Protein AF-0000000082712241 (afdb_homodimer)

pLDDT: mean 88.78, std 13.61, range [24.83, 98.75]

Sequence (1876 aa):
MKLATVAFYGFALGLLAIGLRELLTGFEENRCSMTYMFEYPEYRRVALPRRVARLYPAYGLYLYGEGLYAQETRALKLTGAPVLFLPGNAGSYKQARSLGSVALRKAENMEGGLHFNVFTVDFNEELVALYGGSLLRQTHFLHESIKAILRLYKHLKTPPQSVVLVGHSMGGVVARALFTLPRFNPNLVSLIITQASPHLAPVLAMDPYLLDFYSTVRQKWVNQANKLRNVTVLSVGGGYRDYQVRSGLTSLPCPPGDPNKLSLVATAVPKTWVSTDHLSIVWCKELVLATVRAFFDLIDPETRQFTGNPEKKMTVLNHHFIRHPVRMLGETQDTSISILDFPEAWSEVNTLRLAYSTPKEGQVKYFLFALSSRRKAYSHFYCRSNNMEMSSWVYGCVHKNGTSCVHAVDLSMGTELLPPYKVLILSLSDLSSITHLVVSASNLNGKQFTVECEWQRQESQTLSVPVPHVLSFGLTASDVTLNSSGLLHTIELQHFHQVYQAFRFNVASQCKVHKDRLPSVYRLKVPWFREDSLTTATVPSVTELSGMLHTSRPDNTSGVLLQLHTAPNCQYKVSVRTSLPRVLGQILRFCGPTVPVYTAVTLLLACGGQLSSILNSRSAADMSQVVAKGLQPHKVSISVCVLHSLLSCSWFQEVWSVLCLPPMDVLPPTSPDMTFHEGVTPAEEWPHLLSPLLYVLGAAVAYWGCTLLSLIIRLISLMLALFHRPSISRDCGTLQPRTQLLLTLCLTVLGGTCCGALSIIASFLFHLYRVLRLQMTERSLSHMLNLAPRKHTEVKNGTILSESHNSSKEYSGAPLLSECALQEVRDDLQLHLTLSALFMLPVMLGAPSFLHWIRNLRYSTQLDPDPCWPHIVPLIIVYMLLINCNTLKLSHSKLLSMTTCLPLPLAITMAVFSPLHLYRITYFLLAGLVPLALCCLLMKLATVAFYGFALGLLAIGLRELLTGFEENRCSMTYMFEYPEYRRVALPRRVARLYPAYGLYLYGEGLYAQETRALKLTGAPVLFLPGNAGSYKQARSLGSVALRKAENMEGGLHFNVFTVDFNEELVALYGGSLLRQTHFLHESIKAILRLYKHLKTPPQSVVLVGHSMGGVVARALFTLPRFNPNLVSLIITQASPHLAPVLAMDPYLLDFYSTVRQKWVNQANKLRNVTVLSVGGGYRDYQVRSGLTSLPCPPGDPNKLSLVATAVPKTWVSTDHLSIVWCKELVLATVRAFFDLIDPETRQFTGNPEKKMTVLNHHFIRHPVRMLGETQDTSISILDFPEAWSEVNTLRLAYSTPKEGQVKYFLFALSSRRKAYSHFYCRSNNMEMSSWVYGCVHKNGTSCVHAVDLSMGTELLPPYKVLILSLSDLSSITHLVVSASNLNGKQFTVECEWQRQESQTLSVPVPHVLSFGLTASDVTLNSSGLLHTIELQHFHQVYQAFRFNVASQCKVHKDRLPSVYRLKVPWFREDSLTTATVPSVTELSGMLHTSRPDNTSGVLLQLHTAPNCQYKVSVRTSLPRVLGQILRFCGPTVPVYTAVTLLLACGGQLSSILNSRSAADMSQVVAKGLQPHKVSISVCVLHSLLSCSWFQEVWSVLCLPPMDVLPPTSPDMTFHEGVTPAEEWPHLLSPLLYVLGAAVAYWGCTLLSLIIRLISLMLALFHRPSISRDCGTLQPRTQLLLTLCLTVLGGTCCGALSIIASFLFHLYRVLRLQMTERSLSHMLNLAPRKHTEVKNGTILSESHNSSKEYSGAPLLSECALQEVRDDLQLHLTLSALFMLPVMLGAPSFLHWIRNLRYSTQLDPDPCWPHIVPLIIVYMLLINCNTLKLSHSKLLSMTTCLPLPLAITMAVFSPLHLYRITYFLLAGLVPLALCCLL

Nearest PDB structures (foldseek):
  8k9q-assembly1_A  TM=7.864E-01  e=1.522E-45  Thermochaetoides thermophila DSM 1495
  8k9t-assembly1_A  TM=7.689E-01  e=1.508E-44  Thermochaetoides thermophila DSM 1495
  8k9r-assembly1_A  TM=7.755E-01  e=8.518E-44  Thermochaetoides thermophila DSM 1495
  8a28-assembly1_A  TM=3.914E-01  e=2.820E-01  Limulus polyphemus
  7sg7-assembly1_U  TM=4.592E-01  e=2.427E+00  Lederbergvirus Sf6

Foldseek 3Di:
DVVVLVVLLVVLVVLVVLLVCCLQPVDDDFPFDFADAPADKDWAWQDADPVLCVVQVLKTKTWIDGDPRCVVCVVVQDDEAEAEEEEAALGAQCLCRQLQRLQVVVQVVDPPNYGYTYMYMGPNNFGCLAPPQCLVVVLVSVQRNLVSNQVSQPPDPQGDQAYEYEYAAVRQVSVLLNQLDPPHDLSRHQEYEYELYQLQARQAHLFPNRVVSSVSSLCCCAVVVVVNLRHAYEFEYQDSQASSRFLLRSFHNYAPPSLRYYRAYQLLFPQRNGHDYRSCRSGRNSNSNLVSQLLVQQADPVSSYGDSDSVSSSQSCCLGGHFVFFDRVPDDPPPFDWCPPDVVQEAEDPDQKDKDKDDLAFDWHKYKYFCVVPVVPFFKKKKKKQPPHRHFFKWFAQDDPDDISRGIHTPRRQWGDDDRIIMHMDTSVVQPRGGMMMGIPTDRVSDIMMMMMGGHHQVLQEAEWEADDQVCQFVDKTKDKDPDQDQKHKYFYPPAFDQLFKKKKKKAKDAPDDDDWDWKKKWWDDPQHNHIHIDTGHPGDIDIDMDGDSFGDPDPPDTIMIMMRDTGRMMMMMMMTTHNSVSSNSCCSQQVLLLQLLLLLLLLQLLLQQLVCCQPVVFGDFSLVSSSVSLDCVQQLVLLVVVVVQCVDPVSVVVCVVVVHDAWDAGRHRHSNPSVPVDDRPGDCVVSVCVSSSSSSSSSCNNVVLVVVVVVLLVVLVVCLVVDDADQALQPLADDPVVLVVLLVVLLVCCQQFNLLVSLVVLLVSLSSLLSNLSRNLVVLVVVVVVPPDPPPPDDDDDPPVPDCPVPVPCPVPPPPSVVSNSQSVRQSSSSSSVSSSSVLLNVSCVSVVVSRVSCCVPGRHDPPHSCVVCSSLSSSLSSLCSRAGSNLLNPFPCSVVLSPLSSVLSSVSSGHCSNPVNCSSVSSSVSSVSVSVSRVD/DVVVLCVLLVVLVVLVVLLVCCLQPVDDDFPFDFADAPADKDWAWQDAPPVLCVVCVLKTKTWIDGDPRCVVCVVLQDDEAEAEEEEAALGAQCLCRQLQRLQVVVQVVDPPNYGYTYMYMGPNSFGCLAPQQCLVVVLVSVQRNLVSNQVSQPPDPQGDQAYEYEYAAVRLCSVLLNQLDPPHDLSNHAEYEYELYQLQARQAHLFPNRVVSSVSSLCCCAVVVVVNLRHAYEFEYQDSQASNRQLLRSFHNYAPPSLRYYRAYQLLFPQRNGHDYRSCRSGRNSNSVLVSQLLVQQADPVSSYGDSDSVSSSQSCCLGGHFVFADRVPDPPPPFPWCPPDVVQEDEDPDQKDKDKDDQAFDWHKYKYFCVVPVVVFFKKKKKKQPPHRHFFKWFAQDDPDDISRGIHTPRRQWGDDDRIIMHMDTSVVPPRGGMMMGIPTDRVSDIMMMMMGGHHQVLQEAEWEADDQVCQFVDKTKDKDPDQDQKHKYFYPPAFDQLFKKKKKKAKDADDDDDWDWKKKWWDDPQHNHIHIDTGHPGDIDIDMDGDSFGDPDPPDTIMIMMRDTGRMMMMMMMTTHNSVSSNSCCSQQVLLLQLLLLLLLLQLLLQQLVCCQPVVFGDFSLVSSSVSLDCVQQLVVLVVVVVQCVDPVSVVVCVVVVHDAWDAGRHRHSNPSVPVDDRPGDCVVSVCVSSSSSSSSSCNNVVLVVVVVVLLVVLVVCLVVDDADLALQPLADDPVVLVVLLVVLLVCCQQFNLLVSLVVLLVSLSSLLSNLSRNLVVLVVVCVVPPDPPPPDDDDDPPVPDCPVPVPCPPPPDPSVVSNSQSVRQSSSSSSVSSSSVLSNVSCVSQVVSRVSCCVPGRHDPPHSCVVCSSLSSSLSSLCSRAGSNLLNPFPLSVVLSPLSSVLSSVSSGHCSNPVNCSSVSSSVSSVSVSVSRVD

Structure (mmCIF, N/CA/C/O backbone):
data_AF-0000000082712241-model_v1
#
loop_
_entity.id
_entity.type
_entity.pdbx_description
1 polymer 'GPI inositol-deacylase'
#
loop_
_atom_site.group_PDB
_atom_site.id
_atom_site.type_symbol
_atom_site.label_atom_id
_atom_site.label_alt_id
_atom_site.label_comp_id
_atom_site.label_asym_id
_atom_site.label_entity_id
_atom_site.label_seq_id
_atom_site.pdbx_PDB_ins_code
_atom_site.Cartn_x
_atom_site.Cartn_y
_atom_site.Cartn_z
_atom_site.occupancy
_atom_site.B_iso_or_equiv
_atom_site.auth_seq_id
_atom_site.auth_comp_id
_atom_site.auth_asym_id
_atom_site.auth_atom_id
_atom_site.pdbx_PDB_model_num
ATOM 1 N N . MET A 1 1 ? 27 0.497 12.609 1 63 1 MET A N 1
ATOM 2 C CA . MET A 1 1 ? 26.438 -0.801 12.977 1 63 1 MET A CA 1
ATOM 3 C C . MET A 1 1 ? 25.062 -0.994 12.344 1 63 1 MET A C 1
ATOM 5 O O . MET A 1 1 ? 24.781 -2.049 11.773 1 63 1 MET A O 1
ATOM 9 N N . LYS A 1 2 ? 24.406 0.1 12.211 1 79.25 2 LYS A N 1
ATOM 10 C CA . LYS A 1 2 ? 23.078 0.006 11.609 1 79.25 2 LYS A CA 1
ATOM 11 C C . LYS A 1 2 ? 23.156 -0.117 10.094 1 79.25 2 LYS A C 1
ATOM 13 O O . LYS A 1 2 ? 22.5 -0.965 9.492 1 79.25 2 LYS A O 1
ATOM 18 N N . LEU A 1 3 ? 24.172 0.545 9.531 1 87.5 3 LEU A N 1
ATOM 19 C CA . LEU A 1 3 ? 24.281 0.502 8.078 1 87.5 3 LEU A CA 1
ATOM 20 C C . LEU A 1 3 ? 24.797 -0.854 7.613 1 87.5 3 LEU A C 1
ATOM 22 O O . LEU A 1 3 ? 24.359 -1.366 6.578 1 87.5 3 LEU A O 1
ATOM 26 N N . ALA A 1 4 ? 25.672 -1.508 8.43 1 91.62 4 ALA A N 1
ATOM 27 C CA . ALA A 1 4 ? 26.219 -2.824 8.094 1 91.62 4 ALA A CA 1
ATOM 28 C C . ALA A 1 4 ? 25.141 -3.896 8.172 1 91.62 4 ALA A C 1
ATOM 30 O O . ALA A 1 4 ? 25.078 -4.801 7.336 1 91.62 4 ALA A O 1
ATOM 31 N N . THR A 1 5 ? 24.266 -3.824 9.164 1 93.56 5 THR A N 1
ATOM 32 C CA . THR A 1 5 ? 23.172 -4.773 9.32 1 93.56 5 THR A CA 1
ATOM 33 C C . THR A 1 5 ? 22.188 -4.652 8.164 1 93.56 5 THR A C 1
ATOM 35 O O . THR A 1 5 ? 21.75 -5.664 7.609 1 93.56 5 THR A O 1
ATOM 38 N N . VAL A 1 6 ? 21.922 -3.434 7.734 1 94.19 6 VAL A N 1
ATOM 39 C CA . VAL A 1 6 ? 21 -3.209 6.629 1 94.19 6 VAL A CA 1
ATOM 40 C C . VAL A 1 6 ? 21.609 -3.73 5.328 1 94.19 6 VAL A C 1
ATOM 42 O O . VAL A 1 6 ? 20.922 -4.348 4.516 1 94.19 6 VAL A O 1
ATOM 45 N N . ALA A 1 7 ? 22.922 -3.514 5.207 1 94.94 7 ALA A N 1
ATOM 46 C CA . ALA A 1 7 ? 23.609 -3.99 4.008 1 94.94 7 ALA A CA 1
ATOM 47 C C . ALA A 1 7 ? 23.656 -5.516 3.971 1 94.94 7 ALA A C 1
ATOM 49 O O . ALA A 1 7 ? 23.438 -6.121 2.918 1 94.94 7 ALA A O 1
ATOM 50 N N . PHE A 1 8 ? 23.906 -6.168 5.102 1 96.44 8 PHE A N 1
ATOM 51 C CA . PHE A 1 8 ? 23.984 -7.621 5.191 1 96.44 8 PHE A CA 1
ATOM 52 C C . PHE A 1 8 ? 22.641 -8.25 4.828 1 96.44 8 PHE A C 1
ATOM 54 O O . PHE A 1 8 ? 22.578 -9.141 3.982 1 96.44 8 PHE A O 1
ATOM 61 N N . TYR A 1 9 ? 21.594 -7.828 5.453 1 96.69 9 TYR A N 1
ATOM 62 C CA . TYR A 1 9 ? 20.281 -8.406 5.191 1 96.69 9 TYR A CA 1
ATOM 63 C C . TYR A 1 9 ? 19.766 -7.977 3.82 1 96.69 9 TYR A C 1
ATOM 65 O O . TYR A 1 9 ? 18.938 -8.664 3.225 1 96.69 9 TYR A O 1
ATOM 73 N N . GLY A 1 10 ? 20.219 -6.789 3.301 1 95.69 10 GLY A N 1
ATOM 74 C CA . GLY A 1 10 ? 19.922 -6.426 1.925 1 95.69 10 GLY A CA 1
ATOM 75 C C . GLY A 1 10 ? 20.547 -7.359 0.911 1 95.69 10 GLY A C 1
ATOM 76 O O . GLY A 1 10 ? 19.906 -7.758 -0.061 1 95.69 10 GLY A O 1
ATOM 77 N N . PHE A 1 11 ? 21.797 -7.715 1.229 1 96.69 11 PHE A N 1
ATOM 78 C CA . PHE A 1 11 ? 22.5 -8.664 0.369 1 96.69 11 PHE A CA 1
ATOM 79 C C . PHE A 1 11 ? 21.828 -10.031 0.413 1 96.69 11 PHE A C 1
ATOM 81 O O . PHE A 1 11 ? 21.641 -10.672 -0.624 1 96.69 11 PHE A O 1
ATOM 88 N N . ALA A 1 12 ? 21.484 -10.5 1.603 1 97.31 12 ALA A N 1
ATOM 89 C CA . ALA A 1 12 ? 20.797 -11.781 1.749 1 97.31 12 ALA A CA 1
ATOM 90 C C . ALA A 1 12 ? 19.453 -11.781 1.014 1 97.31 12 ALA A C 1
ATOM 92 O O . ALA A 1 12 ? 19.078 -12.781 0.397 1 97.31 12 ALA A O 1
ATOM 93 N N . LEU A 1 13 ? 18.75 -10.695 1.09 1 96.25 13 LEU A N 1
ATOM 94 C CA . LEU A 1 13 ? 17.5 -10.57 0.352 1 96.25 13 LEU A CA 1
ATOM 95 C C . LEU A 1 13 ? 17.75 -10.617 -1.152 1 96.25 13 LEU A C 1
ATOM 97 O O . LEU A 1 13 ? 16.953 -11.18 -1.902 1 96.25 13 LEU A O 1
ATOM 101 N N . GLY A 1 14 ? 18.828 -9.977 -1.593 1 96.5 14 GLY A N 1
ATOM 102 C CA . GLY A 1 14 ? 19.219 -10.055 -2.992 1 96.5 14 GLY A CA 1
ATOM 103 C C . GLY A 1 14 ? 19.469 -11.469 -3.465 1 96.5 14 GLY A C 1
ATOM 104 O O . GLY A 1 14 ? 19.031 -11.859 -4.547 1 96.5 14 GLY A O 1
ATOM 105 N N . LEU A 1 15 ? 20.125 -12.273 -2.645 1 96.25 15 LEU A N 1
ATOM 106 C CA . LEU A 1 15 ? 20.375 -13.672 -2.969 1 96.25 15 LEU A CA 1
ATOM 107 C C . LEU A 1 15 ? 19.078 -14.461 -3.055 1 96.25 15 LEU A C 1
ATOM 109 O O . LEU A 1 15 ? 18.891 -15.273 -3.963 1 96.25 15 LEU A O 1
ATOM 113 N N . LEU A 1 16 ? 18.219 -14.227 -2.09 1 97.06 16 LEU A N 1
ATOM 114 C CA . LEU A 1 16 ? 16.922 -14.891 -2.105 1 97.06 16 LEU A CA 1
ATOM 115 C C . LEU A 1 16 ? 16.141 -14.508 -3.354 1 97.06 16 LEU A C 1
ATOM 117 O O . LEU A 1 16 ? 15.516 -15.359 -3.986 1 97.06 16 LEU A O 1
ATOM 121 N N . ALA A 1 17 ? 16.203 -13.281 -3.762 1 96.5 17 ALA A N 1
ATOM 122 C CA . ALA A 1 17 ? 15.492 -12.812 -4.941 1 96.5 17 ALA A CA 1
ATOM 123 C C . ALA A 1 17 ? 16.047 -13.445 -6.211 1 96.5 17 ALA A C 1
ATOM 125 O O . ALA A 1 17 ? 15.281 -13.836 -7.102 1 96.5 17 ALA A O 1
ATOM 126 N N . ILE A 1 18 ? 17.312 -13.594 -6.277 1 96.06 18 ILE A N 1
ATOM 127 C CA . ILE A 1 18 ? 17.953 -14.227 -7.43 1 96.06 18 ILE A CA 1
ATOM 128 C C . ILE A 1 18 ? 17.531 -15.695 -7.5 1 96.06 18 ILE A C 1
ATOM 130 O O . ILE A 1 18 ? 17.172 -16.188 -8.57 1 96.06 18 ILE A O 1
ATOM 134 N N . GLY A 1 19 ? 17.594 -16.359 -6.387 1 96.06 19 GLY A N 1
ATOM 135 C CA . GLY A 1 19 ? 17.156 -17.75 -6.344 1 96.06 19 GLY A CA 1
ATOM 136 C C . GLY A 1 19 ? 15.695 -17.922 -6.719 1 96.06 19 GLY A C 1
ATOM 137 O O . GLY A 1 19 ? 15.344 -18.828 -7.477 1 96.06 19 GLY A O 1
ATOM 138 N N . LEU A 1 20 ? 14.891 -17.016 -6.227 1 95.69 20 LEU A N 1
ATOM 139 C CA . LEU A 1 20 ? 13.469 -17.094 -6.52 1 95.69 20 LEU A CA 1
ATOM 140 C C . LEU A 1 20 ? 13.188 -16.781 -7.984 1 95.69 20 LEU A C 1
ATOM 142 O O . LEU A 1 20 ? 12.336 -17.422 -8.609 1 95.69 20 LEU A O 1
ATOM 146 N N . ARG A 1 21 ? 13.859 -15.836 -8.516 1 94.94 21 ARG A N 1
ATOM 147 C CA . ARG A 1 21 ? 13.695 -15.508 -9.93 1 94.94 21 ARG A CA 1
ATOM 148 C C . ARG A 1 21 ? 14.062 -16.703 -10.812 1 94.94 21 ARG A C 1
ATOM 150 O O . ARG A 1 21 ? 13.344 -17.031 -11.758 1 94.94 21 ARG A O 1
ATOM 157 N N . GLU A 1 22 ? 15.117 -17.406 -10.453 1 94 22 GLU A N 1
ATOM 158 C CA . GLU A 1 22 ? 15.539 -18.578 -11.219 1 94 22 GLU A CA 1
ATOM 159 C C . GLU A 1 22 ? 14.539 -19.734 -11.07 1 94 22 GLU A C 1
ATOM 161 O O . GLU A 1 22 ? 14.281 -20.469 -12.023 1 94 22 GLU A O 1
ATOM 166 N N . LEU A 1 23 ? 14.023 -19.828 -9.914 1 94.56 23 LEU A N 1
ATOM 167 C CA . LEU A 1 23 ? 13.047 -20.891 -9.648 1 94.56 23 LEU A CA 1
ATOM 168 C C . LEU A 1 23 ? 11.758 -20.641 -10.422 1 94.56 23 LEU A C 1
ATOM 170 O O . LEU A 1 23 ? 11.18 -21.562 -10.992 1 94.56 23 LEU A O 1
ATOM 174 N N . LEU A 1 24 ? 11.398 -19.375 -10.57 1 91.31 24 LEU A N 1
ATOM 175 C CA . LEU A 1 24 ? 10.086 -19.062 -11.125 1 91.31 24 LEU A CA 1
ATOM 176 C C . LEU A 1 24 ? 10.188 -18.766 -12.617 1 91.31 24 LEU A C 1
ATOM 178 O O . LEU A 1 24 ? 9.219 -18.984 -13.359 1 91.31 24 LEU A O 1
ATOM 182 N N . THR A 1 25 ? 11.391 -18.312 -13.102 1 88.38 25 THR A N 1
ATOM 183 C CA . THR A 1 25 ? 11.453 -17.922 -14.5 1 88.38 25 THR A CA 1
ATOM 184 C C . THR A 1 25 ? 12.672 -18.531 -15.188 1 88.38 25 THR A C 1
ATOM 186 O O . THR A 1 25 ? 12.852 -18.375 -16.391 1 88.38 25 THR A O 1
ATOM 189 N N . GLY A 1 26 ? 13.508 -19.266 -14.531 1 82.94 26 GLY A N 1
ATOM 190 C CA . GLY A 1 26 ? 14.758 -19.766 -15.086 1 82.94 26 GLY A CA 1
ATOM 191 C C . GLY A 1 26 ? 14.586 -21 -15.93 1 82.94 26 GLY A C 1
ATOM 192 O O . GLY A 1 26 ? 15.367 -21.953 -15.812 1 82.94 26 GLY A O 1
ATOM 193 N N . PHE A 1 27 ? 13.516 -21.078 -16.688 1 83.19 27 PHE A N 1
ATOM 194 C CA . PHE A 1 27 ? 13.289 -22.234 -17.547 1 83.19 27 PHE A CA 1
ATOM 195 C C . PHE A 1 27 ? 12.992 -21.797 -18.969 1 83.19 27 PHE A C 1
ATOM 197 O O . PHE A 1 27 ? 12.938 -20.609 -19.266 1 83.19 27 PHE A O 1
ATOM 204 N N . GLU A 1 28 ? 12.992 -22.781 -19.797 1 81.44 28 GLU A N 1
ATOM 205 C CA . GLU A 1 28 ? 12.812 -22.531 -21.219 1 81.44 28 GLU A CA 1
ATOM 206 C C . GLU A 1 28 ? 11.383 -22.109 -21.531 1 81.44 28 GLU A C 1
ATOM 208 O O . GLU A 1 28 ? 10.5 -22.203 -20.672 1 81.44 28 GLU A O 1
ATOM 213 N N . GLU A 1 29 ? 11.109 -21.594 -22.609 1 82.38 29 GLU A N 1
ATOM 214 C CA . GLU A 1 29 ? 9.773 -21.188 -23.047 1 82.38 29 GLU A CA 1
ATOM 215 C C . GLU A 1 29 ? 8.875 -22.391 -23.266 1 82.38 29 GLU A C 1
ATOM 217 O O . GLU A 1 29 ? 9.359 -23.5 -23.469 1 82.38 29 GLU A O 1
ATOM 222 N N . ASN A 1 30 ? 7.672 -22.297 -23.094 1 81 30 ASN A N 1
ATOM 223 C CA . ASN A 1 30 ? 6.711 -23.391 -23.281 1 81 30 ASN A CA 1
ATOM 224 C C . ASN A 1 30 ? 6.605 -23.797 -24.734 1 81 30 ASN A C 1
ATOM 226 O O . ASN A 1 30 ? 6.152 -23.031 -25.578 1 81 30 ASN A O 1
ATOM 230 N N . ARG A 1 31 ? 7.008 -24.969 -25.078 1 85.12 31 ARG A N 1
ATOM 231 C CA . ARG A 1 31 ? 7.02 -25.438 -26.453 1 85.12 31 ARG A CA 1
ATOM 232 C C . ARG A 1 31 ? 5.895 -26.453 -26.688 1 85.12 31 ARG A C 1
ATOM 234 O O . ARG A 1 31 ? 5.859 -27.109 -27.734 1 85.12 31 ARG A O 1
ATOM 241 N N . CYS A 1 32 ? 4.922 -26.578 -25.719 1 87.25 32 CYS A N 1
ATOM 242 C CA . CYS A 1 32 ? 3.77 -27.453 -25.906 1 87.25 32 CYS A CA 1
ATOM 243 C C . CYS A 1 32 ? 2.82 -26.875 -26.953 1 87.25 32 CYS A C 1
ATOM 245 O O . CYS A 1 32 ? 2.543 -25.672 -26.938 1 87.25 32 CYS A O 1
ATOM 247 N N . SER A 1 33 ? 2.432 -27.734 -27.891 1 85.38 33 SER A N 1
ATOM 248 C CA . SER A 1 33 ? 1.336 -27.328 -28.766 1 85.38 33 SER A CA 1
ATOM 249 C C . SER A 1 33 ? -0.008 -27.438 -28.047 1 85.38 33 SER A C 1
ATOM 251 O O . SER A 1 33 ? -0.216 -28.344 -27.234 1 85.38 33 SER A O 1
ATOM 253 N N . MET A 1 34 ? -0.843 -26.625 -28.281 1 80.75 34 MET A N 1
ATOM 254 C CA . MET A 1 34 ? -2.137 -26.609 -27.609 1 80.75 34 MET A CA 1
ATOM 255 C C . MET A 1 34 ? -3.109 -27.562 -28.281 1 80.75 34 MET A C 1
ATOM 257 O O . MET A 1 34 ? -3.086 -27.719 -29.5 1 80.75 34 MET A O 1
ATOM 261 N N . THR A 1 35 ? -3.867 -28.203 -27.469 1 79.5 35 THR A N 1
ATOM 262 C CA . THR A 1 35 ? -4.953 -29.031 -27.969 1 79.5 35 THR A CA 1
ATOM 263 C C . THR A 1 35 ? -6.203 -28.188 -28.219 1 79.5 35 THR A C 1
ATOM 265 O O . THR A 1 35 ? -6.555 -27.328 -27.406 1 79.5 35 THR A O 1
ATOM 268 N N . TYR A 1 36 ? -6.852 -28.312 -29.422 1 75.31 36 TYR A N 1
ATOM 269 C CA . TYR A 1 36 ? -8.086 -27.594 -29.734 1 75.31 36 TYR A CA 1
ATOM 270 C C . TYR A 1 36 ? -9.266 -28.547 -29.844 1 75.31 36 TYR A C 1
ATOM 272 O O . TYR A 1 36 ? -9.094 -29.719 -30.219 1 75.31 36 TYR A O 1
ATOM 280 N N . MET A 1 37 ? -10.391 -28.047 -29.391 1 80.56 37 MET A N 1
ATOM 281 C CA . MET A 1 37 ? -11.609 -28.844 -29.531 1 80.56 37 MET A CA 1
ATOM 282 C C . MET A 1 37 ? -12.172 -28.719 -30.953 1 80.56 37 MET A C 1
ATOM 284 O O . MET A 1 37 ? -12.195 -27.641 -31.531 1 80.56 37 MET A O 1
ATOM 288 N N . PHE A 1 38 ? -12.5 -29.75 -31.516 1 76.31 38 PHE A N 1
ATOM 289 C CA . PHE A 1 38 ? -12.961 -29.781 -32.906 1 76.31 38 PHE A CA 1
ATOM 290 C C . PHE A 1 38 ? -14.414 -29.328 -33 1 76.31 38 PHE A C 1
ATOM 292 O O . PHE A 1 38 ? -14.797 -28.688 -33.969 1 76.31 38 PHE A O 1
ATOM 299 N N . GLU A 1 39 ? -15.203 -29.734 -31.969 1 82 39 GLU A N 1
ATOM 300 C CA . GLU A 1 39 ? -16.578 -29.266 -31.828 1 82 39 GLU A CA 1
ATOM 301 C C . GLU A 1 39 ? -16.844 -28.766 -30.406 1 82 39 GLU A C 1
ATOM 303 O O . GLU A 1 39 ? -15.953 -28.812 -29.547 1 82 39 GLU A O 1
ATOM 308 N N . TYR A 1 40 ? -17.984 -28.188 -30.297 1 79.19 40 TYR A N 1
ATOM 309 C CA . TYR A 1 40 ? -18.297 -27.625 -29 1 79.19 40 TYR A CA 1
ATOM 310 C C . TYR A 1 40 ? -18.375 -28.703 -27.938 1 79.19 40 TYR A C 1
ATOM 312 O O . TYR A 1 40 ? -19.125 -29.688 -28.078 1 79.19 40 TYR A O 1
ATOM 320 N N . PRO A 1 41 ? -17.516 -28.5 -26.891 1 89.44 41 PRO A N 1
ATOM 321 C CA . PRO A 1 41 ? -17.516 -29.5 -25.828 1 89.44 41 PRO A CA 1
ATOM 322 C C . PRO A 1 41 ? -18.812 -29.516 -25.016 1 89.44 41 PRO A C 1
ATOM 324 O O . PRO A 1 41 ? -19.375 -28.469 -24.734 1 89.44 41 PRO A O 1
ATOM 327 N N . GLU A 1 42 ? -19.297 -30.609 -24.75 1 93.19 42 GLU A N 1
ATOM 328 C CA . GLU A 1 42 ? -20.469 -30.812 -23.891 1 93.19 42 GLU A CA 1
ATOM 329 C C . GLU A 1 42 ? -20.156 -31.75 -22.734 1 93.19 42 GLU A C 1
ATOM 331 O O . GLU A 1 42 ? -19.422 -32.719 -22.922 1 93.19 42 GLU A O 1
ATOM 336 N N . TYR A 1 43 ? -20.641 -31.406 -21.625 1 94.62 43 TYR A N 1
ATOM 337 C CA . TYR A 1 43 ? -20.484 -32.219 -20.422 1 94.62 43 TYR A CA 1
ATOM 338 C C . TYR A 1 43 ? -21.828 -32.688 -19.906 1 94.62 43 TYR A C 1
ATOM 340 O O . TYR A 1 43 ? -22.594 -31.906 -19.344 1 94.62 43 TYR A O 1
ATOM 348 N N . ARG A 1 44 ? -22.062 -33.906 -20.047 1 95.56 44 ARG A N 1
ATOM 349 C CA . ARG A 1 44 ? -23.328 -34.469 -19.609 1 95.56 44 ARG A CA 1
ATOM 350 C C . ARG A 1 44 ? -23.219 -35.031 -18.203 1 95.56 44 ARG A C 1
ATOM 352 O O . ARG A 1 44 ? -22.375 -35.875 -17.938 1 95.56 44 ARG A O 1
ATOM 359 N N . ARG A 1 45 ? -24.062 -34.562 -17.391 1 95.44 45 ARG A N 1
ATOM 360 C CA . ARG A 1 45 ? -24.062 -35.031 -16 1 95.44 45 ARG A CA 1
ATOM 361 C C . ARG A 1 45 ? -24.594 -36.469 -15.883 1 95.44 45 ARG A C 1
ATOM 363 O O . ARG A 1 45 ? -25.625 -36.781 -16.469 1 95.44 45 ARG A O 1
ATOM 370 N N . VAL A 1 46 ? -23.844 -37.281 -15.281 1 96.38 46 VAL A N 1
ATOM 371 C CA . VAL A 1 46 ? -24.25 -38.656 -15.031 1 96.38 46 VAL A CA 1
ATOM 372 C C . VAL A 1 46 ? -25.078 -38.75 -13.742 1 96.38 46 VAL A C 1
ATOM 374 O O . VAL A 1 46 ? -24.656 -38.219 -12.703 1 96.38 46 VAL A O 1
ATOM 377 N N . ALA A 1 47 ? -26.203 -39.312 -13.812 1 92.69 47 ALA A N 1
ATOM 378 C CA . ALA A 1 47 ? -27.078 -39.406 -12.641 1 92.69 47 ALA A CA 1
ATOM 379 C C . ALA A 1 47 ? -26.484 -40.375 -11.625 1 92.69 47 ALA A C 1
ATOM 381 O O . ALA A 1 47 ? -26.188 -41.531 -11.961 1 92.69 47 ALA A O 1
ATOM 382 N N . LEU A 1 48 ? -26.25 -39.938 -10.477 1 95.75 48 LEU A N 1
ATOM 383 C CA . LEU A 1 48 ? -25.75 -40.75 -9.375 1 95.75 48 LEU A CA 1
ATOM 384 C C . LEU A 1 48 ? -26.891 -41.188 -8.469 1 95.75 48 LEU A C 1
ATOM 386 O O . LEU A 1 48 ? -27.938 -40.562 -8.445 1 95.75 48 LEU A O 1
ATOM 390 N N . PRO A 1 49 ? -26.75 -42.25 -7.785 1 94.5 49 PRO A N 1
ATOM 391 C CA . PRO A 1 49 ? -27.766 -42.625 -6.809 1 94.5 49 PRO A CA 1
ATOM 392 C C . PRO A 1 49 ? -28.078 -41.531 -5.801 1 94.5 49 PRO A C 1
ATOM 394 O O . PRO A 1 49 ? -27.188 -40.75 -5.43 1 94.5 49 PRO A O 1
ATOM 397 N N . ARG A 1 50 ? -29.281 -41.469 -5.34 1 95.06 50 ARG A N 1
ATOM 398 C CA . ARG A 1 50 ? -29.766 -40.406 -4.457 1 95.06 50 ARG A CA 1
ATOM 399 C C . ARG A 1 50 ? -28.906 -40.312 -3.193 1 95.06 50 ARG A C 1
ATOM 401 O O . ARG A 1 50 ? -28.609 -39.219 -2.713 1 95.06 50 ARG A O 1
ATOM 408 N N . ARG A 1 51 ? -28.516 -41.438 -2.758 1 95.38 51 ARG A N 1
ATOM 409 C CA . ARG A 1 51 ? -27.688 -41.5 -1.551 1 95.38 51 ARG A CA 1
ATOM 410 C C . ARG A 1 51 ? -26.359 -40.781 -1.766 1 95.38 51 ARG A C 1
ATOM 412 O O . ARG A 1 51 ? -25.938 -40 -0.92 1 95.38 51 ARG A O 1
ATOM 419 N N . VAL A 1 52 ? -25.766 -40.969 -2.902 1 96 52 VAL A N 1
ATOM 420 C CA . VAL A 1 52 ? -24.469 -40.375 -3.211 1 96 52 VAL A CA 1
ATOM 421 C C . VAL A 1 52 ? -24.609 -38.875 -3.451 1 96 52 VAL A C 1
ATOM 423 O O . VAL A 1 52 ? -23.797 -38.094 -2.986 1 96 52 VAL A O 1
ATOM 426 N N . ALA A 1 53 ? -25.672 -38.5 -4.117 1 94.56 53 ALA A N 1
ATOM 427 C CA . ALA A 1 53 ? -25.906 -37.094 -4.418 1 94.56 53 ALA A CA 1
ATOM 428 C C . ALA A 1 53 ? -26.141 -36.281 -3.145 1 94.56 53 ALA A C 1
ATOM 430 O O . ALA A 1 53 ? -25.766 -35.125 -3.062 1 94.56 53 ALA A O 1
ATOM 431 N N . ARG A 1 54 ? -26.75 -36.906 -2.16 1 94.38 54 ARG A N 1
ATOM 432 C CA . ARG A 1 54 ? -27.016 -36.219 -0.891 1 94.38 54 ARG A CA 1
ATOM 433 C C . ARG A 1 54 ? -25.766 -36.156 -0.037 1 94.38 54 ARG A C 1
ATOM 435 O O . ARG A 1 54 ? -25.531 -35.156 0.652 1 94.38 54 ARG A O 1
ATOM 442 N N . LEU A 1 55 ? -24.969 -37.188 -0.115 1 94.25 55 LEU A N 1
ATOM 443 C CA . LEU A 1 55 ? -23.75 -37.25 0.694 1 94.25 55 LEU A CA 1
ATOM 444 C C . LEU A 1 55 ? -22.703 -36.281 0.156 1 94.25 55 LEU A C 1
ATOM 446 O O . LEU A 1 55 ? -21.922 -35.719 0.927 1 94.25 55 LEU A O 1
ATOM 450 N N . TYR A 1 56 ? -22.672 -36.156 -1.16 1 95.94 56 TYR A N 1
ATOM 451 C CA . TYR A 1 56 ? -21.672 -35.312 -1.791 1 95.94 56 TYR A CA 1
ATOM 452 C C . TYR A 1 56 ? -22.344 -34.281 -2.689 1 95.94 56 TYR A C 1
ATOM 454 O O . TYR A 1 56 ? -22.125 -34.281 -3.906 1 95.94 56 TYR A O 1
ATOM 462 N N . PRO A 1 57 ? -22.953 -33.312 -2.096 1 94 57 PRO A N 1
ATOM 463 C CA . PRO A 1 57 ? -23.703 -32.344 -2.893 1 94 57 PRO A CA 1
ATOM 464 C C . PRO A 1 57 ? -22.812 -31.422 -3.729 1 94 57 PRO A C 1
ATOM 466 O O . PRO A 1 57 ? -23.25 -30.906 -4.758 1 94 57 PRO A O 1
ATOM 469 N N . ALA A 1 58 ? -21.547 -31.266 -3.27 1 94.25 58 ALA A N 1
ATOM 470 C CA . ALA A 1 58 ? -20.656 -30.328 -3.957 1 94.25 58 ALA A CA 1
ATOM 471 C C . ALA A 1 58 ? -19.984 -31 -5.156 1 94.25 58 ALA A C 1
ATOM 473 O O . ALA A 1 58 ? -19.406 -30.312 -6.012 1 94.25 58 ALA A O 1
ATOM 474 N N . TYR A 1 59 ? -20.031 -32.312 -5.281 1 97.06 59 TYR A N 1
ATOM 475 C CA . TYR A 1 59 ? -19.297 -33.062 -6.305 1 97.06 59 TYR A CA 1
ATOM 476 C C . TYR A 1 59 ? -20.234 -33.531 -7.414 1 97.06 59 TYR A C 1
ATOM 478 O O . TYR A 1 59 ? -21.453 -33.438 -7.273 1 97.06 59 TYR A O 1
ATOM 486 N N . GLY A 1 60 ? -19.609 -33.875 -8.57 1 97.62 60 GLY A N 1
ATOM 487 C CA . GLY A 1 60 ? -20.359 -34.375 -9.711 1 97.62 60 GLY A CA 1
ATOM 488 C C . GLY A 1 60 ? -19.547 -35.219 -10.648 1 97.62 60 GLY A C 1
ATOM 489 O O . GLY A 1 60 ? -18.328 -35.312 -10.523 1 97.62 60 GLY A O 1
ATOM 490 N N . LEU A 1 61 ? -20.297 -36.031 -11.469 1 98.06 61 LEU A N 1
ATOM 491 C CA . LEU A 1 61 ? -19.719 -36.875 -12.5 1 98.06 61 LEU A CA 1
ATOM 492 C C . LEU A 1 61 ? -20.266 -36.5 -13.875 1 98.06 61 LEU A C 1
ATOM 494 O O . LEU A 1 61 ? -21.484 -36.344 -14.031 1 98.06 61 LEU A O 1
ATOM 498 N N . TYR A 1 62 ? -19.359 -36.406 -14.805 1 98 62 TYR A N 1
ATOM 499 C CA . TYR A 1 62 ? -19.781 -35.938 -16.125 1 98 62 TYR A CA 1
ATOM 500 C C . TYR A 1 62 ? -19.156 -36.781 -17.219 1 98 62 TYR A C 1
ATOM 502 O O . TYR A 1 62 ? -18.078 -37.344 -17.047 1 98 62 TYR A O 1
ATOM 510 N N . LEU A 1 63 ? -19.844 -36.969 -18.328 1 97.75 63 LEU A N 1
ATOM 511 C CA . LEU A 1 63 ? -19.344 -37.562 -19.562 1 97.75 63 LEU A CA 1
ATOM 512 C C . LEU A 1 63 ? -19.016 -36.5 -20.594 1 97.75 63 LEU A C 1
ATOM 514 O O . LEU A 1 63 ? -19.844 -35.625 -20.891 1 97.75 63 LEU A O 1
ATOM 518 N N . TYR A 1 64 ? -17.812 -36.594 -21.062 1 96.62 64 TYR A N 1
ATOM 519 C CA . TYR A 1 64 ? -17.391 -35.625 -22.078 1 96.62 64 TYR A CA 1
ATOM 520 C C . TYR A 1 64 ? -17.875 -36.062 -23.469 1 96.62 64 TYR A C 1
ATOM 522 O O . TYR A 1 64 ? -17.844 -37.25 -23.797 1 96.62 64 TYR A O 1
ATOM 530 N N . GLY A 1 65 ? -18.281 -35.031 -24.281 1 94 65 GLY A N 1
ATOM 531 C CA . GLY A 1 65 ? -18.688 -35.281 -25.656 1 94 65 GLY A CA 1
ATOM 532 C C . GLY A 1 65 ? -18.656 -34.062 -26.547 1 94 65 GLY A C 1
ATOM 533 O O . GLY A 1 65 ? -18.656 -32.938 -26.047 1 94 65 GLY A O 1
ATOM 534 N N . GLU A 1 66 ? -18.531 -34.438 -27.844 1 91.56 66 GLU A N 1
ATOM 535 C CA . GLU A 1 66 ? -18.562 -33.375 -28.859 1 91.56 66 GLU A CA 1
ATOM 536 C C . GLU A 1 66 ? -19.5 -33.75 -30.016 1 91.56 66 GLU A C 1
ATOM 538 O O . GLU A 1 66 ? -19.594 -34.906 -30.391 1 91.56 66 GLU A O 1
ATOM 543 N N . GLY A 1 67 ? -20.266 -32.844 -30.562 1 89.25 67 GLY A N 1
ATOM 544 C CA . GLY A 1 67 ? -21.031 -32.969 -31.797 1 89.25 67 GLY A CA 1
ATOM 545 C C . GLY A 1 67 ? -21.938 -34.188 -31.797 1 89.25 67 GLY A C 1
ATOM 546 O O . GLY A 1 67 ? -22.734 -34.375 -30.875 1 89.25 67 GLY A O 1
ATOM 547 N N . LEU A 1 68 ? -21.719 -35 -32.812 1 86.12 68 LEU A N 1
ATOM 548 C CA . LEU A 1 68 ? -22.578 -36.156 -33.062 1 86.12 68 LEU A CA 1
ATOM 549 C C . LEU A 1 68 ? -22.438 -37.156 -31.922 1 86.12 68 LEU A C 1
ATOM 551 O O . LEU A 1 68 ? -23.422 -37.781 -31.516 1 86.12 68 LEU A O 1
ATOM 555 N N . TYR A 1 69 ? -21.219 -37.344 -31.516 1 89.38 69 TYR A N 1
ATOM 556 C CA . TYR A 1 69 ? -20.984 -38.25 -30.406 1 89.38 69 TYR A CA 1
ATOM 557 C C . TYR A 1 69 ? -21.812 -37.844 -29.188 1 89.38 69 TYR A C 1
ATOM 559 O O . TYR A 1 69 ? -22.375 -38.688 -28.5 1 89.38 69 TYR A O 1
ATOM 567 N N . ALA A 1 70 ? -21.844 -36.594 -28.844 1 90.31 70 ALA A N 1
ATOM 568 C CA . ALA A 1 70 ? -22.594 -36.094 -27.703 1 90.31 70 ALA A CA 1
ATOM 569 C C . ALA A 1 70 ? -24.094 -36.344 -27.859 1 90.31 70 ALA A C 1
ATOM 571 O O . ALA A 1 70 ? -24.781 -36.625 -26.891 1 90.31 70 ALA A O 1
ATOM 572 N N . GLN A 1 71 ? -24.547 -36.25 -29.062 1 89.25 71 GLN A N 1
ATOM 573 C CA . GLN A 1 71 ? -25.969 -36.5 -29.344 1 89.25 71 GLN A CA 1
ATOM 574 C C . GLN A 1 71 ? -26.297 -38 -29.219 1 89.25 71 GLN A C 1
ATOM 576 O O . GLN A 1 71 ? -27.344 -38.344 -28.672 1 89.25 71 GLN A O 1
ATOM 581 N N . GLU A 1 72 ? -25.406 -38.781 -29.656 1 88.44 72 GLU A N 1
ATOM 582 C CA . GLU A 1 72 ? -25.625 -40.219 -29.656 1 88.44 72 GLU A CA 1
ATOM 583 C C . GLU A 1 72 ? -25.547 -40.781 -28.234 1 88.44 72 GLU A C 1
ATOM 585 O O . GLU A 1 72 ? -26.172 -41.812 -27.938 1 88.44 72 GLU A O 1
ATOM 590 N N . THR A 1 73 ? -24.797 -40.156 -27.438 1 88.56 73 THR A N 1
ATOM 591 C CA . THR A 1 73 ? -24.594 -40.688 -26.094 1 88.56 73 THR A CA 1
ATOM 592 C C . THR A 1 73 ? -25.516 -39.969 -25.094 1 88.56 73 THR A C 1
ATOM 594 O O . THR A 1 73 ? -25.281 -40.031 -23.891 1 88.56 73 THR A O 1
ATOM 597 N N . ARG A 1 74 ? -26.5 -39.344 -25.547 1 88.5 74 ARG A N 1
ATOM 598 C CA . ARG A 1 74 ? -27.422 -38.594 -24.703 1 88.5 74 ARG A CA 1
ATOM 599 C C . ARG A 1 74 ? -28.172 -39.5 -23.75 1 88.5 74 ARG A C 1
ATOM 601 O O . ARG A 1 74 ? -28.453 -39.125 -22.609 1 88.5 74 ARG A O 1
ATOM 608 N N . ALA A 1 75 ? -28.453 -40.719 -24.188 1 86.62 75 ALA A N 1
ATOM 609 C CA . ALA A 1 75 ? -29.203 -41.688 -23.375 1 86.62 75 ALA A CA 1
ATOM 610 C C . ALA A 1 75 ? -28.25 -42.5 -22.484 1 86.62 75 ALA A C 1
ATOM 612 O O . ALA A 1 75 ? -28.703 -43.281 -21.656 1 86.62 75 ALA A O 1
ATOM 613 N N . LEU A 1 76 ? -26.953 -42.312 -22.562 1 90.12 76 LEU A N 1
ATOM 614 C CA . LEU A 1 76 ? -25.906 -42.906 -21.766 1 90.12 76 LEU A CA 1
ATOM 615 C C . LEU A 1 76 ? -25.844 -44.438 -22.016 1 90.12 76 LEU A C 1
ATOM 617 O O . LEU A 1 76 ? -25.625 -45.219 -21.094 1 90.12 76 LEU A O 1
ATOM 621 N N . LYS A 1 77 ? -26.266 -44.844 -23.141 1 89.75 77 LYS A N 1
ATOM 622 C CA . LYS A 1 77 ? -25.984 -46.188 -23.625 1 89.75 77 LYS A CA 1
ATOM 623 C C . LYS A 1 77 ? -24.625 -46.25 -24.328 1 89.75 77 LYS A C 1
ATOM 625 O O . LYS A 1 77 ? -24.547 -45.969 -25.531 1 89.75 77 LYS A O 1
ATOM 630 N N . LEU A 1 78 ? -23.688 -46.688 -23.625 1 94.12 78 LEU A N 1
ATOM 631 C CA . LEU A 1 78 ? -22.312 -46.5 -24.062 1 94.12 78 LEU A CA 1
ATOM 632 C C . LEU A 1 78 ? -21.719 -47.812 -24.547 1 94.12 78 LEU A C 1
ATOM 634 O O . LEU A 1 78 ? -22.094 -48.906 -24.078 1 94.12 78 LEU A O 1
ATOM 638 N N . THR A 1 79 ? -20.812 -47.75 -25.453 1 91.5 79 THR A N 1
ATOM 639 C CA . THR A 1 79 ? -20.172 -48.906 -26.031 1 91.5 79 THR A CA 1
ATOM 640 C C . THR A 1 79 ? -18.656 -48.781 -26.016 1 91.5 79 THR A C 1
ATOM 642 O O . THR A 1 79 ? -17.938 -49.75 -26.297 1 91.5 79 THR A O 1
ATOM 645 N N . GLY A 1 80 ? -18.172 -47.625 -25.766 1 94.12 80 GLY A N 1
ATOM 646 C CA . GLY A 1 80 ? -16.734 -47.406 -25.766 1 94.12 80 GLY A CA 1
ATOM 647 C C . GLY A 1 80 ? -16.062 -47.844 -24.469 1 94.12 80 GLY A C 1
ATOM 648 O O . GLY A 1 80 ? -16.734 -48.25 -23.516 1 94.12 80 GLY A O 1
ATOM 649 N N . ALA A 1 81 ? -14.742 -47.875 -24.422 1 96 81 ALA A N 1
ATOM 650 C CA . ALA A 1 81 ? -13.992 -48.219 -23.219 1 96 81 ALA A CA 1
ATOM 651 C C . ALA A 1 81 ? -13.961 -47.031 -22.25 1 96 81 ALA A C 1
ATOM 653 O O . ALA A 1 81 ? -13.695 -45.906 -22.656 1 96 81 ALA A O 1
ATOM 654 N N . PRO A 1 82 ? -14.234 -47.219 -21.016 1 97.56 82 PRO A N 1
ATOM 655 C CA . PRO A 1 82 ? -14.359 -46.125 -20.078 1 97.56 82 PRO A CA 1
ATOM 656 C C . PRO A 1 82 ? -13 -45.625 -19.594 1 97.56 82 PRO A C 1
ATOM 658 O O . PRO A 1 82 ? -12.141 -46.406 -19.203 1 97.56 82 PRO A O 1
ATOM 661 N N . VAL A 1 83 ? -12.797 -44.344 -19.641 1 98.5 83 VAL A N 1
ATOM 662 C CA . VAL A 1 83 ? -11.656 -43.594 -19.094 1 98.5 83 VAL A CA 1
ATOM 663 C C . VAL A 1 83 ? -12.148 -42.5 -18.172 1 98.5 83 VAL A C 1
ATOM 665 O O . VAL A 1 83 ? -13.07 -41.75 -18.531 1 98.5 83 VAL A O 1
ATOM 668 N N . LEU A 1 84 ? -11.609 -42.438 -16.984 1 98.75 84 LEU A N 1
ATOM 669 C CA . LEU A 1 84 ? -12.055 -41.438 -16.016 1 98.75 84 LEU A CA 1
ATOM 670 C C . LEU A 1 84 ? -10.93 -40.438 -15.695 1 98.75 84 LEU A C 1
ATOM 672 O O . LEU A 1 84 ? -9.852 -40.844 -15.25 1 98.75 84 LEU A O 1
ATOM 676 N N . PHE A 1 85 ? -11.172 -39.156 -15.93 1 98.69 85 PHE A N 1
ATOM 677 C CA . PHE A 1 85 ? -10.219 -38.094 -15.641 1 98.69 85 PHE A CA 1
ATOM 678 C C . PHE A 1 85 ? -10.469 -37.5 -14.258 1 98.69 85 PHE A C 1
ATOM 680 O O . PHE A 1 85 ? -11.609 -37.219 -13.898 1 98.69 85 PHE A O 1
ATOM 687 N N . LEU A 1 86 ? -9.422 -37.344 -13.469 1 98.62 86 LEU A N 1
ATOM 688 C CA . LEU A 1 86 ? -9.477 -36.781 -12.125 1 98.62 86 LEU A CA 1
ATOM 689 C C . LEU A 1 86 ? -8.703 -35.469 -12.055 1 98.62 86 LEU A C 1
ATOM 691 O O . LEU A 1 86 ? -7.469 -35.469 -12.062 1 98.62 86 LEU A O 1
ATOM 695 N N . PRO A 1 87 ? -9.406 -34.344 -11.867 1 97.19 87 PRO A N 1
ATOM 696 C CA . PRO A 1 87 ? -8.711 -33.062 -11.719 1 97.19 87 PRO A CA 1
ATOM 697 C C . PRO A 1 87 ? -7.984 -32.938 -10.375 1 97.19 87 PRO A C 1
ATOM 699 O O . PRO A 1 87 ? -8.289 -33.656 -9.438 1 97.19 87 PRO A O 1
ATOM 702 N N . GLY A 1 88 ? -7 -32 -10.328 1 96 88 GLY A N 1
ATOM 703 C CA . GLY A 1 88 ? -6.203 -31.812 -9.133 1 96 88 GLY A CA 1
ATOM 704 C C . GLY A 1 88 ? -6.668 -30.625 -8.289 1 96 88 GLY A C 1
ATOM 705 O O . GLY A 1 88 ? -7.871 -30.375 -8.18 1 96 88 GLY A O 1
ATOM 706 N N . ASN A 1 89 ? -5.695 -29.984 -7.621 1 94.31 89 ASN A N 1
ATOM 707 C CA . ASN A 1 89 ? -5.938 -28.812 -6.77 1 94.31 89 ASN A CA 1
ATOM 708 C C . ASN A 1 89 ? -6.582 -27.672 -7.551 1 94.31 89 ASN A C 1
ATOM 710 O O . ASN A 1 89 ? -6.027 -27.203 -8.539 1 94.31 89 ASN A O 1
ATOM 714 N N . ALA A 1 90 ? -7.746 -27.25 -7.082 1 90.75 90 ALA A N 1
ATOM 715 C CA . ALA A 1 90 ? -8.477 -26.141 -7.699 1 90.75 90 ALA A CA 1
ATOM 716 C C . ALA A 1 90 ? -8.734 -26.422 -9.18 1 90.75 90 ALA A C 1
ATOM 718 O O . ALA A 1 90 ? -8.859 -25.484 -9.977 1 90.75 90 ALA A O 1
ATOM 719 N N . GLY A 1 91 ? -8.742 -27.719 -9.578 1 91.81 91 GLY A N 1
ATOM 720 C CA . GLY A 1 91 ? -8.906 -28.078 -10.977 1 91.81 91 GLY A CA 1
ATOM 721 C C . GLY A 1 91 ? -10.359 -28.172 -11.398 1 91.81 91 GLY A C 1
ATOM 722 O O . GLY A 1 91 ? -11.203 -28.656 -10.625 1 91.81 91 GLY A O 1
ATOM 723 N N . SER A 1 92 ? -10.672 -27.766 -12.602 1 90.25 92 SER A N 1
ATOM 724 C CA . SER A 1 92 ? -12.008 -27.875 -13.188 1 90.25 92 SER A CA 1
ATOM 725 C C . SER A 1 92 ? -12.188 -29.219 -13.891 1 90.25 92 SER A C 1
ATOM 727 O O . SER A 1 92 ? -11.242 -29.75 -14.477 1 90.25 92 SER A O 1
ATOM 729 N N . TYR A 1 93 ? -13.438 -29.781 -13.797 1 94.06 93 TYR A N 1
ATOM 730 C CA . TYR A 1 93 ? -13.734 -31.016 -14.516 1 94.06 93 TYR A CA 1
ATOM 731 C C . TYR A 1 93 ? -13.648 -30.797 -16.016 1 94.06 93 TYR A C 1
ATOM 733 O O . TYR A 1 93 ? -13.492 -31.766 -16.781 1 94.06 93 TYR A O 1
ATOM 741 N N . LYS A 1 94 ? -13.578 -29.609 -16.453 1 90.75 94 LYS A N 1
ATOM 742 C CA . LYS A 1 94 ? -13.531 -29.281 -17.875 1 90.75 94 LYS A CA 1
ATOM 743 C C . LYS A 1 94 ? -12.141 -29.516 -18.438 1 90.75 94 LYS A C 1
ATOM 745 O O . LYS A 1 94 ? -11.961 -29.547 -19.656 1 90.75 94 LYS A O 1
ATOM 750 N N . GLN A 1 95 ? -11.172 -29.781 -17.594 1 91.56 95 GLN A N 1
ATOM 751 C CA . GLN A 1 95 ? -9.812 -30.047 -18.031 1 91.56 95 GLN A CA 1
ATOM 752 C C . GLN A 1 95 ? -9.734 -31.344 -18.828 1 91.56 95 GLN A C 1
ATOM 754 O O . GLN A 1 95 ? -8.758 -31.594 -19.531 1 91.56 95 GLN A O 1
ATOM 759 N N . ALA A 1 96 ? -10.766 -32.156 -18.797 1 95.56 96 ALA A N 1
ATOM 760 C CA . ALA A 1 96 ? -10.805 -33.438 -19.5 1 95.56 96 ALA A CA 1
ATOM 761 C C . ALA A 1 96 ? -10.953 -33.25 -21 1 95.56 96 ALA A C 1
ATOM 763 O O . ALA A 1 96 ? -10.781 -34.188 -21.797 1 95.56 96 ALA A O 1
ATOM 764 N N . ARG A 1 97 ? -11.211 -32.062 -21.422 1 92.56 97 ARG A N 1
ATOM 765 C CA . ARG A 1 97 ? -11.547 -31.766 -22.797 1 92.56 97 ARG A CA 1
ATOM 766 C C . ARG A 1 97 ? -10.406 -32.156 -23.734 1 92.56 97 ARG A C 1
ATOM 768 O O . ARG A 1 97 ? -10.641 -32.625 -24.844 1 92.56 97 ARG A O 1
ATOM 775 N N . SER A 1 98 ? -9.133 -31.922 -23.312 1 92.5 98 SER A N 1
ATOM 776 C CA . SER A 1 98 ? -7.992 -32.219 -24.172 1 92.5 98 SER A CA 1
ATOM 777 C C . SER A 1 98 ? -7.895 -33.719 -24.453 1 92.5 98 SER A C 1
ATOM 779 O O . SER A 1 98 ? -7.742 -34.125 -25.609 1 92.5 98 SER A O 1
ATOM 781 N N . LEU A 1 99 ? -8.008 -34.5 -23.453 1 95.88 99 LEU A N 1
ATOM 782 C CA . LEU A 1 99 ? -7.965 -35.938 -23.594 1 95.88 99 LEU A CA 1
ATOM 783 C C . LEU A 1 99 ? -9.164 -36.469 -24.391 1 95.88 99 LEU A C 1
ATOM 785 O O . LEU A 1 99 ? -9.008 -37.281 -25.297 1 95.88 99 LEU A O 1
ATOM 789 N N . GLY A 1 100 ? -10.359 -35.938 -24.062 1 95.44 100 GLY A N 1
ATOM 790 C CA . GLY A 1 100 ? -11.586 -36.375 -24.719 1 95.44 100 GLY A CA 1
ATOM 791 C C . GLY A 1 100 ? -11.617 -36.031 -26.203 1 95.44 100 GLY A C 1
ATOM 792 O O . GLY A 1 100 ? -11.977 -36.875 -27.031 1 95.44 100 GLY A O 1
ATOM 793 N N . SER A 1 101 ? -11.203 -34.875 -26.547 1 93.56 101 SER A N 1
ATOM 794 C CA . SER A 1 101 ? -11.258 -34.406 -27.922 1 93.56 101 SER A CA 1
ATOM 795 C C . SER A 1 101 ? -10.297 -35.188 -28.812 1 93.56 101 SER A C 1
ATOM 797 O O . SER A 1 101 ? -10.68 -35.656 -29.891 1 93.56 101 SER A O 1
ATOM 799 N N . VAL A 1 102 ? -9.07 -35.375 -28.344 1 94.31 102 VAL A N 1
ATOM 800 C CA . VAL A 1 102 ? -8.07 -36.094 -29.125 1 94.31 102 VAL A CA 1
ATOM 801 C C . VAL A 1 102 ? -8.469 -37.562 -29.25 1 94.31 102 VAL A C 1
ATOM 803 O O . VAL A 1 102 ? -8.289 -38.188 -30.312 1 94.31 102 VAL A O 1
ATOM 806 N N . ALA A 1 103 ? -9.016 -38.125 -28.203 1 95.75 103 ALA A N 1
ATOM 807 C CA . ALA A 1 103 ? -9.469 -39.531 -28.25 1 95.75 103 ALA A CA 1
ATOM 808 C C . ALA A 1 103 ? -10.609 -39.688 -29.25 1 95.75 103 ALA A C 1
ATOM 810 O O . ALA A 1 103 ? -10.641 -40.688 -30 1 95.75 103 ALA A O 1
ATOM 811 N N . LEU A 1 104 ? -11.539 -38.781 -29.297 1 93.62 104 LEU A N 1
ATOM 812 C CA . LEU A 1 104 ? -12.664 -38.844 -30.234 1 93.62 104 LEU A CA 1
ATOM 813 C C . LEU A 1 104 ? -12.188 -38.719 -31.672 1 93.62 104 LEU A C 1
ATOM 815 O O . LEU A 1 104 ? -12.664 -39.438 -32.562 1 93.62 104 LEU A O 1
ATOM 819 N N . ARG A 1 105 ? -11.25 -37.906 -31.938 1 91.44 105 ARG A N 1
ATOM 820 C CA . ARG A 1 105 ? -10.734 -37.688 -33.281 1 91.44 105 ARG A CA 1
ATOM 821 C C . ARG A 1 105 ? -9.969 -38.906 -33.781 1 91.44 105 ARG A C 1
ATOM 823 O O . ARG A 1 105 ? -10.094 -39.312 -34.938 1 91.44 105 ARG A O 1
ATOM 830 N N . LYS A 1 106 ? -9.164 -39.406 -32.875 1 92.69 106 LYS A N 1
ATOM 831 C CA . LYS A 1 106 ? -8.422 -40.594 -33.281 1 92.69 106 LYS A CA 1
ATOM 832 C C . LYS A 1 106 ? -9.359 -41.75 -33.531 1 92.69 106 LYS A C 1
ATOM 834 O O . LYS A 1 106 ? -9.102 -42.594 -34.406 1 92.69 106 LYS A O 1
ATOM 839 N N . ALA A 1 107 ? -10.406 -41.906 -32.812 1 92.62 107 ALA A N 1
ATOM 840 C CA . ALA A 1 107 ? -11.383 -42.969 -32.969 1 92.62 107 ALA A CA 1
ATOM 841 C C . ALA A 1 107 ? -12.055 -42.906 -34.344 1 92.62 107 ALA A C 1
ATOM 843 O O . ALA A 1 107 ? -12.43 -43.938 -34.906 1 92.62 107 ALA A O 1
ATOM 844 N N . GLU A 1 108 ? -12.281 -41.75 -34.875 1 87.44 108 GLU A N 1
ATOM 845 C CA . GLU A 1 108 ? -12.906 -41.594 -36.188 1 87.44 108 GLU A CA 1
ATOM 846 C C . GLU A 1 108 ? -12.094 -42.281 -37.281 1 87.44 108 GLU A C 1
ATOM 848 O O . GLU A 1 108 ? -12.648 -42.75 -38.281 1 87.44 108 GLU A O 1
ATOM 853 N N . ASN A 1 109 ? -10.836 -42.344 -37.062 1 83.88 109 ASN A N 1
ATOM 854 C CA . ASN A 1 109 ? -9.953 -42.906 -38.062 1 83.88 109 ASN A CA 1
ATOM 855 C C . ASN A 1 109 ? -9.695 -44.375 -37.812 1 83.88 109 ASN A C 1
ATOM 857 O O . ASN A 1 109 ? -8.984 -45.031 -38.594 1 83.88 109 ASN A O 1
ATOM 861 N N . MET A 1 110 ? -10.266 -44.812 -36.781 1 83.19 110 MET A N 1
ATOM 862 C CA . MET A 1 110 ? -10.023 -46.219 -36.438 1 83.19 110 MET A CA 1
ATOM 863 C C . MET A 1 110 ? -11.109 -47.125 -37.031 1 83.19 110 MET A C 1
ATOM 865 O O . MET A 1 110 ? -12.266 -46.719 -37.125 1 83.19 110 MET A O 1
ATOM 869 N N . GLU A 1 111 ? -10.688 -48.25 -37.469 1 78.25 111 GLU A N 1
ATOM 870 C CA . GLU A 1 111 ? -11.609 -49.219 -38.062 1 78.25 111 GLU A CA 1
ATOM 871 C C . GLU A 1 111 ? -12.359 -50 -36.969 1 78.25 111 GLU A C 1
ATOM 873 O O . GLU A 1 111 ? -11.844 -50.188 -35.875 1 78.25 111 GLU A O 1
ATOM 878 N N . GLY A 1 112 ? -13.562 -50.406 -37.094 1 77.06 112 GLY A N 1
ATOM 879 C CA . GLY A 1 112 ? -14.305 -51.312 -36.25 1 77.06 112 GLY A CA 1
ATOM 880 C C . GLY A 1 112 ? -15.102 -50.594 -35.156 1 77.06 112 GLY A C 1
ATOM 881 O O . GLY A 1 112 ? -15.641 -51.25 -34.25 1 77.06 112 GLY A O 1
ATOM 882 N N . GLY A 1 113 ? -15.055 -49.219 -35.219 1 83.25 113 GLY A N 1
ATOM 883 C CA . GLY A 1 113 ? -15.906 -48.5 -34.312 1 83.25 113 GLY A CA 1
ATOM 884 C C . GLY A 1 113 ? -15.32 -48.406 -32.906 1 83.25 113 GLY A C 1
ATOM 885 O O . GLY A 1 113 ? -16.047 -48.219 -31.938 1 83.25 113 GLY A O 1
ATOM 886 N N . LEU A 1 114 ? -14.047 -48.625 -32.688 1 89.81 114 LEU A N 1
ATOM 887 C CA . LEU A 1 114 ? -13.383 -48.5 -31.406 1 89.81 114 LEU A CA 1
ATOM 888 C C . LEU A 1 114 ? -13.328 -47.062 -30.938 1 89.81 114 LEU A C 1
ATOM 890 O O . LEU A 1 114 ? -13.008 -46.156 -31.719 1 89.81 114 LEU A O 1
ATOM 894 N N . HIS A 1 115 ? -13.812 -46.75 -29.734 1 92.94 115 HIS A N 1
ATOM 895 C CA . HIS A 1 115 ? -13.742 -45.438 -29.172 1 92.94 115 HIS A CA 1
ATOM 896 C C . HIS A 1 115 ? -13.75 -45.469 -27.641 1 92.94 115 HIS A C 1
ATOM 898 O O . HIS A 1 115 ? -13.867 -46.562 -27.062 1 92.94 115 HIS A O 1
ATOM 904 N N . PHE A 1 116 ? -13.508 -44.344 -27.094 1 96.31 116 PHE A N 1
ATOM 905 C CA . PHE A 1 116 ? -13.445 -44.25 -25.641 1 96.31 116 PHE A CA 1
ATOM 906 C C . PHE A 1 116 ? -14.555 -43.375 -25.109 1 96.31 116 PHE A C 1
ATOM 908 O O . PHE A 1 116 ? -14.961 -42.406 -25.766 1 96.31 116 PHE A O 1
ATOM 915 N N . ASN A 1 117 ? -15.125 -43.719 -24.016 1 97.44 117 ASN A N 1
ATOM 916 C CA . ASN A 1 117 ? -15.977 -42.844 -23.234 1 97.44 117 ASN A CA 1
ATOM 917 C C . ASN A 1 117 ? -15.203 -42.156 -22.109 1 97.44 117 ASN A C 1
ATOM 919 O O . ASN A 1 117 ? -14.961 -42.781 -21.062 1 97.44 117 ASN A O 1
ATOM 923 N N . VAL A 1 118 ? -14.906 -40.875 -22.328 1 97.88 118 VAL A N 1
ATOM 924 C CA . VAL A 1 118 ? -14.102 -40.125 -21.359 1 97.88 118 VAL A CA 1
ATOM 925 C C . VAL A 1 118 ? -15.008 -39.469 -20.344 1 97.88 118 VAL A C 1
ATOM 927 O O . VAL A 1 118 ? -15.812 -38.594 -20.688 1 97.88 118 VAL A O 1
ATOM 930 N N . PHE A 1 119 ? -14.898 -39.906 -19.094 1 98.44 119 PHE A N 1
ATOM 931 C CA . PHE A 1 119 ? -15.617 -39.312 -17.969 1 98.44 119 PHE A CA 1
ATOM 932 C C . PHE A 1 119 ? -14.727 -38.375 -17.188 1 98.44 119 PHE A C 1
ATOM 934 O O . PHE A 1 119 ? -13.5 -38.406 -17.328 1 98.44 119 PHE A O 1
ATOM 941 N N . THR A 1 120 ? -15.266 -37.438 -16.406 1 98.31 120 THR A N 1
ATOM 942 C CA . THR A 1 120 ? -14.531 -36.531 -15.531 1 98.31 120 THR A CA 1
ATOM 943 C C . THR A 1 120 ? -15.297 -36.281 -14.242 1 98.31 120 THR A C 1
ATOM 945 O O . THR A 1 120 ? -16.531 -36.188 -14.25 1 98.31 120 THR A O 1
ATOM 948 N N . VAL A 1 121 ? -14.57 -36.188 -13.172 1 98.12 121 VAL A N 1
ATOM 949 C CA . VAL A 1 121 ? -15.156 -35.906 -11.867 1 98.12 121 VAL A CA 1
ATOM 950 C C . VAL A 1 121 ? -15.023 -34.406 -11.547 1 98.12 121 VAL A C 1
ATOM 952 O O . VAL A 1 121 ? -14 -33.812 -11.867 1 98.12 121 VAL A O 1
ATOM 955 N N . ASP A 1 122 ? -16.047 -33.812 -10.977 1 97 122 ASP A N 1
ATOM 956 C CA . ASP A 1 122 ? -16.016 -32.438 -10.453 1 97 122 ASP A CA 1
ATOM 957 C C . ASP A 1 122 ? -15.867 -32.438 -8.938 1 97 122 ASP A C 1
ATOM 959 O O . ASP A 1 122 ? -16.812 -32.781 -8.211 1 97 122 ASP A O 1
ATOM 963 N N . PHE A 1 123 ? -14.734 -32.031 -8.445 1 96.69 123 PHE A N 1
ATOM 964 C CA . PHE A 1 123 ? -14.484 -31.922 -7.016 1 96.69 123 PHE A CA 1
ATOM 965 C C . PHE A 1 123 ? -14.734 -30.5 -6.516 1 96.69 123 PHE A C 1
ATOM 967 O O . PHE A 1 123 ? -14.141 -30.078 -5.527 1 96.69 123 PHE A O 1
ATOM 974 N N . ASN A 1 124 ? -15.414 -29.766 -7.164 1 93.62 124 ASN A N 1
ATOM 975 C CA . ASN A 1 124 ? -15.797 -28.422 -6.777 1 93.62 124 ASN A CA 1
ATOM 976 C C . ASN A 1 124 ? -14.586 -27.484 -6.719 1 93.62 124 ASN A C 1
ATOM 978 O O . ASN A 1 124 ? -14.531 -26.578 -5.879 1 93.62 124 ASN A O 1
ATOM 982 N N . GLU A 1 125 ? -13.547 -27.781 -7.5 1 91.88 125 GLU A N 1
ATOM 983 C CA . GLU A 1 125 ? -12.328 -26.984 -7.543 1 91.88 125 GLU A CA 1
ATOM 984 C C . GLU A 1 125 ? -11.805 -26.688 -6.137 1 91.88 125 GLU A C 1
ATOM 986 O O . GLU A 1 125 ? -11.383 -25.562 -5.844 1 91.88 125 GLU A O 1
ATOM 991 N N . GLU A 1 126 ? -11.852 -27.609 -5.309 1 93 126 GLU A N 1
ATOM 992 C CA . GLU A 1 126 ? -11.406 -27.469 -3.928 1 93 126 GLU A CA 1
ATOM 993 C C . GLU A 1 126 ? -9.883 -27.312 -3.855 1 93 126 GLU A C 1
ATOM 995 O O . GLU A 1 126 ? -9.156 -27.859 -4.695 1 93 126 GLU A O 1
ATOM 1000 N N . LEU A 1 127 ? -9.422 -26.562 -2.869 1 92.31 127 LEU A N 1
ATOM 1001 C CA . LEU A 1 127 ? -7.992 -26.406 -2.613 1 92.31 127 LEU A CA 1
ATOM 1002 C C . LEU A 1 127 ? -7.477 -27.547 -1.723 1 92.31 127 LEU A C 1
ATOM 1004 O O . LEU A 1 127 ? -7.645 -27.5 -0.502 1 92.31 127 LEU A O 1
ATOM 1008 N N . VAL A 1 128 ? -6.777 -28.484 -2.326 1 94.94 128 VAL A N 1
ATOM 1009 C CA . VAL A 1 128 ? -6.422 -29.688 -1.573 1 94.94 128 VAL A CA 1
ATOM 1010 C C . VAL A 1 128 ? -4.91 -29.891 -1.604 1 94.94 128 VAL A C 1
ATOM 1012 O O . VAL A 1 128 ? -4.402 -30.891 -1.098 1 94.94 128 VAL A O 1
ATOM 1015 N N . ALA A 1 129 ? -4.18 -28.906 -2.148 1 93.56 129 ALA A N 1
ATOM 1016 C CA . ALA A 1 129 ? -2.727 -29.031 -2.199 1 93.56 129 ALA A CA 1
ATOM 1017 C C . ALA A 1 129 ? -2.105 -28.797 -0.827 1 93.56 129 ALA A C 1
ATOM 1019 O O . ALA A 1 129 ? -1.109 -29.422 -0.47 1 93.56 129 ALA A O 1
ATOM 1020 N N . LEU A 1 130 ? -2.77 -27.812 -0.058 1 93.12 130 LEU A N 1
ATOM 1021 C CA . LEU A 1 130 ? -2.184 -27.422 1.219 1 93.12 130 LEU A CA 1
ATOM 1022 C C . LEU A 1 130 ? -3.133 -27.734 2.371 1 93.12 130 LEU A C 1
ATOM 1024 O O . LEU A 1 130 ? -2.844 -27.406 3.525 1 93.12 130 LEU A O 1
ATOM 1028 N N . TYR A 1 131 ? -4.277 -28.312 2.061 1 95.38 131 TYR A N 1
ATOM 1029 C CA . TYR A 1 131 ? -5.262 -28.766 3.037 1 95.38 131 TYR A CA 1
ATOM 1030 C C . TYR A 1 131 ? -5.711 -30.203 2.74 1 95.38 131 TYR A C 1
ATOM 1032 O O . TYR A 1 131 ? -6.219 -30.484 1.653 1 95.38 131 TYR A O 1
ATOM 1040 N N . GLY A 1 132 ? -5.535 -31.141 3.723 1 96.31 132 GLY A N 1
ATOM 1041 C CA . GLY A 1 132 ? -5.762 -32.562 3.469 1 96.31 132 GLY A CA 1
ATOM 1042 C C . GLY A 1 132 ? -7.129 -33.031 3.922 1 96.31 132 GLY A C 1
ATOM 1043 O O . GLY A 1 132 ? -7.508 -34.188 3.68 1 96.31 132 GLY A O 1
ATOM 1044 N N . GLY A 1 133 ? -7.961 -32.094 4.457 1 94.94 133 GLY A N 1
ATOM 1045 C CA . GLY A 1 133 ? -9.203 -32.531 5.094 1 94.94 133 GLY A CA 1
ATOM 1046 C C . GLY A 1 133 ? -10.234 -33.031 4.105 1 94.94 133 GLY A C 1
ATOM 1047 O O . GLY A 1 133 ? -11.133 -33.781 4.473 1 94.94 133 GLY A O 1
ATOM 1048 N N . SER A 1 134 ? -10.133 -32.688 2.844 1 95.62 134 SER A N 1
ATOM 1049 C CA . SER A 1 134 ? -11.156 -33.062 1.873 1 95.62 134 SER A CA 1
ATOM 1050 C C . SER A 1 134 ? -10.695 -34.219 1.004 1 95.62 134 SER A C 1
ATOM 1052 O O . SER A 1 134 ? -11.461 -34.719 0.175 1 95.62 134 SER A O 1
ATOM 1054 N N . LEU A 1 135 ? -9.469 -34.781 1.199 1 97.56 135 LEU A N 1
ATOM 1055 C CA . LEU A 1 135 ? -8.898 -35.781 0.321 1 97.56 135 LEU A CA 1
ATOM 1056 C C . LEU A 1 135 ? -9.602 -37.125 0.512 1 97.56 135 LEU A C 1
ATOM 1058 O O . LEU A 1 135 ? -9.867 -37.844 -0.459 1 97.56 135 LEU A O 1
ATOM 1062 N N . LEU A 1 136 ? -9.969 -37.438 1.738 1 96.88 136 LEU A N 1
ATOM 1063 C CA . LEU A 1 136 ? -10.664 -38.719 1.995 1 96.88 136 LEU A CA 1
ATOM 1064 C C . LEU A 1 136 ? -12.062 -38.688 1.377 1 96.88 136 LEU A C 1
ATOM 1066 O O . LEU A 1 136 ? -12.508 -39.688 0.813 1 96.88 136 LEU A O 1
ATOM 1070 N N . ARG A 1 137 ? -12.719 -37.562 1.479 1 96.25 137 ARG A N 1
ATOM 1071 C CA . ARG A 1 137 ? -14.039 -37.406 0.882 1 96.25 137 ARG A CA 1
ATOM 1072 C C . ARG A 1 137 ? -13.977 -37.562 -0.635 1 96.25 137 ARG A C 1
ATOM 1074 O O . ARG A 1 137 ? -14.836 -38.188 -1.243 1 96.25 137 ARG A O 1
ATOM 1081 N N . GLN A 1 138 ? -12.992 -36.938 -1.232 1 97.94 138 GLN A N 1
ATOM 1082 C CA . GLN A 1 138 ? -12.797 -37.062 -2.674 1 97.94 138 GLN A CA 1
ATOM 1083 C C . GLN A 1 138 ? -12.578 -38.531 -3.078 1 97.94 138 GLN A C 1
ATOM 1085 O O . GLN A 1 138 ? -13.094 -38.969 -4.105 1 97.94 138 GLN A O 1
ATOM 1090 N N . THR A 1 139 ? -11.812 -39.281 -2.25 1 98.56 139 THR A N 1
ATOM 1091 C CA . THR A 1 139 ? -11.5 -40.656 -2.535 1 98.56 139 THR A CA 1
ATOM 1092 C C . THR A 1 139 ? -12.758 -41.531 -2.486 1 98.56 139 THR A C 1
ATOM 1094 O O . THR A 1 139 ? -12.977 -42.375 -3.355 1 98.56 139 THR A O 1
ATOM 1097 N N . HIS A 1 140 ? -13.641 -41.312 -1.53 1 97.88 140 HIS A N 1
ATOM 1098 C CA . HIS A 1 140 ? -14.891 -42.031 -1.418 1 97.88 140 HIS A CA 1
ATOM 1099 C C . HIS A 1 140 ? -15.812 -41.75 -2.598 1 97.88 140 HIS A C 1
ATOM 1101 O O . HIS A 1 140 ? -16.453 -42.656 -3.135 1 97.88 140 HIS A O 1
ATOM 1107 N N . PHE A 1 141 ? -15.898 -40.5 -2.932 1 98.12 141 PHE A N 1
ATOM 1108 C CA . PHE A 1 141 ? -16.734 -40.125 -4.066 1 98.12 141 PHE A CA 1
ATOM 1109 C C . PHE A 1 141 ? -16.234 -40.781 -5.348 1 98.12 141 PHE A C 1
ATOM 1111 O O . PHE A 1 141 ? -17.031 -41.188 -6.195 1 98.12 141 PHE A O 1
ATOM 1118 N N . LEU A 1 142 ? -14.883 -40.812 -5.508 1 98.44 142 LEU A N 1
ATOM 1119 C CA . LEU A 1 142 ? -14.289 -41.469 -6.664 1 98.44 142 LEU A CA 1
ATOM 1120 C C . LEU A 1 142 ? -14.711 -42.938 -6.73 1 98.44 142 LEU A C 1
ATOM 1122 O O . LEU A 1 142 ? -15.031 -43.438 -7.805 1 98.44 142 LEU A O 1
ATOM 1126 N N . HIS A 1 143 ? -14.703 -43.625 -5.652 1 98.19 143 HIS A N 1
ATOM 1127 C CA . HIS A 1 143 ? -15.141 -45 -5.578 1 98.19 143 HIS A CA 1
ATOM 1128 C C . HIS A 1 143 ? -16.562 -45.156 -6.074 1 98.19 143 HIS A C 1
ATOM 1130 O O . HIS A 1 143 ? -16.859 -46.031 -6.891 1 98.19 143 HIS A O 1
ATOM 1136 N N . GLU A 1 144 ? -17.438 -44.281 -5.617 1 97.56 144 GLU A N 1
ATOM 1137 C CA . GLU A 1 144 ? -18.828 -44.312 -6.023 1 97.56 144 GLU A CA 1
ATOM 1138 C C . GLU A 1 144 ? -18.984 -43.969 -7.508 1 97.56 144 GLU A C 1
ATOM 1140 O O . GLU A 1 144 ? -19.859 -44.531 -8.18 1 97.56 144 GLU A O 1
ATOM 1145 N N . SER A 1 145 ? -18.156 -43.125 -7.977 1 98.25 145 SER A N 1
ATOM 1146 C CA . SER A 1 145 ? -18.203 -42.75 -9.383 1 98.25 145 SER A CA 1
ATOM 1147 C C . SER A 1 145 ? -17.828 -43.906 -10.289 1 98.25 145 SER A C 1
ATOM 1149 O O . SER A 1 145 ? -18.438 -44.125 -11.344 1 98.25 145 SER A O 1
ATOM 1151 N N . ILE A 1 146 ? -16.797 -44.688 -9.93 1 98.06 146 ILE A N 1
ATOM 1152 C CA . ILE A 1 146 ? -16.344 -45.844 -10.703 1 98.06 146 ILE A CA 1
ATOM 1153 C C . ILE A 1 146 ? -17.469 -46.875 -10.797 1 98.06 146 ILE A C 1
ATOM 1155 O O . ILE A 1 146 ? -17.75 -47.406 -11.875 1 98.06 146 ILE A O 1
ATOM 1159 N N . LYS A 1 147 ? -18.172 -47.125 -9.719 1 96.5 147 LYS A N 1
ATOM 1160 C CA . LYS A 1 147 ? -19.312 -48.031 -9.719 1 96.5 147 LYS A CA 1
ATOM 1161 C C . LYS A 1 147 ? -20.422 -47.562 -10.648 1 96.5 147 LYS A C 1
ATOM 1163 O O . LYS A 1 147 ? -20.984 -48.344 -11.398 1 96.5 147 LYS A O 1
ATOM 1168 N N . ALA A 1 148 ? -20.641 -46.281 -10.531 1 96.81 148 ALA A N 1
ATOM 1169 C CA . ALA A 1 148 ? -21.703 -45.719 -11.359 1 96.81 148 ALA A CA 1
ATOM 1170 C C . ALA A 1 148 ? -21.359 -45.812 -12.844 1 96.81 148 ALA A C 1
ATOM 1172 O O . ALA A 1 148 ? -22.234 -46.094 -13.664 1 96.81 148 ALA A O 1
ATOM 1173 N N . ILE A 1 149 ? -20.109 -45.656 -13.219 1 97.75 149 ILE A N 1
ATOM 1174 C CA . ILE A 1 149 ? -19.688 -45.719 -14.609 1 97.75 149 ILE A CA 1
ATOM 1175 C C . ILE A 1 149 ? -19.859 -47.156 -15.125 1 97.75 149 ILE A C 1
ATOM 1177 O O . ILE A 1 149 ? -20.422 -47.375 -16.203 1 97.75 149 ILE A O 1
ATOM 1181 N N . LEU A 1 150 ? -19.406 -48.156 -14.375 1 96.56 150 LEU A N 1
ATOM 1182 C CA . LEU A 1 150 ? -19.469 -49.531 -14.812 1 96.56 150 LEU A CA 1
ATOM 1183 C C . LEU A 1 150 ? -20.906 -50 -14.945 1 96.56 150 LEU A C 1
ATOM 1185 O O . LEU A 1 150 ? -21.203 -50.875 -15.781 1 96.56 150 LEU A O 1
ATOM 1189 N N . ARG A 1 151 ? -21.828 -49.406 -14.211 1 94.69 151 ARG A N 1
ATOM 1190 C CA . ARG A 1 151 ? -23.234 -49.75 -14.289 1 94.69 151 ARG A CA 1
ATOM 1191 C C . ARG A 1 151 ? -23.844 -49.312 -15.617 1 94.69 151 ARG A C 1
ATOM 1193 O O . ARG A 1 151 ? -24.828 -49.906 -16.078 1 94.69 151 ARG A O 1
ATOM 1200 N N . LEU A 1 152 ? -23.234 -48.344 -16.203 1 95.69 152 LEU A N 1
ATOM 1201 C CA . LEU A 1 152 ? -23.75 -47.812 -17.453 1 95.69 152 LEU A CA 1
ATOM 1202 C C . LEU A 1 152 ? -23.5 -48.812 -18.609 1 95.69 152 LEU A C 1
ATOM 1204 O O . LEU A 1 152 ? -24.078 -48.656 -19.672 1 95.69 152 LEU A O 1
ATOM 1208 N N . TYR A 1 153 ? -22.656 -49.844 -18.359 1 95.62 153 TYR A N 1
ATOM 1209 C CA . TYR A 1 153 ? -22.266 -50.781 -19.422 1 95.62 153 TYR A CA 1
ATOM 1210 C C . TYR A 1 153 ? -22.906 -52.156 -19.234 1 95.62 153 TYR A C 1
ATOM 1212 O O . TYR A 1 153 ? -22.594 -53.094 -19.953 1 95.62 153 TYR A O 1
ATOM 1220 N N . LYS A 1 154 ? -23.781 -52.344 -18.359 1 91.44 154 LYS A N 1
ATOM 1221 C CA . LYS A 1 154 ? -24.391 -53.625 -18.031 1 91.44 154 LYS A CA 1
ATOM 1222 C C . LYS A 1 154 ? -25.172 -54.188 -19.203 1 91.44 154 LYS A C 1
ATOM 1224 O O . LYS A 1 154 ? -25.359 -55.406 -19.312 1 91.44 154 LYS A O 1
ATOM 1229 N N . HIS A 1 155 ? -25.562 -53.375 -20.188 1 90.69 155 HIS A N 1
ATOM 1230 C CA . HIS A 1 155 ? -26.359 -53.812 -21.328 1 90.69 155 HIS A CA 1
ATOM 1231 C C . HIS A 1 155 ? -25.5 -54.469 -22.391 1 90.69 155 HIS A C 1
ATOM 1233 O O . HIS A 1 155 ? -26.016 -55.188 -23.266 1 90.69 155 HIS A O 1
ATOM 1239 N N . LEU A 1 156 ? -24.219 -54.438 -22.266 1 91.38 156 LEU A N 1
ATOM 1240 C CA . LEU A 1 156 ? -23.312 -55 -23.266 1 91.38 156 LEU A CA 1
ATOM 1241 C C . LEU A 1 156 ? -23.094 -56.469 -23.016 1 91.38 156 LEU A C 1
ATOM 1243 O O . LEU A 1 156 ? -23.219 -56.938 -21.891 1 91.38 156 LEU A O 1
ATOM 1247 N N . LYS A 1 157 ? -22.766 -57.188 -24.031 1 88.56 157 LYS A N 1
ATOM 1248 C CA . LYS A 1 157 ? -22.453 -58.625 -23.953 1 88.56 157 LYS A CA 1
ATOM 1249 C C . LYS A 1 157 ? -21.203 -58.875 -23.109 1 88.56 157 LYS A C 1
ATOM 1251 O O . LYS A 1 157 ? -21.188 -59.781 -22.266 1 88.56 157 LYS A O 1
ATOM 1256 N N . THR A 1 158 ? -20.219 -58.031 -23.297 1 89.31 158 THR A N 1
ATOM 1257 C CA . THR A 1 158 ? -18.984 -58.062 -22.531 1 89.31 158 THR A CA 1
ATOM 1258 C C . THR A 1 158 ? -18.703 -56.719 -21.875 1 89.31 158 THR A C 1
ATOM 1260 O O . THR A 1 158 ? -17.906 -55.938 -22.391 1 89.31 158 THR A O 1
ATOM 1263 N N . PRO A 1 159 ? -19.281 -56.562 -20.828 1 92.69 159 PRO A N 1
ATOM 1264 C CA . PRO A 1 159 ? -19.109 -55.25 -20.172 1 92.69 159 PRO A CA 1
ATOM 1265 C C . PRO A 1 159 ? -17.703 -55.062 -19.594 1 92.69 159 PRO A C 1
ATOM 1267 O O . PRO A 1 159 ? -17.062 -56.031 -19.172 1 92.69 159 PRO A O 1
ATOM 1270 N N . PRO A 1 160 ? -17.25 -53.875 -19.688 1 94.38 160 PRO A N 1
ATOM 1271 C CA . PRO A 1 160 ? -15.953 -53.594 -19.047 1 94.38 160 PRO A CA 1
ATOM 1272 C C . PRO A 1 160 ? -15.969 -53.875 -17.547 1 94.38 160 PRO A C 1
ATOM 1274 O O . PRO A 1 160 ? -16.969 -53.625 -16.875 1 94.38 160 PRO A O 1
ATOM 1277 N N . GLN A 1 161 ? -14.891 -54.438 -17.062 1 92.62 161 GLN A N 1
ATOM 1278 C CA . GLN A 1 161 ? -14.773 -54.781 -15.648 1 92.62 161 GLN A CA 1
ATOM 1279 C C . GLN A 1 161 ? -13.914 -53.75 -14.898 1 92.62 161 GLN A C 1
ATOM 1281 O O . GLN A 1 161 ? -13.922 -53.719 -13.672 1 92.62 161 GLN A O 1
ATOM 1286 N N . SER A 1 162 ? -13.188 -52.969 -15.656 1 95.06 162 SER A N 1
ATOM 1287 C CA . SER A 1 162 ? -12.297 -52 -15.039 1 95.06 162 SER A CA 1
ATOM 1288 C C . SER A 1 162 ? -12.367 -50.656 -15.766 1 95.06 162 SER A C 1
ATOM 1290 O O . SER A 1 162 ? -12.836 -50.594 -16.906 1 95.06 162 SER A O 1
ATOM 1292 N N . VAL A 1 163 ? -12.023 -49.594 -15.047 1 97.25 163 VAL A N 1
ATOM 1293 C CA . VAL A 1 163 ? -11.961 -48.25 -15.586 1 97.25 163 VAL A CA 1
ATOM 1294 C C . VAL A 1 163 ? -10.523 -47.719 -15.539 1 97.25 163 VAL A C 1
ATOM 1296 O O . VAL A 1 163 ? -9.805 -47.969 -14.562 1 97.25 163 VAL A O 1
ATOM 1299 N N . VAL A 1 164 ? -10.047 -47.125 -16.578 1 98 164 VAL A N 1
ATOM 1300 C CA . VAL A 1 164 ? -8.727 -46.5 -16.594 1 98 164 VAL A CA 1
ATOM 1301 C C . VAL A 1 164 ? -8.805 -45.094 -15.977 1 98 164 VAL A C 1
ATOM 1303 O O . VAL A 1 164 ? -9.695 -44.312 -16.297 1 98 164 VAL A O 1
ATOM 1306 N N . LEU A 1 165 ? -7.887 -44.844 -15.117 1 98.62 165 LEU A N 1
ATOM 1307 C CA . LEU A 1 165 ? -7.879 -43.531 -14.453 1 98.62 165 LEU A CA 1
ATOM 1308 C C . LEU A 1 165 ? -6.742 -42.656 -14.977 1 98.62 165 LEU A C 1
ATOM 1310 O O . LEU A 1 165 ? -5.621 -43.156 -15.156 1 98.62 165 LEU A O 1
ATOM 1314 N N . VAL A 1 166 ? -7.02 -41.438 -15.266 1 98.69 166 VAL A N 1
ATOM 1315 C CA . VAL A 1 166 ? -6.035 -40.406 -15.586 1 98.69 166 VAL A CA 1
ATOM 1316 C C . VAL A 1 166 ? -6.125 -39.281 -14.57 1 98.69 166 VAL A C 1
ATOM 1318 O O . VAL A 1 166 ? -7.129 -38.562 -14.516 1 98.69 166 VAL A O 1
ATOM 1321 N N . GLY A 1 167 ? -5.129 -39.125 -13.742 1 98.44 167 GLY A N 1
ATOM 1322 C CA . GLY A 1 167 ? -5.168 -38.125 -12.688 1 98.44 167 GLY A CA 1
ATOM 1323 C C . GLY A 1 167 ? -4.133 -37.031 -12.859 1 98.44 167 GLY A C 1
ATOM 1324 O O . GLY A 1 167 ? -2.982 -37.312 -13.211 1 98.44 167 GLY A O 1
ATOM 1325 N N . HIS A 1 168 ? -4.562 -35.812 -12.664 1 97.88 168 HIS A N 1
ATOM 1326 C CA . HIS A 1 168 ? -3.67 -34.656 -12.688 1 97.88 168 HIS A CA 1
ATOM 1327 C C . HIS A 1 168 ? -3.375 -34.156 -11.273 1 97.88 168 HIS A C 1
ATOM 1329 O O . HIS A 1 168 ? -4.289 -34 -10.453 1 97.88 168 HIS A O 1
ATOM 1335 N N . SER A 1 169 ? -2.104 -33.875 -10.961 1 97.31 169 SER A N 1
ATOM 1336 C CA . SER A 1 169 ? -1.705 -33.281 -9.688 1 97.31 169 SER A CA 1
ATOM 1337 C C . SER A 1 169 ? -2.264 -34.062 -8.508 1 97.31 169 SER A C 1
ATOM 1339 O O . SER A 1 169 ? -2.062 -35.281 -8.414 1 97.31 169 SER A O 1
ATOM 1341 N N . MET A 1 170 ? -3.117 -33.531 -7.668 1 97.88 170 MET A N 1
ATOM 1342 C CA . MET A 1 170 ? -3.65 -34.25 -6.504 1 97.88 170 MET A CA 1
ATOM 1343 C C . MET A 1 170 ? -4.656 -35.312 -6.926 1 97.88 170 MET A C 1
ATOM 1345 O O . MET A 1 170 ? -4.941 -36.25 -6.168 1 97.88 170 MET A O 1
ATOM 1349 N N . GLY A 1 171 ? -5.227 -35.156 -8.141 1 98.25 171 GLY A N 1
ATOM 1350 C CA . GLY A 1 171 ? -6.113 -36.188 -8.648 1 98.25 171 GLY A CA 1
ATOM 1351 C C . GLY A 1 171 ? -5.434 -37.562 -8.797 1 98.25 171 GLY A C 1
ATOM 1352 O O . GLY A 1 171 ? -6.074 -38.594 -8.648 1 98.25 171 GLY A O 1
ATOM 1353 N N . GLY A 1 172 ? -4.117 -37.531 -9.164 1 98.25 172 GLY A N 1
ATOM 1354 C CA . GLY A 1 172 ? -3.35 -38.75 -9.227 1 98.25 172 GLY A CA 1
ATOM 1355 C C . GLY A 1 172 ? -3.139 -39.406 -7.871 1 98.25 172 GLY A C 1
ATOM 1356 O O . GLY A 1 172 ? -3.184 -40.625 -7.742 1 98.25 172 GLY A O 1
ATOM 1357 N N . VAL A 1 173 ? -2.947 -38.594 -6.863 1 98 173 VAL A N 1
ATOM 1358 C CA . VAL A 1 173 ? -2.77 -39.094 -5.504 1 98 173 VAL A CA 1
ATOM 1359 C C . VAL A 1 173 ? -4.07 -39.719 -5.012 1 98 173 VAL A C 1
ATOM 1361 O O . VAL A 1 173 ? -4.059 -40.781 -4.383 1 98 173 VAL A O 1
ATOM 1364 N N . VAL A 1 174 ? -5.152 -39.125 -5.363 1 98.5 174 VAL A N 1
ATOM 1365 C CA . VAL A 1 174 ? -6.469 -39.625 -4.98 1 98.5 174 VAL A CA 1
ATOM 1366 C C . VAL A 1 174 ? -6.727 -40.969 -5.668 1 98.5 174 VAL A C 1
ATOM 1368 O O . VAL A 1 174 ? -7.328 -41.844 -5.078 1 98.5 174 VAL A O 1
ATOM 1371 N N . ALA A 1 175 ? -6.305 -41.125 -6.895 1 98.56 175 ALA A N 1
ATOM 1372 C CA . ALA A 1 175 ? -6.449 -42.375 -7.625 1 98.56 175 ALA A CA 1
ATOM 1373 C C . ALA A 1 175 ? -5.758 -43.5 -6.891 1 98.56 175 ALA A C 1
ATOM 1375 O O . ALA A 1 175 ? -6.32 -44.594 -6.758 1 98.56 175 ALA A O 1
ATOM 1376 N N . ARG A 1 176 ? -4.582 -43.25 -6.426 1 97.12 176 ARG A N 1
ATOM 1377 C CA . ARG A 1 176 ? -3.852 -44.281 -5.68 1 97.12 176 ARG A CA 1
ATOM 1378 C C . ARG A 1 176 ? -4.496 -44.531 -4.32 1 97.12 176 ARG A C 1
ATOM 1380 O O . ARG A 1 176 ? -4.438 -45.625 -3.793 1 97.12 176 ARG A O 1
ATOM 1387 N N . ALA A 1 177 ? -5.07 -43.5 -3.727 1 98.12 177 ALA A N 1
ATOM 1388 C CA . ALA A 1 177 ? -5.68 -43.594 -2.402 1 98.12 177 ALA A CA 1
ATOM 1389 C C . ALA A 1 177 ? -6.902 -44.531 -2.434 1 98.12 177 ALA A C 1
ATOM 1391 O O . ALA A 1 177 ? -7.344 -45 -1.391 1 98.12 177 ALA A O 1
ATOM 1392 N N . LEU A 1 178 ? -7.457 -44.688 -3.598 1 97.56 178 LEU A N 1
ATOM 1393 C CA . LEU A 1 178 ? -8.609 -45.562 -3.773 1 97.56 178 LEU A CA 1
ATOM 1394 C C . LEU A 1 178 ? -8.352 -46.938 -3.178 1 97.56 178 LEU A C 1
ATOM 1396 O O . LEU A 1 178 ? -9.242 -47.562 -2.594 1 97.56 178 LEU A O 1
ATOM 1400 N N . PHE A 1 179 ? -7.184 -47.406 -3.273 1 96.81 179 PHE A N 1
ATOM 1401 C CA . PHE A 1 179 ? -6.816 -48.75 -2.902 1 96.81 179 PHE A CA 1
ATOM 1402 C C . PHE A 1 179 ? -6.68 -48.875 -1.391 1 96.81 179 PHE A C 1
ATOM 1404 O O . PHE A 1 179 ? -6.57 -50 -0.866 1 96.81 179 PHE A O 1
ATOM 1411 N N . THR A 1 180 ? -6.645 -47.75 -0.688 1 96.75 180 THR A N 1
ATOM 1412 C CA . THR A 1 180 ? -6.57 -47.75 0.769 1 96.75 180 THR A CA 1
ATOM 1413 C C . THR A 1 180 ? -7.953 -48 1.377 1 96.75 180 THR A C 1
ATOM 1415 O O . THR A 1 180 ? -8.07 -48.312 2.561 1 96.75 180 THR A O 1
ATOM 1418 N N . LEU A 1 181 ? -8.992 -47.844 0.552 1 96.88 181 LEU A N 1
ATOM 1419 C CA . LEU A 1 181 ? -10.344 -48.031 1.055 1 96.88 181 LEU A CA 1
ATOM 1420 C C . LEU A 1 181 ? -10.609 -49.531 1.315 1 96.88 181 LEU A C 1
ATOM 1422 O O . LEU A 1 181 ? -10.312 -50.375 0.472 1 96.88 181 LEU A O 1
ATOM 1426 N N . PRO A 1 182 ? -11.164 -49.875 2.42 1 93.44 182 PRO A N 1
ATOM 1427 C CA . PRO A 1 182 ? -11.359 -51.281 2.791 1 93.44 182 PRO A CA 1
ATOM 1428 C C . PRO A 1 182 ? -12.336 -52 1.872 1 93.44 182 PRO A C 1
ATOM 1430 O O . PRO A 1 182 ? -12.156 -53.188 1.572 1 93.44 182 PRO A O 1
ATOM 1433 N N . ARG A 1 183 ? -13.32 -51.344 1.347 1 92.81 183 ARG A N 1
ATOM 1434 C CA . ARG A 1 183 ? -14.344 -52.031 0.551 1 92.81 183 ARG A CA 1
ATOM 1435 C C . ARG A 1 183 ? -14.07 -51.875 -0.94 1 92.81 183 ARG A C 1
ATOM 1437 O O . ARG A 1 183 ? -14.922 -52.188 -1.771 1 92.81 183 ARG A O 1
ATOM 1444 N N . PHE A 1 184 ? -12.891 -51.469 -1.227 1 95.62 184 PHE A N 1
ATOM 1445 C CA . PHE A 1 184 ? -12.594 -51.25 -2.637 1 95.62 184 PHE A CA 1
ATOM 1446 C C . PHE A 1 184 ? -12.031 -52.5 -3.275 1 95.62 184 PHE A C 1
ATOM 1448 O O . PHE A 1 184 ? -11.117 -53.125 -2.727 1 95.62 184 PHE A O 1
ATOM 1455 N N . ASN A 1 185 ? -12.578 -52.906 -4.422 1 94.31 185 ASN A N 1
ATOM 1456 C CA . ASN A 1 185 ? -12.055 -54 -5.223 1 94.31 185 ASN A CA 1
ATOM 1457 C C . ASN A 1 185 ? -10.977 -53.531 -6.188 1 94.31 185 ASN A C 1
ATOM 1459 O O . ASN A 1 185 ? -11.258 -52.781 -7.133 1 94.31 185 ASN A O 1
ATOM 1463 N N . PRO A 1 186 ? -9.734 -53.969 -6.035 1 92.81 186 PRO A N 1
ATOM 1464 C CA . PRO A 1 186 ? -8.625 -53.531 -6.863 1 92.81 186 PRO A CA 1
ATOM 1465 C C . PRO A 1 186 ? -8.805 -53.875 -8.336 1 92.81 186 PRO A C 1
ATOM 1467 O O . PRO A 1 186 ? -8.141 -53.281 -9.203 1 92.81 186 PRO A O 1
ATOM 1470 N N . ASN A 1 187 ? -9.68 -54.719 -8.664 1 92.69 187 ASN A N 1
ATOM 1471 C CA . ASN A 1 187 ? -9.875 -55.156 -10.047 1 92.69 187 ASN A CA 1
ATOM 1472 C C . ASN A 1 187 ? -10.664 -54.125 -10.844 1 92.69 187 ASN A C 1
ATOM 1474 O O . ASN A 1 187 ? -10.703 -54.188 -12.07 1 92.69 187 ASN A O 1
ATOM 1478 N N . LEU A 1 188 ? -11.242 -53.25 -10.109 1 95.69 188 LEU A N 1
ATOM 1479 C CA . LEU A 1 188 ? -12.047 -52.219 -10.773 1 95.69 188 LEU A CA 1
ATOM 1480 C C . LEU A 1 188 ? -11.156 -51.25 -11.531 1 95.69 188 LEU A C 1
ATOM 1482 O O . LEU A 1 188 ? -11.633 -50.5 -12.398 1 95.69 188 LEU A O 1
ATOM 1486 N N . VAL A 1 189 ? -9.898 -51.156 -11.109 1 96.31 189 VAL A N 1
ATOM 1487 C CA . VAL A 1 189 ? -8.938 -50.25 -11.758 1 96.31 189 VAL A CA 1
ATOM 1488 C C . VAL A 1 189 ? -7.641 -51.031 -12.039 1 96.31 189 VAL A C 1
ATOM 1490 O O . VAL A 1 189 ? -6.977 -51.5 -11.109 1 96.31 189 VAL A O 1
ATOM 1493 N N . SER A 1 190 ? -7.258 -51.094 -13.25 1 94.06 190 SER A N 1
ATOM 1494 C CA . SER A 1 190 ? -6.066 -51.875 -13.586 1 94.06 190 SER A CA 1
ATOM 1495 C C . SER A 1 190 ? -4.973 -50.969 -14.164 1 94.06 190 SER A C 1
ATOM 1497 O O . SER A 1 190 ? -3.811 -51.375 -14.242 1 94.06 190 SER A O 1
ATOM 1499 N N . LEU A 1 191 ? -5.309 -49.844 -14.586 1 97.06 191 LEU A N 1
ATOM 1500 C CA . LEU A 1 191 ? -4.344 -48.906 -15.156 1 97.06 191 LEU A CA 1
ATOM 1501 C C . LEU A 1 191 ? -4.586 -47.5 -14.641 1 97.06 191 LEU A C 1
ATOM 1503 O O . LEU A 1 191 ? -5.715 -47 -14.688 1 97.06 191 LEU A O 1
ATOM 1507 N N . ILE A 1 192 ? -3.527 -46.906 -14.117 1 97.94 192 ILE A N 1
ATOM 1508 C CA . ILE A 1 192 ? -3.578 -45.531 -13.656 1 97.94 192 ILE A CA 1
ATOM 1509 C C . ILE A 1 192 ? -2.48 -44.688 -14.336 1 97.94 192 ILE A C 1
ATOM 1511 O O . ILE A 1 192 ? -1.305 -45.062 -14.289 1 97.94 192 ILE A O 1
ATOM 1515 N N . ILE A 1 193 ? -2.801 -43.656 -14.977 1 98.31 193 ILE A N 1
ATOM 1516 C CA . ILE A 1 193 ? -1.845 -42.719 -15.531 1 98.31 193 ILE A CA 1
ATOM 1517 C C . ILE A 1 193 ? -1.944 -41.375 -14.789 1 98.31 193 ILE A C 1
ATOM 1519 O O . ILE A 1 193 ? -3.027 -40.781 -14.688 1 98.31 193 ILE A O 1
ATOM 1523 N N . THR A 1 194 ? -0.903 -40.938 -14.219 1 98.38 194 THR A N 1
ATOM 1524 C CA . THR A 1 194 ? -0.913 -39.688 -13.469 1 98.38 194 THR A CA 1
ATOM 1525 C C . THR A 1 194 ? 0.002 -38.656 -14.133 1 98.38 194 THR A C 1
ATOM 1527 O O . THR A 1 194 ? 1.035 -39.031 -14.703 1 98.38 194 THR A O 1
ATOM 1530 N N . GLN A 1 195 ? -0.404 -37.438 -14.086 1 98.25 195 GLN A N 1
ATOM 1531 C CA . GLN A 1 195 ? 0.339 -36.312 -14.648 1 98.25 195 GLN A CA 1
ATOM 1532 C C . GLN A 1 195 ? 0.666 -35.281 -13.57 1 98.25 195 GLN A C 1
ATOM 1534 O O . GLN A 1 195 ? -0.238 -34.688 -12.977 1 98.25 195 GLN A O 1
ATOM 1539 N N . ALA A 1 196 ? 1.932 -35.031 -13.32 1 98 196 ALA A N 1
ATOM 1540 C CA . ALA A 1 196 ? 2.426 -34.031 -12.383 1 98 196 ALA A CA 1
ATOM 1541 C C . ALA A 1 196 ? 1.854 -34.25 -10.984 1 98 196 ALA A C 1
ATOM 1543 O O . ALA A 1 196 ? 1.453 -33.312 -10.312 1 98 196 ALA A O 1
ATOM 1544 N N . SER A 1 197 ? 1.697 -35.469 -10.516 1 98.25 197 SER A N 1
ATOM 1545 C CA . SER A 1 197 ? 1.146 -35.812 -9.203 1 98.25 197 SER A CA 1
ATOM 1546 C C . SER A 1 197 ? 2.254 -36.031 -8.18 1 98.25 197 SER A C 1
ATOM 1548 O O . SER A 1 197 ? 3.168 -36.812 -8.398 1 98.25 197 SER A O 1
ATOM 1550 N N . PRO A 1 198 ? 2.244 -35.312 -7.102 1 96.75 198 PRO A N 1
ATOM 1551 C CA . PRO A 1 198 ? 3.248 -35.531 -6.055 1 96.75 198 PRO A CA 1
ATOM 1552 C C . PRO A 1 198 ? 2.982 -36.781 -5.219 1 96.75 198 PRO A C 1
ATOM 1554 O O . PRO A 1 198 ? 2.418 -36.688 -4.125 1 96.75 198 PRO A O 1
ATOM 1557 N N . HIS A 1 199 ? 3.467 -37.875 -5.641 1 95.62 199 HIS A N 1
ATOM 1558 C CA . HIS A 1 199 ? 3.197 -39.156 -5.004 1 95.62 199 HIS A CA 1
ATOM 1559 C C . HIS A 1 199 ? 4.086 -39.375 -3.781 1 95.62 199 HIS A C 1
ATOM 1561 O O . HIS A 1 199 ? 3.676 -40 -2.811 1 95.62 199 HIS A O 1
ATOM 1567 N N . LEU A 1 200 ? 5.262 -38.781 -3.846 1 92.25 200 LEU A N 1
ATOM 1568 C CA . LEU A 1 200 ? 6.25 -39.062 -2.803 1 92.25 200 LEU A CA 1
ATOM 1569 C C . LEU A 1 200 ? 5.887 -38.312 -1.517 1 92.25 200 LEU A C 1
ATOM 1571 O O . LEU A 1 200 ? 6.008 -38.875 -0.423 1 92.25 200 LEU A O 1
ATOM 1575 N N . ALA A 1 201 ? 5.57 -37.094 -1.648 1 93.56 201 ALA A N 1
ATOM 1576 C CA . ALA A 1 201 ? 5.242 -36.219 -0.525 1 93.56 201 ALA A CA 1
ATOM 1577 C C . ALA A 1 201 ? 4.496 -35 -0.997 1 93.56 201 ALA A C 1
ATOM 1579 O O . ALA A 1 201 ? 4.551 -34.625 -2.178 1 93.56 201 ALA A O 1
ATOM 1580 N N . PRO A 1 202 ? 3.695 -34.438 -0.074 1 94.69 202 PRO A N 1
ATOM 1581 C CA . PRO A 1 202 ? 3.094 -33.156 -0.457 1 94.69 202 PRO A CA 1
ATOM 1582 C C . PRO A 1 202 ? 4.129 -32.062 -0.665 1 94.69 202 PRO A C 1
ATOM 1584 O O . PRO A 1 202 ? 5.254 -32.156 -0.167 1 94.69 202 PRO A O 1
ATOM 1587 N N . VAL A 1 203 ? 3.783 -31 -1.445 1 94.12 203 VAL A N 1
ATOM 1588 C CA . VAL A 1 203 ? 4.691 -29.906 -1.732 1 94.12 203 VAL A CA 1
ATOM 1589 C C . VAL A 1 203 ? 5.031 -29.156 -0.44 1 94.12 203 VAL A C 1
ATOM 1591 O O . VAL A 1 203 ? 6.191 -28.828 -0.19 1 94.12 203 VAL A O 1
ATOM 1594 N N . LEU A 1 204 ? 4.07 -28.844 0.388 1 93.81 204 LEU A N 1
ATOM 1595 C CA . LEU A 1 204 ? 4.211 -28.25 1.716 1 93.81 204 LEU A CA 1
ATOM 1596 C C . LEU A 1 204 ? 3.264 -28.906 2.709 1 93.81 204 LEU A C 1
ATOM 1598 O O . LEU A 1 204 ? 2.078 -29.094 2.42 1 93.81 204 LEU A O 1
ATOM 1602 N N . ALA A 1 205 ? 3.77 -29.312 3.795 1 93.12 205 ALA A N 1
ATOM 1603 C CA . ALA A 1 205 ? 2.951 -29.984 4.801 1 93.12 205 ALA A CA 1
ATOM 1604 C C . ALA A 1 205 ? 2.449 -29 5.852 1 93.12 205 ALA A C 1
ATOM 1606 O O . ALA A 1 205 ? 3.004 -28.906 6.949 1 93.12 205 ALA A O 1
ATOM 1607 N N . MET A 1 206 ? 1.309 -28.359 5.574 1 92.5 206 MET A N 1
ATOM 1608 C CA . MET A 1 206 ? 0.809 -27.297 6.438 1 92.5 206 MET A CA 1
ATOM 1609 C C . MET A 1 206 ? -0.268 -27.828 7.383 1 92.5 206 MET A C 1
ATOM 1611 O O . MET A 1 206 ? -0.769 -27.094 8.234 1 92.5 206 MET A O 1
ATOM 1615 N N . ASP A 1 207 ? -0.729 -29.094 7.242 1 92.06 207 ASP A N 1
ATOM 1616 C CA . ASP A 1 207 ? -1.691 -29.672 8.18 1 92.06 207 ASP A CA 1
ATOM 1617 C C . ASP A 1 207 ? -1.447 -31.156 8.383 1 92.06 207 ASP A C 1
ATOM 1619 O O . ASP A 1 207 ? -0.884 -31.828 7.516 1 92.06 207 ASP A O 1
ATOM 1623 N N . PRO A 1 208 ? -1.823 -31.688 9.516 1 94.31 208 PRO A N 1
ATOM 1624 C CA . PRO A 1 208 ? -1.572 -33.094 9.859 1 94.31 208 PRO A CA 1
ATOM 1625 C C . PRO A 1 208 ? -2.42 -34.062 9.031 1 94.31 208 PRO A C 1
ATOM 1627 O O . PRO A 1 208 ? -2 -35.188 8.773 1 94.31 208 PRO A O 1
ATOM 1630 N N . TYR A 1 209 ? -3.557 -33.594 8.602 1 96.31 209 TYR A N 1
ATOM 1631 C CA . TYR A 1 209 ? -4.426 -34.469 7.82 1 96.31 209 TYR A CA 1
ATOM 1632 C C . TYR A 1 209 ? -3.797 -34.781 6.469 1 96.31 209 TYR A C 1
ATOM 1634 O O . TYR A 1 209 ? -3.932 -35.906 5.969 1 96.31 209 TYR A O 1
ATOM 1642 N N . LEU A 1 210 ? -3.135 -33.812 5.938 1 96.31 210 LEU A N 1
ATOM 1643 C CA . LEU A 1 210 ? -2.459 -34.031 4.664 1 96.31 210 LEU A CA 1
ATOM 1644 C C . LEU A 1 210 ? -1.351 -35.062 4.789 1 96.31 210 LEU A C 1
ATOM 1646 O O . LEU A 1 210 ? -1.261 -35.969 3.975 1 96.31 210 LEU A O 1
ATOM 1650 N N . LEU A 1 211 ? -0.542 -34.969 5.805 1 95.06 211 LEU A N 1
ATOM 1651 C CA . LEU A 1 211 ? 0.562 -35.906 6.012 1 95.06 211 LEU A CA 1
ATOM 1652 C C . LEU A 1 211 ? 0.041 -37.312 6.336 1 95.06 211 LEU A C 1
ATOM 1654 O O . LEU A 1 211 ? 0.607 -38.312 5.887 1 95.06 211 LEU A O 1
ATOM 1658 N N . ASP A 1 212 ? -0.975 -37.344 7.113 1 95.69 212 ASP A N 1
ATOM 1659 C CA . ASP A 1 212 ? -1.583 -38.625 7.434 1 95.69 212 ASP A CA 1
ATOM 1660 C C . ASP A 1 212 ? -2.127 -39.312 6.18 1 95.69 212 ASP A C 1
ATOM 1662 O O . ASP A 1 212 ? -2.016 -40.531 6.031 1 95.69 212 ASP A O 1
ATOM 1666 N N . PHE A 1 213 ? -2.75 -38.531 5.371 1 97 213 PHE A N 1
ATOM 1667 C CA . PHE A 1 213 ? -3.268 -39.031 4.109 1 97 213 PHE A CA 1
ATOM 1668 C C . PHE A 1 213 ? -2.146 -39.656 3.277 1 97 213 PHE A C 1
ATOM 1670 O O . PHE A 1 213 ? -2.27 -40.781 2.799 1 97 213 PHE A O 1
ATOM 1677 N N . TYR A 1 214 ? -1.031 -39 3.139 1 95.56 214 TYR A N 1
ATOM 1678 C CA . TYR A 1 214 ? 0.11 -39.5 2.365 1 95.56 214 TYR A CA 1
ATOM 1679 C C . TYR A 1 214 ? 0.718 -40.719 3 1 95.56 214 TYR A C 1
ATOM 1681 O O . TYR A 1 214 ? 1.102 -41.656 2.299 1 95.56 214 TYR A O 1
ATOM 1689 N N . SER A 1 215 ? 0.786 -40.719 4.281 1 93.94 215 SER A N 1
ATOM 1690 C CA . SER A 1 215 ? 1.34 -41.875 4.984 1 93.94 215 SER A CA 1
ATOM 1691 C C . SER A 1 215 ? 0.483 -43.125 4.773 1 93.94 215 SER A C 1
ATOM 1693 O O . SER A 1 215 ? 1.01 -44.219 4.574 1 93.94 215 SER A O 1
ATOM 1695 N N . THR A 1 216 ? -0.795 -42.906 4.762 1 96 216 THR A N 1
ATOM 1696 C CA . THR A 1 216 ? -1.715 -44.031 4.551 1 96 216 THR A CA 1
ATOM 1697 C C . THR A 1 216 ? -1.555 -44.594 3.148 1 96 216 THR A C 1
ATOM 1699 O O . THR A 1 216 ? -1.513 -45.844 2.973 1 96 216 THR A O 1
ATOM 1702 N N . VAL A 1 217 ? -1.491 -43.75 2.217 1 95.75 217 VAL A N 1
ATOM 1703 C CA . VAL A 1 217 ? -1.337 -44.188 0.833 1 95.75 217 VAL A CA 1
ATOM 1704 C C . VAL A 1 217 ? 0.008 -44.875 0.658 1 95.75 217 VAL A C 1
ATOM 1706 O O . VAL A 1 217 ? 0.082 -45.938 0.058 1 95.75 217 VAL A O 1
ATOM 1709 N N . ARG A 1 218 ? 1.062 -44.312 1.188 1 91.75 218 ARG A N 1
ATOM 1710 C CA . ARG A 1 218 ? 2.398 -44.906 1.08 1 91.75 218 ARG A CA 1
ATOM 1711 C C . ARG A 1 218 ? 2.455 -46.281 1.739 1 91.75 218 ARG A C 1
ATOM 1713 O O . ARG A 1 218 ? 3.002 -47.219 1.169 1 91.75 218 ARG A O 1
ATOM 1720 N N . GLN A 1 219 ? 1.892 -46.438 2.885 1 91.56 219 GLN A N 1
ATOM 1721 C CA . GLN A 1 219 ? 1.911 -47.688 3.621 1 91.56 219 GLN A CA 1
ATOM 1722 C C . GLN A 1 219 ? 1.198 -48.781 2.844 1 91.56 219 GLN A C 1
ATOM 1724 O O . GLN A 1 219 ? 1.669 -49.938 2.799 1 91.56 219 GLN A O 1
ATOM 1729 N N . LYS A 1 220 ? 0.118 -48.438 2.252 1 92.38 220 LYS A N 1
ATOM 1730 C CA . LYS A 1 220 ? -0.625 -49.438 1.477 1 92.38 220 LYS A CA 1
ATOM 1731 C C . LYS A 1 220 ? 0.182 -49.906 0.269 1 92.38 220 LYS A C 1
ATOM 1733 O O . LYS A 1 220 ? 0.306 -51.094 0.029 1 92.38 220 LYS A O 1
ATOM 1738 N N . TRP A 1 221 ? 0.765 -49.094 -0.488 1 91.38 221 TRP A N 1
ATOM 1739 C CA . TRP A 1 221 ? 1.419 -49.406 -1.755 1 91.38 221 TRP A CA 1
ATOM 1740 C C . TRP A 1 221 ? 2.801 -50 -1.521 1 91.38 221 TRP A C 1
ATOM 1742 O O . TRP A 1 221 ? 3.326 -50.719 -2.377 1 91.38 221 TRP A O 1
ATOM 1752 N N . VAL A 1 222 ? 3.41 -49.719 -0.371 1 86.88 222 VAL A N 1
ATOM 1753 C CA . VAL A 1 222 ? 4.727 -50.281 -0.062 1 86.88 222 VAL A CA 1
ATOM 1754 C C . VAL A 1 222 ? 4.57 -51.625 0.667 1 86.88 222 VAL A C 1
ATOM 1756 O O . VAL A 1 222 ? 5.23 -52.594 0.323 1 86.88 222 VAL A O 1
ATOM 1759 N N . ASN A 1 223 ? 3.674 -51.719 1.624 1 86.19 223 ASN A N 1
ATOM 1760 C CA . ASN A 1 223 ? 3.533 -52.906 2.455 1 86.19 223 ASN A CA 1
ATOM 1761 C C . ASN A 1 223 ? 2.709 -53.969 1.755 1 86.19 223 ASN A C 1
ATOM 1763 O O . ASN A 1 223 ? 2.918 -55.188 1.982 1 86.19 223 ASN A O 1
ATOM 1767 N N . GLN A 1 224 ? 1.765 -53.594 0.913 1 88.38 224 GLN A N 1
ATOM 1768 C CA . GLN A 1 224 ? 0.938 -54.562 0.213 1 88.38 224 GLN A CA 1
ATOM 1769 C C . GLN A 1 224 ? 1.195 -54.531 -1.291 1 88.38 224 GLN A C 1
ATOM 1771 O O . GLN A 1 224 ? 0.256 -54.562 -2.088 1 88.38 224 GLN A O 1
ATOM 1776 N N . ALA A 1 225 ? 2.414 -54.469 -1.565 1 86.31 225 ALA A N 1
ATOM 1777 C CA . ALA A 1 225 ? 2.809 -54.344 -2.967 1 86.31 225 ALA A CA 1
ATOM 1778 C C . ALA A 1 225 ? 2.426 -55.594 -3.742 1 86.31 225 ALA A C 1
ATOM 1780 O O . ALA A 1 225 ? 2.084 -55.531 -4.926 1 86.31 225 ALA A O 1
ATOM 1781 N N . ASN A 1 226 ? 2.412 -56.719 -3.131 1 85.56 226 ASN A N 1
ATOM 1782 C CA . ASN A 1 226 ? 2.129 -57.969 -3.789 1 85.56 226 ASN A CA 1
ATOM 1783 C C . ASN A 1 226 ? 0.668 -58.094 -4.219 1 85.56 226 ASN A C 1
ATOM 1785 O O . ASN A 1 226 ? 0.36 -58.656 -5.258 1 85.56 226 ASN A O 1
ATOM 1789 N N . LYS A 1 227 ? -0.108 -57.438 -3.488 1 87.44 227 LYS A N 1
ATOM 1790 C CA . LYS A 1 227 ? -1.533 -57.469 -3.807 1 87.44 227 LYS A CA 1
ATOM 1791 C C . LYS A 1 227 ? -1.865 -56.469 -4.922 1 87.44 227 LYS A C 1
ATOM 1793 O O . LYS A 1 227 ? -2.92 -56.562 -5.555 1 87.44 227 LYS A O 1
ATOM 1798 N N . LEU A 1 228 ? -0.962 -55.625 -5.152 1 89.94 228 LEU A N 1
ATOM 1799 C CA . LEU A 1 228 ? -1.23 -54.562 -6.133 1 89.94 228 LEU A CA 1
ATOM 1800 C C . LEU A 1 228 ? -0.35 -54.719 -7.367 1 89.94 228 LEU A C 1
ATOM 1802 O O . LEU A 1 228 ? -0.162 -53.781 -8.133 1 89.94 228 LEU A O 1
ATOM 1806 N N . ARG A 1 229 ? 0.155 -55.812 -7.574 1 85.12 229 ARG A N 1
ATOM 1807 C CA . ARG A 1 229 ? 1.04 -56.094 -8.703 1 85.12 229 ARG A CA 1
ATOM 1808 C C . ARG A 1 229 ? 0.277 -56.062 -10.023 1 85.12 229 ARG A C 1
ATOM 1810 O O . ARG A 1 229 ? 0.86 -55.781 -11.07 1 85.12 229 ARG A O 1
ATOM 1817 N N . ASN A 1 230 ? -0.988 -56.219 -9.953 1 86.31 230 ASN A N 1
ATOM 1818 C CA . ASN A 1 230 ? -1.797 -56.25 -11.164 1 86.31 230 ASN A CA 1
ATOM 1819 C C . ASN A 1 230 ? -2.182 -54.844 -11.617 1 86.31 230 ASN A C 1
ATOM 1821 O O . ASN A 1 230 ? -2.713 -54.656 -12.711 1 86.31 230 ASN A O 1
ATOM 1825 N N . VAL A 1 231 ? -1.881 -53.938 -10.773 1 92.94 231 VAL A N 1
ATOM 1826 C CA . VAL A 1 231 ? -2.238 -52.562 -11.109 1 92.94 231 VAL A CA 1
ATOM 1827 C C . VAL A 1 231 ? -1.041 -51.875 -11.75 1 92.94 231 VAL A C 1
ATOM 1829 O O . VAL A 1 231 ? 0.031 -51.781 -11.141 1 92.94 231 VAL A O 1
ATOM 1832 N N . THR A 1 232 ? -1.157 -51.438 -12.984 1 95.56 232 THR A N 1
ATOM 1833 C CA . THR A 1 232 ? -0.11 -50.688 -13.688 1 95.56 232 THR A CA 1
ATOM 1834 C C . THR A 1 232 ? -0.272 -49.188 -13.477 1 95.56 232 THR A C 1
ATOM 1836 O O . THR A 1 232 ? -1.37 -48.656 -13.633 1 95.56 232 THR A O 1
ATOM 1839 N N . VAL A 1 233 ? 0.802 -48.562 -13 1 96.31 233 VAL A N 1
ATOM 1840 C CA . VAL A 1 233 ? 0.758 -47.125 -12.766 1 96.31 233 VAL A CA 1
ATOM 1841 C C . VAL A 1 233 ? 1.857 -46.438 -13.57 1 96.31 233 VAL A C 1
ATOM 1843 O O . VAL A 1 233 ? 3.02 -46.875 -13.523 1 96.31 233 VAL A O 1
ATOM 1846 N N . LEU A 1 234 ? 1.518 -45.5 -14.375 1 97.12 234 LEU A N 1
ATOM 1847 C CA . LEU A 1 234 ? 2.461 -44.656 -15.086 1 97.12 234 LEU A CA 1
ATOM 1848 C C . LEU A 1 234 ? 2.402 -43.219 -14.562 1 97.12 234 LEU A C 1
ATOM 1850 O O . LEU A 1 234 ? 1.338 -42.594 -14.562 1 97.12 234 LEU A O 1
ATOM 1854 N N . SER A 1 235 ? 3.479 -42.719 -14 1 97.38 235 SER A N 1
ATOM 1855 C CA . SER A 1 235 ? 3.557 -41.344 -13.492 1 97.38 235 SER A CA 1
ATOM 1856 C C . SER A 1 235 ? 4.457 -40.5 -14.375 1 97.38 235 SER A C 1
ATOM 1858 O O . SER A 1 235 ? 5.617 -40.844 -14.609 1 97.38 235 SER A O 1
ATOM 1860 N N . VAL A 1 236 ? 3.947 -39.344 -14.859 1 98 236 VAL A N 1
ATOM 1861 C CA . VAL A 1 236 ? 4.711 -38.438 -15.727 1 98 236 VAL A CA 1
ATOM 1862 C C . VAL A 1 236 ? 4.902 -37.094 -15.039 1 98 236 VAL A C 1
ATOM 1864 O O . VAL A 1 236 ? 3.932 -36.438 -14.648 1 98 236 VAL A O 1
ATOM 1867 N N . GLY A 1 237 ? 6.137 -36.688 -14.852 1 97.5 237 GLY A N 1
ATOM 1868 C CA . GLY A 1 237 ? 6.453 -35.375 -14.344 1 97.5 237 GLY A CA 1
ATOM 1869 C C . GLY A 1 237 ? 6.586 -34.312 -15.43 1 97.5 237 GLY A C 1
ATOM 1870 O O . GLY A 1 237 ? 6.824 -34.656 -16.594 1 97.5 237 GLY A O 1
ATOM 1871 N N . GLY A 1 238 ? 6.43 -33.062 -15.117 1 95.94 238 GLY A N 1
ATOM 1872 C CA . GLY A 1 238 ? 6.375 -31.984 -16.109 1 95.94 238 GLY A CA 1
ATOM 1873 C C . GLY A 1 238 ? 7.734 -31.391 -16.422 1 95.94 238 GLY A C 1
ATOM 1874 O O . GLY A 1 238 ? 7.895 -30.688 -17.406 1 95.94 238 GLY A O 1
ATOM 1875 N N . GLY A 1 239 ? 8.703 -31.547 -15.555 1 95.19 239 GLY A N 1
ATOM 1876 C CA . GLY A 1 239 ? 10.016 -30.953 -15.766 1 95.19 239 GLY A CA 1
ATOM 1877 C C . GLY A 1 239 ? 10.219 -29.672 -14.977 1 95.19 239 GLY A C 1
ATOM 1878 O O . GLY A 1 239 ? 9.602 -29.484 -13.922 1 95.19 239 GLY A O 1
ATOM 1879 N N . TYR A 1 240 ? 11.086 -28.734 -15.453 1 94.31 240 TYR A N 1
ATOM 1880 C CA . TYR A 1 240 ? 11.484 -27.562 -14.688 1 94.31 240 TYR A CA 1
ATOM 1881 C C . TYR A 1 240 ? 10.445 -26.453 -14.812 1 94.31 240 TYR A C 1
ATOM 1883 O O . TYR A 1 240 ? 10.391 -25.547 -13.969 1 94.31 240 TYR A O 1
ATOM 1891 N N . ARG A 1 241 ? 9.648 -26.516 -15.812 1 93.62 241 ARG A N 1
ATOM 1892 C CA . ARG A 1 241 ? 8.617 -25.5 -15.953 1 93.62 241 ARG A CA 1
ATOM 1893 C C . ARG A 1 241 ? 7.551 -25.641 -14.875 1 93.62 241 ARG A C 1
ATOM 1895 O O . ARG A 1 241 ? 6.801 -24.703 -14.609 1 93.62 241 ARG A O 1
ATOM 1902 N N . ASP A 1 242 ? 7.461 -26.859 -14.43 1 94.75 242 ASP A N 1
ATOM 1903 C CA . ASP A 1 242 ? 6.551 -27.062 -13.312 1 94.75 242 ASP A CA 1
ATOM 1904 C C . ASP A 1 242 ? 7.223 -26.719 -11.984 1 94.75 242 ASP A C 1
ATOM 1906 O O . ASP A 1 242 ? 7.84 -27.562 -11.344 1 94.75 242 ASP A O 1
ATOM 1910 N N . TYR A 1 243 ? 7.121 -25.5 -11.609 1 93.12 243 TYR A N 1
ATOM 1911 C CA . TYR A 1 243 ? 7.766 -25.078 -10.367 1 93.12 243 TYR A CA 1
ATOM 1912 C C . TYR A 1 243 ? 6.875 -25.375 -9.164 1 93.12 243 TYR A C 1
ATOM 1914 O O . TYR A 1 243 ? 7.332 -25.328 -8.023 1 93.12 243 TYR A O 1
ATOM 1922 N N . GLN A 1 244 ? 5.617 -25.781 -9.383 1 93.31 244 GLN A N 1
ATOM 1923 C CA . GLN A 1 244 ? 4.719 -26.094 -8.281 1 93.31 244 GLN A CA 1
ATOM 1924 C C . GLN A 1 244 ? 5 -27.5 -7.73 1 93.31 244 GLN A C 1
ATOM 1926 O O . GLN A 1 244 ? 5.09 -27.672 -6.512 1 93.31 244 GLN A O 1
ATOM 1931 N N . VAL A 1 245 ? 5.105 -28.422 -8.633 1 96.5 245 VAL A N 1
ATOM 1932 C CA . VAL A 1 245 ? 5.445 -29.797 -8.266 1 96.5 245 VAL A CA 1
ATOM 1933 C C . VAL A 1 245 ? 6.73 -30.219 -8.977 1 96.5 245 VAL A C 1
ATOM 1935 O O . VAL A 1 245 ? 6.715 -30.562 -10.156 1 96.5 245 VAL A O 1
ATOM 1938 N N . ARG A 1 246 ? 7.781 -30.234 -8.188 1 95.25 246 ARG A N 1
ATOM 1939 C CA . ARG A 1 246 ? 9.031 -30.688 -8.797 1 95.25 246 ARG A CA 1
ATOM 1940 C C . ARG A 1 246 ? 8.938 -32.125 -9.242 1 95.25 246 ARG A C 1
ATOM 1942 O O . ARG A 1 246 ? 8.297 -32.969 -8.586 1 95.25 246 ARG A O 1
ATOM 1949 N N . SER A 1 247 ? 9.547 -32.531 -10.305 1 96.19 247 SER A N 1
ATOM 1950 C CA . SER A 1 247 ? 9.406 -33.844 -10.93 1 96.19 247 SER A CA 1
ATOM 1951 C C . SER A 1 247 ? 9.906 -34.969 -10.016 1 96.19 247 SER A C 1
ATOM 1953 O O . SER A 1 247 ? 9.453 -36.094 -10.102 1 96.19 247 SER A O 1
ATOM 1955 N N . GLY A 1 248 ? 10.82 -34.625 -9.117 1 93.5 248 GLY A N 1
ATOM 1956 C CA . GLY A 1 248 ? 11.273 -35.625 -8.164 1 93.5 248 GLY A CA 1
ATOM 1957 C C . GLY A 1 248 ? 10.156 -36.156 -7.273 1 93.5 248 GLY A C 1
ATOM 1958 O O . GLY A 1 248 ? 10.203 -37.312 -6.824 1 93.5 248 GLY A O 1
ATOM 1959 N N . LEU A 1 249 ? 9.164 -35.406 -7.074 1 95.06 249 LEU A N 1
ATOM 1960 C CA . LEU A 1 249 ? 8.055 -35.75 -6.203 1 95.06 249 LEU A CA 1
ATOM 1961 C C . LEU A 1 249 ? 7.066 -36.688 -6.93 1 95.06 249 LEU A C 1
ATOM 1963 O O . LEU A 1 249 ? 6.207 -37.281 -6.301 1 95.06 249 LEU A O 1
ATOM 1967 N N . THR A 1 250 ? 7.145 -36.781 -8.234 1 96.12 250 THR A N 1
ATOM 1968 C CA . THR A 1 250 ? 6.219 -37.594 -9.016 1 96.12 250 THR A CA 1
ATOM 1969 C C . THR A 1 250 ? 6.688 -39.031 -9.07 1 96.12 250 THR A C 1
ATOM 1971 O O . THR A 1 250 ? 6.016 -39.875 -9.656 1 96.12 250 THR A O 1
ATOM 1974 N N . SER A 1 251 ? 7.809 -39.344 -8.422 1 92.94 251 SER A N 1
ATOM 1975 C CA . SER A 1 251 ? 8.297 -40.688 -8.352 1 92.94 251 SER A CA 1
ATOM 1976 C C . SER A 1 251 ? 7.375 -41.562 -7.504 1 92.94 251 SER A C 1
ATOM 1978 O O . SER A 1 251 ? 6.852 -41.125 -6.484 1 92.94 251 SER A O 1
ATOM 1980 N N . LEU A 1 252 ? 7.105 -42.812 -7.957 1 92.38 252 LEU A N 1
ATOM 1981 C CA . LEU A 1 252 ? 6.207 -43.719 -7.266 1 92.38 252 LEU A CA 1
ATOM 1982 C C . LEU A 1 252 ? 6.945 -44.5 -6.176 1 92.38 252 LEU A C 1
ATOM 1984 O O . LEU A 1 252 ? 7.965 -45.125 -6.445 1 92.38 252 LEU A O 1
ATOM 1988 N N . PRO A 1 253 ? 6.402 -44.375 -4.949 1 85.75 253 PRO A N 1
ATOM 1989 C CA . PRO A 1 253 ? 7.008 -45.156 -3.869 1 85.75 253 PRO A CA 1
ATOM 1990 C C . PRO A 1 253 ? 6.656 -46.625 -3.943 1 85.75 253 PRO A C 1
ATOM 1992 O O . PRO A 1 253 ? 5.613 -47.031 -3.438 1 85.75 253 PRO A O 1
ATOM 1995 N N . CYS A 1 254 ? 7.293 -47.375 -4.699 1 81.25 254 CYS A N 1
ATOM 1996 C CA . CYS A 1 254 ? 7.082 -48.812 -4.852 1 81.25 254 CYS A CA 1
ATOM 1997 C C . CYS A 1 254 ? 8.391 -49.594 -4.672 1 81.25 254 CYS A C 1
ATOM 1999 O O . CYS A 1 254 ? 9.469 -49 -4.777 1 81.25 254 CYS A O 1
ATOM 2001 N N . PRO A 1 255 ? 8.164 -50.812 -4.266 1 77.56 255 PRO A N 1
ATOM 2002 C CA . PRO A 1 255 ? 9.383 -51.594 -4.109 1 77.56 255 PRO A CA 1
ATOM 2003 C C . PRO A 1 255 ? 10.211 -51.688 -5.391 1 77.56 255 PRO A C 1
ATOM 2005 O O . PRO A 1 255 ? 9.656 -51.625 -6.492 1 77.56 255 PRO A O 1
ATOM 2008 N N . PRO A 1 256 ? 11.492 -51.719 -5.113 1 70.69 256 PRO A N 1
ATOM 2009 C CA . PRO A 1 256 ? 12.359 -51.781 -6.289 1 70.69 256 PRO A CA 1
ATOM 2010 C C . PRO A 1 256 ? 12.109 -53.031 -7.156 1 70.69 256 PRO A C 1
ATOM 2012 O O . PRO A 1 256 ? 11.875 -54.094 -6.629 1 70.69 256 PRO A O 1
ATOM 2015 N N . GLY A 1 257 ? 11.891 -52.844 -8.32 1 71.12 257 GLY A N 1
ATOM 2016 C CA . GLY A 1 257 ? 11.781 -53.969 -9.234 1 71.12 257 GLY A CA 1
ATOM 2017 C C . GLY A 1 257 ? 10.352 -54.219 -9.68 1 71.12 257 GLY A C 1
ATOM 2018 O O . GLY A 1 257 ? 10.086 -55.188 -10.391 1 71.12 257 GLY A O 1
ATOM 2019 N N . ASP A 1 258 ? 9.453 -53.531 -9.062 1 81.5 258 ASP A N 1
ATOM 2020 C CA . ASP A 1 258 ? 8.094 -53.688 -9.57 1 81.5 258 ASP A CA 1
ATOM 2021 C C . ASP A 1 258 ? 7.988 -53.25 -11.023 1 81.5 258 ASP A C 1
ATOM 2023 O O . ASP A 1 258 ? 8.148 -52.062 -11.32 1 81.5 258 ASP A O 1
ATOM 2027 N N . PRO A 1 259 ? 7.852 -54.125 -11.891 1 81.69 259 PRO A N 1
ATOM 2028 C CA . PRO A 1 259 ? 7.887 -53.781 -13.312 1 81.69 259 PRO A CA 1
ATOM 2029 C C . PRO A 1 259 ? 6.629 -53.031 -13.781 1 81.69 259 PRO A C 1
ATOM 2031 O O . PRO A 1 259 ? 6.625 -52.438 -14.859 1 81.69 259 PRO A O 1
ATOM 2034 N N . ASN A 1 260 ? 5.586 -53.062 -12.984 1 89.75 260 ASN A N 1
ATOM 2035 C CA . ASN A 1 260 ? 4.32 -52.469 -13.43 1 89.75 260 ASN A CA 1
ATOM 2036 C C . ASN A 1 260 ? 4.203 -51 -13.039 1 89.75 260 ASN A C 1
ATOM 2038 O O . ASN A 1 260 ? 3.178 -50.375 -13.289 1 89.75 260 ASN A O 1
ATOM 2042 N N . LYS A 1 261 ? 5.215 -50.562 -12.406 1 91.94 261 LYS A N 1
ATOM 2043 C CA . LYS A 1 261 ? 5.223 -49.156 -12.023 1 91.94 261 LYS A CA 1
ATOM 2044 C C . LYS A 1 261 ? 6.297 -48.375 -12.781 1 91.94 261 LYS A C 1
ATOM 2046 O O . LYS A 1 261 ? 7.473 -48.75 -12.75 1 91.94 261 LYS A O 1
ATOM 2051 N N . LEU A 1 262 ? 5.891 -47.312 -13.484 1 92.75 262 LEU A N 1
ATOM 2052 C CA . LEU A 1 262 ? 6.805 -46.531 -14.297 1 92.75 262 LEU A CA 1
ATOM 2053 C C . LEU A 1 262 ? 6.703 -45.031 -13.945 1 92.75 262 LEU A C 1
ATOM 2055 O O . LEU A 1 262 ? 5.602 -44.5 -13.82 1 92.75 262 LEU A O 1
ATOM 2059 N N . SER A 1 263 ? 7.82 -44.438 -13.625 1 93.62 263 SER A N 1
ATOM 2060 C CA . SER A 1 263 ? 7.902 -43 -13.422 1 93.62 263 SER A CA 1
ATOM 2061 C C . SER A 1 263 ? 8.844 -42.344 -14.43 1 93.62 263 SER A C 1
ATOM 2063 O O . SER A 1 263 ? 9.938 -42.875 -14.688 1 93.62 263 SER A O 1
ATOM 2065 N N . LEU A 1 264 ? 8.43 -41.281 -15.094 1 95.44 264 LEU A N 1
ATOM 2066 C CA . LEU A 1 264 ? 9.281 -40.594 -16.047 1 95.44 264 LEU A CA 1
ATOM 2067 C C . LEU A 1 264 ? 8.898 -39.094 -16.125 1 95.44 264 LEU A C 1
ATOM 2069 O O . LEU A 1 264 ? 7.941 -38.656 -15.484 1 95.44 264 LEU A O 1
ATOM 2073 N N . VAL A 1 265 ? 9.727 -38.375 -16.797 1 96.94 265 VAL A N 1
ATOM 2074 C CA . VAL A 1 265 ? 9.508 -36.938 -17 1 96.94 265 VAL A CA 1
ATOM 2075 C C . VAL A 1 265 ? 9.125 -36.688 -18.453 1 96.94 265 VAL A C 1
ATOM 2077 O O . VAL A 1 265 ? 9.609 -37.375 -19.359 1 96.94 265 VAL A O 1
ATOM 2080 N N . ALA A 1 266 ? 8.258 -35.719 -18.672 1 96.81 266 ALA A N 1
ATOM 2081 C CA . ALA A 1 266 ? 7.715 -35.406 -20 1 96.81 266 ALA A CA 1
ATOM 2082 C C . ALA A 1 266 ? 8.836 -35.125 -21 1 96.81 266 ALA A C 1
ATOM 2084 O O . ALA A 1 266 ? 8.68 -35.406 -22.188 1 96.81 266 ALA A O 1
ATOM 2085 N N . THR A 1 267 ? 9.961 -34.688 -20.531 1 95.62 267 THR A N 1
ATOM 2086 C CA . THR A 1 267 ? 11.078 -34.375 -21.422 1 95.62 267 THR A CA 1
ATOM 2087 C C . THR A 1 267 ? 11.68 -35.656 -22 1 95.62 267 THR A C 1
ATOM 2089 O O . THR A 1 267 ? 12.383 -35.625 -23.016 1 95.62 267 THR A O 1
ATOM 2092 N N . ALA A 1 268 ? 11.414 -36.781 -21.391 1 95.94 268 ALA A N 1
ATOM 2093 C CA . ALA A 1 268 ? 12 -38.062 -21.797 1 95.94 268 ALA A CA 1
ATOM 2094 C C . ALA A 1 268 ? 11.008 -38.875 -22.625 1 95.94 268 ALA A C 1
ATOM 2096 O O . ALA A 1 268 ? 11.336 -39.969 -23.094 1 95.94 268 ALA A O 1
ATOM 2097 N N . VAL A 1 269 ? 9.805 -38.406 -22.844 1 96.06 269 VAL A N 1
ATOM 2098 C CA . VAL A 1 269 ? 8.781 -39.125 -23.578 1 96.06 269 VAL A CA 1
ATOM 2099 C C . VAL A 1 269 ? 8.977 -38.906 -25.078 1 96.06 269 VAL A C 1
ATOM 2101 O O . VAL A 1 269 ? 9.008 -37.781 -25.547 1 96.06 269 VAL A O 1
ATOM 2104 N N . PRO A 1 270 ? 9.07 -40.031 -25.797 1 93.88 270 PRO A N 1
ATOM 2105 C CA . PRO A 1 270 ? 9.25 -39.875 -27.234 1 93.88 270 PRO A CA 1
ATOM 2106 C C . PRO A 1 270 ? 8.109 -39.094 -27.906 1 93.88 270 PRO A C 1
ATOM 2108 O O . PRO A 1 270 ? 6.945 -39.281 -27.531 1 93.88 270 PRO A O 1
ATOM 2111 N N . LYS A 1 271 ? 8.453 -38.281 -28.891 1 92.81 271 LYS A N 1
ATOM 2112 C CA . LYS A 1 271 ? 7.539 -37.406 -29.641 1 92.81 271 LYS A CA 1
ATOM 2113 C C . LYS A 1 271 ? 7.051 -36.25 -28.797 1 92.81 271 LYS A C 1
ATOM 2115 O O . LYS A 1 271 ? 6.355 -35.344 -29.297 1 92.81 271 LYS A O 1
ATOM 2120 N N . THR A 1 272 ? 7.348 -36.188 -27.484 1 94.19 272 THR A N 1
ATOM 2121 C CA . THR A 1 272 ? 7.043 -35.062 -26.594 1 94.19 272 THR A CA 1
ATOM 2122 C C . THR A 1 272 ? 8.297 -34.25 -26.312 1 94.19 272 THR A C 1
ATOM 2124 O O . THR A 1 272 ? 8.531 -33.219 -26.953 1 94.19 272 THR A O 1
ATOM 2127 N N . TRP A 1 273 ? 9.211 -34.594 -25.656 1 93.94 273 TRP A N 1
ATOM 2128 C CA . TRP A 1 273 ? 10.539 -34.062 -25.406 1 93.94 273 TRP A CA 1
ATOM 2129 C C . TRP A 1 273 ? 10.445 -32.594 -24.953 1 93.94 273 TRP A C 1
ATOM 2131 O O . TRP A 1 273 ? 11.242 -31.75 -25.375 1 93.94 273 TRP A O 1
ATOM 2141 N N . VAL A 1 274 ? 9.391 -32.219 -24.203 1 92.62 274 VAL A N 1
ATOM 2142 C CA . VAL A 1 274 ? 9.234 -30.844 -23.766 1 92.62 274 VAL A CA 1
ATOM 2143 C C . VAL A 1 274 ? 8.906 -30.812 -22.281 1 92.62 274 VAL A C 1
ATOM 2145 O O . VAL A 1 274 ? 8.328 -31.75 -21.734 1 92.62 274 VAL A O 1
ATOM 2148 N N . SER A 1 275 ? 9.375 -29.719 -21.672 1 93.31 275 SER A N 1
ATOM 2149 C CA . SER A 1 275 ? 8.977 -29.453 -20.297 1 93.31 275 SER A CA 1
ATOM 2150 C C . SER A 1 275 ? 7.645 -28.703 -20.234 1 93.31 275 SER A C 1
ATOM 2152 O O . SER A 1 275 ? 7.355 -27.875 -21.094 1 93.31 275 SER A O 1
ATOM 2154 N N . THR A 1 276 ? 6.797 -29.078 -19.281 1 92.81 276 THR A N 1
ATOM 2155 C CA . THR A 1 276 ? 5.465 -28.5 -19.172 1 92.81 276 THR A CA 1
ATOM 2156 C C . THR A 1 276 ? 5.289 -27.797 -17.812 1 92.81 276 THR A C 1
ATOM 2158 O O . THR A 1 276 ? 5.926 -28.188 -16.828 1 92.81 276 THR A O 1
ATOM 2161 N N . ASP A 1 277 ? 4.473 -26.797 -17.859 1 91.69 277 ASP A N 1
ATOM 2162 C CA . ASP A 1 277 ? 4.07 -26.234 -16.578 1 91.69 277 ASP A CA 1
ATOM 2163 C C . ASP A 1 277 ? 3.016 -27.094 -15.891 1 91.69 277 ASP A C 1
ATOM 2165 O O . ASP A 1 277 ? 2.559 -28.094 -16.469 1 91.69 277 ASP A O 1
ATOM 2169 N N . HIS A 1 278 ? 2.66 -26.719 -14.719 1 92.19 278 HIS A N 1
ATOM 2170 C CA . HIS A 1 278 ? 1.787 -27.578 -13.914 1 92.19 278 HIS A CA 1
ATOM 2171 C C . HIS A 1 278 ? 0.415 -27.719 -14.562 1 92.19 278 HIS A C 1
ATOM 2173 O O . HIS A 1 278 ? -0.195 -28.797 -14.5 1 92.19 278 HIS A O 1
ATOM 2179 N N . LEU A 1 279 ? -0.082 -26.734 -15.242 1 88.62 279 LEU A N 1
ATOM 2180 C CA . LEU A 1 279 ? -1.396 -26.781 -15.875 1 88.62 279 LEU A CA 1
ATOM 2181 C C . LEU A 1 279 ? -1.287 -27.25 -17.328 1 88.62 279 LEU A C 1
ATOM 2183 O O . LEU A 1 279 ? -2.152 -27.984 -17.812 1 88.62 279 LEU A O 1
ATOM 2187 N N . SER A 1 280 ? -0.237 -26.953 -17.969 1 90.38 280 SER A N 1
ATOM 2188 C CA . SER A 1 280 ? -0.11 -27.234 -19.391 1 90.38 280 SER A CA 1
ATOM 2189 C C . SER A 1 280 ? 0.11 -28.719 -19.625 1 90.38 280 SER A C 1
ATOM 2191 O O . SER A 1 280 ? -0.113 -29.219 -20.734 1 90.38 280 SER A O 1
ATOM 2193 N N . ILE A 1 281 ? 0.47 -29.438 -18.672 1 94.69 281 ILE A N 1
ATOM 2194 C CA . ILE A 1 281 ? 0.748 -30.859 -18.844 1 94.69 281 ILE A CA 1
ATOM 2195 C C . ILE A 1 281 ? -0.531 -31.578 -19.25 1 94.69 281 ILE A C 1
ATOM 2197 O O . ILE A 1 281 ? -0.478 -32.625 -19.922 1 94.69 281 ILE A O 1
ATOM 2201 N N . VAL A 1 282 ? -1.717 -30.984 -18.938 1 93.06 282 VAL A N 1
ATOM 2202 C CA . VAL A 1 282 ? -3.002 -31.625 -19.203 1 93.06 282 VAL A CA 1
ATOM 2203 C C . VAL A 1 282 ? -3.402 -31.391 -20.656 1 93.06 282 VAL A C 1
ATOM 2205 O O . VAL A 1 282 ? -4.094 -32.219 -21.266 1 93.06 282 VAL A O 1
ATOM 2208 N N . TRP A 1 283 ? -2.916 -30.359 -21.266 1 90.69 283 TRP A N 1
ATOM 2209 C CA . TRP A 1 283 ? -3.379 -30.047 -22.625 1 90.69 283 TRP A CA 1
ATOM 2210 C C . TRP A 1 283 ? -2.215 -30.031 -23.609 1 90.69 283 TRP A C 1
ATOM 2212 O O . TRP A 1 283 ? -2.371 -29.625 -24.75 1 90.69 283 TRP A O 1
ATOM 2222 N N . CYS A 1 284 ? -1.009 -30.391 -23.078 1 92.81 284 CYS A N 1
ATOM 2223 C CA . CYS A 1 284 ? 0.105 -30.531 -24.016 1 92.81 284 CYS A CA 1
ATOM 2224 C C . CYS A 1 284 ? -0.203 -31.562 -25.094 1 92.81 284 CYS A C 1
ATOM 2226 O O . CYS A 1 284 ? -0.264 -32.75 -24.812 1 92.81 284 CYS A O 1
ATOM 2228 N N . LYS A 1 285 ? -0.359 -31.156 -26.312 1 93.06 285 LYS A N 1
ATOM 2229 C CA . LYS A 1 285 ? -0.82 -32 -27.406 1 93.06 285 LYS A CA 1
ATOM 2230 C C . LYS A 1 285 ? 0.091 -33.219 -27.594 1 93.06 285 LYS A C 1
ATOM 2232 O O . LYS A 1 285 ? -0.386 -34.312 -27.812 1 93.06 285 LYS A O 1
ATOM 2237 N N . GLU A 1 286 ? 1.374 -33.031 -27.5 1 94.69 286 GLU A N 1
ATOM 2238 C CA . GLU A 1 286 ? 2.346 -34.094 -27.703 1 94.69 286 GLU A CA 1
ATOM 2239 C C . GLU A 1 286 ? 2.139 -35.219 -26.688 1 94.69 286 GLU A C 1
ATOM 2241 O O . GLU A 1 286 ? 2.129 -36.406 -27.047 1 94.69 286 GLU A O 1
ATOM 2246 N N . LEU A 1 287 ? 1.979 -34.844 -25.469 1 96.38 287 LEU A N 1
ATOM 2247 C CA . LEU A 1 287 ? 1.807 -35.812 -24.406 1 96.38 287 LEU A CA 1
ATOM 2248 C C . LEU A 1 287 ? 0.427 -36.469 -24.484 1 96.38 287 LEU A C 1
ATOM 2250 O O . LEU A 1 287 ? 0.283 -37.656 -24.25 1 96.38 287 LEU A O 1
ATOM 2254 N N . VAL A 1 288 ? -0.606 -35.719 -24.828 1 96.62 288 VAL A N 1
ATOM 2255 C CA . VAL A 1 288 ? -1.964 -36.219 -24.969 1 96.62 288 VAL A CA 1
ATOM 2256 C C . VAL A 1 288 ? -2.012 -37.281 -26.078 1 96.62 288 VAL A C 1
ATOM 2258 O O . VAL A 1 288 ? -2.633 -38.312 -25.922 1 96.62 288 VAL A O 1
ATOM 2261 N N . LEU A 1 289 ? -1.328 -36.969 -27.172 1 95.88 289 LEU A N 1
ATOM 2262 C CA . LEU A 1 289 ? -1.292 -37.906 -28.297 1 95.88 289 LEU A CA 1
ATOM 2263 C C . LEU A 1 289 ? -0.612 -39.219 -27.891 1 95.88 289 LEU A C 1
ATOM 2265 O O . LEU A 1 289 ? -1.071 -40.312 -28.25 1 95.88 289 LEU A O 1
ATOM 2269 N N . ALA A 1 290 ? 0.478 -39.094 -27.141 1 95.88 290 ALA A N 1
ATOM 2270 C CA . ALA A 1 290 ? 1.156 -40.281 -26.672 1 95.88 290 ALA A CA 1
ATOM 2271 C C . ALA A 1 290 ? 0.231 -41.125 -25.781 1 95.88 290 ALA A C 1
ATOM 2273 O O . ALA A 1 290 ? 0.195 -42.344 -25.906 1 95.88 290 ALA A O 1
ATOM 2274 N N . THR A 1 291 ? -0.511 -40.531 -24.969 1 97.56 291 THR A N 1
ATOM 2275 C CA . THR A 1 291 ? -1.427 -41.219 -24.047 1 97.56 291 THR A CA 1
ATOM 2276 C C . THR A 1 291 ? -2.561 -41.875 -24.828 1 97.56 291 THR A C 1
ATOM 2278 O O . THR A 1 291 ? -2.881 -43.031 -24.594 1 97.56 291 THR A O 1
ATOM 2281 N N . VAL A 1 292 ? -3.133 -41.219 -25.766 1 96.69 292 VAL A N 1
ATOM 2282 C CA . VAL A 1 292 ? -4.27 -41.719 -26.531 1 96.69 292 VAL A CA 1
ATOM 2283 C C . VAL A 1 292 ? -3.814 -42.875 -27.422 1 96.69 292 VAL A C 1
ATOM 2285 O O . VAL A 1 292 ? -4.523 -43.875 -27.562 1 96.69 292 VAL A O 1
ATOM 2288 N N . ARG A 1 293 ? -2.641 -42.75 -28.016 1 94.19 293 ARG A N 1
ATOM 2289 C CA . ARG A 1 293 ? -2.096 -43.844 -28.812 1 94.19 293 ARG A CA 1
ATOM 2290 C C . ARG A 1 293 ? -1.9 -45.094 -27.953 1 94.19 293 ARG A C 1
ATOM 2292 O O . ARG A 1 293 ? -2.197 -46.219 -28.391 1 94.19 293 ARG A O 1
ATOM 2299 N N . ALA A 1 294 ? -1.415 -44.844 -26.781 1 95.94 294 ALA A N 1
ATOM 2300 C CA . ALA A 1 294 ? -1.249 -45.969 -25.859 1 95.94 294 ALA A CA 1
ATOM 2301 C C . ALA A 1 294 ? -2.594 -46.625 -25.516 1 95.94 294 ALA A C 1
ATOM 2303 O O . ALA A 1 294 ? -2.709 -47.844 -25.469 1 95.94 294 ALA A O 1
ATOM 2304 N N . PHE A 1 295 ? -3.627 -45.844 -25.375 1 96.88 295 PHE A N 1
ATOM 2305 C CA . PHE A 1 295 ? -4.957 -46.375 -25.078 1 96.88 295 PHE A CA 1
ATOM 2306 C C . PHE A 1 295 ? -5.457 -47.281 -26.188 1 96.88 295 PHE A C 1
ATOM 2308 O O . PHE A 1 295 ? -5.945 -48.375 -25.922 1 96.88 295 PHE A O 1
ATOM 2315 N N . PHE A 1 296 ? -5.352 -46.844 -27.359 1 94.62 296 PHE A N 1
ATOM 2316 C CA . PHE A 1 296 ? -5.852 -47.625 -28.484 1 94.62 296 PHE A CA 1
ATOM 2317 C C . PHE A 1 296 ? -5.094 -48.938 -28.609 1 94.62 296 PHE A C 1
ATOM 2319 O O . PHE A 1 296 ? -5.688 -49.969 -28.906 1 94.62 296 PHE A O 1
ATOM 2326 N N . ASP A 1 297 ? -3.775 -48.844 -28.312 1 92.62 297 ASP A N 1
ATOM 2327 C CA . ASP A 1 297 ? -2.961 -50.062 -28.422 1 92.62 297 ASP A CA 1
ATOM 2328 C C . ASP A 1 297 ? -3.242 -51 -27.266 1 92.62 297 ASP A C 1
ATOM 2330 O O . ASP A 1 297 ? -2.902 -52.188 -27.344 1 92.62 297 ASP A O 1
ATOM 2334 N N . LEU A 1 298 ? -3.877 -50.562 -26.266 1 95.38 298 LEU A N 1
ATOM 2335 C CA . LEU A 1 298 ? -4.164 -51.375 -25.094 1 95.38 298 LEU A CA 1
ATOM 2336 C C . LEU A 1 298 ? -5.535 -52.031 -25.219 1 95.38 298 LEU A C 1
ATOM 2338 O O . LEU A 1 298 ? -5.922 -52.844 -24.375 1 95.38 298 LEU A O 1
ATOM 2342 N N . ILE A 1 299 ? -6.254 -51.75 -26.234 1 93.38 299 ILE A N 1
ATOM 2343 C CA . ILE A 1 299 ? -7.586 -52.344 -26.422 1 93.38 299 ILE A CA 1
ATOM 2344 C C . ILE A 1 299 ? -7.473 -53.75 -27 1 93.38 299 ILE A C 1
ATOM 2346 O O . ILE A 1 299 ? -6.703 -53.969 -27.938 1 93.38 299 ILE A O 1
ATOM 2350 N N . ASP A 1 300 ? -8.125 -54.594 -26.375 1 90.25 300 ASP A N 1
ATOM 2351 C CA . ASP A 1 300 ? -8.266 -55.938 -26.922 1 90.25 300 ASP A CA 1
ATOM 2352 C C . ASP A 1 300 ? -9.273 -55.969 -28.078 1 90.25 300 ASP A C 1
ATOM 2354 O O . ASP A 1 300 ? -10.438 -55.594 -27.891 1 90.25 300 ASP A O 1
ATOM 2358 N N . PRO A 1 301 ? -8.875 -56.469 -29.188 1 85.12 301 PRO A N 1
ATOM 2359 C CA . PRO A 1 301 ? -9.758 -56.438 -30.359 1 85.12 301 PRO A CA 1
ATOM 2360 C C . PRO A 1 301 ? -10.992 -57.312 -30.203 1 85.12 301 PRO A C 1
ATOM 2362 O O . PRO A 1 301 ? -12.031 -57.031 -30.797 1 85.12 301 PRO A O 1
ATOM 2365 N N . GLU A 1 302 ? -10.922 -58.344 -29.422 1 87.12 302 GLU A N 1
ATOM 2366 C CA . GLU A 1 302 ? -12.047 -59.25 -29.25 1 87.12 302 GLU A CA 1
ATOM 2367 C C . GLU A 1 302 ? -13.102 -58.656 -28.312 1 87.12 302 GLU A C 1
ATOM 2369 O O . GLU A 1 302 ? -14.297 -58.656 -28.641 1 87.12 302 GLU A O 1
ATOM 2374 N N . THR A 1 303 ? -12.68 -58.094 -27.25 1 88.44 303 THR A N 1
ATOM 2375 C CA . THR A 1 303 ? -13.625 -57.594 -26.266 1 88.44 303 THR A CA 1
ATOM 2376 C C . THR A 1 303 ? -13.898 -56.125 -26.484 1 88.44 303 THR A C 1
ATOM 2378 O O . THR A 1 303 ? -14.875 -55.562 -25.969 1 88.44 303 THR A O 1
ATOM 2381 N N . ARG A 1 304 ? -13.016 -55.438 -27.203 1 90 304 ARG A N 1
ATOM 2382 C CA . ARG A 1 304 ? -13.086 -54 -27.469 1 90 304 ARG A CA 1
ATOM 2383 C C . ARG A 1 304 ? -12.938 -53.188 -26.172 1 90 304 ARG A C 1
ATOM 2385 O O . ARG A 1 304 ? -13.477 -52.094 -26.062 1 90 304 ARG A O 1
ATOM 2392 N N . GLN A 1 305 ? -12.422 -53.906 -25.203 1 92.69 305 GLN A N 1
ATOM 2393 C CA . GLN A 1 305 ? -12.133 -53.281 -23.922 1 92.69 305 GLN A CA 1
ATOM 2394 C C . GLN A 1 305 ? -10.641 -53.344 -23.609 1 92.69 305 GLN A C 1
ATOM 2396 O O . GLN A 1 305 ? -9.883 -54 -24.312 1 92.69 305 GLN A O 1
ATOM 2401 N N . PHE A 1 306 ? -10.219 -52.594 -22.594 1 94.75 306 PHE A N 1
ATOM 2402 C CA . PHE A 1 306 ? -8.805 -52.594 -22.203 1 94.75 306 PHE A CA 1
ATOM 2403 C C . PHE A 1 306 ? -8.336 -54 -21.844 1 94.75 306 PHE A C 1
ATOM 2405 O O . PHE A 1 306 ? -9.062 -54.75 -21.188 1 94.75 306 PHE A O 1
ATOM 2412 N N . THR A 1 307 ? -7.125 -54.25 -22.234 1 92.56 307 THR A N 1
ATOM 2413 C CA . THR A 1 307 ? -6.574 -55.594 -21.969 1 92.56 307 THR A CA 1
ATOM 2414 C C . THR A 1 307 ? -6.32 -55.781 -20.469 1 92.56 307 THR A C 1
ATOM 2416 O O . THR A 1 307 ? -5.977 -54.812 -19.766 1 92.56 307 THR A O 1
ATOM 2419 N N . GLY A 1 308 ? -6.559 -56.969 -19.984 1 88.19 308 GLY A N 1
ATOM 2420 C CA . GLY A 1 308 ? -6.273 -57.312 -18.594 1 88.19 308 GLY A CA 1
ATOM 2421 C C . GLY A 1 308 ? -4.883 -57.875 -18.391 1 88.19 308 GLY A C 1
ATOM 2422 O O . GLY A 1 308 ? -4.449 -58.062 -17.25 1 88.19 308 GLY A O 1
ATOM 2423 N N . ASN A 1 309 ? -4.102 -57.969 -19.438 1 89.12 309 ASN A N 1
ATOM 2424 C CA . ASN A 1 309 ? -2.768 -58.562 -19.375 1 89.12 309 ASN A CA 1
ATOM 2425 C C . ASN A 1 309 ? -1.713 -57.531 -19 1 89.12 309 ASN A C 1
ATOM 2427 O O . ASN A 1 309 ? -1.447 -56.594 -19.75 1 89.12 309 ASN A O 1
ATOM 2431 N N . PRO A 1 310 ? -1.074 -57.719 -17.891 1 89.88 310 PRO A N 1
ATOM 2432 C CA . PRO A 1 310 ? -0.09 -56.75 -17.438 1 89.88 310 PRO A CA 1
ATOM 2433 C C . PRO A 1 310 ? 1.135 -56.656 -18.344 1 89.88 310 PRO A C 1
ATOM 2435 O O . PRO A 1 310 ? 1.722 -55.594 -18.5 1 89.88 310 PRO A O 1
ATOM 2438 N N . GLU A 1 311 ? 1.513 -57.719 -18.922 1 89.5 311 GLU A N 1
ATOM 2439 C CA . GLU A 1 311 ? 2.676 -57.719 -19.797 1 89.5 311 GLU A CA 1
ATOM 2440 C C . GLU A 1 311 ? 2.412 -56.906 -21.062 1 89.5 311 GLU A C 1
ATOM 2442 O O . GLU A 1 311 ? 3.283 -56.156 -21.516 1 89.5 311 GLU A O 1
ATOM 2447 N N . LYS A 1 312 ? 1.22 -57.094 -21.547 1 91.44 312 LYS A N 1
ATOM 2448 C CA . LYS A 1 312 ? 0.858 -56.281 -22.719 1 91.44 312 LYS A CA 1
ATOM 2449 C C . LYS A 1 312 ? 0.812 -54.781 -22.375 1 91.44 312 LYS A C 1
ATOM 2451 O O . LYS A 1 312 ? 1.245 -53.969 -23.156 1 91.44 312 LYS A O 1
ATOM 2456 N N . LYS A 1 313 ? 0.289 -54.562 -21.219 1 93.62 313 LYS A N 1
ATOM 2457 C CA . LYS A 1 313 ? 0.219 -53.188 -20.781 1 93.62 313 LYS A CA 1
ATOM 2458 C C . LYS A 1 313 ? 1.609 -52.562 -20.719 1 93.62 313 LYS A C 1
ATOM 2460 O O . LYS A 1 313 ? 1.834 -51.469 -21.25 1 93.62 313 LYS A O 1
ATOM 2465 N N . MET A 1 314 ? 2.539 -53.219 -20.156 1 92.12 314 MET A N 1
ATOM 2466 C CA . MET A 1 314 ? 3.889 -52.719 -19.984 1 92.12 314 MET A CA 1
ATOM 2467 C C . MET A 1 314 ? 4.594 -52.562 -21.328 1 92.12 314 MET A C 1
ATOM 2469 O O . MET A 1 314 ? 5.352 -51.625 -21.547 1 92.12 314 MET A O 1
ATOM 2473 N N . THR A 1 315 ? 4.336 -53.469 -22.172 1 90.44 315 THR A N 1
ATOM 2474 C CA . THR A 1 315 ? 4.949 -53.406 -23.484 1 90.44 315 THR A CA 1
ATOM 2475 C C . THR A 1 315 ? 4.469 -52.188 -24.25 1 90.44 315 THR A C 1
ATOM 2477 O O . THR A 1 315 ? 5.273 -51.5 -24.875 1 90.44 315 THR A O 1
ATOM 2480 N N . VAL A 1 316 ? 3.184 -51.969 -24.156 1 93.44 316 VAL A N 1
ATOM 2481 C CA . VAL A 1 316 ? 2.607 -50.844 -24.859 1 93.44 316 VAL A CA 1
ATOM 2482 C C . VAL A 1 316 ? 3.111 -49.531 -24.234 1 93.44 316 VAL A C 1
ATOM 2484 O O . VAL A 1 316 ? 3.475 -48.594 -24.953 1 93.44 316 VAL A O 1
ATOM 2487 N N . LEU A 1 317 ? 3.131 -49.5 -22.906 1 94.88 317 LEU A N 1
ATOM 2488 C CA . LEU A 1 317 ? 3.588 -48.312 -22.234 1 94.88 317 LEU A CA 1
ATOM 2489 C C . LEU A 1 317 ? 5.062 -48.031 -22.516 1 94.88 317 LEU A C 1
ATOM 2491 O O . LEU A 1 317 ? 5.469 -46.906 -22.719 1 94.88 317 LEU A O 1
ATOM 2495 N N . ASN A 1 318 ? 5.82 -49.031 -22.547 1 91.38 318 ASN A N 1
ATOM 2496 C CA . ASN A 1 318 ? 7.234 -48.875 -22.875 1 91.38 318 ASN A CA 1
ATOM 2497 C C . ASN A 1 318 ? 7.426 -48.375 -24.297 1 91.38 318 ASN A C 1
ATOM 2499 O O . ASN A 1 318 ? 8.328 -47.562 -24.562 1 91.38 318 ASN A O 1
ATOM 2503 N N . HIS A 1 319 ? 6.562 -48.844 -25.125 1 91.19 319 HIS A N 1
ATOM 2504 C CA . HIS A 1 319 ? 6.652 -48.438 -26.516 1 91.19 319 HIS A CA 1
ATOM 2505 C C . HIS A 1 319 ? 6.371 -46.938 -26.672 1 91.19 319 HIS A C 1
ATOM 2507 O O . HIS A 1 319 ? 7.129 -46.219 -27.328 1 91.19 319 HIS A O 1
ATOM 2513 N N . HIS A 1 320 ? 5.406 -46.469 -26.062 1 93.31 320 HIS A N 1
ATOM 2514 C CA . HIS A 1 320 ? 4.961 -45.125 -26.312 1 93.31 320 HIS A CA 1
ATOM 2515 C C . HIS A 1 320 ? 5.672 -44.125 -25.406 1 93.31 320 HIS A C 1
ATOM 2517 O O . HIS A 1 320 ? 5.867 -42.969 -25.781 1 93.31 320 HIS A O 1
ATOM 2523 N N . PHE A 1 321 ? 6.164 -44.594 -24.234 1 95.06 321 PHE A N 1
ATOM 2524 C CA . PHE A 1 321 ? 6.625 -43.625 -23.266 1 95.06 321 PHE A CA 1
ATOM 2525 C C . PHE A 1 321 ? 8.117 -43.781 -23.016 1 95.06 321 PHE A C 1
ATOM 2527 O O . PHE A 1 321 ? 8.734 -42.906 -22.391 1 95.06 321 PHE A O 1
ATOM 2534 N N . ILE A 1 322 ? 8.805 -44.719 -23.484 1 89.5 322 ILE A N 1
ATOM 2535 C CA . ILE A 1 322 ? 10.211 -44.906 -23.172 1 89.5 322 ILE A CA 1
ATOM 2536 C C . ILE A 1 322 ? 11.039 -44.844 -24.453 1 89.5 322 ILE A C 1
ATOM 2538 O O . ILE A 1 322 ? 11.922 -43.969 -24.578 1 89.5 322 ILE A O 1
ATOM 2542 N N . ARG A 1 323 ? 10.891 -45.656 -25.453 1 83.12 323 ARG A N 1
ATOM 2543 C CA . ARG A 1 323 ? 11.773 -45.688 -26.609 1 83.12 323 ARG A CA 1
ATOM 2544 C C . ARG A 1 323 ? 10.984 -45.562 -27.922 1 83.12 323 ARG A C 1
ATOM 2546 O O . ARG A 1 323 ? 11.5 -45.062 -28.922 1 83.12 323 ARG A O 1
ATOM 2553 N N . HIS A 1 324 ? 9.828 -45.906 -28.062 1 78.81 324 HIS A N 1
ATOM 2554 C CA . HIS A 1 324 ? 8.984 -45.875 -29.25 1 78.81 324 HIS A CA 1
ATOM 2555 C C . HIS A 1 324 ? 9.672 -46.594 -30.422 1 78.81 324 HIS A C 1
ATOM 2557 O O . HIS A 1 324 ? 9.961 -45.938 -31.438 1 78.81 324 HIS A O 1
ATOM 2563 N N . PRO A 1 325 ? 10.047 -47.812 -30.344 1 80 325 PRO A N 1
ATOM 2564 C CA . PRO A 1 325 ? 10.719 -48.562 -31.406 1 80 325 PRO A CA 1
ATOM 2565 C C . PRO A 1 325 ? 9.812 -48.812 -32.625 1 80 325 PRO A C 1
ATOM 2567 O O . PRO A 1 325 ? 8.648 -48.406 -32.594 1 80 325 PRO A O 1
ATOM 2570 N N . VAL A 1 326 ? 10.555 -49.438 -33.625 1 76.75 326 VAL A N 1
ATOM 2571 C CA . VAL A 1 326 ? 9.867 -49.812 -34.875 1 76.75 326 VAL A CA 1
ATOM 2572 C C . VAL A 1 326 ? 8.945 -51 -34.625 1 76.75 326 VAL A C 1
ATOM 2574 O O . VAL A 1 326 ? 9.289 -51.906 -33.875 1 76.75 326 VAL A O 1
ATOM 2577 N N . ARG A 1 327 ? 7.758 -50.906 -35.031 1 68.94 327 ARG A N 1
ATOM 2578 C CA . ARG A 1 327 ? 6.699 -51.906 -35.125 1 68.94 327 ARG A CA 1
ATOM 2579 C C . ARG A 1 327 ? 6.277 -52.375 -33.719 1 68.94 327 ARG A C 1
ATOM 2581 O O . ARG A 1 327 ? 7.094 -52.406 -32.812 1 68.94 327 ARG A O 1
ATOM 2588 N N . MET A 1 328 ? 5.109 -52.531 -33.5 1 62.69 328 MET A N 1
ATOM 2589 C CA . MET A 1 328 ? 4.562 -53.094 -32.25 1 62.69 328 MET A CA 1
ATOM 2590 C C . MET A 1 328 ? 4.711 -54.594 -32.219 1 62.69 328 MET A C 1
ATOM 2592 O O . MET A 1 328 ? 4.746 -55.25 -33.281 1 62.69 328 MET A O 1
ATOM 2596 N N . LEU A 1 329 ? 5.117 -55.312 -31.141 1 56.12 329 LEU A N 1
ATOM 2597 C CA . LEU A 1 329 ? 5.402 -56.75 -30.922 1 56.12 329 LEU A CA 1
ATOM 2598 C C . LEU A 1 329 ? 4.383 -57.625 -31.641 1 56.12 329 LEU A C 1
ATOM 2600 O O . LEU A 1 329 ? 4.719 -58.688 -32.156 1 56.12 329 LEU A O 1
ATOM 2604 N N . GLY A 1 330 ? 3.107 -57.281 -31.719 1 52.66 330 GLY A N 1
ATOM 2605 C CA . GLY A 1 330 ? 2.16 -58.25 -32.25 1 52.66 330 GLY A CA 1
ATOM 2606 C C . GLY A 1 330 ? 2.232 -58.375 -33.781 1 52.66 330 GLY A C 1
ATOM 2607 O O . GLY A 1 330 ? 1.542 -59.188 -34.375 1 52.66 330 GLY A O 1
ATOM 2608 N N . GLU A 1 331 ? 2.756 -57.469 -34.406 1 55.16 331 GLU A N 1
ATOM 2609 C CA . GLU A 1 331 ? 2.703 -57.562 -35.875 1 55.16 331 GLU A CA 1
ATOM 2610 C C . GLU A 1 331 ? 3.709 -58.594 -36.406 1 55.16 331 GLU A C 1
ATOM 2612 O O . GLU A 1 331 ? 4.848 -58.656 -35.938 1 55.16 331 GLU A O 1
ATOM 2617 N N . THR A 1 332 ? 3.174 -59.781 -36.781 1 51.12 332 THR A N 1
ATOM 2618 C CA . THR A 1 332 ? 3.893 -60.938 -37.344 1 51.12 332 THR A CA 1
ATOM 2619 C C . THR A 1 332 ? 4.969 -60.438 -38.312 1 51.12 332 THR A C 1
ATOM 2621 O O . THR A 1 332 ? 4.734 -59.531 -39.125 1 51.12 332 THR A O 1
ATOM 2624 N N . GLN A 1 333 ? 6.195 -60.812 -38.094 1 52.16 333 GLN A N 1
ATOM 2625 C CA . GLN A 1 333 ? 7.492 -60.656 -38.75 1 52.16 333 GLN A CA 1
ATOM 2626 C C . GLN A 1 333 ? 7.438 -61.125 -40.188 1 52.16 333 GLN A C 1
ATOM 2628 O O . GLN A 1 333 ? 7.898 -62.25 -40.5 1 52.16 333 GLN A O 1
ATOM 2633 N N . ASP A 1 334 ? 6.414 -61 -40.875 1 48.56 334 ASP A N 1
ATOM 2634 C CA . ASP A 1 334 ? 6.523 -61.719 -42.156 1 48.56 334 ASP A CA 1
ATOM 2635 C C . ASP A 1 334 ? 7.641 -61.156 -43.031 1 48.56 334 ASP A C 1
ATOM 2637 O O . ASP A 1 334 ? 7.641 -61.344 -44.25 1 48.56 334 ASP A O 1
ATOM 2641 N N . THR A 1 335 ? 8.492 -60.219 -42.688 1 53.28 335 THR A N 1
ATOM 2642 C CA . THR A 1 335 ? 9.102 -59.625 -43.875 1 53.28 335 THR A CA 1
ATOM 2643 C C . THR A 1 335 ? 10.328 -60.406 -44.312 1 53.28 335 THR A C 1
ATOM 2645 O O . THR A 1 335 ? 11.383 -60.344 -43.688 1 53.28 335 THR A O 1
ATOM 2648 N N . SER A 1 336 ? 10.219 -61.625 -44.812 1 55.31 336 SER A N 1
ATOM 2649 C CA . SER A 1 336 ? 11.336 -62.25 -45.5 1 55.31 336 SER A CA 1
ATOM 2650 C C . SER A 1 336 ? 11.781 -61.406 -46.719 1 55.31 336 SER A C 1
ATOM 2652 O O . SER A 1 336 ? 10.953 -60.969 -47.5 1 55.31 336 SER A O 1
ATOM 2654 N N . ILE A 1 337 ? 12.844 -60.688 -46.562 1 56.84 337 ILE A N 1
ATOM 2655 C CA . ILE A 1 337 ? 13.43 -60 -47.719 1 56.84 337 ILE A CA 1
ATOM 2656 C C . ILE A 1 337 ? 14.195 -61 -48.562 1 56.84 337 ILE A C 1
ATOM 2658 O O . ILE A 1 337 ? 15.094 -61.688 -48.094 1 56.84 337 ILE A O 1
ATOM 2662 N N . SER A 1 338 ? 13.641 -61.531 -49.656 1 56.28 338 SER A N 1
ATOM 2663 C CA . SER A 1 338 ? 14.406 -62.375 -50.562 1 56.28 338 SER A CA 1
ATOM 2664 C C . SER A 1 338 ? 15.336 -61.531 -51.438 1 56.28 338 SER A C 1
ATOM 2666 O O . SER A 1 338 ? 14.891 -60.656 -52.156 1 56.28 338 SER A O 1
ATOM 2668 N N . ILE A 1 339 ? 16.641 -61.5 -51.188 1 54.84 339 ILE A N 1
ATOM 2669 C CA . ILE A 1 339 ? 17.703 -60.812 -51.906 1 54.84 339 ILE A CA 1
ATOM 2670 C C . ILE A 1 339 ? 17.656 -61.156 -53.375 1 54.84 339 ILE A C 1
ATOM 2672 O O . ILE A 1 339 ? 18.156 -60.406 -54.219 1 54.84 339 ILE A O 1
ATOM 2676 N N . LEU A 1 340 ? 17.125 -62.344 -53.75 1 51.56 340 LEU A N 1
ATOM 2677 C CA . LEU A 1 340 ? 17.234 -62.906 -55.094 1 51.56 340 LEU A CA 1
ATOM 2678 C C . LEU A 1 340 ? 16.438 -62.062 -56.094 1 51.56 340 LEU A C 1
ATOM 2680 O O . LEU A 1 340 ? 16.625 -62.188 -57.312 1 51.56 340 LEU A O 1
ATOM 2684 N N . ASP A 1 341 ? 15.578 -61.219 -55.719 1 56.03 341 ASP A N 1
ATOM 2685 C CA . ASP A 1 341 ? 14.633 -60.719 -56.719 1 56.03 341 ASP A CA 1
ATOM 2686 C C . ASP A 1 341 ? 15.188 -59.531 -57.469 1 56.03 341 ASP A C 1
ATOM 2688 O O . ASP A 1 341 ? 14.867 -59.312 -58.625 1 56.03 341 ASP A O 1
ATOM 2692 N N . PHE A 1 342 ? 16.203 -58.656 -56.875 1 65.62 342 PHE A N 1
ATOM 2693 C CA . PHE A 1 342 ? 16.719 -57.531 -57.594 1 65.62 342 PHE A CA 1
ATOM 2694 C C . PHE A 1 342 ? 18.203 -57.344 -57.344 1 65.62 342 PHE A C 1
ATOM 2696 O O . PHE A 1 342 ? 18.609 -56.469 -56.562 1 65.62 342 PHE A O 1
ATOM 2703 N N . PRO A 1 343 ? 19.062 -58 -58.062 1 69.06 343 PRO A N 1
ATOM 2704 C CA . PRO A 1 343 ? 20.516 -57.938 -57.812 1 69.06 343 PRO A CA 1
ATOM 2705 C C . PRO A 1 343 ? 21.047 -56.5 -57.969 1 69.06 343 PRO A C 1
ATOM 2707 O O . PRO A 1 343 ? 22 -56.125 -57.25 1 69.06 343 PRO A O 1
ATOM 2710 N N . GLU A 1 344 ? 20.531 -55.594 -58.875 1 74.56 344 GLU A N 1
ATOM 2711 C CA . GLU A 1 344 ? 21.047 -54.25 -59.125 1 74.56 344 GLU A CA 1
ATOM 2712 C C . GLU A 1 344 ? 20.766 -53.344 -57.906 1 74.56 344 GLU A C 1
ATOM 2714 O O . GLU A 1 344 ? 21.422 -52.312 -57.75 1 74.56 344 GLU A O 1
ATOM 2719 N N . ALA A 1 345 ? 20.016 -53.781 -57.031 1 84.62 345 ALA A N 1
ATOM 2720 C CA . ALA A 1 345 ? 19.594 -52.938 -55.906 1 84.62 345 ALA A CA 1
ATOM 2721 C C . ALA A 1 345 ? 20.516 -53.125 -54.719 1 84.62 345 ALA A C 1
ATOM 2723 O O . ALA A 1 345 ? 20.469 -52.344 -53.781 1 84.62 345 ALA A O 1
ATOM 2724 N N . TRP A 1 346 ? 21.484 -53.969 -54.875 1 85.44 346 TRP A N 1
ATOM 2725 C CA . TRP A 1 346 ? 22.328 -54.25 -53.75 1 85.44 346 TRP A CA 1
ATOM 2726 C C . TRP A 1 346 ? 23.719 -53.656 -53.906 1 85.44 346 TRP A C 1
ATOM 2728 O O . TRP A 1 346 ? 24.297 -53.719 -55 1 85.44 346 TRP A O 1
ATOM 2738 N N . SER A 1 347 ? 24.172 -52.906 -52.938 1 89 347 SER A N 1
ATOM 2739 C CA . SER A 1 347 ? 25.516 -52.312 -52.938 1 89 347 SER A CA 1
ATOM 2740 C C . SER A 1 347 ? 26.281 -52.719 -51.656 1 89 347 SER A C 1
ATOM 2742 O O . SER A 1 347 ? 25.766 -52.562 -50.562 1 89 347 SER A O 1
ATOM 2744 N N . GLU A 1 348 ? 27.406 -53.219 -51.781 1 88.12 348 GLU A N 1
ATOM 2745 C CA . GLU A 1 348 ? 28.25 -53.562 -50.656 1 88.12 348 GLU A CA 1
ATOM 2746 C C . GLU A 1 348 ? 29.078 -52.375 -50.188 1 88.12 348 GLU A C 1
ATOM 2748 O O . GLU A 1 348 ? 29.656 -51.656 -51.031 1 88.12 348 GLU A O 1
ATOM 2753 N N . VAL A 1 349 ? 28.969 -52.156 -48.938 1 91.94 349 VAL A N 1
ATOM 2754 C CA . VAL A 1 349 ? 29.688 -51 -48.375 1 91.94 349 VAL A CA 1
ATOM 2755 C C . VAL A 1 349 ? 30.953 -51.5 -47.688 1 91.94 349 VAL A C 1
ATOM 2757 O O . VAL A 1 349 ? 30.875 -52.281 -46.719 1 91.94 349 VAL A O 1
ATOM 2760 N N . ASN A 1 350 ? 32.062 -51 -48.125 1 88.06 350 ASN A N 1
ATOM 2761 C CA . ASN A 1 350 ? 33.344 -51.406 -47.531 1 88.06 350 ASN A CA 1
ATOM 2762 C C . ASN A 1 350 ? 34.031 -50.25 -46.844 1 88.06 350 ASN A C 1
ATOM 2764 O O . ASN A 1 350 ? 35.125 -50.406 -46.281 1 88.06 350 ASN A O 1
ATOM 2768 N N . THR A 1 351 ? 33.312 -49.188 -46.812 1 89.19 351 THR A N 1
ATOM 2769 C CA . THR A 1 351 ? 33.875 -48 -46.125 1 89.19 351 THR A CA 1
ATOM 2770 C C . THR A 1 351 ? 33.438 -47.969 -44.656 1 89.19 351 THR A C 1
ATOM 2772 O O . THR A 1 351 ? 32.531 -48.688 -44.281 1 89.19 351 THR A O 1
ATOM 2775 N N . LEU A 1 352 ? 34.125 -47.188 -43.938 1 88.44 352 LEU A N 1
ATOM 2776 C CA . LEU A 1 352 ? 33.812 -47.031 -42.5 1 88.44 352 LEU A CA 1
ATOM 2777 C C . LEU A 1 352 ? 32.469 -46.344 -42.312 1 88.44 352 LEU A C 1
ATOM 2779 O O . LEU A 1 352 ? 31.734 -46.688 -41.406 1 88.44 352 LEU A O 1
ATOM 2783 N N . ARG A 1 353 ? 32.188 -45.438 -43.219 1 92 353 ARG A N 1
ATOM 2784 C CA . ARG A 1 353 ? 30.953 -44.656 -43.125 1 92 353 ARG A CA 1
ATOM 2785 C C . ARG A 1 353 ? 30.172 -44.688 -44.438 1 92 353 ARG A C 1
ATOM 2787 O O . ARG A 1 353 ? 30.766 -44.688 -45.5 1 92 353 ARG A O 1
ATOM 2794 N N . LEU A 1 354 ? 28.922 -44.781 -44.188 1 93.75 354 LEU A N 1
ATOM 2795 C CA . LEU A 1 354 ? 28.016 -44.656 -45.312 1 93.75 354 LEU A CA 1
ATOM 2796 C C . LEU A 1 354 ? 27.141 -43.438 -45.188 1 93.75 354 LEU A C 1
ATOM 2798 O O . LEU A 1 354 ? 26.578 -43.156 -44.125 1 93.75 354 LEU A O 1
ATOM 2802 N N . ALA A 1 355 ? 27.172 -42.625 -46.094 1 92.06 355 ALA A N 1
ATOM 2803 C CA . ALA A 1 355 ? 26.25 -41.5 -46.219 1 92.06 355 ALA A CA 1
ATOM 2804 C C . ALA A 1 355 ? 25.5 -41.531 -47.562 1 92.06 355 ALA A C 1
ATOM 2806 O O . ALA A 1 355 ? 26.109 -41.375 -48.625 1 92.06 355 ALA A O 1
ATOM 2807 N N . TYR A 1 356 ? 24.297 -41.812 -47.406 1 93.31 356 TYR A N 1
ATOM 2808 C CA . TYR A 1 356 ? 23.5 -41.969 -48.625 1 93.31 356 TYR A CA 1
ATOM 2809 C C . TYR A 1 356 ? 22.266 -41.062 -48.594 1 93.31 356 TYR A C 1
ATOM 2811 O O . TYR A 1 356 ? 21.531 -41.094 -47.594 1 93.31 356 TYR A O 1
ATOM 2819 N N . SER A 1 357 ? 22.047 -40.25 -49.562 1 92.25 357 SER A N 1
ATOM 2820 C CA . SER A 1 357 ? 20.828 -39.469 -49.719 1 92.25 357 SER A CA 1
ATOM 2821 C C . SER A 1 357 ? 20 -40 -50.906 1 92.25 357 SER A C 1
ATOM 2823 O O . SER A 1 357 ? 20.5 -40.156 -52 1 92.25 357 SER A O 1
ATOM 2825 N N . THR A 1 358 ? 18.812 -40.281 -50.625 1 92.06 358 THR A N 1
ATOM 2826 C CA . THR A 1 358 ? 17.953 -40.875 -51.625 1 92.06 358 THR A CA 1
ATOM 2827 C C . THR A 1 358 ? 17.672 -39.875 -52.75 1 92.06 358 THR A C 1
ATOM 2829 O O . THR A 1 358 ? 17.531 -38.688 -52.5 1 92.06 358 THR A O 1
ATOM 2832 N N . PRO A 1 359 ? 17.641 -40.375 -53.906 1 88.62 359 PRO A N 1
ATOM 2833 C CA . PRO A 1 359 ? 17.312 -39.469 -55.031 1 88.62 359 PRO A CA 1
ATOM 2834 C C . PRO A 1 359 ? 15.836 -39.125 -55.062 1 88.62 359 PRO A C 1
ATOM 2836 O O . PRO A 1 359 ? 15.031 -39.688 -54.344 1 88.62 359 PRO A O 1
ATOM 2839 N N . LYS A 1 360 ? 15.445 -38.219 -55.875 1 89.62 360 LYS A N 1
ATOM 2840 C CA . LYS A 1 360 ? 14.07 -37.75 -56.031 1 89.62 360 LYS A CA 1
ATOM 2841 C C . LYS A 1 360 ? 13.188 -38.844 -56.656 1 89.62 360 LYS A C 1
ATOM 2843 O O . LYS A 1 360 ? 12.016 -38.969 -56.281 1 89.62 360 LYS A O 1
ATOM 2848 N N . GLU A 1 361 ? 13.867 -39.625 -57.562 1 85.94 361 GLU A N 1
ATOM 2849 C CA . GLU A 1 361 ? 13.117 -40.719 -58.188 1 85.94 361 GLU A CA 1
ATOM 2850 C C . GLU A 1 361 ? 13.094 -41.969 -57.312 1 85.94 361 GLU A C 1
ATOM 2852 O O . GLU A 1 361 ? 14.117 -42.344 -56.75 1 85.94 361 GLU A O 1
ATOM 2857 N N . GLY A 1 362 ? 11.961 -42.562 -57 1 86.81 362 GLY A N 1
ATOM 2858 C CA . GLY A 1 362 ? 11.836 -43.75 -56.188 1 86.81 362 GLY A CA 1
ATOM 2859 C C . GLY A 1 362 ? 12.664 -44.938 -56.688 1 86.81 362 GLY A C 1
ATOM 2860 O O . GLY A 1 362 ? 12.633 -45.25 -57.875 1 86.81 362 GLY A O 1
ATOM 2861 N N . GLN A 1 363 ? 13.555 -45.469 -55.844 1 86.69 363 GLN A N 1
ATOM 2862 C CA . GLN A 1 363 ? 14.383 -46.594 -56.188 1 86.69 363 GLN A CA 1
ATOM 2863 C C . GLN A 1 363 ? 14.523 -47.562 -55 1 86.69 363 GLN A C 1
ATOM 2865 O O . GLN A 1 363 ? 14.375 -47.156 -53.844 1 86.69 363 GLN A O 1
ATOM 2870 N N . VAL A 1 364 ? 14.641 -48.781 -55.312 1 87.94 364 VAL A N 1
ATOM 2871 C CA . VAL A 1 364 ? 14.93 -49.781 -54.281 1 87.94 364 VAL A CA 1
ATOM 2872 C C . VAL A 1 364 ? 16.438 -49.875 -54.094 1 87.94 364 VAL A C 1
ATOM 2874 O O . VAL A 1 364 ? 17.188 -50.062 -55.062 1 87.94 364 VAL A O 1
ATOM 2877 N N . LYS A 1 365 ? 16.859 -49.625 -52.938 1 89.31 365 LYS A N 1
ATOM 2878 C CA . LYS A 1 365 ? 18.297 -49.688 -52.625 1 89.31 365 LYS A CA 1
ATOM 2879 C C . LYS A 1 365 ? 18.547 -50.375 -51.281 1 89.31 365 LYS A C 1
ATOM 2881 O O . LYS A 1 365 ? 17.891 -50.094 -50.281 1 89.31 365 LYS A O 1
ATOM 2886 N N . TYR A 1 366 ? 19.438 -51.375 -51.281 1 90.06 366 TYR A N 1
ATOM 2887 C CA . TYR A 1 366 ? 19.875 -52.062 -50.094 1 90.06 366 TYR A CA 1
ATOM 2888 C C . TYR A 1 366 ? 21.391 -52.031 -49.938 1 90.06 366 TYR A C 1
ATOM 2890 O O . TYR A 1 366 ? 22.109 -52.219 -50.906 1 90.06 366 TYR A O 1
ATOM 2898 N N . PHE A 1 367 ? 21.859 -51.75 -48.781 1 92.12 367 PHE A N 1
ATOM 2899 C CA . PHE A 1 367 ? 23.297 -51.719 -48.531 1 92.12 367 PHE A CA 1
ATOM 2900 C C . PHE A 1 367 ? 23.703 -52.875 -47.656 1 92.12 367 PHE A C 1
ATOM 2902 O O . PHE A 1 367 ? 23.078 -53.156 -46.625 1 92.12 367 PHE A O 1
ATOM 2909 N N . LEU A 1 368 ? 24.734 -53.5 -48.094 1 88.38 368 LEU A N 1
ATOM 2910 C CA . LEU A 1 368 ? 25.203 -54.688 -47.406 1 88.38 368 LEU A CA 1
ATOM 2911 C C . LEU A 1 368 ? 26.516 -54.406 -46.656 1 88.38 368 LEU A C 1
ATOM 2913 O O . LEU A 1 368 ? 27.453 -53.875 -47.25 1 88.38 368 LEU A O 1
ATOM 2917 N N . PHE A 1 369 ? 26.516 -54.75 -45.406 1 91.19 369 PHE A N 1
ATOM 2918 C CA . PHE A 1 369 ? 27.703 -54.594 -44.562 1 91.19 369 PHE A CA 1
ATOM 2919 C C . PHE A 1 369 ? 28.203 -55.938 -44.094 1 91.19 369 PHE A C 1
ATOM 2921 O O . PHE A 1 369 ? 27.5 -56.656 -43.344 1 91.19 369 PHE A O 1
ATOM 2928 N N . ALA A 1 370 ? 29.406 -56.281 -44.375 1 88.06 370 ALA A N 1
ATOM 2929 C CA . ALA A 1 370 ? 29.969 -57.562 -43.938 1 88.06 370 ALA A CA 1
ATOM 2930 C C . ALA A 1 370 ? 30.516 -57.469 -42.531 1 88.06 370 ALA A C 1
ATOM 2932 O O . ALA A 1 370 ? 31.188 -56.5 -42.156 1 88.06 370 ALA A O 1
ATOM 2933 N N . LEU A 1 371 ? 30.234 -58.469 -41.656 1 88.81 371 LEU A N 1
ATOM 2934 C CA . LEU A 1 371 ? 30.594 -58.406 -40.25 1 88.81 371 LEU A CA 1
ATOM 2935 C C . LEU A 1 371 ? 31.891 -59.156 -39.969 1 88.81 371 LEU A C 1
ATOM 2937 O O . LEU A 1 371 ? 32.531 -58.938 -38.969 1 88.81 371 LEU A O 1
ATOM 2941 N N . SER A 1 372 ? 32.344 -60.156 -40.781 1 78.38 372 SER A N 1
ATOM 2942 C CA . SER A 1 372 ? 33.438 -61.094 -40.469 1 78.38 372 SER A CA 1
ATOM 2943 C C . SER A 1 372 ? 34.719 -60.312 -40.125 1 78.38 372 SER A C 1
ATOM 2945 O O . SER A 1 372 ? 35.344 -60.594 -39.125 1 78.38 372 SER A O 1
ATOM 2947 N N . SER A 1 373 ? 35.125 -59.406 -40.969 1 79.06 373 SER A N 1
ATOM 2948 C CA . SER A 1 373 ? 36.406 -58.719 -40.688 1 79.06 373 SER A CA 1
ATOM 2949 C C . SER A 1 373 ? 36.188 -57.531 -39.75 1 79.06 373 SER A C 1
ATOM 2951 O O . SER A 1 373 ? 37.125 -57.062 -39.125 1 79.06 373 SER A O 1
ATOM 2953 N N . ARG A 1 374 ? 35 -57.188 -39.469 1 85.19 374 ARG A N 1
ATOM 2954 C CA . ARG A 1 374 ? 34.719 -55.938 -38.75 1 85.19 374 ARG A CA 1
ATOM 2955 C C . ARG A 1 374 ? 34.438 -56.25 -37.281 1 85.19 374 ARG A C 1
ATOM 2957 O O . ARG A 1 374 ? 34.625 -55.375 -36.406 1 85.19 374 ARG A O 1
ATOM 2964 N N . ARG A 1 375 ? 34.031 -57.375 -36.844 1 85.25 375 ARG A N 1
ATOM 2965 C CA . ARG A 1 375 ? 33.656 -57.75 -35.469 1 85.25 375 ARG A CA 1
ATOM 2966 C C . ARG A 1 375 ? 34.844 -57.594 -34.531 1 85.25 375 ARG A C 1
ATOM 2968 O O . ARG A 1 375 ? 34.656 -57.344 -33.312 1 85.25 375 ARG A O 1
ATOM 2975 N N . LYS A 1 376 ? 35.969 -57.75 -35.062 1 83.38 376 LYS A N 1
ATOM 2976 C CA . LYS A 1 376 ? 37.156 -57.656 -34.219 1 83.38 376 LYS A CA 1
ATOM 2977 C C . LYS A 1 376 ? 37.625 -56.219 -34.094 1 83.38 376 LYS A C 1
ATOM 2979 O O . LYS A 1 376 ? 38.156 -55.812 -33.062 1 83.38 376 LYS A O 1
ATOM 2984 N N . ALA A 1 377 ? 37.344 -55.438 -35.094 1 87.5 377 ALA A N 1
ATOM 2985 C CA . ALA A 1 377 ? 37.875 -54.094 -35.156 1 87.5 377 ALA A CA 1
ATOM 2986 C C . ALA A 1 377 ? 36.906 -53.094 -34.469 1 87.5 377 ALA A C 1
ATOM 2988 O O . ALA A 1 377 ? 37.344 -52.062 -33.938 1 87.5 377 ALA A O 1
ATOM 2989 N N . TYR A 1 378 ? 35.688 -53.312 -34.562 1 92.06 378 TYR A N 1
ATOM 2990 C CA . TYR A 1 378 ? 34.719 -52.375 -34.094 1 92.06 378 TYR A CA 1
ATOM 2991 C C . TYR A 1 378 ? 33.781 -53.031 -33.062 1 92.06 378 TYR A C 1
ATOM 2993 O O . TYR A 1 378 ? 33.656 -54.25 -33.031 1 92.06 378 TYR A O 1
ATOM 3001 N N . SER A 1 379 ? 33.156 -52.188 -32.188 1 92.12 379 SER A N 1
ATOM 3002 C CA . SER A 1 379 ? 32.312 -52.719 -31.125 1 92.12 379 SER A CA 1
ATOM 3003 C C . SER A 1 379 ? 30.828 -52.531 -31.453 1 92.12 379 SER A C 1
ATOM 3005 O O . SER A 1 379 ? 30.016 -53.375 -31.094 1 92.12 379 SER A O 1
ATOM 3007 N N . HIS A 1 380 ? 30.5 -51.469 -32.062 1 94 380 HIS A N 1
ATOM 3008 C CA . HIS A 1 380 ? 29.094 -51.188 -32.344 1 94 380 HIS A CA 1
ATOM 3009 C C . HIS A 1 380 ? 28.891 -50.719 -33.781 1 94 380 HIS A C 1
ATOM 3011 O O . HIS A 1 380 ? 29.844 -50.344 -34.469 1 94 380 HIS A O 1
ATOM 3017 N N . PHE A 1 381 ? 27.688 -50.875 -34.219 1 94.31 381 PHE A N 1
ATOM 3018 C CA . PHE A 1 381 ? 27.219 -50.375 -35.5 1 94.31 381 PHE A CA 1
ATOM 3019 C C . PHE A 1 381 ? 26.141 -49.312 -35.312 1 94.31 381 PHE A C 1
ATOM 3021 O O . PHE A 1 381 ? 25.109 -49.594 -34.688 1 94.31 381 PHE A O 1
ATOM 3028 N N . TYR A 1 382 ? 26.422 -48.125 -35.656 1 95.81 382 TYR A N 1
ATOM 3029 C CA . TYR A 1 382 ? 25.516 -46.969 -35.531 1 95.81 382 TYR A CA 1
ATOM 3030 C C . TYR A 1 382 ? 24.891 -46.594 -36.844 1 95.81 382 TYR A C 1
ATOM 3032 O O . TYR A 1 382 ? 25.594 -46.406 -37.844 1 95.81 382 TYR A O 1
ATOM 3040 N N . CYS A 1 383 ? 23.547 -46.5 -36.938 1 96.12 383 CYS A N 1
ATOM 3041 C CA . CYS A 1 383 ? 22.828 -46.062 -38.125 1 96.12 383 CYS A CA 1
ATOM 3042 C C . CYS A 1 383 ? 21.703 -45.094 -37.781 1 96.12 383 CYS A C 1
ATOM 3044 O O . CYS A 1 383 ? 21 -45.312 -36.781 1 96.12 383 CYS A O 1
ATOM 3046 N N . ARG A 1 384 ? 21.531 -44.062 -38.531 1 95.88 384 ARG A N 1
ATOM 3047 C CA . ARG A 1 384 ? 20.438 -43.094 -38.344 1 95.88 384 ARG A CA 1
ATOM 3048 C C . ARG A 1 384 ? 19.781 -42.75 -39.688 1 95.88 384 ARG A C 1
ATOM 3050 O O . ARG A 1 384 ? 20.422 -42.812 -40.75 1 95.88 384 ARG A O 1
ATOM 3057 N N . SER A 1 385 ? 18.484 -42.469 -39.656 1 94.88 385 SER A N 1
ATOM 3058 C CA . SER A 1 385 ? 17.688 -42.125 -40.844 1 94.88 385 SER A CA 1
ATOM 3059 C C . SER A 1 385 ? 16.656 -41.062 -40.531 1 94.88 385 SER A C 1
ATOM 3061 O O . SER A 1 385 ? 16 -41.094 -39.469 1 94.88 385 SER A O 1
ATOM 3063 N N . ASN A 1 386 ? 16.531 -40.062 -41.344 1 93.81 386 ASN A N 1
ATOM 3064 C CA . ASN A 1 386 ? 15.555 -39 -41.125 1 93.81 386 ASN A CA 1
ATOM 3065 C C . ASN A 1 386 ? 14.195 -39.375 -41.719 1 93.81 386 ASN A C 1
ATOM 3067 O O . ASN A 1 386 ? 13.312 -38.5 -41.812 1 93.81 386 ASN A O 1
ATOM 3071 N N . ASN A 1 387 ? 14.086 -40.594 -42.188 1 90.56 387 ASN A N 1
ATOM 3072 C CA . ASN A 1 387 ? 12.766 -41.125 -42.5 1 90.56 387 ASN A CA 1
ATOM 3073 C C . ASN A 1 387 ? 11.992 -41.5 -41.25 1 90.56 387 ASN A C 1
ATOM 3075 O O . ASN A 1 387 ? 12.234 -42.562 -40.656 1 90.56 387 ASN A O 1
ATOM 3079 N N . MET A 1 388 ? 11.008 -40.781 -40.906 1 87.38 388 MET A N 1
ATOM 3080 C CA . MET A 1 388 ? 10.344 -40.906 -39.625 1 87.38 388 MET A CA 1
ATOM 3081 C C . MET A 1 388 ? 9.281 -42 -39.656 1 87.38 388 MET A C 1
ATOM 3083 O O . MET A 1 388 ? 8.594 -42.25 -38.656 1 87.38 388 MET A O 1
ATOM 3087 N N . GLU A 1 389 ? 9.219 -42.688 -40.781 1 84.19 389 GLU A N 1
ATOM 3088 C CA . GLU A 1 389 ? 8.312 -43.812 -40.812 1 84.19 389 GLU A CA 1
ATOM 3089 C C . GLU A 1 389 ? 8.852 -45 -40 1 84.19 389 GLU A C 1
ATOM 3091 O O . GLU A 1 389 ? 9.984 -45.438 -40.219 1 84.19 389 GLU A O 1
ATOM 3096 N N . MET A 1 390 ? 8.18 -45.469 -39.031 1 83.38 390 MET A N 1
ATOM 3097 C CA . MET A 1 390 ? 8.648 -46.469 -38.094 1 83.38 390 MET A CA 1
ATOM 3098 C C . MET A 1 390 ? 8.359 -47.875 -38.625 1 83.38 390 MET A C 1
ATOM 3100 O O . MET A 1 390 ? 7.645 -48.656 -37.969 1 83.38 390 MET A O 1
ATOM 3104 N N . SER A 1 391 ? 8.977 -48.125 -39.781 1 83.38 391 SER A N 1
ATOM 3105 C CA . SER A 1 391 ? 8.969 -49.469 -40.375 1 83.38 391 SER A CA 1
ATOM 3106 C C . SER A 1 391 ? 10.344 -50.125 -40.281 1 83.38 391 SER A C 1
ATOM 3108 O O . SER A 1 391 ? 11.336 -49.469 -39.969 1 83.38 391 SER A O 1
ATOM 3110 N N . SER A 1 392 ? 10.367 -51.406 -40.469 1 87.25 392 SER A N 1
ATOM 3111 C CA . SER A 1 392 ? 11.633 -52.156 -40.438 1 87.25 392 SER A CA 1
ATOM 3112 C C . SER A 1 392 ? 12.609 -51.656 -41.5 1 87.25 392 SER A C 1
ATOM 3114 O O . SER A 1 392 ? 12.211 -51.375 -42.625 1 87.25 392 SER A O 1
ATOM 3116 N N . TRP A 1 393 ? 13.938 -51.531 -41.094 1 89.38 393 TRP A N 1
ATOM 3117 C CA . TRP A 1 393 ? 14.859 -50.938 -42.062 1 89.38 393 TRP A CA 1
ATOM 3118 C C . TRP A 1 393 ? 16.25 -51.562 -41.938 1 89.38 393 TRP A C 1
ATOM 3120 O O . TRP A 1 393 ? 17.109 -51.344 -42.781 1 89.38 393 TRP A O 1
ATOM 3130 N N . VAL A 1 394 ? 16.531 -52.281 -40.875 1 91.56 394 VAL A N 1
ATOM 3131 C CA . VAL A 1 394 ? 17.812 -52.969 -40.719 1 91.56 394 VAL A CA 1
ATOM 3132 C C . VAL A 1 394 ? 17.578 -54.438 -40.5 1 91.56 394 VAL A C 1
ATOM 3134 O O . VAL A 1 394 ? 16.781 -54.844 -39.625 1 91.56 394 VAL A O 1
ATOM 3137 N N . TYR A 1 395 ? 18.359 -55.281 -41.25 1 88.19 395 TYR A N 1
ATOM 3138 C CA . TYR A 1 395 ? 18.188 -56.719 -41.188 1 88.19 395 TYR A CA 1
ATOM 3139 C C . TYR A 1 395 ? 19.531 -57.438 -41.031 1 88.19 395 TYR A C 1
ATOM 3141 O O . TYR A 1 395 ? 20.578 -56.875 -41.375 1 88.19 395 TYR A O 1
ATOM 3149 N N . GLY A 1 396 ? 19.453 -58.562 -40.281 1 88.62 396 GLY A N 1
ATOM 3150 C CA . GLY A 1 396 ? 20.609 -59.438 -40.219 1 88.62 396 GLY A CA 1
ATOM 3151 C C . GLY A 1 396 ? 20.484 -60.656 -41.094 1 88.62 396 GLY A C 1
ATOM 3152 O O . GLY A 1 396 ? 19.422 -61.281 -41.125 1 88.62 396 GLY A O 1
ATOM 3153 N N . CYS A 1 397 ? 21.531 -60.969 -41.875 1 82.12 397 CYS A N 1
ATOM 3154 C CA . CYS A 1 397 ? 21.516 -62.094 -42.781 1 82.12 397 CYS A CA 1
ATOM 3155 C C . CYS A 1 397 ? 22.609 -63.125 -42.438 1 82.12 397 CYS A C 1
ATOM 3157 O O . CYS A 1 397 ? 23.703 -62.719 -42 1 82.12 397 CYS A O 1
ATOM 3159 N N . VAL A 1 398 ? 22.25 -64.438 -42.312 1 75.94 398 VAL A N 1
ATOM 3160 C CA . VAL A 1 398 ? 23.234 -65.5 -42.094 1 75.94 398 VAL A CA 1
ATOM 3161 C C . VAL A 1 398 ? 23.625 -66.062 -43.469 1 75.94 398 VAL A C 1
ATOM 3163 O O . VAL A 1 398 ? 22.766 -66.5 -44.25 1 75.94 398 VAL A O 1
ATOM 3166 N N . HIS A 1 399 ? 24.812 -65.688 -43.969 1 65.69 399 HIS A N 1
ATOM 3167 C CA . HIS A 1 399 ? 25.281 -66.188 -45.25 1 65.69 399 HIS A CA 1
ATOM 3168 C C . HIS A 1 399 ? 26 -67.5 -45.031 1 65.69 399 HIS A C 1
ATOM 3170 O O . HIS A 1 399 ? 26.938 -67.625 -44.25 1 65.69 399 HIS A O 1
ATOM 3176 N N . LYS A 1 400 ? 25.5 -68.75 -45.156 1 55.66 400 LYS A N 1
ATOM 3177 C CA . LYS A 1 400 ? 26.391 -69.938 -45.312 1 55.66 400 LYS A CA 1
ATOM 3178 C C . LYS A 1 400 ? 27.234 -69.812 -46.562 1 55.66 400 LYS A C 1
ATOM 3180 O O . LYS A 1 400 ? 27.156 -68.75 -47.281 1 55.66 400 LYS A O 1
ATOM 3185 N N . ASN A 1 401 ? 27.594 -71.062 -47.281 1 49.69 401 ASN A N 1
ATOM 3186 C CA . ASN A 1 401 ? 28.531 -71.125 -48.406 1 49.69 401 ASN A CA 1
ATOM 3187 C C . ASN A 1 401 ? 28.234 -70.062 -49.469 1 49.69 401 ASN A C 1
ATOM 3189 O O . ASN A 1 401 ? 29.094 -69.75 -50.281 1 49.69 401 ASN A O 1
ATOM 3193 N N . GLY A 1 402 ? 27 -70 -50.281 1 45.41 402 GLY A N 1
ATOM 3194 C CA . GLY A 1 402 ? 26.641 -69.312 -51.5 1 45.41 402 GLY A CA 1
ATOM 3195 C C . GLY A 1 402 ? 26.141 -67.938 -51.281 1 45.41 402 GLY A C 1
ATOM 3196 O O . GLY A 1 402 ? 26.031 -67.5 -50.156 1 45.41 402 GLY A O 1
ATOM 3197 N N . THR A 1 403 ? 25.953 -66.938 -52.312 1 49.09 403 THR A N 1
ATOM 3198 C CA . THR A 1 403 ? 25.656 -65.5 -52.562 1 49.09 403 THR A CA 1
ATOM 3199 C C . THR A 1 403 ? 24.391 -65.062 -51.812 1 49.09 403 THR A C 1
ATOM 3201 O O . THR A 1 403 ? 24.016 -63.906 -51.844 1 49.09 403 THR A O 1
ATOM 3204 N N . SER A 1 404 ? 23.328 -65.812 -51.625 1 55.5 404 SER A N 1
ATOM 3205 C CA . SER A 1 404 ? 21.984 -65.312 -51.344 1 55.5 404 SER A CA 1
ATOM 3206 C C . SER A 1 404 ? 21.688 -65.375 -49.844 1 55.5 404 SER A C 1
ATOM 3208 O O . SER A 1 404 ? 22.156 -66.312 -49.156 1 55.5 404 SER A O 1
ATOM 3210 N N . CYS A 1 405 ? 21.344 -64.188 -49.125 1 61.03 405 CYS A N 1
ATOM 3211 C CA . CYS A 1 405 ? 20.781 -64.125 -47.781 1 61.03 405 CYS A CA 1
ATOM 3212 C C . CYS A 1 405 ? 19.422 -64.812 -47.75 1 61.03 405 CYS A C 1
ATOM 3214 O O . CYS A 1 405 ? 18.438 -64.312 -48.281 1 61.03 405 CYS A O 1
ATOM 3216 N N . VAL A 1 406 ? 19.297 -66.188 -47.625 1 61.25 406 VAL A N 1
ATOM 3217 C CA . VAL A 1 406 ? 18.016 -66.938 -47.688 1 61.25 406 VAL A CA 1
ATOM 3218 C C . VAL A 1 406 ? 17.141 -66.5 -46.5 1 61.25 406 VAL A C 1
ATOM 3220 O O . VAL A 1 406 ? 15.938 -66.312 -46.656 1 61.25 406 VAL A O 1
ATOM 3223 N N . HIS A 1 407 ? 17.75 -66.25 -45.281 1 69.62 407 HIS A N 1
ATOM 3224 C CA . HIS A 1 407 ? 16.922 -65.938 -44.125 1 69.62 407 HIS A CA 1
ATOM 3225 C C . HIS A 1 407 ? 17.422 -64.688 -43.438 1 69.62 407 HIS A C 1
ATOM 3227 O O . HIS A 1 407 ? 18.594 -64.625 -43.062 1 69.62 407 HIS A O 1
ATOM 3233 N N . ALA A 1 408 ? 16.562 -63.562 -43.5 1 78.19 408 ALA A N 1
ATOM 3234 C CA . ALA A 1 408 ? 16.922 -62.281 -42.844 1 78.19 408 ALA A CA 1
ATOM 3235 C C . ALA A 1 408 ? 16.141 -62.094 -41.531 1 78.19 408 ALA A C 1
ATOM 3237 O O . ALA A 1 408 ? 14.961 -62.438 -41.469 1 78.19 408 ALA A O 1
ATOM 3238 N N . VAL A 1 409 ? 16.844 -61.812 -40.5 1 82.81 409 VAL A N 1
ATOM 3239 C CA . VAL A 1 409 ? 16.234 -61.5 -39.188 1 82.81 409 VAL A CA 1
ATOM 3240 C C . VAL A 1 409 ? 16.094 -59.969 -39.062 1 82.81 409 VAL A C 1
ATOM 3242 O O . VAL A 1 409 ? 17.031 -59.219 -39.375 1 82.81 409 VAL A O 1
ATOM 3245 N N . ASP A 1 410 ? 14.977 -59.469 -38.656 1 85.62 410 ASP A N 1
ATOM 3246 C CA . ASP A 1 410 ? 14.727 -58.031 -38.469 1 85.62 410 ASP A CA 1
ATOM 3247 C C . ASP A 1 410 ? 15.359 -57.531 -37.188 1 85.62 410 ASP A C 1
ATOM 3249 O O . ASP A 1 410 ? 15 -57.969 -36.094 1 85.62 410 ASP A O 1
ATOM 3253 N N . LEU A 1 411 ? 16.25 -56.625 -37.25 1 88.38 411 LEU A N 1
ATOM 3254 C CA . LEU A 1 411 ? 16.938 -56.062 -36.094 1 88.38 411 LEU A CA 1
ATOM 3255 C C . LEU A 1 411 ? 16.438 -54.656 -35.781 1 88.38 411 LEU A C 1
ATOM 3257 O O . LEU A 1 411 ? 17 -53.969 -34.938 1 88.38 411 LEU A O 1
ATOM 3261 N N . SER A 1 412 ? 15.391 -54.25 -36.375 1 89 412 SER A N 1
ATOM 3262 C CA . SER A 1 412 ? 14.93 -52.875 -36.25 1 89 412 SER A CA 1
ATOM 3263 C C . SER A 1 412 ? 14.234 -52.625 -34.938 1 89 412 SER A C 1
ATOM 3265 O O . SER A 1 412 ? 13.891 -51.469 -34.594 1 89 412 SER A O 1
ATOM 3267 N N . MET A 1 413 ? 14.062 -53.562 -34.062 1 85.38 413 MET A N 1
ATOM 3268 C CA . MET A 1 413 ? 13.328 -53.406 -32.812 1 85.38 413 MET A CA 1
ATOM 3269 C C . MET A 1 413 ? 14.109 -52.562 -31.812 1 85.38 413 MET A C 1
ATOM 3271 O O . MET A 1 413 ? 13.531 -52 -30.891 1 85.38 413 MET A O 1
ATOM 3275 N N . GLY A 1 414 ? 15.305 -52.406 -32.062 1 87.69 414 GLY A N 1
ATOM 3276 C CA . GLY A 1 414 ? 16.125 -51.594 -31.156 1 87.69 414 GLY A CA 1
ATOM 3277 C C . GLY A 1 414 ? 16.203 -50.125 -31.578 1 87.69 414 GLY A C 1
ATOM 3278 O O . GLY A 1 414 ? 16.922 -49.344 -30.969 1 87.69 414 GLY A O 1
ATOM 3279 N N . THR A 1 415 ? 15.391 -49.75 -32.5 1 92.25 415 THR A N 1
ATOM 3280 C CA . THR A 1 415 ? 15.414 -48.375 -33.031 1 92.25 415 THR A CA 1
ATOM 3281 C C . THR A 1 415 ? 14.836 -47.406 -31.984 1 92.25 415 THR A C 1
ATOM 3283 O O . THR A 1 415 ? 13.852 -47.719 -31.312 1 92.25 415 THR A O 1
ATOM 3286 N N . GLU A 1 416 ? 15.5 -46.312 -31.812 1 92.31 416 GLU A N 1
ATOM 3287 C CA . GLU A 1 416 ? 15.039 -45.25 -30.938 1 92.31 416 GLU A CA 1
ATOM 3288 C C . GLU A 1 416 ? 14.695 -44 -31.75 1 92.31 416 GLU A C 1
ATOM 3290 O O . GLU A 1 416 ? 15.422 -43.625 -32.656 1 92.31 416 GLU A O 1
ATOM 3295 N N . LEU A 1 417 ? 13.617 -43.406 -31.359 1 92.5 417 LEU A N 1
ATOM 3296 C CA . LEU A 1 417 ? 13.188 -42.219 -32.062 1 92.5 417 LEU A CA 1
ATOM 3297 C C . LEU A 1 417 ? 13.742 -40.969 -31.391 1 92.5 417 LEU A C 1
ATOM 3299 O O . LEU A 1 417 ? 13.633 -40.781 -30.188 1 92.5 417 LEU A O 1
ATOM 3303 N N . LEU A 1 418 ? 14.414 -40.156 -32.125 1 93.62 418 LEU A N 1
ATOM 3304 C CA . LEU A 1 418 ? 14.844 -38.844 -31.719 1 93.62 418 LEU A CA 1
ATOM 3305 C C . LEU A 1 418 ? 14.055 -37.75 -32.438 1 93.62 418 LEU A C 1
ATOM 3307 O O . LEU A 1 418 ? 13.305 -38.062 -33.375 1 93.62 418 LEU A O 1
ATOM 3311 N N . PRO A 1 419 ? 14.18 -36.5 -32.094 1 91.75 419 PRO A N 1
ATOM 3312 C CA . PRO A 1 419 ? 13.32 -35.469 -32.656 1 91.75 419 PRO A CA 1
ATOM 3313 C C . PRO A 1 419 ? 13.523 -35.312 -34.156 1 91.75 419 PRO A C 1
ATOM 3315 O O . PRO A 1 419 ? 12.555 -35.344 -34.938 1 91.75 419 PRO A O 1
ATOM 3318 N N . PRO A 1 420 ? 14.742 -35.281 -34.719 1 94 420 PRO A N 1
ATOM 3319 C CA . PRO A 1 420 ? 14.891 -35.062 -36.156 1 94 420 PRO A CA 1
ATOM 3320 C C . PRO A 1 420 ? 15.031 -36.375 -36.938 1 94 420 PRO A C 1
ATOM 3322 O O . PRO A 1 420 ? 14.883 -36.375 -38.156 1 94 420 PRO A O 1
ATOM 3325 N N . TYR A 1 421 ? 15.43 -37.5 -36.281 1 93.94 421 TYR A N 1
ATOM 3326 C CA . TYR A 1 421 ? 15.672 -38.75 -37 1 93.94 421 TYR A CA 1
ATOM 3327 C C . TYR A 1 421 ? 15.586 -39.938 -36.062 1 93.94 421 TYR A C 1
ATOM 3329 O O . TYR A 1 421 ? 15.484 -39.781 -34.844 1 93.94 421 TYR A O 1
ATOM 3337 N N . LYS A 1 422 ? 15.523 -41.156 -36.625 1 94 422 LYS A N 1
ATOM 3338 C CA . LYS A 1 422 ? 15.57 -42.375 -35.844 1 94 422 LYS A CA 1
ATOM 3339 C C . LYS A 1 422 ? 16.984 -42.969 -35.844 1 94 422 LYS A C 1
ATOM 3341 O O . LYS A 1 422 ? 17.734 -42.812 -36.812 1 94 422 LYS A O 1
ATOM 3346 N N . VAL A 1 423 ? 17.281 -43.625 -34.781 1 95.12 423 VAL A N 1
ATOM 3347 C CA . VAL A 1 423 ? 18.641 -44.125 -34.594 1 95.12 423 VAL A CA 1
ATOM 3348 C C . VAL A 1 423 ? 18.594 -45.594 -34.156 1 95.12 423 VAL A C 1
ATOM 3350 O O . VAL A 1 423 ? 17.703 -45.969 -33.375 1 95.12 423 VAL A O 1
ATOM 3353 N N . LEU A 1 424 ? 19.516 -46.344 -34.656 1 94.81 424 LEU A N 1
ATOM 3354 C CA . LEU A 1 424 ? 19.688 -47.75 -34.219 1 94.81 424 LEU A CA 1
ATOM 3355 C C . LEU A 1 424 ? 21.156 -48.031 -33.875 1 94.81 424 LEU A C 1
ATOM 3357 O O . LEU A 1 424 ? 22.047 -47.719 -34.688 1 94.81 424 LEU A O 1
ATOM 3361 N N . ILE A 1 425 ? 21.391 -48.5 -32.75 1 94.62 425 ILE A N 1
ATOM 3362 C CA . ILE A 1 425 ? 22.719 -48.875 -32.281 1 94.62 425 ILE A CA 1
ATOM 3363 C C . ILE A 1 425 ? 22.75 -50.375 -32 1 94.62 425 ILE A C 1
ATOM 3365 O O . ILE A 1 425 ? 22.031 -50.875 -31.125 1 94.62 425 ILE A O 1
ATOM 3369 N N . LEU A 1 426 ? 23.578 -51.062 -32.594 1 93.62 426 LEU A N 1
ATOM 3370 C CA . LEU A 1 426 ? 23.688 -52.531 -32.438 1 93.62 426 LEU A CA 1
ATOM 3371 C C . LEU A 1 426 ? 25.047 -52.906 -31.844 1 93.62 426 LEU A C 1
ATOM 3373 O O . LEU A 1 426 ? 26.078 -52.375 -32.312 1 93.62 426 LEU A O 1
ATOM 3377 N N . SER A 1 427 ? 24.969 -53.688 -30.891 1 92.88 427 SER A N 1
ATOM 3378 C CA . SER A 1 427 ? 26.219 -54.281 -30.375 1 92.88 427 SER A CA 1
ATOM 3379 C C . SER A 1 427 ? 26.656 -55.469 -31.188 1 92.88 427 SER A C 1
ATOM 3381 O O . SER A 1 427 ? 25.891 -56.438 -31.375 1 92.88 427 SER A O 1
ATOM 3383 N N . LEU A 1 428 ? 27.828 -55.531 -31.625 1 91.88 428 LEU A N 1
ATOM 3384 C CA . LEU A 1 428 ? 28.328 -56.594 -32.5 1 91.88 428 LEU A CA 1
ATOM 3385 C C . LEU A 1 428 ? 28.578 -57.875 -31.734 1 91.88 428 LEU A C 1
ATOM 3387 O O . LEU A 1 428 ? 28.562 -58.969 -32.312 1 91.88 428 LEU A O 1
ATOM 3391 N N . SER A 1 429 ? 28.734 -57.688 -30.469 1 88.94 429 SER A N 1
ATOM 3392 C CA . SER A 1 429 ? 28.938 -58.875 -29.641 1 88.94 429 SER A CA 1
ATOM 3393 C C . SER A 1 429 ? 27.672 -59.719 -29.562 1 88.94 429 SER A C 1
ATOM 3395 O O . SER A 1 429 ? 27.734 -60.938 -29.391 1 88.94 429 SER A O 1
ATOM 3397 N N . ASP A 1 430 ? 26.547 -59.125 -29.797 1 88.06 430 ASP A N 1
ATOM 3398 C CA . ASP A 1 430 ? 25.281 -59.812 -29.688 1 88.06 430 ASP A CA 1
ATOM 3399 C C . ASP A 1 430 ? 24.875 -60.438 -31.031 1 88.06 430 ASP A C 1
ATOM 3401 O O . ASP A 1 430 ? 23.891 -61.188 -31.109 1 88.06 430 ASP A O 1
ATOM 3405 N N . LEU A 1 431 ? 25.625 -60.188 -32.062 1 87.62 431 LEU A N 1
ATOM 3406 C CA . LEU A 1 431 ? 25.266 -60.625 -33.406 1 87.62 431 LEU A CA 1
ATOM 3407 C C . LEU A 1 431 ? 26.188 -61.75 -33.875 1 87.62 431 LEU A C 1
ATOM 3409 O O . LEU A 1 431 ? 26.625 -61.75 -35.031 1 87.62 431 LEU A O 1
ATOM 3413 N N . SER A 1 432 ? 26.422 -62.75 -33.062 1 83.56 432 SER A N 1
ATOM 3414 C CA . SER A 1 432 ? 27.359 -63.812 -33.406 1 83.56 432 SER A CA 1
ATOM 3415 C C . SER A 1 432 ? 26.797 -64.688 -34.5 1 83.56 432 SER A C 1
ATOM 3417 O O . SER A 1 432 ? 27.562 -65.25 -35.312 1 83.56 432 SER A O 1
ATOM 3419 N N . SER A 1 433 ? 25.484 -64.688 -34.656 1 82.44 433 SER A N 1
ATOM 3420 C CA . SER A 1 433 ? 24.875 -65.625 -35.625 1 82.44 433 SER A CA 1
ATOM 3421 C C . SER A 1 433 ? 24.688 -64.938 -36.969 1 82.44 433 SER A C 1
ATOM 3423 O O . SER A 1 433 ? 24.328 -65.562 -37.938 1 82.44 433 SER A O 1
ATOM 3425 N N . ILE A 1 434 ? 25 -63.625 -37 1 87.25 434 ILE A N 1
ATOM 3426 C CA . ILE A 1 434 ? 24.75 -62.844 -38.219 1 87.25 434 ILE A CA 1
ATOM 3427 C C . ILE A 1 434 ? 26.062 -62.594 -38.938 1 87.25 434 ILE A C 1
ATOM 3429 O O . ILE A 1 434 ? 27.078 -62.281 -38.312 1 87.25 434 ILE A O 1
ATOM 3433 N N . THR A 1 435 ? 26.062 -62.812 -40.281 1 85.69 435 THR A N 1
ATOM 3434 C CA . THR A 1 435 ? 27.281 -62.594 -41.062 1 85.69 435 THR A CA 1
ATOM 3435 C C . THR A 1 435 ? 27.234 -61.25 -41.75 1 85.69 435 THR A C 1
ATOM 3437 O O . THR A 1 435 ? 28.281 -60.594 -41.938 1 85.69 435 THR A O 1
ATOM 3440 N N . HIS A 1 436 ? 26.078 -60.844 -42.219 1 87 436 HIS A N 1
ATOM 3441 C CA . HIS A 1 436 ? 25.938 -59.562 -42.938 1 87 436 HIS A CA 1
ATOM 3442 C C . HIS A 1 436 ? 24.781 -58.75 -42.375 1 87 436 HIS A C 1
ATOM 3444 O O . HIS A 1 436 ? 23.75 -59.312 -41.969 1 87 436 HIS A O 1
ATOM 3450 N N . LEU A 1 437 ? 25 -57.438 -42.281 1 91.25 437 LEU A N 1
ATOM 3451 C CA . LEU A 1 437 ? 23.906 -56.5 -41.969 1 91.25 437 LEU A CA 1
ATOM 3452 C C . LEU A 1 437 ? 23.375 -55.844 -43.25 1 91.25 437 LEU A C 1
ATOM 3454 O O . LEU A 1 437 ? 24.156 -55.5 -44.125 1 91.25 437 LEU A O 1
ATOM 3458 N N . VAL A 1 438 ? 22.109 -55.75 -43.406 1 89.69 438 VAL A N 1
ATOM 3459 C CA . VAL A 1 438 ? 21.484 -55.125 -44.562 1 89.69 438 VAL A CA 1
ATOM 3460 C C . VAL A 1 438 ? 20.672 -53.906 -44.125 1 89.69 438 VAL A C 1
ATOM 3462 O O . VAL A 1 438 ? 19.797 -54 -43.25 1 89.69 438 VAL A O 1
ATOM 3465 N N . VAL A 1 439 ? 20.953 -52.812 -44.625 1 93.12 439 VAL A N 1
ATOM 3466 C CA . VAL A 1 439 ? 20.219 -51.594 -44.344 1 93.12 439 VAL A CA 1
ATOM 3467 C C . VAL A 1 439 ? 19.375 -51.219 -45.562 1 93.12 439 VAL A C 1
ATOM 3469 O O . VAL A 1 439 ? 19.906 -51.094 -46.688 1 93.12 439 VAL A O 1
ATOM 3472 N N . SER A 1 440 ? 18.109 -51.031 -45.344 1 90.19 440 SER A N 1
ATOM 3473 C CA . SER A 1 440 ? 17.188 -50.656 -46.406 1 90.19 440 SER A CA 1
ATOM 3474 C C . SER A 1 440 ? 17.125 -49.156 -46.594 1 90.19 440 SER A C 1
ATOM 3476 O O . SER A 1 440 ? 16.828 -48.438 -45.625 1 90.19 440 SER A O 1
ATOM 3478 N N . ALA A 1 441 ? 17.422 -48.625 -47.688 1 91.88 441 ALA A N 1
ATOM 3479 C CA . ALA A 1 441 ? 17.328 -47.219 -48 1 91.88 441 ALA A CA 1
ATOM 3480 C C . ALA A 1 441 ? 16.438 -47 -49.219 1 91.88 441 ALA A C 1
ATOM 3482 O O . ALA A 1 441 ? 16.734 -46.188 -50.094 1 91.88 441 ALA A O 1
ATOM 3483 N N . SER A 1 442 ? 15.383 -47.75 -49.281 1 88.69 442 SER A N 1
ATOM 3484 C CA . SER A 1 442 ? 14.461 -47.656 -50.406 1 88.69 442 SER A CA 1
ATOM 3485 C C . SER A 1 442 ? 13.469 -46.5 -50.219 1 88.69 442 SER A C 1
ATOM 3487 O O . SER A 1 442 ? 12.961 -46.281 -49.125 1 88.69 442 SER A O 1
ATOM 3489 N N . ASN A 1 443 ? 13.273 -45.719 -51.156 1 88.5 443 ASN A N 1
ATOM 3490 C CA . ASN A 1 443 ? 12.289 -44.625 -51.125 1 88.5 443 ASN A CA 1
ATOM 3491 C C . ASN A 1 443 ? 11.227 -44.812 -52.219 1 88.5 443 ASN A C 1
ATOM 3493 O O . ASN A 1 443 ? 11.062 -43.938 -53.094 1 88.5 443 ASN A O 1
ATOM 3497 N N . LEU A 1 444 ? 10.445 -45.75 -52.156 1 83.56 444 LEU A N 1
ATOM 3498 C CA . LEU A 1 444 ? 9.422 -46.062 -53.125 1 83.56 444 LEU A CA 1
ATOM 3499 C C . LEU A 1 444 ? 8.352 -44.969 -53.188 1 83.56 444 LEU A C 1
ATOM 3501 O O . LEU A 1 444 ? 7.734 -44.781 -54.25 1 83.56 444 LEU A O 1
ATOM 3505 N N . ASN A 1 445 ? 8.086 -44.281 -52.156 1 81.88 445 ASN A N 1
ATOM 3506 C CA . ASN A 1 445 ? 7.051 -43.281 -52.094 1 81.88 445 ASN A CA 1
ATOM 3507 C C . ASN A 1 445 ? 7.566 -41.906 -52.594 1 81.88 445 ASN A C 1
ATOM 3509 O O . ASN A 1 445 ? 6.812 -40.938 -52.688 1 81.88 445 ASN A O 1
ATOM 3513 N N . GLY A 1 446 ? 8.836 -41.75 -52.906 1 82.25 446 GLY A N 1
ATOM 3514 C CA . GLY A 1 446 ? 9.391 -40.531 -53.469 1 82.25 446 GLY A CA 1
ATOM 3515 C C . GLY A 1 446 ? 9.914 -39.562 -52.406 1 82.25 446 GLY A C 1
ATOM 3516 O O . GLY A 1 446 ? 10.5 -38.531 -52.719 1 82.25 446 GLY A O 1
ATOM 3517 N N . LYS A 1 447 ? 9.641 -39.906 -51.188 1 88.5 447 LYS A N 1
ATOM 3518 C CA . LYS A 1 447 ? 10.133 -39 -50.156 1 88.5 447 LYS A CA 1
ATOM 3519 C C . LYS A 1 447 ? 11.641 -39.125 -49.969 1 88.5 447 LYS A C 1
ATOM 3521 O O . LYS A 1 447 ? 12.172 -40.25 -49.875 1 88.5 447 LYS A O 1
ATOM 3526 N N . GLN A 1 448 ? 12.305 -37.938 -49.938 1 90.88 448 GLN A N 1
ATOM 3527 C CA . GLN A 1 448 ? 13.758 -37.938 -49.812 1 90.88 448 GLN A CA 1
ATOM 3528 C C . GLN A 1 448 ? 14.188 -38 -48.344 1 90.88 448 GLN A C 1
ATOM 3530 O O . GLN A 1 448 ? 13.594 -37.344 -47.5 1 90.88 448 GLN A O 1
ATOM 3535 N N . PHE A 1 449 ? 15.039 -38.844 -48.031 1 93.12 449 PHE A N 1
ATOM 3536 C CA . PHE A 1 449 ? 15.633 -38.906 -46.719 1 93.12 449 PHE A CA 1
ATOM 3537 C C . PHE A 1 449 ? 17.094 -39.312 -46.812 1 93.12 449 PHE A C 1
ATOM 3539 O O . PHE A 1 449 ? 17.594 -39.656 -47.875 1 93.12 449 PHE A O 1
ATOM 3546 N N . THR A 1 450 ? 17.797 -39.125 -45.781 1 94 450 THR A N 1
ATOM 3547 C CA . THR A 1 450 ? 19.219 -39.438 -45.688 1 94 450 THR A CA 1
ATOM 3548 C C . THR A 1 450 ? 19.469 -40.562 -44.688 1 94 450 THR A C 1
ATOM 3550 O O . THR A 1 450 ? 18.812 -40.625 -43.625 1 94 450 THR A O 1
ATOM 3553 N N . VAL A 1 451 ? 20.359 -41.5 -45.094 1 95.19 451 VAL A N 1
ATOM 3554 C CA . VAL A 1 451 ? 20.781 -42.594 -44.188 1 95.19 451 VAL A CA 1
ATOM 3555 C C . VAL A 1 451 ? 22.281 -42.5 -43.969 1 95.19 451 VAL A C 1
ATOM 3557 O O . VAL A 1 451 ? 23.062 -42.375 -44.906 1 95.19 451 VAL A O 1
ATOM 3560 N N . GLU A 1 452 ? 22.656 -42.469 -42.719 1 95.38 452 GLU A N 1
ATOM 3561 C CA . GLU A 1 452 ? 24.062 -42.469 -42.344 1 95.38 452 GLU A CA 1
ATOM 3562 C C . GLU A 1 452 ? 24.375 -43.594 -41.375 1 95.38 452 GLU A C 1
ATOM 3564 O O . GLU A 1 452 ? 23.75 -43.719 -40.344 1 95.38 452 GLU A O 1
ATOM 3569 N N . CYS A 1 453 ? 25.328 -44.406 -41.719 1 95.81 453 CYS A N 1
ATOM 3570 C CA . CYS A 1 453 ? 25.75 -45.5 -40.875 1 95.81 453 CYS A CA 1
ATOM 3571 C C . CYS A 1 453 ? 27.266 -45.5 -40.688 1 95.81 453 CYS A C 1
ATOM 3573 O O . CYS A 1 453 ? 28 -44.969 -41.5 1 95.81 453 CYS A O 1
ATOM 3575 N N . GLU A 1 454 ? 27.656 -46 -39.531 1 94.44 454 GLU A N 1
ATOM 3576 C CA . GLU A 1 454 ? 29.078 -45.969 -39.188 1 94.44 454 GLU A CA 1
ATOM 3577 C C . GLU A 1 454 ? 29.453 -47.125 -38.25 1 94.44 454 GLU A C 1
ATOM 3579 O O . GLU A 1 454 ? 28.672 -47.469 -37.375 1 94.44 454 GLU A O 1
ATOM 3584 N N . TRP A 1 455 ? 30.625 -47.688 -38.562 1 93.5 455 TRP A N 1
ATOM 3585 C CA . TRP A 1 455 ? 31.234 -48.562 -37.562 1 93.5 455 TRP A CA 1
ATOM 3586 C C . TRP A 1 455 ? 31.891 -47.781 -36.438 1 93.5 455 TRP A C 1
ATOM 3588 O O . TRP A 1 455 ? 32.594 -46.812 -36.688 1 93.5 455 TRP A O 1
ATOM 3598 N N . GLN A 1 456 ? 31.562 -48.219 -35.219 1 92.5 456 GLN A N 1
ATOM 3599 C CA . GLN A 1 456 ? 32.031 -47.438 -34.094 1 92.5 456 GLN A CA 1
ATOM 3600 C C . GLN A 1 456 ? 32.781 -48.281 -33.094 1 92.5 456 GLN A C 1
ATOM 3602 O O . GLN A 1 456 ? 32.5 -49.5 -32.969 1 92.5 456 GLN A O 1
ATOM 3607 N N . ARG A 1 457 ? 33.656 -47.594 -32.406 1 91 457 ARG A N 1
ATOM 3608 C CA . ARG A 1 457 ? 34.281 -48.125 -31.203 1 91 457 ARG A CA 1
ATOM 3609 C C . ARG A 1 457 ? 33.844 -47.344 -29.969 1 91 457 ARG A C 1
ATOM 3611 O O . ARG A 1 457 ? 34.25 -46.219 -29.766 1 91 457 ARG A O 1
ATOM 3618 N N . GLN A 1 458 ? 33.094 -47.938 -29.188 1 88.62 458 GLN A N 1
ATOM 3619 C CA . GLN A 1 458 ? 32.469 -47.25 -28.047 1 88.62 458 GLN A CA 1
ATOM 3620 C C . GLN A 1 458 ? 33.531 -46.719 -27.078 1 88.62 458 GLN A C 1
ATOM 3622 O O . GLN A 1 458 ? 33.375 -45.656 -26.516 1 88.62 458 GLN A O 1
ATOM 3627 N N . GLU A 1 459 ? 34.594 -47.406 -26.875 1 86.88 459 GLU A N 1
ATOM 3628 C CA . GLU A 1 459 ? 35.625 -47 -25.953 1 86.88 459 GLU A CA 1
ATOM 3629 C C . GLU A 1 459 ? 36.344 -45.719 -26.422 1 86.88 459 GLU A C 1
ATOM 3631 O O . GLU A 1 459 ? 36.656 -44.844 -25.625 1 86.88 459 GLU A O 1
ATOM 3636 N N . SER A 1 460 ? 36.5 -45.594 -27.703 1 85.25 460 SER A N 1
ATOM 3637 C CA . SER A 1 460 ? 37.188 -44.438 -28.25 1 85.25 460 SER A CA 1
ATOM 3638 C C . SER A 1 460 ? 36.25 -43.219 -28.312 1 85.25 460 SER A C 1
ATOM 3640 O O . SER A 1 460 ? 36.719 -42.094 -28.344 1 85.25 460 SER A O 1
ATOM 3642 N N . GLN A 1 461 ? 35.031 -43.531 -28.266 1 89.5 461 GLN A N 1
ATOM 3643 C CA . GLN A 1 461 ? 34.094 -42.438 -28.391 1 89.5 461 GLN A CA 1
ATOM 3644 C C . GLN A 1 461 ? 33.5 -42.062 -27.031 1 89.5 461 GLN A C 1
ATOM 3646 O O . GLN A 1 461 ? 32.531 -41.281 -26.969 1 89.5 461 GLN A O 1
ATOM 3651 N N . THR A 1 462 ? 33.938 -42.562 -26.016 1 91.5 462 THR A N 1
ATOM 3652 C CA . THR A 1 462 ? 33.531 -42.219 -24.656 1 91.5 462 THR A CA 1
ATOM 3653 C C . THR A 1 462 ? 34.656 -41.469 -23.922 1 91.5 462 THR A C 1
ATOM 3655 O O . THR A 1 462 ? 35.781 -41.969 -23.828 1 91.5 462 THR A O 1
ATOM 3658 N N . LEU A 1 463 ? 34.344 -40.188 -23.562 1 92.44 463 LEU A N 1
ATOM 3659 C CA . LEU A 1 463 ? 35.281 -39.375 -22.797 1 92.44 463 LEU A CA 1
ATOM 3660 C C . LEU A 1 463 ? 34.719 -39.094 -21.406 1 92.44 463 LEU A C 1
ATOM 3662 O O . LEU A 1 463 ? 33.5 -39.062 -21.203 1 92.44 463 LEU A O 1
ATOM 3666 N N . SER A 1 464 ? 35.562 -39.031 -20.453 1 92.44 464 SER A N 1
ATOM 3667 C CA . SER A 1 464 ? 35.156 -38.688 -19.078 1 92.44 464 SER A CA 1
ATOM 3668 C C . SER A 1 464 ? 35.688 -37.281 -18.703 1 92.44 464 SER A C 1
ATOM 3670 O O . SER A 1 464 ? 36.875 -37 -18.891 1 92.44 464 SER A O 1
ATOM 3672 N N . VAL A 1 465 ? 34.781 -36.469 -18.281 1 93.31 465 VAL A N 1
ATOM 3673 C CA . VAL A 1 465 ? 35.125 -35.125 -17.859 1 93.31 465 VAL A CA 1
ATOM 3674 C C . VAL A 1 465 ? 34.562 -34.844 -16.469 1 93.31 465 VAL A C 1
ATOM 3676 O O . VAL A 1 465 ? 33.375 -35.062 -16.219 1 93.31 465 VAL A O 1
ATOM 3679 N N . PRO A 1 466 ? 35.406 -34.438 -15.555 1 92.94 466 PRO A N 1
ATOM 3680 C CA . PRO A 1 466 ? 34.875 -34.031 -14.25 1 92.94 466 PRO A CA 1
ATOM 3681 C C . PRO A 1 466 ? 34.188 -32.656 -14.273 1 92.94 466 PRO A C 1
ATOM 3683 O O . PRO A 1 466 ? 34.75 -31.719 -14.867 1 92.94 466 PRO A O 1
ATOM 3686 N N . VAL A 1 467 ? 33.094 -32.562 -13.727 1 93.38 467 VAL A N 1
ATOM 3687 C CA . VAL A 1 467 ? 32.375 -31.281 -13.648 1 93.38 467 VAL A CA 1
ATOM 3688 C C . VAL A 1 467 ? 33.031 -30.406 -12.562 1 93.38 467 VAL A C 1
ATOM 3690 O O . VAL A 1 467 ? 33.594 -30.922 -11.602 1 93.38 467 VAL A O 1
ATOM 3693 N N . PRO A 1 468 ? 32.938 -29.125 -12.727 1 94.25 468 PRO A N 1
ATOM 3694 C CA . PRO A 1 468 ? 33.5 -28.25 -11.695 1 94.25 468 PRO A CA 1
ATOM 3695 C C . PRO A 1 468 ? 32.75 -28.359 -10.367 1 94.25 468 PRO A C 1
ATOM 3697 O O . PRO A 1 468 ? 31.578 -28.766 -10.344 1 94.25 468 PRO A O 1
ATOM 3700 N N . HIS A 1 469 ? 33.469 -28.031 -9.305 1 91.38 469 HIS A N 1
ATOM 3701 C CA . HIS A 1 469 ? 32.844 -28.062 -7.984 1 91.38 469 HIS A CA 1
ATOM 3702 C C . HIS A 1 469 ? 31.797 -26.953 -7.848 1 91.38 469 HIS A C 1
ATOM 3704 O O . HIS A 1 469 ? 31.938 -25.891 -8.453 1 91.38 469 HIS A O 1
ATOM 3710 N N . VAL A 1 470 ? 30.859 -27.188 -7.023 1 88.69 470 VAL A N 1
ATOM 3711 C CA . VAL A 1 470 ? 29.75 -26.25 -6.855 1 88.69 470 VAL A CA 1
ATOM 3712 C C . VAL A 1 470 ? 30.25 -24.938 -6.266 1 88.69 470 VAL A C 1
ATOM 3714 O O . VAL A 1 470 ? 29.703 -23.875 -6.547 1 88.69 470 VAL A O 1
ATOM 3717 N N . LEU A 1 471 ? 31.391 -24.906 -5.488 1 88.19 471 LEU A N 1
ATOM 3718 C CA . LEU A 1 471 ? 31.938 -23.719 -4.82 1 88.19 471 LEU A CA 1
ATOM 3719 C C . LEU A 1 471 ? 32.875 -22.953 -5.746 1 88.19 471 LEU A C 1
ATOM 3721 O O . LEU A 1 471 ? 33.469 -21.969 -5.332 1 88.19 471 LEU A O 1
ATOM 3725 N N . SER A 1 472 ? 32.875 -23.312 -7.035 1 89.25 472 SER A N 1
ATOM 3726 C CA . SER A 1 472 ? 33.688 -22.562 -8 1 89.25 472 SER A CA 1
ATOM 3727 C C . SER A 1 472 ? 32.969 -21.281 -8.422 1 89.25 472 SER A C 1
ATOM 3729 O O . SER A 1 472 ? 33.594 -20.375 -8.977 1 89.25 472 SER A O 1
ATOM 3731 N N . PHE A 1 473 ? 31.766 -21.078 -8.195 1 86.12 473 PHE A N 1
ATOM 3732 C CA . PHE A 1 473 ? 30.938 -19.906 -8.453 1 86.12 473 PHE A CA 1
ATOM 3733 C C . PHE A 1 473 ? 31.031 -19.5 -9.922 1 86.12 473 PHE A C 1
ATOM 3735 O O . PHE A 1 473 ? 30.891 -18.328 -10.25 1 86.12 473 PHE A O 1
ATOM 3742 N N . GLY A 1 474 ? 31.391 -20.484 -10.805 1 85.56 474 GLY A N 1
ATOM 3743 C CA . GLY A 1 474 ? 31.438 -20.219 -12.234 1 85.56 474 GLY A CA 1
ATOM 3744 C C . GLY A 1 474 ? 32.75 -19.672 -12.695 1 85.56 474 GLY A C 1
ATOM 3745 O O . GLY A 1 474 ? 32.906 -19.281 -13.859 1 85.56 474 GLY A O 1
ATOM 3746 N N . LEU A 1 475 ? 33.781 -19.688 -11.82 1 89.31 475 LEU A N 1
ATOM 3747 C CA . LEU A 1 475 ? 35.094 -19.125 -12.156 1 89.31 475 LEU A CA 1
ATOM 3748 C C . LEU A 1 475 ? 35.969 -20.156 -12.852 1 89.31 475 LEU A C 1
ATOM 3750 O O . LEU A 1 475 ? 36.875 -19.797 -13.609 1 89.31 475 LEU A O 1
ATOM 3754 N N . THR A 1 476 ? 35.656 -21.438 -12.617 1 90.25 476 THR A N 1
ATOM 3755 C CA . THR A 1 476 ? 36.406 -22.516 -13.273 1 90.25 476 THR A CA 1
ATOM 3756 C C . THR A 1 476 ? 35.531 -23.234 -14.289 1 90.25 476 THR A C 1
ATOM 3758 O O . THR A 1 476 ? 34.312 -23.359 -14.094 1 90.25 476 THR A O 1
ATOM 3761 N N . ALA A 1 477 ? 36.156 -23.547 -15.477 1 93 477 ALA A N 1
ATOM 3762 C CA . ALA A 1 477 ? 35.469 -24.281 -16.516 1 93 477 ALA A CA 1
ATOM 3763 C C . ALA A 1 477 ? 36.219 -25.547 -16.906 1 93 477 ALA A C 1
ATOM 3765 O O . ALA A 1 477 ? 37.438 -25.609 -16.797 1 93 477 ALA A O 1
ATOM 3766 N N . SER A 1 478 ? 35.469 -26.547 -17.094 1 93.88 478 SER A N 1
ATOM 3767 C CA . SER A 1 478 ? 36 -27.781 -17.672 1 93.88 478 SER A CA 1
ATOM 3768 C C . SER A 1 478 ? 35.688 -27.891 -19.156 1 93.88 478 SER A C 1
ATOM 3770 O O . SER A 1 478 ? 34.531 -27.922 -19.547 1 93.88 478 SER A O 1
ATOM 3772 N N . ASP A 1 479 ? 36.75 -28 -19.984 1 92.94 479 ASP A N 1
ATOM 3773 C CA . ASP A 1 479 ? 36.594 -28.047 -21.422 1 92.94 479 ASP A CA 1
ATOM 3774 C C . ASP A 1 479 ? 37.031 -29.391 -22 1 92.94 479 ASP A C 1
ATOM 3776 O O . ASP A 1 479 ? 38 -29.984 -21.5 1 92.94 479 ASP A O 1
ATOM 3780 N N . VAL A 1 480 ? 36.281 -29.875 -22.906 1 93.75 480 VAL A N 1
ATOM 3781 C CA . VAL A 1 480 ? 36.625 -31.094 -23.609 1 93.75 480 VAL A CA 1
ATOM 3782 C C . VAL A 1 480 ? 36.406 -30.906 -25.109 1 93.75 480 VAL A C 1
ATOM 3784 O O . VAL A 1 480 ? 35.375 -30.344 -25.516 1 93.75 480 VAL A O 1
ATOM 3787 N N . THR A 1 481 ? 37.375 -31.281 -25.906 1 92.75 481 THR A N 1
ATOM 3788 C CA . THR A 1 481 ? 37.25 -31.234 -27.359 1 92.75 481 THR A CA 1
ATOM 3789 C C . THR A 1 481 ? 37.125 -32.656 -27.922 1 92.75 481 THR A C 1
ATOM 3791 O O . THR A 1 481 ? 37.875 -33.531 -27.531 1 92.75 481 THR A O 1
ATOM 3794 N N . LEU A 1 482 ? 36.094 -32.812 -28.719 1 90.56 482 LEU A N 1
ATOM 3795 C CA . LEU A 1 482 ? 35.906 -34.094 -29.375 1 90.56 482 LEU A CA 1
ATOM 3796 C C . LEU A 1 482 ? 36.75 -34.188 -30.641 1 90.56 482 LEU A C 1
ATOM 3798 O O . LEU A 1 482 ? 36.5 -33.438 -31.609 1 90.56 482 LEU A O 1
ATOM 3802 N N . ASN A 1 483 ? 37.844 -35 -30.688 1 78.06 483 ASN A N 1
ATOM 3803 C CA . ASN A 1 483 ? 38.781 -35.125 -31.812 1 78.06 483 ASN A CA 1
ATOM 3804 C C . ASN A 1 483 ? 38.312 -36.156 -32.812 1 78.06 483 ASN A C 1
ATOM 3806 O O . ASN A 1 483 ? 38.938 -36.344 -33.875 1 78.06 483 ASN A O 1
ATOM 3810 N N . SER A 1 484 ? 37.188 -36.812 -32.594 1 77.06 484 SER A N 1
ATOM 3811 C CA . SER A 1 484 ? 36.781 -37.844 -33.5 1 77.06 484 SER A CA 1
ATOM 3812 C C . SER A 1 484 ? 35.625 -37.406 -34.406 1 77.06 484 SER A C 1
ATOM 3814 O O . SER A 1 484 ? 34.844 -36.562 -34 1 77.06 484 SER A O 1
ATOM 3816 N N . SER A 1 485 ? 35.688 -37.844 -35.594 1 80.06 485 SER A N 1
ATOM 3817 C CA . SER A 1 485 ? 34.656 -37.531 -36.562 1 80.06 485 SER A CA 1
ATOM 3818 C C . SER A 1 485 ? 33.469 -38.5 -36.5 1 80.06 485 SER A C 1
ATOM 3820 O O . SER A 1 485 ? 32.719 -38.656 -37.438 1 80.06 485 SER A O 1
ATOM 3822 N N . GLY A 1 486 ? 33.375 -39.156 -35.375 1 86.31 486 GLY A N 1
ATOM 3823 C CA . GLY A 1 486 ? 32.281 -40.125 -35.25 1 86.31 486 GLY A CA 1
ATOM 3824 C C . GLY A 1 486 ? 30.906 -39.469 -35.156 1 86.31 486 GLY A C 1
ATOM 3825 O O . GLY A 1 486 ? 30.797 -38.281 -34.906 1 86.31 486 GLY A O 1
ATOM 3826 N N . LEU A 1 487 ? 29.875 -40.312 -35.375 1 93.5 487 LEU A N 1
ATOM 3827 C CA . LEU A 1 487 ? 28.5 -39.812 -35.406 1 93.5 487 LEU A CA 1
ATOM 3828 C C . LEU A 1 487 ? 27.891 -39.812 -34 1 93.5 487 LEU A C 1
ATOM 3830 O O . LEU A 1 487 ? 26.875 -39.156 -33.75 1 93.5 487 LEU A O 1
ATOM 3834 N N . LEU A 1 488 ? 28.422 -40.531 -33.094 1 95.12 488 LEU A N 1
ATOM 3835 C CA . LEU A 1 488 ? 27.953 -40.562 -31.703 1 95.12 488 LEU A CA 1
ATOM 3836 C C . LEU A 1 488 ? 29.109 -40.469 -30.719 1 95.12 488 LEU A C 1
ATOM 3838 O O . LEU A 1 488 ? 30.094 -41.219 -30.844 1 95.12 488 LEU A O 1
ATOM 3842 N N . HIS A 1 489 ? 29.047 -39.531 -29.875 1 94.75 489 HIS A N 1
ATOM 3843 C CA . HIS A 1 489 ? 30.031 -39.375 -28.812 1 94.75 489 HIS A CA 1
ATOM 3844 C C . HIS A 1 489 ? 29.344 -39.344 -27.453 1 94.75 489 HIS A C 1
ATOM 3846 O O . HIS A 1 489 ? 28.234 -38.812 -27.312 1 94.75 489 HIS A O 1
ATOM 3852 N N . THR A 1 490 ? 29.891 -39.906 -26.484 1 94.94 490 THR A N 1
ATOM 3853 C CA . THR A 1 490 ? 29.359 -39.906 -25.125 1 94.94 490 THR A CA 1
ATOM 3854 C C . THR A 1 490 ? 30.375 -39.312 -24.141 1 94.94 490 THR A C 1
ATOM 3856 O O . THR A 1 490 ? 31.531 -39.719 -24.141 1 94.94 490 THR A O 1
ATOM 3859 N N . ILE A 1 491 ? 29.984 -38.281 -23.453 1 95 491 ILE A N 1
ATOM 3860 C CA . ILE A 1 491 ? 30.812 -37.688 -22.406 1 95 491 ILE A CA 1
ATOM 3861 C C . ILE A 1 491 ? 30.266 -38.094 -21.047 1 95 491 ILE A C 1
ATOM 3863 O O . ILE A 1 491 ? 29.125 -37.781 -20.703 1 95 491 ILE A O 1
ATOM 3867 N N . GLU A 1 492 ? 31.016 -38.781 -20.281 1 94.81 492 GLU A N 1
ATOM 3868 C CA . GLU A 1 492 ? 30.641 -39.094 -18.906 1 94.81 492 GLU A CA 1
ATOM 3869 C C . GLU A 1 492 ? 30.984 -37.938 -17.953 1 94.81 492 GLU A C 1
ATOM 3871 O O . GLU A 1 492 ? 32.156 -37.594 -17.797 1 94.81 492 GLU A O 1
ATOM 3876 N N . LEU A 1 493 ? 30.031 -37.375 -17.375 1 95 493 LEU A N 1
ATOM 3877 C CA . LEU A 1 493 ? 30.219 -36.281 -16.453 1 95 493 LEU A CA 1
ATOM 3878 C C . LEU A 1 493 ? 30.438 -36.781 -15.031 1 95 493 LEU A C 1
ATOM 3880 O O . LEU A 1 493 ? 29.484 -37.062 -14.297 1 95 493 LEU A O 1
ATOM 3884 N N . GLN A 1 494 ? 31.625 -36.719 -14.688 1 93.06 494 GLN A N 1
ATOM 3885 C CA . GLN A 1 494 ? 32 -37.219 -13.375 1 93.06 494 GLN A CA 1
ATOM 3886 C C . GLN A 1 494 ? 31.594 -36.281 -12.266 1 93.06 494 GLN A C 1
ATOM 3888 O O . GLN A 1 494 ? 31.672 -35.062 -12.438 1 93.06 494 GLN A O 1
ATOM 3893 N N . HIS A 1 495 ? 31.031 -36.75 -11.195 1 90.94 495 HIS A N 1
ATOM 3894 C CA . HIS A 1 495 ? 30.672 -36.031 -9.984 1 90.94 495 HIS A CA 1
ATOM 3895 C C . HIS A 1 495 ? 29.375 -35.25 -10.172 1 90.94 495 HIS A C 1
ATOM 3897 O O . HIS A 1 495 ? 29.047 -34.375 -9.375 1 90.94 495 HIS A O 1
ATOM 3903 N N . PHE A 1 496 ? 28.734 -35.438 -11.203 1 93.88 496 PHE A N 1
ATOM 3904 C CA . PHE A 1 496 ? 27.422 -34.875 -11.406 1 93.88 496 PHE A CA 1
ATOM 3905 C C . PHE A 1 496 ? 26.328 -35.875 -11.039 1 93.88 496 PHE A C 1
ATOM 3907 O O . PHE A 1 496 ? 25.906 -36.688 -11.867 1 93.88 496 PHE A O 1
ATOM 3914 N N . HIS A 1 497 ? 25.859 -35.781 -9.742 1 91.81 497 HIS A N 1
ATOM 3915 C CA . HIS A 1 497 ? 24.906 -36.781 -9.297 1 91.81 497 HIS A CA 1
ATOM 3916 C C . HIS A 1 497 ? 23.984 -36.219 -8.203 1 91.81 497 HIS A C 1
ATOM 3918 O O . HIS A 1 497 ? 23.203 -36.969 -7.621 1 91.81 497 HIS A O 1
ATOM 3924 N N . GLN A 1 498 ? 24.172 -34.938 -7.875 1 92 498 GLN A N 1
ATOM 3925 C CA . GLN A 1 498 ? 23.375 -34.375 -6.809 1 92 498 GLN A CA 1
ATOM 3926 C C . GLN A 1 498 ? 22.438 -33.281 -7.352 1 92 498 GLN A C 1
ATOM 3928 O O . GLN A 1 498 ? 22.812 -32.562 -8.273 1 92 498 GLN A O 1
ATOM 3933 N N . VAL A 1 499 ? 21.328 -33.125 -6.688 1 94.19 499 VAL A N 1
ATOM 3934 C CA . VAL A 1 499 ? 20.281 -32.25 -7.184 1 94.19 499 VAL A CA 1
ATOM 3935 C C . VAL A 1 499 ? 20.656 -30.797 -6.922 1 94.19 499 VAL A C 1
ATOM 3937 O O . VAL A 1 499 ? 20.156 -29.891 -7.586 1 94.19 499 VAL A O 1
ATOM 3940 N N . TYR A 1 500 ? 21.578 -30.469 -5.914 1 93.12 500 TYR A N 1
ATOM 3941 C CA . TYR A 1 500 ? 21.891 -29.078 -5.594 1 93.12 500 TYR A CA 1
ATOM 3942 C C . TYR A 1 500 ? 22.875 -28.5 -6.602 1 93.12 500 TYR A C 1
ATOM 3944 O O . TYR A 1 500 ? 23.125 -27.281 -6.609 1 93.12 500 TYR A O 1
ATOM 3952 N N . GLN A 1 501 ? 23.359 -29.359 -7.504 1 94.44 501 GLN A N 1
ATOM 3953 C CA . GLN A 1 501 ? 24.297 -28.922 -8.523 1 94.44 501 GLN A CA 1
ATOM 3954 C C . GLN A 1 501 ? 23.562 -28.375 -9.75 1 94.44 501 GLN A C 1
ATOM 3956 O O . GLN A 1 501 ? 22.453 -28.812 -10.07 1 94.44 501 GLN A O 1
ATOM 3961 N N . ALA A 1 502 ? 24.125 -27.391 -10.367 1 95.44 502 ALA A N 1
ATOM 3962 C CA . ALA A 1 502 ? 23.609 -26.812 -11.609 1 95.44 502 ALA A CA 1
ATOM 3963 C C . ALA A 1 502 ? 24.75 -26.281 -12.477 1 95.44 502 ALA A C 1
ATOM 3965 O O . ALA A 1 502 ? 25.625 -25.547 -12 1 95.44 502 ALA A O 1
ATOM 3966 N N . PHE A 1 503 ? 24.719 -26.672 -13.703 1 95.69 503 PHE A N 1
ATOM 3967 C CA . PHE A 1 503 ? 25.812 -26.312 -14.609 1 95.69 503 PHE A CA 1
ATOM 3968 C C . PHE A 1 503 ? 25.25 -25.719 -15.906 1 95.69 503 PHE A C 1
ATOM 3970 O O . PHE A 1 503 ? 24.094 -25.953 -16.266 1 95.69 503 PHE A O 1
ATOM 3977 N N . ARG A 1 504 ? 26.047 -24.953 -16.531 1 94.75 504 ARG A N 1
ATOM 3978 C CA . ARG A 1 504 ? 25.812 -24.453 -17.875 1 94.75 504 ARG A CA 1
ATOM 3979 C C . ARG A 1 504 ? 26.75 -25.109 -18.875 1 94.75 504 ARG A C 1
ATOM 3981 O O . ARG A 1 504 ? 27.984 -25 -18.734 1 94.75 504 ARG A O 1
ATOM 3988 N N . PHE A 1 505 ? 26.172 -25.859 -19.828 1 95.44 505 PHE A N 1
ATOM 3989 C CA . PHE A 1 505 ? 26.953 -26.5 -20.875 1 95.44 505 PHE A CA 1
ATOM 3990 C C . PHE A 1 505 ? 26.922 -25.656 -22.156 1 95.44 505 PHE A C 1
ATOM 3992 O O . PHE A 1 505 ? 25.859 -25.25 -22.625 1 95.44 505 PHE A O 1
ATOM 3999 N N . ASN A 1 506 ? 28.078 -25.391 -22.625 1 95.44 506 ASN A N 1
ATOM 4000 C CA . ASN A 1 506 ? 28.203 -24.75 -23.922 1 95.44 506 ASN A CA 1
ATOM 4001 C C . ASN A 1 506 ? 28.844 -25.672 -24.953 1 95.44 506 ASN A C 1
ATOM 4003 O O . ASN A 1 506 ? 30 -26.078 -24.797 1 95.44 506 ASN A O 1
ATOM 4007 N N . VAL A 1 507 ? 28.031 -26.062 -25.969 1 96.19 507 VAL A N 1
ATOM 4008 C CA . VAL A 1 507 ? 28.516 -26.922 -27.031 1 96.19 507 VAL A CA 1
ATOM 4009 C C . VAL A 1 507 ? 28.719 -26.094 -28.312 1 96.19 507 VAL A C 1
ATOM 4011 O O . VAL A 1 507 ? 27.75 -25.625 -28.906 1 96.19 507 VAL A O 1
ATOM 4014 N N . ALA A 1 508 ? 29.953 -25.969 -28.656 1 94.94 508 ALA A N 1
ATOM 4015 C CA . ALA A 1 508 ? 30.297 -25.219 -29.875 1 94.94 508 ALA A CA 1
ATOM 4016 C C . ALA A 1 508 ? 30.719 -26.172 -31 1 94.94 508 ALA A C 1
ATOM 4018 O O . ALA A 1 508 ? 31.562 -27.047 -30.797 1 94.94 508 ALA A O 1
ATOM 4019 N N . SER A 1 509 ? 30 -26.109 -32.156 1 92.94 509 SER A N 1
ATOM 4020 C CA . SER A 1 509 ? 30.344 -26.906 -33.312 1 92.94 509 SER A CA 1
ATOM 4021 C C . SER A 1 509 ? 30.938 -26.047 -34.438 1 92.94 509 SER A C 1
ATOM 4023 O O . SER A 1 509 ? 30.453 -24.953 -34.719 1 92.94 509 SER A O 1
ATOM 4025 N N . GLN A 1 510 ? 32.125 -26.516 -34.938 1 89.62 510 GLN A N 1
ATOM 4026 C CA . GLN A 1 510 ? 32.781 -25.844 -36.062 1 89.62 510 GLN A CA 1
ATOM 4027 C C . GLN A 1 510 ? 33 -26.812 -37.219 1 89.62 510 GLN A C 1
ATOM 4029 O O . GLN A 1 510 ? 33.5 -27.938 -37.031 1 89.62 510 GLN A O 1
ATOM 4034 N N . CYS A 1 511 ? 32.375 -26.516 -38.375 1 87.75 511 CYS A N 1
ATOM 4035 C CA . CYS A 1 511 ? 32.5 -27.359 -39.562 1 87.75 511 CYS A CA 1
ATOM 4036 C C . CYS A 1 511 ? 33.312 -26.672 -40.656 1 87.75 511 CYS A C 1
ATOM 4038 O O . CYS A 1 511 ? 33.188 -25.453 -40.844 1 87.75 511 CYS A O 1
ATOM 4040 N N . LYS A 1 512 ? 34.219 -27.281 -41.344 1 78.38 512 LYS A N 1
ATOM 4041 C CA . LYS A 1 512 ? 35.062 -26.734 -42.406 1 78.38 512 LYS A CA 1
ATOM 4042 C C . LYS A 1 512 ? 34.281 -26.531 -43.688 1 78.38 512 LYS A C 1
ATOM 4044 O O . LYS A 1 512 ? 34.5 -25.531 -44.406 1 78.38 512 LYS A O 1
ATOM 4049 N N . VAL A 1 513 ? 33.438 -27.531 -44.062 1 76.94 513 VAL A N 1
ATOM 4050 C CA . VAL A 1 513 ? 32.719 -27.438 -45.344 1 76.94 513 VAL A CA 1
ATOM 4051 C C . VAL A 1 513 ? 31.234 -27.172 -45.094 1 76.94 513 VAL A C 1
ATOM 4053 O O . VAL A 1 513 ? 30.656 -27.672 -44.125 1 76.94 513 VAL A O 1
ATOM 4056 N N . HIS A 1 514 ? 30.703 -26.188 -45.906 1 71.88 514 HIS A N 1
ATOM 4057 C CA . HIS A 1 514 ? 29.281 -25.891 -45.812 1 71.88 514 HIS A CA 1
ATOM 4058 C C . HIS A 1 514 ? 28.469 -26.906 -46.625 1 71.88 514 HIS A C 1
ATOM 4060 O O . HIS A 1 514 ? 28.531 -26.906 -47.875 1 71.88 514 HIS A O 1
ATOM 4066 N N . LYS A 1 515 ? 28.047 -28.016 -46.062 1 75.12 515 LYS A N 1
ATOM 4067 C CA . LYS A 1 515 ? 27.156 -28.984 -46.688 1 75.12 515 LYS A CA 1
ATOM 4068 C C . LYS A 1 515 ? 25.875 -29.172 -45.875 1 75.12 515 LYS A C 1
ATOM 4070 O O . LYS A 1 515 ? 25.828 -28.797 -44.688 1 75.12 515 LYS A O 1
ATOM 4075 N N . ASP A 1 516 ? 24.906 -29.594 -46.625 1 78.12 516 ASP A N 1
ATOM 4076 C CA . ASP A 1 516 ? 23.656 -29.922 -45.938 1 78.12 516 ASP A CA 1
ATOM 4077 C C . ASP A 1 516 ? 23.844 -31.125 -45.031 1 78.12 516 ASP A C 1
ATOM 4079 O O . ASP A 1 516 ? 24.344 -32.156 -45.438 1 78.12 516 ASP A O 1
ATOM 4083 N N . ARG A 1 517 ? 23.75 -30.938 -43.75 1 85.31 517 ARG A N 1
ATOM 4084 C CA . ARG A 1 517 ? 23.922 -31.984 -42.75 1 85.31 517 ARG A CA 1
ATOM 4085 C C . ARG A 1 517 ? 22.672 -32.125 -41.875 1 85.31 517 ARG A C 1
ATOM 4087 O O . ARG A 1 517 ? 21.844 -31.219 -41.812 1 85.31 517 ARG A O 1
ATOM 4094 N N . LEU A 1 518 ? 22.531 -33.312 -41.312 1 90.38 518 LEU A N 1
ATOM 4095 C CA . LEU A 1 518 ? 21.5 -33.531 -40.312 1 90.38 518 LEU A CA 1
ATOM 4096 C C . LEU A 1 518 ? 21.812 -32.75 -39 1 90.38 518 LEU A C 1
ATOM 4098 O O . LEU A 1 518 ? 22.984 -32.625 -38.656 1 90.38 518 LEU A O 1
ATOM 4102 N N . PRO A 1 519 ? 20.797 -32.219 -38.406 1 93.62 519 PRO A N 1
ATOM 4103 C CA . PRO A 1 519 ? 21.047 -31.516 -37.156 1 93.62 519 PRO A CA 1
ATOM 4104 C C . PRO A 1 519 ? 21.609 -32.406 -36.062 1 93.62 519 PRO A C 1
ATOM 4106 O O . PRO A 1 519 ? 21.438 -33.625 -36.125 1 93.62 519 PRO A O 1
ATOM 4109 N N . SER A 1 520 ? 22.344 -31.844 -35.188 1 94.75 520 SER A N 1
ATOM 4110 C CA . SER A 1 520 ? 22.875 -32.562 -34.062 1 94.75 520 SER A CA 1
ATOM 4111 C C . SER A 1 520 ? 21.859 -32.656 -32.938 1 94.75 520 SER A C 1
ATOM 4113 O O . SER A 1 520 ? 20.984 -31.781 -32.812 1 94.75 520 SER A O 1
ATOM 4115 N N . VAL A 1 521 ? 21.875 -33.719 -32.188 1 96.5 521 VAL A N 1
ATOM 4116 C CA . VAL A 1 521 ? 21.016 -33.875 -31.031 1 96.5 521 VAL A CA 1
ATOM 4117 C C . VAL A 1 521 ? 21.875 -34.125 -29.797 1 96.5 521 VAL A C 1
ATOM 4119 O O . VAL A 1 521 ? 22.703 -35.031 -29.781 1 96.5 521 VAL A O 1
ATOM 4122 N N . TYR A 1 522 ? 21.734 -33.219 -28.844 1 96.75 522 TYR A N 1
ATOM 4123 C CA . TYR A 1 522 ? 22.406 -33.375 -27.562 1 96.75 522 TYR A CA 1
ATOM 4124 C C . TYR A 1 522 ? 21.453 -33.906 -26.5 1 96.75 522 TYR A C 1
ATOM 4126 O O . TYR A 1 522 ? 20.422 -33.312 -26.219 1 96.75 522 TYR A O 1
ATOM 4134 N N . ARG A 1 523 ? 21.797 -35 -25.922 1 96.31 523 ARG A N 1
ATOM 4135 C CA . ARG A 1 523 ? 20.953 -35.625 -24.906 1 96.31 523 ARG A CA 1
ATOM 4136 C C . ARG A 1 523 ? 21.688 -35.719 -23.578 1 96.31 523 ARG A C 1
ATOM 4138 O O . ARG A 1 523 ? 22.781 -36.25 -23.484 1 96.31 523 ARG A O 1
ATOM 4145 N N . LEU A 1 524 ? 21.094 -35.094 -22.578 1 96.19 524 LEU A N 1
ATOM 4146 C CA . LEU A 1 524 ? 21.531 -35.312 -21.203 1 96.19 524 LEU A CA 1
ATOM 4147 C C . LEU A 1 524 ? 20.812 -36.5 -20.578 1 96.19 524 LEU A C 1
ATOM 4149 O O . LEU A 1 524 ? 19.672 -36.406 -20.141 1 96.19 524 LEU A O 1
ATOM 4153 N N . LYS A 1 525 ? 21.453 -37.594 -20.469 1 94.81 525 LYS A N 1
ATOM 4154 C CA . LYS A 1 525 ? 20.859 -38.844 -20.016 1 94.81 525 LYS A CA 1
ATOM 4155 C C . LYS A 1 525 ? 21.188 -39.125 -18.547 1 94.81 525 LYS A C 1
ATOM 4157 O O . LYS A 1 525 ? 22.344 -39.094 -18.141 1 94.81 525 LYS A O 1
ATOM 4162 N N . VAL A 1 526 ? 20.188 -39.312 -17.75 1 93.62 526 VAL A N 1
ATOM 4163 C CA . VAL A 1 526 ? 20.312 -39.656 -16.344 1 93.62 526 VAL A CA 1
ATOM 4164 C C . VAL A 1 526 ? 19.922 -41.125 -16.156 1 93.62 526 VAL A C 1
ATOM 4166 O O . VAL A 1 526 ? 18.75 -41.469 -16.203 1 93.62 526 VAL A O 1
ATOM 4169 N N . PRO A 1 527 ? 20.781 -41.906 -15.906 1 89.62 527 PRO A N 1
ATOM 4170 C CA . PRO A 1 527 ? 20.562 -43.375 -15.969 1 89.62 527 PRO A CA 1
ATOM 4171 C C . PRO A 1 527 ? 19.641 -43.875 -14.859 1 89.62 527 PRO A C 1
ATOM 4173 O O . PRO A 1 527 ? 19.016 -44.906 -15 1 89.62 527 PRO A O 1
ATOM 4176 N N . TRP A 1 528 ? 19.562 -43.188 -13.75 1 88.25 528 TRP A N 1
ATOM 4177 C CA . TRP A 1 528 ? 18.844 -43.75 -12.609 1 88.25 528 TRP A CA 1
ATOM 4178 C C . TRP A 1 528 ? 17.391 -43.312 -12.617 1 88.25 528 TRP A C 1
ATOM 4180 O O . TRP A 1 528 ? 16.594 -43.75 -11.789 1 88.25 528 TRP A O 1
ATOM 4190 N N . PHE A 1 529 ? 17.141 -42.406 -13.5 1 88.94 529 PHE A N 1
ATOM 4191 C CA . PHE A 1 529 ? 15.773 -41.906 -13.586 1 88.94 529 PHE A CA 1
ATOM 4192 C C . PHE A 1 529 ? 15.445 -41.469 -15.016 1 88.94 529 PHE A C 1
ATOM 4194 O O . PHE A 1 529 ? 16.344 -41.156 -15.797 1 88.94 529 PHE A O 1
ATOM 4201 N N . ARG A 1 530 ? 14.336 -41.625 -15.609 1 91.25 530 ARG A N 1
ATOM 4202 C CA . ARG A 1 530 ? 13.906 -41.312 -16.969 1 91.25 530 ARG A CA 1
ATOM 4203 C C . ARG A 1 530 ? 13.57 -39.812 -17.078 1 91.25 530 ARG A C 1
ATOM 4205 O O . ARG A 1 530 ? 12.422 -39.469 -17.344 1 91.25 530 ARG A O 1
ATOM 4212 N N . GLU A 1 531 ? 14.648 -38.969 -16.828 1 93.88 531 GLU A N 1
ATOM 4213 C CA . GLU A 1 531 ? 14.492 -37.5 -16.891 1 93.88 531 GLU A CA 1
ATOM 4214 C C . GLU A 1 531 ? 15.414 -36.906 -17.953 1 93.88 531 GLU A C 1
ATOM 4216 O O . GLU A 1 531 ? 15.961 -35.812 -17.75 1 93.88 531 GLU A O 1
ATOM 4221 N N . ASP A 1 532 ? 15.562 -37.562 -19.031 1 94.62 532 ASP A N 1
ATOM 4222 C CA . ASP A 1 532 ? 16.453 -37.125 -20.094 1 94.62 532 ASP A CA 1
ATOM 4223 C C . ASP A 1 532 ? 15.922 -35.844 -20.75 1 94.62 532 ASP A C 1
ATOM 4225 O O . ASP A 1 532 ? 14.703 -35.625 -20.812 1 94.62 532 ASP A O 1
ATOM 4229 N N . SER A 1 533 ? 16.859 -35.062 -21.078 1 94.31 533 SER A N 1
ATOM 4230 C CA . SER A 1 533 ? 16.531 -33.844 -21.828 1 94.31 533 SER A CA 1
ATOM 4231 C C . SER A 1 533 ? 17.234 -33.812 -23.172 1 94.31 533 SER A C 1
ATOM 4233 O O . SER A 1 533 ? 18.422 -34.188 -23.281 1 94.31 533 SER A O 1
ATOM 4235 N N . LEU A 1 534 ? 16.516 -33.5 -24.219 1 95.31 534 LEU A N 1
ATOM 4236 C CA . LEU A 1 534 ? 17.047 -33.469 -25.578 1 95.31 534 LEU A CA 1
ATOM 4237 C C . LEU A 1 534 ? 17.016 -32.031 -26.141 1 95.31 534 LEU A C 1
ATOM 4239 O O . LEU A 1 534 ? 16.031 -31.312 -25.953 1 95.31 534 LEU A O 1
ATOM 4243 N N . THR A 1 535 ? 18.109 -31.609 -26.766 1 94.56 535 THR A N 1
ATOM 4244 C CA . THR A 1 535 ? 18.203 -30.328 -27.453 1 94.56 535 THR A CA 1
ATOM 4245 C C . THR A 1 535 ? 18.703 -30.516 -28.875 1 94.56 535 THR A C 1
ATOM 4247 O O . THR A 1 535 ? 19.703 -31.203 -29.109 1 94.56 535 THR A O 1
ATOM 4250 N N . THR A 1 536 ? 17.953 -30.031 -29.844 1 94.62 536 THR A N 1
ATOM 4251 C CA . THR A 1 536 ? 18.359 -30.078 -31.25 1 94.62 536 THR A CA 1
ATOM 4252 C C . THR A 1 536 ? 19.109 -28.812 -31.625 1 94.62 536 THR A C 1
ATOM 4254 O O . THR A 1 536 ? 18.719 -27.703 -31.25 1 94.62 536 THR A O 1
ATOM 4257 N N . ALA A 1 537 ? 20.281 -29 -32.281 1 93.88 537 ALA A N 1
ATOM 4258 C CA . ALA A 1 537 ? 21.109 -27.859 -32.656 1 93.88 537 ALA A CA 1
ATOM 4259 C C . ALA A 1 537 ? 21.484 -27.938 -34.125 1 93.88 537 ALA A C 1
ATOM 4261 O O . ALA A 1 537 ? 21.75 -29.016 -34.656 1 93.88 537 ALA A O 1
ATOM 4262 N N . THR A 1 538 ? 21.406 -26.797 -34.719 1 90.69 538 THR A N 1
ATOM 4263 C CA . THR A 1 538 ? 21.906 -26.703 -36.094 1 90.69 538 THR A CA 1
ATOM 4264 C C . THR A 1 538 ? 23.422 -26.578 -36.094 1 90.69 538 THR A C 1
ATOM 4266 O O . THR A 1 538 ? 24.031 -26.156 -35.125 1 90.69 538 THR A O 1
ATOM 4269 N N . VAL A 1 539 ? 24.078 -27.062 -37.156 1 87.69 539 VAL A N 1
ATOM 4270 C CA . VAL A 1 539 ? 25.531 -27.062 -37.25 1 87.69 539 VAL A CA 1
ATOM 4271 C C . VAL A 1 539 ? 25.984 -26.203 -38.438 1 87.69 539 VAL A C 1
ATOM 4273 O O . VAL A 1 539 ? 25.484 -26.375 -39.562 1 87.69 539 VAL A O 1
ATOM 4276 N N . PRO A 1 540 ? 26.766 -25.234 -38.219 1 89.06 540 PRO A N 1
ATOM 4277 C CA . PRO A 1 540 ? 27.5 -24.938 -37 1 89.06 540 PRO A CA 1
ATOM 4278 C C . PRO A 1 540 ? 26.75 -23.953 -36.094 1 89.06 540 PRO A C 1
ATOM 4280 O O . PRO A 1 540 ? 26.016 -23.094 -36.562 1 89.06 540 PRO A O 1
ATOM 4283 N N . SER A 1 541 ? 26.812 -24.141 -34.75 1 92.25 541 SER A N 1
ATOM 4284 C CA . SER A 1 541 ? 26.188 -23.234 -33.812 1 92.25 541 SER A CA 1
ATOM 4285 C C . SER A 1 541 ? 26.75 -23.422 -32.406 1 92.25 541 SER A C 1
ATOM 4287 O O . SER A 1 541 ? 27.516 -24.344 -32.156 1 92.25 541 SER A O 1
ATOM 4289 N N . VAL A 1 542 ? 26.562 -22.438 -31.625 1 93.94 542 VAL A N 1
ATOM 4290 C CA . VAL A 1 542 ? 26.844 -22.531 -30.203 1 93.94 542 VAL A CA 1
ATOM 4291 C C . VAL A 1 542 ? 25.547 -22.688 -29.422 1 93.94 542 VAL A C 1
ATOM 4293 O O . VAL A 1 542 ? 24.672 -21.812 -29.469 1 93.94 542 VAL A O 1
ATOM 4296 N N . THR A 1 543 ? 25.391 -23.797 -28.812 1 94.94 543 THR A N 1
ATOM 4297 C CA . THR A 1 543 ? 24.172 -24.109 -28.078 1 94.94 543 THR A CA 1
ATOM 4298 C C . THR A 1 543 ? 24.438 -24.234 -26.594 1 94.94 543 THR A C 1
ATOM 4300 O O . THR A 1 543 ? 25.422 -24.859 -26.188 1 94.94 543 THR A O 1
ATOM 4303 N N . GLU A 1 544 ? 23.625 -23.531 -25.828 1 93.5 544 GLU A N 1
ATOM 4304 C CA . GLU A 1 544 ? 23.734 -23.609 -24.375 1 93.5 544 GLU A CA 1
ATOM 4305 C C . GLU A 1 544 ? 22.719 -24.594 -23.797 1 93.5 544 GLU A C 1
ATOM 4307 O O . GLU A 1 544 ? 21.547 -24.562 -24.172 1 93.5 544 GLU A O 1
ATOM 4312 N N . LEU A 1 545 ? 23.203 -25.531 -22.984 1 93.25 545 LEU A N 1
ATOM 4313 C CA . LEU A 1 545 ? 22.359 -26.5 -22.281 1 93.25 545 LEU A CA 1
ATOM 4314 C C . LEU A 1 545 ? 22.438 -26.297 -20.766 1 93.25 545 LEU A C 1
ATOM 4316 O O . LEU A 1 545 ? 23.484 -25.922 -20.234 1 93.25 545 LEU A O 1
ATOM 4320 N N . SER A 1 546 ? 21.312 -26.422 -20.109 1 92.5 546 SER A N 1
ATOM 4321 C CA . SER A 1 546 ? 21.297 -26.375 -18.656 1 92.5 546 SER A CA 1
ATOM 4322 C C . SER A 1 546 ? 21.391 -27.781 -18.062 1 92.5 546 SER A C 1
ATOM 4324 O O . SER A 1 546 ? 20.656 -28.672 -18.453 1 92.5 546 SER A O 1
ATOM 4326 N N . GLY A 1 547 ? 22.328 -27.984 -17.266 1 94 547 GLY A N 1
ATOM 4327 C CA . GLY A 1 547 ? 22.484 -29.266 -16.578 1 94 547 GLY A CA 1
ATOM 4328 C C . GLY A 1 547 ? 22.016 -29.234 -15.141 1 94 547 GLY A C 1
ATOM 4329 O O . GLY A 1 547 ? 22.75 -28.781 -14.25 1 94 547 GLY A O 1
ATOM 4330 N N . MET A 1 548 ? 20.844 -29.703 -14.852 1 94.94 548 MET A N 1
ATOM 4331 C CA . MET A 1 548 ? 20.25 -29.859 -13.523 1 94.94 548 MET A CA 1
ATOM 4332 C C . MET A 1 548 ? 19.594 -31.219 -13.383 1 94.94 548 MET A C 1
ATOM 4334 O O . MET A 1 548 ? 19.297 -31.875 -14.375 1 94.94 548 MET A O 1
ATOM 4338 N N . LEU A 1 549 ? 19.406 -31.625 -12.203 1 95.25 549 LEU A N 1
ATOM 4339 C CA . LEU A 1 549 ? 18.828 -32.938 -11.953 1 95.25 549 LEU A CA 1
ATOM 4340 C C . LEU A 1 549 ? 17.531 -32.812 -11.164 1 95.25 549 LEU A C 1
ATOM 4342 O O . LEU A 1 549 ? 17.391 -31.922 -10.336 1 95.25 549 LEU A O 1
ATOM 4346 N N . HIS A 1 550 ? 16.609 -33.688 -11.484 1 95.25 550 HIS A N 1
ATOM 4347 C CA . HIS A 1 550 ? 15.367 -33.781 -10.711 1 95.25 550 HIS A CA 1
ATOM 4348 C C . HIS A 1 550 ? 15.516 -34.75 -9.539 1 95.25 550 HIS A C 1
ATOM 4350 O O . HIS A 1 550 ? 14.797 -34.656 -8.547 1 95.25 550 HIS A O 1
ATOM 4356 N N . THR A 1 551 ? 16.422 -35.75 -9.688 1 93.25 551 THR A N 1
ATOM 4357 C CA . THR A 1 551 ? 16.672 -36.75 -8.672 1 93.25 551 THR A CA 1
ATOM 4358 C C . THR A 1 551 ? 18.156 -37 -8.492 1 93.25 551 THR A C 1
ATOM 4360 O O . THR A 1 551 ? 18.953 -36.781 -9.414 1 93.25 551 THR A O 1
ATOM 4363 N N . SER A 1 552 ? 18.531 -37.406 -7.289 1 91.56 552 SER A N 1
ATOM 4364 C CA . SER A 1 552 ? 19.922 -37.719 -6.988 1 91.56 552 SER A CA 1
ATOM 4365 C C . SER A 1 552 ? 20.188 -39.219 -7.188 1 91.56 552 SER A C 1
ATOM 4367 O O . SER A 1 552 ? 19.266 -40.031 -7.18 1 91.56 552 SER A O 1
ATOM 4369 N N . ARG A 1 553 ? 21.469 -39.469 -7.359 1 84.56 553 ARG A N 1
ATOM 4370 C CA . ARG A 1 553 ? 21.922 -40.844 -7.598 1 84.56 553 ARG A CA 1
ATOM 4371 C C . ARG A 1 553 ? 21.688 -41.719 -6.363 1 84.56 553 ARG A C 1
ATOM 4373 O O . ARG A 1 553 ? 22.062 -41.344 -5.25 1 84.56 553 ARG A O 1
ATOM 4380 N N . PRO A 1 554 ? 21 -42.812 -6.605 1 75.25 554 PRO A N 1
ATOM 4381 C CA . PRO A 1 554 ? 20.812 -43.688 -5.457 1 75.25 554 PRO A CA 1
ATOM 4382 C C . PRO A 1 554 ? 22.078 -44.469 -5.082 1 75.25 554 PRO A C 1
ATOM 4384 O O . PRO A 1 554 ? 22.297 -44.75 -3.902 1 75.25 554 PRO A O 1
ATOM 4387 N N . ASP A 1 555 ? 22.859 -44.844 -6.25 1 73.56 555 ASP A N 1
ATOM 4388 C CA . ASP A 1 555 ? 24.031 -45.688 -6.027 1 73.56 555 ASP A CA 1
ATOM 4389 C C . ASP A 1 555 ? 25.297 -44.969 -6.469 1 73.56 555 ASP A C 1
ATOM 4391 O O . ASP A 1 555 ? 25.234 -43.875 -7.043 1 73.56 555 ASP A O 1
ATOM 4395 N N . ASN A 1 556 ? 26.484 -45.25 -5.938 1 67.62 556 ASN A N 1
ATOM 4396 C CA . ASN A 1 556 ? 27.766 -44.625 -6.246 1 67.62 556 ASN A CA 1
ATOM 4397 C C . ASN A 1 556 ? 28.312 -45.094 -7.59 1 67.62 556 ASN A C 1
ATOM 4399 O O . ASN A 1 556 ? 29.438 -44.719 -7.961 1 67.62 556 ASN A O 1
ATOM 4403 N N . THR A 1 557 ? 27.562 -45.625 -8.453 1 69.94 557 THR A N 1
ATOM 4404 C CA . THR A 1 557 ? 28.172 -46.25 -9.641 1 69.94 557 THR A CA 1
ATOM 4405 C C . THR A 1 557 ? 27.766 -45.469 -10.898 1 69.94 557 THR A C 1
ATOM 4407 O O . THR A 1 557 ? 28.531 -45.406 -11.859 1 69.94 557 THR A O 1
ATOM 4410 N N . SER A 1 558 ? 26.703 -44.781 -10.852 1 73.88 558 SER A N 1
ATOM 4411 C CA . SER A 1 558 ? 26.219 -44.25 -12.117 1 73.88 558 SER A CA 1
ATOM 4412 C C . SER A 1 558 ? 26.438 -42.719 -12.172 1 73.88 558 SER A C 1
ATOM 4414 O O . SER A 1 558 ? 26.484 -42.062 -11.133 1 73.88 558 SER A O 1
ATOM 4416 N N . GLY A 1 559 ? 26.922 -42.25 -13.391 1 83.31 559 GLY A N 1
ATOM 4417 C CA . GLY A 1 559 ? 27.031 -40.812 -13.609 1 83.31 559 GLY A CA 1
ATOM 4418 C C . GLY A 1 559 ? 26.172 -40.312 -14.758 1 83.31 559 GLY A C 1
ATOM 4419 O O . GLY A 1 559 ? 25.641 -41.125 -15.531 1 83.31 559 GLY A O 1
ATOM 4420 N N . VAL A 1 560 ? 25.938 -39.062 -14.758 1 94 560 VAL A N 1
ATOM 4421 C CA . VAL A 1 560 ? 25.188 -38.438 -15.844 1 94 560 VAL A CA 1
ATOM 4422 C C . VAL A 1 560 ? 25.984 -38.5 -17.141 1 94 560 VAL A C 1
ATOM 4424 O O . VAL A 1 560 ? 27.203 -38.312 -17.125 1 94 560 VAL A O 1
ATOM 4427 N N . LEU A 1 561 ? 25.328 -38.812 -18.219 1 95.69 561 LEU A N 1
ATOM 4428 C CA . LEU A 1 561 ? 25.984 -38.906 -19.516 1 95.69 561 LEU A CA 1
ATOM 4429 C C . LEU A 1 561 ? 25.469 -37.844 -20.469 1 95.69 561 LEU A C 1
ATOM 4431 O O . LEU A 1 561 ? 24.281 -37.562 -20.516 1 95.69 561 LEU A O 1
ATOM 4435 N N . LEU A 1 562 ? 26.406 -37.25 -21.078 1 96.38 562 LEU A N 1
ATOM 4436 C CA . LEU A 1 562 ? 26.078 -36.344 -22.172 1 96.38 562 LEU A CA 1
ATOM 4437 C C . LEU A 1 562 ? 26.344 -37 -23.516 1 96.38 562 LEU A C 1
ATOM 4439 O O . LEU A 1 562 ? 27.5 -37.219 -23.891 1 96.38 562 LEU A O 1
ATOM 4443 N N . GLN A 1 563 ? 25.234 -37.344 -24.188 1 96.06 563 GLN A N 1
ATOM 4444 C CA . GLN A 1 563 ? 25.328 -38 -25.484 1 96.06 563 GLN A CA 1
ATOM 4445 C C . GLN A 1 563 ? 25.156 -36.969 -26.609 1 96.06 563 GLN A C 1
ATOM 4447 O O . GLN A 1 563 ? 24.156 -36.25 -26.656 1 96.06 563 GLN A O 1
ATOM 4452 N N . LEU A 1 564 ? 26.172 -37 -27.516 1 95.88 564 LEU A N 1
ATOM 4453 C CA . LEU A 1 564 ? 26.141 -36.062 -28.625 1 95.88 564 LEU A CA 1
ATOM 4454 C C . LEU A 1 564 ? 26.031 -36.781 -29.953 1 95.88 564 LEU A C 1
ATOM 4456 O O . LEU A 1 564 ? 26.953 -37.5 -30.359 1 95.88 564 LEU A O 1
ATOM 4460 N N . HIS A 1 565 ? 24.859 -36.719 -30.516 1 95.56 565 HIS A N 1
ATOM 4461 C CA . HIS A 1 565 ? 24.734 -37.125 -31.922 1 95.56 565 HIS A CA 1
ATOM 4462 C C . HIS A 1 565 ? 25.219 -36.031 -32.844 1 95.56 565 HIS A C 1
ATOM 4464 O O . HIS A 1 565 ? 24.531 -35.031 -33.062 1 95.56 565 HIS A O 1
ATOM 4470 N N . THR A 1 566 ? 26.422 -36.219 -33.406 1 93.5 566 THR A N 1
ATOM 4471 C CA . THR A 1 566 ? 27.125 -35.156 -34.094 1 93.5 566 THR A CA 1
ATOM 4472 C C . THR A 1 566 ? 27.062 -35.312 -35.625 1 93.5 566 THR A C 1
ATOM 4474 O O . THR A 1 566 ? 26.672 -36.406 -36.094 1 93.5 566 THR A O 1
ATOM 4477 N N . ALA A 1 567 ? 27.406 -34.25 -36.281 1 91.19 567 ALA A N 1
ATOM 4478 C CA . ALA A 1 567 ? 27.516 -34.281 -37.75 1 91.19 567 ALA A CA 1
ATOM 4479 C C . ALA A 1 567 ? 28.906 -34.688 -38.188 1 91.19 567 ALA A C 1
ATOM 4481 O O . ALA A 1 567 ? 29.891 -34.469 -37.469 1 91.19 567 ALA A O 1
ATOM 4482 N N . PRO A 1 568 ? 28.938 -35.281 -39.375 1 87.62 568 PRO A N 1
ATOM 4483 C CA . PRO A 1 568 ? 30.234 -35.781 -39.844 1 87.62 568 PRO A CA 1
ATOM 4484 C C . PRO A 1 568 ? 31.203 -34.656 -40.219 1 87.62 568 PRO A C 1
ATOM 4486 O O . PRO A 1 568 ? 30.766 -33.625 -40.719 1 87.62 568 PRO A O 1
ATOM 4489 N N . ASN A 1 569 ? 32.5 -34.812 -39.938 1 84.81 569 ASN A N 1
ATOM 4490 C CA . ASN A 1 569 ? 33.594 -33.938 -40.281 1 84.81 569 ASN A CA 1
ATOM 4491 C C . ASN A 1 569 ? 33.469 -32.594 -39.594 1 84.81 569 ASN A C 1
ATOM 4493 O O . ASN A 1 569 ? 33.719 -31.547 -40.219 1 84.81 569 ASN A O 1
ATOM 4497 N N . CYS A 1 570 ? 32.906 -32.562 -38.5 1 89.62 570 CYS A N 1
ATOM 4498 C CA . CYS A 1 570 ? 32.812 -31.359 -37.688 1 89.62 570 CYS A CA 1
ATOM 4499 C C . CYS A 1 570 ? 33.531 -31.562 -36.344 1 89.62 570 CYS A C 1
ATOM 4501 O O . CYS A 1 570 ? 33.688 -32.688 -35.875 1 89.62 570 CYS A O 1
ATOM 4503 N N . GLN A 1 571 ? 34 -30.453 -35.844 1 90.62 571 GLN A N 1
ATOM 4504 C CA . GLN A 1 571 ? 34.656 -30.484 -34.531 1 90.62 571 GLN A CA 1
ATOM 4505 C C . GLN A 1 571 ? 33.719 -29.906 -33.469 1 90.62 571 GLN A C 1
ATOM 4507 O O . GLN A 1 571 ? 33.031 -28.906 -33.719 1 90.62 571 GLN A O 1
ATOM 4512 N N . TYR A 1 572 ? 33.656 -30.625 -32.344 1 94.25 572 TYR A N 1
ATOM 4513 C CA . TYR A 1 572 ? 32.812 -30.188 -31.234 1 94.25 572 TYR A CA 1
ATOM 4514 C C . TYR A 1 572 ? 33.625 -29.906 -29.984 1 94.25 572 TYR A C 1
ATOM 4516 O O . TYR A 1 572 ? 34.562 -30.656 -29.656 1 94.25 572 TYR A O 1
ATOM 4524 N N . LYS A 1 573 ? 33.312 -28.766 -29.375 1 94.69 573 LYS A N 1
ATOM 4525 C CA . LYS A 1 573 ? 33.906 -28.391 -28.094 1 94.69 573 LYS A CA 1
ATOM 4526 C C . LYS A 1 573 ? 32.844 -28.188 -27.031 1 94.69 573 LYS A C 1
ATOM 4528 O O . LYS A 1 573 ? 31.859 -27.453 -27.25 1 94.69 573 LYS A O 1
ATOM 4533 N N . VAL A 1 574 ? 32.969 -28.906 -25.875 1 95.94 574 VAL A N 1
ATOM 4534 C CA . VAL A 1 574 ? 32.031 -28.797 -24.781 1 95.94 574 VAL A CA 1
ATOM 4535 C C . VAL A 1 574 ? 32.656 -28.125 -23.578 1 95.94 574 VAL A C 1
ATOM 4537 O O . VAL A 1 574 ? 33.719 -28.531 -23.125 1 95.94 574 VAL A O 1
ATOM 4540 N N . SER A 1 575 ? 32.031 -27.031 -23.141 1 95.75 575 SER A N 1
ATOM 4541 C CA . SER A 1 575 ? 32.469 -26.297 -21.953 1 95.75 575 SER A CA 1
ATOM 4542 C C . SER A 1 575 ? 31.438 -26.375 -20.844 1 95.75 575 SER A C 1
ATOM 4544 O O . SER A 1 575 ? 30.25 -26.172 -21.078 1 95.75 575 SER A O 1
ATOM 4546 N N . VAL A 1 576 ? 31.922 -26.797 -19.641 1 95.88 576 VAL A N 1
ATOM 4547 C CA . VAL A 1 576 ? 31.031 -26.906 -18.484 1 95.88 576 VAL A CA 1
ATOM 4548 C C . VAL A 1 576 ? 31.406 -25.875 -17.438 1 95.88 576 VAL A C 1
ATOM 4550 O O . VAL A 1 576 ? 32.562 -25.797 -17.016 1 95.88 576 VAL A O 1
ATOM 4553 N N . ARG A 1 577 ? 30.406 -25.078 -17.016 1 95.69 577 ARG A N 1
ATOM 4554 C CA . ARG A 1 577 ? 30.594 -24.078 -15.969 1 95.69 577 ARG A CA 1
ATOM 4555 C C . ARG A 1 577 ? 29.469 -24.141 -1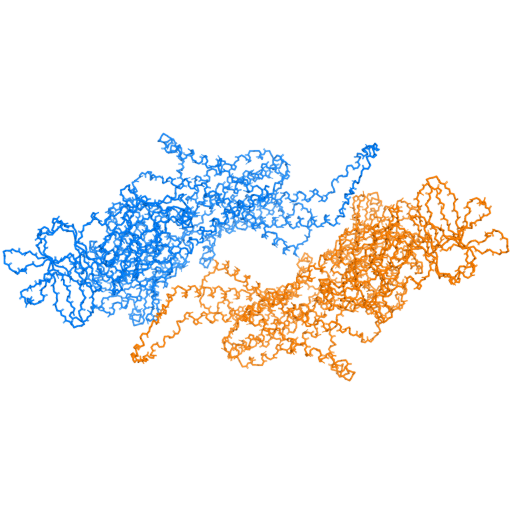4.945 1 95.69 577 ARG A C 1
ATOM 4557 O O . ARG A 1 577 ? 28.328 -24.469 -15.289 1 95.69 577 ARG A O 1
ATOM 4564 N N . THR A 1 578 ? 29.859 -23.859 -13.695 1 95.56 578 THR A N 1
ATOM 4565 C CA . THR A 1 578 ? 28.844 -23.812 -12.648 1 95.56 578 THR A CA 1
ATOM 4566 C C . THR A 1 578 ? 28.031 -22.516 -12.734 1 95.56 578 THR A C 1
ATOM 4568 O O . THR A 1 578 ? 28.594 -21.438 -12.984 1 95.56 578 THR A O 1
ATOM 4571 N N . SER A 1 579 ? 26.75 -22.594 -12.656 1 94.56 579 SER A N 1
ATOM 4572 C CA . SER A 1 579 ? 25.891 -21.438 -12.633 1 94.56 579 SER A CA 1
ATOM 4573 C C . SER A 1 579 ? 25.375 -21.156 -11.227 1 94.56 579 SER A C 1
ATOM 4575 O O . SER A 1 579 ? 24.516 -21.875 -10.719 1 94.56 579 SER A O 1
ATOM 4577 N N . LEU A 1 580 ? 25.766 -20.047 -10.625 1 94.38 580 LEU A N 1
ATOM 4578 C CA . LEU A 1 580 ? 25.422 -19.719 -9.25 1 94.38 580 LEU A CA 1
ATOM 4579 C C . LEU A 1 580 ? 23.922 -19.453 -9.117 1 94.38 580 LEU A C 1
ATOM 4581 O O . LEU A 1 580 ? 23.266 -20 -8.227 1 94.38 580 LEU A O 1
ATOM 4585 N N . PRO A 1 581 ? 23.234 -18.609 -10.016 1 94.94 581 PRO A N 1
ATOM 4586 C CA . PRO A 1 581 ? 21.797 -18.406 -9.875 1 94.94 581 PRO A CA 1
ATOM 4587 C C . PRO A 1 581 ? 21 -19.703 -9.969 1 94.94 581 PRO A C 1
ATOM 4589 O O . PRO A 1 581 ? 20.016 -19.875 -9.234 1 94.94 581 PRO A O 1
ATOM 4592 N N . ARG A 1 582 ? 21.406 -20.656 -10.805 1 95.88 582 ARG A N 1
ATOM 4593 C CA . ARG A 1 582 ? 20.688 -21.922 -10.953 1 95.88 582 ARG A CA 1
ATOM 4594 C C . ARG A 1 582 ? 20.906 -22.812 -9.734 1 95.88 582 ARG A C 1
ATOM 4596 O O . ARG A 1 582 ? 20.016 -23.562 -9.344 1 95.88 582 ARG A O 1
ATOM 4603 N N . VAL A 1 583 ? 22.094 -22.688 -9.148 1 96 583 VAL A N 1
ATOM 4604 C CA . VAL A 1 583 ? 22.359 -23.438 -7.926 1 96 583 VAL A CA 1
ATOM 4605 C C . VAL A 1 583 ? 21.438 -22.938 -6.812 1 96 583 VAL A C 1
ATOM 4607 O O . VAL A 1 583 ? 20.828 -23.75 -6.109 1 96 583 VAL A O 1
ATOM 4610 N N . LEU A 1 584 ? 21.328 -21.625 -6.691 1 95.75 584 LEU A N 1
ATOM 4611 C CA . LEU A 1 584 ? 20.438 -21.062 -5.684 1 95.75 584 LEU A CA 1
ATOM 4612 C C . LEU A 1 584 ? 19 -21.453 -5.953 1 95.75 584 LEU A C 1
ATOM 4614 O O . LEU A 1 584 ? 18.25 -21.75 -5.02 1 95.75 584 LEU A O 1
ATOM 4618 N N . GLY A 1 585 ? 18.609 -21.469 -7.238 1 96.19 585 GLY A N 1
ATOM 4619 C CA . GLY A 1 585 ? 17.281 -21.938 -7.598 1 96.19 585 GLY A CA 1
ATOM 4620 C C . GLY A 1 585 ? 17.031 -23.375 -7.211 1 96.19 585 GLY A C 1
ATOM 4621 O O . GLY A 1 585 ? 15.961 -23.703 -6.695 1 96.19 585 GLY A O 1
ATOM 4622 N N . GLN A 1 586 ? 18 -24.234 -7.379 1 95.88 586 GLN A N 1
ATOM 4623 C CA . GLN A 1 586 ? 17.906 -25.656 -7.023 1 95.88 586 GLN A CA 1
ATOM 4624 C C . GLN A 1 586 ? 17.797 -25.828 -5.512 1 95.88 586 GLN A C 1
ATOM 4626 O O . GLN A 1 586 ? 17.016 -26.656 -5.027 1 95.88 586 GLN A O 1
ATOM 4631 N N . ILE A 1 587 ? 18.547 -25.031 -4.84 1 95.12 587 ILE A N 1
ATOM 4632 C CA . ILE A 1 587 ? 18.5 -25.094 -3.383 1 95.12 587 ILE A CA 1
ATOM 4633 C C . ILE A 1 587 ? 17.109 -24.75 -2.887 1 95.12 587 ILE A C 1
ATOM 4635 O O . ILE A 1 587 ? 16.547 -25.453 -2.045 1 95.12 587 ILE A O 1
ATOM 4639 N N . LEU A 1 588 ? 16.547 -23.766 -3.43 1 95.5 588 LEU A N 1
ATOM 4640 C CA . LEU A 1 588 ? 15.211 -23.344 -3.002 1 95.5 588 LEU A CA 1
ATOM 4641 C C . LEU A 1 588 ? 14.141 -24.312 -3.48 1 95.5 588 LEU A C 1
ATOM 4643 O O . LEU A 1 588 ? 13.117 -24.5 -2.818 1 95.5 588 LEU A O 1
ATOM 4647 N N . ARG A 1 589 ? 14.336 -24.922 -4.594 1 95.44 589 ARG A N 1
ATOM 4648 C CA . ARG A 1 589 ? 13.391 -25.906 -5.129 1 95.44 589 ARG A CA 1
ATOM 4649 C C . ARG A 1 589 ? 13.266 -27.109 -4.199 1 95.44 589 ARG A C 1
ATOM 4651 O O . ARG A 1 589 ? 12.156 -27.609 -3.969 1 95.44 589 ARG A O 1
ATOM 4658 N N . PHE A 1 590 ? 14.375 -27.469 -3.562 1 95.12 590 PHE A N 1
ATOM 4659 C CA . PHE A 1 590 ? 14.375 -28.703 -2.768 1 95.12 590 PHE A CA 1
ATOM 4660 C C . PHE A 1 590 ? 14.312 -28.375 -1.278 1 95.12 590 PHE A C 1
ATOM 4662 O O . PHE A 1 590 ? 13.688 -29.109 -0.507 1 95.12 590 PHE A O 1
ATOM 4669 N N . CYS A 1 591 ? 14.891 -27.234 -0.828 1 94.56 591 CYS A N 1
ATOM 4670 C CA . CYS A 1 591 ? 14.961 -26.906 0.593 1 94.56 591 CYS A CA 1
ATOM 467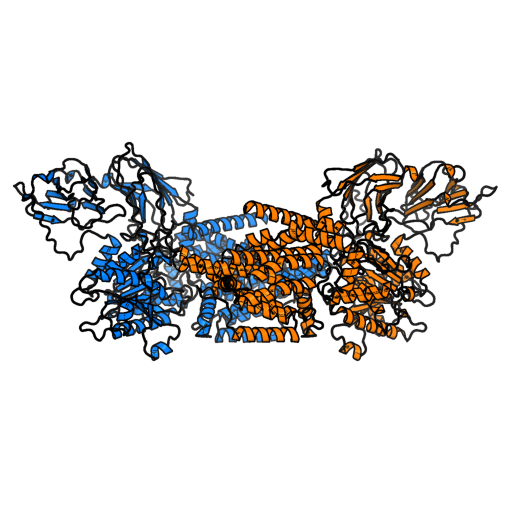1 C C . CYS A 1 591 ? 14.133 -25.672 0.914 1 94.56 591 CYS A C 1
ATOM 4673 O O . CYS A 1 591 ? 14.219 -25.141 2.02 1 94.56 591 CYS A O 1
ATOM 4675 N N . GLY A 1 592 ? 13.352 -25.188 0.012 1 92.75 592 GLY A N 1
ATOM 4676 C CA . GLY A 1 592 ? 12.562 -23.969 0.174 1 92.75 592 GLY A CA 1
ATOM 4677 C C . GLY A 1 592 ? 11.688 -24 1.414 1 92.75 592 GLY A C 1
ATOM 4678 O O . GLY A 1 592 ? 11.57 -22.984 2.115 1 92.75 592 GLY A O 1
ATOM 4679 N N . PRO A 1 593 ? 11.109 -25.109 1.827 1 91.75 593 PRO A N 1
ATOM 4680 C CA . PRO A 1 593 ? 10.219 -25.188 2.984 1 91.75 593 PRO A CA 1
ATOM 4681 C C . PRO A 1 593 ? 10.938 -24.922 4.305 1 91.75 593 PRO A C 1
ATOM 4683 O O . PRO A 1 593 ? 10.289 -24.688 5.328 1 91.75 593 PRO A O 1
ATOM 4686 N N . THR A 1 594 ? 12.227 -24.938 4.324 1 94.94 594 THR A N 1
ATOM 4687 C CA . THR A 1 594 ? 12.984 -24.703 5.547 1 94.94 594 THR A CA 1
ATOM 4688 C C . THR A 1 594 ? 13.094 -23.203 5.824 1 94.94 594 THR A C 1
ATOM 4690 O O . THR A 1 594 ? 13.359 -22.797 6.953 1 94.94 594 THR A O 1
ATOM 4693 N N . VAL A 1 595 ? 12.906 -22.406 4.801 1 96.06 595 VAL A N 1
ATOM 4694 C CA . VAL A 1 595 ? 13.055 -20.953 4.941 1 96.06 595 VAL A CA 1
ATOM 4695 C C . VAL A 1 595 ? 12.008 -20.422 5.914 1 96.06 595 VAL A C 1
ATOM 4697 O O . VAL A 1 595 ? 12.344 -19.688 6.852 1 96.06 595 VAL A O 1
ATOM 4700 N N . PRO A 1 596 ? 10.727 -20.781 5.812 1 96.12 596 PRO A N 1
ATOM 4701 C CA . PRO A 1 596 ? 9.742 -20.312 6.793 1 96.12 596 PRO A CA 1
ATOM 4702 C C . PRO A 1 596 ? 10.039 -20.797 8.211 1 96.12 596 PRO A C 1
ATOM 4704 O O . PRO A 1 596 ? 9.711 -20.125 9.18 1 96.12 596 PRO A O 1
ATOM 4707 N N . VAL A 1 597 ? 10.656 -21.953 8.375 1 97.31 597 VAL A N 1
ATOM 4708 C CA . VAL A 1 597 ? 11.023 -22.469 9.688 1 97.31 597 VAL A CA 1
ATOM 4709 C C . VAL A 1 597 ? 12.07 -21.562 10.328 1 97.31 597 VAL A C 1
ATOM 4711 O O . VAL A 1 597 ? 11.922 -21.125 11.469 1 97.31 597 VAL A O 1
ATOM 4714 N N . TYR A 1 598 ? 13.062 -21.25 9.547 1 97.62 598 TYR A N 1
ATOM 4715 C CA . TYR A 1 598 ? 14.117 -20.391 10.07 1 97.62 598 TYR A CA 1
ATOM 4716 C C . TYR A 1 598 ? 13.617 -18.969 10.281 1 97.62 598 TYR A C 1
ATOM 4718 O O . TYR A 1 598 ? 14.133 -18.234 11.133 1 97.62 598 TYR A O 1
ATOM 4726 N N . THR A 1 599 ? 12.625 -18.547 9.461 1 98 599 THR A N 1
ATOM 4727 C CA . THR A 1 599 ? 11.969 -17.266 9.727 1 98 599 THR A CA 1
ATOM 4728 C C . THR A 1 599 ? 11.297 -17.266 11.094 1 98 599 THR A C 1
ATOM 4730 O O . THR A 1 599 ? 11.469 -16.328 11.883 1 98 599 THR A O 1
ATOM 4733 N N . ALA A 1 600 ? 10.602 -18.359 11.43 1 98.25 600 ALA A N 1
ATOM 4734 C CA . ALA A 1 600 ? 9.938 -18.5 12.719 1 98.25 600 ALA A CA 1
ATOM 4735 C C . ALA A 1 600 ? 10.953 -18.562 13.852 1 98.25 600 ALA A C 1
ATOM 4737 O O . ALA A 1 600 ? 10.75 -17.953 14.906 1 98.25 600 ALA A O 1
ATOM 4738 N N . VAL A 1 601 ? 12.031 -19.219 13.602 1 98.12 601 VAL A N 1
ATOM 4739 C CA . VAL A 1 601 ? 13.102 -19.359 14.578 1 98.12 601 VAL A CA 1
ATOM 4740 C C . VAL A 1 601 ? 13.688 -17.984 14.898 1 98.12 601 VAL A C 1
ATOM 4742 O O . VAL A 1 601 ? 13.859 -17.641 16.062 1 98.12 601 VAL A O 1
ATOM 4745 N N . THR A 1 602 ? 13.922 -17.25 13.867 1 98.06 602 THR A N 1
ATOM 4746 C CA . THR A 1 602 ? 14.5 -15.914 14.039 1 98.06 602 THR A CA 1
ATOM 4747 C C . THR A 1 602 ? 13.547 -15 14.805 1 98.06 602 THR A C 1
ATOM 4749 O O . THR A 1 602 ? 13.961 -14.258 15.695 1 98.06 602 THR A O 1
ATOM 4752 N N . LEU A 1 603 ? 12.297 -15.086 14.5 1 98.06 603 LEU A N 1
ATOM 4753 C CA . LEU A 1 603 ? 11.305 -14.25 15.164 1 98.06 603 LEU A CA 1
ATOM 4754 C C . LEU A 1 603 ? 11.148 -14.641 16.625 1 98.06 603 LEU A C 1
ATOM 4756 O O . LEU A 1 603 ? 10.977 -13.781 17.5 1 98.06 603 LEU A O 1
ATOM 4760 N N . LEU A 1 604 ? 11.172 -15.914 16.906 1 98.06 604 LEU A N 1
ATOM 4761 C CA . LEU A 1 604 ? 11.086 -16.391 18.297 1 98.06 604 LEU A CA 1
ATOM 4762 C C . LEU A 1 604 ? 12.281 -15.914 19.109 1 98.06 604 LEU A C 1
ATOM 4764 O O . LEU A 1 604 ? 12.117 -15.453 20.234 1 98.06 604 LEU A O 1
ATOM 4768 N N . LEU A 1 605 ? 13.414 -15.961 18.516 1 97.94 605 LEU A N 1
ATOM 4769 C CA . LEU A 1 605 ? 14.617 -15.5 19.203 1 97.94 605 LEU A CA 1
ATOM 4770 C C . LEU A 1 605 ? 14.594 -13.984 19.359 1 97.94 605 LEU A C 1
ATOM 4772 O O . LEU A 1 605 ? 15.102 -13.453 20.359 1 97.94 605 LEU A O 1
ATOM 4776 N N . ALA A 1 606 ? 14.078 -13.312 18.344 1 97.56 606 ALA A N 1
ATOM 4777 C CA . ALA A 1 606 ? 13.906 -11.867 18.469 1 97.56 606 ALA A CA 1
ATOM 4778 C C . ALA A 1 606 ? 13.008 -11.523 19.656 1 97.56 606 ALA A C 1
ATOM 4780 O O . ALA A 1 606 ? 13.266 -10.562 20.391 1 97.56 606 ALA A O 1
ATOM 4781 N N . CYS A 1 607 ? 11.953 -12.281 19.844 1 96.94 607 CYS A N 1
ATOM 4782 C CA . CYS A 1 607 ? 11.078 -12.094 21 1 96.94 607 CYS A CA 1
ATOM 4783 C C . CYS A 1 607 ? 11.844 -12.312 22.297 1 96.94 607 CYS A C 1
ATOM 4785 O O . CYS A 1 607 ? 11.688 -11.547 23.25 1 96.94 607 CYS A O 1
ATOM 4787 N N . GLY A 1 608 ? 12.727 -13.336 22.281 1 96.69 608 GLY A N 1
ATOM 4788 C CA . GLY A 1 608 ? 13.586 -13.555 23.438 1 96.69 608 GLY A CA 1
ATOM 4789 C C . GLY A 1 608 ? 14.523 -12.391 23.719 1 96.69 608 GLY A C 1
ATOM 4790 O O . GLY A 1 608 ? 14.734 -12.023 24.875 1 96.69 608 GLY A O 1
ATOM 4791 N N . GLY A 1 609 ? 15.023 -11.812 22.625 1 95.94 609 GLY A N 1
ATOM 4792 C CA . GLY A 1 609 ? 15.875 -10.641 22.781 1 95.94 609 GLY A CA 1
ATOM 4793 C C . GLY A 1 609 ? 15.133 -9.438 23.328 1 95.94 609 GLY A C 1
ATOM 4794 O O . GLY A 1 609 ? 15.688 -8.68 24.125 1 95.94 609 GLY A O 1
ATOM 4795 N N . GLN A 1 610 ? 13.922 -9.273 22.953 1 96.31 610 GLN A N 1
ATOM 4796 C CA . GLN A 1 610 ? 13.094 -8.18 23.438 1 96.31 610 GLN A CA 1
ATOM 4797 C C . GLN A 1 610 ? 12.82 -8.328 24.938 1 96.31 610 GLN A C 1
ATOM 4799 O O . GLN A 1 610 ? 12.922 -7.355 25.688 1 96.31 610 GLN A O 1
ATOM 4804 N N . LEU A 1 611 ? 12.531 -9.578 25.391 1 96.62 611 LEU A N 1
ATOM 4805 C CA . LEU A 1 611 ? 12.266 -9.859 26.797 1 96.62 611 LEU A CA 1
ATOM 4806 C C . LEU A 1 611 ? 13.523 -9.672 27.625 1 96.62 611 LEU A C 1
ATOM 4808 O O . LEU A 1 611 ? 13.461 -9.164 28.75 1 96.62 611 LEU A O 1
ATOM 4812 N N . SER A 1 612 ? 14.609 -10.023 27.078 1 95.88 612 SER A N 1
ATOM 4813 C CA . SER A 1 612 ? 15.883 -9.844 27.766 1 95.88 612 SER A CA 1
ATOM 4814 C C . SER A 1 612 ? 16.219 -8.367 27.938 1 95.88 612 SER A C 1
ATOM 4816 O O . SER A 1 612 ? 16.719 -7.957 28.984 1 95.88 612 SER A O 1
ATOM 4818 N N . SER A 1 613 ? 15.93 -7.594 26.922 1 96.38 613 SER A N 1
ATOM 4819 C CA . SER A 1 613 ? 16.141 -6.152 27.016 1 96.38 613 SER A CA 1
ATOM 4820 C C . SER A 1 613 ? 15.273 -5.531 28.094 1 96.38 613 SER A C 1
ATOM 4822 O O . SER A 1 613 ? 15.734 -4.691 28.875 1 96.38 613 SER A O 1
ATOM 4824 N N . ILE A 1 614 ? 14.07 -5.953 28.203 1 96.31 614 ILE A N 1
ATOM 4825 C CA . ILE A 1 614 ? 13.133 -5.438 29.203 1 96.31 614 ILE A CA 1
ATOM 4826 C C . ILE A 1 614 ? 13.578 -5.867 30.594 1 96.31 614 ILE A C 1
ATOM 4828 O O . ILE A 1 614 ? 13.469 -5.094 31.547 1 96.31 614 ILE A O 1
ATOM 4832 N N . LEU A 1 615 ? 14.055 -7.07 30.703 1 95.06 615 LEU A N 1
ATOM 4833 C CA . LEU A 1 615 ? 14.539 -7.582 31.984 1 95.06 615 LEU A CA 1
ATOM 4834 C C . LEU A 1 615 ? 15.766 -6.809 32.438 1 95.06 615 LEU A C 1
ATOM 4836 O O . LEU A 1 615 ? 15.859 -6.434 33.625 1 95.06 615 LEU A O 1
ATOM 4840 N N . ASN A 1 616 ? 16.672 -6.477 31.562 1 94.19 616 ASN A N 1
ATOM 4841 C CA . ASN A 1 616 ? 17.953 -5.855 31.906 1 94.19 616 ASN A CA 1
ATOM 4842 C C . ASN A 1 616 ? 17.828 -4.34 32.031 1 94.19 616 ASN A C 1
ATOM 4844 O O . ASN A 1 616 ? 18.359 -3.732 32.938 1 94.19 616 ASN A O 1
ATOM 4848 N N . SER A 1 617 ? 17.094 -3.654 31.094 1 93.31 617 SER A N 1
ATOM 4849 C CA . SER A 1 617 ? 17.078 -2.195 31.047 1 93.31 617 SER A CA 1
ATOM 4850 C C . SER A 1 617 ? 15.695 -1.642 31.391 1 93.31 617 SER A C 1
ATOM 4852 O O . SER A 1 617 ? 15.508 -0.426 31.453 1 93.31 617 SER A O 1
ATOM 4854 N N . ARG A 1 618 ? 14.672 -2.451 31.594 1 91.38 618 ARG A N 1
ATOM 4855 C CA . ARG A 1 618 ? 13.297 -2.062 31.891 1 91.38 618 ARG A CA 1
ATOM 4856 C C . ARG A 1 618 ? 12.688 -1.291 30.719 1 91.38 618 ARG A C 1
ATOM 4858 O O . ARG A 1 618 ? 11.719 -0.546 30.891 1 91.38 618 ARG A O 1
ATOM 4865 N N . SER A 1 619 ? 13.422 -1.331 29.516 1 93.75 619 SER A N 1
ATOM 4866 C CA . SER A 1 619 ? 12.93 -0.707 28.297 1 93.75 619 SER A CA 1
ATOM 4867 C C . SER A 1 619 ? 13.016 -1.667 27.109 1 93.75 619 SER A C 1
ATOM 4869 O O . SER A 1 619 ? 13.797 -2.615 27.125 1 93.75 619 SER A O 1
ATOM 4871 N N . ALA A 1 620 ? 12.109 -1.507 26.203 1 95.88 620 ALA A N 1
ATOM 4872 C CA . ALA A 1 620 ? 12.109 -2.34 25 1 95.88 620 ALA A CA 1
ATOM 4873 C C . ALA A 1 620 ? 13.117 -1.822 23.969 1 95.88 620 ALA A C 1
ATOM 4875 O O . ALA A 1 620 ? 13.414 -0.626 23.938 1 95.88 620 ALA A O 1
ATOM 4876 N N . ALA A 1 621 ? 13.719 -2.684 23.297 1 95.38 621 ALA A N 1
ATOM 4877 C CA . ALA A 1 621 ? 14.648 -2.326 22.219 1 95.38 621 ALA A CA 1
ATOM 4878 C C . ALA A 1 621 ? 13.914 -2.141 20.891 1 95.38 621 ALA A C 1
ATOM 4880 O O . ALA A 1 621 ? 12.742 -2.514 20.766 1 95.38 621 ALA A O 1
ATOM 4881 N N . ASP A 1 622 ? 14.609 -1.521 19.922 1 94 622 ASP A N 1
ATOM 4882 C CA . ASP A 1 622 ? 14.031 -1.361 18.594 1 94 622 ASP A CA 1
ATOM 4883 C C . ASP A 1 622 ? 13.828 -2.717 17.922 1 94 622 ASP A C 1
ATOM 4885 O O . ASP A 1 622 ? 14.695 -3.59 18 1 94 622 ASP A O 1
ATOM 4889 N N . MET A 1 623 ? 12.688 -2.928 17.328 1 94.25 623 MET A N 1
ATOM 4890 C CA . MET A 1 623 ? 12.312 -4.195 16.703 1 94.25 623 MET A CA 1
ATOM 4891 C C . MET A 1 623 ? 13.344 -4.621 15.672 1 94.25 623 MET A C 1
ATOM 4893 O O . MET A 1 623 ? 13.711 -5.797 15.602 1 94.25 623 MET A O 1
ATOM 4897 N N . SER A 1 624 ? 13.875 -3.611 14.844 1 92.56 624 SER A N 1
ATOM 4898 C CA . SER A 1 624 ? 14.852 -3.93 13.805 1 92.56 624 SER A CA 1
ATOM 4899 C C . SER A 1 624 ? 16.156 -4.461 14.414 1 92.56 624 SER A C 1
ATOM 4901 O O . SER A 1 624 ? 16.781 -5.363 13.852 1 92.56 624 SER A O 1
ATOM 4903 N N . GLN A 1 625 ? 16.5 -4.008 15.609 1 94.31 625 GLN A N 1
ATOM 4904 C CA . GLN A 1 625 ? 17.734 -4.438 16.266 1 94.31 625 GLN A CA 1
ATOM 4905 C C . GLN A 1 625 ? 17.578 -5.836 16.859 1 94.31 625 GLN A C 1
ATOM 4907 O O . GLN A 1 625 ? 18.469 -6.672 16.719 1 94.31 625 GLN A O 1
ATOM 4912 N N . VAL A 1 626 ? 16.484 -6.102 17.422 1 95.81 626 VAL A N 1
ATOM 4913 C CA . VAL A 1 626 ? 16.281 -7.398 18.062 1 95.81 626 VAL A CA 1
ATOM 4914 C C . VAL A 1 626 ? 16.141 -8.484 16.984 1 95.81 626 VAL A C 1
ATOM 4916 O O . VAL A 1 626 ? 16.594 -9.609 17.172 1 95.81 626 VAL A O 1
ATOM 4919 N N . VAL A 1 627 ? 15.453 -8.25 15.883 1 96.62 627 VAL A N 1
ATOM 4920 C CA . VAL A 1 627 ? 15.297 -9.234 14.82 1 96.62 627 VAL A CA 1
ATOM 4921 C C . VAL A 1 627 ? 16.641 -9.492 14.148 1 96.62 627 VAL A C 1
ATOM 4923 O O . VAL A 1 627 ? 16.953 -10.625 13.797 1 96.62 627 VAL A O 1
ATOM 4926 N N . ALA A 1 628 ? 17.453 -8.398 14 1 95.81 628 ALA A N 1
ATOM 4927 C CA . ALA A 1 628 ? 18.781 -8.555 13.422 1 95.81 628 ALA A CA 1
ATOM 4928 C C . ALA A 1 628 ? 19.656 -9.461 14.281 1 95.81 628 ALA A C 1
ATOM 4930 O O . ALA A 1 628 ? 20.422 -10.281 13.758 1 95.81 628 ALA A O 1
ATOM 4931 N N . LYS A 1 629 ? 19.453 -9.383 15.539 1 94.69 629 LYS A N 1
ATOM 4932 C CA . LYS A 1 629 ? 20.25 -10.188 16.453 1 94.69 629 LYS A CA 1
ATOM 4933 C C . LYS A 1 629 ? 19.672 -11.594 16.594 1 94.69 629 LYS A C 1
ATOM 4935 O O . LYS A 1 629 ? 20.266 -12.453 17.25 1 94.69 629 LYS A O 1
ATOM 4940 N N . GLY A 1 630 ? 18.5 -11.789 16.016 1 93.94 630 GLY A N 1
ATOM 4941 C CA . GLY A 1 630 ? 17.859 -13.094 16.078 1 93.94 630 GLY A CA 1
ATOM 4942 C C . GLY A 1 630 ? 18.609 -14.164 15.32 1 93.94 630 GLY A C 1
ATOM 4943 O O . GLY A 1 630 ? 18.406 -15.359 15.547 1 93.94 630 GLY A O 1
ATOM 4944 N N . LEU A 1 631 ? 19.469 -13.773 14.391 1 95 631 LEU A N 1
ATOM 4945 C CA . LEU A 1 631 ? 20.312 -14.719 13.672 1 95 631 LEU A CA 1
ATOM 4946 C C . LEU A 1 631 ? 21.469 -15.188 14.539 1 95 631 LEU A C 1
ATOM 4948 O O . LEU A 1 631 ? 22.469 -14.469 14.711 1 95 631 LEU A O 1
ATOM 4952 N N . GLN A 1 632 ? 21.266 -16.391 15.109 1 95.38 632 GLN A N 1
ATOM 4953 C CA . GLN A 1 632 ? 22.266 -16.969 15.992 1 95.38 632 GLN A CA 1
ATOM 4954 C C . GLN A 1 632 ? 22.672 -18.375 15.531 1 95.38 632 GLN A C 1
ATOM 4956 O O . GLN A 1 632 ? 22.391 -19.359 16.219 1 95.38 632 GLN A O 1
ATOM 4961 N N . PRO A 1 633 ? 23.406 -18.438 14.492 1 92.44 633 PRO A N 1
ATOM 4962 C CA . PRO A 1 633 ? 23.781 -19.75 13.969 1 92.44 633 PRO A CA 1
ATOM 4963 C C . PRO A 1 633 ? 24.688 -20.531 14.914 1 92.44 633 PRO A C 1
ATOM 4965 O O . PRO A 1 633 ? 24.625 -21.75 14.969 1 92.44 633 PRO A O 1
ATOM 4968 N N . HIS A 1 634 ? 25.422 -19.828 15.758 1 92.38 634 HIS A N 1
ATOM 4969 C CA . HIS A 1 634 ? 26.359 -20.484 16.672 1 92.38 634 HIS A CA 1
ATOM 4970 C C . HIS A 1 634 ? 25.609 -21.219 17.781 1 92.38 634 HIS A C 1
ATOM 4972 O O . HIS A 1 634 ? 26.125 -22.172 18.359 1 92.38 634 HIS A O 1
ATOM 4978 N N . LYS A 1 635 ? 24.438 -20.844 18.031 1 93.81 635 LYS A N 1
ATOM 4979 C CA . LYS A 1 635 ? 23.672 -21.516 19.078 1 93.81 635 LYS A CA 1
ATOM 4980 C C . LYS A 1 635 ? 22.703 -22.516 18.484 1 93.81 635 LYS A C 1
ATOM 4982 O O . LYS A 1 635 ? 22.625 -23.656 18.938 1 93.81 635 LYS A O 1
ATOM 4987 N N . VAL A 1 636 ? 22.047 -22.125 17.438 1 94.56 636 VAL A N 1
ATOM 4988 C CA . VAL A 1 636 ? 20.984 -22.969 16.875 1 94.56 636 VAL A CA 1
ATOM 4989 C C . VAL A 1 636 ? 21.594 -24.031 15.977 1 94.56 636 VAL A C 1
ATOM 4991 O O . VAL A 1 636 ? 21.359 -25.234 16.188 1 94.56 636 VAL A O 1
ATOM 4994 N N . SER A 1 637 ? 22.453 -23.672 15.031 1 91.81 637 SER A N 1
ATOM 4995 C CA . SER A 1 637 ? 22.969 -24.594 14.039 1 91.81 637 SER A CA 1
ATOM 4996 C C . SER A 1 637 ? 23.891 -25.641 14.68 1 91.81 637 SER A C 1
ATOM 4998 O O . SER A 1 637 ? 23.875 -26.812 14.305 1 91.81 637 SER A O 1
ATOM 5000 N N . ILE A 1 638 ? 24.656 -25.188 15.664 1 91.56 638 ILE A N 1
ATOM 5001 C CA . ILE A 1 638 ? 25.562 -26.109 16.328 1 91.56 638 ILE A CA 1
ATOM 5002 C C . ILE A 1 638 ? 24.781 -27.125 17.141 1 91.56 638 ILE A C 1
ATOM 5004 O O . ILE A 1 638 ? 25.078 -28.312 17.125 1 91.56 638 ILE A O 1
ATOM 5008 N N . SER A 1 639 ? 23.766 -26.672 17.797 1 93.19 639 SER A N 1
ATOM 5009 C CA . SER A 1 639 ? 22.938 -27.578 18.594 1 93.19 639 SER A CA 1
ATOM 5010 C C . SER A 1 639 ? 22.219 -28.578 17.703 1 93.19 639 SER A C 1
ATOM 5012 O O . SER A 1 639 ? 22.094 -29.766 18.047 1 93.19 639 SER A O 1
ATOM 5014 N N . VAL A 1 640 ? 21.75 -28.141 16.609 1 91.38 640 VAL A N 1
ATOM 5015 C CA . VAL A 1 640 ? 21.062 -29.031 15.672 1 91.38 640 VAL A CA 1
ATOM 5016 C C . VAL A 1 640 ? 22.047 -30.062 15.125 1 91.38 640 VAL A C 1
ATOM 5018 O O . VAL A 1 640 ? 21.719 -31.25 15.023 1 91.38 640 VAL A O 1
ATOM 5021 N N . CYS A 1 641 ? 23.297 -29.641 14.836 1 88.69 641 CYS A N 1
ATOM 5022 C CA . CYS A 1 641 ? 24.312 -30.547 14.312 1 88.69 641 CYS A CA 1
ATOM 5023 C C . CYS A 1 641 ? 24.734 -31.562 15.367 1 88.69 641 CYS A C 1
ATOM 5025 O O . CYS A 1 641 ? 24.953 -32.75 15.039 1 88.69 641 CYS A O 1
ATOM 5027 N N . VAL A 1 642 ? 24.797 -31.125 16.562 1 90.19 642 VAL A N 1
ATOM 5028 C CA . VAL A 1 642 ? 25.156 -32.031 17.656 1 90.19 642 VAL A CA 1
ATOM 5029 C C . VAL A 1 642 ? 24.062 -33.062 17.859 1 90.19 642 VAL A C 1
ATOM 5031 O O . VAL A 1 642 ? 24.359 -34.25 18 1 90.19 642 VAL A O 1
ATOM 5034 N N . LEU A 1 643 ? 22.891 -32.594 17.875 1 88.31 643 LEU A N 1
ATOM 5035 C CA . LEU A 1 643 ? 21.781 -33.531 18.031 1 88.31 643 LEU A CA 1
ATOM 5036 C C . LEU A 1 643 ? 21.719 -34.531 16.891 1 88.31 643 LEU A C 1
ATOM 5038 O O . LEU A 1 643 ? 21.469 -35.719 17.094 1 88.31 643 LEU A O 1
ATOM 5042 N N . HIS A 1 644 ? 21.953 -34.062 15.703 1 85.19 644 HIS A N 1
ATOM 5043 C CA . HIS A 1 644 ? 21.984 -34.938 14.539 1 85.19 644 HIS A CA 1
ATOM 5044 C C . HIS A 1 644 ? 23.078 -36 14.68 1 85.19 644 HIS A C 1
ATOM 5046 O O . HIS A 1 644 ? 22.859 -37.188 14.359 1 85.19 644 HIS A O 1
ATOM 5052 N N . SER A 1 645 ? 24.234 -35.594 15.219 1 86.56 645 SER A N 1
ATOM 5053 C CA . SER A 1 645 ? 25.344 -36.5 15.406 1 86.56 645 SER A CA 1
ATOM 5054 C C . SER A 1 645 ? 25.062 -37.531 16.5 1 86.56 645 SER A C 1
ATOM 5056 O O . SER A 1 645 ? 25.406 -38.688 16.391 1 86.56 645 SER A O 1
ATOM 5058 N N . LEU A 1 646 ? 24.391 -37.094 17.453 1 88.81 646 LEU A N 1
ATOM 5059 C CA . LEU A 1 646 ? 24.031 -37.969 18.562 1 88.81 646 LEU A CA 1
ATOM 5060 C C . LEU A 1 646 ? 23 -39 18.109 1 88.81 646 LEU A C 1
ATOM 5062 O O . LEU A 1 646 ? 23.078 -40.188 18.469 1 88.81 646 LEU A O 1
ATOM 5066 N N . LEU A 1 647 ? 22.109 -38.594 17.375 1 85.94 647 LEU A N 1
ATOM 5067 C CA . LEU A 1 647 ? 21.047 -39.469 16.906 1 85.94 647 LEU A CA 1
ATOM 5068 C C . LEU A 1 647 ? 21.562 -40.438 15.859 1 85.94 647 LEU A C 1
ATOM 5070 O O . LEU A 1 647 ? 20.906 -41.438 15.562 1 85.94 647 LEU A O 1
ATOM 5074 N N . SER A 1 648 ? 22.766 -40.094 15.25 1 81.06 648 SER A N 1
ATOM 5075 C CA . SER A 1 648 ? 23.391 -41.031 14.305 1 81.06 648 SER A CA 1
ATOM 5076 C C . SER A 1 648 ? 24.078 -42.188 15.023 1 81.06 648 SER A C 1
ATOM 5078 O O . SER A 1 648 ? 24.391 -43.188 14.414 1 81.06 648 SER A O 1
ATOM 5080 N N . CYS A 1 649 ? 24.156 -42 16.344 1 86.19 649 CYS A N 1
ATOM 5081 C CA . CYS A 1 649 ? 24.75 -43.062 17.156 1 86.19 649 CYS A CA 1
ATOM 5082 C C . CYS A 1 649 ? 23.672 -44.062 17.578 1 86.19 649 CYS A C 1
ATOM 5084 O O . CYS A 1 649 ? 22.594 -43.688 18.031 1 86.19 649 CYS A O 1
ATOM 5086 N N . SER A 1 650 ? 24 -45.312 17.438 1 86.44 650 SER A N 1
ATOM 5087 C CA . SER A 1 650 ? 23.031 -46.375 17.672 1 86.44 650 SER A CA 1
ATOM 5088 C C . SER A 1 650 ? 22.562 -46.406 19.125 1 86.44 650 SER A C 1
ATOM 5090 O O . SER A 1 650 ? 21.375 -46.562 19.391 1 86.44 650 SER A O 1
ATOM 5092 N N . TRP A 1 651 ? 23.453 -46.156 20.031 1 88.44 651 TRP A N 1
ATOM 5093 C CA . TRP A 1 651 ? 23.078 -46.219 21.438 1 88.44 651 TRP A CA 1
ATOM 5094 C C . TRP A 1 651 ? 22.094 -45.062 21.766 1 88.44 651 TRP A C 1
ATOM 5096 O O . TRP A 1 651 ? 21.141 -45.281 22.516 1 88.44 651 TRP A O 1
ATOM 5106 N N . PHE A 1 652 ? 22.328 -43.938 21.266 1 89.56 652 PHE A N 1
ATOM 5107 C CA . PHE A 1 652 ? 21.469 -42.781 21.516 1 89.56 652 PHE A CA 1
ATOM 5108 C C . PHE A 1 652 ? 20.125 -42.938 20.828 1 89.56 652 PHE A C 1
ATOM 5110 O O . PHE A 1 652 ? 19.094 -42.531 21.359 1 89.56 652 PHE A O 1
ATOM 5117 N N . GLN A 1 653 ? 20.156 -43.5 19.766 1 87.75 653 GLN A N 1
ATOM 5118 C CA . GLN A 1 653 ? 18.906 -43.719 19.031 1 87.75 653 GLN A CA 1
ATOM 5119 C C . GLN A 1 653 ? 18 -44.688 19.797 1 87.75 653 GLN A C 1
ATOM 5121 O O . GLN A 1 653 ? 16.781 -44.531 19.781 1 87.75 653 GLN A O 1
ATOM 5126 N N . GLU A 1 654 ? 18.578 -45.656 20.484 1 89.31 654 GLU A N 1
ATOM 5127 C CA . GLU A 1 654 ? 17.797 -46.594 21.281 1 89.31 654 GLU A CA 1
ATOM 5128 C C . GLU A 1 654 ? 17.156 -45.875 22.484 1 89.31 654 GLU A C 1
ATOM 5130 O O . GLU A 1 654 ? 15.992 -46.094 22.797 1 89.31 654 GLU A O 1
ATOM 5135 N N . VAL A 1 655 ? 17.906 -45.062 23.062 1 91 655 VAL A N 1
ATOM 5136 C CA . VAL A 1 655 ? 17.375 -44.312 24.203 1 91 655 VAL A CA 1
ATOM 5137 C C . VAL A 1 655 ? 16.266 -43.375 23.719 1 91 655 VAL A C 1
ATOM 5139 O O . VAL A 1 655 ? 15.242 -43.219 24.391 1 91 655 VAL A O 1
ATOM 5142 N N . TRP A 1 656 ? 16.5 -42.75 22.547 1 89.56 656 TRP A N 1
ATOM 5143 C CA . TRP A 1 656 ? 15.547 -41.812 21.938 1 89.56 656 TRP A CA 1
ATOM 5144 C C . TRP A 1 656 ? 14.234 -42.531 21.641 1 89.56 656 TRP A C 1
ATOM 5146 O O . TRP A 1 656 ? 13.156 -42 21.891 1 89.56 656 TRP A O 1
ATOM 5156 N N . SER A 1 657 ? 14.32 -43.75 21.281 1 88.62 657 SER A N 1
ATOM 5157 C CA . SER A 1 657 ? 13.141 -44.531 20.922 1 88.62 657 SER A CA 1
ATOM 5158 C C . SER A 1 657 ? 12.422 -45.031 22.172 1 88.62 657 SER A C 1
ATOM 5160 O O . SER A 1 657 ? 11.188 -45.094 22.188 1 88.62 657 SER A O 1
ATOM 5162 N N . VAL A 1 658 ? 13.133 -45.281 23.25 1 89.56 658 VAL A N 1
ATOM 5163 C CA . VAL A 1 658 ? 12.539 -45.75 24.5 1 89.56 658 VAL A CA 1
ATOM 5164 C C . VAL A 1 658 ? 11.727 -44.625 25.141 1 89.56 658 VAL A C 1
ATOM 5166 O O . VAL A 1 658 ? 10.672 -44.875 25.734 1 89.56 658 VAL A O 1
ATOM 5169 N N . LEU A 1 659 ? 12.211 -43.469 24.859 1 91 659 LEU A N 1
ATOM 5170 C CA . LEU A 1 659 ? 11.516 -42.312 25.391 1 91 659 LEU A CA 1
ATOM 5171 C C . LEU A 1 659 ? 10.359 -41.906 24.484 1 91 659 LEU A C 1
ATOM 5173 O O . LEU A 1 659 ? 9.664 -40.906 24.766 1 91 659 LEU A O 1
ATOM 5177 N N . CYS A 1 660 ? 10.094 -42.438 23.453 1 89.62 660 CYS A N 1
ATOM 5178 C CA . CYS A 1 660 ? 9 -42.25 22.516 1 89.62 660 CYS A CA 1
ATOM 5179 C C . CYS A 1 660 ? 9.039 -40.844 21.953 1 89.62 660 CYS A C 1
ATOM 5181 O O . CYS A 1 660 ? 7.996 -40.188 21.812 1 89.62 660 CYS A O 1
ATOM 5183 N N . LEU A 1 661 ? 10.266 -40.375 21.672 1 87.94 661 LEU A N 1
ATOM 5184 C CA . LEU A 1 661 ? 10.422 -39.062 21.047 1 87.94 661 LEU A CA 1
ATOM 5185 C C . LEU A 1 661 ? 10.406 -39.188 19.531 1 87.94 661 LEU A C 1
ATOM 5187 O O . LEU A 1 661 ? 10.828 -40.219 18.969 1 87.94 661 LEU A O 1
ATOM 5191 N N . PRO A 1 662 ? 9.844 -38.188 18.969 1 86.69 662 PRO A N 1
ATOM 5192 C CA . PRO A 1 662 ? 9.766 -38.25 17.5 1 86.69 662 PRO A CA 1
ATOM 5193 C C . PRO A 1 662 ? 11.133 -38.156 16.844 1 86.69 662 PRO A C 1
ATOM 5195 O O . PRO A 1 662 ? 12.047 -37.531 17.375 1 86.69 662 PRO A O 1
ATOM 5198 N N . PRO A 1 663 ? 11.273 -38.812 15.781 1 86.19 663 PRO A N 1
ATOM 5199 C CA . PRO A 1 663 ? 12.523 -38.688 15.039 1 86.19 663 PRO A CA 1
ATOM 5200 C C . PRO A 1 663 ? 12.711 -37.312 14.438 1 86.19 663 PRO A C 1
ATOM 5202 O O . PRO A 1 663 ? 11.742 -36.562 14.289 1 86.19 663 PRO A O 1
ATOM 5205 N N . MET A 1 664 ? 13.938 -36.969 14.125 1 88.75 664 MET A N 1
ATOM 5206 C CA . MET A 1 664 ? 14.25 -35.719 13.492 1 88.75 664 MET A CA 1
ATOM 5207 C C . MET A 1 664 ? 13.586 -35.594 12.117 1 88.75 664 MET A C 1
ATOM 5209 O O . MET A 1 664 ? 13.555 -36.562 11.367 1 88.75 664 MET A O 1
ATOM 5213 N N . ASP A 1 665 ? 13.055 -34.469 11.852 1 89.5 665 ASP A N 1
ATOM 5214 C CA . ASP A 1 665 ? 12.398 -34.281 10.562 1 89.5 665 ASP A CA 1
ATOM 5215 C C . ASP A 1 665 ? 13.414 -34.25 9.43 1 89.5 665 ASP A C 1
ATOM 5217 O O . ASP A 1 665 ? 14.508 -33.688 9.562 1 89.5 665 ASP A O 1
ATOM 5221 N N . VAL A 1 666 ? 13.078 -34.969 8.414 1 86.06 666 VAL A N 1
ATOM 5222 C CA . VAL A 1 666 ? 13.898 -34.969 7.207 1 86.06 666 VAL A CA 1
ATOM 5223 C C . VAL A 1 666 ? 13.055 -34.594 6 1 86.06 666 VAL A C 1
ATOM 5225 O O . VAL A 1 666 ? 11.883 -34.969 5.902 1 86.06 666 VAL A O 1
ATOM 5228 N N . LEU A 1 667 ? 13.648 -33.844 5.113 1 89.56 667 LEU A N 1
ATOM 5229 C CA . LEU A 1 667 ? 12.977 -33.469 3.869 1 89.56 667 LEU A CA 1
ATOM 5230 C C . LEU A 1 667 ? 12.758 -34.719 2.988 1 89.56 667 LEU A C 1
ATOM 5232 O O . LEU A 1 667 ? 13.422 -35.719 3.17 1 89.56 667 LEU A O 1
ATOM 5236 N N . PRO A 1 668 ? 11.781 -34.625 2.105 1 88.5 668 PRO A N 1
ATOM 5237 C CA . PRO A 1 668 ? 11.57 -35.781 1.197 1 88.5 668 PRO A CA 1
ATOM 5238 C C . PRO A 1 668 ? 12.828 -36.156 0.434 1 88.5 668 PRO A C 1
ATOM 5240 O O . PRO A 1 668 ? 13.609 -35.281 0.033 1 88.5 668 PRO A O 1
ATOM 5243 N N . PRO A 1 669 ? 13.031 -37.375 0.338 1 85.69 669 PRO A N 1
ATOM 5244 C CA . PRO A 1 669 ? 14.25 -37.844 -0.323 1 85.69 669 PRO A CA 1
ATOM 5245 C C . PRO A 1 669 ? 14.328 -37.406 -1.788 1 85.69 669 PRO A C 1
ATOM 5247 O O . PRO A 1 669 ? 13.297 -37.25 -2.445 1 85.69 669 PRO A O 1
ATOM 5250 N N . THR A 1 670 ? 15.555 -37.281 -2.256 1 89.25 670 THR A N 1
ATOM 5251 C CA . THR A 1 670 ? 15.781 -36.844 -3.631 1 89.25 670 THR A CA 1
ATOM 5252 C C . THR A 1 670 ? 16.078 -38.062 -4.527 1 89.25 670 THR A C 1
ATOM 5254 O O . THR A 1 670 ? 16.047 -37.938 -5.758 1 89.25 670 THR A O 1
ATOM 5257 N N . SER A 1 671 ? 16.281 -39.188 -3.961 1 85.62 671 SER A N 1
ATOM 5258 C CA . SER A 1 671 ? 16.531 -40.406 -4.754 1 85.62 671 SER A CA 1
ATOM 5259 C C . SER A 1 671 ? 15.25 -41.156 -5.035 1 85.62 671 SER A C 1
ATOM 5261 O O . SER A 1 671 ? 14.367 -41.219 -4.18 1 85.62 671 SER A O 1
ATOM 5263 N N . PRO A 1 672 ? 14.977 -41.531 -6.27 1 75.5 672 PRO A N 1
ATOM 5264 C CA . PRO A 1 672 ? 13.734 -42.25 -6.602 1 75.5 672 PRO A CA 1
ATOM 5265 C C . PRO A 1 672 ? 13.586 -43.562 -5.852 1 75.5 672 PRO A C 1
ATOM 5267 O O . PRO A 1 672 ? 12.484 -43.906 -5.426 1 75.5 672 PRO A O 1
ATOM 5270 N N . ASP A 1 673 ? 14.508 -44.625 -6.004 1 62.19 673 ASP A N 1
ATOM 5271 C CA . ASP A 1 673 ? 14.367 -46 -5.551 1 62.19 673 ASP A CA 1
ATOM 5272 C C . ASP A 1 673 ? 14.938 -46.188 -4.145 1 62.19 673 ASP A C 1
ATOM 5274 O O . ASP A 1 673 ? 16.109 -46.531 -3.979 1 62.19 673 ASP A O 1
ATOM 5278 N N . MET A 1 674 ? 14.586 -45.25 -3.328 1 55.5 674 MET A N 1
ATOM 5279 C CA . MET A 1 674 ? 15.172 -45.625 -2.037 1 55.5 674 MET A CA 1
ATOM 5280 C C . MET A 1 674 ? 14.516 -46.844 -1.453 1 55.5 674 MET A C 1
ATOM 5282 O O . MET A 1 674 ? 13.289 -47 -1.511 1 55.5 674 MET A O 1
ATOM 5286 N N . THR A 1 675 ? 15.211 -48 -1.655 1 49.09 675 THR A N 1
ATOM 5287 C CA . THR A 1 675 ? 14.75 -49.188 -0.982 1 49.09 675 THR A CA 1
ATOM 5288 C C . THR A 1 675 ? 14.016 -48.844 0.31 1 49.09 675 THR A C 1
ATOM 5290 O O . THR A 1 675 ? 14.625 -48.344 1.256 1 49.09 675 THR A O 1
ATOM 5293 N N . PHE A 1 676 ? 12.852 -48.25 0.125 1 51.09 676 PHE A N 1
ATOM 5294 C CA . PHE A 1 676 ? 12.047 -48.062 1.322 1 51.09 676 PHE A CA 1
ATOM 5295 C C . PHE A 1 676 ? 12.164 -49.25 2.26 1 51.09 676 PHE A C 1
ATOM 5297 O O . PHE A 1 676 ? 11.398 -50.219 2.158 1 51.09 676 PHE A O 1
ATOM 5304 N N . HIS A 1 677 ? 13.312 -49.875 2.277 1 46.16 677 HIS A N 1
ATOM 5305 C CA . HIS A 1 677 ? 13.383 -50.875 3.316 1 46.16 677 HIS A CA 1
ATOM 5306 C C . HIS A 1 677 ? 12.844 -50.344 4.645 1 46.16 677 HIS A C 1
ATOM 5308 O O . HIS A 1 677 ? 12.875 -49.156 4.895 1 46.16 677 HIS A O 1
ATOM 5314 N N . GLU A 1 678 ? 11.93 -51.094 5.195 1 49.16 678 GLU A N 1
ATOM 5315 C CA . GLU A 1 678 ? 11.312 -50.875 6.504 1 49.16 678 GLU A CA 1
ATOM 5316 C C . GLU A 1 678 ? 12.195 -50 7.398 1 49.16 678 GLU A C 1
ATOM 5318 O O . GLU A 1 678 ? 11.734 -49.469 8.406 1 49.16 678 GLU A O 1
ATOM 5323 N N . GLY A 1 679 ? 13.531 -49.812 7.074 1 47.19 679 GLY A N 1
ATOM 5324 C CA . GLY A 1 679 ? 14.43 -49.156 8.023 1 47.19 679 GLY A CA 1
ATOM 5325 C C . GLY A 1 679 ? 14.656 -47.688 7.742 1 47.19 679 GLY A C 1
ATOM 5326 O O . GLY A 1 679 ? 14.023 -47.125 6.848 1 47.19 679 GLY A O 1
ATOM 5327 N N . VAL A 1 680 ? 15.531 -46.906 8.602 1 52.06 680 VAL A N 1
ATOM 5328 C CA . VAL A 1 680 ? 15.891 -45.5 8.688 1 52.06 680 VAL A CA 1
ATOM 5329 C C . VAL A 1 680 ? 16.5 -45.062 7.363 1 52.06 680 VAL A C 1
ATOM 5331 O O . VAL A 1 680 ? 17.516 -45.625 6.918 1 52.06 680 VAL A O 1
ATOM 5334 N N . THR A 1 681 ? 15.797 -44.594 6.418 1 54.34 681 THR A N 1
ATOM 5335 C CA . THR A 1 681 ? 16.375 -43.938 5.25 1 54.34 681 THR A CA 1
ATOM 5336 C C . THR A 1 681 ? 17.562 -43.094 5.648 1 54.34 681 THR A C 1
ATOM 5338 O O . THR A 1 681 ? 17.484 -42.312 6.594 1 54.34 681 THR A O 1
ATOM 5341 N N . PRO A 1 682 ? 18.828 -43.438 5.199 1 56.41 682 PRO A N 1
ATOM 5342 C CA . PRO A 1 682 ? 19.938 -42.531 5.547 1 56.41 682 PRO A CA 1
ATOM 5343 C C . PRO A 1 682 ? 19.688 -41.094 5.137 1 56.41 682 PRO A C 1
ATOM 5345 O O . PRO A 1 682 ? 19.25 -40.844 4.012 1 56.41 682 PRO A O 1
ATOM 5348 N N . ALA A 1 683 ? 19.484 -40.25 6.098 1 62.59 683 ALA A N 1
ATOM 5349 C CA . ALA A 1 683 ? 19.266 -38.812 5.898 1 62.59 683 ALA A CA 1
ATOM 5350 C C . ALA A 1 683 ? 20.391 -38.188 5.066 1 62.59 683 ALA A C 1
ATOM 5352 O O . ALA A 1 683 ? 21.578 -38.469 5.293 1 62.59 683 ALA A O 1
ATOM 5353 N N . GLU A 1 684 ? 20.031 -37.688 3.789 1 75.44 684 GLU A N 1
ATOM 5354 C CA . GLU A 1 684 ? 21.016 -36.938 3.008 1 75.44 684 GLU A CA 1
ATOM 5355 C C . GLU A 1 684 ? 21.688 -35.844 3.854 1 75.44 684 GLU A C 1
ATOM 5357 O O . GLU A 1 684 ? 21.031 -35.188 4.68 1 75.44 684 GLU A O 1
ATOM 5362 N N . GLU A 1 685 ? 22.953 -35.688 3.791 1 78.75 685 GLU A N 1
ATOM 5363 C CA . GLU A 1 685 ? 23.734 -34.812 4.648 1 78.75 685 GLU A CA 1
ATOM 5364 C C . GLU A 1 685 ? 23.828 -33.406 4.051 1 78.75 685 GLU A C 1
ATOM 5366 O O . GLU A 1 685 ? 24.016 -32.438 4.777 1 78.75 685 GLU A O 1
ATOM 5371 N N . TRP A 1 686 ? 23.562 -33.312 2.783 1 82.88 686 TRP A N 1
ATOM 5372 C CA . TRP A 1 686 ? 23.859 -32.031 2.139 1 82.88 686 TRP A CA 1
ATOM 5373 C C . TRP A 1 686 ? 22.906 -30.953 2.605 1 82.88 686 TRP A C 1
ATOM 5375 O O . TRP A 1 686 ? 23.281 -29.781 2.686 1 82.88 686 TRP A O 1
ATOM 5385 N N . PRO A 1 687 ? 21.719 -31.312 2.916 1 83.44 687 PRO A N 1
ATOM 5386 C CA . PRO A 1 687 ? 20.859 -30.234 3.41 1 83.44 687 PRO A CA 1
ATOM 5387 C C . PRO A 1 687 ? 21.359 -29.641 4.73 1 83.44 687 PRO A C 1
ATOM 5389 O O . PRO A 1 687 ? 21.141 -28.453 5.004 1 83.44 687 PRO A O 1
ATOM 5392 N N . HIS A 1 688 ? 21.984 -30.422 5.484 1 84.12 688 HIS A N 1
ATOM 5393 C CA . HIS A 1 688 ? 22.547 -29.922 6.742 1 84.12 688 HIS A CA 1
ATOM 5394 C C . HIS A 1 688 ? 23.719 -28.969 6.492 1 84.12 688 HIS A C 1
ATOM 5396 O O . HIS A 1 688 ? 23.922 -28.016 7.25 1 84.12 688 HIS A O 1
ATOM 5402 N N . LEU A 1 689 ? 24.344 -29.266 5.449 1 86.12 689 LEU A N 1
ATOM 5403 C CA . LEU A 1 689 ? 25.469 -28.391 5.102 1 86.12 689 LEU A CA 1
ATOM 5404 C C . LEU A 1 689 ? 24.969 -27.047 4.59 1 86.12 689 LEU A C 1
ATOM 5406 O O . LEU A 1 689 ? 25.672 -26.031 4.699 1 86.12 689 LEU A O 1
ATOM 5410 N N . LEU A 1 690 ? 23.828 -27.047 4.066 1 90.75 690 LEU A N 1
ATOM 5411 C CA . LEU A 1 690 ? 23.25 -25.828 3.516 1 90.75 690 LEU A CA 1
ATOM 5412 C C . LEU A 1 690 ? 22.422 -25.094 4.57 1 90.75 690 LEU A C 1
ATOM 5414 O O . LEU A 1 690 ? 21.938 -23.984 4.32 1 90.75 690 LEU A O 1
ATOM 5418 N N . SER A 1 691 ? 22.297 -25.594 5.738 1 91.38 691 SER A N 1
ATOM 5419 C CA . SER A 1 691 ? 21.438 -25.062 6.785 1 91.38 691 SER A CA 1
ATOM 5420 C C . SER A 1 691 ? 21.828 -23.641 7.172 1 91.38 691 SER A C 1
ATOM 5422 O O . SER A 1 691 ? 20.969 -22.781 7.367 1 91.38 691 SER A O 1
ATOM 5424 N N . PRO A 1 692 ? 23.156 -23.328 7.199 1 92.19 692 PRO A N 1
ATOM 5425 C CA . PRO A 1 692 ? 23.516 -21.953 7.539 1 92.19 692 PRO A CA 1
ATOM 5426 C C . PRO A 1 692 ? 23.047 -20.953 6.5 1 92.19 692 PRO A C 1
ATOM 5428 O O . PRO A 1 692 ? 22.594 -19.844 6.852 1 92.19 692 PRO A O 1
ATOM 5431 N N . LEU A 1 693 ? 23.156 -21.328 5.281 1 94 693 LEU A N 1
ATOM 5432 C CA . LEU A 1 693 ? 22.672 -20.438 4.227 1 94 693 LEU A CA 1
ATOM 5433 C C . LEU A 1 693 ? 21.156 -20.25 4.316 1 94 693 LEU A C 1
ATOM 5435 O O . LEU A 1 693 ? 20.672 -19.125 4.211 1 94 693 LEU A O 1
ATOM 5439 N N . LEU A 1 694 ? 20.453 -21.328 4.496 1 95.81 694 LEU A N 1
ATOM 5440 C CA . LEU A 1 694 ? 19 -21.266 4.602 1 95.81 694 LEU A CA 1
ATOM 5441 C C . LEU A 1 694 ? 18.578 -20.469 5.836 1 95.81 694 LEU A C 1
ATOM 5443 O O . LEU A 1 694 ? 17.578 -19.766 5.809 1 95.81 694 LEU A O 1
ATOM 5447 N N . TYR A 1 695 ? 19.344 -20.562 6.887 1 96.62 695 TYR A N 1
ATOM 5448 C CA . TYR A 1 695 ? 19.094 -19.797 8.102 1 96.62 695 TYR A CA 1
ATOM 5449 C C . TYR A 1 695 ? 19.25 -18.297 7.844 1 96.62 695 TYR A C 1
ATOM 5451 O O . TYR A 1 695 ? 18.422 -17.5 8.273 1 96.62 695 TYR A O 1
ATOM 5459 N N . VAL A 1 696 ? 20.281 -17.953 7.09 1 97.19 696 VAL A N 1
ATOM 5460 C CA . VAL A 1 696 ? 20.516 -16.562 6.75 1 97.19 696 VAL A CA 1
ATOM 5461 C C . VAL A 1 696 ? 19.375 -16.031 5.887 1 97.19 696 VAL A C 1
ATOM 5463 O O . VAL A 1 696 ? 18.891 -14.922 6.094 1 97.19 696 VAL A O 1
ATOM 5466 N N . LEU A 1 697 ? 18.922 -16.828 4.957 1 97.56 697 LEU A N 1
ATOM 5467 C CA . LEU A 1 697 ? 17.812 -16.422 4.102 1 97.56 697 LEU A CA 1
ATOM 5468 C C . LEU A 1 697 ? 16.531 -16.281 4.91 1 97.56 697 LEU A C 1
ATOM 5470 O O . LEU A 1 697 ? 15.766 -15.336 4.703 1 97.56 697 LEU A O 1
ATOM 5474 N N . GLY A 1 698 ? 16.312 -17.219 5.816 1 97.88 698 GLY A N 1
ATOM 5475 C CA . GLY A 1 698 ? 15.156 -17.109 6.684 1 97.88 698 GLY A CA 1
ATOM 5476 C C . GLY A 1 698 ? 15.195 -15.891 7.578 1 97.88 698 GLY A C 1
ATOM 5477 O O . GLY A 1 698 ? 14.164 -15.242 7.797 1 97.88 698 GLY A O 1
ATOM 5478 N N . ALA A 1 699 ? 16.328 -15.578 8.07 1 98 699 ALA A N 1
ATOM 5479 C CA . ALA A 1 699 ? 16.5 -14.398 8.914 1 98 699 ALA A CA 1
ATOM 5480 C C . ALA A 1 699 ? 16.281 -13.117 8.109 1 98 699 ALA A C 1
ATOM 5482 O O . ALA A 1 699 ? 15.75 -12.133 8.641 1 98 699 ALA A O 1
ATOM 5483 N N . ALA A 1 700 ? 16.719 -13.148 6.84 1 97.88 700 ALA A N 1
ATOM 5484 C CA . ALA A 1 700 ? 16.5 -12 5.973 1 97.88 700 ALA A CA 1
ATOM 5485 C C . ALA A 1 700 ? 15 -11.766 5.758 1 97.88 700 ALA A C 1
ATOM 5487 O O . ALA A 1 700 ? 14.539 -10.617 5.758 1 97.88 700 ALA A O 1
ATOM 5488 N N . VAL A 1 701 ? 14.234 -12.82 5.586 1 97.69 701 VAL A N 1
ATOM 5489 C CA . VAL A 1 701 ? 12.789 -12.711 5.426 1 97.69 701 VAL A CA 1
ATOM 5490 C C . VAL A 1 701 ? 12.172 -12.141 6.703 1 97.69 701 VAL A C 1
ATOM 5492 O O . VAL A 1 701 ? 11.266 -11.297 6.641 1 97.69 701 VAL A O 1
ATOM 5495 N N . ALA A 1 702 ? 12.664 -12.555 7.836 1 98 702 ALA A N 1
ATOM 5496 C CA . ALA A 1 702 ? 12.164 -12.039 9.109 1 98 702 ALA A CA 1
ATOM 5497 C C . ALA A 1 702 ? 12.477 -10.555 9.258 1 98 702 ALA A C 1
ATOM 5499 O O . ALA A 1 702 ? 11.602 -9.766 9.625 1 98 702 ALA A O 1
ATOM 5500 N N . TYR A 1 703 ? 13.695 -10.141 8.922 1 97.75 703 TYR A N 1
ATOM 5501 C CA . TYR A 1 703 ? 14.133 -8.758 9.07 1 97.75 703 TYR A CA 1
ATOM 5502 C C . TYR A 1 703 ? 13.328 -7.828 8.172 1 97.75 703 TYR A C 1
ATOM 5504 O O . TYR A 1 703 ? 12.758 -6.84 8.641 1 97.75 703 TYR A O 1
ATOM 5512 N N . TRP A 1 704 ? 13.273 -8.172 6.891 1 96.44 704 TRP A N 1
ATOM 5513 C CA . TRP A 1 704 ? 12.586 -7.305 5.941 1 96.44 704 TRP A CA 1
ATOM 5514 C C . TRP A 1 704 ? 11.078 -7.438 6.082 1 96.44 704 TRP A C 1
ATOM 5516 O O . TRP A 1 704 ? 10.336 -6.492 5.801 1 96.44 704 TRP A O 1
ATOM 5526 N N . GLY A 1 705 ? 10.547 -8.664 6.492 1 96.25 705 GLY A N 1
ATOM 5527 C CA . GLY A 1 705 ? 9.133 -8.82 6.793 1 96.25 705 GLY A CA 1
ATOM 5528 C C . GLY A 1 705 ? 8.672 -7.93 7.934 1 96.25 705 GLY A C 1
ATOM 5529 O O . GLY A 1 705 ? 7.602 -7.324 7.859 1 96.25 705 GLY A O 1
ATOM 5530 N N . CYS A 1 706 ? 9.453 -7.809 8.945 1 96.25 706 CYS A N 1
ATOM 5531 C CA . CYS A 1 706 ? 9.125 -6.961 10.086 1 96.25 706 CYS A CA 1
ATOM 5532 C C . CYS A 1 706 ? 9.188 -5.484 9.703 1 96.25 706 CYS A C 1
ATOM 5534 O O . CYS A 1 706 ? 8.367 -4.688 10.164 1 96.25 706 CYS A O 1
ATOM 5536 N N . THR A 1 707 ? 10.164 -5.125 8.867 1 95.12 707 THR A N 1
ATOM 5537 C CA . THR A 1 707 ? 10.266 -3.748 8.398 1 95.12 707 THR A CA 1
ATOM 5538 C C . THR A 1 707 ? 9.039 -3.369 7.57 1 95.12 707 THR A C 1
ATOM 5540 O O . THR A 1 707 ? 8.484 -2.279 7.738 1 95.12 707 THR A O 1
ATOM 5543 N N . LEU A 1 708 ? 8.641 -4.273 6.73 1 94.56 708 LEU A N 1
ATOM 5544 C CA . LEU A 1 708 ? 7.445 -4.043 5.922 1 94.56 708 LEU A CA 1
ATOM 5545 C C . LEU A 1 708 ? 6.203 -3.957 6.801 1 94.56 708 LEU A C 1
ATOM 5547 O O . LEU A 1 708 ? 5.336 -3.107 6.582 1 94.56 708 LEU A O 1
ATOM 5551 N N . LEU A 1 709 ? 6.117 -4.812 7.77 1 95.06 709 LEU A N 1
ATOM 5552 C CA . LEU A 1 709 ? 4.988 -4.789 8.695 1 95.06 709 LEU A CA 1
ATOM 5553 C C . LEU A 1 709 ? 4.918 -3.459 9.438 1 95.06 709 LEU A C 1
ATOM 5555 O O . LEU A 1 709 ? 3.842 -2.869 9.555 1 95.06 709 LEU A O 1
ATOM 5559 N N . SER A 1 710 ? 6.027 -2.986 9.883 1 95.88 710 SER A N 1
ATOM 5560 C CA . SER A 1 710 ? 6.074 -1.707 10.586 1 95.88 710 SER A CA 1
ATOM 5561 C C . SER A 1 710 ? 5.645 -0.562 9.672 1 95.88 710 SER A C 1
ATOM 5563 O O . SER A 1 710 ? 4.914 0.336 10.102 1 95.88 710 SER A O 1
ATOM 5565 N N . LEU A 1 711 ? 6.055 -0.629 8.398 1 93.75 711 LEU A N 1
ATOM 5566 C CA . LEU A 1 711 ? 5.676 0.397 7.43 1 93.75 711 LEU A CA 1
ATOM 5567 C C . LEU A 1 711 ? 4.176 0.363 7.164 1 93.75 711 LEU A C 1
ATOM 5569 O O . LEU A 1 711 ? 3.527 1.41 7.098 1 93.75 711 LEU A O 1
ATOM 5573 N N . ILE A 1 712 ? 3.648 -0.769 7.055 1 93.38 712 ILE A N 1
ATOM 5574 C CA . ILE A 1 712 ? 2.219 -0.928 6.805 1 93.38 712 ILE A CA 1
ATOM 5575 C C . ILE A 1 712 ? 1.429 -0.42 8.008 1 93.38 712 ILE A C 1
ATOM 5577 O O . ILE A 1 712 ? 0.416 0.265 7.852 1 93.38 712 ILE A O 1
ATOM 5581 N N . ILE A 1 713 ? 1.905 -0.704 9.203 1 95.25 713 ILE A N 1
ATOM 5582 C CA . ILE A 1 713 ? 1.237 -0.259 10.414 1 95.25 713 ILE A CA 1
ATOM 5583 C C . ILE A 1 713 ? 1.292 1.265 10.508 1 95.25 713 ILE A C 1
ATOM 5585 O O . ILE A 1 713 ? 0.305 1.906 10.875 1 95.25 713 ILE A O 1
ATOM 5589 N N . ARG A 1 714 ? 2.383 1.835 10.117 1 94.12 714 ARG A N 1
ATOM 5590 C CA . ARG A 1 714 ? 2.512 3.289 10.117 1 94.12 714 ARG A CA 1
ATOM 5591 C C . ARG A 1 714 ? 1.549 3.928 9.125 1 94.12 714 ARG A C 1
ATOM 5593 O O . ARG A 1 714 ? 0.88 4.91 9.445 1 94.12 714 ARG A O 1
ATOM 5600 N N . LEU A 1 715 ? 1.383 3.316 7.973 1 90.31 715 LEU A N 1
ATOM 5601 C CA . LEU A 1 715 ? 0.507 3.846 6.934 1 90.31 715 LEU A CA 1
ATOM 5602 C C . LEU A 1 715 ? -0.958 3.689 7.328 1 90.31 715 LEU A C 1
ATOM 5604 O O . LEU A 1 715 ? -1.741 4.637 7.207 1 90.31 715 LEU A O 1
ATOM 5608 N N . ILE A 1 716 ? -1.304 2.576 7.852 1 92.38 716 ILE A N 1
ATOM 5609 C CA . ILE A 1 716 ? -2.686 2.324 8.25 1 92.38 716 ILE A CA 1
ATOM 5610 C C . ILE A 1 716 ? -3.049 3.201 9.445 1 92.38 716 ILE A C 1
ATOM 5612 O O . ILE A 1 716 ? -4.18 3.682 9.547 1 92.38 716 ILE A O 1
ATOM 5616 N N . SER A 1 717 ? -2.105 3.387 10.336 1 94.19 717 SER A N 1
ATOM 5617 C CA . SER A 1 717 ? -2.361 4.234 11.5 1 94.19 717 SER A CA 1
ATOM 5618 C C . SER A 1 717 ? -2.629 5.676 11.078 1 94.19 717 SER A C 1
ATOM 5620 O O . SER A 1 717 ? -3.449 6.363 11.688 1 94.19 717 SER A O 1
ATOM 5622 N N . LEU A 1 718 ? -2.023 6.113 9.977 1 89.44 718 LEU A N 1
ATOM 5623 C CA . LEU A 1 718 ? -2.258 7.461 9.461 1 89.44 718 LEU A CA 1
ATOM 5624 C C . LEU A 1 718 ? -3.686 7.602 8.945 1 89.44 718 LEU A C 1
ATOM 5626 O O . LEU A 1 718 ? -4.344 8.609 9.195 1 89.44 718 LEU A O 1
ATOM 5630 N N . MET A 1 719 ? -4.152 6.637 8.352 1 86.81 719 MET A N 1
ATOM 5631 C CA . MET A 1 719 ? -5.512 6.641 7.812 1 86.81 719 MET A CA 1
ATOM 5632 C C . MET A 1 719 ? -6.539 6.504 8.93 1 86.81 719 MET A C 1
ATOM 5634 O O . MET A 1 719 ? -7.562 7.188 8.922 1 86.81 719 MET A O 1
ATOM 5638 N N . LEU A 1 720 ? -6.219 5.699 9.906 1 88.56 720 LEU A N 1
ATOM 5639 C CA . LEU A 1 720 ? -7.156 5.426 10.984 1 88.56 720 LEU A CA 1
ATOM 5640 C C . LEU A 1 720 ? -7.227 6.605 11.953 1 88.56 720 LEU A C 1
ATOM 5642 O O . LEU A 1 720 ? -8.234 6.797 12.633 1 88.56 720 LEU A O 1
ATOM 5646 N N . ALA A 1 721 ? -6.168 7.355 11.953 1 87.69 721 ALA A N 1
ATOM 5647 C CA . ALA A 1 721 ? -6.129 8.508 12.852 1 87.69 721 ALA A CA 1
ATOM 5648 C C . ALA A 1 721 ? -7.215 9.516 12.5 1 87.69 721 ALA A C 1
ATOM 5650 O O . ALA A 1 721 ? -7.695 10.25 13.367 1 87.69 721 ALA A O 1
ATOM 5651 N N . LEU A 1 722 ? -7.66 9.477 11.273 1 79.81 722 LEU A N 1
ATOM 5652 C CA . LEU A 1 722 ? -8.703 10.398 10.82 1 79.81 722 LEU A CA 1
ATOM 5653 C C . LEU A 1 722 ? -10.031 10.078 11.492 1 79.81 722 LEU A C 1
ATOM 5655 O O . LEU A 1 722 ? -10.891 10.953 11.633 1 79.81 722 LEU A O 1
ATOM 5659 N N . PHE A 1 723 ? -10.133 8.867 12.016 1 82.06 723 PHE A N 1
ATOM 5660 C CA . PHE A 1 723 ? -11.414 8.414 12.547 1 82.06 723 PHE A CA 1
ATOM 5661 C C . PHE A 1 723 ? -11.375 8.359 14.07 1 82.06 723 PHE A C 1
ATOM 5663 O O . PHE A 1 723 ? -12.391 8.086 14.711 1 82.06 723 PHE A O 1
ATOM 5670 N N . HIS A 1 724 ? -10.125 8.68 14.664 1 84.06 724 HIS A N 1
ATOM 5671 C CA . HIS A 1 724 ? -9.992 8.562 16.109 1 84.06 724 HIS A CA 1
ATOM 5672 C C . HIS A 1 724 ? -9.578 9.891 16.734 1 84.06 724 HIS A C 1
ATOM 5674 O O . HIS A 1 724 ? -8.93 10.719 16.078 1 84.06 724 HIS A O 1
ATOM 5680 N N . ARG A 1 725 ? -10.016 10.055 17.953 1 76.88 725 ARG A N 1
ATOM 5681 C CA . ARG A 1 725 ? -9.523 11.18 18.75 1 76.88 725 ARG A CA 1
ATOM 5682 C C . ARG A 1 725 ? -8.133 10.891 19.297 1 76.88 725 ARG A C 1
ATOM 5684 O O . ARG A 1 725 ? -7.812 9.75 19.625 1 76.88 725 ARG A O 1
ATOM 5691 N N . PRO A 1 726 ? -7.266 11.836 19.203 1 78.38 726 PRO A N 1
ATOM 5692 C CA . PRO A 1 726 ? -5.914 11.617 19.734 1 78.38 726 PRO A CA 1
ATOM 5693 C C . PRO A 1 726 ? -5.914 11.227 21.203 1 78.38 726 PRO A C 1
ATOM 5695 O O . PRO A 1 726 ? -6.738 11.711 21.984 1 78.38 726 PRO A O 1
ATOM 5698 N N . SER A 1 727 ? -5.207 10.172 21.5 1 80.94 727 SER A N 1
ATOM 5699 C CA . SER A 1 727 ? -5.051 9.695 22.875 1 80.94 727 SER A CA 1
ATOM 5700 C C . SER A 1 727 ? -3.617 9.883 23.359 1 80.94 727 SER A C 1
ATOM 5702 O O . SER A 1 727 ? -2.676 9.852 22.562 1 80.94 727 SER A O 1
ATOM 5704 N N . ILE A 1 728 ? -3.465 10.164 24.688 1 79.06 728 ILE A N 1
ATOM 5705 C CA . ILE A 1 728 ? -2.131 10.391 25.234 1 79.06 728 ILE A CA 1
ATOM 5706 C C . ILE A 1 728 ? -1.799 9.312 26.25 1 79.06 728 ILE A C 1
ATOM 5708 O O . ILE A 1 728 ? -0.69 9.281 26.797 1 79.06 728 ILE A O 1
ATOM 5712 N N . SER A 1 729 ? -2.697 8.328 26.297 1 84.94 729 SER A N 1
ATOM 5713 C CA . SER A 1 729 ? -2.477 7.32 27.328 1 84.94 729 SER A CA 1
ATOM 5714 C C . SER A 1 729 ? -1.795 6.086 26.734 1 84.94 729 SER A C 1
ATOM 5716 O O . SER A 1 729 ? -2.049 5.707 25.594 1 84.94 729 SER A O 1
ATOM 5718 N N . ARG A 1 730 ? -0.964 5.438 27.531 1 87.69 730 ARG A N 1
ATOM 5719 C CA . ARG A 1 730 ? -0.284 4.211 27.125 1 87.69 730 ARG A CA 1
ATOM 5720 C C . ARG A 1 730 ? -1.263 3.043 27.047 1 87.69 730 ARG A C 1
ATOM 5722 O O . ARG A 1 730 ? -0.996 2.049 26.359 1 87.69 730 ARG A O 1
ATOM 5729 N N . ASP A 1 731 ? -2.43 3.146 27.688 1 89.38 731 ASP A N 1
ATOM 5730 C CA . ASP A 1 731 ? -3.41 2.064 27.719 1 89.38 731 ASP A CA 1
ATOM 5731 C C . ASP A 1 731 ? -4.422 2.209 26.578 1 89.38 731 ASP A C 1
ATOM 5733 O O . ASP A 1 731 ? -5.504 1.616 26.625 1 89.38 731 ASP A O 1
ATOM 5737 N N . CYS A 1 732 ? -4.004 2.943 25.625 1 90.38 732 CYS A N 1
ATOM 5738 C CA . CYS A 1 732 ? -4.887 3.084 24.469 1 90.38 732 CYS A CA 1
ATOM 5739 C C . CYS A 1 732 ? -5.055 1.752 23.75 1 90.38 732 CYS A C 1
ATOM 5741 O O . CYS A 1 732 ? -4.094 0.998 23.594 1 90.38 732 CYS A O 1
ATOM 5743 N N . GLY A 1 733 ? -6.246 1.33 23.453 1 90.44 733 GLY A N 1
ATOM 5744 C CA . GLY A 1 733 ? -6.527 0.119 22.703 1 90.44 733 GLY A CA 1
ATOM 5745 C C . GLY A 1 733 ? -6.613 -1.119 23.562 1 90.44 733 GLY A C 1
ATOM 5746 O O . GLY A 1 733 ? -6.766 -2.232 23.062 1 90.44 733 GLY A O 1
ATOM 5747 N N . THR A 1 734 ? -6.352 -0.991 24.875 1 94.12 734 THR A N 1
ATOM 5748 C CA . THR A 1 734 ? -6.492 -2.139 25.766 1 94.12 734 THR A CA 1
ATOM 5749 C C . THR A 1 734 ? -7.961 -2.486 25.969 1 94.12 734 THR A C 1
ATOM 5751 O O . THR A 1 734 ? -8.844 -1.688 25.656 1 94.12 734 THR A O 1
ATOM 5754 N N . LEU A 1 735 ? -8.188 -3.701 26.344 1 94.56 735 LEU A N 1
ATOM 5755 C CA . LEU A 1 735 ? -9.547 -4.191 26.562 1 94.56 735 LEU A CA 1
ATOM 5756 C C . LEU A 1 735 ? -9.836 -4.379 28.047 1 94.56 735 LEU A C 1
ATOM 5758 O O . LEU A 1 735 ? -8.969 -4.84 28.797 1 94.56 735 LEU A O 1
ATOM 5762 N N . GLN A 1 736 ? -11.023 -4.004 28.438 1 94.62 736 GLN A N 1
ATOM 5763 C CA . GLN A 1 736 ? -11.445 -4.285 29.812 1 94.62 736 GLN A CA 1
ATOM 5764 C C . GLN A 1 736 ? -11.562 -5.789 30.047 1 94.62 736 GLN A C 1
ATOM 5766 O O . GLN A 1 736 ? -11.891 -6.547 29.141 1 94.62 736 GLN A O 1
ATOM 5771 N N . PRO A 1 737 ? -11.266 -6.301 31.203 1 93.19 737 PRO A N 1
ATOM 5772 C CA . PRO A 1 737 ? -11.258 -7.742 31.484 1 93.19 737 PRO A CA 1
ATOM 5773 C C . PRO A 1 737 ? -12.594 -8.406 31.156 1 93.19 737 PRO A C 1
ATOM 5775 O O . PRO A 1 737 ? -12.609 -9.539 30.656 1 93.19 737 PRO A O 1
ATOM 5778 N N . ARG A 1 738 ? -13.727 -7.727 31.312 1 94.69 738 ARG A N 1
ATOM 5779 C CA . ARG A 1 738 ? -15.016 -8.305 30.984 1 94.69 738 ARG A CA 1
ATOM 5780 C C . ARG A 1 738 ? -15.18 -8.445 29.469 1 94.69 738 ARG A C 1
ATOM 5782 O O . ARG A 1 738 ? -15.672 -9.461 28.984 1 94.69 738 ARG A O 1
ATOM 5789 N N . THR A 1 739 ? -14.773 -7.422 28.734 1 95.31 739 THR A N 1
ATOM 5790 C CA . THR A 1 739 ? -14.844 -7.465 27.281 1 95.31 739 THR A CA 1
ATOM 5791 C C . THR A 1 739 ? -13.883 -8.508 26.719 1 95.31 739 THR A C 1
ATOM 5793 O O . THR A 1 739 ? -14.188 -9.18 25.734 1 95.31 739 THR A O 1
ATOM 5796 N N . GLN A 1 740 ? -12.773 -8.656 27.406 1 95.62 740 GLN A N 1
ATOM 5797 C CA . GLN A 1 740 ? -11.797 -9.656 26.984 1 95.62 740 GLN A CA 1
ATOM 5798 C C . GLN A 1 740 ? -12.359 -11.07 27.125 1 95.62 740 GLN A C 1
ATOM 5800 O O . GLN A 1 740 ? -12.203 -11.898 26.234 1 95.62 740 GLN A O 1
ATOM 5805 N N . LEU A 1 741 ? -13.016 -11.32 28.219 1 96.06 741 LEU A N 1
ATOM 5806 C CA . LEU A 1 741 ? -13.609 -12.625 28.469 1 96.06 741 LEU A CA 1
ATOM 5807 C C . LEU A 1 741 ? -14.734 -12.898 27.469 1 96.06 741 LEU A C 1
ATOM 5809 O O . LEU A 1 741 ? -14.836 -14.008 26.938 1 96.06 741 LEU A O 1
ATOM 5813 N N . LEU A 1 742 ? -15.555 -11.906 27.172 1 97.19 742 LEU A N 1
ATOM 5814 C CA . LEU A 1 742 ? -16.656 -12.062 26.219 1 97.19 742 LEU A CA 1
ATOM 5815 C C . LEU A 1 742 ? -16.125 -12.312 24.812 1 97.19 742 LEU A C 1
ATOM 5817 O O . LEU A 1 742 ? -16.641 -13.18 24.094 1 97.19 742 LEU A O 1
ATOM 5821 N N . LEU A 1 743 ? -15.109 -11.547 24.453 1 96.88 743 LEU A N 1
ATOM 5822 C CA . LEU A 1 743 ? -14.539 -11.719 23.125 1 96.88 743 LEU A CA 1
ATOM 5823 C C . LEU A 1 743 ? -13.883 -13.086 22.984 1 96.88 743 LEU A C 1
ATOM 5825 O O . LEU A 1 743 ? -13.977 -13.727 21.938 1 96.88 743 LEU A O 1
ATOM 5829 N N . THR A 1 744 ? -13.188 -13.562 24.062 1 97.56 744 THR A N 1
ATOM 5830 C CA . THR A 1 744 ? -12.562 -14.875 24.031 1 97.56 744 THR A CA 1
ATOM 5831 C C . THR A 1 744 ? -13.602 -15.977 23.875 1 97.56 744 THR A C 1
ATOM 5833 O O . THR A 1 744 ? -13.422 -16.906 23.078 1 97.56 744 THR A O 1
ATOM 5836 N N . LEU A 1 745 ? -14.688 -15.805 24.547 1 97.38 745 LEU A N 1
ATOM 5837 C CA . LEU A 1 745 ? -15.758 -16.797 24.453 1 97.38 745 LEU A CA 1
ATOM 5838 C C . LEU A 1 745 ? -16.406 -16.766 23.062 1 97.38 745 LEU A C 1
ATOM 5840 O O . LEU A 1 745 ? -16.625 -17.828 22.469 1 97.38 745 LEU A O 1
ATOM 5844 N N . CYS A 1 746 ? -16.641 -15.609 22.562 1 97.62 746 CYS A N 1
ATOM 5845 C CA . CYS A 1 746 ? -17.25 -15.469 21.25 1 97.62 746 CYS A CA 1
ATOM 5846 C C . CYS A 1 746 ? -16.344 -16.047 20.172 1 97.62 746 CYS A C 1
ATOM 5848 O O . CYS A 1 746 ? -16.797 -16.75 19.266 1 97.62 746 CYS A O 1
ATOM 5850 N N . LEU A 1 747 ? -15.055 -15.773 20.281 1 97.88 747 LEU A N 1
ATOM 5851 C CA . LEU A 1 747 ? -14.102 -16.25 19.281 1 97.88 747 LEU A CA 1
ATOM 5852 C C . LEU A 1 747 ? -13.93 -17.766 19.359 1 97.88 747 LEU A C 1
ATOM 5854 O O . LEU A 1 747 ? -13.742 -18.422 18.344 1 97.88 747 LEU A O 1
ATOM 5858 N N . THR A 1 748 ? -13.992 -18.297 20.562 1 97.12 748 THR A N 1
ATOM 5859 C CA . THR A 1 748 ? -13.914 -19.75 20.734 1 97.12 748 THR A CA 1
ATOM 5860 C C . THR A 1 748 ? -15.117 -20.438 20.094 1 97.12 748 THR A C 1
ATOM 5862 O O . THR A 1 748 ? -14.984 -21.453 19.422 1 97.12 748 THR A O 1
ATOM 5865 N N . VAL A 1 749 ? -16.281 -19.828 20.234 1 96.75 749 VAL A N 1
ATOM 5866 C CA . VAL A 1 749 ? -17.5 -20.391 19.641 1 96.75 749 VAL A CA 1
ATOM 5867 C C . VAL A 1 749 ? -17.438 -20.266 18.125 1 96.75 749 VAL A C 1
ATOM 5869 O O . VAL A 1 749 ? -17.797 -21.203 17.406 1 96.75 749 VAL A O 1
ATOM 5872 N N . LEU A 1 750 ? -16.969 -19.188 17.703 1 95.81 750 LEU A N 1
ATOM 5873 C CA . LEU A 1 750 ? -16.828 -18.969 16.266 1 95.81 750 LEU A CA 1
ATOM 5874 C C . LEU A 1 750 ? -15.867 -19.984 15.648 1 95.81 750 LEU A C 1
ATOM 5876 O O . LEU A 1 750 ? -16.125 -20.5 14.562 1 95.81 750 LEU A O 1
ATOM 5880 N N . GLY A 1 751 ? -14.727 -20.297 16.359 1 95.19 751 GLY A N 1
ATOM 5881 C CA . GLY A 1 751 ? -13.766 -21.281 15.883 1 95.19 751 GLY A CA 1
ATOM 5882 C C . GLY A 1 751 ? -14.328 -22.688 15.859 1 95.19 751 GLY A C 1
ATOM 5883 O O . GLY A 1 751 ? -14.039 -23.453 14.938 1 95.19 751 GLY A O 1
ATOM 5884 N N . GLY A 1 752 ? -15.211 -23 16.766 1 93.94 752 GLY A N 1
ATOM 5885 C CA . GLY A 1 752 ? -15.781 -24.328 16.844 1 93.94 752 GLY A CA 1
ATOM 5886 C C . GLY A 1 752 ? -16.969 -24.531 15.914 1 93.94 752 GLY A C 1
ATOM 5887 O O . GLY A 1 752 ? -17.203 -25.656 15.438 1 93.94 752 GLY A O 1
ATOM 5888 N N . THR A 1 753 ? -17.625 -23.453 15.547 1 94.56 753 THR A N 1
ATOM 5889 C CA . THR A 1 753 ? -18.844 -23.578 14.75 1 94.56 753 THR A CA 1
ATOM 5890 C C . THR A 1 753 ? -18.562 -23.25 13.289 1 94.56 753 THR A C 1
ATOM 5892 O O . THR A 1 753 ? -19.297 -23.703 12.398 1 94.56 753 THR A O 1
ATOM 5895 N N . CYS A 1 754 ? -17.578 -22.5 12.969 1 95.81 754 CYS A N 1
ATOM 5896 C CA . CYS A 1 754 ? -17.266 -22.094 11.602 1 95.81 754 CYS A CA 1
ATOM 5897 C C . CYS A 1 754 ? -15.906 -22.625 11.172 1 95.81 754 CYS A C 1
ATOM 5899 O O . CYS A 1 754 ? -15.789 -23.766 10.727 1 95.81 754 CYS A O 1
ATOM 5901 N N . CYS A 1 755 ? -14.844 -21.891 11.453 1 96.25 755 CYS A N 1
ATOM 5902 C CA . CYS A 1 755 ? -13.477 -22.234 11.086 1 96.25 755 CYS A CA 1
ATOM 5903 C C . CYS A 1 755 ? -12.477 -21.719 12.109 1 96.25 755 CYS A C 1
ATOM 5905 O O . CYS A 1 755 ? -12.539 -20.547 12.508 1 96.25 755 CYS A O 1
ATOM 5907 N N . GLY A 1 756 ? -11.648 -22.562 12.617 1 96.88 756 GLY A N 1
ATOM 5908 C CA . GLY A 1 756 ? -10.648 -22.172 13.594 1 96.88 756 GLY A CA 1
ATOM 5909 C C . GLY A 1 756 ? -9.727 -21.078 13.094 1 96.88 756 GLY A C 1
ATOM 5910 O O . GLY A 1 756 ? -9.367 -20.172 13.852 1 96.88 756 GLY A O 1
ATOM 5911 N N . ALA A 1 757 ? -9.289 -21.141 11.844 1 96.75 757 ALA A N 1
ATOM 5912 C CA . ALA A 1 757 ? -8.398 -20.141 11.273 1 96.75 757 ALA A CA 1
ATOM 5913 C C . ALA A 1 757 ? -9.047 -18.766 11.281 1 96.75 757 ALA A C 1
ATOM 5915 O O . ALA A 1 757 ? -8.359 -17.75 11.445 1 96.75 757 ALA A O 1
ATOM 5916 N N . LEU A 1 758 ? -10.398 -18.688 11.117 1 96.81 758 LEU A N 1
ATOM 5917 C CA . LEU A 1 758 ? -11.125 -17.422 11.172 1 96.81 758 LEU A CA 1
ATOM 5918 C C . LEU A 1 758 ? -10.977 -16.766 12.547 1 96.81 758 LEU A C 1
ATOM 5920 O O . LEU A 1 758 ? -10.75 -15.562 12.656 1 96.81 758 LEU A O 1
ATOM 5924 N N . SER A 1 759 ? -11.109 -17.578 13.547 1 97.5 759 SER A N 1
ATOM 5925 C CA . SER A 1 759 ? -10.984 -17.078 14.914 1 97.5 759 SER A CA 1
ATOM 5926 C C . SER A 1 759 ? -9.562 -16.594 15.203 1 97.5 759 SER A C 1
ATOM 5928 O O . SER A 1 759 ? -9.367 -15.617 15.922 1 97.5 759 SER A O 1
ATOM 5930 N N . ILE A 1 760 ? -8.594 -17.297 14.695 1 97.5 760 ILE A N 1
ATOM 5931 C CA . ILE A 1 760 ? -7.207 -16.906 14.883 1 97.5 760 ILE A CA 1
ATOM 5932 C C . ILE A 1 760 ? -6.949 -15.57 14.188 1 97.5 760 ILE A C 1
ATOM 5934 O O . ILE A 1 760 ? -6.309 -14.68 14.742 1 97.5 760 ILE A O 1
ATOM 5938 N N . ILE A 1 761 ? -7.484 -15.367 12.961 1 97.25 761 ILE A N 1
ATOM 5939 C CA . ILE A 1 761 ? -7.332 -14.133 12.203 1 97.25 761 ILE A CA 1
ATOM 5940 C C . ILE A 1 761 ? -8 -12.984 12.953 1 97.25 761 ILE A C 1
ATOM 5942 O O . ILE A 1 761 ? -7.422 -11.898 13.094 1 97.25 761 ILE A O 1
ATOM 5946 N N . ALA A 1 762 ? -9.18 -13.25 13.484 1 97.62 762 ALA A N 1
ATOM 5947 C CA . ALA A 1 762 ? -9.914 -12.219 14.227 1 97.62 762 ALA A CA 1
ATOM 5948 C C . ALA A 1 762 ? -9.156 -11.805 15.484 1 97.62 762 ALA A C 1
ATOM 5950 O O . ALA A 1 762 ? -9.078 -10.617 15.805 1 97.62 762 ALA A O 1
ATOM 5951 N N . SER A 1 763 ? -8.648 -12.758 16.156 1 97.62 763 SER A N 1
ATOM 5952 C CA . SER A 1 763 ? -7.863 -12.453 17.344 1 97.62 763 SER A CA 1
ATOM 5953 C C . SER A 1 763 ? -6.633 -11.625 17 1 97.62 763 SER A C 1
ATOM 5955 O O . SER A 1 763 ? -6.266 -10.719 17.75 1 97.62 763 SER A O 1
ATOM 5957 N N . PHE A 1 764 ? -6.008 -11.891 15.898 1 97.81 764 PHE A N 1
ATOM 5958 C CA . PHE A 1 764 ? -4.852 -11.133 15.438 1 97.81 764 PHE A CA 1
ATOM 5959 C C . PHE A 1 764 ? -5.238 -9.695 15.125 1 97.81 764 PHE A C 1
ATOM 5961 O O . PHE A 1 764 ? -4.5 -8.758 15.453 1 97.81 764 PHE A O 1
ATOM 5968 N N . LEU A 1 765 ? -6.379 -9.57 14.539 1 97.19 765 LEU A N 1
ATOM 5969 C CA . LEU A 1 765 ? -6.836 -8.234 14.164 1 97.19 765 LEU A CA 1
ATOM 5970 C C . LEU A 1 765 ? -7.125 -7.391 15.398 1 97.19 765 LEU A C 1
ATOM 5972 O O . LEU A 1 765 ? -6.891 -6.18 15.398 1 97.19 765 LEU A O 1
ATOM 5976 N N . PHE A 1 766 ? -7.629 -8.023 16.438 1 97.44 766 PHE A N 1
ATOM 5977 C CA . PHE A 1 766 ? -7.836 -7.297 17.688 1 97.44 766 PHE A CA 1
ATOM 5978 C C . PHE A 1 766 ? -6.508 -6.816 18.266 1 97.44 766 PHE A C 1
ATOM 5980 O O . PHE A 1 766 ? -6.41 -5.691 18.766 1 97.44 766 PHE A O 1
ATOM 5987 N N . HIS A 1 767 ? -5.555 -7.688 18.188 1 97.5 767 HIS A N 1
ATOM 5988 C CA . HIS A 1 767 ? -4.23 -7.289 18.656 1 97.5 767 HIS A CA 1
ATOM 5989 C C . HIS A 1 767 ? -3.645 -6.191 17.766 1 97.5 767 HIS A C 1
ATOM 5991 O O . HIS A 1 767 ? -3.035 -5.246 18.281 1 97.5 767 HIS A O 1
ATOM 5997 N N . LEU A 1 768 ? -3.82 -6.387 16.469 1 97.19 768 LEU A N 1
ATOM 5998 C CA . LEU A 1 768 ? -3.293 -5.395 15.547 1 97.19 768 LEU A CA 1
ATOM 5999 C C . LEU A 1 768 ? -3.906 -4.023 15.812 1 97.19 768 LEU A C 1
ATOM 6001 O O . LEU A 1 768 ? -3.234 -3 15.664 1 97.19 768 LEU A O 1
ATOM 6005 N N . TYR A 1 769 ? -5.152 -3.99 16.219 1 96.75 769 TYR A N 1
ATOM 6006 C CA . TYR A 1 769 ? -5.809 -2.73 16.547 1 96.75 769 TYR A CA 1
ATOM 6007 C C . TYR A 1 769 ? -5.113 -2.043 17.719 1 96.75 769 TYR A C 1
ATOM 6009 O O . TYR A 1 769 ? -4.965 -0.818 17.734 1 96.75 769 TYR A O 1
ATOM 6017 N N . ARG A 1 770 ? -4.68 -2.803 18.672 1 96.94 770 ARG A N 1
ATOM 6018 C CA . ARG A 1 770 ? -3.902 -2.264 19.781 1 96.94 770 ARG A CA 1
ATOM 6019 C C . ARG A 1 770 ? -2.607 -1.628 19.297 1 96.94 770 ARG A C 1
ATOM 6021 O O . ARG A 1 770 ? -2.236 -0.538 19.734 1 96.94 770 ARG A O 1
ATOM 6028 N N . VAL A 1 771 ? -1.942 -2.295 18.359 1 97.38 771 VAL A N 1
ATOM 6029 C CA . VAL A 1 771 ? -0.674 -1.798 17.844 1 97.38 771 VAL A CA 1
ATOM 6030 C C . VAL A 1 771 ? -0.908 -0.508 17.062 1 97.38 771 VAL A C 1
ATOM 6032 O O . VAL A 1 771 ? -0.129 0.441 17.172 1 97.38 771 VAL A O 1
ATOM 6035 N N . LEU A 1 772 ? -1.976 -0.475 16.328 1 96.38 772 LEU A N 1
ATOM 6036 C CA . LEU A 1 772 ? -2.32 0.719 15.562 1 96.38 772 LEU A CA 1
ATOM 6037 C C . LEU A 1 772 ? -2.602 1.896 16.484 1 96.38 772 LEU A C 1
ATOM 6039 O O . LEU A 1 772 ? -2.166 3.02 16.219 1 96.38 772 LEU A O 1
ATOM 6043 N N . ARG A 1 773 ? -3.303 1.679 17.578 1 95.62 773 ARG A N 1
ATOM 6044 C CA . ARG A 1 773 ? -3.607 2.73 18.547 1 95.62 773 ARG A CA 1
ATOM 6045 C C . ARG A 1 773 ? -2.336 3.252 19.219 1 95.62 773 ARG A C 1
ATOM 6047 O O . ARG A 1 773 ? -2.199 4.457 19.438 1 95.62 773 ARG A O 1
ATOM 6054 N N . LEU A 1 774 ? -1.457 2.359 19.469 1 96.44 774 LEU A N 1
ATOM 6055 C CA . LEU A 1 774 ? -0.182 2.754 20.062 1 96.44 774 LEU A CA 1
ATOM 6056 C C . LEU A 1 774 ? 0.617 3.623 19.094 1 96.44 774 LEU A C 1
ATOM 6058 O O . LEU A 1 774 ? 1.217 4.621 19.5 1 96.44 774 LEU A O 1
ATOM 6062 N N . GLN A 1 775 ? 0.616 3.221 17.844 1 96.31 775 GLN A N 1
ATOM 6063 C CA . GLN A 1 775 ? 1.329 3.992 16.828 1 96.31 775 GLN A CA 1
ATOM 6064 C C . GLN A 1 775 ? 0.732 5.387 16.672 1 96.31 775 GLN A C 1
ATOM 6066 O O . GLN A 1 775 ? 1.463 6.367 16.516 1 96.31 775 GLN A O 1
ATOM 6071 N N . MET A 1 776 ? -0.548 5.488 16.734 1 93.81 776 MET A N 1
ATOM 6072 C CA . MET A 1 776 ? -1.219 6.785 16.656 1 93.81 776 MET A CA 1
ATOM 6073 C C . MET A 1 776 ? -0.853 7.652 17.859 1 93.81 776 MET A C 1
ATOM 6075 O O . MET A 1 776 ? -0.574 8.844 17.703 1 93.81 776 MET A O 1
ATOM 6079 N N . THR A 1 777 ? -0.876 7.066 19.047 1 92.56 777 THR A N 1
ATOM 6080 C CA . THR A 1 777 ? -0.551 7.785 20.281 1 92.56 777 THR A CA 1
ATOM 6081 C C . THR A 1 777 ? 0.897 8.266 20.25 1 92.56 777 THR A C 1
ATOM 6083 O O . THR A 1 777 ? 1.194 9.383 20.688 1 92.56 777 THR A O 1
ATOM 6086 N N . GLU A 1 778 ? 1.777 7.414 19.75 1 93.06 778 GLU A N 1
ATOM 6087 C CA . GLU A 1 778 ? 3.18 7.801 19.625 1 93.06 778 GLU A CA 1
ATOM 6088 C C . GLU A 1 778 ? 3.34 9.023 18.719 1 93.06 778 GLU A C 1
ATOM 6090 O O . GLU A 1 778 ? 4.109 9.93 19.031 1 93.06 778 GLU A O 1
ATOM 6095 N N . ARG A 1 779 ? 2.676 9.094 17.672 1 88.38 779 ARG A N 1
ATOM 6096 C CA . ARG A 1 779 ? 2.748 10.219 16.734 1 88.38 779 ARG A CA 1
ATOM 6097 C C . ARG A 1 779 ? 2.17 11.484 17.375 1 88.38 779 ARG A C 1
ATOM 6099 O O . ARG A 1 779 ? 2.74 12.57 17.234 1 88.38 779 ARG A O 1
ATOM 6106 N N . SER A 1 780 ? 1.03 11.344 18.047 1 83.62 780 SER A N 1
ATOM 6107 C CA . SER A 1 780 ? 0.397 12.492 18.688 1 83.62 780 SER A CA 1
ATOM 6108 C C . SER A 1 780 ? 1.295 13.086 19.766 1 83.62 780 SER A C 1
ATOM 6110 O O . SER A 1 780 ? 1.478 14.305 19.828 1 83.62 780 SER A O 1
ATOM 6112 N N . LEU A 1 781 ? 1.873 12.219 20.578 1 81.56 781 LEU A N 1
ATOM 6113 C CA . LEU A 1 781 ? 2.754 12.672 21.641 1 81.56 781 LEU A CA 1
ATOM 6114 C C . LEU A 1 781 ? 4.023 13.297 21.062 1 81.56 781 LEU A C 1
ATOM 6116 O O . LEU A 1 781 ? 4.52 14.297 21.594 1 81.56 781 LEU A O 1
ATOM 6120 N N . SER A 1 782 ? 4.547 12.68 19.969 1 83.44 782 SER A N 1
ATOM 6121 C CA . SER A 1 782 ? 5.738 13.219 19.328 1 83.44 782 SER A CA 1
ATOM 6122 C C . SER A 1 782 ? 5.469 14.602 18.734 1 83.44 782 SER A C 1
ATOM 6124 O O . SER A 1 782 ? 6.312 15.492 18.828 1 83.44 782 SER A O 1
ATOM 6126 N N . HIS A 1 783 ? 4.348 14.766 18.203 1 72.19 783 HIS A N 1
ATOM 6127 C CA . HIS A 1 783 ? 3.969 16.062 17.641 1 72.19 783 HIS A CA 1
ATOM 6128 C C . HIS A 1 783 ? 3.779 17.109 18.734 1 72.19 783 HIS A C 1
ATOM 6130 O O . HIS A 1 783 ? 4.16 18.266 18.562 1 72.19 783 HIS A O 1
ATOM 6136 N N . MET A 1 784 ? 3.225 16.719 19.875 1 66 784 MET A N 1
ATOM 6137 C CA . MET A 1 784 ? 3.02 17.625 21 1 66 784 MET A CA 1
ATOM 6138 C C . MET A 1 784 ? 4.355 18.094 21.562 1 66 784 MET A C 1
ATOM 6140 O O . MET A 1 784 ? 4.496 19.266 21.938 1 66 784 MET A O 1
ATOM 6144 N N . LEU A 1 785 ? 5.301 17.234 21.5 1 64 785 LEU A N 1
ATOM 6145 C CA . LEU A 1 785 ? 6.617 17.562 22.031 1 64 785 LEU A CA 1
ATOM 6146 C C . LEU A 1 785 ? 7.383 18.469 21.062 1 64 785 LEU A C 1
ATOM 6148 O O . LEU A 1 785 ? 8.164 19.312 21.5 1 64 785 LEU A O 1
ATOM 6152 N N . ASN A 1 786 ? 7.293 18.172 19.766 1 58.25 786 ASN A N 1
ATOM 6153 C CA . ASN A 1 786 ? 7.965 19.016 18.766 1 58.25 786 ASN A CA 1
ATOM 6154 C C . ASN A 1 786 ? 7.441 20.438 18.797 1 58.25 786 ASN A C 1
ATOM 6156 O O . ASN A 1 786 ? 8.133 21.375 18.375 1 58.25 786 ASN A O 1
ATOM 6160 N N . LEU A 1 787 ? 6.312 20.516 19.188 1 53.81 787 LEU A N 1
ATOM 6161 C CA . LEU A 1 787 ? 5.766 21.859 19.328 1 53.81 787 LEU A CA 1
ATOM 6162 C C . LEU A 1 787 ? 6.391 22.578 20.516 1 53.81 787 LEU A C 1
ATOM 6164 O O . LEU A 1 787 ? 6.371 23.812 20.578 1 53.81 787 LEU A O 1
ATOM 6168 N N . ALA A 1 788 ? 7.215 21.781 21.344 1 51.38 788 ALA A N 1
ATOM 6169 C CA . ALA A 1 788 ? 7.914 22.391 22.469 1 51.38 788 ALA A CA 1
ATOM 6170 C C . ALA A 1 788 ? 9.227 23.031 22.031 1 51.38 788 ALA A C 1
ATOM 6172 O O . ALA A 1 788 ? 9.969 22.438 21.234 1 51.38 788 ALA A O 1
ATOM 6173 N N . PRO A 1 789 ? 9.438 24.453 22.078 1 47.38 789 PRO A N 1
ATOM 6174 C CA . PRO A 1 789 ? 10.633 25.156 21.625 1 47.38 789 PRO A CA 1
ATOM 6175 C C . PRO A 1 789 ? 11.922 24.406 21.969 1 47.38 789 PRO A C 1
ATOM 6177 O O . PRO A 1 789 ? 12.008 23.781 23.031 1 47.38 789 PRO A O 1
ATOM 6180 N N . ARG A 1 790 ? 12.68 24.016 20.969 1 47.16 790 ARG A N 1
ATOM 6181 C CA . ARG A 1 790 ? 14.008 23.438 21.172 1 47.16 790 ARG A CA 1
ATOM 6182 C C . ARG A 1 790 ? 14.852 24.328 22.078 1 47.16 790 ARG A C 1
ATOM 6184 O O . ARG A 1 790 ? 14.945 25.547 21.859 1 47.16 790 ARG A O 1
ATOM 6191 N N . LYS A 1 791 ? 15.156 24.047 23.312 1 41.47 791 LYS A N 1
ATOM 6192 C CA . LYS A 1 791 ? 16.203 24.734 24.062 1 41.47 791 LYS A CA 1
ATOM 6193 C C . LYS A 1 791 ? 17.438 24.984 23.203 1 41.47 791 LYS A C 1
ATOM 6195 O O . LYS A 1 791 ? 17.938 24.078 22.531 1 41.47 791 LYS A O 1
ATOM 6200 N N . HIS A 1 792 ? 17.516 26.188 22.688 1 35.31 792 HIS A N 1
ATOM 6201 C CA . HIS A 1 792 ? 18.797 26.578 22.125 1 35.31 792 HIS A CA 1
ATOM 6202 C C . HIS A 1 792 ? 19.953 26.094 23.016 1 35.31 792 HIS A C 1
ATOM 6204 O O . HIS A 1 792 ? 20.047 26.453 24.188 1 35.31 792 HIS A O 1
ATOM 6210 N N . THR A 1 793 ? 20.391 24.922 22.953 1 34.91 793 THR A N 1
ATOM 6211 C CA . THR A 1 793 ? 21.703 24.719 23.562 1 34.91 793 THR A CA 1
ATOM 6212 C C . THR A 1 793 ? 22.656 25.844 23.156 1 34.91 793 THR A C 1
ATOM 6214 O O . THR A 1 793 ? 22.938 26.016 21.969 1 34.91 793 THR A O 1
ATOM 6217 N N . GLU A 1 794 ? 22.719 27 23.891 1 33.06 794 GLU A N 1
ATOM 6218 C CA . GLU A 1 794 ? 23.812 27.969 23.797 1 33.06 794 GLU A CA 1
ATOM 6219 C C . GLU A 1 794 ? 25.141 27.266 23.531 1 33.06 794 GLU A C 1
ATOM 6221 O O . GLU A 1 794 ? 25.547 26.375 24.281 1 33.06 794 GLU A O 1
ATOM 6226 N N . VAL A 1 795 ? 25.594 27.297 22.406 1 34.69 795 VAL A N 1
ATOM 6227 C CA . VAL A 1 795 ? 27.016 27.062 22.188 1 34.69 795 VAL A CA 1
ATOM 6228 C C . VAL A 1 795 ? 27.828 27.953 23.125 1 34.69 795 VAL A C 1
ATOM 6230 O O . VAL A 1 795 ? 27.719 29.172 23.078 1 34.69 795 VAL A O 1
ATOM 6233 N N . LYS A 1 796 ? 28.469 27.484 24.266 1 32.84 796 LYS A N 1
ATOM 6234 C CA . LYS A 1 796 ? 29.609 27.969 25.016 1 32.84 796 LYS A CA 1
ATOM 6235 C C . LYS A 1 796 ? 30.75 28.375 24.078 1 32.84 796 LYS A C 1
ATOM 6237 O O . LYS A 1 796 ? 31.344 27.531 23.422 1 32.84 796 LYS A O 1
ATOM 6242 N N . ASN A 1 797 ? 30.859 29.547 23.578 1 27.86 797 ASN A N 1
ATOM 6243 C CA . ASN A 1 797 ? 32.219 30.047 23.391 1 27.86 797 ASN A CA 1
ATOM 6244 C C . ASN A 1 797 ? 33.094 29.812 24.641 1 27.86 797 ASN A C 1
ATOM 6246 O O . ASN A 1 797 ? 32.562 29.547 25.719 1 27.86 797 ASN A O 1
ATOM 6250 N N . GLY A 1 798 ? 34.531 30.391 24.766 1 27.33 798 GLY A N 1
ATOM 6251 C CA . GLY A 1 798 ? 35.719 30.141 25.562 1 27.33 798 GLY A CA 1
ATOM 6252 C C . GLY A 1 798 ? 35.5 30.328 27.047 1 27.33 798 GLY A C 1
ATOM 6253 O O . GLY A 1 798 ? 35.969 29.531 27.859 1 27.33 798 GLY A O 1
ATOM 6254 N N . THR A 1 799 ? 35.531 31.703 27.516 1 26.5 799 THR A N 1
ATOM 6255 C CA . THR A 1 799 ? 36.062 31.938 28.859 1 26.5 799 THR A CA 1
ATOM 6256 C C . THR A 1 799 ? 35.219 31.188 29.891 1 26.5 799 THR A C 1
ATOM 6258 O O . THR A 1 799 ? 34 31.266 29.891 1 26.5 799 THR A O 1
ATOM 6261 N N . ILE A 1 800 ? 36 30.234 30.531 1 27.5 800 ILE A N 1
ATOM 6262 C CA . ILE A 1 800 ? 35.906 29.344 31.688 1 27.5 800 ILE A CA 1
ATOM 6263 C C . ILE A 1 800 ? 35.438 30.125 32.906 1 27.5 800 ILE A C 1
ATOM 6265 O O . ILE A 1 800 ? 35.719 29.734 34.031 1 27.5 800 ILE A O 1
ATOM 6269 N N . LEU A 1 801 ? 35.156 31.453 32.875 1 26.31 801 LEU A N 1
ATOM 6270 C CA . LEU A 1 801 ? 35.062 31.844 34.281 1 26.31 801 LEU A CA 1
ATOM 6271 C C . LEU A 1 801 ? 34.188 30.859 35.062 1 26.31 801 LEU A C 1
ATOM 6273 O O . LEU A 1 801 ? 33.125 30.484 34.625 1 26.31 801 LEU A O 1
ATOM 6277 N N . SER A 1 802 ? 35 30.109 35.938 1 26.41 802 SER A N 1
ATOM 6278 C CA . SER A 1 802 ? 34.75 29.141 37 1 26.41 802 SER A CA 1
ATOM 6279 C C . SER A 1 802 ? 33.562 29.547 37.875 1 26.41 802 SER A C 1
ATOM 6281 O O . SER A 1 802 ? 33.406 29.078 39 1 26.41 802 SER A O 1
ATOM 6283 N N . GLU A 1 803 ? 32.938 30.75 37.625 1 26.7 803 GLU A N 1
ATOM 6284 C CA . GLU A 1 803 ? 32.156 30.938 38.844 1 26.7 803 GLU A CA 1
ATOM 6285 C C . GLU A 1 803 ? 31.406 29.656 39.25 1 26.7 803 GLU A C 1
ATOM 6287 O O . GLU A 1 803 ? 31.094 28.828 38.375 1 26.7 803 GLU A O 1
ATOM 6292 N N . SER A 1 804 ? 31.516 29.453 40.594 1 26.66 804 SER A N 1
ATOM 6293 C CA . SER A 1 804 ? 31.062 28.391 41.5 1 26.66 804 SER A CA 1
ATOM 6294 C C . SER A 1 804 ? 29.734 27.812 41.031 1 26.66 804 SER A C 1
ATOM 6296 O O . SER A 1 804 ? 28.859 28.547 40.562 1 26.66 804 SER A O 1
ATOM 6298 N N . HIS A 1 805 ? 29.938 26.594 40.562 1 27.16 805 HIS A N 1
ATOM 6299 C CA . HIS A 1 805 ? 28.984 25.531 40.281 1 27.16 805 HIS A CA 1
ATOM 6300 C C . HIS A 1 805 ? 27.859 25.516 41.312 1 27.16 805 HIS A C 1
ATOM 6302 O O . HIS A 1 805 ? 27.75 24.578 42.125 1 27.16 805 HIS A O 1
ATOM 6308 N N . ASN A 1 806 ? 27.797 26.656 42.094 1 24.83 806 ASN A N 1
ATOM 6309 C CA . ASN A 1 806 ? 26.703 26.297 43 1 24.83 806 ASN A CA 1
ATOM 6310 C C . ASN A 1 806 ? 25.5 25.781 42.25 1 24.83 806 ASN A C 1
ATOM 6312 O O . ASN A 1 806 ? 24.953 26.453 41.375 1 24.83 806 ASN A O 1
ATOM 6316 N N . SER A 1 807 ? 25.641 24.422 42.062 1 28.22 807 SER A N 1
ATOM 6317 C CA . SER A 1 807 ? 24.672 23.422 41.656 1 28.22 807 SER A CA 1
ATOM 6318 C C . SER A 1 807 ? 23.266 23.797 42.094 1 28.22 807 SER A C 1
ATOM 6320 O O . SER A 1 807 ? 22.891 23.562 43.25 1 28.22 807 SER A O 1
ATOM 6322 N N . SER A 1 808 ? 22.984 25.094 42.156 1 28.06 808 SER A N 1
ATOM 6323 C CA . SER A 1 808 ? 21.594 25.031 42.594 1 28.06 808 SER A CA 1
ATOM 6324 C C . SER A 1 808 ? 20.812 23.969 41.844 1 28.06 808 SER A C 1
ATOM 6326 O O . SER A 1 808 ? 20.656 24.047 40.625 1 28.06 808 SER A O 1
ATOM 6328 N N . LYS A 1 809 ? 21 22.672 42.25 1 31.16 809 LYS A N 1
ATOM 6329 C CA . LYS A 1 809 ? 20.469 21.312 42.281 1 31.16 809 LYS A CA 1
ATOM 6330 C C . LYS A 1 809 ? 18.953 21.312 42.031 1 31.16 809 LYS A C 1
ATOM 6332 O O . LYS A 1 809 ? 18.375 20.266 41.75 1 31.16 809 LYS A O 1
ATOM 6337 N N . GLU A 1 810 ? 18.391 22.266 42.719 1 28.61 810 GLU A N 1
ATOM 6338 C CA . GLU A 1 810 ? 17.016 21.891 43 1 28.61 810 GLU A CA 1
ATOM 6339 C C . GLU A 1 810 ? 16.219 21.609 41.75 1 28.61 810 GLU A C 1
ATOM 6341 O O . GLU A 1 810 ? 15.422 20.672 41.688 1 28.61 810 GLU A O 1
ATOM 6346 N N . TYR A 1 811 ? 16.031 22.672 40.969 1 28.95 811 TYR A N 1
ATOM 6347 C CA . TYR A 1 811 ? 14.898 22.234 40.156 1 28.95 811 TYR A CA 1
ATOM 6348 C C . TYR A 1 811 ? 15.328 21.219 39.125 1 28.95 811 TYR A C 1
ATOM 6350 O O . TYR A 1 811 ? 15.938 21.578 38.094 1 28.95 811 TYR A O 1
ATOM 6358 N N . SER A 1 812 ? 16.156 20.141 39.5 1 32.84 812 SER A N 1
ATOM 6359 C CA . SER A 1 812 ? 16.125 18.891 38.719 1 32.84 812 SER A CA 1
ATOM 6360 C C . SER A 1 812 ? 14.891 18.828 37.844 1 32.84 812 SER A C 1
ATOM 6362 O O . SER A 1 812 ? 13.773 18.672 38.344 1 32.84 812 SER A O 1
ATOM 6364 N N . GLY A 1 813 ? 14.805 19.719 37.062 1 32.53 813 GLY A N 1
ATOM 6365 C CA . GLY A 1 813 ? 13.672 19.766 36.156 1 32.53 813 GLY A CA 1
ATOM 6366 C C . GLY A 1 813 ? 13.195 18.406 35.719 1 32.53 813 GLY A C 1
ATOM 6367 O O . GLY A 1 813 ? 13.984 17.594 35.219 1 32.53 813 GLY A O 1
ATOM 6368 N N . ALA A 1 814 ? 12.414 17.656 36.531 1 36.91 814 ALA A N 1
ATOM 6369 C CA . ALA A 1 814 ? 11.609 16.484 36.188 1 36.91 814 ALA A CA 1
ATOM 6370 C C . ALA A 1 814 ? 11.438 16.375 34.656 1 36.91 814 ALA A C 1
ATOM 6372 O O . ALA A 1 814 ? 11.078 17.344 34 1 36.91 814 ALA A O 1
ATOM 6373 N N . PRO A 1 815 ? 12.281 15.656 33.969 1 43.62 815 PRO A N 1
ATOM 6374 C CA . PRO A 1 815 ? 11.969 15.438 32.562 1 43.62 815 PRO A CA 1
ATOM 6375 C C . PRO A 1 815 ? 10.484 15.625 32.25 1 43.62 815 PRO A C 1
ATOM 6377 O O . PRO A 1 815 ? 9.625 15.219 33.031 1 43.62 815 PRO A O 1
ATOM 6380 N N . LEU A 1 816 ? 10.07 16.609 31.5 1 48.94 816 LEU A N 1
ATOM 6381 C CA . LEU A 1 816 ? 8.703 17.031 31.203 1 48.94 816 LEU A CA 1
ATOM 6382 C C . LEU A 1 816 ? 7.801 15.82 30.969 1 48.94 816 LEU A C 1
ATOM 6384 O O . LEU A 1 816 ? 8.219 14.836 30.359 1 48.94 816 LEU A O 1
ATOM 6388 N N . LEU A 1 817 ? 6.82 15.398 31.891 1 54.03 817 LEU A N 1
ATOM 6389 C CA . LEU A 1 817 ? 5.742 14.414 31.891 1 54.03 817 LEU A CA 1
ATOM 6390 C C . LEU A 1 817 ? 5.445 13.938 30.469 1 54.03 817 LEU A C 1
ATOM 6392 O O . LEU A 1 817 ? 5.246 12.742 30.25 1 54.03 817 LEU A O 1
ATOM 6396 N N . SER A 1 818 ? 5.738 14.805 29.453 1 66.81 818 SER A N 1
ATOM 6397 C CA . SER A 1 818 ? 5.352 14.43 28.094 1 66.81 818 SER A CA 1
ATOM 6398 C C . SER A 1 818 ? 6.43 13.578 27.438 1 66.81 818 SER A C 1
ATOM 6400 O O . SER A 1 818 ? 6.117 12.672 26.656 1 66.81 818 SER A O 1
ATOM 6402 N N . GLU A 1 819 ? 7.727 13.688 27.922 1 77.12 819 GLU A N 1
ATOM 6403 C CA . GLU A 1 819 ? 8.766 12.875 27.297 1 77.12 819 GLU A CA 1
ATOM 6404 C C . GLU A 1 819 ? 8.766 11.461 27.859 1 77.12 819 GLU A C 1
ATOM 6406 O O . GLU A 1 819 ? 9.008 10.492 27.125 1 77.12 819 GLU A O 1
ATOM 6411 N N . CYS A 1 820 ? 8.445 11.352 29.156 1 78.75 820 CYS A N 1
ATOM 6412 C CA . CYS A 1 820 ? 8.352 10.039 29.797 1 78.75 820 CYS A CA 1
ATOM 6413 C C . CYS A 1 820 ? 7.176 9.242 29.234 1 78.75 820 CYS A C 1
ATOM 6415 O O . CYS A 1 820 ? 7.297 8.047 28.969 1 78.75 820 CYS A O 1
ATOM 6417 N N . ALA A 1 821 ? 6.121 9.938 29.016 1 84.38 821 ALA A N 1
ATOM 6418 C CA . ALA A 1 821 ? 4.941 9.289 28.453 1 84.38 821 ALA A CA 1
ATOM 6419 C C . ALA A 1 821 ? 5.211 8.805 27.031 1 84.38 821 ALA A C 1
ATOM 6421 O O . ALA A 1 821 ? 4.762 7.723 26.641 1 84.38 821 ALA A O 1
ATOM 6422 N N . LEU A 1 822 ? 5.992 9.562 26.312 1 89.06 822 LEU A N 1
ATOM 6423 C CA . LEU A 1 822 ? 6.34 9.172 24.953 1 89.06 822 LEU A CA 1
ATOM 6424 C C . LEU A 1 822 ? 7.234 7.941 24.953 1 89.06 822 LEU A C 1
ATOM 6426 O O . LEU A 1 822 ? 7.047 7.035 24.125 1 89.06 822 LEU A O 1
ATOM 6430 N N . GLN A 1 823 ? 8.172 7.91 25.906 1 90.5 823 GLN A N 1
ATOM 6431 C CA . GLN A 1 823 ? 9.078 6.766 25.953 1 90.5 823 GLN A CA 1
ATOM 6432 C C . GLN A 1 823 ? 8.328 5.496 26.359 1 90.5 823 GLN A C 1
ATOM 6434 O O . GLN A 1 823 ? 8.609 4.414 25.844 1 90.5 823 GLN A O 1
ATOM 6439 N N . GLU A 1 824 ? 7.383 5.602 27.219 1 92.75 824 GLU A N 1
ATOM 6440 C CA . GLU A 1 824 ? 6.594 4.449 27.641 1 92.75 824 GLU A CA 1
ATOM 6441 C C . GLU A 1 824 ? 5.762 3.906 26.484 1 92.75 824 GLU A C 1
ATOM 6443 O O . GLU A 1 824 ? 5.68 2.691 26.281 1 92.75 824 GLU A O 1
ATOM 6448 N N . VAL A 1 825 ? 5.195 4.754 25.734 1 94.44 825 VAL A N 1
ATOM 6449 C CA . VAL A 1 825 ? 4.375 4.348 24.609 1 94.44 825 VAL A CA 1
ATOM 6450 C C . VAL A 1 825 ? 5.262 3.734 23.516 1 94.44 825 VAL A C 1
ATOM 6452 O O . VAL A 1 825 ? 4.887 2.744 22.891 1 94.44 825 VAL A O 1
ATOM 6455 N N . ARG A 1 826 ? 6.434 4.328 23.359 1 95.19 826 ARG A N 1
ATOM 6456 C CA . ARG A 1 826 ? 7.375 3.789 22.391 1 95.19 826 ARG A CA 1
ATOM 6457 C C . ARG A 1 826 ? 7.824 2.385 22.781 1 95.19 826 ARG A C 1
ATOM 6459 O O . ARG A 1 826 ? 7.938 1.505 21.922 1 95.19 826 ARG A O 1
ATOM 6466 N N . ASP A 1 827 ? 8.039 2.172 24.031 1 96 827 ASP A N 1
ATOM 6467 C CA . ASP A 1 827 ? 8.438 0.857 24.516 1 96 827 ASP A CA 1
ATOM 6468 C C . ASP A 1 827 ? 7.328 -0.172 24.297 1 96 827 ASP A C 1
ATOM 6470 O O . ASP A 1 827 ? 7.594 -1.279 23.812 1 96 827 ASP A O 1
ATOM 6474 N N . ASP A 1 828 ? 6.16 0.144 24.594 1 96.69 828 ASP A N 1
ATOM 6475 C CA . ASP A 1 828 ? 5.039 -0.766 24.375 1 96.69 828 ASP A CA 1
ATOM 6476 C C . ASP A 1 828 ? 4.84 -1.045 22.891 1 96.69 828 ASP A C 1
ATOM 6478 O O . ASP A 1 828 ? 4.512 -2.168 22.5 1 96.69 828 ASP A O 1
ATOM 6482 N N . LEU A 1 829 ? 5.023 0.003 22.109 1 97.06 829 LEU A N 1
ATOM 6483 C CA . LEU A 1 829 ? 4.875 -0.162 20.656 1 97.06 829 LEU A CA 1
ATOM 6484 C C . LEU A 1 829 ? 5.891 -1.162 20.125 1 97.06 829 LEU A C 1
ATOM 6486 O O . LEU A 1 829 ? 5.543 -2.047 19.344 1 97.06 829 LEU A O 1
ATOM 6490 N N . GLN A 1 830 ? 7.141 -1.048 20.578 1 97.12 830 GLN A N 1
ATOM 6491 C CA . GLN A 1 830 ? 8.18 -1.963 20.125 1 97.12 830 GLN A CA 1
ATOM 6492 C C . GLN A 1 830 ? 7.898 -3.391 20.578 1 97.12 830 GLN A C 1
ATOM 6494 O O . GLN A 1 830 ? 8.117 -4.344 19.828 1 97.12 830 GLN A O 1
ATOM 6499 N N . LEU A 1 831 ? 7.414 -3.527 21.766 1 96.94 831 LEU A N 1
ATOM 6500 C CA . LEU A 1 831 ? 7.043 -4.848 22.266 1 96.94 831 LEU A CA 1
ATOM 6501 C C . LEU A 1 831 ? 5.941 -5.465 21.422 1 96.94 831 LEU A C 1
ATOM 6503 O O . LEU A 1 831 ? 6.07 -6.602 20.953 1 96.94 831 LEU A O 1
ATOM 6507 N N . HIS A 1 832 ? 4.926 -4.742 21.141 1 97.44 832 HIS A N 1
ATOM 6508 C CA . HIS A 1 832 ? 3.768 -5.277 20.422 1 97.44 832 HIS A CA 1
ATOM 6509 C C . HIS A 1 832 ? 4.055 -5.434 18.938 1 97.44 832 HIS A C 1
ATOM 6511 O O . HIS A 1 832 ? 3.424 -6.25 18.266 1 97.44 832 HIS A O 1
ATOM 6517 N N . LEU A 1 833 ? 4.969 -4.648 18.406 1 97.38 833 LEU A N 1
ATOM 6518 C CA . LEU A 1 833 ? 5.391 -4.887 17.031 1 97.38 833 LEU A CA 1
ATOM 6519 C C . LEU A 1 833 ? 6.07 -6.242 16.906 1 97.38 833 LEU A C 1
ATOM 6521 O O . LEU A 1 833 ? 5.816 -6.98 15.945 1 97.38 833 LEU A O 1
ATOM 6525 N N . THR A 1 834 ? 6.883 -6.57 17.828 1 97.25 834 THR A N 1
ATOM 6526 C CA . THR A 1 834 ? 7.543 -7.875 17.828 1 97.25 834 THR A CA 1
ATOM 6527 C C . THR A 1 834 ? 6.52 -8.992 18 1 97.25 834 THR A C 1
ATOM 6529 O O . THR A 1 834 ? 6.594 -10.016 17.312 1 97.25 834 THR A O 1
ATOM 6532 N N . LEU A 1 835 ? 5.566 -8.766 18.859 1 97.38 835 LEU A N 1
ATOM 6533 C CA . LEU A 1 835 ? 4.523 -9.758 19.062 1 97.38 835 LEU A CA 1
ATOM 6534 C C . LEU A 1 835 ? 3.664 -9.922 17.828 1 97.38 835 LEU A C 1
ATOM 6536 O O . LEU A 1 835 ? 3.266 -11.039 17.484 1 97.38 835 LEU A O 1
ATOM 6540 N N . SER A 1 836 ? 3.357 -8.797 17.188 1 97.62 836 SER A N 1
ATOM 6541 C CA . SER A 1 836 ? 2.543 -8.852 15.984 1 97.62 836 SER A CA 1
ATOM 6542 C C . SER A 1 836 ? 3.211 -9.703 14.906 1 97.62 836 SER A C 1
ATOM 6544 O O . SER A 1 836 ? 2.537 -10.445 14.188 1 97.62 836 SER A O 1
ATOM 6546 N N . ALA A 1 837 ? 4.531 -9.617 14.789 1 97.19 837 ALA A N 1
ATOM 6547 C CA . ALA A 1 837 ? 5.262 -10.438 13.82 1 97.19 837 ALA A CA 1
ATOM 6548 C C . ALA A 1 837 ? 5.141 -11.922 14.164 1 97.19 837 ALA A C 1
ATOM 6550 O O . ALA A 1 837 ? 4.969 -12.758 13.273 1 97.19 837 ALA A O 1
ATOM 6551 N N . LEU A 1 838 ? 5.172 -12.242 15.398 1 97.12 838 LEU A N 1
ATOM 6552 C CA . LEU A 1 838 ? 5.031 -13.617 15.844 1 97.12 838 LEU A CA 1
ATOM 6553 C C . LEU A 1 838 ? 3.602 -14.117 15.641 1 97.12 838 LEU A C 1
ATOM 6555 O O . LEU A 1 838 ? 3.389 -15.258 15.227 1 97.12 838 LEU A O 1
ATOM 6559 N N . PHE A 1 839 ? 2.67 -13.227 15.898 1 97.56 839 PHE A N 1
ATOM 6560 C CA . PHE A 1 839 ? 1.262 -13.586 15.789 1 97.56 839 PHE A CA 1
ATOM 6561 C C . PHE A 1 839 ? 0.879 -13.82 14.328 1 97.56 839 PHE A C 1
ATOM 6563 O O . PHE A 1 839 ? -0.104 -14.508 14.047 1 97.56 839 PHE A O 1
ATOM 6570 N N . MET A 1 840 ? 1.616 -13.32 13.398 1 96.75 840 MET A N 1
ATOM 6571 C CA . MET A 1 840 ? 1.314 -13.453 11.977 1 96.75 840 MET A CA 1
ATOM 6572 C C . MET A 1 840 ? 1.615 -14.867 11.492 1 96.75 840 MET A C 1
ATOM 6574 O O . MET A 1 840 ? 1.051 -15.312 10.492 1 96.75 840 MET A O 1
ATOM 6578 N N . LEU A 1 841 ? 2.486 -15.594 12.188 1 97.06 841 LEU A N 1
ATOM 6579 C CA . LEU A 1 841 ? 2.93 -16.906 11.727 1 97.06 841 LEU A CA 1
ATOM 6580 C C . LEU A 1 841 ? 1.775 -17.906 11.742 1 97.06 841 LEU A C 1
ATOM 6582 O O . LEU A 1 841 ? 1.474 -18.516 10.719 1 97.06 841 LEU A O 1
ATOM 6586 N N . PRO A 1 842 ? 0.984 -18.016 12.867 1 96.88 842 PRO A N 1
ATOM 6587 C CA . PRO A 1 842 ? -0.151 -18.953 12.828 1 96.88 842 PRO A CA 1
ATOM 6588 C C . PRO A 1 842 ? -1.223 -18.531 11.828 1 96.88 842 PRO A C 1
ATOM 6590 O O . PRO A 1 842 ? -1.914 -19.375 11.266 1 96.88 842 PRO A O 1
ATOM 6593 N N . VAL A 1 843 ? -1.368 -17.234 11.594 1 96.19 843 VAL A N 1
ATOM 6594 C CA . VAL A 1 843 ? -2.316 -16.75 10.602 1 96.19 843 VAL A CA 1
ATOM 6595 C C . VAL A 1 843 ? -1.914 -17.234 9.211 1 96.19 843 VAL A C 1
ATOM 6597 O O . VAL A 1 843 ? -2.756 -17.703 8.445 1 96.19 843 VAL A O 1
ATOM 6600 N N . MET A 1 844 ? -0.601 -17.219 8.898 1 95.25 844 MET A N 1
ATOM 6601 C CA . MET A 1 844 ? -0.094 -17.656 7.602 1 95.25 844 MET A CA 1
ATOM 6602 C C . MET A 1 844 ? -0.24 -19.172 7.445 1 95.25 844 MET A C 1
ATOM 6604 O O . MET A 1 844 ? -0.589 -19.656 6.367 1 95.25 844 MET A O 1
ATOM 6608 N N . LEU A 1 845 ? -0.002 -19.875 8.531 1 95.81 845 LEU A N 1
ATOM 6609 C CA . LEU A 1 845 ? -0.08 -21.328 8.492 1 95.81 845 LEU A CA 1
ATOM 6610 C C . LEU A 1 845 ? -1.53 -21.781 8.398 1 95.81 845 LEU A C 1
ATOM 6612 O O . LEU A 1 845 ? -1.809 -22.875 7.891 1 95.81 845 LEU A O 1
ATOM 6616 N N . GLY A 1 846 ? -2.508 -20.922 8.836 1 95 846 GLY A N 1
ATOM 6617 C CA . GLY A 1 846 ? -3.922 -21.266 8.773 1 95 846 GLY A CA 1
ATOM 6618 C C . GLY A 1 846 ? -4.605 -20.75 7.523 1 95 846 GLY A C 1
ATOM 6619 O O . GLY A 1 846 ? -5.781 -21.016 7.293 1 95 846 GLY A O 1
ATOM 6620 N N . ALA A 1 847 ? -3.895 -20.094 6.633 1 94.12 847 ALA A N 1
ATOM 6621 C CA . ALA A 1 847 ? -4.461 -19.438 5.461 1 94.12 847 ALA A CA 1
ATOM 6622 C C . ALA A 1 847 ? -5.074 -20.453 4.5 1 94.12 847 ALA A C 1
ATOM 6624 O O . ALA A 1 847 ? -6.18 -20.25 3.992 1 94.12 847 ALA A O 1
ATOM 6625 N N . PRO A 1 848 ? -4.391 -21.641 4.273 1 94.25 848 PRO A N 1
ATOM 6626 C CA . PRO A 1 848 ? -4.977 -22.594 3.324 1 94.25 848 PRO A CA 1
ATOM 6627 C C . PRO A 1 848 ? -6.328 -23.125 3.791 1 94.25 848 PRO A C 1
ATOM 6629 O O . PRO A 1 848 ? -7.27 -23.219 3 1 94.25 848 PRO A O 1
ATOM 6632 N N . SER A 1 849 ? -6.453 -23.469 5.07 1 95.25 849 SER A N 1
ATOM 6633 C CA . SER A 1 849 ? -7.73 -23.953 5.586 1 95.25 849 SER A CA 1
ATOM 6634 C C . SER A 1 849 ? -8.781 -22.844 5.562 1 95.25 849 SER A C 1
ATOM 6636 O O . SER A 1 849 ? -9.961 -23.109 5.293 1 95.25 849 SER A O 1
ATOM 6638 N N . PHE A 1 850 ? -8.422 -21.641 5.832 1 95.62 850 PHE A N 1
ATOM 6639 C CA . PHE A 1 850 ? -9.328 -20.516 5.797 1 95.62 850 PHE A CA 1
ATOM 6640 C C . PHE A 1 850 ? -9.875 -20.297 4.391 1 95.62 850 PHE A C 1
ATOM 6642 O O . PHE A 1 850 ? -11.086 -20.125 4.207 1 95.62 850 PHE A O 1
ATOM 6649 N N . LEU A 1 851 ? -8.977 -20.312 3.4 1 93.25 851 LEU A N 1
ATOM 6650 C CA . LEU A 1 851 ? -9.367 -20.094 2.012 1 93.25 851 LEU A CA 1
ATOM 6651 C C . LEU A 1 851 ? -10.266 -21.219 1.519 1 93.25 851 LEU A C 1
ATOM 6653 O O . LEU A 1 851 ? -11.234 -20.984 0.792 1 93.25 851 LEU A O 1
ATOM 6657 N N . HIS A 1 852 ? -9.867 -22.469 1.878 1 94.12 852 HIS A N 1
ATOM 6658 C CA . HIS A 1 852 ? -10.727 -23.594 1.528 1 94.12 852 HIS A CA 1
ATOM 6659 C C . HIS A 1 852 ? -12.125 -23.422 2.104 1 94.12 852 HIS A C 1
ATOM 6661 O O . HIS A 1 852 ? -13.117 -23.656 1.41 1 94.12 852 HIS A O 1
ATOM 6667 N N . TRP A 1 853 ? -12.273 -22.984 3.344 1 94.5 853 TRP A N 1
ATOM 6668 C CA . TRP A 1 853 ? -13.547 -22.797 4.027 1 94.5 853 TRP A CA 1
ATOM 6669 C C . TRP A 1 853 ? -14.375 -21.719 3.346 1 94.5 853 TRP A C 1
ATOM 6671 O O . TRP A 1 853 ? -15.562 -21.891 3.098 1 94.5 853 TRP A O 1
ATOM 6681 N N . ILE A 1 854 ? -13.75 -20.594 2.986 1 92.62 854 ILE A N 1
ATOM 6682 C CA . ILE A 1 854 ? -14.461 -19.469 2.377 1 92.62 854 ILE A CA 1
ATOM 6683 C C . ILE A 1 854 ? -15.039 -19.906 1.031 1 92.62 854 ILE A C 1
ATOM 6685 O O . ILE A 1 854 ? -16.156 -19.531 0.68 1 92.62 854 ILE A O 1
ATOM 6689 N N . ARG A 1 855 ? -14.352 -20.734 0.265 1 88.38 855 ARG A N 1
ATOM 6690 C CA . ARG A 1 855 ? -14.781 -21.172 -1.059 1 88.38 855 ARG A CA 1
ATOM 6691 C C . ARG A 1 855 ? -15.898 -22.203 -0.955 1 88.38 855 ARG A C 1
ATOM 6693 O O . ARG A 1 855 ? -16.672 -22.375 -1.896 1 88.38 855 ARG A O 1
ATOM 6700 N N . ASN A 1 856 ? -16.016 -22.875 0.181 1 91 856 ASN A N 1
ATOM 6701 C CA . ASN A 1 856 ? -17 -23.922 0.342 1 91 856 ASN A CA 1
ATOM 6702 C C . ASN A 1 856 ? -18.156 -23.484 1.251 1 91 856 ASN A C 1
ATOM 6704 O O . ASN A 1 856 ? -18.953 -24.312 1.693 1 91 856 ASN A O 1
ATOM 6708 N N . LEU A 1 857 ? -18.25 -22.156 1.548 1 90.88 857 LEU A N 1
ATOM 6709 C CA . LEU A 1 857 ? -19.25 -21.609 2.469 1 90.88 857 LEU A CA 1
ATOM 6710 C C . LEU A 1 857 ? -20.656 -21.875 1.964 1 90.88 857 LEU A C 1
ATOM 6712 O O . LEU A 1 857 ? -21.594 -22.047 2.76 1 90.88 857 LEU A O 1
ATOM 6716 N N . ARG A 1 858 ? -20.906 -22.031 0.657 1 87.56 858 ARG A N 1
ATOM 6717 C CA . ARG A 1 858 ? -22.219 -22.266 0.056 1 87.56 858 ARG A CA 1
ATOM 6718 C C . ARG A 1 858 ? -22.75 -23.641 0.424 1 87.56 858 ARG A C 1
ATOM 6720 O O . ARG A 1 858 ? -23.953 -23.859 0.478 1 87.56 858 ARG A O 1
ATOM 6727 N N . TYR A 1 859 ? -21.891 -24.547 0.708 1 90.31 859 TYR A N 1
ATOM 6728 C CA . TYR A 1 859 ? -22.312 -25.922 0.94 1 90.31 859 TYR A CA 1
ATOM 6729 C C . TYR A 1 859 ? -22.25 -26.266 2.424 1 90.31 859 TYR A C 1
ATOM 6731 O O . TYR A 1 859 ? -23.109 -26.984 2.938 1 90.31 859 TYR A O 1
ATOM 6739 N N . SER A 1 860 ? -21.141 -25.734 3.041 1 90.44 860 SER A N 1
ATOM 6740 C CA . SER A 1 860 ? -20.984 -26.016 4.465 1 90.44 860 SER A CA 1
ATOM 6741 C C . SER A 1 860 ? -20.453 -24.797 5.207 1 90.44 860 SER A C 1
ATOM 6743 O O . SER A 1 860 ? -19.469 -24.188 4.789 1 90.44 860 SER A O 1
ATOM 6745 N N . THR A 1 861 ? -21.047 -24.5 6.316 1 93.31 861 THR A N 1
ATOM 6746 C CA . THR A 1 861 ? -20.625 -23.344 7.098 1 93.31 861 THR A CA 1
ATOM 6747 C C . THR A 1 861 ? -19.516 -23.719 8.07 1 93.31 861 THR A C 1
ATOM 6749 O O . THR A 1 861 ? -18.797 -22.859 8.586 1 93.31 861 THR A O 1
ATOM 6752 N N . GLN A 1 862 ? -19.438 -25.047 8.359 1 95.38 862 GLN A N 1
ATOM 6753 C CA . GLN A 1 862 ? -18.406 -25.516 9.281 1 95.38 862 GLN A CA 1
ATOM 6754 C C . GLN A 1 862 ? -17.312 -26.281 8.539 1 95.38 862 GLN A C 1
ATOM 6756 O O . GLN A 1 862 ? -17.609 -27.094 7.672 1 95.38 862 GLN A O 1
ATOM 6761 N N . LEU A 1 863 ? -16.078 -25.922 8.852 1 95.44 863 LEU A N 1
ATOM 6762 C CA . LEU A 1 863 ? -14.969 -26.672 8.289 1 95.44 863 LEU A CA 1
ATOM 6763 C C . LEU A 1 863 ? -14.734 -27.969 9.062 1 95.44 863 LEU A C 1
ATOM 6765 O O . LEU A 1 863 ? -14.445 -27.938 10.258 1 95.44 863 LEU A O 1
ATOM 6769 N N . ASP A 1 864 ? -14.867 -29.047 8.406 1 91.88 864 ASP A N 1
ATOM 6770 C CA . ASP A 1 864 ? -14.664 -30.359 9 1 91.88 864 ASP A CA 1
ATOM 6771 C C . ASP A 1 864 ? -13.883 -31.266 8.047 1 91.88 864 ASP A C 1
ATOM 6773 O O . ASP A 1 864 ? -14.359 -31.609 6.965 1 91.88 864 ASP A O 1
ATOM 6777 N N . PRO A 1 865 ? -12.781 -31.734 8.555 1 94.44 865 PRO A N 1
ATOM 6778 C CA . PRO A 1 865 ? -12.062 -31.516 9.812 1 94.44 865 PRO A CA 1
ATOM 6779 C C . PRO A 1 865 ? -11.273 -30.219 9.812 1 94.44 865 PRO A C 1
ATOM 6781 O O . PRO A 1 865 ? -10.852 -29.734 8.758 1 94.44 865 PRO A O 1
ATOM 6784 N N . ASP A 1 866 ? -11.148 -29.625 10.969 1 95.88 866 ASP A N 1
ATOM 6785 C CA . ASP A 1 866 ? -10.375 -28.406 11.141 1 95.88 866 ASP A CA 1
ATOM 6786 C C . ASP A 1 866 ? -9 -28.703 11.727 1 95.88 866 ASP A C 1
ATOM 6788 O O . ASP A 1 866 ? -8.898 -29.203 12.852 1 95.88 866 ASP A O 1
ATOM 6792 N N . PRO A 1 867 ? -7.953 -28.375 10.984 1 95.62 867 PRO A N 1
ATOM 6793 C CA . PRO A 1 867 ? -6.613 -28.688 11.484 1 95.62 867 PRO A CA 1
ATOM 6794 C C . PRO A 1 867 ? -6.207 -27.828 12.672 1 95.62 867 PRO A C 1
ATOM 6796 O O . PRO A 1 867 ? -5.277 -28.172 13.406 1 95.62 867 PRO A O 1
ATOM 6799 N N . CYS A 1 868 ? -6.832 -26.703 12.914 1 94.81 868 CYS A N 1
ATOM 6800 C CA . CYS A 1 868 ? -6.449 -25.781 13.977 1 94.81 868 CYS A CA 1
ATOM 6801 C C . CYS A 1 868 ? -7.148 -26.125 15.281 1 94.81 868 CYS A C 1
ATOM 6803 O O . CYS A 1 868 ? -6.887 -25.5 16.312 1 94.81 868 CYS A O 1
ATOM 6805 N N . TRP A 1 869 ? -7.969 -27.125 15.445 1 92.5 869 TRP A N 1
ATOM 6806 C CA . TRP A 1 869 ? -8.844 -27.406 16.578 1 92.5 869 TRP A CA 1
ATOM 6807 C C . TRP A 1 869 ? -8.039 -27.641 17.844 1 92.5 869 TRP A C 1
ATOM 6809 O O . TRP A 1 869 ? -8.438 -27.219 18.938 1 92.5 869 TRP A O 1
ATOM 6819 N N . PRO A 1 870 ? -6.855 -28.234 17.781 1 91.94 870 PRO A N 1
ATOM 6820 C CA . PRO A 1 870 ? -6.152 -28.516 19.031 1 91.94 870 PRO A CA 1
ATOM 6821 C C . PRO A 1 870 ? -5.559 -27.266 19.672 1 91.94 870 PRO A C 1
ATOM 6823 O O . PRO A 1 870 ? -5.348 -27.234 20.891 1 91.94 870 PRO A O 1
ATOM 6826 N N . HIS A 1 871 ? -5.273 -26.297 18.859 1 94.5 871 HIS A N 1
ATOM 6827 C CA . HIS A 1 871 ? -4.535 -25.172 19.438 1 94.5 871 HIS A CA 1
ATOM 6828 C C . HIS A 1 871 ? -5.316 -23.875 19.328 1 94.5 871 HIS A C 1
ATOM 6830 O O . HIS A 1 871 ? -4.809 -22.797 19.672 1 94.5 871 HIS A O 1
ATOM 6836 N N . ILE A 1 872 ? -6.574 -23.906 18.891 1 95.38 872 ILE A N 1
ATOM 6837 C CA . ILE A 1 872 ? -7.336 -22.688 18.656 1 95.38 872 ILE A CA 1
ATOM 6838 C C . ILE A 1 872 ? -7.656 -22 19.984 1 95.38 872 ILE A C 1
ATOM 6840 O O . ILE A 1 872 ? -7.465 -20.797 20.125 1 95.38 872 ILE A O 1
ATOM 6844 N N . VAL A 1 873 ? -8.078 -22.719 20.984 1 96.38 873 VAL A N 1
ATOM 6845 C CA . VAL A 1 873 ? -8.539 -22.141 22.25 1 96.38 873 VAL A CA 1
ATOM 6846 C C . VAL A 1 873 ? -7.355 -21.547 23 1 96.38 873 VAL A C 1
ATOM 6848 O O . VAL A 1 873 ? -7.371 -20.359 23.344 1 96.38 873 VAL A O 1
ATOM 6851 N N . PRO A 1 874 ? -6.285 -22.328 23.172 1 96.75 874 PRO A N 1
ATOM 6852 C CA . PRO A 1 874 ? -5.152 -21.719 23.859 1 96.75 874 PRO A CA 1
ATOM 6853 C C . PRO A 1 874 ? -4.574 -20.516 23.109 1 96.75 874 PRO A C 1
ATOM 6855 O O . PRO A 1 874 ? -4.133 -19.547 23.734 1 96.75 874 PRO A O 1
ATOM 6858 N N . LEU A 1 875 ? -4.543 -20.562 21.844 1 97.31 875 LEU A N 1
ATOM 6859 C CA . LEU A 1 875 ? -3.98 -19.469 21.047 1 97.31 875 LEU A CA 1
ATOM 6860 C C . LEU A 1 875 ? -4.824 -18.203 21.203 1 97.31 875 LEU A C 1
ATOM 6862 O O . LEU A 1 875 ? -4.285 -17.109 21.344 1 97.31 875 LEU A O 1
ATOM 6866 N N . ILE A 1 876 ? -6.156 -18.359 21.203 1 97.56 876 ILE A N 1
ATOM 6867 C CA . ILE A 1 876 ? -7.066 -17.234 21.344 1 97.56 876 ILE A CA 1
ATOM 6868 C C . ILE A 1 876 ? -6.887 -16.609 22.734 1 97.56 876 ILE A C 1
ATOM 6870 O O . ILE A 1 876 ? -6.797 -15.383 22.859 1 97.56 876 ILE A O 1
ATOM 6874 N N . ILE A 1 877 ? -6.77 -17.438 23.719 1 96.81 877 ILE A N 1
ATOM 6875 C CA . ILE A 1 877 ? -6.602 -16.969 25.094 1 96.81 877 ILE A CA 1
ATOM 6876 C C . ILE A 1 877 ? -5.305 -16.172 25.203 1 96.81 877 ILE A C 1
ATOM 6878 O O . ILE A 1 877 ? -5.293 -15.062 25.766 1 96.81 877 ILE A O 1
ATOM 6882 N N . VAL A 1 878 ? -4.27 -16.641 24.641 1 97.31 878 VAL A N 1
ATOM 6883 C CA . VAL A 1 878 ? -2.961 -16 24.734 1 97.31 878 VAL A CA 1
ATOM 6884 C C . VAL A 1 878 ? -2.986 -14.672 23.984 1 97.31 878 VAL A C 1
ATOM 6886 O O . VAL A 1 878 ? -2.502 -13.664 24.484 1 97.31 878 VAL A O 1
ATOM 6889 N N . TYR A 1 879 ? -3.545 -14.641 22.75 1 97.5 879 TYR A N 1
ATOM 6890 C CA . TYR A 1 879 ? -3.615 -13.406 21.969 1 97.5 879 TYR A CA 1
ATOM 6891 C C . TYR A 1 879 ? -4.387 -12.328 22.703 1 97.5 879 TYR A C 1
ATOM 6893 O O . TYR A 1 879 ? -3.955 -11.172 22.766 1 97.5 879 TYR A O 1
ATOM 6901 N N . MET A 1 880 ? -5.496 -12.711 23.375 1 96.88 880 MET A N 1
ATOM 6902 C CA . MET A 1 880 ? -6.352 -11.75 24.078 1 96.88 880 MET A CA 1
ATOM 6903 C C . MET A 1 880 ? -5.664 -11.219 25.328 1 96.88 880 MET A C 1
ATOM 6905 O O . MET A 1 880 ? -5.715 -10.023 25.609 1 96.88 880 MET A O 1
ATOM 6909 N N . LEU A 1 881 ? -4.969 -12.07 26 1 95.75 881 LEU A N 1
ATOM 6910 C CA . LEU A 1 881 ? -4.289 -11.664 27.219 1 95.75 881 LEU A CA 1
ATOM 6911 C C . LEU A 1 881 ? -3.121 -10.727 26.906 1 95.75 881 LEU A C 1
ATOM 6913 O O . LEU A 1 881 ? -2.875 -9.773 27.641 1 95.75 881 LEU A O 1
ATOM 6917 N N . LEU A 1 882 ? -2.459 -10.961 25.828 1 97.06 882 LEU A N 1
ATOM 6918 C CA . LEU A 1 882 ? -1.25 -10.211 25.5 1 97.06 882 LEU A CA 1
ATOM 6919 C C . LEU A 1 882 ? -1.595 -8.828 24.953 1 97.06 882 LEU A C 1
ATOM 6921 O O . LEU A 1 882 ? -0.729 -7.953 24.875 1 97.06 882 LEU A O 1
ATOM 6925 N N . ILE A 1 883 ? -2.838 -8.594 24.594 1 97.06 883 ILE A N 1
ATOM 6926 C CA . ILE A 1 883 ? -3.26 -7.27 24.156 1 97.06 883 ILE A CA 1
ATOM 6927 C C . ILE A 1 883 ? -3.039 -6.25 25.266 1 97.06 883 ILE A C 1
ATOM 6929 O O . ILE A 1 883 ? -2.6 -5.125 25.016 1 97.06 883 ILE A O 1
ATOM 6933 N N . ASN A 1 884 ? -3.258 -6.656 26.547 1 95.12 884 ASN A N 1
ATOM 6934 C CA . ASN A 1 884 ? -3.17 -5.746 27.688 1 95.12 884 ASN A CA 1
ATOM 6935 C C . ASN A 1 884 ? -1.771 -5.746 28.297 1 95.12 884 ASN A C 1
ATOM 6937 O O . ASN A 1 884 ? -1.534 -5.094 29.312 1 95.12 884 ASN A O 1
ATOM 6941 N N . CYS A 1 885 ? -0.888 -6.398 27.672 1 95.06 885 CYS A N 1
ATOM 6942 C CA . CYS A 1 885 ? 0.465 -6.488 28.203 1 95.06 885 CYS A CA 1
ATOM 6943 C C . CYS A 1 885 ? 1.248 -5.211 27.922 1 95.06 885 CYS A C 1
ATOM 6945 O O . CYS A 1 885 ? 1.09 -4.598 26.859 1 95.06 885 CYS A O 1
ATOM 6947 N N . ASN A 1 886 ? 1.986 -4.727 28.859 1 94.31 886 ASN A N 1
ATOM 6948 C CA . ASN A 1 886 ? 2.861 -3.568 28.719 1 94.31 886 ASN A CA 1
ATOM 6949 C C . ASN A 1 886 ? 4.238 -3.824 29.328 1 94.31 886 ASN A C 1
ATOM 6951 O O . ASN A 1 886 ? 4.461 -4.863 29.953 1 94.31 886 ASN A O 1
ATOM 6955 N N . THR A 1 887 ? 5.184 -3.023 29.047 1 94.94 887 THR A N 1
ATOM 6956 C CA . THR A 1 887 ? 6.566 -3.207 29.469 1 94.94 887 THR A CA 1
ATOM 6957 C C . THR A 1 887 ? 6.68 -3.066 30.984 1 94.94 887 THR A C 1
ATOM 6959 O O . THR A 1 887 ? 7.508 -3.729 31.625 1 94.94 887 THR A O 1
ATOM 6962 N N . LEU A 1 888 ? 5.844 -2.258 31.609 1 92.75 888 LEU A N 1
ATOM 6963 C CA . LEU A 1 888 ? 5.867 -2.072 33.062 1 92.75 888 LEU A CA 1
ATOM 6964 C C . LEU A 1 888 ? 5.449 -3.352 33.781 1 92.75 888 LEU A C 1
ATOM 6966 O O . LEU A 1 888 ? 6.102 -3.773 34.719 1 92.75 888 LEU A O 1
ATOM 6970 N N . LYS A 1 889 ? 4.398 -3.992 33.281 1 93.56 889 LYS A N 1
ATOM 6971 C CA . LYS A 1 889 ? 3.93 -5.242 33.875 1 93.56 889 LYS A CA 1
ATOM 6972 C C . LYS A 1 889 ? 4.973 -6.348 33.719 1 93.56 889 LYS A C 1
ATOM 6974 O O . LYS A 1 889 ? 5.188 -7.141 34.625 1 93.56 889 LYS A O 1
ATOM 6979 N N . LEU A 1 890 ? 5.629 -6.391 32.594 1 95.44 890 LEU A N 1
ATOM 6980 C CA . LEU A 1 890 ? 6.629 -7.418 32.344 1 95.44 890 LEU A CA 1
ATOM 6981 C C . LEU A 1 890 ? 7.867 -7.211 33.188 1 95.44 890 LEU A C 1
ATOM 6983 O O . LEU A 1 890 ? 8.445 -8.18 33.688 1 95.44 890 LEU A O 1
ATOM 6987 N N . SER A 1 891 ? 8.25 -5.992 33.375 1 93.44 891 SER A N 1
ATOM 6988 C CA . SER A 1 891 ? 9.453 -5.703 34.156 1 93.44 891 SER A CA 1
ATOM 6989 C C . SER A 1 891 ? 9.25 -6.055 35.625 1 93.44 891 SER A C 1
ATOM 6991 O O . SER A 1 891 ? 10.211 -6.379 36.344 1 93.44 891 SER A O 1
ATOM 6993 N N . HIS A 1 892 ? 8.023 -6.062 36.094 1 92.62 892 HIS A N 1
ATOM 6994 C CA . HIS A 1 892 ? 7.734 -6.332 37.5 1 92.62 892 HIS A CA 1
ATOM 6995 C C . HIS A 1 892 ? 7.398 -7.805 37.719 1 92.62 892 HIS A C 1
ATOM 6997 O O . HIS A 1 892 ? 7.258 -8.25 38.844 1 92.62 892 HIS A O 1
ATOM 7003 N N . SER A 1 893 ? 7.32 -8.547 36.656 1 94.06 893 SER A N 1
ATOM 7004 C CA . SER A 1 893 ? 6.945 -9.953 36.781 1 94.06 893 SER A CA 1
ATOM 7005 C C . SER A 1 893 ? 8.125 -10.805 37.25 1 94.06 893 SER A C 1
ATOM 7007 O O . SER A 1 893 ? 9.234 -10.664 36.75 1 94.06 893 SER A O 1
ATOM 7009 N N . LYS A 1 894 ? 7.859 -11.75 38.125 1 91.81 894 LYS A N 1
ATOM 7010 C CA . LYS A 1 894 ? 8.891 -12.633 38.656 1 91.81 894 LYS A CA 1
ATOM 7011 C C . LYS A 1 894 ? 9.188 -13.781 37.688 1 91.81 894 LYS A C 1
ATOM 7013 O O . LYS A 1 894 ? 10.234 -14.422 37.781 1 91.81 894 LYS A O 1
ATOM 7018 N N . LEU A 1 895 ? 8.305 -14.016 36.781 1 94.75 895 LEU A N 1
ATOM 7019 C CA . LEU A 1 895 ? 8.438 -15.141 35.875 1 94.75 895 LEU A CA 1
ATOM 7020 C C . LEU A 1 895 ? 9.234 -14.742 34.625 1 94.75 895 LEU A C 1
ATOM 7022 O O . LEU A 1 895 ? 9.555 -15.594 33.781 1 94.75 895 LEU A O 1
ATOM 7026 N N . LEU A 1 896 ? 9.57 -13.477 34.5 1 95.5 896 LEU A N 1
ATOM 7027 C CA . LEU A 1 896 ? 10.18 -12.969 33.281 1 95.5 896 LEU A CA 1
ATOM 7028 C C . LEU A 1 896 ? 11.57 -13.57 33.094 1 95.5 896 LEU A C 1
ATOM 7030 O O . LEU A 1 896 ? 11.945 -13.906 31.969 1 95.5 896 LEU A O 1
ATOM 7034 N N . SER A 1 897 ? 12.32 -13.781 34.156 1 94.38 897 SER A N 1
ATOM 7035 C CA . SER A 1 897 ? 13.664 -14.328 34.062 1 94.38 897 SER A CA 1
ATOM 7036 C C . SER A 1 897 ? 13.641 -15.75 33.5 1 94.38 897 SER A C 1
ATOM 7038 O O . SER A 1 897 ? 14.477 -16.109 32.656 1 94.38 897 SER A O 1
ATOM 7040 N N . MET A 1 898 ? 12.641 -16.5 33.875 1 94.81 898 MET A N 1
ATOM 7041 C CA . MET A 1 898 ? 12.508 -17.859 33.406 1 94.81 898 MET A CA 1
ATOM 7042 C C . MET A 1 898 ? 12.008 -17.875 31.953 1 94.81 898 MET A C 1
ATOM 7044 O O . MET A 1 898 ? 12.438 -18.719 31.156 1 94.81 898 MET A O 1
ATOM 7048 N N . THR A 1 899 ? 11.133 -17 31.625 1 95.88 899 THR A N 1
ATOM 7049 C CA . THR A 1 899 ? 10.539 -16.953 30.297 1 95.88 899 THR A CA 1
ATOM 7050 C C . THR A 1 899 ? 11.57 -16.531 29.25 1 95.88 899 THR A C 1
ATOM 7052 O O . THR A 1 899 ? 11.5 -16.953 28.094 1 95.88 899 THR A O 1
ATOM 7055 N N . THR A 1 900 ? 12.609 -15.734 29.609 1 95.56 900 THR A N 1
ATOM 7056 C CA . THR A 1 900 ? 13.641 -15.281 28.688 1 95.56 900 THR A CA 1
ATOM 7057 C C . THR A 1 900 ? 14.539 -16.438 28.266 1 95.56 900 THR A C 1
ATOM 7059 O O . THR A 1 900 ? 15.234 -16.359 27.25 1 95.56 900 THR A O 1
ATOM 7062 N N . CYS A 1 901 ? 14.516 -17.578 28.938 1 94.75 901 CYS A N 1
ATOM 7063 C CA . CYS A 1 901 ? 15.383 -18.719 28.656 1 94.75 901 CYS A CA 1
ATOM 7064 C C . CYS A 1 901 ? 14.672 -19.719 27.75 1 94.75 901 CYS A C 1
ATOM 7066 O O . CYS A 1 901 ? 15.305 -20.625 27.188 1 94.75 901 CYS A O 1
ATOM 7068 N N . LEU A 1 902 ? 13.469 -19.578 27.484 1 95.94 902 LEU A N 1
ATOM 7069 C CA . LEU A 1 902 ? 12.656 -20.578 26.797 1 95.94 902 LEU A CA 1
ATOM 7070 C C . LEU A 1 902 ? 12.82 -20.469 25.297 1 95.94 902 LEU A C 1
ATOM 7072 O O . LEU A 1 902 ? 12.859 -21.484 24.594 1 95.94 902 LEU A O 1
ATOM 7076 N N . PRO A 1 903 ? 13.008 -19.25 24.75 1 96.62 903 PRO A N 1
ATOM 7077 C CA . PRO A 1 903 ? 13.008 -19.125 23.281 1 96.62 903 PRO A CA 1
ATOM 7078 C C . PRO A 1 903 ? 14.141 -19.906 22.625 1 96.62 903 PRO A C 1
ATOM 7080 O O . PRO A 1 903 ? 13.953 -20.516 21.562 1 96.62 903 PRO A O 1
ATOM 7083 N N . LEU A 1 904 ? 15.312 -20.078 23.188 1 96.31 904 LEU A N 1
ATOM 7084 C CA . LEU A 1 904 ? 16.438 -20.734 22.547 1 96.31 904 LEU A CA 1
ATOM 7085 C C . LEU A 1 904 ? 16.188 -22.234 22.422 1 96.31 904 LEU A C 1
ATOM 7087 O O . LEU A 1 904 ? 16.25 -22.797 21.328 1 96.31 904 LEU A O 1
ATOM 7091 N N . PRO A 1 905 ? 15.836 -22.953 23.531 1 96.12 905 PRO A N 1
ATOM 7092 C CA . PRO A 1 905 ? 15.539 -24.375 23.359 1 96.12 905 PRO A CA 1
ATOM 7093 C C . PRO A 1 905 ? 14.352 -24.625 22.422 1 96.12 905 PRO A C 1
ATOM 7095 O O . PRO A 1 905 ? 14.352 -25.609 21.672 1 96.12 905 PRO A O 1
ATOM 7098 N N . LEU A 1 906 ? 13.359 -23.781 22.469 1 97.19 906 LEU A N 1
ATOM 7099 C CA . LEU A 1 906 ? 12.211 -23.938 21.578 1 97.19 906 LEU A CA 1
ATOM 7100 C C . LEU A 1 906 ? 12.617 -23.688 20.125 1 97.19 906 LEU A C 1
ATOM 7102 O O . LEU A 1 906 ? 12.109 -24.359 19.219 1 97.19 906 LEU A O 1
ATOM 7106 N N . ALA A 1 907 ? 13.5 -22.719 19.906 1 97.44 907 ALA A N 1
ATOM 7107 C CA . ALA A 1 907 ? 13.992 -22.453 18.562 1 97.44 907 ALA A CA 1
ATOM 7108 C C . ALA A 1 907 ? 14.773 -23.641 18.016 1 97.44 907 ALA A C 1
ATOM 7110 O O . ALA A 1 907 ? 14.609 -24.016 16.844 1 97.44 907 ALA A O 1
ATOM 7111 N N . ILE A 1 908 ? 15.57 -24.234 18.875 1 95.94 908 ILE A N 1
ATOM 7112 C CA . ILE A 1 908 ? 16.359 -25.406 18.469 1 95.94 908 ILE A CA 1
ATOM 7113 C C . ILE A 1 908 ? 15.422 -26.562 18.125 1 95.94 908 ILE A C 1
ATOM 7115 O O . ILE A 1 908 ? 15.562 -27.203 17.078 1 95.94 908 ILE A O 1
ATOM 7119 N N . THR A 1 909 ? 14.422 -26.797 18.938 1 95.12 909 THR A N 1
ATOM 7120 C CA . THR A 1 909 ? 13.484 -27.875 18.672 1 95.12 909 THR A CA 1
ATOM 7121 C C . THR A 1 909 ? 12.656 -27.594 17.422 1 95.12 909 THR A C 1
ATOM 7123 O O . THR A 1 909 ? 12.336 -28.516 16.672 1 95.12 909 THR A O 1
ATOM 7126 N N . MET A 1 910 ? 12.312 -26.391 17.219 1 96 910 MET A N 1
ATOM 7127 C CA . MET A 1 910 ? 11.562 -26.016 16.031 1 96 910 MET A CA 1
ATOM 7128 C C . MET A 1 910 ? 12.383 -26.281 14.766 1 96 910 MET A C 1
ATOM 7130 O O . MET A 1 910 ? 11.867 -26.797 13.781 1 96 910 MET A O 1
ATOM 7134 N N . ALA A 1 911 ? 13.695 -25.953 14.82 1 95.12 911 ALA A N 1
ATOM 7135 C CA . ALA A 1 911 ? 14.578 -26.172 13.68 1 95.12 911 ALA A CA 1
ATOM 7136 C C . ALA A 1 911 ? 14.75 -27.656 13.383 1 95.12 911 ALA A C 1
ATOM 7138 O O . ALA A 1 911 ? 14.977 -28.047 12.234 1 95.12 911 ALA A O 1
ATOM 7139 N N . VAL A 1 912 ? 14.57 -28.453 14.391 1 93.56 912 VAL A N 1
ATOM 7140 C CA . VAL A 1 912 ? 14.812 -29.891 14.25 1 93.56 912 VAL A CA 1
ATOM 7141 C C . VAL A 1 912 ? 13.523 -30.594 13.82 1 93.56 912 VAL A C 1
ATOM 7143 O O . VAL A 1 912 ? 13.555 -31.484 12.977 1 93.56 912 VAL A O 1
ATOM 7146 N N . PHE A 1 913 ? 12.359 -30.156 14.242 1 93.94 913 PHE A N 1
ATOM 7147 C CA . PHE A 1 913 ? 11.172 -30.984 14.109 1 93.94 913 PHE A CA 1
ATOM 7148 C C . PHE A 1 913 ? 10.133 -30.312 13.227 1 93.94 913 PHE A C 1
ATOM 7150 O O . PHE A 1 913 ? 8.992 -30.766 13.125 1 93.94 913 PHE A O 1
ATOM 7157 N N . SER A 1 914 ? 10.453 -29.219 12.531 1 94.69 914 SER A N 1
ATOM 7158 C CA . SER A 1 914 ? 9.398 -28.531 11.797 1 94.69 914 SER A CA 1
ATOM 7159 C C . SER A 1 914 ? 9.719 -28.438 10.312 1 94.69 914 SER A C 1
ATOM 7161 O O . SER A 1 914 ? 8.875 -28.016 9.516 1 94.69 914 SER A O 1
ATOM 7163 N N . PRO A 1 915 ? 10.898 -28.797 9.867 1 92.12 915 PRO A N 1
ATOM 7164 C CA . PRO A 1 915 ? 11.156 -28.656 8.43 1 92.12 915 PRO A CA 1
ATOM 7165 C C . PRO A 1 915 ? 10.172 -29.438 7.574 1 92.12 915 PRO A C 1
ATOM 7167 O O . PRO A 1 915 ? 9.703 -28.938 6.547 1 92.12 915 PRO A O 1
ATOM 7170 N N . LEU A 1 916 ? 9.781 -30.641 7.934 1 90.69 916 LEU A N 1
ATOM 7171 C CA . LEU A 1 916 ? 8.773 -31.406 7.211 1 90.69 916 LEU A CA 1
ATOM 7172 C C . LEU A 1 916 ? 7.371 -31.078 7.715 1 90.69 916 LEU A C 1
ATOM 7174 O O . LEU A 1 916 ? 6.453 -30.875 6.922 1 90.69 916 LEU A O 1
ATOM 7178 N N . HIS A 1 917 ? 7.242 -30.984 9.055 1 94.88 917 HIS A N 1
ATOM 7179 C CA . HIS A 1 917 ? 5.965 -30.719 9.711 1 94.88 917 HIS A CA 1
ATOM 7180 C C . HIS A 1 917 ? 5.801 -29.234 10.023 1 94.88 917 HIS A C 1
ATOM 7182 O O . HIS A 1 917 ? 5.84 -28.844 11.188 1 94.88 917 HIS A O 1
ATOM 7188 N N . LEU A 1 918 ? 5.488 -28.469 9.055 1 95.81 918 LEU A N 1
ATOM 7189 C CA . LEU A 1 918 ? 5.422 -27.016 9.195 1 95.81 918 LEU A CA 1
ATOM 7190 C C . LEU A 1 918 ? 4.344 -26.609 10.195 1 95.81 918 LEU A C 1
ATOM 7192 O O . LEU A 1 918 ? 4.477 -25.594 10.883 1 95.81 918 LEU A O 1
ATOM 7196 N N . TYR A 1 919 ? 3.25 -27.375 10.359 1 94.75 919 TYR A N 1
ATOM 7197 C CA . TYR A 1 919 ? 2.15 -27.031 11.25 1 94.75 919 TYR A CA 1
ATOM 7198 C C . TYR A 1 919 ? 2.596 -27.062 12.711 1 94.75 919 TYR A C 1
ATOM 7200 O O . TYR A 1 919 ? 1.936 -26.484 13.578 1 94.75 919 TYR A O 1
ATOM 7208 N N . ARG A 1 920 ? 3.74 -27.719 13.023 1 96.25 920 ARG A N 1
ATOM 7209 C CA . ARG A 1 920 ? 4.23 -27.828 14.398 1 96.25 920 ARG A CA 1
ATOM 7210 C C . ARG A 1 920 ? 4.77 -26.484 14.883 1 96.25 920 ARG A C 1
ATOM 7212 O O . ARG A 1 920 ? 4.961 -26.281 16.094 1 96.25 920 ARG A O 1
ATOM 7219 N N . ILE A 1 921 ? 5.059 -25.578 13.961 1 97 921 ILE A N 1
ATOM 7220 C CA . ILE A 1 921 ? 5.559 -24.266 14.328 1 97 921 ILE A CA 1
ATOM 7221 C C . ILE A 1 921 ? 4.598 -23.609 15.312 1 97 921 ILE A C 1
ATOM 7223 O O . ILE A 1 921 ? 5.031 -22.984 16.297 1 97 921 ILE A O 1
ATOM 7227 N N . THR A 1 922 ? 3.271 -23.781 15.109 1 96.81 922 THR A N 1
ATOM 7228 C CA . THR A 1 922 ? 2.256 -23.156 15.953 1 96.81 922 THR A CA 1
ATOM 7229 C C . THR A 1 922 ? 2.322 -23.703 17.375 1 96.81 922 THR A C 1
ATOM 7231 O O . THR A 1 922 ? 2.146 -22.969 18.344 1 96.81 922 THR A O 1
ATOM 7234 N N . TYR A 1 923 ? 2.676 -24.953 17.531 1 96.19 923 TYR A N 1
ATOM 7235 C CA . TYR A 1 923 ? 2.766 -25.562 18.859 1 96.19 923 TYR A CA 1
ATOM 7236 C C . TYR A 1 923 ? 3.98 -25.047 19.609 1 96.19 923 TYR A C 1
ATOM 7238 O O . TYR A 1 923 ? 3.898 -24.75 20.812 1 96.19 923 TYR A O 1
ATOM 7246 N N . PHE A 1 924 ? 5.066 -24.906 18.922 1 96.94 924 PHE A N 1
ATOM 7247 C CA . PHE A 1 924 ? 6.262 -24.359 19.578 1 96.94 924 PHE A CA 1
ATOM 7248 C C . PHE A 1 924 ? 6.066 -22.906 19.938 1 96.94 924 PHE A C 1
ATOM 7250 O O . PHE A 1 924 ? 6.551 -22.453 20.984 1 96.94 924 PHE A O 1
ATOM 7257 N N . LEU A 1 925 ? 5.414 -22.203 19.062 1 96.81 925 LEU A N 1
ATOM 7258 C CA . LEU A 1 925 ? 5.113 -20.797 19.375 1 96.81 925 LEU A CA 1
ATOM 7259 C C . LEU A 1 925 ? 4.215 -20.703 20.609 1 96.81 925 LEU A C 1
ATOM 7261 O O . LEU A 1 925 ? 4.438 -19.844 21.469 1 96.81 925 LEU A O 1
ATOM 7265 N N . LEU A 1 926 ? 3.24 -21.578 20.719 1 97 926 LEU A N 1
ATOM 7266 C CA . LEU A 1 926 ? 2.332 -21.594 21.859 1 97 926 LEU A CA 1
ATOM 7267 C C . LEU A 1 926 ? 3.088 -21.906 23.156 1 97 926 LEU A C 1
ATOM 7269 O O . LEU A 1 926 ? 2.809 -21.312 24.188 1 97 926 LEU A O 1
ATOM 7273 N N . ALA A 1 927 ? 4.043 -22.75 23.031 1 96.75 927 ALA A N 1
ATOM 7274 C CA . ALA A 1 927 ? 4.848 -23.109 24.203 1 96.75 927 ALA A CA 1
ATOM 7275 C C . ALA A 1 927 ? 5.641 -21.906 24.719 1 96.75 927 ALA A C 1
ATOM 7277 O O . ALA A 1 927 ? 5.914 -21.797 25.906 1 96.75 927 ALA A O 1
ATOM 7278 N N . GLY A 1 928 ? 5.996 -21.016 23.828 1 95.62 928 GLY A N 1
ATOM 7279 C CA . GLY A 1 928 ? 6.711 -19.812 24.219 1 95.62 928 GLY A CA 1
ATOM 7280 C C . GLY A 1 928 ? 5.793 -18.688 24.641 1 95.62 928 GLY A C 1
ATOM 7281 O O . GLY A 1 928 ? 6.125 -17.906 25.547 1 95.62 928 GLY A O 1
ATOM 7282 N N . LEU A 1 929 ? 4.617 -18.594 24.047 1 96.56 929 LEU A N 1
ATOM 7283 C CA . LEU A 1 929 ? 3.727 -17.453 24.266 1 96.56 929 LEU A CA 1
ATOM 7284 C C . LEU A 1 929 ? 2.902 -17.641 25.531 1 96.56 929 LEU A C 1
ATOM 7286 O O . LEU A 1 929 ? 2.516 -16.672 26.188 1 96.56 929 LEU A O 1
ATOM 7290 N N . VAL A 1 930 ? 2.627 -18.891 26 1 96.56 930 VAL A N 1
ATOM 7291 C CA . VAL A 1 930 ? 1.809 -19.156 27.188 1 96.56 930 VAL A CA 1
ATOM 7292 C C . VAL A 1 930 ? 2.521 -18.641 28.438 1 96.56 930 VAL A C 1
ATOM 7294 O O . VAL A 1 930 ? 1.957 -17.844 29.188 1 96.56 930 VAL A O 1
ATOM 7297 N N . PRO A 1 931 ? 3.812 -18.969 28.625 1 96.56 931 PRO A N 1
ATOM 7298 C CA . PRO A 1 931 ? 4.5 -18.375 29.781 1 96.56 931 PRO A CA 1
ATOM 7299 C C . PRO A 1 931 ? 4.594 -16.859 29.688 1 96.56 931 PRO A C 1
ATOM 7301 O O . PRO A 1 931 ? 4.555 -16.188 30.719 1 96.56 931 PRO A O 1
ATOM 7304 N N . LEU A 1 932 ? 4.75 -16.359 28.5 1 96.5 932 LEU A N 1
ATOM 7305 C CA . LEU A 1 932 ? 4.797 -14.914 28.328 1 96.5 932 LEU A CA 1
ATOM 7306 C C . LEU A 1 932 ? 3.484 -14.273 28.766 1 96.5 932 LEU A C 1
ATOM 7308 O O . LEU A 1 932 ? 3.486 -13.234 29.438 1 96.5 932 LEU A O 1
ATOM 7312 N N . ALA A 1 933 ? 2.35 -14.859 28.391 1 96.44 933 ALA A N 1
ATOM 7313 C CA . ALA A 1 933 ? 1.041 -14.359 28.797 1 96.44 933 ALA A CA 1
ATOM 7314 C C . ALA A 1 933 ? 0.874 -14.422 30.312 1 96.44 933 ALA A C 1
ATOM 7316 O O . ALA A 1 933 ? 0.27 -13.539 30.922 1 96.44 933 ALA A O 1
ATOM 7317 N N . LEU A 1 934 ? 1.482 -15.391 30.922 1 95.5 934 LEU A N 1
ATOM 7318 C CA . LEU A 1 934 ? 1.416 -15.531 32.375 1 95.5 934 LEU A CA 1
ATOM 7319 C C . LEU A 1 934 ? 2.25 -14.461 33.062 1 95.5 934 LEU A C 1
ATOM 7321 O O . LEU A 1 934 ? 1.891 -13.992 34.156 1 95.5 934 LEU A O 1
ATOM 7325 N N . CYS A 1 935 ? 3.322 -14.102 32.469 1 94.88 935 CYS A N 1
ATOM 7326 C CA . CYS A 1 935 ? 4.145 -13.023 33 1 94.88 935 CYS A CA 1
ATOM 7327 C C . CYS A 1 935 ? 3.363 -11.719 33.031 1 94.88 935 CYS A C 1
ATOM 7329 O O . CYS A 1 935 ? 3.564 -10.898 33.938 1 94.88 935 CYS A O 1
ATOM 7331 N N . CYS A 1 936 ? 2.488 -11.508 32.094 1 91.81 936 CYS A N 1
ATOM 7332 C CA . CYS A 1 936 ? 1.737 -10.258 32 1 91.81 936 CYS A CA 1
ATOM 7333 C C . CYS A 1 936 ? 0.571 -10.25 32.969 1 91.81 936 CYS A C 1
ATOM 7335 O O . CYS A 1 936 ? 0.051 -9.188 33.312 1 91.81 936 CYS A O 1
ATOM 7337 N N . LEU A 1 937 ? 0.147 -11.383 33.531 1 87.69 937 LEU A N 1
ATOM 7338 C CA . LEU A 1 937 ? -0.959 -11.484 34.469 1 87.69 937 LEU A CA 1
ATOM 7339 C C . LEU A 1 937 ? -0.456 -11.391 35.906 1 87.69 937 LEU A C 1
ATOM 7341 O O . LEU A 1 937 ? -1.15 -10.867 36.781 1 87.69 937 LEU A O 1
ATOM 7345 N N . LEU A 1 938 ? 0.752 -11.891 36.156 1 79.69 938 LEU A N 1
ATOM 7346 C CA . LEU A 1 938 ? 1.249 -11.992 37.5 1 79.69 938 LEU A CA 1
ATOM 7347 C C . LEU A 1 938 ? 2.285 -10.914 37.812 1 79.69 938 LEU A C 1
ATOM 7349 O O . LEU A 1 938 ? 3.189 -10.688 37 1 79.69 938 LEU A O 1
ATOM 7353 N N . MET B 1 1 ? 5.051 8.719 -28.391 1 62.81 1 MET B N 1
ATOM 7354 C CA . MET B 1 1 ? 3.912 9.516 -27.938 1 62.81 1 MET B CA 1
ATOM 7355 C C . MET B 1 1 ? 3.566 9.195 -26.484 1 62.81 1 MET B C 1
ATOM 7357 O O . MET B 1 1 ? 3.355 10.102 -25.672 1 62.81 1 MET B O 1
ATOM 7361 N N . LYS B 1 2 ? 3.811 7.984 -26.156 1 80.25 2 LYS B N 1
ATOM 7362 C CA . LYS B 1 2 ? 3.51 7.59 -24.781 1 80.25 2 LYS B CA 1
ATOM 7363 C C . LYS B 1 2 ? 4.602 8.055 -23.828 1 80.25 2 LYS B C 1
ATOM 7365 O O . LYS B 1 2 ? 4.305 8.617 -22.766 1 80.25 2 LYS B O 1
ATOM 7370 N N . LEU B 1 3 ? 5.832 8.047 -24.344 1 87.5 3 LEU B N 1
ATOM 7371 C CA . LEU B 1 3 ? 6.922 8.438 -23.453 1 87.5 3 LEU B CA 1
ATOM 7372 C C . LEU B 1 3 ? 6.922 9.945 -23.234 1 87.5 3 LEU B C 1
ATOM 7374 O O . LEU B 1 3 ? 7.215 10.414 -22.125 1 87.5 3 LEU B O 1
ATOM 7378 N N . ALA B 1 4 ? 6.5 10.742 -24.266 1 91.62 4 ALA B N 1
ATOM 7379 C CA . ALA B 1 4 ? 6.43 12.195 -24.156 1 91.62 4 ALA B CA 1
ATOM 7380 C C . ALA B 1 4 ? 5.328 12.617 -23.188 1 91.62 4 ALA B C 1
ATOM 7382 O O . ALA B 1 4 ? 5.504 13.562 -22.406 1 91.62 4 ALA B O 1
ATOM 7383 N N . THR B 1 5 ? 4.191 11.961 -23.219 1 93.5 5 THR B N 1
ATOM 7384 C CA . THR B 1 5 ? 3.078 12.25 -22.328 1 93.5 5 THR B CA 1
ATOM 7385 C C . THR B 1 5 ? 3.457 11.953 -20.875 1 93.5 5 THR B C 1
ATOM 7387 O O . THR B 1 5 ? 3.164 12.734 -19.969 1 93.5 5 THR B O 1
ATOM 7390 N N . VAL B 1 6 ? 4.184 10.859 -20.672 1 94.12 6 VAL B N 1
ATOM 7391 C CA . VAL B 1 6 ? 4.605 10.484 -19.312 1 94.12 6 VAL B CA 1
ATOM 7392 C C . VAL B 1 6 ? 5.633 11.492 -18.797 1 94.12 6 VAL B C 1
ATOM 7394 O O . VAL B 1 6 ? 5.586 11.891 -17.641 1 94.12 6 VAL B O 1
ATOM 7397 N N . ALA B 1 7 ? 6.496 11.93 -19.719 1 94.94 7 ALA B N 1
ATOM 7398 C CA . ALA B 1 7 ? 7.508 12.906 -19.328 1 94.94 7 ALA B CA 1
ATOM 7399 C C . ALA B 1 7 ? 6.867 14.258 -19 1 94.94 7 ALA B C 1
ATOM 7401 O O . ALA B 1 7 ? 7.254 14.914 -18.031 1 94.94 7 ALA B O 1
ATOM 7402 N N . PHE B 1 8 ? 5.883 14.688 -19.812 1 96.44 8 PHE B N 1
ATOM 7403 C CA . PHE B 1 8 ? 5.199 15.961 -19.594 1 96.44 8 PHE B CA 1
ATOM 7404 C C . PHE B 1 8 ? 4.484 15.969 -18.25 1 96.44 8 PHE B C 1
ATOM 7406 O O . PHE B 1 8 ? 4.652 16.891 -17.453 1 96.44 8 PHE B O 1
ATOM 7413 N N . TYR B 1 9 ? 3.68 15.008 -18 1 96.62 9 TYR B N 1
ATOM 7414 C CA . TYR B 1 9 ? 2.928 14.969 -16.75 1 96.62 9 TYR B CA 1
ATOM 7415 C C . TYR B 1 9 ? 3.844 14.656 -15.57 1 96.62 9 TYR B C 1
ATOM 7417 O O . TYR B 1 9 ? 3.533 15 -14.43 1 96.62 9 TYR B O 1
ATOM 7425 N N . GLY B 1 10 ? 4.996 13.938 -15.812 1 95.62 10 GLY B N 1
ATOM 7426 C CA . GLY B 1 10 ? 6.008 13.789 -14.781 1 95.62 10 GLY B CA 1
ATOM 7427 C C . GLY B 1 10 ? 6.645 15.102 -14.367 1 95.62 10 GLY B C 1
ATOM 7428 O O . GLY B 1 10 ? 6.84 15.352 -13.18 1 95.62 10 GLY B O 1
ATOM 7429 N N . PHE B 1 11 ? 6.922 15.898 -15.406 1 96.62 11 PHE B N 1
ATOM 7430 C CA . PHE B 1 11 ? 7.48 17.219 -15.148 1 96.62 11 PHE B CA 1
ATOM 7431 C C . PHE B 1 11 ? 6.48 18.094 -14.391 1 96.62 11 PHE B C 1
ATOM 7433 O O . PHE B 1 11 ? 6.848 18.797 -13.445 1 96.62 11 PHE B O 1
ATOM 7440 N N . ALA B 1 12 ? 5.207 18.094 -14.82 1 97.25 12 ALA B N 1
ATOM 7441 C CA . ALA B 1 12 ? 4.168 18.859 -14.141 1 97.25 12 ALA B CA 1
ATOM 7442 C C . ALA B 1 12 ? 4.004 18.406 -12.695 1 97.25 12 ALA B C 1
ATOM 7444 O O . ALA B 1 12 ? 3.803 19.234 -11.797 1 97.25 12 ALA B O 1
ATOM 7445 N N . LEU B 1 13 ? 4.074 17.141 -12.445 1 96.25 13 LEU B N 1
ATOM 7446 C CA . LEU B 1 13 ? 4.012 16.625 -11.078 1 96.25 13 LEU B CA 1
ATOM 7447 C C . LEU B 1 13 ? 5.215 17.094 -10.266 1 96.25 13 LEU B C 1
ATOM 7449 O O . LEU B 1 13 ? 5.086 17.391 -9.078 1 96.25 13 LEU B O 1
ATOM 7453 N N . GLY B 1 14 ? 6.375 17.125 -10.898 1 96.5 14 GLY B N 1
ATOM 7454 C CA . GLY B 1 14 ? 7.559 17.672 -10.242 1 96.5 14 GLY B CA 1
ATOM 7455 C C . GLY B 1 14 ? 7.398 19.109 -9.82 1 96.5 14 GLY B C 1
ATOM 7456 O O . GLY B 1 14 ? 7.777 19.484 -8.703 1 96.5 14 GLY B O 1
ATOM 7457 N N . LEU B 1 15 ? 6.777 19.922 -10.648 1 96.19 15 LEU B N 1
ATOM 7458 C CA . LEU B 1 15 ? 6.52 21.328 -10.328 1 96.19 15 LEU B CA 1
ATOM 7459 C C . LEU B 1 15 ? 5.547 21.438 -9.156 1 96.19 15 LEU B C 1
ATOM 7461 O O . LEU B 1 15 ? 5.746 22.266 -8.258 1 96.19 15 LEU B O 1
ATOM 7465 N N . LEU B 1 16 ? 4.508 20.656 -9.227 1 97 16 LEU B N 1
ATOM 7466 C CA . LEU B 1 16 ? 3.547 20.641 -8.133 1 97 16 LEU B CA 1
ATOM 7467 C C . LEU B 1 16 ? 4.215 20.219 -6.824 1 97 16 LEU B C 1
ATOM 7469 O O . LEU B 1 16 ? 3.955 20.812 -5.773 1 97 16 LEU B O 1
ATOM 7473 N N . ALA B 1 17 ? 5.098 19.281 -6.871 1 96.56 17 ALA B N 1
ATOM 7474 C CA . ALA B 1 17 ? 5.793 18.797 -5.684 1 96.56 17 ALA B CA 1
ATOM 7475 C C . ALA B 1 17 ? 6.715 19.875 -5.113 1 96.56 17 ALA B C 1
ATOM 7477 O O . ALA B 1 17 ? 6.805 20.031 -3.893 1 96.56 17 ALA B O 1
ATOM 7478 N N . ILE B 1 18 ? 7.359 20.578 -5.961 1 96.12 18 ILE B N 1
ATOM 7479 C CA . ILE B 1 18 ? 8.234 21.656 -5.527 1 96.12 18 ILE B CA 1
ATOM 7480 C C . ILE B 1 18 ? 7.41 22.75 -4.855 1 96.12 18 ILE B C 1
ATOM 7482 O O . ILE B 1 18 ? 7.773 23.25 -3.789 1 96.12 18 ILE B O 1
ATOM 7486 N N . GLY B 1 19 ? 6.328 23.125 -5.484 1 96.19 19 GLY B N 1
ATOM 7487 C CA . GLY B 1 19 ? 5.445 24.125 -4.898 1 96.19 19 GLY B CA 1
ATOM 7488 C C . GLY B 1 19 ? 4.875 23.688 -3.559 1 96.19 19 GLY B C 1
ATOM 7489 O O . GLY B 1 19 ? 4.832 24.484 -2.615 1 96.19 19 GLY B O 1
ATOM 7490 N N . LEU B 1 20 ? 4.516 22.438 -3.498 1 95.69 20 LEU B N 1
ATOM 7491 C CA . LEU B 1 20 ? 3.941 21.922 -2.258 1 95.69 20 LEU B CA 1
ATOM 7492 C C . LEU B 1 20 ? 5 21.844 -1.165 1 95.69 20 LEU B C 1
ATOM 7494 O O . LEU B 1 20 ? 4.719 22.125 0.002 1 95.69 20 LEU B O 1
ATOM 7498 N N . ARG B 1 21 ? 6.16 21.438 -1.494 1 95 21 ARG B N 1
ATOM 7499 C CA . ARG B 1 21 ? 7.246 21.391 -0.521 1 95 21 ARG B CA 1
ATOM 7500 C C . ARG B 1 21 ? 7.531 22.766 0.048 1 95 21 ARG B C 1
ATOM 7502 O O . ARG B 1 21 ? 7.703 22.922 1.259 1 95 21 ARG B O 1
ATOM 7509 N N . GLU B 1 22 ? 7.504 23.797 -0.806 1 94.06 22 GLU B N 1
ATOM 7510 C CA . GLU B 1 22 ? 7.746 25.156 -0.355 1 94.06 22 GLU B CA 1
ATOM 7511 C C . GLU B 1 22 ? 6.598 25.672 0.512 1 94.06 22 GLU B C 1
ATOM 7513 O O . GLU B 1 22 ? 6.82 26.406 1.469 1 94.06 22 GLU B O 1
ATOM 7518 N N . LEU B 1 23 ? 5.441 25.266 0.15 1 94.56 23 LEU B N 1
ATOM 7519 C CA . LEU B 1 23 ? 4.27 25.688 0.911 1 94.56 23 LEU B CA 1
ATOM 7520 C C . LEU B 1 23 ? 4.27 25.047 2.297 1 94.56 23 LEU B C 1
ATOM 7522 O O . LEU B 1 23 ? 3.949 25.703 3.287 1 94.56 23 LEU B O 1
ATOM 7526 N N . LEU B 1 24 ? 4.766 23.812 2.381 1 91.5 24 LEU B N 1
ATOM 7527 C CA . LEU B 1 24 ? 4.621 23.078 3.625 1 91.5 24 LEU B CA 1
ATOM 7528 C C . LEU B 1 24 ? 5.883 23.188 4.477 1 91.5 24 LEU B C 1
ATOM 7530 O O . LEU B 1 24 ? 5.82 23.078 5.703 1 91.5 24 LEU B O 1
ATOM 7534 N N . THR B 1 25 ? 7.059 23.453 3.826 1 88.38 25 THR B N 1
ATOM 7535 C CA . THR B 1 25 ? 8.289 23.438 4.613 1 88.38 25 THR B CA 1
ATOM 7536 C C . THR B 1 25 ? 9.133 24.672 4.316 1 88.38 25 THR B C 1
ATOM 7538 O O . THR B 1 25 ? 10.172 24.891 4.957 1 88.38 25 THR B O 1
ATOM 7541 N N . GLY B 1 26 ? 8.766 25.531 3.439 1 82.94 26 GLY B N 1
ATOM 7542 C CA . GLY B 1 26 ? 9.594 26.656 3.006 1 82.94 26 GLY B CA 1
ATOM 7543 C C . GLY B 1 26 ? 9.547 27.828 3.955 1 82.94 26 GLY B C 1
ATOM 7544 O O . GLY B 1 26 ? 9.383 28.984 3.523 1 82.94 26 GLY B O 1
ATOM 7545 N N . PHE B 1 27 ? 9.508 27.578 5.246 1 83.12 27 PHE B N 1
ATOM 7546 C CA . PHE B 1 27 ? 9.484 28.656 6.223 1 83.12 27 PHE B CA 1
ATOM 7547 C C . PHE B 1 27 ? 10.562 28.453 7.281 1 83.12 27 PHE B C 1
ATOM 7549 O O . PHE B 1 27 ? 11.289 27.453 7.258 1 83.12 27 PHE B O 1
ATOM 7556 N N . GLU B 1 28 ? 10.719 29.469 8.023 1 81.31 28 GLU B N 1
ATOM 7557 C CA . GLU B 1 28 ? 11.773 29.484 9.039 1 81.31 28 GLU B CA 1
ATOM 7558 C C . GLU B 1 28 ? 11.445 28.531 10.18 1 81.31 28 GLU B C 1
ATOM 7560 O O . GLU B 1 28 ? 10.312 28.047 10.289 1 81.31 28 GLU B O 1
ATOM 7565 N N . GLU B 1 29 ? 12.32 28.188 10.977 1 82.62 29 GLU B N 1
ATOM 7566 C CA . GLU B 1 29 ? 12.125 27.328 12.141 1 82.62 29 GLU B CA 1
ATOM 7567 C C . GLU B 1 29 ? 11.266 28.016 13.195 1 82.62 29 GLU B C 1
ATOM 7569 O O . GLU B 1 29 ? 11.172 29.25 13.227 1 82.62 29 GLU B O 1
ATOM 7574 N N . ASN B 1 30 ? 10.555 27.359 13.945 1 80.62 30 ASN B N 1
ATOM 7575 C CA . ASN B 1 30 ? 9.695 27.891 14.992 1 80.62 30 ASN B CA 1
ATOM 7576 C C . ASN B 1 30 ? 10.516 28.531 16.125 1 80.62 30 ASN B C 1
ATOM 7578 O O . ASN B 1 30 ? 11.242 27.828 16.828 1 80.62 30 ASN B O 1
ATOM 7582 N N . ARG B 1 31 ? 10.445 29.766 16.281 1 84.88 31 ARG B N 1
ATOM 7583 C CA . ARG B 1 31 ? 11.234 30.484 17.281 1 84.88 31 ARG B CA 1
ATOM 7584 C C . ARG B 1 31 ? 10.375 30.906 18.469 1 84.88 31 ARG B C 1
ATOM 7586 O O . ARG B 1 31 ? 10.812 31.688 19.328 1 84.88 31 ARG B O 1
ATOM 7593 N N . CYS B 1 32 ? 9.086 30.375 18.562 1 87.38 32 CYS B N 1
ATOM 7594 C CA . CYS B 1 32 ? 8.242 30.656 19.719 1 87.38 32 CYS B CA 1
ATOM 7595 C C . CYS B 1 32 ? 8.766 29.938 20.953 1 87.38 32 CYS B C 1
ATOM 7597 O O . CYS B 1 32 ? 9.164 28.781 20.891 1 87.38 32 CYS B O 1
ATOM 7599 N N . SER B 1 33 ? 8.844 30.703 22.031 1 85.5 33 SER B N 1
ATOM 7600 C CA . SER B 1 33 ? 9.086 30.047 23.312 1 85.5 33 SER B CA 1
ATOM 7601 C C . SER B 1 33 ? 7.82 29.375 23.844 1 85.5 33 SER B C 1
ATOM 7603 O O . SER B 1 33 ? 6.715 29.891 23.641 1 85.5 33 SER B O 1
ATOM 7605 N N . MET B 1 34 ? 7.926 28.328 24.422 1 81.12 34 MET B N 1
ATOM 7606 C CA . MET B 1 34 ? 6.762 27.594 24.906 1 81.12 34 MET B CA 1
ATOM 7607 C C . MET B 1 34 ? 6.312 28.141 26.266 1 81.12 34 MET B C 1
ATOM 7609 O O . MET B 1 34 ? 7.141 28.547 27.078 1 81.12 34 MET B O 1
ATOM 7613 N N . THR B 1 35 ? 5.035 28.172 26.406 1 79.44 35 THR B N 1
ATOM 7614 C CA . THR B 1 35 ? 4.461 28.516 27.703 1 79.44 35 THR B CA 1
ATOM 7615 C C . THR B 1 35 ? 4.363 27.266 28.594 1 79.44 35 THR B C 1
ATOM 7617 O O . THR B 1 35 ? 3.953 26.203 28.141 1 79.44 35 THR B O 1
ATOM 7620 N N . TYR B 1 36 ? 4.859 27.344 29.875 1 75.69 36 TYR B N 1
ATOM 7621 C CA . TYR B 1 36 ? 4.758 26.219 30.812 1 75.69 36 TYR B CA 1
ATOM 7622 C C . TYR B 1 36 ? 3.791 26.547 31.938 1 75.69 36 TYR B C 1
ATOM 7624 O O . TYR B 1 36 ? 3.625 27.719 32.312 1 75.69 36 TYR B O 1
ATOM 7632 N N . MET B 1 37 ? 3.111 25.5 32.375 1 80.62 37 MET B N 1
ATOM 7633 C CA . MET B 1 37 ? 2.219 25.672 33.5 1 80.62 37 MET B CA 1
ATOM 7634 C C . MET B 1 37 ? 2.996 25.625 34.812 1 80.62 37 MET B C 1
ATOM 7636 O O . MET B 1 37 ? 3.889 24.797 35 1 80.62 37 MET B O 1
ATOM 7640 N N . PHE B 1 38 ? 2.76 26.5 35.625 1 76.19 38 PHE B N 1
ATOM 7641 C CA . PHE B 1 38 ? 3.5 26.609 36.875 1 76.19 38 PHE B CA 1
ATOM 7642 C C . PHE B 1 38 ? 3.025 25.578 37.906 1 76.19 38 PHE B C 1
ATOM 7644 O O . PHE B 1 38 ? 3.818 25.062 38.688 1 76.19 38 PHE B O 1
ATOM 7651 N N . GLU B 1 39 ? 1.697 25.359 37.906 1 82.06 39 GLU B N 1
ATOM 7652 C CA . GLU B 1 39 ? 1.084 24.312 38.688 1 82.06 39 GLU B CA 1
ATOM 7653 C C . GLU B 1 39 ? 0.147 23.453 37.844 1 82.06 39 GLU B C 1
ATOM 7655 O O . GLU B 1 39 ? -0.034 23.703 36.656 1 82.06 39 GLU B O 1
ATOM 7660 N N . TYR B 1 40 ? -0.274 22.406 38.469 1 79.56 40 TYR B N 1
ATOM 7661 C CA . TYR B 1 40 ? -1.133 21.484 37.75 1 79.56 40 TYR B CA 1
ATOM 7662 C C . TYR B 1 40 ? -2.434 22.172 37.344 1 79.56 40 TYR B C 1
ATOM 7664 O O . TYR B 1 40 ? -3.154 22.703 38.188 1 79.56 40 TYR B O 1
ATOM 7672 N N . PRO B 1 41 ? -2.643 22.156 36 1 89.56 41 PRO B N 1
ATOM 7673 C CA . PRO B 1 41 ? -3.859 22.797 35.5 1 89.56 41 PRO B CA 1
ATOM 7674 C C . PRO B 1 41 ? -5.129 22.062 35.906 1 89.56 41 PRO B C 1
ATOM 7676 O O . PRO B 1 41 ? -5.156 20.828 35.938 1 89.56 41 PRO B O 1
ATOM 7679 N N . GLU B 1 42 ? -6.07 22.719 36.312 1 93.31 42 GLU B N 1
ATOM 7680 C CA . GLU B 1 42 ? -7.391 22.188 36.656 1 93.31 42 GLU B CA 1
ATOM 7681 C C . GLU B 1 42 ? -8.484 22.906 35.875 1 93.31 42 GLU B C 1
ATOM 7683 O O . GLU B 1 42 ? -8.414 24.109 35.656 1 93.31 42 GLU B O 1
ATOM 7688 N N . TYR B 1 43 ? -9.398 22.141 35.406 1 94.75 43 TYR B N 1
ATOM 7689 C CA . TYR B 1 43 ? -10.555 22.672 34.688 1 94.75 43 TYR B CA 1
ATOM 7690 C C . TYR B 1 43 ? -11.852 22.359 35.438 1 94.75 43 TYR B C 1
ATOM 7692 O O . TYR B 1 43 ? -12.305 21.203 35.438 1 94.75 43 TYR B O 1
ATOM 7700 N N . ARG B 1 44 ? -12.398 23.344 35.938 1 95.62 44 ARG B N 1
ATOM 7701 C CA . ARG B 1 44 ? -13.633 23.172 36.719 1 95.62 44 ARG B CA 1
ATOM 7702 C C . ARG B 1 44 ? -14.859 23.406 35.812 1 95.62 44 ARG B C 1
ATOM 7704 O O . ARG B 1 44 ? -14.992 24.469 35.219 1 95.62 44 ARG B O 1
ATOM 7711 N N . ARG B 1 45 ? -15.688 22.438 35.812 1 95.44 45 ARG B N 1
ATOM 7712 C CA . ARG B 1 45 ? -16.891 22.547 34.969 1 95.44 45 ARG B CA 1
ATOM 7713 C C . ARG B 1 45 ? -17.891 23.516 35.594 1 95.44 45 ARG B C 1
ATOM 7715 O O . ARG B 1 45 ? -18.156 23.453 36.812 1 95.44 45 ARG B O 1
ATOM 7722 N N . VAL B 1 46 ? -18.328 24.453 34.844 1 96.44 46 VAL B N 1
ATOM 7723 C CA . VAL B 1 46 ? -19.344 25.406 35.281 1 96.44 46 VAL B CA 1
ATOM 7724 C C . VAL B 1 46 ? -20.734 24.828 35.031 1 96.44 46 VAL B C 1
ATOM 7726 O O . VAL B 1 46 ? -21.031 24.328 33.938 1 96.44 46 VAL B O 1
ATOM 7729 N N . ALA B 1 47 ? -21.516 24.797 36.031 1 92.69 47 ALA B N 1
ATOM 7730 C CA . ALA B 1 47 ? -22.875 24.266 35.906 1 92.69 47 ALA B CA 1
ATOM 7731 C C . ALA B 1 47 ? -23.734 25.156 35.031 1 92.69 47 ALA B C 1
ATOM 7733 O O . ALA B 1 47 ? -23.844 26.359 35.25 1 92.69 47 ALA B O 1
ATOM 7734 N N . LEU B 1 48 ? -24.25 24.625 34 1 95.88 48 LEU B N 1
ATOM 7735 C CA . LEU B 1 48 ? -25.156 25.312 33.094 1 95.88 48 LEU B CA 1
ATOM 7736 C C . LEU B 1 48 ? -26.609 25 33.406 1 95.88 48 LEU B C 1
ATOM 7738 O O . LEU B 1 48 ? -26.906 23.969 34.031 1 95.88 48 LEU B O 1
ATOM 7742 N N . PRO B 1 49 ? -27.5 25.828 33.094 1 94.56 49 PRO B N 1
ATOM 7743 C CA . PRO B 1 49 ? -28.922 25.516 33.25 1 94.56 49 PRO B CA 1
ATOM 7744 C C . PRO B 1 49 ? -29.312 24.203 32.594 1 94.56 49 PRO B C 1
ATOM 7746 O O . PRO B 1 49 ? -28.766 23.844 31.531 1 94.56 49 PRO B O 1
ATOM 7749 N N . ARG B 1 50 ? -30.25 23.5 33.156 1 95.12 50 ARG B N 1
ATOM 7750 C CA . ARG B 1 50 ? -30.656 22.172 32.688 1 95.12 50 ARG B CA 1
ATOM 7751 C C . ARG B 1 50 ? -31.094 22.203 31.219 1 95.12 50 ARG B C 1
ATOM 7753 O O . ARG B 1 50 ? -30.797 21.297 30.469 1 95.12 50 ARG B O 1
ATOM 7760 N N . ARG B 1 51 ? -31.703 23.266 30.891 1 95.38 51 ARG B N 1
ATOM 7761 C CA . ARG B 1 51 ? -32.156 23.406 29.516 1 95.38 51 ARG B CA 1
ATOM 7762 C C . ARG B 1 51 ? -30.984 23.438 28.547 1 95.38 51 ARG B C 1
ATOM 7764 O O . ARG B 1 51 ? -31.016 22.766 27.5 1 95.38 51 ARG B O 1
ATOM 7771 N N . VAL B 1 52 ? -29.953 24.109 28.906 1 96 52 VAL B N 1
ATOM 7772 C CA . VAL B 1 52 ? -28.781 24.266 28.047 1 96 52 VAL B CA 1
ATOM 7773 C C . VAL B 1 52 ? -28.016 22.953 27.984 1 96 52 VAL B C 1
ATOM 7775 O O . VAL B 1 52 ? -27.547 22.531 26.922 1 96 52 VAL B O 1
ATOM 7778 N N . ALA B 1 53 ? -27.906 22.281 29.109 1 94.62 53 ALA B N 1
ATOM 7779 C CA . ALA B 1 53 ? -27.172 21.016 29.172 1 94.62 53 ALA B CA 1
ATOM 7780 C C . ALA B 1 53 ? -27.859 19.938 28.344 1 94.62 53 ALA B C 1
ATOM 7782 O O . ALA B 1 53 ? -27.188 19.078 27.75 1 94.62 53 ALA B O 1
ATOM 7783 N N . ARG B 1 54 ? -29.156 20 28.25 1 94.44 54 ARG B N 1
ATOM 7784 C CA . ARG B 1 54 ? -29.922 19.031 27.469 1 94.44 54 ARG B CA 1
ATOM 7785 C C . ARG B 1 54 ? -29.828 19.328 25.984 1 94.44 54 ARG B C 1
ATOM 7787 O O . ARG B 1 54 ? -29.766 18.422 25.156 1 94.44 54 ARG B O 1
ATOM 7794 N N . LEU B 1 55 ? -29.844 20.609 25.688 1 94.31 55 LEU B N 1
ATOM 7795 C CA . LEU B 1 55 ? -29.812 21.031 24.281 1 94.31 55 LEU B CA 1
ATOM 7796 C C . LEU B 1 55 ? -28.438 20.781 23.672 1 94.31 55 LEU B C 1
ATOM 7798 O O . LEU B 1 55 ? -28.344 20.469 22.484 1 94.31 55 LEU B O 1
ATOM 7802 N N . TYR B 1 56 ? -27.422 21 24.484 1 95.88 56 TYR B N 1
ATOM 7803 C CA . TYR B 1 56 ? -26.062 20.828 24 1 95.88 56 TYR B CA 1
ATOM 7804 C C . TYR B 1 56 ? -25.297 19.828 24.844 1 95.88 56 TYR B C 1
ATOM 7806 O O . TYR B 1 56 ? -24.297 20.172 25.484 1 95.88 56 TYR B O 1
ATOM 7814 N N . PRO B 1 57 ? -25.594 18.578 24.688 1 94.06 57 PRO B N 1
ATOM 7815 C CA . PRO B 1 57 ? -24.984 17.562 25.547 1 94.06 57 PRO B CA 1
ATOM 7816 C C . PRO B 1 57 ? -23.5 17.359 25.25 1 94.06 57 PRO B C 1
ATOM 7818 O O . PRO B 1 57 ? -22.75 16.938 26.125 1 94.06 57 PRO B O 1
ATOM 7821 N N . ALA B 1 58 ? -23.094 17.703 24 1 94.25 58 ALA B N 1
ATOM 7822 C CA . ALA B 1 58 ? -21.703 17.438 23.609 1 94.25 58 ALA B CA 1
ATOM 7823 C C . ALA B 1 58 ? -20.781 18.578 24.047 1 94.25 58 ALA B C 1
ATOM 7825 O O . ALA B 1 58 ? -19.562 18.438 24.047 1 94.25 58 ALA B O 1
ATOM 7826 N N . TYR B 1 59 ? -21.312 19.719 24.438 1 97.06 59 TYR B N 1
ATOM 7827 C CA . TYR B 1 59 ? -20.531 20.906 24.75 1 97.06 59 TYR B CA 1
ATOM 7828 C C . TYR B 1 59 ? -20.422 21.125 26.25 1 97.06 59 TYR B C 1
ATOM 7830 O O . TYR B 1 59 ? -21.141 20.484 27.031 1 97.06 59 TYR B O 1
ATOM 7838 N N . GLY B 1 60 ? -19.422 21.969 26.625 1 97.62 60 GLY B N 1
ATOM 7839 C CA . GLY B 1 60 ? -19.219 22.281 28.031 1 97.62 60 GLY B CA 1
ATOM 7840 C C . GLY B 1 60 ? -18.5 23.609 28.234 1 97.62 60 GLY B C 1
ATOM 7841 O O . GLY B 1 60 ? -17.969 24.188 27.297 1 97.62 60 GLY B O 1
ATOM 7842 N N . LEU B 1 61 ? -18.656 24.141 29.5 1 98.06 61 LEU B N 1
ATOM 7843 C CA . LEU B 1 61 ? -17.984 25.359 29.938 1 98.06 61 LEU B CA 1
ATOM 7844 C C . LEU B 1 61 ? -17.109 25.078 31.156 1 98.06 61 LEU B C 1
ATOM 7846 O O . LEU B 1 61 ? -17.562 24.422 32.094 1 98.06 61 LEU B O 1
ATOM 7850 N N . TYR B 1 62 ? -15.914 25.594 31.078 1 98 62 TYR B N 1
ATOM 7851 C CA . TYR B 1 62 ? -14.969 25.281 32.156 1 98 62 TYR B CA 1
ATOM 7852 C C . TYR B 1 62 ? -14.242 26.531 32.625 1 98 62 TYR B C 1
ATOM 7854 O O . TYR B 1 62 ? -14.055 27.469 31.828 1 98 62 TYR B O 1
ATOM 7862 N N . LEU B 1 63 ? -13.867 26.625 33.875 1 97.81 63 LEU B N 1
ATOM 7863 C CA . LEU B 1 63 ? -12.984 27.641 34.438 1 97.81 63 LEU B CA 1
ATOM 7864 C C . LEU B 1 63 ? -11.586 27.078 34.656 1 97.81 63 LEU B C 1
ATOM 7866 O O . LEU B 1 63 ? -11.422 26.016 35.25 1 97.81 63 LEU B O 1
ATOM 7870 N N . TYR B 1 64 ? -10.656 27.781 34.125 1 96.62 64 TYR B N 1
ATOM 7871 C CA . TYR B 1 64 ? -9.273 27.359 34.281 1 96.62 64 TYR B CA 1
ATOM 7872 C C . TYR B 1 64 ? -8.711 27.812 35.625 1 96.62 64 TYR B C 1
ATOM 7874 O O . TYR B 1 64 ? -9 28.922 36.062 1 96.62 64 TYR B O 1
ATOM 7882 N N . GLY B 1 65 ? -7.863 26.906 36.25 1 94.12 65 GLY B N 1
ATOM 7883 C CA . GLY B 1 65 ? -7.199 27.25 37.469 1 94.12 65 GLY B CA 1
ATOM 7884 C C . GLY B 1 65 ? -5.992 26.375 37.781 1 94.12 65 GLY B C 1
ATOM 7885 O O . GLY B 1 65 ? -5.848 25.297 37.219 1 94.12 65 GLY B O 1
ATOM 7886 N N . GLU B 1 66 ? -5.152 27.031 38.625 1 91.69 66 GLU B N 1
ATOM 7887 C CA . GLU B 1 66 ? -3.963 26.312 39.094 1 91.69 66 GLU B CA 1
ATOM 7888 C C . GLU B 1 66 ? -3.777 26.469 40.594 1 91.69 66 GLU B C 1
ATOM 7890 O O . GLU B 1 66 ? -4.086 27.516 41.156 1 91.69 66 GLU B O 1
ATOM 7895 N N . GLY B 1 67 ? -3.359 25.438 41.312 1 89.31 67 GLY B N 1
ATOM 7896 C CA . GLY B 1 67 ? -2.93 25.469 42.688 1 89.31 67 GLY B CA 1
ATOM 7897 C C . GLY B 1 67 ? -3.945 26.125 43.625 1 89.31 67 GLY B C 1
ATOM 7898 O O . GLY B 1 67 ? -5.117 25.734 43.625 1 89.31 67 GLY B O 1
ATOM 7899 N N . LEU B 1 68 ? -3.459 27.141 44.312 1 86.19 68 LEU B N 1
ATOM 7900 C CA . LEU B 1 68 ? -4.266 27.812 45.344 1 86.19 68 LEU B CA 1
ATOM 7901 C C . LEU B 1 68 ? -5.465 28.516 44.719 1 86.19 68 LEU B C 1
ATOM 7903 O O . LEU B 1 68 ? -6.555 28.531 45.281 1 86.19 68 LEU B O 1
ATOM 7907 N N . TYR B 1 69 ? -5.207 29.109 43.594 1 89.5 69 TYR B N 1
ATOM 7908 C CA . TYR B 1 69 ? -6.301 29.781 42.906 1 89.5 69 TYR B CA 1
ATOM 7909 C C . TYR B 1 69 ? -7.43 28.797 42.594 1 89.5 69 TYR B C 1
ATOM 7911 O O . TYR B 1 69 ? -8.609 29.141 42.75 1 89.5 69 TYR B O 1
ATOM 7919 N N . ALA B 1 70 ? -7.133 27.641 42.156 1 90.44 70 ALA B N 1
ATOM 7920 C CA . ALA B 1 70 ? -8.125 26.609 41.812 1 90.44 70 ALA B CA 1
ATOM 7921 C C . ALA B 1 70 ? -8.906 26.203 43.062 1 90.44 70 ALA B C 1
ATOM 7923 O O . ALA B 1 70 ? -10.102 25.922 43 1 90.44 70 ALA B O 1
ATOM 7924 N N . GLN B 1 71 ? -8.234 26.156 44.156 1 89.5 71 GLN B N 1
ATOM 7925 C CA . GLN B 1 71 ? -8.883 25.797 45.406 1 89.5 71 GLN B CA 1
ATOM 7926 C C . GLN B 1 71 ? -9.812 26.906 45.906 1 89.5 71 GLN B C 1
ATOM 7928 O O . GLN B 1 71 ? -10.922 26.625 46.375 1 89.5 71 GLN B O 1
ATOM 7933 N N . GLU B 1 72 ? -9.398 28.094 45.719 1 88.56 72 GLU B N 1
ATOM 7934 C CA . GLU B 1 72 ? -10.156 29.25 46.188 1 88.56 72 GLU B CA 1
ATOM 7935 C C . GLU B 1 72 ? -11.406 29.469 45.312 1 88.56 72 GLU B C 1
ATOM 7937 O O . GLU B 1 72 ? -12.406 30 45.781 1 88.56 72 GLU B O 1
ATOM 7942 N N . THR B 1 73 ? -11.305 29.094 44.125 1 88.56 73 THR B N 1
ATOM 7943 C CA . THR B 1 73 ? -12.414 29.344 43.219 1 88.56 73 THR B CA 1
ATOM 7944 C C . THR B 1 73 ? -13.297 28.109 43.062 1 88.56 73 THR B C 1
ATOM 7946 O O . THR B 1 73 ? -14.07 28 42.125 1 88.56 73 THR B O 1
ATOM 7949 N N . ARG B 1 74 ? -13.188 27.203 43.938 1 88.56 74 ARG B N 1
ATOM 7950 C CA . ARG B 1 74 ? -13.938 25.953 43.875 1 88.56 74 ARG B CA 1
ATOM 7951 C C . ARG B 1 74 ? -15.438 26.203 44 1 88.56 74 ARG B C 1
ATOM 7953 O O . ARG B 1 74 ? -16.234 25.5 43.375 1 88.56 74 ARG B O 1
ATOM 7960 N N . ALA B 1 75 ? -15.82 27.234 44.75 1 86.25 75 ALA B N 1
ATOM 7961 C CA . ALA B 1 75 ? -17.234 27.562 44.969 1 86.25 75 ALA B CA 1
ATOM 7962 C C . ALA B 1 75 ? -17.75 28.484 43.875 1 86.25 75 ALA B C 1
ATOM 7964 O O . ALA B 1 75 ? -18.938 28.812 43.812 1 86.25 75 ALA B O 1
ATOM 7965 N N . LEU B 1 76 ? -16.938 28.938 42.938 1 90.06 76 LEU B N 1
ATOM 7966 C CA . LEU B 1 76 ? -17.25 29.781 41.781 1 90.06 76 LEU B CA 1
ATOM 7967 C C . LEU B 1 76 ? -17.703 31.156 42.219 1 90.06 76 LEU B C 1
ATOM 7969 O O . LEU B 1 76 ? -18.609 31.734 41.625 1 90.06 76 LEU B O 1
ATOM 7973 N N . LYS B 1 77 ? -17.297 31.562 43.375 1 89.81 77 LYS B N 1
ATOM 7974 C CA . LYS B 1 77 ? -17.406 32.969 43.781 1 89.81 77 LYS B CA 1
ATOM 7975 C C . LYS B 1 77 ? -16.203 33.781 43.281 1 89.81 77 LYS B C 1
ATOM 7977 O O . LYS B 1 77 ? -15.188 33.875 43.969 1 89.81 77 LYS B O 1
ATOM 7982 N N . LEU B 1 78 ? -16.438 34.438 42.219 1 94.25 78 LEU B N 1
ATOM 7983 C CA . LEU B 1 78 ? -15.305 34.969 41.469 1 94.25 78 LEU B CA 1
ATOM 7984 C C . LEU B 1 78 ? -15.227 36.5 41.625 1 94.25 78 LEU B C 1
ATOM 7986 O O . LEU B 1 78 ? -16.25 37.156 41.844 1 94.25 78 LEU B O 1
ATOM 7990 N N . THR B 1 79 ? -14.078 37 41.562 1 91.56 79 THR B N 1
ATOM 7991 C CA . THR B 1 79 ? -13.852 38.438 41.719 1 91.56 79 THR B CA 1
ATOM 7992 C C . THR B 1 79 ? -13.008 39 40.594 1 91.56 79 THR B C 1
ATOM 7994 O O . THR B 1 79 ? -12.859 40.219 40.469 1 91.56 79 THR B O 1
ATOM 7997 N N . GLY B 1 80 ? -12.414 38.188 39.844 1 94.12 80 GLY B N 1
ATOM 7998 C CA . GLY B 1 80 ? -11.562 38.625 38.75 1 94.12 80 GLY B CA 1
ATOM 7999 C C . GLY B 1 80 ? -12.352 39.062 37.5 1 94.12 80 GLY B C 1
ATOM 8000 O O . GLY B 1 80 ? -13.57 38.906 37.469 1 94.12 80 GLY B O 1
ATOM 8001 N N . ALA B 1 81 ? -11.703 39.656 36.531 1 96.06 81 ALA B N 1
ATOM 8002 C CA . ALA B 1 81 ? -12.344 40.031 35.281 1 96.06 81 ALA B CA 1
ATOM 8003 C C . ALA B 1 81 ? -12.492 38.812 34.375 1 96.06 81 ALA B C 1
ATOM 8005 O O . ALA B 1 81 ? -11.555 38.031 34.188 1 96.06 81 ALA B O 1
ATOM 8006 N N . PRO B 1 82 ? -13.609 38.594 33.781 1 97.56 82 PRO B N 1
ATOM 8007 C CA . PRO B 1 82 ? -13.859 37.375 33.031 1 97.56 82 PRO B CA 1
ATOM 8008 C C . PRO B 1 82 ? -13.273 37.438 31.609 1 97.56 82 PRO B C 1
ATOM 8010 O O . PRO B 1 82 ? -13.461 38.438 30.906 1 97.56 82 PRO B O 1
ATOM 8013 N N . VAL B 1 83 ? -12.562 36.469 31.219 1 98.5 83 VAL B N 1
ATOM 8014 C CA . VAL B 1 83 ? -12.031 36.219 29.875 1 98.5 83 VAL B CA 1
ATOM 8015 C C . VAL B 1 83 ? -12.461 34.844 29.391 1 98.5 83 VAL B C 1
ATOM 8017 O O . VAL B 1 83 ? -12.359 33.844 30.141 1 98.5 83 VAL B O 1
ATOM 8020 N N . LEU B 1 84 ? -13.008 34.781 28.219 1 98.75 84 LEU B N 1
ATOM 8021 C CA . LEU B 1 84 ? -13.492 33.5 27.688 1 98.75 84 LEU B CA 1
ATOM 8022 C C . LEU B 1 84 ? -12.695 33.094 26.453 1 98.75 84 LEU B C 1
ATOM 8024 O O . LEU B 1 84 ? -12.641 33.844 25.469 1 98.75 84 LEU B O 1
ATOM 8028 N N . PHE B 1 85 ? -12.078 31.922 26.5 1 98.69 85 PHE B N 1
ATOM 8029 C CA . PHE B 1 85 ? -11.312 31.359 25.391 1 98.69 85 PHE B CA 1
ATOM 8030 C C . PHE B 1 85 ? -12.18 30.438 24.531 1 98.69 85 PHE B C 1
ATOM 8032 O O . PHE B 1 85 ? -12.898 29.594 25.062 1 98.69 85 PHE B O 1
ATOM 8039 N N . LEU B 1 86 ? -12.117 30.609 23.219 1 98.69 86 LEU B N 1
ATOM 8040 C CA . LEU B 1 86 ? -12.859 29.797 22.25 1 98.69 86 LEU B CA 1
ATOM 8041 C C . LEU B 1 86 ? -11.914 29 21.359 1 98.69 86 LEU B C 1
ATOM 8043 O O . LEU B 1 86 ? -11.273 29.547 20.469 1 98.69 86 LEU B O 1
ATOM 8047 N N . PRO B 1 87 ? -11.914 27.656 21.516 1 97.25 87 PRO B N 1
ATOM 8048 C CA . PRO B 1 87 ? -11.078 26.828 20.641 1 97.25 87 PRO B CA 1
ATOM 8049 C C . PRO B 1 87 ? -11.609 26.766 19.203 1 97.25 87 PRO B C 1
ATOM 8051 O O . PRO B 1 87 ? -12.789 27.062 18.969 1 97.25 87 PRO B O 1
ATOM 8054 N N . GLY B 1 88 ? -10.719 26.406 18.266 1 96.06 88 GLY B N 1
ATOM 8055 C CA . GLY B 1 88 ? -11.078 26.344 16.859 1 96.06 88 GLY B CA 1
ATOM 8056 C C . GLY B 1 88 ? -11.398 24.938 16.391 1 96.06 88 GLY B C 1
ATOM 8057 O O . GLY B 1 88 ? -11.992 24.156 17.125 1 96.06 88 GLY B O 1
ATOM 8058 N N . ASN B 1 89 ? -11.078 24.672 15.094 1 94.44 89 ASN B N 1
ATOM 8059 C CA . ASN B 1 89 ? -11.297 23.375 14.469 1 94.44 89 ASN B CA 1
ATOM 8060 C C . ASN B 1 89 ? -10.555 22.266 15.195 1 94.44 89 ASN B C 1
ATOM 8062 O O . ASN B 1 89 ? -9.336 22.312 15.344 1 94.44 89 ASN B O 1
ATOM 8066 N N . ALA B 1 90 ? -11.305 21.266 15.648 1 91 90 ALA B N 1
ATOM 8067 C CA . ALA B 1 90 ? -10.742 20.109 16.344 1 91 90 ALA B CA 1
ATOM 8068 C C . ALA B 1 90 ? -9.938 20.547 17.562 1 91 90 ALA B C 1
ATOM 8070 O O . ALA B 1 90 ? -9 19.859 17.969 1 91 90 ALA B O 1
ATOM 8071 N N . GLY B 1 91 ? -10.234 21.75 18.094 1 91.94 91 GLY B N 1
ATOM 8072 C CA . GLY B 1 91 ? -9.477 22.281 19.219 1 91.94 91 GLY B CA 1
ATOM 8073 C C . GLY B 1 91 ? -9.984 21.812 20.562 1 91.94 91 GLY B C 1
ATOM 8074 O O . GLY B 1 91 ? -11.188 21.672 20.766 1 91.94 91 GLY B O 1
ATOM 8075 N N . SER B 1 92 ? -9.086 21.562 21.5 1 90.5 92 SER B N 1
ATOM 8076 C CA . SER B 1 92 ? -9.414 21.188 22.875 1 90.5 92 SER B CA 1
ATOM 8077 C C . SER B 1 92 ? -9.602 22.406 23.75 1 90.5 92 SER B C 1
ATOM 8079 O O . SER B 1 92 ? -8.914 23.422 23.578 1 90.5 92 SER B O 1
ATOM 8081 N N . TYR B 1 93 ? -10.57 22.312 24.719 1 94.12 93 TYR B N 1
ATOM 8082 C CA . TYR B 1 93 ? -10.766 23.406 25.672 1 94.12 93 TYR B CA 1
ATOM 8083 C C . TYR B 1 93 ? -9.531 23.578 26.547 1 94.12 93 TYR B C 1
ATOM 8085 O O . TYR B 1 93 ? -9.32 24.656 27.125 1 94.12 93 TYR B O 1
ATOM 8093 N N . LYS B 1 94 ? -8.648 22.672 26.516 1 90.81 94 LYS B N 1
ATOM 8094 C CA . LYS B 1 94 ? -7.445 22.703 27.344 1 90.81 94 LYS B CA 1
ATOM 8095 C C . LYS B 1 94 ? -6.41 23.672 26.766 1 90.81 94 LYS B C 1
ATOM 8097 O O . LYS B 1 94 ? -5.457 24.047 27.453 1 90.81 94 LYS B O 1
ATOM 8102 N N . GLN B 1 95 ? -6.641 24.141 25.562 1 91.69 95 GLN B N 1
ATOM 8103 C CA . GLN B 1 95 ? -5.727 25.078 24.922 1 91.69 95 GLN B CA 1
ATOM 8104 C C . GLN B 1 95 ? -5.699 26.406 25.672 1 91.69 95 GLN B C 1
ATOM 8106 O O . GLN B 1 95 ? -4.773 27.203 25.5 1 91.69 95 GLN B O 1
ATOM 8111 N N . ALA B 1 96 ? -6.629 26.656 26.578 1 95.62 96 ALA B N 1
ATOM 8112 C CA . ALA B 1 96 ? -6.715 27.891 27.344 1 95.62 96 ALA B CA 1
ATOM 8113 C C . ALA B 1 96 ? -5.609 27.969 28.391 1 95.62 96 ALA B C 1
ATOM 8115 O O . ALA B 1 96 ? -5.371 29.031 28.984 1 95.62 96 ALA B O 1
ATOM 8116 N N . ARG B 1 97 ? -4.922 26.938 28.594 1 92.75 97 ARG B N 1
ATOM 8117 C CA . ARG B 1 97 ? -3.955 26.812 29.688 1 92.75 97 ARG B CA 1
ATOM 8118 C C . ARG B 1 97 ? -2.85 27.859 29.547 1 92.75 97 ARG B C 1
ATOM 8120 O O . ARG B 1 97 ? -2.389 28.422 30.547 1 92.75 97 ARG B O 1
ATOM 8127 N N . SER B 1 98 ? -2.391 28.141 28.297 1 92.56 98 SER B N 1
ATOM 8128 C CA . SER B 1 98 ? -1.311 29.094 28.094 1 92.56 98 SER B CA 1
ATOM 8129 C C . SER B 1 98 ? -1.728 30.5 28.531 1 92.56 98 SER B C 1
ATOM 8131 O O . SER B 1 98 ? -0.994 31.172 29.266 1 92.56 98 SER B O 1
ATOM 8133 N N . LEU B 1 99 ? -2.869 30.906 28.141 1 95.94 99 LEU B N 1
ATOM 8134 C CA . LEU B 1 99 ? -3.402 32.219 28.5 1 95.94 99 LEU B CA 1
ATOM 8135 C C . LEU B 1 99 ? -3.68 32.281 30 1 95.94 99 LEU B C 1
ATOM 8137 O O . LEU B 1 99 ? -3.316 33.25 30.656 1 95.94 99 LEU B O 1
ATOM 8141 N N . GLY B 1 100 ? -4.309 31.234 30.547 1 95.5 100 GLY B N 1
ATOM 8142 C CA . GLY B 1 100 ? -4.664 31.188 31.953 1 95.5 100 GLY B CA 1
ATOM 8143 C C . GLY B 1 100 ? -3.455 31.188 32.875 1 95.5 100 GLY B C 1
ATOM 8144 O O . GLY B 1 100 ? -3.428 31.922 33.875 1 95.5 100 GLY B O 1
ATOM 8145 N N . SER B 1 101 ? -2.471 30.438 32.562 1 93.69 101 SER B N 1
ATOM 8146 C CA . SER B 1 101 ? -1.291 30.312 33.406 1 93.69 101 SER B CA 1
ATOM 8147 C C . SER B 1 101 ? -0.504 31.609 33.469 1 93.69 101 SER B C 1
ATOM 8149 O O . SER B 1 101 ? -0.123 32.062 34.531 1 93.69 101 SER B O 1
ATOM 8151 N N . VAL B 1 102 ? -0.278 32.219 32.312 1 94.5 102 VAL B N 1
ATOM 8152 C CA . VAL B 1 102 ? 0.486 33.469 32.25 1 94.5 102 VAL B CA 1
ATOM 8153 C C . VAL B 1 102 ? -0.29 34.594 32.938 1 94.5 102 VAL B C 1
ATOM 8155 O O . VAL B 1 102 ? 0.298 35.438 33.625 1 94.5 102 VAL B O 1
ATOM 8158 N N . ALA B 1 103 ? -1.595 34.594 32.781 1 95.88 103 ALA B N 1
ATOM 8159 C CA . ALA B 1 103 ? -2.428 35.594 33.438 1 95.88 103 ALA B CA 1
ATOM 8160 C C . ALA B 1 103 ? -2.373 35.469 34.938 1 95.88 103 ALA B C 1
ATOM 8162 O O . ALA B 1 103 ? -2.303 36.469 35.656 1 95.88 103 ALA B O 1
ATOM 8163 N N . LEU B 1 104 ? -2.4 34.25 35.469 1 93.69 104 LEU B N 1
ATOM 8164 C CA . LEU B 1 104 ? -2.34 34 36.906 1 93.69 104 LEU B CA 1
ATOM 8165 C C . LEU B 1 104 ? -0.991 34.438 37.469 1 93.69 104 LEU B C 1
ATOM 8167 O O . LEU B 1 104 ? -0.928 35.031 38.531 1 93.69 104 LEU B O 1
ATOM 8171 N N . ARG B 1 105 ? 0.052 34.188 36.781 1 91.5 105 ARG B N 1
ATOM 8172 C CA . ARG B 1 105 ? 1.392 34.531 37.25 1 91.5 105 ARG B CA 1
ATOM 8173 C C . ARG B 1 105 ? 1.591 36.031 37.281 1 91.5 105 ARG B C 1
ATOM 8175 O O . ARG B 1 105 ? 2.219 36.562 38.188 1 91.5 105 ARG B O 1
ATOM 8182 N N . LYS B 1 106 ? 1.164 36.625 36.219 1 92.81 106 LYS B N 1
ATOM 8183 C CA . LYS B 1 106 ? 1.285 38.094 36.188 1 92.81 106 LYS B CA 1
ATOM 8184 C C . LYS B 1 106 ? 0.457 38.719 37.281 1 92.81 106 LYS B C 1
ATOM 8186 O O . LYS B 1 106 ? 0.854 39.75 37.875 1 92.81 106 LYS B O 1
ATOM 8191 N N . ALA B 1 107 ? -0.659 38.219 37.625 1 92.56 107 ALA B N 1
ATOM 8192 C CA . ALA B 1 107 ? -1.541 38.719 38.656 1 92.56 107 ALA B CA 1
ATOM 8193 C C . ALA B 1 107 ? -0.868 38.656 40.031 1 92.56 107 ALA B C 1
ATOM 8195 O O . ALA B 1 107 ? -1.116 39.531 40.906 1 92.56 107 ALA B O 1
ATOM 8196 N N . GLU B 1 108 ? -0.092 37.688 40.281 1 87.5 108 GLU B N 1
ATOM 8197 C CA . GLU B 1 108 ? 0.605 37.531 41.562 1 87.5 108 GLU B CA 1
ATOM 8198 C C . GLU B 1 108 ? 1.518 38.719 41.844 1 87.5 108 GLU B C 1
ATOM 8200 O O . GLU B 1 108 ? 1.727 39.094 43 1 87.5 108 GLU B O 1
ATOM 8205 N N . ASN B 1 109 ? 1.986 39.312 40.812 1 83.81 109 ASN B N 1
ATOM 8206 C CA . ASN B 1 109 ? 2.92 40.406 40.938 1 83.81 109 ASN B CA 1
ATOM 8207 C C . ASN B 1 109 ? 2.199 41.75 40.906 1 83.81 109 ASN B C 1
ATOM 8209 O O . ASN B 1 109 ? 2.83 42.812 41.031 1 83.81 109 ASN B O 1
ATOM 8213 N N . MET B 1 110 ? 0.943 41.656 40.75 1 83.19 110 MET B N 1
ATOM 8214 C CA . MET B 1 110 ? 0.186 42.906 40.625 1 83.19 110 MET B CA 1
ATOM 8215 C C . MET B 1 110 ? -0.36 43.312 42 1 83.19 110 MET B C 1
ATOM 8217 O O . MET B 1 110 ? -0.712 42.469 42.812 1 83.19 110 MET B O 1
ATOM 8221 N N . GLU B 1 111 ? -0.321 44.594 42.25 1 78.06 111 GLU B N 1
ATOM 8222 C CA . GLU B 1 111 ? -0.815 45.125 43.5 1 78.06 111 GLU B CA 1
ATOM 8223 C C . GLU B 1 111 ? -2.338 45.219 43.5 1 78.06 111 GLU B C 1
ATOM 8225 O O . GLU B 1 111 ? -2.953 45.406 42.438 1 78.06 111 GLU B O 1
ATOM 8230 N N . GLY B 1 112 ? -3.061 45.062 44.531 1 76.81 112 GLY B N 1
ATOM 8231 C CA . GLY B 1 112 ? -4.48 45.344 44.719 1 76.81 112 GLY B CA 1
ATOM 8232 C C . GLY B 1 112 ? -5.355 44.125 44.406 1 76.81 112 GLY B C 1
ATOM 8233 O O . GLY B 1 112 ? -6.582 44.25 44.375 1 76.81 112 GLY B O 1
ATOM 8234 N N . GLY B 1 113 ? -4.645 43 44.125 1 83.12 113 GLY B N 1
ATOM 8235 C CA . GLY B 1 113 ? -5.438 41.781 43.969 1 83.12 113 GLY B CA 1
ATOM 8236 C C . GLY B 1 113 ? -6.102 41.656 42.625 1 83.12 113 GLY B C 1
ATOM 8237 O O . GLY B 1 113 ? -7.098 40.938 42.469 1 83.12 113 GLY B O 1
ATOM 8238 N N . LEU B 1 114 ? -5.695 42.375 41.625 1 89.88 114 LEU B N 1
ATOM 8239 C CA . LEU B 1 114 ? -6.238 42.312 40.25 1 89.88 114 LEU B CA 1
ATOM 8240 C C . LEU B 1 114 ? -5.898 40.969 39.594 1 89.88 114 LEU B C 1
ATOM 8242 O O . LEU B 1 114 ? -4.758 40.5 39.688 1 89.88 114 LEU B O 1
ATOM 8246 N N . HIS B 1 115 ? -6.879 40.25 39.094 1 93.06 115 HIS B N 1
ATOM 8247 C CA . HIS B 1 115 ? -6.656 39 38.375 1 93.06 115 HIS B CA 1
ATOM 8248 C C . HIS B 1 115 ? -7.785 38.719 37.406 1 93.06 115 HIS B C 1
ATOM 8250 O O . HIS B 1 115 ? -8.758 39.469 37.344 1 93.06 115 HIS B O 1
ATOM 8256 N N . PHE B 1 116 ? -7.535 37.719 36.625 1 96.38 116 PHE B N 1
ATOM 8257 C CA . PHE B 1 116 ? -8.516 37.375 35.625 1 96.38 116 PHE B CA 1
ATOM 8258 C C . PHE B 1 116 ? -9.078 35.969 35.875 1 96.38 116 PHE B C 1
ATOM 8260 O O . PHE B 1 116 ? -8.375 35.094 36.375 1 96.38 116 PHE B O 1
ATOM 8267 N N . ASN B 1 117 ? -10.328 35.812 35.656 1 97.5 117 ASN B N 1
ATOM 8268 C CA . ASN B 1 117 ? -10.938 34.469 35.562 1 97.5 117 ASN B CA 1
ATOM 8269 C C . ASN B 1 117 ? -11.055 34 34.125 1 97.5 117 ASN B C 1
ATOM 8271 O O . ASN B 1 117 ? -11.953 34.438 33.375 1 97.5 117 ASN B O 1
ATOM 8275 N N . VAL B 1 118 ? -10.156 33.062 33.75 1 97.88 118 VAL B N 1
ATOM 8276 C CA . VAL B 1 118 ? -10.102 32.594 32.375 1 97.88 118 VAL B CA 1
ATOM 8277 C C . VAL B 1 118 ? -11.023 31.375 32.219 1 97.88 118 VAL B C 1
ATOM 8279 O O . VAL B 1 118 ? -10.797 30.344 32.844 1 97.88 118 VAL B O 1
ATOM 8282 N N . PHE B 1 119 ? -12.07 31.562 31.422 1 98.44 119 PHE B N 1
ATOM 8283 C CA . PHE B 1 119 ? -12.992 30.484 31.078 1 98.44 119 PHE B CA 1
ATOM 8284 C C . PHE B 1 119 ? -12.664 29.906 29.719 1 98.44 119 PHE B C 1
ATOM 8286 O O . PHE B 1 119 ? -11.93 30.516 28.938 1 98.44 119 PHE B O 1
ATOM 8293 N N . THR B 1 120 ? -13.102 28.688 29.406 1 98.31 120 THR B N 1
ATOM 8294 C CA . THR B 1 120 ? -12.938 28.047 28.094 1 98.31 120 THR B CA 1
ATOM 8295 C C . THR B 1 120 ? -14.156 27.203 27.75 1 98.31 120 THR B C 1
ATOM 8297 O O . THR B 1 120 ? -14.758 26.578 28.625 1 98.31 120 THR B O 1
ATOM 8300 N N . VAL B 1 121 ? -14.5 27.234 26.5 1 98.12 121 VAL B N 1
ATOM 8301 C CA . VAL B 1 121 ? -15.625 26.438 26.016 1 98.12 121 VAL B CA 1
ATOM 8302 C C . VAL B 1 121 ? -15.109 25.141 25.391 1 98.12 121 VAL B C 1
ATOM 8304 O O . VAL B 1 121 ? -14.07 25.125 24.719 1 98.12 121 VAL B O 1
ATOM 8307 N N . ASP B 1 122 ? -15.789 24.031 25.625 1 97.06 122 ASP B N 1
ATOM 8308 C CA . ASP B 1 122 ? -15.539 22.75 24.969 1 97.06 122 ASP B CA 1
ATOM 8309 C C . ASP B 1 122 ? -16.562 22.484 23.859 1 97.06 122 ASP B C 1
ATOM 8311 O O . ASP B 1 122 ? -17.719 22.203 24.125 1 97.06 122 ASP B O 1
ATOM 8315 N N . PHE B 1 123 ? -16.141 22.531 22.625 1 96.75 123 PHE B N 1
ATOM 8316 C CA . PHE B 1 123 ? -17 22.266 21.484 1 96.75 123 PHE B CA 1
ATOM 8317 C C . PHE B 1 123 ? -16.844 20.812 21.031 1 96.75 123 PHE B C 1
ATOM 8319 O O . PHE B 1 123 ? -17.062 20.5 19.859 1 96.75 123 PHE B O 1
ATOM 8326 N N . ASN B 1 124 ? -16.406 20 21.797 1 93.69 124 ASN B N 1
ATOM 8327 C CA . ASN B 1 124 ? -16.266 18.578 21.531 1 93.69 124 ASN B CA 1
ATOM 8328 C C . ASN B 1 124 ? -15.266 18.297 20.422 1 93.69 124 ASN B C 1
ATOM 8330 O O . ASN B 1 124 ? -15.438 17.359 19.641 1 93.69 124 ASN B O 1
ATOM 8334 N N . GLU B 1 125 ? -14.289 19.188 20.234 1 92 125 GLU B N 1
ATOM 8335 C CA . GLU B 1 125 ? -13.258 19.047 19.203 1 92 125 GLU B CA 1
ATOM 8336 C C . GLU B 1 125 ? -13.875 18.734 17.844 1 92 125 GLU B C 1
ATOM 8338 O O . GLU B 1 125 ? -13.359 17.891 17.109 1 92 125 GLU B O 1
ATOM 8343 N N . GLU B 1 126 ? -14.906 19.328 17.531 1 93.12 126 GLU B N 1
ATOM 8344 C CA . GLU B 1 126 ? -15.609 19.125 16.281 1 93.12 126 GLU B CA 1
ATOM 8345 C C . GLU B 1 126 ? -14.797 19.656 15.102 1 93.12 126 GLU B C 1
ATOM 8347 O O . GLU B 1 126 ? -14.047 20.625 15.242 1 93.12 126 GLU B O 1
ATOM 8352 N N . LEU B 1 127 ? -14.938 19.016 13.945 1 92.44 127 LEU B N 1
ATOM 8353 C CA . LEU B 1 127 ? -14.305 19.469 12.711 1 92.44 127 LEU B CA 1
ATOM 8354 C C . LEU B 1 127 ? -15.188 20.484 11.992 1 92.44 127 LEU B C 1
ATOM 8356 O O . LEU B 1 127 ? -16.125 20.109 11.281 1 92.44 127 LEU B O 1
ATOM 8360 N N . VAL B 1 128 ? -14.812 21.75 12.094 1 95 128 VAL B N 1
ATOM 8361 C CA . VAL B 1 128 ? -15.711 22.797 11.609 1 95 128 VAL B CA 1
ATOM 8362 C C . VAL B 1 128 ? -14.992 23.656 10.578 1 95 128 VAL B C 1
ATOM 8364 O O . VAL B 1 128 ? -15.547 24.656 10.086 1 95 128 VAL B O 1
ATOM 8367 N N . ALA B 1 129 ? -13.773 23.234 10.188 1 93.62 129 ALA B N 1
ATOM 8368 C CA . ALA B 1 129 ? -13.031 24.016 9.195 1 93.62 129 ALA B CA 1
ATOM 8369 C C . ALA B 1 129 ? -13.602 23.797 7.797 1 93.62 129 ALA B C 1
ATOM 8371 O O . ALA B 1 129 ? -13.625 24.719 6.98 1 93.62 129 ALA B O 1
ATOM 8372 N N . LEU B 1 130 ? -14.055 22.484 7.574 1 93.06 130 LEU B N 1
ATOM 8373 C CA . LEU B 1 130 ? -14.492 22.141 6.227 1 93.06 130 LEU B CA 1
ATOM 8374 C C . LEU B 1 130 ? -15.961 21.734 6.223 1 93.06 130 LEU B C 1
ATOM 8376 O O . LEU B 1 130 ? -16.5 21.344 5.184 1 93.06 130 LEU B O 1
ATOM 8380 N N . TYR B 1 131 ? -16.609 21.797 7.383 1 95.38 131 TYR B N 1
ATOM 8381 C CA . TYR B 1 131 ? -18.031 21.531 7.551 1 95.38 131 TYR B CA 1
ATOM 8382 C C . TYR B 1 131 ? -18.688 22.625 8.375 1 95.38 131 TYR B C 1
ATOM 8384 O O . TYR B 1 131 ? -18.297 22.875 9.516 1 95.38 131 TYR B O 1
ATOM 8392 N N . GLY B 1 132 ? -19.734 23.312 7.805 1 96.25 132 GLY B N 1
ATOM 8393 C CA . GLY B 1 132 ? -20.312 24.484 8.438 1 96.25 132 GLY B CA 1
ATOM 8394 C C . GLY B 1 132 ? -21.562 24.188 9.234 1 96.25 132 GLY B C 1
ATOM 8395 O O . GLY B 1 132 ? -22.109 25.062 9.906 1 96.25 132 GLY B O 1
ATOM 8396 N N . GLY B 1 133 ? -21.969 22.891 9.289 1 95 133 GLY B N 1
ATOM 8397 C CA . GLY B 1 133 ? -23.266 22.562 9.859 1 95 133 GLY B CA 1
ATOM 8398 C C . GLY B 1 133 ? -23.312 22.75 11.367 1 95 133 GLY B C 1
ATOM 8399 O O . GLY B 1 133 ? -24.391 22.938 11.938 1 95 133 GLY B O 1
ATOM 8400 N N . SER B 1 134 ? -22.188 22.766 12.047 1 95.69 134 SER B N 1
ATOM 8401 C CA . SER B 1 134 ? -22.188 22.828 13.5 1 95.69 134 SER B CA 1
ATOM 8402 C C . SER B 1 134 ? -21.844 24.234 13.984 1 95.69 134 SER B C 1
ATOM 8404 O O . SER B 1 134 ? -21.875 24.5 15.188 1 95.69 134 SER B O 1
ATOM 8406 N N . LEU B 1 135 ? -21.594 25.219 13.086 1 97.56 135 LEU B N 1
ATOM 8407 C CA . LEU B 1 135 ? -21.125 26.547 13.461 1 97.56 135 LEU B CA 1
ATOM 8408 C C . LEU B 1 135 ? -22.234 27.344 14.141 1 97.56 135 LEU B C 1
ATOM 8410 O O . LEU B 1 135 ? -21.984 28.062 15.109 1 97.56 135 LEU B O 1
ATOM 8414 N N . LEU B 1 136 ? -23.469 27.203 13.672 1 96.88 136 LEU B N 1
ATOM 8415 C CA . LEU B 1 136 ? -24.578 27.922 14.273 1 96.88 136 LEU B CA 1
ATOM 8416 C C . LEU B 1 136 ? -24.844 27.422 15.688 1 96.88 136 LEU B C 1
ATOM 8418 O O . LEU B 1 136 ? -25.125 28.203 16.594 1 96.88 136 LEU B O 1
ATOM 8422 N N . ARG B 1 137 ? -24.75 26.125 15.859 1 96.19 137 ARG B N 1
ATOM 8423 C CA . ARG B 1 137 ? -24.938 25.516 17.172 1 96.19 137 ARG B CA 1
ATOM 8424 C C . ARG B 1 137 ? -23.875 25.984 18.156 1 96.19 137 ARG B C 1
ATOM 8426 O O . ARG B 1 137 ? -24.172 26.281 19.312 1 96.19 137 ARG B O 1
ATOM 8433 N N . GLN B 1 138 ? -22.656 26.047 17.703 1 97.94 138 GLN B N 1
ATOM 8434 C CA . GLN B 1 138 ? -21.562 26.547 18.531 1 97.94 138 GLN B CA 1
ATOM 8435 C C . GLN B 1 138 ? -21.812 27.984 18.938 1 97.94 138 GLN B C 1
ATOM 8437 O O . GLN B 1 138 ? -21.531 28.375 20.078 1 97.94 138 GLN B O 1
ATOM 8442 N N . THR B 1 139 ? -22.359 28.812 18.016 1 98.56 139 THR B N 1
ATOM 8443 C CA . THR B 1 139 ? -22.609 30.219 18.281 1 98.56 139 THR B CA 1
ATOM 8444 C C . THR B 1 139 ? -23.688 30.391 19.344 1 98.56 139 THR B C 1
ATOM 8446 O O . THR B 1 139 ? -23.562 31.219 20.25 1 98.56 139 THR B O 1
ATOM 8449 N N . HIS B 1 140 ? -24.75 29.594 19.297 1 97.88 140 HIS B N 1
ATOM 8450 C CA . HIS B 1 140 ? -25.812 29.641 20.281 1 97.88 140 HIS B CA 1
ATOM 8451 C C . HIS B 1 140 ? -25.312 29.219 21.656 1 97.88 140 HIS B C 1
ATOM 8453 O O . HIS B 1 140 ? -25.656 29.828 22.672 1 97.88 140 HIS B O 1
ATOM 8459 N N . PHE B 1 141 ? -24.547 28.172 21.672 1 98.12 141 PHE B N 1
ATOM 8460 C CA . PHE B 1 141 ? -24 27.703 22.938 1 98.12 141 PHE B CA 1
ATOM 8461 C C . PHE B 1 141 ? -23.094 28.781 23.562 1 98.12 141 PHE B C 1
ATOM 8463 O O . PHE B 1 141 ? -23.094 28.953 24.781 1 98.12 141 PHE B O 1
ATOM 8470 N N . LEU B 1 142 ? -22.297 29.438 22.703 1 98.5 142 LEU B N 1
ATOM 8471 C CA . LEU B 1 142 ? -21.453 30.531 23.172 1 98.5 142 LEU B CA 1
ATOM 8472 C C . LEU B 1 142 ? -22.281 31.625 23.828 1 98.5 142 LEU B C 1
ATOM 8474 O O . LEU B 1 142 ? -21.891 32.156 24.875 1 98.5 142 LEU B O 1
ATOM 8478 N N . HIS B 1 143 ? -23.359 31.984 23.266 1 98.19 143 HIS B N 1
ATOM 8479 C CA . HIS B 1 143 ? -24.266 32.969 23.828 1 98.19 143 HIS B CA 1
ATOM 8480 C C . HIS B 1 143 ? -24.719 32.562 25.234 1 98.19 143 HIS B C 1
ATOM 8482 O O . HIS B 1 143 ? -24.672 33.375 26.156 1 98.19 143 HIS B O 1
ATOM 8488 N N . GLU B 1 144 ? -25.094 31.312 25.359 1 97.62 144 GLU B N 1
ATOM 8489 C CA . GLU B 1 144 ? -25.547 30.797 26.656 1 97.62 144 GLU B CA 1
ATOM 8490 C C . GLU B 1 144 ? -24.406 30.766 27.656 1 97.62 144 GLU B C 1
ATOM 8492 O O . GLU B 1 144 ? -24.625 30.984 28.859 1 97.62 144 GLU B O 1
ATOM 8497 N N . SER B 1 145 ? -23.25 30.5 27.188 1 98.25 145 SER B N 1
ATOM 8498 C CA . SER B 1 145 ? -22.078 30.438 28.062 1 98.25 145 SER B CA 1
ATOM 8499 C C . SER B 1 145 ? -21.75 31.828 28.625 1 98.25 145 SER B C 1
ATOM 8501 O O . SER B 1 145 ? -21.406 31.953 29.812 1 98.25 145 SER B O 1
ATOM 8503 N N . ILE B 1 146 ? -21.828 32.875 27.812 1 98.12 146 ILE B N 1
ATOM 8504 C CA . ILE B 1 146 ? -21.547 34.25 28.25 1 98.12 146 ILE B CA 1
ATOM 8505 C C . ILE B 1 146 ? -22.531 34.656 29.344 1 98.12 146 ILE B C 1
ATOM 8507 O O . ILE B 1 146 ? -22.141 35.219 30.359 1 98.12 146 ILE B O 1
ATOM 8511 N N . LYS B 1 147 ? -23.797 34.312 29.203 1 96.5 147 LYS B N 1
ATOM 8512 C CA . LYS B 1 147 ? -24.812 34.594 30.219 1 96.5 147 LYS B CA 1
ATOM 8513 C C . LYS B 1 147 ? -24.5 33.875 31.531 1 96.5 147 LYS B C 1
ATOM 8515 O O . LYS B 1 147 ? -24.609 34.469 32.594 1 96.5 147 LYS B O 1
ATOM 8520 N N . ALA B 1 148 ? -24.125 32.656 31.344 1 96.81 148 ALA B N 1
ATOM 8521 C CA . ALA B 1 148 ? -23.812 31.859 32.531 1 96.81 148 ALA B CA 1
ATOM 8522 C C . ALA B 1 148 ? -22.625 32.438 33.281 1 96.81 148 ALA B C 1
ATOM 8524 O O . ALA B 1 148 ? -22.594 32.406 34.5 1 96.81 148 ALA B O 1
ATOM 8525 N N . ILE B 1 149 ? -21.625 32.906 32.562 1 97.75 149 ILE B N 1
ATOM 8526 C CA . ILE B 1 149 ? -20.422 33.469 33.188 1 97.75 149 ILE B CA 1
ATOM 8527 C C . ILE B 1 149 ? -20.781 34.75 33.969 1 97.75 149 ILE B C 1
ATOM 8529 O O . ILE B 1 149 ? -20.391 34.906 35.125 1 97.75 149 ILE B O 1
ATOM 8533 N N . LEU B 1 150 ? -21.547 35.656 33.375 1 96.62 150 LEU B N 1
ATOM 8534 C CA . LEU B 1 150 ? -21.891 36.906 34 1 96.62 150 LEU B CA 1
ATOM 8535 C C . LEU B 1 150 ? -22.75 36.719 35.219 1 96.62 150 LEU B C 1
ATOM 8537 O O . LEU B 1 150 ? -22.703 37.5 36.188 1 96.62 150 LEU B O 1
ATOM 8541 N N . ARG B 1 151 ? -23.484 35.625 35.281 1 94.75 151 ARG B N 1
ATOM 8542 C CA . ARG B 1 151 ? -24.328 35.281 36.406 1 94.75 151 ARG B CA 1
ATOM 8543 C C . ARG B 1 151 ? -23.484 34.906 37.625 1 94.75 151 ARG B C 1
ATOM 8545 O O . ARG B 1 151 ? -23.922 35.094 38.781 1 94.75 151 ARG B O 1
ATOM 8552 N N . LEU B 1 152 ? -22.312 34.5 37.375 1 95.75 152 LEU B N 1
ATOM 8553 C CA . LEU B 1 152 ? -21.438 34.062 38.469 1 95.75 152 LEU B CA 1
ATOM 8554 C C . LEU B 1 152 ? -20.922 35.25 39.25 1 95.75 152 LEU B C 1
ATOM 8556 O O . LEU B 1 152 ? -20.375 35.125 40.344 1 95.75 152 LEU B O 1
ATOM 8560 N N . TYR B 1 153 ? -21.125 36.5 38.719 1 95.69 153 TYR B N 1
ATOM 8561 C CA . TYR B 1 153 ? -20.562 37.719 39.312 1 95.69 153 TYR B CA 1
ATOM 8562 C C . TYR B 1 153 ? -21.656 38.562 39.969 1 95.69 153 TYR B C 1
ATOM 8564 O O . TYR B 1 153 ? -21.391 39.656 40.438 1 95.69 153 TYR B O 1
ATOM 8572 N N . LYS B 1 154 ? -22.828 38.125 40.062 1 91.5 154 LYS B N 1
ATOM 8573 C CA . LYS B 1 154 ? -23.953 38.906 40.562 1 91.5 154 LYS B CA 1
ATOM 8574 C C . LYS B 1 154 ? -23.766 39.281 42.031 1 91.5 154 LYS B C 1
ATOM 8576 O O . LYS B 1 154 ? -24.344 40.25 42.5 1 91.5 154 LYS B O 1
ATOM 8581 N N . HIS B 1 155 ? -22.906 38.625 42.781 1 90.81 155 HIS B N 1
ATOM 8582 C CA . HIS B 1 155 ? -22.688 38.875 44.188 1 90.81 155 HIS B CA 1
ATOM 8583 C C . HIS B 1 155 ? -21.781 40.094 44.406 1 90.81 155 HIS B C 1
ATOM 8585 O O . HIS B 1 155 ? -21.719 40.625 45.5 1 90.81 155 HIS B O 1
ATOM 8591 N N . LEU B 1 156 ? -21.172 40.594 43.375 1 91.5 156 LEU B N 1
ATOM 8592 C CA . LEU B 1 156 ? -20.234 41.688 43.5 1 91.5 156 LEU B CA 1
ATOM 8593 C C . LEU B 1 156 ? -20.969 43.031 43.5 1 91.5 156 LEU B C 1
ATOM 8595 O O . LEU B 1 156 ? -22.062 43.125 42.969 1 91.5 156 LEU B O 1
ATOM 8599 N N . LYS B 1 157 ? -20.375 44.031 44.094 1 88.38 157 LYS B N 1
ATOM 8600 C CA . LYS B 1 157 ? -20.922 45.375 44.125 1 88.38 157 LYS B CA 1
ATOM 8601 C C . LYS B 1 157 ? -21 45.969 42.719 1 88.38 157 LYS B C 1
ATOM 8603 O O . LYS B 1 157 ? -22 46.594 42.344 1 88.38 157 LYS B O 1
ATOM 8608 N N . THR B 1 158 ? -19.969 45.75 41.938 1 89.19 158 THR B N 1
ATOM 8609 C CA . THR B 1 158 ? -19.906 46.188 40.562 1 89.19 158 THR B CA 1
ATOM 8610 C C . THR B 1 158 ? -19.625 45 39.625 1 89.19 158 THR B C 1
ATOM 8612 O O . THR B 1 158 ? -18.484 44.781 39.219 1 89.19 158 THR B O 1
ATOM 8615 N N . PRO B 1 159 ? -20.594 44.375 39.312 1 92.62 159 PRO B N 1
ATOM 8616 C CA . PRO B 1 159 ? -20.391 43.188 38.469 1 92.62 159 PRO B CA 1
ATOM 8617 C C . PRO B 1 159 ? -19.984 43.531 37.062 1 92.62 159 PRO B C 1
ATOM 8619 O O . PRO B 1 159 ? -20.406 44.562 36.5 1 92.62 159 PRO B O 1
ATOM 8622 N N . PRO B 1 160 ? -19.156 42.719 36.531 1 94.44 160 PRO B N 1
ATOM 8623 C CA . PRO B 1 160 ? -18.812 42.938 35.125 1 94.44 160 PRO B CA 1
ATOM 8624 C C . PRO B 1 160 ? -20.031 42.844 34.219 1 94.44 160 PRO B C 1
ATOM 8626 O O . PRO B 1 160 ? -20.922 42 34.438 1 94.44 160 PRO B O 1
ATOM 8629 N N . GLN B 1 161 ? -20.078 43.719 33.219 1 92.56 161 GLN B N 1
ATOM 8630 C CA . GLN B 1 161 ? -21.188 43.75 32.281 1 92.56 161 GLN B CA 1
ATOM 8631 C C . GLN B 1 161 ? -20.828 43.094 30.953 1 92.56 161 GLN B C 1
ATOM 8633 O O . GLN B 1 161 ? -21.703 42.781 30.141 1 92.56 161 GLN B O 1
ATOM 8638 N N . SER B 1 162 ? -19.547 42.906 30.75 1 95.12 162 SER B N 1
ATOM 8639 C CA . SER B 1 162 ? -19.094 42.344 29.5 1 95.12 162 SER B CA 1
ATOM 8640 C C . SER B 1 162 ? -18 41.281 29.734 1 95.12 162 SER B C 1
ATOM 8642 O O . SER B 1 162 ? -17.391 41.25 30.797 1 95.12 162 SER B O 1
ATOM 8644 N N . VAL B 1 163 ? -17.859 40.375 28.781 1 97.31 163 VAL B N 1
ATOM 8645 C CA . VAL B 1 163 ? -16.828 39.344 28.797 1 97.31 163 VAL B CA 1
ATOM 8646 C C . VAL B 1 163 ? -15.875 39.531 27.609 1 97.31 163 VAL B C 1
ATOM 8648 O O . VAL B 1 163 ? -16.312 39.844 26.5 1 97.31 163 VAL B O 1
ATOM 8651 N N . VAL B 1 164 ? -14.594 39.438 27.828 1 98 164 VAL B N 1
ATOM 8652 C CA . VAL B 1 164 ? -13.617 39.5 26.75 1 98 164 VAL B CA 1
ATOM 8653 C C . VAL B 1 164 ? -13.477 38.125 26.094 1 98 164 VAL B C 1
ATOM 8655 O O . VAL B 1 164 ? -13.359 37.125 26.781 1 98 164 VAL B O 1
ATOM 8658 N N . LEU B 1 165 ? -13.5 38.125 24.812 1 98.62 165 LEU B N 1
ATOM 8659 C CA . LEU B 1 165 ? -13.398 36.875 24.078 1 98.62 165 LEU B CA 1
ATOM 8660 C C . LEU B 1 165 ? -12.031 36.75 23.422 1 98.62 165 LEU B C 1
ATOM 8662 O O . LEU B 1 165 ? -11.523 37.688 22.844 1 98.62 165 LEU B O 1
ATOM 8666 N N . VAL B 1 166 ? -11.414 35.625 23.547 1 98.69 166 VAL B N 1
ATOM 8667 C CA . VAL B 1 166 ? -10.203 35.25 22.812 1 98.69 166 VAL B CA 1
ATOM 8668 C C . VAL B 1 166 ? -10.477 34 21.969 1 98.69 166 VAL B C 1
ATOM 8670 O O . VAL B 1 166 ? -10.719 32.906 22.516 1 98.69 166 VAL B O 1
ATOM 8673 N N . GLY B 1 167 ? -10.477 34.156 20.672 1 98.5 167 GLY B N 1
ATOM 8674 C CA . GLY B 1 167 ? -10.812 33.031 19.797 1 98.5 167 GLY B CA 1
ATOM 8675 C C . GLY B 1 167 ? -9.656 32.594 18.938 1 98.5 167 GLY B C 1
ATOM 8676 O O . GLY B 1 167 ? -8.922 33.406 18.391 1 98.5 167 GLY B O 1
ATOM 8677 N N . HIS B 1 168 ? -9.477 31.297 18.844 1 97.88 168 HIS B N 1
ATOM 8678 C CA . HIS B 1 168 ? -8.477 30.703 17.969 1 97.88 168 HIS B CA 1
ATOM 8679 C C . HIS B 1 168 ? -9.117 30.109 16.719 1 97.88 168 HIS B C 1
ATOM 8681 O O . HIS B 1 168 ? -10.125 29.406 16.812 1 97.88 168 HIS B O 1
ATOM 8687 N N . SER B 1 169 ? -8.539 30.359 15.539 1 97.31 169 SER B N 1
ATOM 8688 C CA . SER B 1 169 ? -8.984 29.75 14.289 1 97.31 169 SER B CA 1
ATOM 8689 C C . SER B 1 169 ? -10.484 29.922 14.086 1 97.31 169 SER B C 1
ATOM 8691 O O . SER B 1 169 ? -11 31.047 14.148 1 97.31 169 SER B O 1
ATOM 8693 N N . MET B 1 170 ? -11.312 28.906 14.039 1 97.88 170 MET B N 1
ATOM 8694 C CA . MET B 1 170 ? -12.75 29.031 13.812 1 97.88 170 MET B CA 1
ATOM 8695 C C . MET B 1 170 ? -13.453 29.594 15.047 1 97.88 170 MET B C 1
ATOM 8697 O O . MET B 1 170 ? -14.562 30.109 14.953 1 97.88 170 MET B O 1
ATOM 8701 N N . GLY B 1 171 ? -12.797 29.469 16.234 1 98.31 171 GLY B N 1
ATOM 8702 C CA . GLY B 1 171 ? -13.359 30.078 17.422 1 98.31 171 GLY B CA 1
ATOM 8703 C C . GLY B 1 171 ? -13.508 31.578 17.328 1 98.31 171 GLY B C 1
ATOM 8704 O O . GLY B 1 171 ? -14.422 32.156 17.906 1 98.31 171 GLY B O 1
ATOM 8705 N N . GLY B 1 172 ? -12.555 32.25 16.594 1 98.31 172 GLY B N 1
ATOM 8706 C CA . GLY B 1 172 ? -12.664 33.688 16.344 1 98.31 172 GLY B CA 1
ATOM 8707 C C . GLY B 1 172 ? -13.828 34.031 15.445 1 98.31 172 GLY B C 1
ATOM 8708 O O . GLY B 1 172 ? -14.484 35.062 15.648 1 98.31 172 GLY B O 1
ATOM 8709 N N . VAL B 1 173 ? -14.094 33.188 14.477 1 98.06 173 VAL B N 1
ATOM 8710 C CA . VAL B 1 173 ? -15.211 33.438 13.562 1 98.06 173 VAL B CA 1
ATOM 8711 C C . VAL B 1 173 ? -16.531 33.281 14.32 1 98.06 173 VAL B C 1
ATOM 8713 O O . VAL B 1 173 ? -17.453 34.062 14.117 1 98.06 173 VAL B O 1
ATOM 8716 N N . VAL B 1 174 ? -16.562 32.312 15.203 1 98.5 174 VAL B N 1
ATOM 8717 C CA . VAL B 1 174 ? -17.75 32.094 16.016 1 98.5 174 VAL B CA 1
ATOM 8718 C C . VAL B 1 174 ? -17.984 33.281 16.938 1 98.5 174 VAL B C 1
ATOM 8720 O O . VAL B 1 174 ? -19.141 33.656 17.188 1 98.5 174 VAL B O 1
ATOM 8723 N N . ALA B 1 175 ? -16.953 33.875 17.469 1 98.56 175 ALA B N 1
ATOM 8724 C CA . ALA B 1 175 ? -17.062 35.031 18.312 1 98.56 175 ALA B CA 1
ATOM 8725 C C . ALA B 1 175 ? -17.75 36.188 17.578 1 98.56 175 ALA B C 1
ATOM 8727 O O . ALA B 1 175 ? -18.625 36.844 18.125 1 98.56 175 ALA B O 1
ATOM 8728 N N . ARG B 1 176 ? -17.344 36.406 16.375 1 97.12 176 ARG B N 1
ATOM 8729 C CA . ARG B 1 176 ? -17.969 37.438 15.57 1 97.12 176 ARG B CA 1
ATOM 8730 C C . ARG B 1 176 ? -19.406 37.094 15.203 1 97.12 176 ARG B C 1
ATOM 8732 O O . ARG B 1 176 ? -20.25 37.969 15.055 1 97.12 176 ARG B O 1
ATOM 8739 N N . ALA B 1 177 ? -19.672 35.812 15.008 1 98.12 177 ALA B N 1
ATOM 8740 C CA . ALA B 1 177 ? -21 35.344 14.609 1 98.12 177 ALA B CA 1
ATOM 8741 C C . ALA B 1 177 ? -22.031 35.594 15.703 1 98.12 177 ALA B C 1
ATOM 8743 O O . ALA B 1 177 ? -23.234 35.625 15.445 1 98.12 177 ALA B O 1
ATOM 8744 N N . LEU B 1 178 ? -21.547 35.75 16.906 1 97.56 178 LEU B N 1
ATOM 8745 C CA . LEU B 1 178 ? -22.422 36.031 18.047 1 97.56 178 LEU B CA 1
ATOM 8746 C C . LEU B 1 178 ? -23.328 37.219 17.766 1 97.56 178 LEU B C 1
ATOM 8748 O O . LEU B 1 178 ? -24.5 37.219 18.156 1 97.56 178 LEU B O 1
ATOM 8752 N N . PHE B 1 179 ? -22.859 38.156 17.078 1 96.81 179 PHE B N 1
ATOM 8753 C CA . PHE B 1 179 ? -23.547 39.406 16.875 1 96.81 179 PHE B CA 1
ATOM 8754 C C . PHE B 1 179 ? -24.641 39.25 15.805 1 96.81 179 PHE B C 1
ATOM 8756 O O . PHE B 1 179 ? -25.469 40.156 15.633 1 96.81 179 PHE B O 1
ATOM 8763 N N . THR B 1 180 ? -24.609 38.125 15.07 1 96.69 180 THR B N 1
ATOM 8764 C CA . THR B 1 180 ? -25.641 37.875 14.07 1 96.69 180 THR B CA 1
ATOM 8765 C C . THR B 1 180 ? -26.906 37.312 14.719 1 96.69 180 THR B C 1
ATOM 8767 O O . THR B 1 180 ? -27.969 37.281 14.094 1 96.69 180 THR B O 1
ATOM 8770 N N . LEU B 1 181 ? -26.766 36.875 15.977 1 96.94 181 LEU B N 1
ATOM 8771 C CA . LEU B 1 181 ? -27.938 36.344 16.672 1 96.94 181 LEU B CA 1
ATOM 8772 C C . LEU B 1 181 ? -28.922 37.438 17 1 96.94 181 LEU B C 1
ATOM 8774 O O . LEU B 1 181 ? -28.531 38.5 17.531 1 96.94 181 LEU B O 1
ATOM 8778 N N . PRO B 1 182 ? -30.172 37.281 16.75 1 93.38 182 PRO B N 1
ATOM 8779 C CA . PRO B 1 182 ? -31.172 38.312 16.953 1 93.38 182 PRO B CA 1
ATOM 8780 C C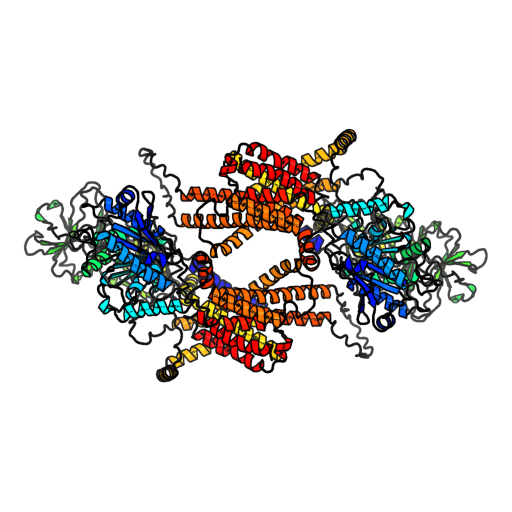 . PRO B 1 182 ? -31.344 38.688 18.422 1 93.38 182 PRO B C 1
ATOM 8782 O O . PRO B 1 182 ? -31.562 39.875 18.734 1 93.38 182 PRO B O 1
ATOM 8785 N N . ARG B 1 183 ? -31.188 37.812 19.344 1 92.62 183 ARG B N 1
ATOM 8786 C CA . ARG B 1 183 ? -31.453 38.094 20.75 1 92.62 183 ARG B CA 1
ATOM 8787 C C . ARG B 1 183 ? -30.156 38.406 21.5 1 92.62 183 ARG B C 1
ATOM 8789 O O . ARG B 1 183 ? -30.156 38.5 22.719 1 92.62 183 ARG B O 1
ATOM 8796 N N . PHE B 1 184 ? -29.141 38.656 20.734 1 95.56 184 PHE B N 1
ATOM 8797 C CA . PHE B 1 184 ? -27.875 38.906 21.406 1 95.56 184 PHE B CA 1
ATOM 8798 C C . PHE B 1 184 ? -27.688 40.375 21.688 1 95.56 184 PHE B C 1
ATOM 8800 O O . PHE B 1 184 ? -27.891 41.219 20.812 1 95.56 184 PHE B O 1
ATOM 8807 N N . ASN B 1 185 ? -27.328 40.719 22.906 1 94.25 185 ASN B N 1
ATOM 8808 C CA . ASN B 1 185 ? -26.969 42.094 23.297 1 94.25 185 ASN B CA 1
ATOM 8809 C C . ASN B 1 185 ? -25.5 42.375 23.047 1 94.25 185 ASN B C 1
ATOM 8811 O O . ASN B 1 185 ? -24.625 41.812 23.719 1 94.25 185 ASN B O 1
ATOM 8815 N N . PRO B 1 186 ? -25.156 43.281 22.156 1 92.88 186 PRO B N 1
ATOM 8816 C CA . PRO B 1 186 ? -23.766 43.562 21.797 1 92.88 186 PRO B CA 1
ATOM 8817 C C . PRO B 1 186 ? -22.953 44.094 22.969 1 92.88 186 PRO B C 1
ATOM 8819 O O . PRO B 1 186 ? -21.719 44.062 22.938 1 92.88 186 PRO B O 1
ATOM 8822 N N . ASN B 1 187 ? -23.562 44.531 24 1 92.69 187 ASN B N 1
ATOM 8823 C CA . ASN B 1 187 ? -22.859 45.094 25.141 1 92.69 187 ASN B CA 1
ATOM 8824 C C . ASN B 1 187 ? -22.234 44.031 26.016 1 92.69 187 ASN B C 1
ATOM 8826 O O . ASN B 1 187 ? -21.391 44.312 26.859 1 92.69 187 ASN B O 1
ATOM 8830 N N . LEU B 1 188 ? -22.656 42.844 25.766 1 95.62 188 LEU B N 1
ATOM 8831 C CA . LEU B 1 188 ? -22.141 41.719 26.562 1 95.62 188 LEU B CA 1
ATOM 8832 C C . LEU B 1 188 ? -20.688 41.438 26.203 1 95.62 188 LEU B C 1
ATOM 8834 O O . LEU B 1 188 ? -19.969 40.781 26.953 1 95.62 188 LEU B O 1
ATOM 8838 N N . VAL B 1 189 ? -20.281 41.844 25 1 96.25 189 VAL B N 1
ATOM 8839 C CA . VAL B 1 189 ? -18.906 41.656 24.531 1 96.25 189 VAL B CA 1
ATOM 8840 C C . VAL B 1 189 ? -18.375 42.938 23.953 1 96.25 189 VAL B C 1
ATOM 8842 O O . VAL B 1 189 ? -18.906 43.469 22.969 1 96.25 189 VAL B O 1
ATOM 8845 N N . SER B 1 190 ? -17.328 43.438 24.484 1 94.12 190 SER B N 1
ATOM 8846 C CA . SER B 1 190 ? -16.812 44.719 24.016 1 94.12 190 SER B CA 1
ATOM 8847 C C . SER B 1 190 ? -15.43 44.562 23.406 1 94.12 190 SER B C 1
ATOM 8849 O O . SER B 1 190 ? -14.945 45.469 22.703 1 94.12 190 SER B O 1
ATOM 8851 N N . LEU B 1 191 ? -14.781 43.531 23.688 1 97.19 191 LEU B N 1
ATOM 8852 C CA . LEU B 1 191 ? -13.445 43.25 23.156 1 97.19 191 LEU B CA 1
ATOM 8853 C C . LEU B 1 191 ? -13.305 41.812 22.688 1 97.19 191 LEU B C 1
ATOM 8855 O O . LEU B 1 191 ? -13.633 40.875 23.438 1 97.19 191 LEU B O 1
ATOM 8859 N N . ILE B 1 192 ? -12.875 41.688 21.453 1 97.94 192 ILE B N 1
ATOM 8860 C CA . ILE B 1 192 ? -12.617 40.344 20.875 1 97.94 192 ILE B CA 1
ATOM 8861 C C . ILE B 1 192 ? -11.188 40.281 20.359 1 97.94 192 ILE B C 1
ATOM 8863 O O . ILE B 1 192 ? -10.773 41.125 19.547 1 97.94 192 ILE B O 1
ATOM 8867 N N . ILE B 1 193 ? -10.414 39.375 20.781 1 98.31 193 ILE B N 1
ATOM 8868 C CA . ILE B 1 193 ? -9.086 39.094 20.25 1 98.31 193 ILE B CA 1
ATOM 8869 C C . ILE B 1 193 ? -9.086 37.75 19.547 1 98.31 193 ILE B C 1
ATOM 8871 O O . ILE B 1 193 ? -9.453 36.75 20.141 1 98.31 193 ILE B O 1
ATOM 8875 N N . THR B 1 194 ? -8.758 37.719 18.328 1 98.44 194 THR B N 1
ATOM 8876 C CA . THR B 1 194 ? -8.742 36.469 17.562 1 98.44 194 THR B CA 1
ATOM 8877 C C . THR B 1 194 ? -7.324 36.125 17.109 1 98.44 194 THR B C 1
ATOM 8879 O O . THR B 1 194 ? -6.527 37.031 16.828 1 98.44 194 THR B O 1
ATOM 8882 N N . GLN B 1 195 ? -7.012 34.875 17.125 1 98.31 195 GLN B N 1
ATOM 8883 C CA . GLN B 1 195 ? -5.711 34.375 16.703 1 98.31 195 GLN B CA 1
ATOM 8884 C C . GLN B 1 195 ? -5.855 33.406 15.539 1 98.31 195 GLN B C 1
ATOM 8886 O O . GLN B 1 195 ? -6.488 32.344 15.68 1 98.31 195 GLN B O 1
ATOM 8891 N N . ALA B 1 196 ? -5.266 33.688 14.406 1 98 196 ALA B N 1
ATOM 8892 C CA . ALA B 1 196 ? -5.23 32.844 13.219 1 98 196 ALA B CA 1
ATOM 8893 C C . ALA B 1 196 ? -6.641 32.5 12.758 1 98 196 ALA B C 1
ATOM 8895 O O . ALA B 1 196 ? -6.906 31.344 12.398 1 98 196 ALA B O 1
ATOM 8896 N N . SER B 1 197 ? -7.613 33.375 12.836 1 98.31 197 SER B N 1
ATOM 8897 C CA . SER B 1 197 ? -9 33.125 12.445 1 98.31 197 SER B CA 1
ATOM 8898 C C . SER B 1 197 ? -9.266 33.594 11.016 1 98.31 197 SER B C 1
ATOM 8900 O O . SER B 1 197 ? -8.992 34.75 10.672 1 98.31 197 SER B O 1
ATOM 8902 N N . PRO B 1 198 ? -9.727 32.75 10.164 1 96.88 198 PRO B N 1
ATOM 8903 C CA . PRO B 1 198 ? -10.055 33.156 8.797 1 96.88 198 PRO B CA 1
ATOM 8904 C C . PRO B 1 198 ? -11.359 33.938 8.711 1 96.88 198 PRO B C 1
ATOM 8906 O O . PRO B 1 198 ? -12.398 33.375 8.367 1 96.88 198 PRO B O 1
ATOM 8909 N N . HIS B 1 199 ? -11.297 35.219 8.875 1 95.69 199 HIS B N 1
ATOM 8910 C CA . HIS B 1 199 ? -12.477 36.062 8.93 1 95.69 199 HIS B CA 1
ATOM 8911 C C . HIS B 1 199 ? -12.992 36.375 7.527 1 95.69 199 HIS B C 1
ATOM 8913 O O . HIS B 1 199 ? -14.195 36.562 7.332 1 95.69 199 HIS B O 1
ATOM 8919 N N . LEU B 1 200 ? -12.078 36.438 6.598 1 92.38 200 LEU B N 1
ATOM 8920 C CA . LEU B 1 200 ? -12.43 36.875 5.254 1 92.38 200 LEU B CA 1
ATOM 8921 C C . LEU B 1 200 ? -13.219 35.812 4.516 1 92.38 200 LEU B C 1
ATOM 8923 O O . LEU B 1 200 ? -14.188 36.094 3.812 1 92.38 200 LEU B O 1
ATOM 8927 N N . ALA B 1 201 ? -12.727 34.625 4.57 1 93.62 201 ALA B N 1
ATOM 8928 C CA . ALA B 1 201 ? -13.32 33.5 3.885 1 93.62 201 ALA B CA 1
ATOM 8929 C C . ALA B 1 201 ? -12.805 32.188 4.465 1 93.62 201 ALA B C 1
ATOM 8931 O O . ALA B 1 201 ? -11.766 32.156 5.125 1 93.62 201 ALA B O 1
ATOM 8932 N N . PRO B 1 202 ? -13.648 31.141 4.32 1 94.75 202 PRO B N 1
ATOM 8933 C CA . PRO B 1 202 ? -13.109 29.844 4.73 1 94.75 202 PRO B CA 1
ATOM 8934 C C . PRO B 1 202 ? -11.922 29.406 3.877 1 94.75 202 PRO B C 1
ATOM 8936 O O . PRO B 1 202 ? -11.75 29.891 2.758 1 94.75 202 PRO B O 1
ATOM 8939 N N . VAL B 1 203 ? -11.062 28.5 4.414 1 94.19 203 VAL B N 1
ATOM 8940 C CA . VAL B 1 203 ? -9.883 28.016 3.705 1 94.19 203 VAL B CA 1
ATOM 8941 C C . VAL B 1 203 ? -10.312 27.25 2.455 1 94.19 203 VAL B C 1
ATOM 8943 O O . VAL B 1 203 ? -9.734 27.422 1.38 1 94.19 203 VAL B O 1
ATOM 8946 N N . LEU B 1 204 ? -11.258 26.359 2.539 1 93.75 204 LEU B N 1
ATOM 8947 C CA . LEU B 1 204 ? -11.883 25.625 1.441 1 93.75 204 LEU B CA 1
ATOM 8948 C C . LEU B 1 204 ? -13.398 25.562 1.622 1 93.75 204 LEU B C 1
ATOM 8950 O O . LEU B 1 204 ? -13.883 25.25 2.715 1 93.75 204 LEU B O 1
ATOM 8954 N N . ALA B 1 205 ? -14.102 25.891 0.624 1 93 205 ALA B N 1
ATOM 8955 C CA . ALA B 1 205 ? -15.555 25.891 0.703 1 93 205 ALA B CA 1
ATOM 8956 C C . ALA B 1 205 ? -16.141 24.594 0.166 1 93 205 ALA B C 1
ATOM 8958 O O . ALA B 1 205 ? -16.594 24.531 -0.977 1 93 205 ALA B O 1
ATOM 8959 N N . MET B 1 206 ? -16.25 23.578 1.042 1 92.56 206 MET B N 1
ATOM 8960 C CA . MET B 1 206 ? -16.656 22.25 0.605 1 92.56 206 MET B CA 1
ATOM 8961 C C . MET B 1 206 ? -18.141 22.016 0.877 1 92.56 206 MET B C 1
ATOM 8963 O O . MET B 1 206 ? -18.688 20.969 0.518 1 92.56 206 MET B O 1
ATOM 8967 N N . ASP B 1 207 ? -18.859 22.938 1.58 1 92.06 207 ASP B N 1
ATOM 8968 C CA . ASP B 1 207 ? -20.297 22.797 1.771 1 92.06 207 ASP B CA 1
ATOM 8969 C C . ASP B 1 207 ? -20.984 24.156 1.785 1 92.06 207 ASP B C 1
ATOM 8971 O O . ASP B 1 207 ? -20.359 25.188 2.082 1 92.06 207 ASP B O 1
ATOM 8975 N N . PRO B 1 208 ? -22.234 24.219 1.441 1 94.25 208 PRO B N 1
ATOM 8976 C CA . PRO B 1 208 ? -22.984 25.469 1.343 1 94.25 208 PRO B CA 1
ATOM 8977 C C . PRO B 1 208 ? -23.266 26.094 2.705 1 94.25 208 PRO B C 1
ATOM 8979 O O . PRO B 1 208 ? -23.359 27.328 2.812 1 94.25 208 PRO B O 1
ATOM 8982 N N . TYR B 1 209 ? -23.344 25.281 3.709 1 96.25 209 TYR B N 1
ATOM 8983 C CA . TYR B 1 209 ? -23.609 25.812 5.039 1 96.25 209 TYR B CA 1
ATOM 8984 C C . TYR B 1 209 ? -22.453 26.672 5.535 1 96.25 209 TYR B C 1
ATOM 8986 O O . TYR B 1 209 ? -22.656 27.688 6.207 1 96.25 209 TYR B O 1
ATOM 8994 N N . LEU B 1 210 ? -21.281 26.234 5.191 1 96.31 210 LEU B N 1
ATOM 8995 C CA . LEU B 1 210 ? -20.094 27 5.578 1 96.31 210 LEU B CA 1
ATOM 8996 C C . LEU B 1 210 ? -20.078 28.359 4.914 1 96.31 210 LEU B C 1
ATOM 8998 O O . LEU B 1 210 ? -19.844 29.375 5.578 1 96.31 210 LEU B O 1
ATOM 9002 N N . LEU B 1 211 ? -20.359 28.453 3.654 1 95.06 211 LEU B N 1
ATOM 9003 C CA . LEU B 1 211 ? -20.359 29.703 2.918 1 95.06 211 LEU B CA 1
ATOM 9004 C C . LEU B 1 211 ? -21.5 30.609 3.381 1 95.06 211 LEU B C 1
ATOM 9006 O O . LEU B 1 211 ? -21.328 31.828 3.469 1 95.06 211 LEU B O 1
ATOM 9010 N N . ASP B 1 212 ? -22.594 30.016 3.609 1 95.69 212 ASP B N 1
ATOM 9011 C CA . ASP B 1 212 ? -23.734 30.781 4.113 1 95.69 212 ASP B CA 1
ATOM 9012 C C . ASP B 1 212 ? -23.406 31.406 5.477 1 95.69 212 ASP B C 1
ATOM 9014 O O . ASP B 1 212 ? -23.812 32.531 5.762 1 95.69 212 ASP B O 1
ATOM 9018 N N . PHE B 1 213 ? -22.797 30.609 6.289 1 97 213 PHE B N 1
ATOM 9019 C CA . PHE B 1 213 ? -22.391 31.109 7.602 1 97 213 PHE B CA 1
ATOM 9020 C C . PHE B 1 213 ? -21.484 32.312 7.469 1 97 213 PHE B C 1
ATOM 9022 O O . PHE B 1 213 ? -21.703 33.344 8.117 1 97 213 PHE B O 1
ATOM 9029 N N . TYR B 1 214 ? -20.516 32.281 6.609 1 95.62 214 TYR B N 1
ATOM 9030 C CA . TYR B 1 214 ? -19.562 33.375 6.391 1 95.62 214 TYR B CA 1
ATOM 9031 C C . TYR B 1 214 ? -20.266 34.594 5.801 1 95.62 214 TYR B C 1
ATOM 9033 O O . TYR B 1 214 ? -19.969 35.719 6.18 1 95.62 214 TYR B O 1
ATOM 9041 N N . SER B 1 215 ? -21.156 34.344 4.918 1 94.12 215 SER B N 1
ATOM 9042 C CA . SER B 1 215 ? -21.891 35.438 4.305 1 94.12 215 SER B CA 1
ATOM 9043 C C . SER B 1 215 ? -22.75 36.156 5.332 1 94.12 215 SER B C 1
ATOM 9045 O O . SER B 1 215 ? -22.828 37.406 5.312 1 94.12 215 SER B O 1
ATOM 9047 N N . THR B 1 216 ? -23.328 35.438 6.223 1 96.12 216 THR B N 1
ATOM 9048 C CA . THR B 1 216 ? -24.156 36.031 7.266 1 96.12 216 THR B CA 1
ATOM 9049 C C . THR B 1 216 ? -23.312 36.906 8.195 1 96.12 216 THR B C 1
ATOM 9051 O O . THR B 1 216 ? -23.719 38 8.547 1 96.12 216 THR B O 1
ATOM 9054 N N . VAL B 1 217 ? -22.203 36.375 8.57 1 95.81 217 VAL B N 1
ATOM 9055 C CA . VAL B 1 217 ? -21.312 37.125 9.461 1 95.81 217 VAL B CA 1
ATOM 9056 C C . VAL B 1 217 ? -20.812 38.375 8.75 1 95.81 217 VAL B C 1
ATOM 9058 O O . VAL B 1 217 ? -20.812 39.469 9.328 1 95.81 217 VAL B O 1
ATOM 9061 N N . ARG B 1 218 ? -20.391 38.25 7.512 1 91.81 218 ARG B N 1
ATOM 9062 C CA . ARG B 1 218 ? -19.875 39.375 6.738 1 91.81 218 ARG B CA 1
ATOM 9063 C C . ARG B 1 218 ? -20.953 40.469 6.562 1 91.81 218 ARG B C 1
ATOM 9065 O O . ARG B 1 218 ? -20.672 41.656 6.734 1 91.81 218 ARG B O 1
ATOM 9072 N N . GLN B 1 219 ? -22.141 40.094 6.262 1 91.69 219 GLN B N 1
ATOM 9073 C CA . GLN B 1 219 ? -23.219 41.031 6.039 1 91.69 219 GLN B CA 1
ATOM 9074 C C . GLN B 1 219 ? -23.531 41.844 7.301 1 91.69 219 GLN B C 1
ATOM 9076 O O . GLN B 1 219 ? -23.766 43.031 7.238 1 91.69 219 GLN B O 1
ATOM 9081 N N . LYS B 1 220 ? -23.516 41.156 8.398 1 92.5 220 LYS B N 1
ATOM 9082 C CA . LYS B 1 220 ? -23.797 41.844 9.664 1 92.5 220 LYS B CA 1
ATOM 9083 C C . LYS B 1 220 ? -22.703 42.875 9.977 1 92.5 220 LYS B C 1
ATOM 9085 O O . LYS B 1 220 ? -23.016 44.031 10.32 1 92.5 220 LYS B O 1
ATOM 9090 N N . TRP B 1 221 ? -21.5 42.625 9.867 1 91.44 221 TRP B N 1
ATOM 9091 C CA . TRP B 1 221 ? -20.375 43.438 10.289 1 91.44 221 TRP B CA 1
ATOM 9092 C C . TRP B 1 221 ? -20.094 44.531 9.266 1 91.44 221 TRP B C 1
ATOM 9094 O O . TRP B 1 221 ? -19.516 45.594 9.602 1 91.44 221 TRP B O 1
ATOM 9104 N N . VAL B 1 222 ? -20.484 44.344 8.016 1 87 222 VAL B N 1
ATOM 9105 C CA . VAL B 1 222 ? -20.266 45.344 6.984 1 87 222 VAL B CA 1
ATOM 9106 C C . VAL B 1 222 ? -21.469 46.281 6.906 1 87 222 VAL B C 1
ATOM 9108 O O . VAL B 1 222 ? -21.328 47.5 6.852 1 87 222 VAL B O 1
ATOM 9111 N N . ASN B 1 223 ? -22.688 45.75 6.953 1 86.19 223 ASN B N 1
ATOM 9112 C CA . ASN B 1 223 ? -23.891 46.531 6.766 1 86.19 223 ASN B CA 1
ATOM 9113 C C . ASN B 1 223 ? -24.312 47.25 8.055 1 86.19 223 ASN B C 1
ATOM 9115 O O . ASN B 1 223 ? -24.906 48.312 8.008 1 86.19 223 ASN B O 1
ATOM 9119 N N . GLN B 1 224 ? -24.016 46.656 9.203 1 88.38 224 GLN B N 1
ATOM 9120 C CA . GLN B 1 224 ? -24.391 47.281 10.469 1 88.38 224 GLN B CA 1
ATOM 9121 C C . GLN B 1 224 ? -23.141 47.688 11.266 1 88.38 224 GLN B C 1
ATOM 9123 O O . GLN B 1 224 ? -23.078 47.469 12.477 1 88.38 224 GLN B O 1
ATOM 9128 N N . ALA B 1 225 ? -22.266 48.219 10.547 1 86.31 225 ALA B N 1
ATOM 9129 C CA . ALA B 1 225 ? -21 48.594 11.164 1 86.31 225 ALA B CA 1
ATOM 9130 C C . ALA B 1 225 ? -21.203 49.688 12.219 1 86.31 225 ALA B C 1
ATOM 9132 O O . ALA B 1 225 ? -20.5 49.719 13.227 1 86.31 225 ALA B O 1
ATOM 9133 N N . ASN B 1 226 ? -22.141 50.5 12.055 1 85.5 226 ASN B N 1
ATOM 9134 C CA . ASN B 1 226 ? -22.391 51.625 12.969 1 85.5 226 ASN B CA 1
ATOM 9135 C C . ASN B 1 226 ? -22.891 51.156 14.328 1 85.5 226 ASN B C 1
ATOM 9137 O O . ASN B 1 226 ? -22.562 51.75 15.359 1 85.5 226 ASN B O 1
ATOM 9141 N N . LYS B 1 227 ? -23.531 50.062 14.281 1 87.44 227 LYS B N 1
ATOM 9142 C CA . LYS B 1 227 ? -24.047 49.531 15.523 1 87.44 227 LYS B CA 1
ATOM 9143 C C . LYS B 1 227 ? -22.984 48.75 16.281 1 87.44 227 LYS B C 1
ATOM 9145 O O . LYS B 1 227 ? -23.125 48.5 17.484 1 87.44 227 LYS B O 1
ATOM 9150 N N . LEU B 1 228 ? -21.953 48.469 15.602 1 90 228 LEU B N 1
ATOM 9151 C CA . LEU B 1 228 ? -20.906 47.656 16.203 1 90 228 LEU B CA 1
ATOM 9152 C C . LEU B 1 228 ? -19.641 48.469 16.422 1 90 228 LEU B C 1
ATOM 9154 O O . LEU B 1 228 ? -18.562 47.875 16.594 1 90 228 LEU B O 1
ATOM 9158 N N . ARG B 1 229 ? -19.719 49.656 16.422 1 85.06 229 ARG B N 1
ATOM 9159 C CA . ARG B 1 229 ? -18.562 50.562 16.594 1 85.06 229 ARG B CA 1
ATOM 9160 C C . ARG B 1 229 ? -17.984 50.438 18 1 85.06 229 ARG B C 1
ATOM 9162 O O . ARG B 1 229 ? -16.797 50.719 18.203 1 85.06 229 ARG B O 1
ATOM 9169 N N . ASN B 1 230 ? -18.766 50 18.906 1 86.06 230 ASN B N 1
ATOM 9170 C CA . ASN B 1 230 ? -18.328 49.938 20.281 1 86.06 230 ASN B CA 1
ATOM 9171 C C . ASN B 1 230 ? -17.562 48.625 20.562 1 86.06 230 ASN B C 1
ATOM 9173 O O . ASN B 1 230 ? -16.953 48.469 21.625 1 86.06 230 ASN B O 1
ATOM 9177 N N . VAL B 1 231 ? -17.609 47.812 19.578 1 92.94 231 VAL B N 1
ATOM 9178 C CA . VAL B 1 231 ? -16.938 46.531 19.766 1 92.94 231 VAL B CA 1
ATOM 9179 C C . VAL B 1 231 ? -15.531 46.594 19.156 1 92.94 231 VAL B C 1
ATOM 9181 O O . VAL B 1 231 ? -15.367 46.875 17.969 1 92.94 231 VAL B O 1
ATOM 9184 N N . THR B 1 232 ? -14.508 46.438 19.953 1 95.69 232 THR B N 1
ATOM 9185 C CA . THR B 1 232 ? -13.117 46.406 19.5 1 95.69 232 THR B CA 1
ATOM 9186 C C . THR B 1 232 ? -12.68 45 19.156 1 95.69 232 THR B C 1
ATOM 9188 O O . THR B 1 232 ? -12.898 44.062 19.938 1 95.69 232 THR B O 1
ATOM 9191 N N . VAL B 1 233 ? -12.188 44.844 17.938 1 96.38 233 VAL B N 1
ATOM 9192 C CA . VAL B 1 233 ? -11.727 43.531 17.5 1 96.38 233 VAL B CA 1
ATOM 9193 C C . VAL B 1 233 ? -10.258 43.594 17.094 1 96.38 233 VAL B C 1
ATOM 9195 O O . VAL B 1 233 ? -9.875 44.469 16.312 1 96.38 233 VAL B O 1
ATOM 9198 N N . LEU B 1 234 ? -9.43 42.812 17.656 1 97.25 234 LEU B N 1
ATOM 9199 C CA . LEU B 1 234 ? -8.039 42.625 17.266 1 97.25 234 LEU B CA 1
ATOM 9200 C C . LEU B 1 234 ? -7.805 41.25 16.656 1 97.25 234 LEU B C 1
ATOM 9202 O O . LEU B 1 234 ? -8.078 40.25 17.297 1 97.25 234 LEU B O 1
ATOM 9206 N N . SER B 1 235 ? -7.422 41.188 15.398 1 97.44 235 SER B N 1
ATOM 9207 C CA . SER B 1 235 ? -7.129 39.938 14.719 1 97.44 235 SER B CA 1
ATOM 9208 C C . SER B 1 235 ? -5.633 39.781 14.453 1 97.44 235 SER B C 1
ATOM 9210 O O . SER B 1 235 ? -5.012 40.656 13.844 1 97.44 235 SER B O 1
ATOM 9212 N N . VAL B 1 236 ? -5.023 38.656 14.898 1 98 236 VAL B N 1
ATOM 9213 C CA . VAL B 1 236 ? -3.594 38.406 14.719 1 98 236 VAL B CA 1
ATOM 9214 C C . VAL B 1 236 ? -3.385 37.188 13.836 1 98 236 VAL B C 1
ATOM 9216 O O . VAL B 1 236 ? -3.871 36.094 14.148 1 98 236 VAL B O 1
ATOM 9219 N N . GLY B 1 237 ? -2.697 37.344 12.734 1 97.56 237 GLY B N 1
ATOM 9220 C CA . GLY B 1 237 ? -2.311 36.25 11.883 1 97.56 237 GLY B CA 1
ATOM 9221 C C . GLY B 1 237 ? -0.984 35.625 12.281 1 97.56 237 GLY B C 1
ATOM 9222 O O . GLY B 1 237 ? -0.167 36.281 12.945 1 97.56 237 GLY B O 1
ATOM 9223 N N . GLY B 1 238 ? -0.719 34.406 11.906 1 96.06 238 GLY B N 1
ATOM 9224 C CA . GLY B 1 238 ? 0.443 33.656 12.367 1 96.06 238 GLY B CA 1
ATOM 9225 C C . GLY B 1 238 ? 1.647 33.812 11.453 1 96.06 238 GLY B C 1
ATOM 9226 O O . GLY B 1 238 ? 2.77 33.469 11.844 1 96.06 238 GLY B O 1
ATOM 9227 N N . GLY B 1 239 ? 1.468 34.219 10.234 1 95.25 239 GLY B N 1
ATOM 9228 C CA . GLY B 1 239 ? 2.574 34.312 9.297 1 95.25 239 GLY B CA 1
ATOM 9229 C C . GLY B 1 239 ? 2.686 33.125 8.359 1 95.25 239 GLY B C 1
ATOM 9230 O O . GLY B 1 239 ? 1.69 32.469 8.07 1 95.25 239 GLY B O 1
ATOM 9231 N N . TYR B 1 240 ? 3.906 32.844 7.84 1 94.44 240 TYR B N 1
ATOM 9232 C CA . TYR B 1 240 ? 4.09 31.828 6.797 1 94.44 240 TYR B CA 1
ATOM 9233 C C . TYR B 1 240 ? 4.137 30.422 7.391 1 94.44 240 TYR B C 1
ATOM 9235 O O . TYR B 1 240 ? 3.895 29.438 6.688 1 94.44 240 TYR B O 1
ATOM 9243 N N . ARG B 1 241 ? 4.418 30.328 8.633 1 93.75 241 ARG B N 1
ATOM 9244 C CA . ARG B 1 241 ? 4.441 29.016 9.25 1 93.75 241 ARG B CA 1
ATOM 9245 C C . ARG B 1 241 ? 3.033 28.422 9.352 1 93.75 241 ARG B C 1
ATOM 9247 O O . ARG B 1 241 ? 2.867 27.219 9.5 1 93.75 241 ARG B O 1
ATOM 9254 N N . ASP B 1 242 ? 2.115 29.344 9.375 1 94.75 242 ASP B N 1
ATOM 9255 C CA . ASP B 1 242 ? 0.73 28.875 9.344 1 94.75 242 ASP B CA 1
ATOM 9256 C C . ASP B 1 242 ? 0.28 28.594 7.914 1 94.75 242 ASP B C 1
ATOM 9258 O O . ASP B 1 242 ? -0.287 29.453 7.25 1 94.75 242 ASP B O 1
ATOM 9262 N N . TYR B 1 243 ? 0.516 27.422 7.473 1 93.12 243 TYR B N 1
ATOM 9263 C CA . TYR B 1 243 ? 0.142 27.078 6.105 1 93.12 243 TYR B CA 1
ATOM 9264 C C . TYR B 1 243 ? -1.326 26.672 6.027 1 93.12 243 TYR B C 1
ATOM 9266 O O . TYR B 1 243 ? -1.896 26.609 4.934 1 93.12 243 TYR B O 1
ATOM 9274 N N . GLN B 1 244 ? -2.004 26.516 7.172 1 93.38 244 GLN B N 1
ATOM 9275 C CA . GLN B 1 244 ? -3.418 26.141 7.168 1 93.38 244 GLN B CA 1
ATOM 9276 C C . GLN B 1 244 ? -4.301 27.359 6.898 1 93.38 244 GLN B C 1
ATOM 9278 O O . GLN B 1 244 ? -5.223 27.297 6.086 1 93.38 244 GLN B O 1
ATOM 9283 N N . VAL B 1 245 ? -4.016 28.406 7.617 1 96.5 245 VAL B N 1
ATOM 9284 C CA . VAL B 1 245 ? -4.719 29.672 7.426 1 96.5 245 VAL B CA 1
ATOM 9285 C C . VAL B 1 245 ? -3.727 30.766 7.051 1 96.5 245 VAL B C 1
ATOM 9287 O O . VAL B 1 245 ? -3.059 31.328 7.918 1 96.5 245 VAL B O 1
ATOM 9290 N N . ARG B 1 246 ? -3.746 31.078 5.781 1 95.25 246 ARG B N 1
ATOM 9291 C CA . ARG B 1 246 ? -2.852 32.156 5.375 1 95.25 246 ARG B CA 1
ATOM 9292 C C . ARG B 1 246 ? -3.232 33.469 6.051 1 95.25 246 ARG B C 1
ATOM 9294 O O . ARG B 1 246 ? -4.418 33.75 6.254 1 95.25 246 ARG B O 1
ATOM 9301 N N . SER B 1 247 ? -2.34 34.344 6.387 1 96.19 247 SER B N 1
ATOM 9302 C CA . SER B 1 247 ? -2.557 35.531 7.184 1 96.19 247 SER B CA 1
ATOM 9303 C C . SER B 1 247 ? -3.459 36.531 6.453 1 96.19 247 SER B C 1
ATOM 9305 O O . SER B 1 247 ? -4.145 37.344 7.086 1 96.19 247 SER B O 1
ATOM 9307 N N . GLY B 1 248 ? -3.482 36.469 5.133 1 93.69 248 GLY B N 1
ATOM 9308 C CA . GLY B 1 248 ? -4.387 37.344 4.395 1 93.69 248 GLY B CA 1
ATOM 9309 C C . GLY B 1 248 ? -5.848 37.094 4.727 1 93.69 248 GLY B C 1
ATOM 9310 O O . GLY B 1 248 ? -6.668 38 4.652 1 93.69 248 GLY B O 1
ATOM 9311 N N . LEU B 1 249 ? -6.168 35.938 5.164 1 95.19 249 LEU B N 1
ATOM 9312 C CA . LEU B 1 249 ? -7.543 35.562 5.477 1 95.19 249 LEU B CA 1
ATOM 9313 C C . LEU B 1 249 ? -7.945 36.062 6.859 1 95.19 249 LEU B C 1
ATOM 9315 O O . LEU B 1 249 ? -9.125 36.062 7.203 1 95.19 249 LEU B O 1
ATOM 9319 N N . THR B 1 250 ? -7 36.469 7.676 1 96.19 250 THR B N 1
ATOM 9320 C CA . THR B 1 250 ? -7.289 36.938 9.031 1 96.19 250 THR B CA 1
ATOM 9321 C C . THR B 1 250 ? -7.656 38.406 9.047 1 96.19 250 THR B C 1
ATOM 9323 O O . THR B 1 250 ? -7.973 38.969 10.102 1 96.19 250 THR B O 1
ATOM 9326 N N . SER B 1 251 ? -7.68 39.031 7.879 1 93.06 251 SER B N 1
ATOM 9327 C CA . SER B 1 251 ? -8.094 40.438 7.781 1 93.06 251 SER B CA 1
ATOM 9328 C C . SER B 1 251 ? -9.586 40.594 8.078 1 93.06 251 SER B C 1
ATOM 9330 O O . SER B 1 251 ? -10.391 39.75 7.691 1 93.06 251 SER B O 1
ATOM 9332 N N . LEU B 1 252 ? -9.945 41.625 8.836 1 92.5 252 LEU B N 1
ATOM 9333 C CA . LEU B 1 252 ? -11.328 41.844 9.234 1 92.5 252 LEU B CA 1
ATOM 9334 C C . LEU B 1 252 ? -12.086 42.625 8.148 1 92.5 252 LEU B C 1
ATOM 9336 O O . LEU B 1 252 ? -11.641 43.688 7.703 1 92.5 252 LEU B O 1
ATOM 9340 N N . PRO B 1 253 ? -13.195 42 7.719 1 86 253 PRO B N 1
ATOM 9341 C CA . PRO B 1 253 ? -14.016 42.719 6.734 1 86 253 PRO B CA 1
ATOM 9342 C C . PRO B 1 253 ? -14.812 43.844 7.348 1 86 253 PRO B C 1
ATOM 9344 O O . PRO B 1 253 ? -15.922 43.656 7.832 1 86 253 PRO B O 1
ATOM 9347 N N . CYS B 1 254 ? -14.266 44.969 7.555 1 81.44 254 CYS B N 1
ATOM 9348 C CA . CYS B 1 254 ? -14.914 46.125 8.109 1 81.44 254 CYS B CA 1
ATOM 9349 C C . CYS B 1 254 ? -14.695 47.344 7.215 1 81.44 254 CYS B C 1
ATOM 9351 O O . CYS B 1 254 ? -13.781 47.344 6.383 1 81.44 254 CYS B O 1
ATOM 9353 N N . PRO B 1 255 ? -15.656 48.219 7.363 1 77.56 255 PRO B N 1
ATOM 9354 C CA . PRO B 1 255 ? -15.492 49.438 6.555 1 77.56 255 PRO B CA 1
ATOM 9355 C C . PRO B 1 255 ? -14.164 50.125 6.824 1 77.56 255 PRO B C 1
ATOM 9357 O O . PRO B 1 255 ? -13.648 50.094 7.941 1 77.56 255 PRO B O 1
ATOM 9360 N N . PRO B 1 256 ? -13.719 50.719 5.738 1 70.69 256 PRO B N 1
ATOM 9361 C CA . PRO B 1 256 ? -12.438 51.406 5.898 1 70.69 256 PRO B CA 1
ATOM 9362 C C . PRO B 1 256 ? -12.508 52.562 6.91 1 70.69 256 PRO B C 1
ATOM 9364 O O . PRO B 1 256 ? -13.5 53.281 6.965 1 70.69 256 PRO B O 1
ATOM 9367 N N . GLY B 1 257 ? -11.695 52.531 7.801 1 70.88 257 GLY B N 1
ATOM 9368 C CA . GLY B 1 257 ? -11.609 53.656 8.727 1 70.88 257 GLY B CA 1
ATOM 9369 C C . GLY B 1 257 ? -12.156 53.344 10.102 1 70.88 257 GLY B C 1
ATOM 9370 O O . GLY B 1 257 ? -12.203 54.219 10.969 1 70.88 257 GLY B O 1
ATOM 9371 N N . ASP B 1 258 ? -12.75 52.219 10.203 1 81.5 258 ASP B N 1
ATOM 9372 C CA . ASP B 1 258 ? -13.164 51.844 11.555 1 81.5 258 ASP B CA 1
ATOM 9373 C C . ASP B 1 258 ? -11.969 51.719 12.484 1 81.5 258 ASP B C 1
ATOM 9375 O O . ASP B 1 258 ? -11.141 50.812 12.32 1 81.5 258 ASP B O 1
ATOM 9379 N N . PRO B 1 259 ? -11.82 52.594 13.328 1 81.81 259 PRO B N 1
ATOM 9380 C CA . PRO B 1 259 ? -10.617 52.625 14.164 1 81.81 259 PRO B CA 1
ATOM 9381 C C . PRO B 1 259 ? -10.602 51.531 15.219 1 81.81 259 PRO B C 1
ATOM 9383 O O . PRO B 1 259 ? -9.555 51.25 15.805 1 81.81 259 PRO B O 1
ATOM 9386 N N . ASN B 1 260 ? -11.711 50.875 15.461 1 89.75 260 ASN B N 1
ATOM 9387 C CA . ASN B 1 260 ? -11.789 49.906 16.547 1 89.75 260 ASN B CA 1
ATOM 9388 C C . ASN B 1 260 ? -11.469 48.5 16.047 1 89.75 260 ASN B C 1
ATOM 9390 O O . ASN B 1 260 ? -11.539 47.531 16.828 1 89.75 260 ASN B O 1
ATOM 9394 N N . LYS B 1 261 ? -11.195 48.438 14.805 1 92.06 261 LYS B N 1
ATOM 9395 C CA . LYS B 1 261 ? -10.836 47.125 14.234 1 92.06 261 LYS B CA 1
ATOM 9396 C C . LYS B 1 261 ? -9.375 47.125 13.789 1 92.06 261 LYS B C 1
ATOM 9398 O O . LYS B 1 261 ? -8.953 47.969 13 1 92.06 261 LYS B O 1
ATOM 9403 N N . LEU B 1 262 ? -8.609 46.156 14.312 1 92.88 262 LEU B N 1
ATOM 9404 C CA . LEU B 1 262 ? -7.188 46.062 14.016 1 92.88 262 LEU B CA 1
ATOM 9405 C C . LEU B 1 262 ? -6.828 44.656 13.539 1 92.88 262 LEU B C 1
ATOM 9407 O O . LEU B 1 262 ? -7.246 43.656 14.133 1 92.88 262 LEU B O 1
ATOM 9411 N N . SER B 1 263 ? -6.203 44.562 12.391 1 93.69 263 SER B N 1
ATOM 9412 C CA . SER B 1 263 ? -5.66 43.312 11.883 1 93.69 263 SER B CA 1
ATOM 9413 C C . SER B 1 263 ? -4.145 43.375 11.719 1 93.69 263 SER B C 1
ATOM 9415 O O . SER B 1 263 ? -3.621 44.375 11.211 1 93.69 263 SER B O 1
ATOM 9417 N N . LEU B 1 264 ? -3.4 42.406 12.219 1 95.44 264 LEU B N 1
ATOM 9418 C CA . LEU B 1 264 ? -1.949 42.406 12.07 1 95.44 264 LEU B CA 1
ATOM 9419 C C . LEU B 1 264 ? -1.423 40.969 12.086 1 95.44 264 LEU B C 1
ATOM 9421 O O . LEU B 1 264 ? -2.191 40.031 12.258 1 95.44 264 LEU B O 1
ATOM 9425 N N . VAL B 1 265 ? -0.16 40.844 11.781 1 97 265 VAL B N 1
ATOM 9426 C CA . VAL B 1 265 ? 0.51 39.562 11.758 1 97 265 VAL B CA 1
ATOM 9427 C C . VAL B 1 265 ? 1.482 39.438 12.938 1 97 265 VAL B C 1
ATOM 9429 O O . VAL B 1 265 ? 2.072 40.469 13.344 1 97 265 VAL B O 1
ATOM 9432 N N . ALA B 1 266 ? 1.619 38.281 13.492 1 96.88 266 ALA B N 1
ATOM 9433 C CA . ALA B 1 266 ? 2.428 38.062 14.688 1 96.88 266 ALA B CA 1
ATOM 9434 C C . ALA B 1 266 ? 3.859 38.531 14.484 1 96.88 266 ALA B C 1
ATOM 9436 O O . ALA B 1 266 ? 4.52 38.969 15.438 1 96.88 266 ALA B O 1
ATOM 9437 N N . THR B 1 267 ? 4.316 38.562 13.266 1 95.69 267 THR B N 1
ATOM 9438 C CA . THR B 1 267 ? 5.68 39 12.977 1 95.69 267 THR B CA 1
ATOM 9439 C C . THR B 1 267 ? 5.828 40.5 13.195 1 95.69 267 THR B C 1
ATOM 9441 O O . THR B 1 267 ? 6.945 41 13.359 1 95.69 267 THR B O 1
ATOM 9444 N N . ALA B 1 268 ? 4.75 41.219 13.227 1 96 268 ALA B N 1
ATOM 9445 C CA . ALA B 1 268 ? 4.781 42.656 13.344 1 96 268 ALA B CA 1
ATOM 9446 C C . ALA B 1 268 ? 4.48 43.094 14.773 1 96 268 ALA B C 1
ATOM 9448 O O . ALA B 1 268 ? 4.512 44.312 15.086 1 96 268 ALA B O 1
ATOM 9449 N N . VAL B 1 269 ? 4.23 42.188 15.68 1 96.12 269 VAL B N 1
ATOM 9450 C CA . VAL B 1 269 ? 3.902 42.531 17.062 1 96.12 269 VAL B CA 1
ATOM 9451 C C . VAL B 1 269 ? 5.184 42.75 17.859 1 96.12 269 VAL B C 1
ATOM 9453 O O . VAL B 1 269 ? 6.055 41.875 17.906 1 96.12 269 VAL B O 1
ATOM 9456 N N . PRO B 1 270 ? 5.254 43.906 18.5 1 93.94 270 PRO B N 1
ATOM 9457 C CA . PRO B 1 270 ? 6.457 44.156 19.297 1 93.94 270 PRO B CA 1
ATOM 9458 C C . PRO B 1 270 ? 6.695 43.125 20.375 1 93.94 270 PRO B C 1
ATOM 9460 O O . PRO B 1 270 ? 5.746 42.656 21.016 1 93.94 270 PRO B O 1
ATOM 9463 N N . LYS B 1 271 ? 7.957 42.75 20.609 1 92.94 271 LYS B N 1
ATOM 9464 C CA . LYS B 1 271 ? 8.414 41.75 21.578 1 92.94 271 LYS B CA 1
ATOM 9465 C C . LYS B 1 271 ? 8.07 40.344 21.125 1 92.94 271 LYS B C 1
ATOM 9467 O O . LYS B 1 271 ? 8.484 39.375 21.75 1 92.94 271 LYS B O 1
ATOM 9472 N N . THR B 1 272 ? 7.305 40.125 20.031 1 94.25 272 THR B N 1
ATOM 9473 C CA . THR B 1 272 ? 7.008 38.844 19.422 1 94.25 272 THR B CA 1
ATOM 9474 C C . THR B 1 272 ? 7.824 38.625 18.156 1 94.25 272 THR B C 1
ATOM 9476 O O . THR B 1 272 ? 8.891 38 18.188 1 94.25 272 THR B O 1
ATOM 9479 N N . TRP B 1 273 ? 7.672 39.25 17.141 1 94.06 273 TRP B N 1
ATOM 9480 C CA . TRP B 1 273 ? 8.43 39.312 15.898 1 94.06 273 TRP B CA 1
ATOM 9481 C C . TRP B 1 273 ? 8.703 37.906 15.352 1 94.06 273 TRP B C 1
ATOM 9483 O O . TRP B 1 273 ? 9.797 37.625 14.867 1 94.06 273 TRP B O 1
ATOM 9493 N N . VAL B 1 274 ? 7.785 36.938 15.547 1 92.69 274 VAL B N 1
ATOM 9494 C CA . VAL B 1 274 ? 8.008 35.594 15.078 1 92.69 274 VAL B CA 1
ATOM 9495 C C . VAL B 1 274 ? 6.777 35.094 14.328 1 92.69 274 VAL B C 1
ATOM 9497 O O . VAL B 1 274 ? 5.66 35.531 14.602 1 92.69 274 VAL B O 1
ATOM 9500 N N . SER B 1 275 ? 7.07 34.219 13.359 1 93.44 275 SER B N 1
ATOM 9501 C CA . SER B 1 275 ? 5.984 33.531 12.688 1 93.44 275 SER B CA 1
ATOM 9502 C C . SER B 1 275 ? 5.578 32.281 13.461 1 93.44 275 SER B C 1
ATOM 9504 O O . SER B 1 275 ? 6.426 31.594 14.055 1 93.44 275 SER B O 1
ATOM 9506 N N . THR B 1 276 ? 4.281 32 13.516 1 92.88 276 THR B N 1
ATOM 9507 C CA . THR B 1 276 ? 3.766 30.875 14.281 1 92.88 276 THR B CA 1
ATOM 9508 C C . THR B 1 276 ? 3.004 29.906 13.375 1 92.88 276 THR B C 1
ATOM 9510 O O . THR B 1 276 ? 2.457 30.312 12.344 1 92.88 276 THR B O 1
ATOM 9513 N N . ASP B 1 277 ? 3.064 28.656 13.773 1 91.75 277 ASP B N 1
ATOM 9514 C CA . ASP B 1 277 ? 2.178 27.719 13.102 1 91.75 277 ASP B CA 1
ATOM 9515 C C . ASP B 1 277 ? 0.745 27.844 13.609 1 91.75 277 ASP B C 1
ATOM 9517 O O . ASP B 1 277 ? 0.48 28.609 14.547 1 91.75 277 ASP B O 1
ATOM 9521 N N . HIS B 1 278 ? -0.124 27.125 13.008 1 92.38 278 HIS B N 1
ATOM 9522 C CA . HIS B 1 278 ? -1.543 27.297 13.297 1 92.38 278 HIS B CA 1
ATOM 9523 C C . HIS B 1 278 ? -1.855 26.938 14.75 1 92.38 278 HIS B C 1
ATOM 9525 O O . HIS B 1 278 ? -2.707 27.578 15.375 1 92.38 278 HIS B O 1
ATOM 9531 N N . LEU B 1 279 ? -1.174 26.016 15.344 1 88.75 279 LEU B N 1
ATOM 9532 C CA . LEU B 1 279 ? -1.43 25.594 16.719 1 88.75 279 LEU B CA 1
ATOM 9533 C C . LEU B 1 279 ? -0.536 26.359 17.688 1 88.75 279 LEU B C 1
ATOM 9535 O O . LEU B 1 279 ? -0.963 26.703 18.797 1 88.75 279 LEU B O 1
ATOM 9539 N N . SER B 1 280 ? 0.613 26.703 17.297 1 90.5 280 SER B N 1
ATOM 9540 C CA . SER B 1 280 ? 1.58 27.312 18.188 1 90.5 280 SER B CA 1
ATOM 9541 C C . SER B 1 280 ? 1.201 28.75 18.516 1 90.5 280 SER B C 1
ATOM 9543 O O . SER B 1 280 ? 1.654 29.312 19.516 1 90.5 280 SER B O 1
ATOM 9545 N N . ILE B 1 281 ? 0.371 29.328 17.781 1 94.81 281 ILE B N 1
ATOM 9546 C CA . ILE B 1 281 ? 0.009 30.719 18 1 94.81 281 ILE B CA 1
ATOM 9547 C C . ILE B 1 281 ? -0.693 30.859 19.344 1 94.81 281 ILE B C 1
ATOM 9549 O O . ILE B 1 281 ? -0.65 31.922 19.969 1 94.81 281 ILE B O 1
ATOM 9553 N N . VAL B 1 282 ? -1.271 29.734 19.859 1 93.25 282 VAL B N 1
ATOM 9554 C CA . VAL B 1 282 ? -2.035 29.766 21.109 1 93.25 282 VAL B CA 1
ATOM 9555 C C . VAL B 1 282 ? -1.084 29.688 22.297 1 93.25 282 VAL B C 1
ATOM 9557 O O . VAL B 1 282 ? -1.383 30.219 23.375 1 93.25 282 VAL B O 1
ATOM 9560 N N . TRP B 1 283 ? 0.078 29.141 22.125 1 90.81 283 TRP B N 1
ATOM 9561 C CA . TRP B 1 283 ? 0.95 28.969 23.281 1 90.81 283 TRP B CA 1
ATOM 9562 C C . TRP B 1 283 ? 2.277 29.688 23.078 1 90.81 283 TRP B C 1
ATOM 9564 O O . TRP B 1 283 ? 3.217 29.5 23.859 1 90.81 283 TRP B O 1
ATOM 9574 N N . CYS B 1 284 ? 2.369 30.438 21.938 1 92.94 284 CYS B N 1
ATOM 9575 C CA . CYS B 1 284 ? 3.564 31.25 21.781 1 92.94 284 CYS B CA 1
ATOM 9576 C C . CYS B 1 284 ? 3.715 32.25 22.922 1 92.94 284 CYS B C 1
ATOM 9578 O O . CYS B 1 284 ? 2.936 33.188 23.047 1 92.94 284 CYS B O 1
ATOM 9580 N N . LYS B 1 285 ? 4.691 32.062 23.75 1 93.38 285 LYS B N 1
ATOM 9581 C CA . LYS B 1 285 ? 4.867 32.844 24.984 1 93.38 285 LYS B CA 1
ATOM 9582 C C . LYS B 1 285 ? 4.934 34.344 24.719 1 93.38 285 LYS B C 1
ATOM 9584 O O . LYS B 1 285 ? 4.348 35.125 25.453 1 93.38 285 LYS B O 1
ATOM 9589 N N . GLU B 1 286 ? 5.629 34.719 23.688 1 94.81 286 GLU B N 1
ATOM 9590 C CA . GLU B 1 286 ? 5.793 36.125 23.344 1 94.81 286 GLU B CA 1
ATOM 9591 C C . GLU B 1 286 ? 4.445 36.812 23.062 1 94.81 286 GLU B C 1
ATOM 9593 O O . GLU B 1 286 ? 4.172 37.906 23.562 1 94.81 286 GLU B O 1
ATOM 9598 N N . LEU B 1 287 ? 3.646 36.125 22.297 1 96.44 287 LEU B N 1
ATOM 9599 C CA . LEU B 1 287 ? 2.346 36.688 21.953 1 96.44 287 LEU B CA 1
ATOM 9600 C C . LEU B 1 287 ? 1.395 36.625 23.141 1 96.44 287 LEU B C 1
ATOM 9602 O O . LEU B 1 287 ? 0.595 37.562 23.344 1 96.44 287 LEU B O 1
ATOM 9606 N N . VAL B 1 288 ? 1.452 35.562 23.953 1 96.62 288 VAL B N 1
ATOM 9607 C CA . VAL B 1 288 ? 0.606 35.438 25.141 1 96.62 288 VAL B CA 1
ATOM 9608 C C . VAL B 1 288 ? 0.92 36.562 26.125 1 96.62 288 VAL B C 1
ATOM 9610 O O . VAL B 1 288 ? 0.011 37.156 26.719 1 96.62 288 VAL B O 1
ATOM 9613 N N . LEU B 1 289 ? 2.193 36.844 26.281 1 96 289 LEU B N 1
ATOM 9614 C CA . LEU B 1 289 ? 2.602 37.938 27.188 1 96 289 LEU B CA 1
ATOM 9615 C C . LEU B 1 289 ? 2.074 39.281 26.703 1 96 289 LEU B C 1
ATOM 9617 O O . LEU B 1 289 ? 1.623 40.094 27.516 1 96 289 LEU B O 1
ATOM 9621 N N . ALA B 1 290 ? 2.158 39.5 25.406 1 96 290 ALA B N 1
ATOM 9622 C CA . ALA B 1 290 ? 1.622 40.75 24.859 1 96 290 ALA B CA 1
ATOM 9623 C C . ALA B 1 290 ? 0.126 40.844 25.141 1 96 290 ALA B C 1
ATOM 9625 O O . ALA B 1 290 ? -0.362 41.938 25.484 1 96 290 ALA B O 1
ATOM 9626 N N . THR B 1 291 ? -0.584 39.812 25 1 97.69 291 THR B N 1
ATOM 9627 C CA . THR B 1 291 ? -2.027 39.812 25.219 1 97.69 291 THR B CA 1
ATOM 9628 C C . THR B 1 291 ? -2.357 40.031 26.688 1 97.69 291 THR B C 1
ATOM 9630 O O . THR B 1 291 ? -3.232 40.844 27.016 1 97.69 291 THR B O 1
ATOM 9633 N N . VAL B 1 292 ? -1.669 39.406 27.578 1 96.81 292 VAL B N 1
ATOM 9634 C CA . VAL B 1 292 ? -1.947 39.5 29 1 96.81 292 VAL B CA 1
ATOM 9635 C C . VAL B 1 292 ? -1.581 40.875 29.5 1 96.81 292 VAL B C 1
ATOM 9637 O O . VAL B 1 292 ? -2.289 41.469 30.344 1 96.81 292 VAL B O 1
ATOM 9640 N N . ARG B 1 293 ? -0.472 41.438 29.031 1 94.31 293 ARG B N 1
ATOM 9641 C CA . ARG B 1 293 ? -0.111 42.812 29.391 1 94.31 293 ARG B CA 1
ATOM 9642 C C . ARG B 1 293 ? -1.192 43.781 28.953 1 94.31 293 ARG B C 1
ATOM 9644 O O . ARG B 1 293 ? -1.532 44.719 29.703 1 94.31 293 ARG B O 1
ATOM 9651 N N . ALA B 1 294 ? -1.686 43.562 27.781 1 96.06 294 ALA B N 1
ATOM 9652 C CA . ALA B 1 294 ? -2.773 44.406 27.297 1 96.06 294 ALA B CA 1
ATOM 9653 C C . ALA B 1 294 ? -4.004 44.281 28.188 1 96.06 294 ALA B C 1
ATOM 9655 O O . ALA B 1 294 ? -4.664 45.281 28.5 1 96.06 294 ALA B O 1
ATOM 9656 N N . PHE B 1 295 ? -4.309 43.125 28.672 1 97 295 PHE B N 1
ATOM 9657 C CA . PHE B 1 295 ? -5.449 42.875 29.562 1 97 295 PHE B CA 1
ATOM 9658 C C . PHE B 1 295 ? -5.316 43.688 30.844 1 97 295 PHE B C 1
ATOM 9660 O O . PHE B 1 295 ? -6.258 44.375 31.266 1 97 295 PHE B O 1
ATOM 9667 N N . PHE B 1 296 ? -4.207 43.625 31.438 1 94.75 296 PHE B N 1
ATOM 9668 C CA . PHE B 1 296 ? -4.012 44.312 32.719 1 94.75 296 PHE B CA 1
ATOM 9669 C C . PHE B 1 296 ? -4.113 45.812 32.531 1 94.75 296 PHE B C 1
ATOM 9671 O O . PHE B 1 296 ? -4.668 46.5 33.375 1 94.75 296 PHE B O 1
ATOM 9678 N N . ASP B 1 297 ? -3.604 46.281 31.359 1 92.75 297 ASP B N 1
ATOM 9679 C CA . ASP B 1 297 ? -3.643 47.719 31.094 1 92.75 297 ASP B CA 1
ATOM 9680 C C . ASP B 1 297 ? -5.059 48.156 30.75 1 92.75 297 ASP B C 1
ATOM 9682 O O . ASP B 1 297 ? -5.363 49.375 30.812 1 92.75 297 ASP B O 1
ATOM 9686 N N . LEU B 1 298 ? -5.91 47.281 30.453 1 95.44 298 LEU B N 1
ATOM 9687 C CA . LEU B 1 298 ? -7.277 47.625 30.078 1 95.44 298 LEU B CA 1
ATOM 9688 C C . LEU B 1 298 ? -8.203 47.594 31.297 1 95.44 298 LEU B C 1
ATOM 9690 O O . LEU B 1 298 ? -9.383 47.938 31.188 1 95.44 298 LEU B O 1
ATOM 9694 N N . ILE B 1 299 ? -7.707 47.25 32.406 1 93.44 299 ILE B N 1
ATOM 9695 C CA . ILE B 1 299 ? -8.523 47.156 33.625 1 93.44 299 ILE B CA 1
ATOM 9696 C C . ILE B 1 299 ? -8.688 48.562 34.219 1 93.44 299 ILE B C 1
ATOM 9698 O O . ILE B 1 299 ? -7.715 49.312 34.312 1 93.44 299 ILE B O 1
ATOM 9702 N N . ASP B 1 300 ? -9.852 48.875 34.469 1 90.25 300 ASP B N 1
ATOM 9703 C CA . ASP B 1 300 ? -10.141 50.094 35.219 1 90.25 300 ASP B CA 1
ATOM 9704 C C . ASP B 1 300 ? -9.844 49.906 36.719 1 90.25 300 ASP B C 1
ATOM 9706 O O . ASP B 1 300 ? -10.422 49.031 37.344 1 90.25 300 ASP B O 1
ATOM 9710 N N . PRO B 1 301 ? -9.055 50.75 37.281 1 84.94 301 PRO B N 1
ATOM 9711 C CA . PRO B 1 301 ? -8.656 50.562 38.656 1 84.94 301 PRO B CA 1
ATOM 9712 C C . PRO B 1 301 ? -9.812 50.75 39.656 1 84.94 301 PRO B C 1
ATOM 9714 O O . PRO B 1 301 ? -9.812 50.188 40.719 1 84.94 301 PRO B O 1
ATOM 9717 N N . GLU B 1 302 ? -10.797 51.5 39.312 1 86.94 302 GLU B N 1
ATOM 9718 C CA . GLU B 1 302 ? -11.922 51.75 40.219 1 86.94 302 GLU B CA 1
ATOM 9719 C C . GLU B 1 302 ? -12.875 50.594 40.25 1 86.94 302 GLU B C 1
ATOM 9721 O O . GLU B 1 302 ? -13.266 50.125 41.312 1 86.94 302 GLU B O 1
ATOM 9726 N N . THR B 1 303 ? -13.188 50.062 39.094 1 88.31 303 THR B N 1
ATOM 9727 C CA . THR B 1 303 ? -14.172 49 39.031 1 88.31 303 THR B CA 1
ATOM 9728 C C . THR B 1 303 ? -13.477 47.625 39.062 1 88.31 303 THR B C 1
ATOM 9730 O O . THR B 1 303 ? -14.117 46.625 39.312 1 88.31 303 THR B O 1
ATOM 9733 N N . ARG B 1 304 ? -12.195 47.594 38.75 1 90 304 ARG B N 1
ATOM 9734 C CA . ARG B 1 304 ? -11.391 46.375 38.656 1 90 304 ARG B CA 1
ATOM 9735 C C . ARG B 1 304 ? -11.883 45.469 37.531 1 90 304 ARG B C 1
ATOM 9737 O O . ARG B 1 304 ? -11.742 44.25 37.594 1 90 304 ARG B O 1
ATOM 9744 N N . GLN B 1 305 ? -12.633 46.094 36.688 1 92.62 305 GLN B N 1
ATOM 9745 C CA . GLN B 1 305 ? -13.133 45.406 35.5 1 92.62 305 GLN B CA 1
ATOM 9746 C C . GLN B 1 305 ? -12.609 46.062 34.219 1 92.62 305 GLN B C 1
ATOM 9748 O O . GLN B 1 305 ? -12 47.125 34.281 1 92.62 305 GLN B O 1
ATOM 9753 N N . PHE B 1 306 ? -12.789 45.406 33.062 1 94.81 306 PHE B N 1
ATOM 9754 C CA . PHE B 1 306 ? -12.328 45.938 31.812 1 94.81 306 PHE B CA 1
ATOM 9755 C C . PHE B 1 306 ? -12.984 47.281 31.531 1 94.81 306 PHE B C 1
ATOM 9757 O O . PHE B 1 306 ? -14.172 47.469 31.812 1 94.81 306 PHE B O 1
ATOM 9764 N N . THR B 1 307 ? -12.188 48.156 30.969 1 92.62 307 THR B N 1
ATOM 9765 C CA . THR B 1 307 ? -12.695 49.5 30.672 1 92.62 307 THR B CA 1
ATOM 9766 C C . THR B 1 307 ? -13.727 49.438 29.562 1 92.62 307 THR B C 1
ATOM 9768 O O . THR B 1 307 ? -13.617 48.625 28.641 1 92.62 307 THR B O 1
ATOM 9771 N N . GLY B 1 308 ? -14.742 50.281 29.672 1 88.31 308 GLY B N 1
ATOM 9772 C CA . GLY B 1 308 ? -15.75 50.406 28.625 1 88.31 308 GLY B CA 1
ATOM 9773 C C . GLY B 1 308 ? -15.43 51.469 27.609 1 88.31 308 GLY B C 1
ATOM 9774 O O . GLY B 1 308 ? -16.125 51.594 26.594 1 88.31 308 GLY B O 1
ATOM 9775 N N . ASN B 1 309 ? -14.312 52.125 27.734 1 89.19 309 ASN B N 1
ATOM 9776 C CA . ASN B 1 309 ? -13.93 53.25 26.859 1 89.19 309 ASN B CA 1
ATOM 9777 C C . ASN B 1 309 ? -13.188 52.75 25.625 1 89.19 309 ASN B C 1
ATOM 9779 O O . ASN B 1 309 ? -12.086 52.219 25.734 1 89.19 309 ASN B O 1
ATOM 9783 N N . PRO B 1 310 ? -13.742 52.969 24.484 1 90 310 PRO B N 1
ATOM 9784 C CA . PRO B 1 310 ? -13.117 52.469 23.25 1 90 310 PRO B CA 1
ATOM 9785 C C . PRO B 1 310 ? -11.781 53.156 22.953 1 90 310 PRO B C 1
ATOM 9787 O O . PRO B 1 310 ? -10.875 52.5 22.406 1 90 310 PRO B O 1
ATOM 9790 N N . GLU B 1 311 ? -11.641 54.344 23.281 1 89.56 311 GLU B N 1
ATOM 9791 C CA . GLU B 1 311 ? -10.391 55.062 23.031 1 89.56 311 GLU B CA 1
ATOM 9792 C C . GLU B 1 311 ? -9.25 54.5 23.859 1 89.56 311 GLU B C 1
ATOM 9794 O O . GLU B 1 311 ? -8.125 54.344 23.375 1 89.56 311 GLU B O 1
ATOM 9799 N N . LYS B 1 312 ? -9.602 54.219 25.078 1 91.56 312 LYS B N 1
ATOM 9800 C CA . LYS B 1 312 ? -8.586 53.625 25.938 1 91.56 312 LYS B CA 1
ATOM 9801 C C . LYS B 1 312 ? -8.195 52.25 25.422 1 91.56 312 LYS B C 1
ATOM 9803 O O . LYS B 1 312 ? -7.02 51.875 25.453 1 91.56 312 LYS B O 1
ATOM 9808 N N . LYS B 1 313 ? -9.195 51.562 25 1 93.75 313 LYS B N 1
ATOM 9809 C CA . LYS B 1 313 ? -8.922 50.219 24.469 1 93.75 313 LYS B CA 1
ATOM 9810 C C . LYS B 1 313 ? -7.961 50.312 23.281 1 93.75 313 LYS B C 1
ATOM 9812 O O . LYS B 1 313 ? -6.973 49.562 23.234 1 93.75 313 LYS B O 1
ATOM 9817 N N . MET B 1 314 ? -8.188 51.188 22.391 1 92.31 314 MET B N 1
ATOM 9818 C CA . MET B 1 314 ? -7.371 51.312 21.188 1 92.31 314 MET B CA 1
ATOM 9819 C C . MET B 1 314 ? -5.965 51.781 21.531 1 92.31 314 MET B C 1
ATOM 9821 O O . MET B 1 314 ? -4.988 51.375 20.922 1 92.31 314 MET B O 1
ATOM 9825 N N . THR B 1 315 ? -5.902 52.656 22.453 1 90.56 315 THR B N 1
ATOM 9826 C CA . THR B 1 315 ? -4.598 53.156 22.875 1 90.56 315 THR B CA 1
ATOM 9827 C C . THR B 1 315 ? -3.738 52.031 23.453 1 90.56 315 THR B C 1
ATOM 9829 O O . THR B 1 315 ? -2.555 51.906 23.125 1 90.56 315 THR B O 1
ATOM 9832 N N . VAL B 1 316 ? -4.387 51.25 24.281 1 93.56 316 VAL B N 1
ATOM 9833 C CA . VAL B 1 316 ? -3.666 50.156 24.906 1 93.56 316 VAL B CA 1
ATOM 9834 C C . VAL B 1 316 ? -3.27 49.125 23.844 1 93.56 316 VAL B C 1
ATOM 9836 O O . VAL B 1 316 ? -2.146 48.625 23.859 1 93.56 316 VAL B O 1
ATOM 9839 N N . LEU B 1 317 ? -4.199 48.812 22.969 1 95.06 317 LEU B N 1
ATOM 9840 C CA . LEU B 1 317 ? -3.914 47.844 21.922 1 95.06 317 LEU B CA 1
ATOM 9841 C C . LEU B 1 317 ? -2.82 48.344 20.984 1 95.06 317 LEU B C 1
ATOM 9843 O O . LEU B 1 317 ? -1.952 47.562 20.562 1 95.06 317 LEU B O 1
ATOM 9847 N N . ASN B 1 318 ? -2.857 49.531 20.656 1 91.62 318 ASN B N 1
ATOM 9848 C CA . ASN B 1 318 ? -1.811 50.125 19.828 1 91.62 318 ASN B CA 1
ATOM 9849 C C . ASN B 1 318 ? -0.45 50.062 20.516 1 91.62 318 ASN B C 1
ATOM 9851 O O . ASN B 1 318 ? 0.574 49.875 19.859 1 91.62 318 ASN B O 1
ATOM 9855 N N . HIS B 1 319 ? -0.516 50.25 21.781 1 91.31 319 HIS B N 1
ATOM 9856 C CA . HIS B 1 319 ? 0.727 50.25 22.547 1 91.31 319 HIS B CA 1
ATOM 9857 C C . HIS B 1 319 ? 1.362 48.844 22.531 1 91.31 319 HIS B C 1
ATOM 9859 O O . HIS B 1 319 ? 2.561 48.719 22.266 1 91.31 319 HIS B O 1
ATOM 9865 N N . HIS B 1 320 ? 0.631 47.875 22.719 1 93.44 320 HIS B N 1
ATOM 9866 C CA . HIS B 1 320 ? 1.199 46.562 22.922 1 93.44 320 HIS B CA 1
ATOM 9867 C C . HIS B 1 320 ? 1.356 45.812 21.578 1 93.44 320 HIS B C 1
ATOM 9869 O O . HIS B 1 320 ? 2.246 45 21.438 1 93.44 320 HIS B O 1
ATOM 9875 N N . PHE B 1 321 ? 0.546 46.219 20.578 1 95.25 321 PHE B N 1
ATOM 9876 C CA . PHE B 1 321 ? 0.521 45.375 19.391 1 95.25 321 PHE B CA 1
ATOM 9877 C C . PHE B 1 321 ? 1.049 46.125 18.172 1 95.25 321 PHE B C 1
ATOM 9879 O O . PHE B 1 321 ? 1.316 45.5 17.125 1 95.25 321 PHE B O 1
ATOM 9886 N N . ILE B 1 322 ? 1.312 47.344 18.203 1 89.88 322 ILE B N 1
ATOM 9887 C CA . ILE B 1 322 ? 1.735 48.094 17.016 1 89.88 322 ILE B CA 1
ATOM 9888 C C . ILE B 1 322 ? 3.131 48.688 17.25 1 89.88 322 ILE B C 1
ATOM 9890 O O . ILE B 1 322 ? 4.059 48.375 16.484 1 89.88 322 ILE B O 1
ATOM 9894 N N . ARG B 1 323 ? 3.436 49.5 18.188 1 83.5 323 ARG B N 1
ATOM 9895 C CA . ARG B 1 323 ? 4.715 50.219 18.312 1 83.5 323 ARG B CA 1
ATOM 9896 C C . ARG B 1 323 ? 5.297 50.031 19.703 1 83.5 323 ARG B C 1
ATOM 9898 O O . ARG B 1 323 ? 6.516 50.062 19.891 1 83.5 323 ARG B O 1
ATOM 9905 N N . HIS B 1 324 ? 4.645 49.812 20.719 1 79.25 324 HIS B N 1
ATOM 9906 C CA . HIS B 1 324 ? 5.066 49.656 22.109 1 79.25 324 HIS B CA 1
ATOM 9907 C C . HIS B 1 324 ? 5.957 50.844 22.531 1 79.25 324 HIS B C 1
ATOM 9909 O O . HIS B 1 324 ? 7.125 50.625 22.891 1 79.25 324 HIS B O 1
ATOM 9915 N N . PRO B 1 325 ? 5.57 52.062 22.469 1 80.06 325 PRO B N 1
ATOM 9916 C CA . PRO B 1 325 ? 6.363 53.219 22.844 1 80.06 325 PRO B CA 1
ATOM 9917 C C . PRO B 1 325 ? 6.641 53.281 24.344 1 80.06 325 PRO B C 1
ATOM 9919 O O . PRO B 1 325 ? 6.195 52.438 25.094 1 80.06 325 PRO B O 1
ATOM 9922 N N . VAL B 1 326 ? 7.48 54.375 24.625 1 76.31 326 VAL B N 1
ATOM 9923 C CA . VAL B 1 326 ? 7.848 54.656 26 1 76.31 326 VAL B CA 1
ATOM 9924 C C . VAL B 1 326 ? 6.641 55.219 26.75 1 76.31 326 VAL B C 1
ATOM 9926 O O . VAL B 1 326 ? 5.867 56 26.203 1 76.31 326 VAL B O 1
ATOM 9929 N N . ARG B 1 327 ? 6.387 54.75 27.906 1 67.81 327 ARG B N 1
ATOM 9930 C CA . ARG B 1 327 ? 5.457 55.156 28.953 1 67.81 327 ARG B CA 1
ATOM 9931 C C . ARG B 1 327 ? 4.012 55.031 28.484 1 67.81 327 ARG B C 1
ATOM 9933 O O . ARG B 1 327 ? 3.725 55.219 27.297 1 67.81 327 ARG B O 1
ATOM 9940 N N . MET B 1 328 ? 3.234 54.531 29.219 1 61.53 328 MET B N 1
ATOM 9941 C CA . MET B 1 328 ? 1.799 54.469 28.953 1 61.53 328 MET B CA 1
ATOM 9942 C C . MET B 1 328 ? 1.132 55.812 29.172 1 61.53 328 MET B C 1
ATOM 9944 O O . MET B 1 328 ? 1.62 56.625 29.953 1 61.53 328 MET B O 1
ATOM 9948 N N . LEU B 1 329 ? 0.16 56.344 28.359 1 55.88 329 LEU B N 1
ATOM 9949 C CA . LEU B 1 329 ? -0.544 57.625 28.328 1 55.88 329 LEU B CA 1
ATOM 9950 C C . LEU B 1 329 ? -0.898 58.094 29.734 1 55.88 329 LEU B C 1
ATOM 9952 O O . LEU B 1 329 ? -0.896 59.281 30.016 1 55.88 329 LEU B O 1
ATOM 9956 N N . GLY B 1 330 ? -1.291 57.219 30.656 1 52 330 GLY B N 1
ATOM 9957 C CA . GLY B 1 330 ? -1.805 57.75 31.922 1 52 330 GLY B CA 1
ATOM 9958 C C . GLY B 1 330 ? -0.718 58.281 32.844 1 52 330 GLY B C 1
ATOM 9959 O O . GLY B 1 330 ? -1.008 58.812 33.906 1 52 330 GLY B O 1
ATOM 9960 N N . GLU B 1 331 ? 0.409 57.906 32.656 1 54.28 331 GLU B N 1
ATOM 9961 C CA . GLU B 1 331 ? 1.403 58.312 33.625 1 54.28 331 GLU B CA 1
ATOM 9962 C C . GLU B 1 331 ? 1.791 59.781 33.438 1 54.28 331 GLU B C 1
ATOM 9964 O O . GLU B 1 331 ? 1.972 60.25 32.312 1 54.28 331 GLU B O 1
ATOM 9969 N N . THR B 1 332 ? 1.259 60.625 34.344 1 50.38 332 THR B N 1
ATOM 9970 C CA . THR B 1 332 ? 1.525 62.062 34.438 1 50.38 332 THR B CA 1
ATOM 9971 C C . THR B 1 332 ? 2.992 62.375 34.156 1 50.38 332 THR B C 1
ATOM 9973 O O . THR B 1 332 ? 3.883 61.656 34.625 1 50.38 332 THR B O 1
ATOM 9976 N N . GLN B 1 333 ? 3.246 63.156 33.188 1 51.59 333 GLN B N 1
ATOM 9977 C CA . GLN B 1 333 ? 4.445 63.781 32.625 1 51.59 333 GLN B CA 1
ATOM 9978 C C . GLN B 1 333 ? 5.25 64.5 33.719 1 51.59 333 GLN B C 1
ATOM 9980 O O . GLN B 1 333 ? 5.062 65.688 33.969 1 51.59 333 GLN B O 1
ATOM 9985 N N . ASP B 1 334 ? 5.336 64 34.875 1 47.91 334 ASP B N 1
ATOM 9986 C CA . ASP B 1 334 ? 5.984 64.938 35.812 1 47.91 334 ASP B CA 1
ATOM 9987 C C . ASP B 1 334 ? 7.438 65.188 35.406 1 47.91 334 ASP B C 1
ATOM 9989 O O . ASP B 1 334 ? 8.25 65.562 36.25 1 47.91 334 ASP B O 1
ATOM 9993 N N . THR B 1 335 ? 8.055 64.688 34.344 1 52.94 335 THR B N 1
ATOM 9994 C CA . THR B 1 335 ? 9.5 64.75 34.531 1 52.94 335 THR B CA 1
ATOM 9995 C C . THR B 1 335 ? 10.078 66.062 34.125 1 52.94 335 THR B C 1
ATOM 9997 O O . THR B 1 335 ? 10.219 66.375 32.938 1 52.94 335 THR B O 1
ATOM 10000 N N . SER B 1 336 ? 9.812 67.188 34.812 1 54.56 336 SER B N 1
ATOM 10001 C CA . SER B 1 336 ? 10.609 68.375 34.625 1 54.56 336 SER B CA 1
ATOM 10002 C C . SER B 1 336 ? 12.086 68.125 34.906 1 54.56 336 SER B C 1
ATOM 10004 O O . SER B 1 336 ? 12.422 67.562 35.938 1 54.56 336 SER B O 1
ATOM 10006 N N . ILE B 1 337 ? 12.867 67.875 33.906 1 56.25 337 ILE B N 1
ATOM 10007 C CA . ILE B 1 337 ? 14.312 67.812 34.094 1 56.25 337 ILE B CA 1
ATOM 10008 C C . ILE B 1 337 ? 14.867 69.188 34.312 1 56.25 337 ILE B C 1
ATOM 10010 O O . ILE B 1 337 ? 14.68 70.125 33.5 1 56.25 337 ILE B O 1
ATOM 10014 N N . SER B 1 338 ? 15.07 69.688 35.531 1 55.31 338 SER B N 1
ATOM 10015 C CA . SER B 1 338 ? 15.75 70.938 35.75 1 55.31 338 SER B CA 1
ATOM 10016 C C . SER B 1 338 ? 17.25 70.812 35.469 1 55.31 338 SER B C 1
ATOM 10018 O O . SER B 1 338 ? 17.938 70 36.094 1 55.31 338 SER B O 1
ATOM 10020 N N . ILE B 1 339 ? 17.75 71.312 34.375 1 54.22 339 ILE B N 1
ATOM 10021 C CA . ILE B 1 339 ? 19.125 71.312 33.906 1 54.22 339 ILE B CA 1
ATOM 10022 C C . ILE B 1 339 ? 20.016 71.938 35 1 54.22 339 ILE B C 1
ATOM 10024 O O . ILE B 1 339 ? 21.234 71.75 34.969 1 54.22 339 ILE B O 1
ATOM 10028 N N . LEU B 1 340 ? 19.469 72.812 35.906 1 50.88 340 LEU B N 1
ATOM 10029 C CA . LEU B 1 340 ? 20.266 73.625 36.781 1 50.88 340 LEU B CA 1
ATOM 10030 C C . LEU B 1 340 ? 20.969 72.75 37.844 1 50.88 340 LEU B C 1
ATOM 10032 O O . LEU B 1 340 ? 21.891 73.188 38.531 1 50.88 340 LEU B O 1
ATOM 10036 N N . ASP B 1 341 ? 20.688 71.5 38 1 55.75 341 ASP B N 1
ATOM 10037 C CA . ASP B 1 341 ? 21.141 70.938 39.281 1 55.75 341 ASP B CA 1
ATOM 10038 C C . ASP B 1 341 ? 22.531 70.312 39.125 1 55.75 341 ASP B C 1
ATOM 10040 O O . ASP B 1 341 ? 23.297 70.25 40.094 1 55.75 341 ASP B O 1
ATOM 10044 N N . PHE B 1 342 ? 23 69.938 37.781 1 65.25 342 PHE B N 1
ATOM 10045 C CA . PHE B 1 342 ? 24.344 69.312 37.656 1 65.25 342 PHE B CA 1
ATOM 10046 C C . PHE B 1 342 ? 25.031 69.75 36.375 1 65.25 342 PHE B C 1
ATOM 10048 O O . PHE B 1 342 ? 25.078 69 35.406 1 65.25 342 PHE B O 1
ATOM 10055 N N . PRO B 1 343 ? 25.703 70.875 36.375 1 67.88 343 PRO B N 1
ATOM 10056 C CA . PRO B 1 343 ? 26.328 71.438 35.156 1 67.88 343 PRO B CA 1
ATOM 10057 C C . PRO B 1 343 ? 27.344 70.438 34.562 1 67.88 343 PRO B C 1
ATOM 10059 O O . PRO B 1 343 ? 27.516 70.438 33.344 1 67.88 343 PRO B O 1
ATOM 10062 N N . GLU B 1 344 ? 28.125 69.625 35.344 1 73.75 344 GLU B N 1
ATOM 10063 C CA . GLU B 1 344 ? 29.172 68.75 34.844 1 73.75 344 GLU B CA 1
ATOM 10064 C C . GLU B 1 344 ? 28.578 67.562 34.062 1 73.75 344 GLU B C 1
ATOM 10066 O O . GLU B 1 344 ? 29.266 66.938 33.281 1 73.75 344 GLU B O 1
ATOM 10071 N N . ALA B 1 345 ? 27.375 67.438 34.125 1 84.5 345 ALA B N 1
ATOM 10072 C CA . ALA B 1 345 ? 26.734 66.25 33.5 1 84.5 345 ALA B CA 1
ATOM 10073 C C . ALA B 1 345 ? 26.266 66.562 32.094 1 84.5 345 ALA B C 1
ATOM 10075 O O . ALA B 1 345 ? 25.906 65.688 31.328 1 84.5 345 ALA B O 1
ATOM 10076 N N . TRP B 1 346 ? 26.516 67.75 31.656 1 85.19 346 TRP B N 1
ATOM 10077 C CA . TRP B 1 346 ? 26 68.125 30.344 1 85.19 346 TRP B CA 1
ATOM 10078 C C . TRP B 1 346 ? 27.125 68.312 29.344 1 85.19 346 TRP B C 1
ATOM 10080 O O . TRP B 1 346 ? 28.188 68.812 29.656 1 85.19 346 TRP B O 1
ATOM 10090 N N . SER B 1 347 ? 26.969 67.625 28.203 1 89 347 SER B N 1
ATOM 10091 C CA . SER B 1 347 ? 27.922 67.75 27.109 1 89 347 SER B CA 1
ATOM 10092 C C . SER B 1 347 ? 27.234 68.188 25.812 1 89 347 SER B C 1
ATOM 10094 O O . SER B 1 347 ? 26.25 67.562 25.406 1 89 347 SER B O 1
ATOM 10096 N N . GLU B 1 348 ? 27.703 69.125 25.188 1 88.12 348 GLU B N 1
ATOM 10097 C CA . GLU B 1 348 ? 27.156 69.562 23.906 1 88.12 348 GLU B CA 1
ATOM 10098 C C . GLU B 1 348 ? 27.797 68.812 22.75 1 88.12 348 GLU B C 1
ATOM 10100 O O . GLU B 1 348 ? 29.016 68.625 22.719 1 88.12 348 GLU B O 1
ATOM 10105 N N . VAL B 1 349 ? 26.938 68.312 21.953 1 91.94 349 VAL B N 1
ATOM 10106 C CA . VAL B 1 349 ? 27.438 67.562 20.812 1 91.94 349 VAL B CA 1
ATOM 10107 C C . VAL B 1 349 ? 27.359 68.375 19.547 1 91.94 349 VAL B C 1
ATOM 10109 O O . VAL B 1 349 ? 26.281 68.812 19.156 1 91.94 349 VAL B O 1
ATOM 10112 N N . ASN B 1 350 ? 28.484 68.562 18.922 1 88.19 350 ASN B N 1
ATOM 10113 C CA . ASN B 1 350 ? 28.562 69.375 17.703 1 88.19 350 ASN B CA 1
ATOM 10114 C C . ASN B 1 350 ? 28.938 68.5 16.5 1 88.19 350 ASN B C 1
ATOM 10116 O O . ASN B 1 350 ? 29.016 69 15.383 1 88.19 350 ASN B O 1
ATOM 10120 N N . THR B 1 351 ? 29.016 67.25 16.75 1 89.25 351 THR B N 1
ATOM 10121 C CA . THR B 1 351 ? 29.344 66.375 15.648 1 89.25 351 THR B CA 1
ATOM 10122 C C . THR B 1 351 ? 28.062 65.812 15.008 1 89.25 351 THR B C 1
ATOM 10124 O O . THR B 1 351 ? 26.984 65.938 15.57 1 89.25 351 THR B O 1
ATOM 10127 N N . LEU B 1 352 ? 28.25 65.312 13.859 1 88.5 352 LEU B N 1
ATOM 10128 C CA . LEU B 1 352 ? 27.141 64.688 13.117 1 88.5 352 LEU B CA 1
ATOM 10129 C C . LEU B 1 352 ? 26.594 63.469 13.82 1 88.5 352 LEU B C 1
ATOM 10131 O O . LEU B 1 352 ? 25.391 63.219 13.805 1 88.5 352 LEU B O 1
ATOM 10135 N N . ARG B 1 353 ? 27.516 62.719 14.422 1 92 353 ARG B N 1
ATOM 10136 C CA . ARG B 1 353 ? 27.141 61.469 15.078 1 92 353 ARG B CA 1
ATOM 10137 C C . ARG B 1 353 ? 27.672 61.438 16.516 1 92 353 ARG B C 1
ATOM 10139 O O . ARG B 1 353 ? 28.766 61.906 16.781 1 92 353 ARG B O 1
ATOM 10146 N N . LEU B 1 354 ? 26.797 60.906 17.281 1 93.75 354 LEU B N 1
ATOM 10147 C CA . LEU B 1 354 ? 27.188 60.625 18.656 1 93.75 354 LEU B CA 1
ATOM 10148 C C . LEU B 1 354 ? 27.203 59.125 18.922 1 93.75 354 LEU B C 1
ATOM 10150 O O . LEU B 1 354 ? 26.266 58.406 18.578 1 93.75 354 LEU B O 1
ATOM 10154 N N . ALA B 1 355 ? 28.266 58.625 19.344 1 92.06 355 ALA B N 1
ATOM 10155 C CA . ALA B 1 355 ? 28.359 57.25 19.844 1 92.06 355 ALA B CA 1
ATOM 10156 C C . ALA B 1 355 ? 28.922 57.25 21.266 1 92.06 355 ALA B C 1
ATOM 10158 O O . ALA B 1 355 ? 30.078 57.625 21.5 1 92.06 355 ALA B O 1
ATOM 10159 N N . TYR B 1 356 ? 28.047 56.906 22.109 1 93.25 356 TYR B N 1
ATOM 10160 C CA . TYR B 1 356 ? 28.469 56.938 23.5 1 93.25 356 TYR B CA 1
ATOM 10161 C C . TYR B 1 356 ? 28.172 55.594 24.172 1 93.25 356 TYR B C 1
ATOM 10163 O O . TYR B 1 356 ? 27.062 55.062 24.062 1 93.25 356 TYR B O 1
ATOM 10171 N N . SER B 1 357 ? 29.125 55 24.797 1 92.25 357 SER B N 1
ATOM 10172 C CA . SER B 1 357 ? 28.984 53.812 25.625 1 92.25 357 SER B CA 1
ATOM 10173 C C . SER B 1 357 ? 29.156 54.156 27.094 1 92.25 357 SER B C 1
ATOM 10175 O O . SER B 1 357 ? 30.156 54.75 27.5 1 92.25 357 SER B O 1
ATOM 10177 N N . THR B 1 358 ? 28.203 53.781 27.828 1 92.06 358 THR B N 1
ATOM 10178 C CA . THR B 1 358 ? 28.219 54.125 29.25 1 92.06 358 THR B CA 1
ATOM 10179 C C . THR B 1 358 ? 29.344 53.375 29.969 1 92.06 358 THR B C 1
ATOM 10181 O O . THR B 1 358 ? 29.625 52.219 29.641 1 92.06 358 THR B O 1
ATOM 10184 N N . PRO B 1 359 ? 29.938 54.031 30.859 1 88.31 359 PRO B N 1
ATOM 10185 C CA . PRO B 1 359 ? 30.984 53.375 31.641 1 88.31 359 PRO B CA 1
ATOM 10186 C C . PRO B 1 359 ? 30.406 52.406 32.656 1 88.31 359 PRO B C 1
ATOM 10188 O O . PRO B 1 359 ? 29.203 52.375 32.875 1 88.31 359 PRO B O 1
ATOM 10191 N N . LYS B 1 360 ? 31.188 51.594 33.281 1 89.44 360 LYS B N 1
ATOM 10192 C CA . LYS B 1 360 ? 30.797 50.625 34.281 1 89.44 360 LYS B CA 1
ATOM 10193 C C . LYS B 1 360 ? 30.297 51.281 35.562 1 89.44 360 LYS B C 1
ATOM 10195 O O . LYS B 1 360 ? 29.375 50.781 36.219 1 89.44 360 LYS B O 1
ATOM 10200 N N . GLU B 1 361 ? 30.953 52.469 35.844 1 85 361 GLU B N 1
ATOM 10201 C CA . GLU B 1 361 ? 30.531 53.188 37.031 1 85 361 GLU B CA 1
ATOM 10202 C C . GLU B 1 361 ? 29.328 54.094 36.719 1 85 361 GLU B C 1
ATOM 10204 O O . GLU B 1 361 ? 29.266 54.75 35.688 1 85 361 GLU B O 1
ATOM 10209 N N . GLY B 1 362 ? 28.234 54.031 37.469 1 86.62 362 GLY B N 1
ATOM 10210 C CA . GLY B 1 362 ? 27.031 54.812 37.281 1 86.62 362 GLY B CA 1
ATOM 10211 C C . GLY B 1 362 ? 27.297 56.312 37.281 1 86.62 362 GLY B C 1
ATOM 10212 O O . GLY B 1 362 ? 28 56.844 38.125 1 86.62 362 GLY B O 1
ATOM 10213 N N . GLN B 1 363 ? 26.891 57 36.188 1 86.44 363 GLN B N 1
ATOM 10214 C CA . GLN B 1 363 ? 27.062 58.438 36.062 1 86.44 363 GLN B CA 1
ATOM 10215 C C . GLN B 1 363 ? 25.844 59.094 35.375 1 86.44 363 GLN B C 1
ATOM 10217 O O . GLN B 1 363 ? 25.109 58.438 34.656 1 86.44 363 GLN B O 1
ATOM 10222 N N . VAL B 1 364 ? 25.578 60.25 35.75 1 88 364 VAL B N 1
ATOM 10223 C CA . VAL B 1 364 ? 24.531 61.031 35.094 1 88 364 VAL B CA 1
ATOM 10224 C C . VAL B 1 364 ? 25.125 61.781 33.906 1 88 364 VAL B C 1
ATOM 10226 O O . VAL B 1 364 ? 26.156 62.469 34.031 1 88 364 VAL B O 1
ATOM 10229 N N . LYS B 1 365 ? 24.625 61.531 32.75 1 89.31 365 LYS B N 1
ATOM 10230 C CA . LYS B 1 365 ? 25.141 62.156 31.547 1 89.31 365 LYS B CA 1
ATOM 10231 C C . LYS B 1 365 ? 23.984 62.562 30.625 1 89.31 365 LYS B C 1
ATOM 10233 O O . LYS B 1 365 ? 23.062 61.812 30.391 1 89.31 365 LYS B O 1
ATOM 10238 N N . TYR B 1 366 ? 24 63.844 30.219 1 90.06 366 TYR B N 1
ATOM 10239 C CA . TYR B 1 366 ? 23.047 64.375 29.25 1 90.06 366 TYR B CA 1
ATOM 10240 C C . TYR B 1 366 ? 23.766 65 28.062 1 90.06 366 TYR B C 1
ATOM 10242 O O . TYR B 1 366 ? 24.766 65.688 28.219 1 90.06 366 TYR B O 1
ATOM 10250 N N . PHE B 1 367 ? 23.312 64.688 26.906 1 92.19 367 PHE B N 1
ATOM 10251 C CA . PHE B 1 367 ? 23.875 65.25 25.672 1 92.19 367 PHE B CA 1
ATOM 10252 C C . PHE B 1 367 ? 22.922 66.312 25.062 1 92.19 367 PHE B C 1
ATOM 10254 O O . PHE B 1 367 ? 21.734 66 24.906 1 92.19 367 PHE B O 1
ATOM 10261 N N . LEU B 1 368 ? 23.484 67.375 24.75 1 88.38 368 LEU B N 1
ATOM 10262 C CA . LEU B 1 368 ? 22.688 68.5 24.203 1 88.38 368 LEU B CA 1
ATOM 10263 C C . LEU B 1 368 ? 22.984 68.688 22.719 1 88.38 368 LEU B C 1
ATOM 10265 O O . LEU B 1 368 ? 24.141 68.75 22.312 1 88.38 368 LEU B O 1
ATOM 10269 N N . PHE B 1 369 ? 21.922 68.688 21.953 1 91.31 369 PHE B N 1
ATOM 10270 C CA . PHE B 1 369 ? 22.016 68.938 20.516 1 91.31 369 PHE B CA 1
ATOM 10271 C C . PHE B 1 369 ? 21.312 70.25 20.125 1 91.31 369 PHE B C 1
ATOM 10273 O O . PHE B 1 369 ? 20.109 70.375 20.312 1 91.31 369 PHE B O 1
ATOM 10280 N N . ALA B 1 370 ? 22 71.125 19.531 1 88.25 370 ALA B N 1
ATOM 10281 C CA . ALA B 1 370 ? 21.422 72.375 19.109 1 88.25 370 ALA B CA 1
ATOM 10282 C C . ALA B 1 370 ? 20.703 72.25 17.766 1 88.25 370 ALA B C 1
ATOM 10284 O O . ALA B 1 370 ? 21.234 71.625 16.844 1 88.25 370 ALA B O 1
ATOM 10285 N N . LEU B 1 371 ? 19.484 72.812 17.609 1 88.94 371 LEU B N 1
ATOM 10286 C CA . LEU B 1 371 ? 18.656 72.625 16.422 1 88.94 371 LEU B CA 1
ATOM 10287 C C . LEU B 1 371 ? 18.812 73.812 15.477 1 88.94 371 LEU B C 1
ATOM 10289 O O . LEU B 1 371 ? 18.516 73.688 14.281 1 88.94 371 LEU B O 1
ATOM 10293 N N . SER B 1 372 ? 19.156 75.062 15.891 1 78.31 372 SER B N 1
ATOM 10294 C CA . SER B 1 372 ? 19.109 76.25 15.109 1 78.31 372 SER B CA 1
ATOM 10295 C C . SER B 1 372 ? 19.859 76.125 13.797 1 78.31 372 SER B C 1
ATOM 10297 O O . SER B 1 372 ? 19.328 76.438 12.727 1 78.31 372 SER B O 1
ATOM 10299 N N . SER B 1 373 ? 21.094 75.688 13.836 1 78.94 373 SER B N 1
ATOM 10300 C CA . SER B 1 373 ? 21.844 75.625 12.594 1 78.94 373 SER B CA 1
ATOM 10301 C C . SER B 1 373 ? 21.594 74.312 11.875 1 78.94 373 SER B C 1
ATOM 10303 O O . SER B 1 373 ? 21.844 74.188 10.672 1 78.94 373 SER B O 1
ATOM 10305 N N . ARG B 1 374 ? 20.953 73.375 12.453 1 85.12 374 ARG B N 1
ATOM 10306 C CA . ARG B 1 374 ? 20.828 72.062 11.898 1 85.12 374 ARG B CA 1
ATOM 10307 C C . ARG B 1 374 ? 19.484 71.875 11.219 1 85.12 374 ARG B C 1
ATOM 10309 O O . ARG B 1 374 ? 19.328 71 10.367 1 85.12 374 ARG B O 1
ATOM 10316 N N . ARG B 1 375 ? 18.453 72.562 11.461 1 85.44 375 ARG B N 1
ATOM 10317 C CA . ARG B 1 375 ? 17.109 72.438 10.922 1 85.44 375 ARG B CA 1
ATOM 10318 C C . ARG B 1 375 ? 17.094 72.625 9.414 1 85.44 375 ARG B C 1
ATOM 10320 O O . ARG B 1 375 ? 16.219 72.125 8.719 1 85.44 375 ARG B O 1
ATOM 10327 N N . LYS B 1 376 ? 18.031 73.375 8.992 1 83.44 376 LYS B N 1
ATOM 10328 C CA . LYS B 1 376 ? 18.062 73.625 7.559 1 83.44 376 LYS B CA 1
ATOM 10329 C C . LYS B 1 376 ? 18.891 72.625 6.824 1 83.44 376 LYS B C 1
ATOM 10331 O O . LYS B 1 376 ? 18.609 72.312 5.66 1 83.44 376 LYS B O 1
ATOM 10336 N N . ALA B 1 377 ? 19.812 72 7.52 1 87.56 377 ALA B N 1
ATOM 10337 C CA . ALA B 1 377 ? 20.734 71.062 6.875 1 87.56 377 ALA B CA 1
ATOM 10338 C C . ALA B 1 377 ? 20.203 69.688 6.922 1 87.56 377 ALA B C 1
ATOM 10340 O O . ALA B 1 377 ? 20.469 68.875 6.023 1 87.56 377 ALA B O 1
ATOM 10341 N N . TYR B 1 378 ? 19.531 69.312 7.91 1 92.06 378 TYR B N 1
ATOM 10342 C CA . TYR B 1 378 ? 19.078 67.938 8.094 1 92.06 378 TYR B CA 1
ATOM 10343 C C . TYR B 1 378 ? 17.562 67.875 8.234 1 92.06 378 TYR B C 1
ATOM 10345 O O . TYR B 1 378 ? 16.922 68.875 8.555 1 92.06 378 TYR B O 1
ATOM 10353 N N . SER B 1 379 ? 17 66.688 7.945 1 92.19 379 SER B N 1
ATOM 10354 C CA . SER B 1 379 ? 15.547 66.562 7.969 1 92.19 379 SER B CA 1
ATOM 10355 C C . SER B 1 379 ? 15.086 65.812 9.211 1 92.19 379 SER B C 1
ATOM 10357 O O . SER B 1 379 ? 14.016 66.062 9.758 1 92.19 379 SER B O 1
ATOM 10359 N N . HIS B 1 380 ? 15.852 64.812 9.625 1 94.06 380 HIS B N 1
ATOM 10360 C CA . HIS B 1 380 ? 15.438 64 10.75 1 94.06 380 HIS B CA 1
ATOM 10361 C C . HIS B 1 380 ? 16.578 63.812 11.75 1 94.06 380 HIS B C 1
ATOM 10363 O O . HIS B 1 380 ? 17.734 64.062 11.43 1 94.06 380 HIS B O 1
ATOM 10369 N N . PHE B 1 381 ? 16.203 63.531 12.945 1 94.31 381 PHE B N 1
ATOM 10370 C CA . PHE B 1 381 ? 17.125 63.156 14.016 1 94.31 381 PHE B CA 1
ATOM 10371 C C . PHE B 1 381 ? 16.875 61.688 14.438 1 94.31 381 PHE B C 1
ATOM 10373 O O . PHE B 1 381 ? 15.773 61.344 14.844 1 94.31 381 PHE B O 1
ATOM 10380 N N . TYR B 1 382 ? 17.844 60.844 14.211 1 95.88 382 TYR B N 1
ATOM 10381 C CA . TYR B 1 382 ? 17.766 59.438 14.516 1 95.88 382 TYR B CA 1
ATOM 10382 C C . TYR B 1 382 ? 18.578 59.094 15.773 1 95.88 382 TYR B C 1
ATOM 10384 O O . TYR B 1 382 ? 19.75 59.438 15.867 1 95.88 382 TYR B O 1
ATOM 10392 N N . CYS B 1 383 ? 17.984 58.406 16.766 1 96.12 383 CYS B N 1
ATOM 10393 C CA . CYS B 1 383 ? 18.672 57.969 17.969 1 96.12 383 CYS B CA 1
ATOM 10394 C C . CYS B 1 383 ? 18.266 56.562 18.344 1 96.12 383 CYS B C 1
ATOM 10396 O O . CYS B 1 383 ? 17.094 56.188 18.25 1 96.12 383 CYS B O 1
ATOM 10398 N N . ARG B 1 384 ? 19.203 55.719 18.75 1 95.94 384 ARG B N 1
ATOM 10399 C CA . ARG B 1 384 ? 18.906 54.375 19.219 1 95.94 384 ARG B CA 1
ATOM 10400 C C . ARG B 1 384 ? 19.688 54.062 20.484 1 95.94 384 ARG B C 1
ATOM 10402 O O . ARG B 1 384 ? 20.766 54.625 20.734 1 95.94 384 ARG B O 1
ATOM 10409 N N . SER B 1 385 ? 19.141 53.219 21.344 1 94.81 385 SER B N 1
ATOM 10410 C CA . SER B 1 385 ? 19.734 52.781 22.609 1 94.81 385 SER B CA 1
ATOM 10411 C C . SER B 1 385 ? 19.438 51.344 22.922 1 94.81 385 SER B C 1
ATOM 10413 O O . SER B 1 385 ? 18.312 50.875 22.703 1 94.81 385 SER B O 1
ATOM 10415 N N . ASN B 1 386 ? 20.406 50.594 23.328 1 93.88 386 ASN B N 1
ATOM 10416 C CA . ASN B 1 386 ? 20.203 49.188 23.656 1 93.88 386 ASN B CA 1
ATOM 10417 C C . ASN B 1 386 ? 19.766 49 25.109 1 93.88 386 ASN B C 1
ATOM 10419 O O . ASN B 1 386 ? 19.766 47.875 25.625 1 93.88 386 ASN B O 1
ATOM 10423 N N . ASN B 1 387 ? 19.516 50.125 25.781 1 90.69 387 ASN B N 1
ATOM 10424 C CA . ASN B 1 387 ? 18.812 50.062 27.047 1 90.69 387 ASN B CA 1
ATOM 10425 C C . ASN B 1 387 ? 17.328 49.75 26.859 1 90.69 387 ASN B C 1
ATOM 10427 O O . ASN B 1 387 ? 16.547 50.656 26.516 1 90.69 387 ASN B O 1
ATOM 10431 N N . MET B 1 388 ? 16.906 48.625 27.203 1 87.62 388 MET B N 1
ATOM 10432 C CA . MET B 1 388 ? 15.562 48.156 26.859 1 87.62 388 MET B CA 1
ATOM 10433 C C . MET B 1 388 ? 14.539 48.625 27.875 1 87.62 388 MET B C 1
ATOM 10435 O O . MET B 1 388 ? 13.352 48.312 27.766 1 87.62 388 MET B O 1
ATOM 10439 N N . GLU B 1 389 ? 15 49.438 28.797 1 84.38 389 GLU B N 1
ATOM 10440 C CA . GLU B 1 389 ? 14.039 50 29.734 1 84.38 389 GLU B CA 1
ATOM 10441 C C . GLU B 1 389 ? 13.203 51.094 29.062 1 84.38 389 GLU B C 1
ATOM 10443 O O . GLU B 1 389 ? 13.75 52.062 28.516 1 84.38 389 GLU B O 1
ATOM 10448 N N . MET B 1 390 ? 11.93 50.969 29 1 83.94 390 MET B N 1
ATOM 10449 C CA . MET B 1 390 ? 11.039 51.875 28.266 1 83.94 390 MET B CA 1
ATOM 10450 C C . MET B 1 390 ? 10.633 53.062 29.125 1 83.94 390 MET B C 1
ATOM 10452 O O . MET B 1 390 ? 9.445 53.281 29.391 1 83.94 390 MET B O 1
ATOM 10456 N N . SER B 1 391 ? 11.672 53.812 29.484 1 83.5 391 SER B N 1
ATOM 10457 C CA . SER B 1 391 ? 11.5 55.094 30.188 1 83.5 391 SER B CA 1
ATOM 10458 C C . SER B 1 391 ? 11.867 56.281 29.281 1 83.5 391 SER B C 1
ATOM 10460 O O . SER B 1 391 ? 12.469 56.094 28.219 1 83.5 391 SER B O 1
ATOM 10462 N N . SER B 1 392 ? 11.445 57.438 29.672 1 87.31 392 SER B N 1
ATOM 10463 C CA . SER B 1 392 ? 11.734 58.625 28.891 1 87.31 392 SER B CA 1
ATOM 10464 C C . SER B 1 392 ? 13.234 58.875 28.766 1 87.31 392 SER B C 1
ATOM 10466 O O . SER B 1 392 ? 13.977 58.688 29.734 1 87.31 392 SER B O 1
ATOM 10468 N N . TRP B 1 393 ? 13.695 59.312 27.531 1 89.5 393 TRP B N 1
ATOM 10469 C CA . TRP B 1 393 ? 15.141 59.406 27.359 1 89.5 393 TRP B CA 1
ATOM 10470 C C . TRP B 1 393 ? 15.492 60.562 26.422 1 89.5 393 TRP B C 1
ATOM 10472 O O . TRP B 1 393 ? 16.656 60.938 26.312 1 89.5 393 TRP B O 1
ATOM 10482 N N . VAL B 1 394 ? 14.57 61.062 25.672 1 91.62 394 VAL B N 1
ATOM 10483 C CA . VAL B 1 394 ? 14.82 62.219 24.797 1 91.62 394 VAL B CA 1
ATOM 10484 C C . VAL B 1 394 ? 13.852 63.344 25.141 1 91.62 394 VAL B C 1
ATOM 10486 O O . VAL B 1 394 ? 12.641 63.156 25.219 1 91.62 394 VAL B O 1
ATOM 10489 N N . TYR B 1 395 ? 14.422 64.562 25.234 1 88.31 395 TYR B N 1
ATOM 10490 C CA . TYR B 1 395 ? 13.641 65.75 25.641 1 88.31 395 TYR B CA 1
ATOM 10491 C C . TYR B 1 395 ? 13.906 66.938 24.719 1 88.31 395 TYR B C 1
ATOM 10493 O O . TYR B 1 395 ? 14.961 67 24.078 1 88.31 395 TYR B O 1
ATOM 10501 N N . GLY B 1 396 ? 12.828 67.688 24.531 1 88.69 396 GLY B N 1
ATOM 10502 C CA . GLY B 1 396 ? 12.984 69 23.828 1 88.69 396 GLY B CA 1
ATOM 10503 C C . GLY B 1 396 ? 12.984 70.188 24.766 1 88.69 396 GLY B C 1
ATOM 10504 O O . GLY B 1 396 ? 12.195 70.25 25.703 1 88.69 396 GLY B O 1
ATOM 10505 N N . CYS B 1 397 ? 13.953 71.062 24.578 1 82.19 397 CYS B N 1
ATOM 10506 C CA . CYS B 1 397 ? 14.102 72.25 25.453 1 82.19 397 CYS B CA 1
ATOM 10507 C C . CYS B 1 397 ? 13.961 73.562 24.656 1 82.19 397 CYS B C 1
ATOM 10509 O O . CYS B 1 397 ? 14.406 73.625 23.5 1 82.19 397 CYS B O 1
ATOM 10511 N N . VAL B 1 398 ? 13.109 74.5 25.109 1 75.81 398 VAL B N 1
ATOM 10512 C CA . VAL B 1 398 ? 13.008 75.812 24.516 1 75.81 398 VAL B CA 1
ATOM 10513 C C . VAL B 1 398 ? 13.93 76.812 25.25 1 75.81 398 VAL B C 1
ATOM 10515 O O . VAL B 1 398 ? 13.852 76.938 26.469 1 75.81 398 VAL B O 1
ATOM 10518 N N . HIS B 1 399 ? 15.078 77.125 24.641 1 65.38 399 HIS B N 1
ATOM 10519 C CA . HIS B 1 399 ? 16.016 78.062 25.25 1 65.38 399 HIS B CA 1
ATOM 10520 C C . HIS B 1 399 ? 15.656 79.5 24.922 1 65.38 399 HIS B C 1
ATOM 10522 O O . HIS B 1 399 ? 15.523 79.812 23.75 1 65.38 399 HIS B O 1
ATOM 10528 N N . LYS B 1 400 ? 14.891 80.312 25.641 1 55.09 400 LYS B N 1
ATOM 10529 C CA . LYS B 1 400 ? 14.953 81.75 25.375 1 55.09 400 LYS B CA 1
ATOM 10530 C C . LYS B 1 400 ? 16.359 82.312 25.578 1 55.09 400 LYS B C 1
ATOM 10532 O O . LYS B 1 400 ? 17.281 81.562 25.922 1 55.09 400 LYS B O 1
ATOM 10537 N N . ASN B 1 401 ? 16.5 83.688 26.078 1 49.59 401 ASN B N 1
ATOM 10538 C CA . ASN B 1 401 ? 17.766 84.438 26.156 1 49.59 401 ASN B CA 1
ATOM 10539 C C . ASN B 1 401 ? 18.844 83.562 26.812 1 49.59 401 ASN B C 1
ATOM 10541 O O . ASN B 1 401 ? 20.031 83.875 26.672 1 49.59 401 ASN B O 1
ATOM 10545 N N . GLY B 1 402 ? 18.844 83.188 28.25 1 44.88 402 GLY B N 1
ATOM 10546 C CA . GLY B 1 402 ? 19.859 82.688 29.156 1 44.88 402 GLY B CA 1
ATOM 10547 C C . GLY B 1 402 ? 20.078 81.188 29.062 1 44.88 402 GLY B C 1
ATOM 10548 O O . GLY B 1 402 ? 19.375 80.5 28.312 1 44.88 402 GLY B O 1
ATOM 10549 N N . THR B 1 403 ? 21.188 80.438 29.672 1 49.22 403 THR B N 1
ATOM 10550 C CA . THR B 1 403 ? 21.844 79.125 29.734 1 49.22 403 THR B CA 1
ATOM 10551 C C . THR B 1 403 ? 20.844 78.062 30.078 1 49.22 403 THR B C 1
ATOM 10553 O O . THR B 1 403 ? 21.188 76.875 30.125 1 49.22 403 THR B O 1
ATOM 10556 N N . SER B 1 404 ? 19.781 78.188 30.828 1 55.75 404 SER B N 1
ATOM 10557 C CA . SER B 1 404 ? 19.094 77.062 31.484 1 55.75 404 SER B CA 1
ATOM 10558 C C . SER B 1 404 ? 17.812 76.688 30.734 1 55.75 404 SER B C 1
ATOM 10560 O O . SER B 1 404 ? 17.156 77.5 30.156 1 55.75 404 SER B O 1
ATOM 10562 N N . CYS B 1 405 ? 17.656 75.312 30.25 1 60.94 405 CYS B N 1
ATOM 10563 C CA . CYS B 1 405 ? 16.406 74.75 29.781 1 60.94 405 CYS B CA 1
ATOM 10564 C C . CYS B 1 405 ? 15.352 74.75 30.875 1 60.94 405 CYS B C 1
ATOM 10566 O O . CYS B 1 405 ? 15.461 74 31.844 1 60.94 405 CYS B O 1
ATOM 10568 N N . VAL B 1 406 ? 14.586 75.812 31.156 1 61.38 406 VAL B N 1
ATOM 10569 C CA . VAL B 1 406 ? 13.641 75.938 32.281 1 61.38 406 VAL B CA 1
ATOM 10570 C C . VAL B 1 406 ? 12.492 74.938 32.031 1 61.38 406 VAL B C 1
ATOM 10572 O O . VAL B 1 406 ? 12.055 74.25 32.969 1 61.38 406 VAL B O 1
ATOM 10575 N N . HIS B 1 407 ? 12.047 74.688 30.734 1 69.62 407 HIS B N 1
ATOM 10576 C CA . HIS B 1 407 ? 10.922 73.812 30.5 1 69.62 407 HIS B CA 1
ATOM 10577 C C . HIS B 1 407 ? 11.25 72.812 29.406 1 69.62 407 HIS B C 1
ATOM 10579 O O . HIS B 1 407 ? 11.625 73.188 28.297 1 69.62 407 HIS B O 1
ATOM 10585 N N . ALA B 1 408 ? 11.352 71.438 29.812 1 78.19 408 ALA B N 1
ATOM 10586 C CA . ALA B 1 408 ? 11.641 70.375 28.859 1 78.19 408 ALA B CA 1
ATOM 10587 C C . ALA B 1 408 ? 10.375 69.562 28.516 1 78.19 408 ALA B C 1
ATOM 10589 O O . ALA B 1 408 ? 9.547 69.312 29.391 1 78.19 408 ALA B O 1
ATOM 10590 N N . VAL B 1 409 ? 10.141 69.375 27.266 1 82.88 409 VAL B N 1
ATOM 10591 C CA . VAL B 1 409 ? 9.039 68.562 26.781 1 82.88 409 VAL B CA 1
ATOM 10592 C C . VAL B 1 409 ? 9.539 67.188 26.453 1 82.88 409 VAL B C 1
ATOM 10594 O O . VAL B 1 409 ? 10.594 67 25.828 1 82.88 409 VAL B O 1
ATOM 10597 N N . ASP B 1 410 ? 8.906 66.125 26.891 1 85.75 410 ASP B N 1
ATOM 10598 C CA . ASP B 1 410 ? 9.281 64.75 26.641 1 85.75 410 ASP B CA 1
ATOM 10599 C C . ASP B 1 410 ? 8.906 64.312 25.219 1 85.75 410 ASP B C 1
ATOM 10601 O O . ASP B 1 410 ? 7.73 64.312 24.859 1 85.75 410 ASP B O 1
ATOM 10605 N N . LEU B 1 411 ? 9.805 63.969 24.438 1 88.44 411 LEU B N 1
ATOM 10606 C CA . LEU B 1 411 ? 9.578 63.531 23.047 1 88.44 411 LEU B CA 1
ATOM 10607 C C . LEU B 1 411 ? 9.734 62.031 22.906 1 88.44 411 LEU B C 1
ATOM 10609 O O . LEU B 1 411 ? 9.719 61.5 21.797 1 88.44 411 LEU B O 1
ATOM 10613 N N . SER B 1 412 ? 9.805 61.312 23.953 1 89.12 412 SER B N 1
ATOM 10614 C CA . SER B 1 412 ? 10.109 59.875 23.922 1 89.12 412 SER B CA 1
ATOM 10615 C C . SER B 1 412 ? 8.891 59.062 23.5 1 89.12 412 SER B C 1
ATOM 10617 O O . SER B 1 412 ? 8.992 57.875 23.281 1 89.12 412 SER B O 1
ATOM 10619 N N . MET B 1 413 ? 7.766 59.625 23.266 1 85.56 413 MET B N 1
ATOM 10620 C CA . MET B 1 413 ? 6.535 58.906 22.938 1 85.56 413 MET B CA 1
ATOM 10621 C C . MET B 1 413 ? 6.605 58.312 21.531 1 85.56 413 MET B C 1
ATOM 10623 O O . MET B 1 413 ? 5.875 57.375 21.203 1 85.56 413 MET B O 1
ATOM 10627 N N . GLY B 1 414 ? 7.477 58.75 20.781 1 87.75 414 GLY B N 1
ATOM 10628 C CA . GLY B 1 414 ? 7.637 58.25 19.438 1 87.75 414 GLY B CA 1
ATOM 10629 C C . GLY B 1 414 ? 8.633 57.125 19.344 1 87.75 414 GLY B C 1
ATOM 10630 O O . GLY B 1 414 ? 8.906 56.594 18.25 1 87.75 414 GLY B O 1
ATOM 10631 N N . THR B 1 415 ? 9.055 56.594 20.453 1 92.31 415 THR B N 1
ATOM 10632 C CA . THR B 1 415 ? 10.055 55.531 20.469 1 92.31 415 THR B CA 1
ATOM 10633 C C . THR B 1 415 ? 9.453 54.219 20 1 92.31 415 THR B C 1
ATOM 10635 O O . THR B 1 415 ? 8.305 53.906 20.328 1 92.31 415 THR B O 1
ATOM 10638 N N . GLU B 1 416 ? 10.156 53.531 19.172 1 92.44 416 GLU B N 1
ATOM 10639 C CA . GLU B 1 416 ? 9.773 52.219 18.703 1 92.44 416 GLU B CA 1
ATOM 10640 C C . GLU B 1 416 ? 10.742 51.156 19.203 1 92.44 416 GLU B C 1
ATOM 10642 O O . GLU B 1 416 ? 11.953 51.344 19.219 1 92.44 416 GLU B O 1
ATOM 10647 N N . LEU B 1 417 ? 10.164 50.062 19.594 1 92.69 417 LEU B N 1
ATOM 10648 C CA . LEU B 1 417 ? 10.984 48.969 20.109 1 92.69 417 LEU B CA 1
ATOM 10649 C C . LEU B 1 417 ? 11.359 48 19 1 92.69 417 LEU B C 1
ATOM 10651 O O . LEU B 1 417 ? 10.492 47.562 18.25 1 92.69 417 LEU B O 1
ATOM 10655 N N . LEU B 1 418 ? 12.586 47.75 18.828 1 93.94 418 LEU B N 1
ATOM 10656 C CA . LEU B 1 418 ? 13.117 46.719 17.969 1 93.94 418 LEU B CA 1
ATOM 10657 C C . LEU B 1 418 ? 13.719 45.594 18.797 1 93.94 418 LEU B C 1
ATOM 10659 O O . LEU B 1 418 ? 13.883 45.719 20 1 93.94 418 LEU B O 1
ATOM 10663 N N . PRO B 1 419 ? 14.086 44.469 18.188 1 91.94 419 PRO B N 1
ATOM 10664 C CA . PRO B 1 419 ? 14.531 43.312 18.969 1 91.94 419 PRO B CA 1
ATOM 10665 C C . PRO B 1 419 ? 15.797 43.594 19.766 1 91.94 419 PRO B C 1
ATOM 10667 O O . PRO B 1 419 ? 15.836 43.344 20.984 1 91.94 419 PRO B O 1
ATOM 10670 N N . PRO B 1 420 ? 16.828 44.25 19.234 1 94.12 420 PRO B N 1
ATOM 10671 C CA . PRO B 1 420 ? 18.047 44.438 20.031 1 94.12 420 PRO B CA 1
ATOM 10672 C C . PRO B 1 420 ? 18.094 45.781 20.719 1 94.12 420 PRO B C 1
ATOM 10674 O O . PRO B 1 420 ? 18.891 45.969 21.641 1 94.12 420 PRO B O 1
ATOM 10677 N N . TYR B 1 421 ? 17.328 46.812 20.266 1 94.12 421 TYR B N 1
ATOM 10678 C CA . TYR B 1 421 ? 17.406 48.156 20.828 1 94.12 421 TYR B CA 1
ATOM 10679 C C . TYR B 1 421 ? 16.141 48.938 20.531 1 94.12 421 TYR B C 1
ATOM 10681 O O . TYR B 1 421 ? 15.281 48.5 19.766 1 94.12 421 TYR B O 1
ATOM 10689 N N . LYS B 1 422 ? 15.984 50.094 21.203 1 94.19 422 LYS B N 1
ATOM 10690 C CA . LYS B 1 422 ? 14.891 51 20.922 1 94.19 422 LYS B CA 1
ATOM 10691 C C . LYS B 1 422 ? 15.352 52.156 20.031 1 94.19 422 LYS B C 1
ATOM 10693 O O . LYS B 1 422 ? 16.516 52.562 20.078 1 94.19 422 LYS B O 1
ATOM 10698 N N . VAL B 1 423 ? 14.453 52.625 19.266 1 95.25 423 VAL B N 1
ATOM 10699 C CA . VAL B 1 423 ? 14.797 53.656 18.266 1 95.25 423 VAL B CA 1
ATOM 10700 C C . VAL B 1 423 ? 13.789 54.781 18.312 1 95.25 423 VAL B C 1
ATOM 10702 O O . VAL B 1 423 ? 12.602 54.562 18.531 1 95.25 423 VAL B O 1
ATOM 10705 N N . LEU B 1 424 ? 14.281 55.969 18.156 1 94.94 424 LEU B N 1
ATOM 10706 C CA . LEU B 1 424 ? 13.438 57.156 18.031 1 94.94 424 LEU B CA 1
ATOM 10707 C C . LEU B 1 424 ? 13.836 58 16.812 1 94.94 424 LEU B C 1
ATOM 10709 O O . LEU B 1 424 ? 15.008 58.312 16.625 1 94.94 424 LEU B O 1
ATOM 10713 N N . ILE B 1 425 ? 12.922 58.281 16 1 94.81 425 ILE B N 1
ATOM 10714 C CA . ILE B 1 425 ? 13.109 59.125 14.82 1 94.81 425 ILE B CA 1
ATOM 10715 C C . ILE B 1 425 ? 12.234 60.375 14.922 1 94.81 425 ILE B C 1
ATOM 10717 O O . ILE B 1 425 ? 11.008 60.281 14.992 1 94.81 425 ILE B O 1
ATOM 10721 N N . LEU B 1 426 ? 12.805 61.469 14.891 1 93.81 426 LEU B N 1
ATOM 10722 C CA . LEU B 1 426 ? 12.078 62.75 15 1 93.81 426 LEU B CA 1
ATOM 10723 C C . LEU B 1 426 ? 12.195 63.562 13.727 1 93.81 426 LEU B C 1
ATOM 10725 O O . LEU B 1 426 ? 13.289 63.688 13.164 1 93.81 426 LEU B O 1
ATOM 10729 N N . SER B 1 427 ? 11.102 64 13.32 1 92.94 427 SER B N 1
ATOM 10730 C CA . SER B 1 427 ? 11.117 64.938 12.211 1 92.94 427 SER B CA 1
ATOM 10731 C C . SER B 1 427 ? 11.391 66.375 12.688 1 92.94 427 SER B C 1
ATOM 10733 O O . SER B 1 427 ? 10.695 66.875 13.57 1 92.94 427 SER B O 1
ATOM 10735 N N . LEU B 1 428 ? 12.289 67.062 12.133 1 92 428 LEU B N 1
ATOM 10736 C CA . LEU B 1 428 ? 12.711 68.375 12.586 1 92 428 LEU B CA 1
ATOM 10737 C C . LEU B 1 428 ? 11.703 69.438 12.18 1 92 428 LEU B C 1
ATOM 10739 O O . LEU B 1 428 ? 11.617 70.5 12.812 1 92 428 LEU B O 1
ATOM 10743 N N . SER B 1 429 ? 10.953 69.062 11.203 1 88.94 429 SER B N 1
ATOM 10744 C CA . SER B 1 429 ? 9.922 70.062 10.766 1 88.94 429 SER B CA 1
ATOM 10745 C C . SER B 1 429 ? 8.82 70.188 11.812 1 88.94 429 SER B C 1
ATOM 10747 O O . SER B 1 429 ? 8.188 71.25 11.914 1 88.94 429 SER B O 1
ATOM 10749 N N . ASP B 1 430 ? 8.68 69.188 12.648 1 88.25 430 ASP B N 1
ATOM 10750 C CA . ASP B 1 430 ? 7.621 69.188 13.648 1 88.25 430 ASP B CA 1
ATOM 10751 C C . ASP B 1 430 ? 8.102 69.875 14.945 1 88.25 430 ASP B C 1
ATOM 10753 O O . ASP B 1 430 ? 7.309 70.062 15.867 1 88.25 430 ASP B O 1
ATOM 10757 N N . LEU B 1 431 ? 9.359 70.188 15.039 1 87.69 431 LEU B N 1
ATOM 10758 C CA . LEU B 1 431 ? 9.938 70.688 16.281 1 87.69 431 LEU B CA 1
ATOM 10759 C C . LEU B 1 431 ? 10.25 72.188 16.156 1 87.69 431 LEU B C 1
ATOM 10761 O O . LEU B 1 431 ? 11.32 72.625 16.578 1 87.69 431 LEU B O 1
ATOM 10765 N N . SER B 1 432 ? 9.344 72.938 15.688 1 83.44 432 SER B N 1
ATOM 10766 C CA . SER B 1 432 ? 9.602 74.375 15.469 1 83.44 432 SER B CA 1
ATOM 10767 C C . SER B 1 432 ? 9.703 75.125 16.797 1 83.44 432 SER B C 1
ATOM 10769 O O . SER B 1 432 ? 10.414 76.125 16.891 1 83.44 432 SER B O 1
ATOM 10771 N N . SER B 1 433 ? 9.125 74.562 17.812 1 82.44 433 SER B N 1
ATOM 10772 C CA . SER B 1 433 ? 9.094 75.25 19.078 1 82.44 433 SER B CA 1
ATOM 10773 C C . SER B 1 433 ? 10.281 74.875 19.969 1 82.44 433 SER B C 1
ATOM 10775 O O . SER B 1 433 ? 10.508 75.5 21.016 1 82.44 433 SER B O 1
ATOM 10777 N N . ILE B 1 434 ? 11.062 73.938 19.469 1 87.31 434 ILE B N 1
ATOM 10778 C CA . ILE B 1 434 ? 12.156 73.438 20.281 1 87.31 434 ILE B CA 1
ATOM 10779 C C . ILE B 1 434 ? 13.492 73.938 19.75 1 87.31 434 ILE B C 1
ATOM 10781 O O . ILE B 1 434 ? 13.703 74 18.547 1 87.31 434 ILE B O 1
ATOM 10785 N N . THR B 1 435 ? 14.359 74.375 20.688 1 85.56 435 THR B N 1
ATOM 10786 C CA . THR B 1 435 ? 15.656 74.938 20.266 1 85.56 435 THR B CA 1
ATOM 10787 C C . THR B 1 435 ? 16.75 73.875 20.453 1 85.56 435 THR B C 1
ATOM 10789 O O . THR B 1 435 ? 17.719 73.812 19.688 1 85.56 435 THR B O 1
ATOM 10792 N N . HIS B 1 436 ? 16.656 73.125 21.516 1 87 436 HIS B N 1
ATOM 10793 C CA . HIS B 1 436 ? 17.672 72.062 21.797 1 87 436 HIS B CA 1
ATOM 10794 C C . HIS B 1 436 ? 17.016 70.75 22.094 1 87 436 HIS B C 1
ATOM 10796 O O . HIS B 1 436 ? 15.945 70.688 22.703 1 87 436 HIS B O 1
ATOM 10802 N N . LEU B 1 437 ? 17.672 69.688 21.594 1 91.31 437 LEU B N 1
ATOM 10803 C CA . LEU B 1 437 ? 17.297 68.312 21.984 1 91.31 437 LEU B CA 1
ATOM 10804 C C . LEU B 1 437 ? 18.234 67.812 23.062 1 91.31 437 LEU B C 1
ATOM 10806 O O . LEU B 1 437 ? 19.438 68.062 23.016 1 91.31 437 LEU B O 1
ATOM 10810 N N . VAL B 1 438 ? 17.734 67.125 24.031 1 89.69 438 VAL B N 1
ATOM 10811 C CA . VAL B 1 438 ? 18.516 66.562 25.125 1 89.69 438 VAL B CA 1
ATOM 10812 C C . VAL B 1 438 ? 18.344 65.062 25.172 1 89.69 438 VAL B C 1
ATOM 10814 O O . VAL B 1 438 ? 17.219 64.562 25.234 1 89.69 438 VAL B O 1
ATOM 10817 N N . VAL B 1 439 ? 19.328 64.312 25.047 1 93.19 439 VAL B N 1
ATOM 10818 C CA . VAL B 1 439 ? 19.312 62.875 25.141 1 93.19 439 VAL B CA 1
ATOM 10819 C C . VAL B 1 439 ? 19.922 62.438 26.469 1 93.19 439 VAL B C 1
ATOM 10821 O O . VAL B 1 439 ? 21.062 62.812 26.797 1 93.19 439 VAL B O 1
ATOM 10824 N N . SER B 1 440 ? 19.172 61.656 27.203 1 90.12 440 SER B N 1
ATOM 10825 C CA . SER B 1 440 ? 19.641 61.156 28.484 1 90.12 440 SER B CA 1
ATOM 10826 C C . SER B 1 440 ? 20.406 59.844 28.312 1 90.12 440 SER B C 1
ATOM 10828 O O . SER B 1 440 ? 19.891 58.875 27.75 1 90.12 440 SER B O 1
ATOM 10830 N N . ALA B 1 441 ? 21.594 59.75 28.703 1 91.88 441 ALA B N 1
ATOM 10831 C CA . ALA B 1 441 ? 22.422 58.562 28.703 1 91.88 441 ALA B CA 1
ATOM 10832 C C . ALA B 1 441 ? 22.938 58.219 30.094 1 91.88 441 ALA B C 1
ATOM 10834 O O . ALA B 1 441 ? 24.094 57.844 30.266 1 91.88 441 ALA B O 1
ATOM 10835 N N . SER B 1 442 ? 22.094 58.406 31.047 1 88.69 442 SER B N 1
ATOM 10836 C CA . SER B 1 442 ? 22.469 58.156 32.438 1 88.69 442 SER B CA 1
ATOM 10837 C C . SER B 1 442 ? 22.328 56.688 32.781 1 88.69 442 SER B C 1
ATOM 10839 O O . SER B 1 442 ? 21.359 56.031 32.375 1 88.69 442 SER B O 1
ATOM 10841 N N . ASN B 1 443 ? 23.25 56.094 33.375 1 88.25 443 ASN B N 1
ATOM 10842 C CA . ASN B 1 443 ? 23.203 54.719 33.844 1 88.25 443 ASN B CA 1
ATOM 10843 C C . ASN B 1 443 ? 23.359 54.625 35.344 1 88.25 443 ASN B C 1
ATOM 10845 O O . ASN B 1 443 ? 24.281 53.969 35.844 1 88.25 443 ASN B O 1
ATOM 10849 N N . LEU B 1 444 ? 22.484 55.062 36.062 1 83.38 444 LEU B N 1
ATOM 10850 C CA . LEU B 1 444 ? 22.516 55.094 37.531 1 83.38 444 LEU B CA 1
ATOM 10851 C C . LEU B 1 444 ? 22.484 53.688 38.094 1 83.38 444 LEU B C 1
ATOM 10853 O O . LEU B 1 444 ? 23 53.438 39.219 1 83.38 444 LEU B O 1
ATOM 10857 N N . ASN B 1 445 ? 21.906 52.75 37.469 1 81.62 445 ASN B N 1
ATOM 10858 C CA . ASN B 1 445 ? 21.781 51.375 37.969 1 81.62 445 ASN B CA 1
ATOM 10859 C C . ASN B 1 445 ? 23.016 50.531 37.625 1 81.62 445 ASN B C 1
ATOM 10861 O O . ASN B 1 445 ? 23.109 49.375 38.031 1 81.62 445 ASN B O 1
ATOM 10865 N N . GLY B 1 446 ? 23.984 51.031 36.875 1 82.12 446 GLY B N 1
ATOM 10866 C CA . GLY B 1 446 ? 25.219 50.344 36.562 1 82.12 446 GLY B CA 1
ATOM 10867 C C . GLY B 1 446 ? 25.156 49.531 35.281 1 82.12 446 GLY B C 1
ATOM 10868 O O . GLY B 1 446 ? 26.172 48.969 34.844 1 82.12 446 GLY B O 1
ATOM 10869 N N . LYS B 1 447 ? 24 49.438 34.781 1 88.56 447 LYS B N 1
ATOM 10870 C CA . LYS B 1 447 ? 23.906 48.656 33.531 1 88.56 447 LYS B CA 1
ATOM 10871 C C . LYS B 1 447 ? 24.516 49.406 32.344 1 88.56 447 LYS B C 1
ATOM 10873 O O . LYS B 1 447 ? 24.219 50.594 32.156 1 88.56 447 LYS B O 1
ATOM 10878 N N . GLN B 1 448 ? 25.375 48.688 31.594 1 90.81 448 GLN B N 1
ATOM 10879 C CA . GLN B 1 448 ? 26.047 49.312 30.453 1 90.81 448 GLN B CA 1
ATOM 10880 C C . GLN B 1 448 ? 25.188 49.219 29.203 1 90.81 448 GLN B C 1
ATOM 10882 O O . GLN B 1 448 ? 24.547 48.219 28.938 1 90.81 448 GLN B O 1
ATOM 10887 N N . PHE B 1 449 ? 25.031 50.281 28.547 1 93.06 449 PHE B N 1
ATOM 10888 C CA . PHE B 1 449 ? 24.344 50.344 27.266 1 93.06 449 PHE B CA 1
ATOM 10889 C C . PHE B 1 449 ? 24.984 51.375 26.344 1 93.06 449 PHE B C 1
ATOM 10891 O O . PHE B 1 449 ? 25.859 52.125 26.781 1 93.06 449 PHE B O 1
ATOM 10898 N N . THR B 1 450 ? 24.688 51.312 25.141 1 94.06 450 THR B N 1
ATOM 10899 C CA . THR B 1 450 ? 25.219 52.188 24.125 1 94.06 450 THR B CA 1
ATOM 10900 C C . THR B 1 450 ? 24.125 53.062 23.531 1 94.06 450 THR B C 1
ATOM 10902 O O . THR B 1 450 ? 23 52.594 23.328 1 94.06 450 THR B O 1
ATOM 10905 N N . VAL B 1 451 ? 24.453 54.375 23.344 1 95.12 451 VAL B N 1
ATOM 10906 C CA . VAL B 1 451 ? 23.547 55.312 22.688 1 95.12 451 VAL B CA 1
ATOM 10907 C C . VAL B 1 451 ? 24.203 55.875 21.422 1 95.12 451 VAL B C 1
ATOM 10909 O O . VAL B 1 451 ? 25.359 56.312 21.469 1 95.12 451 VAL B O 1
ATOM 10912 N N . GLU B 1 452 ? 23.516 55.75 20.344 1 95.38 452 GLU B N 1
ATOM 10913 C CA . GLU B 1 452 ? 23.984 56.281 19.062 1 95.38 452 GLU B CA 1
ATOM 10914 C C . GLU B 1 452 ? 22.938 57.219 18.453 1 95.38 452 GLU B C 1
ATOM 10916 O O . GLU B 1 452 ? 21.781 56.812 18.25 1 95.38 452 GLU B O 1
ATOM 10921 N N . CYS B 1 453 ? 23.312 58.406 18.172 1 95.81 453 CYS B N 1
ATOM 10922 C CA . CYS B 1 453 ? 22.422 59.406 17.547 1 95.81 453 CYS B CA 1
ATOM 10923 C C . CYS B 1 453 ? 23.078 60 16.312 1 95.81 453 CYS B C 1
ATOM 10925 O O . CYS B 1 453 ? 24.297 60.062 16.219 1 95.81 453 CYS B O 1
ATOM 10927 N N . GLU B 1 454 ? 22.219 60.375 15.375 1 94.44 454 GLU B N 1
ATOM 10928 C CA . GLU B 1 454 ? 22.734 60.938 14.125 1 94.44 454 GLU B CA 1
ATOM 10929 C C . GLU B 1 454 ? 21.734 61.906 13.492 1 94.44 454 GLU B C 1
ATOM 10931 O O . GLU B 1 454 ? 20.516 61.656 13.539 1 94.44 454 GLU B O 1
ATOM 10936 N N . TRP B 1 455 ? 22.312 63 12.961 1 93.62 455 TRP B N 1
ATOM 10937 C CA . TRP B 1 455 ? 21.516 63.844 12.078 1 93.62 455 TRP B CA 1
ATOM 10938 C C . TRP B 1 455 ? 21.391 63.219 10.688 1 93.62 455 TRP B C 1
ATOM 10940 O O . TRP B 1 455 ? 22.375 62.719 10.133 1 93.62 455 TRP B O 1
ATOM 10950 N N . GLN B 1 456 ? 20.125 63.188 10.219 1 92.56 456 GLN B N 1
ATOM 10951 C CA . GLN B 1 456 ? 19.938 62.469 8.961 1 92.56 456 GLN B CA 1
ATOM 10952 C C . GLN B 1 456 ? 19.188 63.344 7.945 1 92.56 456 GLN B C 1
ATOM 10954 O O . GLN B 1 456 ? 18.422 64.25 8.328 1 92.56 456 GLN B O 1
ATOM 10959 N N . ARG B 1 457 ? 19.469 63 6.727 1 91 457 ARG B N 1
ATOM 10960 C CA . ARG B 1 457 ? 18.688 63.469 5.594 1 91 457 ARG B CA 1
ATOM 10961 C C . ARG B 1 457 ? 17.906 62.344 4.941 1 91 457 ARG B C 1
ATOM 10963 O O . ARG B 1 457 ? 18.469 61.531 4.219 1 91 457 ARG B O 1
ATOM 10970 N N . GLN B 1 458 ? 16.656 62.344 5.086 1 88.69 458 GLN B N 1
ATOM 10971 C CA . GLN B 1 458 ? 15.82 61.219 4.633 1 88.69 458 GLN B CA 1
ATOM 10972 C C . GLN B 1 458 ? 15.922 61.031 3.119 1 88.69 458 GLN B C 1
ATOM 10974 O O . GLN B 1 458 ? 15.914 59.906 2.627 1 88.69 458 GLN B O 1
ATOM 10979 N N . GLU B 1 459 ? 16.031 62.062 2.377 1 86.75 459 GLU B N 1
ATOM 10980 C CA . GLU B 1 459 ? 16.094 61.969 0.92 1 86.75 459 GLU B CA 1
ATOM 10981 C C . GLU B 1 459 ? 17.375 61.312 0.452 1 86.75 459 GLU B C 1
ATOM 10983 O O . GLU B 1 459 ? 17.359 60.531 -0.513 1 86.75 459 GLU B O 1
ATOM 10988 N N . SER B 1 460 ? 18.438 61.562 1.149 1 84.88 460 SER B N 1
ATOM 10989 C CA . SER B 1 460 ? 19.719 60.969 0.764 1 84.88 460 SER B CA 1
ATOM 10990 C C . SER B 1 460 ? 19.828 59.531 1.216 1 84.88 460 SER B C 1
ATOM 10992 O O . SER B 1 460 ? 20.594 58.75 0.655 1 84.88 460 SER B O 1
ATOM 10994 N N . GLN B 1 461 ? 19.016 59.219 2.115 1 89.5 461 GLN B N 1
ATOM 10995 C CA . GLN B 1 461 ? 19.094 57.844 2.658 1 89.5 461 GLN B CA 1
ATOM 10996 C C . GLN B 1 461 ? 17.984 56.969 2.109 1 89.5 461 GLN B C 1
ATOM 10998 O O . GLN B 1 461 ? 17.781 55.844 2.58 1 89.5 461 GLN B O 1
ATOM 11003 N N . THR B 1 462 ? 17.25 57.406 1.218 1 91.56 462 THR B N 1
ATOM 11004 C CA . THR B 1 462 ? 16.203 56.625 0.555 1 91.56 462 THR B CA 1
ATOM 11005 C C . THR B 1 462 ? 16.594 56.312 -0.892 1 91.56 462 THR B C 1
ATOM 11007 O O . THR B 1 462 ? 16.875 57.219 -1.665 1 91.56 462 THR B O 1
ATOM 11010 N N . LEU B 1 463 ? 16.75 55 -1.188 1 92.38 463 LEU B N 1
ATOM 11011 C CA . LEU B 1 463 ? 17.047 54.562 -2.545 1 92.38 463 LEU B CA 1
ATOM 11012 C C . LEU B 1 463 ? 15.883 53.75 -3.121 1 92.38 463 LEU B C 1
ATOM 11014 O O . LEU B 1 463 ? 15.117 53.156 -2.377 1 92.38 463 LEU B O 1
ATOM 11018 N N . SER B 1 464 ? 15.633 53.875 -4.363 1 92.38 464 SER B N 1
ATOM 11019 C CA . SER B 1 464 ? 14.609 53.094 -5.047 1 92.38 464 SER B CA 1
ATOM 11020 C C . SER B 1 464 ? 15.219 52.062 -5.977 1 92.38 464 SER B C 1
ATOM 11022 O O . SER B 1 464 ? 16.109 52.375 -6.77 1 92.38 464 SER B O 1
ATOM 11024 N N . VAL B 1 465 ? 14.812 50.844 -5.777 1 93.12 465 VAL B N 1
ATOM 11025 C CA . VAL B 1 465 ? 15.312 49.75 -6.598 1 93.12 465 VAL B CA 1
ATOM 11026 C C . VAL B 1 465 ? 14.133 48.938 -7.168 1 93.12 465 VAL B C 1
ATOM 11028 O O . VAL B 1 465 ? 13.234 48.531 -6.426 1 93.12 465 VAL B O 1
ATOM 11031 N N . PRO B 1 466 ? 14.094 48.781 -8.445 1 92.94 466 PRO B N 1
ATOM 11032 C CA . PRO B 1 466 ? 13.062 47.906 -9.016 1 92.94 466 PRO B CA 1
ATOM 11033 C C . PRO B 1 466 ? 13.352 46.438 -8.805 1 92.94 466 PRO B C 1
ATOM 11035 O O . PRO B 1 466 ? 14.484 45.969 -9.008 1 92.94 466 PRO B O 1
ATOM 11038 N N . VAL B 1 467 ? 12.422 45.719 -8.383 1 93.44 467 VAL B N 1
ATOM 11039 C CA . VAL B 1 467 ? 12.578 44.25 -8.211 1 93.44 467 VAL B CA 1
ATOM 11040 C C . VAL B 1 467 ? 12.516 43.562 -9.562 1 93.44 467 VAL B C 1
ATOM 11042 O O . VAL B 1 467 ? 11.875 44.062 -10.492 1 93.44 467 VAL B O 1
ATOM 11045 N N . PRO B 1 468 ? 13.172 42.469 -9.68 1 94.44 468 PRO B N 1
ATOM 11046 C CA . PRO B 1 468 ? 13.109 41.719 -10.938 1 94.44 468 PRO B CA 1
ATOM 11047 C C . PRO B 1 468 ? 11.703 41.188 -11.242 1 94.44 468 PRO B C 1
ATOM 11049 O O . PRO B 1 468 ? 10.898 41 -10.32 1 94.44 468 PRO B O 1
ATOM 11052 N N . HIS B 1 469 ? 11.453 41 -12.523 1 91.56 469 HIS B N 1
ATOM 11053 C CA . HIS B 1 469 ? 10.156 40.469 -12.93 1 91.56 469 HIS B CA 1
ATOM 11054 C C . HIS B 1 469 ? 10.023 39 -12.508 1 91.56 469 HIS B C 1
ATOM 11056 O O . HIS B 1 469 ? 11.008 38.281 -12.453 1 9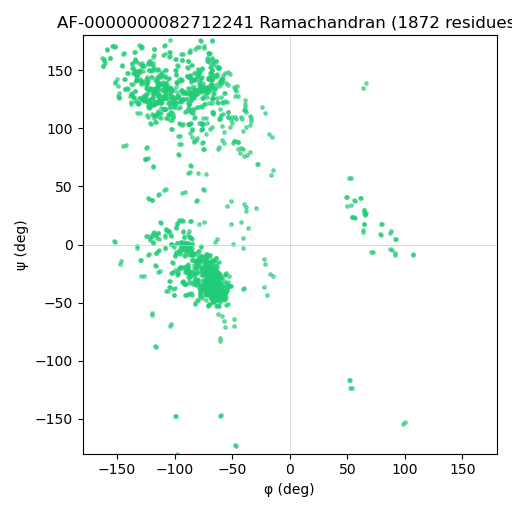1.56 469 HIS B O 1
ATOM 11062 N N . VAL B 1 470 ? 8.844 38.594 -12.312 1 88.94 470 VAL B N 1
ATOM 11063 C CA . VAL B 1 470 ? 8.562 37.25 -11.82 1 88.94 470 VAL B CA 1
ATOM 11064 C C . VAL B 1 470 ? 8.984 36.219 -12.859 1 88.94 470 VAL B C 1
ATOM 11066 O O . VAL B 1 470 ? 9.398 35.125 -12.516 1 88.94 470 VAL B O 1
ATOM 11069 N N . LEU B 1 471 ? 9.031 36.562 -14.195 1 88.44 471 LEU B N 1
ATOM 11070 C CA . LEU B 1 471 ? 9.352 35.625 -15.281 1 88.44 471 LEU B CA 1
ATOM 11071 C C . LEU B 1 471 ? 10.859 35.562 -15.523 1 88.44 471 LEU B C 1
ATOM 11073 O O . LEU B 1 471 ? 11.32 34.906 -16.453 1 88.44 471 LEU B O 1
ATOM 11077 N N . SER B 1 472 ? 11.633 36.188 -14.617 1 89.38 472 SER B N 1
ATOM 11078 C CA . SER B 1 472 ? 13.086 36.094 -14.719 1 89.38 472 SER B CA 1
ATOM 11079 C C . SER B 1 472 ? 13.594 34.75 -14.195 1 89.38 472 SER B C 1
ATOM 11081 O O . SER B 1 472 ? 14.734 34.375 -14.477 1 89.38 472 SER B O 1
ATOM 11083 N N . PHE B 1 473 ? 12.914 33.969 -13.516 1 86.19 473 PHE B N 1
ATOM 11084 C CA . PHE B 1 473 ? 13.195 32.656 -12.992 1 86.19 473 PHE B CA 1
ATOM 11085 C C . PHE B 1 473 ? 14.484 32.656 -12.18 1 86.19 473 PHE B C 1
ATOM 11087 O O . PHE B 1 473 ? 15.188 31.641 -12.117 1 86.19 473 PHE B O 1
ATOM 11094 N N . GLY B 1 474 ? 14.875 33.844 -11.656 1 85.88 474 GLY B N 1
ATOM 11095 C CA . GLY B 1 474 ? 16.047 33.938 -10.812 1 85.88 474 GLY B CA 1
ATOM 11096 C C . GLY B 1 474 ? 17.328 34.156 -11.594 1 85.88 474 GLY B C 1
ATOM 11097 O O . GLY B 1 474 ? 18.422 34.188 -11.016 1 85.88 474 GLY B O 1
ATOM 11098 N N . LEU B 1 475 ? 17.203 34.469 -12.898 1 89.5 475 LEU B N 1
ATOM 11099 C CA . LEU B 1 475 ? 18.375 34.625 -13.742 1 89.5 475 LEU B CA 1
ATOM 11100 C C . LEU B 1 475 ? 18.875 36.062 -13.695 1 89.5 475 LEU B C 1
ATOM 11102 O O . LEU B 1 475 ? 20.062 36.344 -13.93 1 89.5 475 LEU B O 1
ATOM 11106 N N . THR B 1 476 ? 17.984 37 -13.367 1 90.5 476 THR B N 1
ATOM 11107 C CA . THR B 1 476 ? 18.359 38.406 -13.25 1 90.5 476 THR B CA 1
ATOM 11108 C C . THR B 1 476 ? 18.312 38.844 -11.789 1 90.5 476 THR B C 1
ATOM 11110 O O . THR B 1 476 ? 17.484 38.375 -11.016 1 90.5 476 THR B O 1
ATOM 11113 N N . ALA B 1 477 ? 19.359 39.688 -11.406 1 93.19 477 ALA B N 1
ATOM 11114 C CA . ALA B 1 477 ? 19.406 40.219 -10.047 1 93.19 477 ALA B CA 1
ATOM 11115 C C . ALA B 1 477 ? 19.516 41.75 -10.062 1 93.19 477 ALA B C 1
ATOM 11117 O O . ALA B 1 477 ? 20.031 42.312 -11.008 1 93.19 477 ALA B O 1
ATOM 11118 N N . SER B 1 478 ? 18.812 42.312 -9.188 1 93.88 478 SER B N 1
ATOM 11119 C CA . SER B 1 478 ? 18.953 43.75 -8.945 1 93.88 478 SER B CA 1
ATOM 11120 C C . SER B 1 478 ? 19.828 44.031 -7.723 1 93.88 478 SER B C 1
ATOM 11122 O O . SER B 1 478 ? 19.484 43.594 -6.613 1 93.88 478 SER B O 1
ATOM 11124 N N . ASP B 1 479 ? 20.922 44.75 -7.922 1 92.94 479 ASP B N 1
ATOM 11125 C CA . ASP B 1 479 ? 21.859 45.031 -6.836 1 92.94 479 ASP B CA 1
ATOM 11126 C C . ASP B 1 479 ? 21.906 46.5 -6.5 1 92.94 479 ASP B C 1
ATOM 11128 O O . ASP B 1 479 ? 21.797 47.375 -7.387 1 92.94 479 ASP B O 1
ATOM 11132 N N . VAL B 1 480 ? 21.938 46.781 -5.242 1 93.69 480 VAL B N 1
ATOM 11133 C CA . VAL B 1 480 ? 22.094 48.156 -4.766 1 93.69 480 VAL B CA 1
ATOM 11134 C C . VAL B 1 480 ? 23.125 48.219 -3.648 1 93.69 480 VAL B C 1
ATOM 11136 O O . VAL B 1 480 ? 23.141 47.344 -2.77 1 93.69 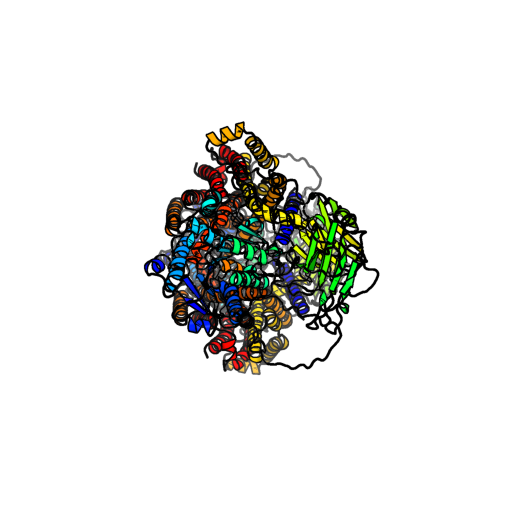480 VAL B O 1
ATOM 11139 N N . THR B 1 481 ? 24.031 49.156 -3.75 1 92.62 481 THR B N 1
ATOM 11140 C CA . THR B 1 481 ? 25.047 49.375 -2.717 1 92.62 481 THR B CA 1
ATOM 11141 C C . THR B 1 481 ? 24.766 50.656 -1.951 1 92.62 481 THR B C 1
ATOM 11143 O O . THR B 1 481 ? 24.453 51.688 -2.553 1 92.62 481 THR B O 1
ATOM 11146 N N . LEU B 1 482 ? 24.719 50.469 -0.644 1 90.56 482 LEU B N 1
ATOM 11147 C CA . LEU B 1 482 ? 24.531 51.656 0.212 1 90.56 482 LEU B CA 1
ATOM 11148 C C . LEU B 1 482 ? 25.859 52.375 0.45 1 90.56 482 LEU B C 1
ATOM 11150 O O . LEU B 1 482 ? 26.75 51.844 1.104 1 90.56 482 LEU B O 1
ATOM 11154 N N . ASN B 1 483 ? 26.078 53.594 -0.139 1 77.75 483 ASN B N 1
ATOM 11155 C CA . ASN B 1 483 ? 27.312 54.344 -0.059 1 77.75 483 ASN B CA 1
ATOM 11156 C C . ASN B 1 483 ? 27.344 55.281 1.16 1 77.75 483 ASN B C 1
ATOM 11158 O O . ASN B 1 483 ? 28.359 55.906 1.446 1 77.75 483 ASN B O 1
ATOM 11162 N N . SER B 1 484 ? 26.312 55.281 1.953 1 76.69 484 SER B N 1
ATOM 11163 C CA . SER B 1 484 ? 26.281 56.188 3.084 1 76.69 484 SER B CA 1
ATOM 11164 C C . SER B 1 484 ? 26.531 55.469 4.398 1 76.69 484 SER B C 1
ATOM 11166 O O . SER B 1 484 ? 26.219 54.281 4.531 1 76.69 484 SER B O 1
ATOM 11168 N N . SER B 1 485 ? 27.234 56.156 5.254 1 80.06 485 SER B N 1
ATOM 11169 C CA . SER B 1 485 ? 27.547 55.594 6.566 1 80.06 485 SER B CA 1
ATOM 11170 C C . SER B 1 485 ? 26.422 55.875 7.566 1 80.06 485 SER B C 1
ATOM 11172 O O . SER B 1 485 ? 26.656 55.875 8.781 1 80.06 485 SER B O 1
ATOM 11174 N N . GLY B 1 486 ? 25.266 56.156 7.051 1 86.5 486 GLY B N 1
ATOM 11175 C CA . GLY B 1 486 ? 24.172 56.469 7.957 1 86.5 486 GLY B CA 1
ATOM 11176 C C . GLY B 1 486 ? 23.688 55.281 8.758 1 86.5 486 GLY B C 1
ATOM 11177 O O . GLY B 1 486 ? 24 54.156 8.414 1 86.5 486 GLY B O 1
ATOM 11178 N N . LEU B 1 487 ? 22.906 55.594 9.828 1 93.56 487 LEU B N 1
ATOM 11179 C CA . LEU B 1 487 ? 22.453 54.531 10.727 1 93.56 487 LEU B CA 1
ATOM 11180 C C . LEU B 1 487 ? 21.125 53.969 10.242 1 93.56 487 LEU B C 1
ATOM 11182 O O . LEU B 1 487 ? 20.719 52.875 10.672 1 93.56 487 LEU B O 1
ATOM 11186 N N . LEU B 1 488 ? 20.406 54.625 9.422 1 95.19 488 LEU B N 1
ATOM 11187 C CA . LEU B 1 488 ? 19.141 54.156 8.875 1 95.19 488 LEU B CA 1
ATOM 11188 C C . LEU B 1 488 ? 19.078 54.375 7.367 1 95.19 488 LEU B C 1
ATOM 11190 O O . LEU B 1 488 ? 19.344 55.5 6.898 1 95.19 488 LEU B O 1
ATOM 11194 N N . HIS B 1 489 ? 18.875 53.375 6.645 1 94.69 489 HIS B N 1
ATOM 11195 C CA . HIS B 1 489 ? 18.688 53.438 5.203 1 94.69 489 HIS B CA 1
ATOM 11196 C C . HIS B 1 489 ? 17.359 52.812 4.793 1 94.69 489 HIS B C 1
ATOM 11198 O O . HIS B 1 489 ? 16.906 51.844 5.395 1 94.69 489 HIS B O 1
ATOM 11204 N N . THR B 1 490 ? 16.672 53.344 3.889 1 94.94 490 THR B N 1
ATOM 11205 C CA . THR B 1 490 ? 15.414 52.812 3.377 1 94.94 490 THR B CA 1
ATOM 11206 C C . THR B 1 490 ? 15.508 52.562 1.877 1 94.94 490 THR B C 1
ATOM 11208 O O . THR B 1 490 ? 15.93 53.438 1.114 1 94.94 490 THR B O 1
ATOM 11211 N N . ILE B 1 491 ? 15.266 51.375 1.488 1 94.94 491 ILE B N 1
ATOM 11212 C CA . ILE B 1 491 ? 15.203 51 0.078 1 94.94 491 ILE B CA 1
ATOM 11213 C C . ILE B 1 491 ? 13.75 50.812 -0.34 1 94.94 491 ILE B C 1
ATOM 11215 O O . ILE B 1 491 ? 13.055 49.938 0.201 1 94.94 491 ILE B O 1
ATOM 11219 N N . GLU B 1 492 ? 13.281 51.562 -1.235 1 94.88 492 GLU B N 1
ATOM 11220 C CA . GLU B 1 492 ? 11.945 51.375 -1.802 1 94.88 492 GLU B CA 1
ATOM 11221 C C . GLU B 1 492 ? 11.961 50.344 -2.914 1 94.88 492 GLU B C 1
ATOM 11223 O O . GLU B 1 492 ? 12.609 50.531 -3.945 1 94.88 492 GLU B O 1
ATOM 11228 N N . LEU B 1 493 ? 11.289 49.281 -2.73 1 95.06 493 LEU B N 1
ATOM 11229 C CA . LEU B 1 493 ? 11.211 48.219 -3.709 1 95.06 493 LEU B CA 1
ATOM 11230 C C . LEU B 1 493 ? 10.078 48.469 -4.699 1 95.06 493 LEU B C 1
ATOM 11232 O O . LEU B 1 493 ? 8.93 48.062 -4.445 1 95.06 493 LEU B O 1
ATOM 11236 N N . GLN B 1 494 ? 10.469 48.875 -5.797 1 93.12 494 GLN B N 1
ATOM 11237 C CA . GLN B 1 494 ? 9.484 49.219 -6.816 1 93.12 494 GLN B CA 1
ATOM 11238 C C . GLN B 1 494 ? 8.906 47.938 -7.457 1 93.12 494 GLN B C 1
ATOM 11240 O O . GLN B 1 494 ? 9.617 46.969 -7.668 1 93.12 494 GLN B O 1
ATOM 11245 N N . HIS B 1 495 ? 7.621 47.875 -7.648 1 91 495 HIS B N 1
ATOM 11246 C CA . HIS B 1 495 ? 6.875 46.812 -8.336 1 91 495 HIS B CA 1
ATOM 11247 C C . HIS B 1 495 ? 6.684 45.594 -7.441 1 91 495 HIS B C 1
ATOM 11249 O O . HIS B 1 495 ? 6.324 44.531 -7.922 1 91 495 HIS B O 1
ATOM 11255 N N . PHE B 1 496 ? 7.008 45.719 -6.266 1 93.88 496 PHE B N 1
ATOM 11256 C CA . PHE B 1 496 ? 6.73 44.656 -5.305 1 93.88 496 PHE B CA 1
ATOM 11257 C C . PHE B 1 496 ? 5.441 44.938 -4.543 1 93.88 496 PHE B C 1
ATOM 11259 O O . PHE B 1 496 ? 5.457 45.625 -3.516 1 93.88 496 PHE B O 1
ATOM 11266 N N . HIS B 1 497 ? 4.305 44.375 -5.074 1 91.94 497 HIS B N 1
ATOM 11267 C CA . HIS B 1 497 ? 3.031 44.719 -4.453 1 91.94 497 HIS B CA 1
ATOM 11268 C C . HIS B 1 497 ? 2.01 43.594 -4.637 1 91.94 497 HIS B C 1
ATOM 11270 O O . HIS B 1 497 ? 0.839 43.75 -4.285 1 91.94 497 HIS B O 1
ATOM 11276 N N . GLN B 1 498 ? 2.453 42.5 -5.262 1 92.06 498 GLN B N 1
ATOM 11277 C CA . GLN B 1 498 ? 1.522 41.406 -5.508 1 92.06 498 GLN B CA 1
ATOM 11278 C C . GLN B 1 498 ? 1.917 40.156 -4.715 1 92.06 498 GLN B C 1
ATOM 11280 O O . GLN B 1 498 ? 3.105 39.906 -4.52 1 92.06 498 GLN B O 1
ATOM 11285 N N . VAL B 1 499 ? 0.931 39.406 -4.387 1 94.19 499 VAL B N 1
ATOM 11286 C CA . VAL B 1 499 ? 1.136 38.25 -3.488 1 94.19 499 VAL B CA 1
ATOM 11287 C C . VAL B 1 499 ? 1.802 37.125 -4.246 1 94.19 499 VAL B C 1
ATOM 11289 O O . VAL B 1 499 ? 2.445 36.25 -3.643 1 94.19 499 VAL B O 1
ATOM 11292 N N . TYR B 1 500 ? 1.7 37.031 -5.633 1 93.25 500 TYR B N 1
ATOM 11293 C CA . TYR B 1 500 ? 2.264 35.906 -6.371 1 93.25 500 TYR B CA 1
ATOM 11294 C C . TYR B 1 500 ? 3.768 36.062 -6.547 1 93.25 500 TYR B C 1
ATOM 11296 O O . TYR B 1 500 ? 4.453 35.125 -6.973 1 93.25 500 TYR B O 1
ATOM 11304 N N . GLN B 1 501 ? 4.273 37.219 -6.125 1 94.56 501 GLN B N 1
ATOM 11305 C CA . GLN B 1 501 ? 5.707 37.469 -6.23 1 94.56 501 GLN B CA 1
ATOM 11306 C C . GLN B 1 501 ? 6.453 36.938 -5.012 1 94.56 501 GLN B C 1
ATOM 11308 O O . GLN B 1 501 ? 5.902 36.875 -3.91 1 94.56 501 GLN B O 1
ATOM 11313 N N . ALA B 1 502 ? 7.648 36.469 -5.227 1 95.56 502 ALA B N 1
ATOM 11314 C CA . ALA B 1 502 ? 8.539 36 -4.164 1 95.56 502 ALA B CA 1
ATOM 11315 C C . ALA B 1 502 ? 10 36.219 -4.527 1 95.56 502 ALA B C 1
ATOM 11317 O O . ALA B 1 502 ? 10.43 35.906 -5.637 1 95.56 502 ALA B O 1
ATOM 11318 N N . PHE B 1 503 ? 10.695 36.844 -3.625 1 95.75 503 PHE B N 1
ATOM 11319 C CA . PHE B 1 503 ? 12.078 37.188 -3.891 1 95.75 503 PHE B CA 1
ATOM 11320 C C . PHE B 1 503 ? 12.992 36.719 -2.773 1 95.75 503 PHE B C 1
ATOM 11322 O O . PHE B 1 503 ? 12.539 36.469 -1.658 1 95.75 503 PHE B O 1
ATOM 11329 N N . ARG B 1 504 ? 14.211 36.531 -3.094 1 94.88 504 ARG B N 1
ATOM 11330 C CA . ARG B 1 504 ? 15.289 36.281 -2.143 1 94.88 504 ARG B CA 1
ATOM 11331 C C . ARG B 1 504 ? 16.203 37.5 -2.033 1 94.88 504 ARG B C 1
ATOM 11333 O O . ARG B 1 504 ? 16.797 37.938 -3.027 1 94.88 504 ARG B O 1
ATOM 11340 N N . PHE B 1 505 ? 16.25 38.094 -0.826 1 95.44 505 PHE B N 1
ATOM 11341 C CA . PHE B 1 505 ? 17.141 39.219 -0.558 1 95.44 505 PHE B CA 1
ATOM 11342 C C . PHE B 1 505 ? 18.422 38.75 0.109 1 95.44 505 PHE B C 1
ATOM 11344 O O . PHE B 1 505 ? 18.391 38.031 1.097 1 95.44 505 PHE B O 1
ATOM 11351 N N . ASN B 1 506 ? 19.484 39.125 -0.475 1 95.5 506 ASN B N 1
ATOM 11352 C CA . ASN B 1 506 ? 20.781 38.906 0.151 1 95.5 506 ASN B CA 1
ATOM 11353 C C . ASN B 1 506 ? 21.438 40.219 0.568 1 95.5 506 ASN B C 1
ATOM 11355 O O . ASN B 1 506 ? 21.734 41.062 -0.277 1 95.5 506 ASN B O 1
ATOM 11359 N N . VAL B 1 507 ? 21.578 40.406 1.897 1 96.12 507 VAL B N 1
ATOM 11360 C CA . VAL B 1 507 ? 22.234 41.594 2.434 1 96.12 507 VAL B CA 1
ATOM 11361 C C . VAL B 1 507 ? 23.625 41.25 2.939 1 96.12 507 VAL B C 1
ATOM 11363 O O . VAL B 1 507 ? 23.766 40.531 3.93 1 96.12 507 VAL B O 1
ATOM 11366 N N . ALA B 1 508 ? 24.578 41.75 2.248 1 94.94 508 ALA B N 1
ATOM 11367 C CA . ALA B 1 508 ? 25.969 41.531 2.635 1 94.94 508 ALA B CA 1
ATOM 11368 C C . ALA B 1 508 ? 26.578 42.781 3.275 1 94.94 508 ALA B C 1
ATOM 11370 O O . ALA B 1 508 ? 26.453 43.875 2.734 1 94.94 508 ALA B O 1
ATOM 11371 N N . SER B 1 509 ? 27.062 42.625 4.531 1 92.88 509 SER B N 1
ATOM 11372 C CA . SER B 1 509 ? 27.734 43.75 5.234 1 92.88 509 SER B CA 1
ATOM 11373 C C . SER B 1 509 ? 29.234 43.5 5.34 1 92.88 509 SER B C 1
ATOM 11375 O O . SER B 1 509 ? 29.672 42.406 5.637 1 92.88 509 SER B O 1
ATOM 11377 N N . GLN B 1 510 ? 30.016 44.531 4.926 1 89.69 510 GLN B N 1
ATOM 11378 C CA . GLN B 1 510 ? 31.469 44.5 5.043 1 89.69 510 GLN B CA 1
ATOM 11379 C C . GLN B 1 510 ? 31.969 45.688 5.871 1 89.69 510 GLN B C 1
ATOM 11381 O O . GLN B 1 510 ? 31.594 46.844 5.629 1 89.69 510 GLN B O 1
ATOM 11386 N N . CYS B 1 511 ? 32.625 45.406 7.008 1 87.69 511 CYS B N 1
ATOM 11387 C CA . CYS B 1 511 ? 33.188 46.438 7.875 1 87.69 511 CYS B CA 1
ATOM 11388 C C . CYS B 1 511 ? 34.688 46.438 7.84 1 87.69 511 CYS B C 1
ATOM 11390 O O . CYS B 1 511 ? 35.312 45.375 7.789 1 87.69 511 CYS B O 1
ATOM 11392 N N . LYS B 1 512 ? 35.406 47.531 7.797 1 78.12 512 LYS B N 1
ATOM 11393 C CA . LYS B 1 512 ? 36.844 47.656 7.742 1 78.12 512 LYS B CA 1
ATOM 11394 C C . LYS B 1 512 ? 37.469 47.438 9.109 1 78.12 512 LYS B C 1
ATOM 11396 O O . LYS B 1 512 ? 38.531 46.812 9.211 1 78.12 512 LYS B O 1
ATOM 11401 N N . VAL B 1 513 ? 36.844 47.938 10.195 1 76.94 513 VAL B N 1
ATOM 11402 C CA . VAL B 1 513 ? 37.438 47.844 11.523 1 76.94 513 VAL B CA 1
ATOM 11403 C C . VAL B 1 513 ? 36.625 46.875 12.375 1 76.94 513 VAL B C 1
ATOM 11405 O O . VAL B 1 513 ? 35.375 46.844 12.281 1 76.94 513 VAL B O 1
ATOM 11408 N N . HIS B 1 514 ? 37.375 45.938 13.078 1 72.06 514 HIS B N 1
ATOM 11409 C CA . HIS B 1 514 ? 36.688 45.031 13.992 1 72.06 514 HIS B CA 1
ATOM 11410 C C . HIS B 1 514 ? 36.406 45.719 15.328 1 72.06 514 HIS B C 1
ATOM 11412 O O . HIS B 1 514 ? 37.344 46.031 16.094 1 72.06 514 HIS B O 1
ATOM 11418 N N . LYS B 1 515 ? 35.25 46.344 15.508 1 75.19 515 LYS B N 1
ATOM 11419 C CA . LYS B 1 515 ? 34.812 46.938 16.766 1 75.19 515 LYS B CA 1
ATOM 11420 C C . LYS B 1 515 ? 33.469 46.344 17.188 1 75.19 515 LYS B C 1
ATOM 11422 O O . LYS B 1 515 ? 32.75 45.75 16.375 1 75.19 515 LYS B O 1
ATOM 11427 N N . ASP B 1 516 ? 33.312 46.438 18.484 1 78.06 516 ASP B N 1
ATOM 11428 C CA . ASP B 1 516 ? 32.031 46 19 1 78.06 516 ASP B CA 1
ATOM 11429 C C . ASP B 1 516 ? 30.906 46.938 18.531 1 78.06 516 ASP B C 1
ATOM 11431 O O . ASP B 1 516 ? 31.016 48.156 18.672 1 78.06 516 ASP B O 1
ATOM 11435 N N . ARG B 1 517 ? 30 46.469 17.719 1 85.38 517 ARG B N 1
ATOM 11436 C CA . ARG B 1 517 ? 28.906 47.25 17.172 1 85.38 517 ARG B CA 1
ATOM 11437 C C . ARG B 1 517 ? 27.562 46.625 17.547 1 85.38 517 ARG B C 1
ATOM 11439 O O . ARG B 1 517 ? 27.484 45.438 17.875 1 85.38 517 ARG B O 1
ATOM 11446 N N . LEU B 1 518 ? 26.547 47.438 17.516 1 90.44 518 LEU B N 1
ATOM 11447 C CA . LEU B 1 518 ? 25.188 46.938 17.656 1 90.44 518 LEU B CA 1
ATOM 11448 C C . LEU B 1 518 ? 24.766 46.156 16.422 1 90.44 518 LEU B C 1
ATOM 11450 O O . LEU B 1 518 ? 25.172 46.5 15.305 1 90.44 518 LEU B O 1
ATOM 11454 N N . PRO B 1 519 ? 24.031 45.094 16.625 1 93.75 519 PRO B N 1
ATOM 11455 C CA . PRO B 1 519 ? 23.578 44.344 15.469 1 93.75 519 PRO B CA 1
ATOM 11456 C C . PRO B 1 519 ? 22.672 45.156 14.539 1 93.75 519 PRO B C 1
ATOM 11458 O O . PRO B 1 519 ? 22.078 46.125 14.961 1 93.75 519 PRO B O 1
ATOM 11461 N N . SER B 1 520 ? 22.703 44.812 13.328 1 94.75 520 SER B N 1
ATOM 11462 C CA . SER B 1 520 ? 21.812 45.438 12.352 1 94.75 520 SER B CA 1
ATOM 11463 C C . SER B 1 520 ? 20.438 44.812 12.359 1 94.75 520 SER B C 1
ATOM 11465 O O . SER B 1 520 ? 20.281 43.625 12.727 1 94.75 520 SER B O 1
ATOM 11467 N N . VAL B 1 521 ? 19.438 45.562 12.094 1 96.56 521 VAL B N 1
ATOM 11468 C CA . VAL B 1 521 ? 18.062 45.094 11.984 1 96.56 521 VAL B CA 1
ATOM 11469 C C . VAL B 1 521 ? 17.5 45.438 10.609 1 96.56 521 VAL B C 1
ATOM 11471 O O . VAL B 1 521 ? 17.516 46.594 10.195 1 96.56 521 VAL B O 1
ATOM 11474 N N . TYR B 1 522 ? 17.156 44.375 9.883 1 96.81 522 TYR B N 1
ATOM 11475 C CA . TYR B 1 522 ? 16.5 44.531 8.586 1 96.81 522 TYR B CA 1
ATOM 11476 C C . TYR B 1 522 ? 15 44.344 8.703 1 96.81 522 TYR B C 1
ATOM 11478 O O . TYR B 1 522 ? 14.523 43.281 9.117 1 96.81 522 TYR B O 1
ATOM 11486 N N . ARG B 1 523 ? 14.266 45.312 8.312 1 96.38 523 ARG B N 1
ATOM 11487 C CA . ARG B 1 523 ? 12.805 45.281 8.391 1 96.38 523 ARG B CA 1
ATOM 11488 C C . ARG B 1 523 ? 12.18 45.375 7.004 1 96.38 523 ARG B C 1
ATOM 11490 O O . ARG B 1 523 ? 12.461 46.344 6.262 1 96.38 523 ARG B O 1
ATOM 11497 N N . LEU B 1 524 ? 11.422 44.375 6.645 1 96.25 524 LEU B N 1
ATOM 11498 C CA . LEU B 1 524 ? 10.562 44.469 5.473 1 96.25 524 LEU B CA 1
ATOM 11499 C C . LEU B 1 524 ? 9.203 45.062 5.848 1 96.25 524 LEU B C 1
ATOM 11501 O O . LEU B 1 524 ? 8.328 44.344 6.348 1 96.25 524 LEU B O 1
ATOM 11505 N N . LYS B 1 525 ? 8.969 46.25 5.543 1 94.81 525 LYS B N 1
ATOM 11506 C CA . LYS B 1 525 ? 7.766 46.969 5.949 1 94.81 525 LYS B CA 1
ATOM 11507 C C . LYS B 1 525 ? 6.746 47.031 4.816 1 94.81 525 LYS B C 1
ATOM 11509 O O . LYS B 1 525 ? 7.066 47.469 3.707 1 94.81 525 LYS B O 1
ATOM 11514 N N . VAL B 1 526 ? 5.578 46.594 5.059 1 93.75 526 VAL B N 1
ATOM 11515 C CA . VAL B 1 526 ? 4.457 46.656 4.129 1 93.75 526 VAL B CA 1
ATOM 11516 C C . VAL B 1 526 ? 3.455 47.719 4.598 1 93.75 526 VAL B C 1
ATOM 11518 O O . VAL B 1 526 ? 2.699 47.469 5.547 1 93.75 526 VAL B O 1
ATOM 11521 N N . PRO B 1 527 ? 3.355 48.719 3.994 1 89.75 527 PRO B N 1
ATOM 11522 C CA . PRO B 1 527 ? 2.631 49.875 4.52 1 89.75 527 PRO B CA 1
ATOM 11523 C C . PRO B 1 527 ? 1.12 49.656 4.562 1 89.75 527 PRO B C 1
ATOM 11525 O O . PRO B 1 527 ? 0.418 50.344 5.328 1 89.75 527 PRO B O 1
ATOM 11528 N N . TRP B 1 528 ? 0.584 48.812 3.744 1 88.44 528 TRP B N 1
ATOM 11529 C CA . TRP B 1 528 ? -0.869 48.719 3.643 1 88.44 528 TRP B CA 1
ATOM 11530 C C . TRP B 1 528 ? -1.423 47.688 4.598 1 88.44 528 TRP B C 1
ATOM 11532 O O . TRP B 1 528 ? -2.641 47.531 4.73 1 88.44 528 TRP B O 1
ATOM 11542 N N . PHE B 1 529 ? -0.518 46.969 5.156 1 89 529 PHE B N 1
ATOM 11543 C CA . PHE B 1 529 ? -0.933 45.906 6.082 1 89 529 PHE B CA 1
ATOM 11544 C C . PHE B 1 529 ? 0.119 45.688 7.164 1 89 529 PHE B C 1
ATOM 11546 O O . PHE B 1 529 ? 1.295 46 6.965 1 89 529 PHE B O 1
ATOM 11553 N N . ARG B 1 530 ? -0.087 45.531 8.383 1 91.38 530 ARG B N 1
ATOM 11554 C CA . ARG B 1 530 ? 0.817 45.312 9.516 1 91.38 530 ARG B CA 1
ATOM 11555 C C . ARG B 1 530 ? 1.396 43.906 9.508 1 91.38 530 ARG B C 1
ATOM 11557 O O . ARG B 1 530 ? 1.142 43.125 10.422 1 91.38 530 ARG B O 1
ATOM 11564 N N . GLU B 1 531 ? 2.166 43.594 8.367 1 94 531 GLU B N 1
ATOM 11565 C CA . GLU B 1 531 ? 2.785 42.281 8.211 1 94 531 GLU B CA 1
ATOM 11566 C C . GLU B 1 531 ? 4.305 42.406 8.109 1 94 531 GLU B C 1
ATOM 11568 O O . GLU B 1 531 ? 4.938 41.656 7.336 1 94 531 GLU B O 1
ATOM 11573 N N . ASP B 1 532 ? 4.859 43.281 8.844 1 94.69 532 ASP B N 1
ATOM 11574 C CA . ASP B 1 532 ? 6.301 43.5 8.805 1 94.69 532 ASP B CA 1
ATOM 11575 C C . ASP B 1 532 ? 7.066 42.312 9.336 1 94.69 532 ASP B C 1
ATOM 11577 O O . ASP B 1 532 ? 6.57 41.594 10.203 1 94.69 532 ASP B O 1
ATOM 11581 N N . SER B 1 533 ? 8.164 42.094 8.711 1 94.38 533 SER B N 1
ATOM 11582 C CA . SER B 1 533 ? 9.078 41.062 9.172 1 94.38 533 SER B CA 1
ATOM 11583 C C . SER B 1 533 ? 10.438 41.656 9.547 1 94.38 533 SER B C 1
ATOM 11585 O O . SER B 1 533 ? 10.953 42.531 8.844 1 94.38 533 SER B O 1
ATOM 11587 N N . LEU B 1 534 ? 10.969 41.281 10.688 1 95.31 534 LEU B N 1
ATOM 11588 C CA . LEU B 1 534 ? 12.242 41.781 11.188 1 95.31 534 LEU B CA 1
ATOM 11589 C C . LEU B 1 534 ? 13.266 40.656 11.281 1 95.31 534 LEU B C 1
ATOM 11591 O O . LEU B 1 534 ? 12.938 39.531 11.703 1 95.31 534 LEU B O 1
ATOM 11595 N N . THR B 1 535 ? 14.469 40.906 10.789 1 94.62 535 THR B N 1
ATOM 11596 C CA . THR B 1 535 ? 15.594 39.969 10.898 1 94.62 535 THR B CA 1
ATOM 11597 C C . THR B 1 535 ? 16.812 40.656 11.523 1 94.62 535 THR B C 1
ATOM 11599 O O . THR B 1 535 ? 17.188 41.75 11.102 1 94.62 535 THR B O 1
ATOM 11602 N N . THR B 1 536 ? 17.328 40.125 12.594 1 94.75 536 THR B N 1
ATOM 11603 C CA . THR B 1 536 ? 18.547 40.625 13.227 1 94.75 536 THR B CA 1
ATOM 11604 C C . THR B 1 536 ? 19.781 39.969 12.656 1 94.75 536 THR B C 1
ATOM 11606 O O . THR B 1 536 ? 19.797 38.75 12.453 1 94.75 536 THR B O 1
ATOM 11609 N N . ALA B 1 537 ? 20.781 40.781 12.281 1 94 537 ALA B N 1
ATOM 11610 C CA . ALA B 1 537 ? 22 40.25 11.688 1 94 537 ALA B CA 1
ATOM 11611 C C . ALA B 1 537 ? 23.234 40.781 12.406 1 94 537 ALA B C 1
ATOM 11613 O O . ALA B 1 537 ? 23.266 41.969 12.789 1 94 537 ALA B O 1
ATOM 11614 N N . THR B 1 538 ? 24.125 39.906 12.578 1 90.81 538 THR B N 1
ATOM 11615 C CA . THR B 1 538 ? 25.422 40.312 13.094 1 90.81 538 THR B CA 1
ATOM 11616 C C . THR B 1 538 ? 26.281 40.906 11.984 1 90.81 538 THR B C 1
ATOM 11618 O O . THR B 1 538 ? 26.094 40.594 10.805 1 90.81 538 THR B O 1
ATOM 11621 N N . VAL B 1 539 ? 27.188 41.844 12.32 1 87.62 539 VAL B N 1
ATOM 11622 C CA . VAL B 1 539 ? 28 42.531 11.32 1 87.62 539 VAL B CA 1
ATOM 11623 C C . VAL B 1 539 ? 29.484 42.25 11.586 1 87.62 539 VAL B C 1
ATOM 11625 O O . VAL B 1 539 ? 29.969 42.406 12.703 1 87.62 539 VAL B O 1
ATOM 11628 N N . PRO B 1 540 ? 30.156 41.688 10.664 1 89.19 540 PRO B N 1
ATOM 11629 C CA . PRO B 1 540 ? 29.781 41.5 9.266 1 89.19 540 PRO B CA 1
ATOM 11630 C C . PRO B 1 540 ? 29.172 40.125 8.992 1 89.19 540 PRO B C 1
ATOM 11632 O O . PRO B 1 540 ? 29.516 39.156 9.664 1 89.19 540 PRO B O 1
ATOM 11635 N N . SER B 1 541 ? 28.156 40.031 8.125 1 92.25 541 SER B N 1
ATOM 11636 C CA . SER B 1 541 ? 27.547 38.781 7.762 1 92.25 541 SER B CA 1
ATOM 11637 C C . SER B 1 541 ? 26.75 38.875 6.465 1 92.25 541 SER B C 1
ATOM 11639 O O . SER B 1 541 ? 26.562 40 5.945 1 92.25 541 SER B O 1
ATOM 11641 N N . VAL B 1 542 ? 26.531 37.812 5.875 1 94 542 VAL B N 1
ATOM 11642 C CA . VAL B 1 542 ? 25.609 37.688 4.75 1 94 542 VAL B CA 1
ATOM 11643 C C . VAL B 1 542 ? 24.297 37.094 5.215 1 94 542 VAL B C 1
ATOM 11645 O O . VAL B 1 542 ? 24.281 35.938 5.676 1 94 542 VAL B O 1
ATOM 11648 N N . THR B 1 543 ? 23.266 37.844 5.184 1 94.94 543 THR B N 1
ATOM 11649 C CA . THR B 1 543 ? 21.969 37.406 5.656 1 94.94 543 THR B CA 1
ATOM 11650 C C . THR B 1 543 ? 20.969 37.312 4.504 1 94.94 543 THR B C 1
ATOM 11652 O O . THR B 1 543 ? 20.906 38.219 3.67 1 94.94 543 THR B O 1
ATOM 11655 N N . GLU B 1 544 ? 20.312 36.188 4.43 1 93.56 544 GLU B N 1
ATOM 11656 C CA . GLU B 1 544 ? 19.281 36 3.414 1 93.56 544 GLU B CA 1
ATOM 11657 C C . GLU B 1 544 ? 17.891 36.281 3.982 1 93.56 544 GLU B C 1
ATOM 11659 O O . GLU B 1 544 ? 17.562 35.781 5.07 1 93.56 544 GLU B O 1
ATOM 11664 N N . LEU B 1 545 ? 17.125 37.125 3.318 1 93.25 545 LEU B N 1
ATOM 11665 C CA . LEU B 1 545 ? 15.734 37.438 3.674 1 93.25 545 LEU B CA 1
ATOM 11666 C C . LEU B 1 545 ? 14.781 36.969 2.584 1 93.25 545 LEU B C 1
ATOM 11668 O O . LEU B 1 545 ? 15.109 37.031 1.397 1 93.25 545 LEU B O 1
ATOM 11672 N N . SER B 1 546 ? 13.664 36.438 2.996 1 92.56 546 SER B N 1
ATOM 11673 C CA . SER B 1 546 ? 12.617 36.062 2.039 1 92.56 546 SER B CA 1
ATOM 11674 C C . SER B 1 546 ? 11.609 37.188 1.886 1 92.56 546 SER B C 1
ATOM 11676 O O . SER B 1 546 ? 11.102 37.719 2.879 1 92.56 546 SER B O 1
ATOM 11678 N N . GLY B 1 547 ? 11.414 37.625 0.723 1 94.06 547 GLY B N 1
ATOM 11679 C CA . GLY B 1 547 ? 10.43 38.688 0.442 1 94.06 547 GLY B CA 1
ATOM 11680 C C . GLY B 1 547 ? 9.156 38.125 -0.171 1 94.06 547 GLY B C 1
ATOM 11681 O O . GLY B 1 547 ? 9.086 37.906 -1.381 1 94.06 547 GLY B O 1
ATOM 11682 N N . MET B 1 548 ? 8.133 37.938 0.584 1 95 548 MET B N 1
ATOM 11683 C CA . MET B 1 548 ? 6.789 37.5 0.182 1 95 548 MET B CA 1
ATOM 11684 C C . MET B 1 548 ? 5.727 38.375 0.865 1 95 548 MET B C 1
ATOM 11686 O O . MET B 1 548 ? 5.992 39 1.89 1 95 548 MET B O 1
ATOM 11690 N N . LEU B 1 549 ? 4.594 38.406 0.306 1 95.38 549 LEU B N 1
ATOM 11691 C CA . LEU B 1 549 ? 3.523 39.219 0.853 1 95.38 549 LEU B CA 1
ATOM 11692 C C . LEU B 1 549 ? 2.322 38.375 1.244 1 95.38 549 LEU B C 1
ATOM 11694 O O . LEU B 1 549 ? 2.057 37.344 0.62 1 95.38 549 LEU B O 1
ATOM 11698 N N . HIS B 1 550 ? 1.674 38.75 2.312 1 95.38 550 HIS B N 1
ATOM 11699 C CA . HIS B 1 550 ? 0.429 38.125 2.721 1 95.38 550 HIS B CA 1
ATOM 11700 C C . HIS B 1 550 ? -0.774 38.781 2.051 1 95.38 550 HIS B C 1
ATOM 11702 O O . HIS B 1 550 ? -1.833 38.156 1.922 1 95.38 550 HIS B O 1
ATOM 11708 N N . THR B 1 551 ? -0.63 40.062 1.704 1 93.31 551 THR B N 1
ATOM 11709 C CA . THR B 1 551 ? -1.697 40.844 1.079 1 93.31 551 THR B CA 1
ATOM 11710 C C . THR B 1 551 ? -1.154 41.688 -0.073 1 93.31 551 THR B C 1
ATOM 11712 O O . THR B 1 551 ? 0.024 42.062 -0.082 1 93.31 551 THR B O 1
ATOM 11715 N N . SER B 1 552 ? -2.02 41.969 -1.036 1 91.69 552 SER B N 1
ATOM 11716 C CA . SER B 1 552 ? -1.657 42.812 -2.17 1 91.69 552 SER B CA 1
ATOM 11717 C C . SER B 1 552 ? -2.035 44.25 -1.916 1 91.69 552 SER B C 1
ATOM 11719 O O . SER B 1 552 ? -2.889 44.562 -1.073 1 91.69 552 SER B O 1
ATOM 11721 N N . ARG B 1 553 ? -1.367 45.094 -2.66 1 84.69 553 ARG B N 1
ATOM 11722 C CA . ARG B 1 553 ? -1.572 46.531 -2.531 1 84.69 553 ARG B CA 1
ATOM 11723 C C . ARG B 1 553 ? -2.975 46.938 -2.982 1 84.69 553 ARG B C 1
ATOM 11725 O O . ARG B 1 553 ? -3.416 46.531 -4.066 1 84.69 553 ARG B O 1
ATOM 11732 N N . PRO B 1 554 ? -3.648 47.625 -2.088 1 75.44 554 PRO B N 1
ATOM 11733 C CA . PRO B 1 554 ? -4.98 48.062 -2.504 1 75.44 554 PRO B CA 1
ATOM 11734 C C . PRO B 1 554 ? -4.938 49.219 -3.484 1 75.44 554 PRO B C 1
ATOM 11736 O O . PRO B 1 554 ? -5.809 49.344 -4.348 1 75.44 554 PRO B O 1
ATOM 11739 N N . ASP B 1 555 ? -3.842 50.125 -3.199 1 73.56 555 ASP B N 1
ATOM 11740 C CA . ASP B 1 555 ? -3.76 51.344 -4 1 73.56 555 ASP B CA 1
ATOM 11741 C C . ASP B 1 555 ? -2.461 51.406 -4.801 1 73.56 555 ASP B C 1
ATOM 11743 O O . ASP B 1 555 ? -1.59 50.531 -4.629 1 73.56 555 ASP B O 1
ATOM 11747 N N . ASN B 1 556 ? -2.365 52.125 -5.906 1 67.62 556 ASN B N 1
ATOM 11748 C CA . ASN B 1 556 ? -1.195 52.188 -6.773 1 67.62 556 ASN B CA 1
ATOM 11749 C C . ASN B 1 556 ? -0.129 53.125 -6.191 1 67.62 556 ASN B C 1
ATOM 11751 O O . ASN B 1 556 ? 0.908 53.344 -6.816 1 67.62 556 ASN B O 1
ATOM 11755 N N . THR B 1 557 ? -0.157 53.469 -4.984 1 69.31 557 THR B N 1
ATOM 11756 C CA . THR B 1 557 ? 0.763 54.5 -4.512 1 69.31 557 THR B CA 1
ATOM 11757 C C . THR B 1 557 ? 1.785 53.906 -3.545 1 69.31 557 THR B C 1
ATOM 11759 O O . THR B 1 557 ? 2.926 54.375 -3.479 1 69.31 557 THR B O 1
ATOM 11762 N N . SER B 1 558 ? 1.479 52.844 -2.963 1 73.94 558 SER B N 1
ATOM 11763 C CA . SER B 1 558 ? 2.379 52.406 -1.904 1 73.94 558 SER B CA 1
ATOM 11764 C C . SER B 1 558 ? 3.215 51.219 -2.354 1 73.94 558 SER B C 1
ATOM 11766 O O . SER B 1 558 ? 2.809 50.469 -3.244 1 73.94 558 SER B O 1
ATOM 11768 N N . GLY B 1 559 ? 4.574 51.281 -2.002 1 83.19 559 GLY B N 1
ATOM 11769 C CA . GLY B 1 559 ? 5.441 50.125 -2.254 1 83.19 559 GLY B CA 1
ATOM 11770 C C . GLY B 1 559 ? 6.047 49.531 -0.99 1 83.19 559 GLY B C 1
ATOM 11771 O O . GLY B 1 559 ? 5.977 50.156 0.076 1 83.19 559 GLY B O 1
ATOM 11772 N N . VAL B 1 560 ? 6.508 48.375 -1.114 1 94.06 560 VAL B N 1
ATOM 11773 C CA . VAL B 1 560 ? 7.176 47.719 0.006 1 94.06 560 VAL B CA 1
ATOM 11774 C C . VAL B 1 560 ? 8.516 48.375 0.282 1 94.06 560 VAL B C 1
ATOM 11776 O O . VAL B 1 560 ? 9.211 48.812 -0.647 1 94.06 560 VAL B O 1
ATOM 11779 N N . LEU B 1 561 ? 8.82 48.594 1.532 1 95.69 561 LEU B N 1
ATOM 11780 C CA . LEU B 1 561 ? 10.055 49.25 1.94 1 95.69 561 LEU B CA 1
ATOM 11781 C C . LEU B 1 561 ? 10.961 48.281 2.691 1 95.69 561 LEU B C 1
ATOM 11783 O O . LEU B 1 561 ? 10.492 47.5 3.514 1 95.69 561 LEU B O 1
ATOM 11787 N N . LEU B 1 562 ? 12.156 48.344 2.283 1 96.44 562 LEU B N 1
ATOM 11788 C CA . LEU B 1 562 ? 13.18 47.625 3.053 1 96.44 562 LEU B CA 1
ATOM 11789 C C . LEU B 1 562 ? 13.992 48.594 3.889 1 96.44 562 LEU B C 1
ATOM 11791 O O . LEU B 1 562 ? 14.766 49.406 3.344 1 96.44 562 LEU B O 1
ATOM 11795 N N . GLN B 1 563 ? 13.758 48.562 5.191 1 96.06 563 GLN B N 1
ATOM 11796 C CA . GLN B 1 563 ? 14.469 49.438 6.117 1 96.06 563 GLN B CA 1
ATOM 11797 C C . GLN B 1 563 ? 15.648 48.688 6.758 1 96.06 563 GLN B C 1
ATOM 11799 O O . GLN B 1 563 ? 15.477 47.625 7.355 1 96.06 563 GLN B O 1
ATOM 11804 N N . LEU B 1 564 ? 16.812 49.375 6.633 1 95.88 564 LEU B N 1
ATOM 11805 C CA . LEU B 1 564 ? 18.016 48.781 7.18 1 95.88 564 LEU B CA 1
ATOM 11806 C C . LEU B 1 564 ? 18.594 49.625 8.289 1 95.88 564 LEU B C 1
ATOM 11808 O O . LEU B 1 564 ? 19.062 50.75 8.039 1 95.88 564 LEU B O 1
ATOM 11812 N N . HIS B 1 565 ? 18.422 49.188 9.5 1 95.56 565 HIS B N 1
ATOM 11813 C CA . HIS B 1 565 ? 19.203 49.75 10.594 1 95.56 565 HIS B CA 1
ATOM 11814 C C . HIS B 1 565 ? 20.625 49.219 10.609 1 95.56 565 HIS B C 1
ATOM 11816 O O . HIS B 1 565 ? 20.859 48.094 11.047 1 95.56 565 HIS B O 1
ATOM 11822 N N . THR B 1 566 ? 21.562 50.062 10.164 1 93.5 566 THR B N 1
ATOM 11823 C CA . THR B 1 566 ? 22.922 49.594 9.867 1 93.5 566 THR B CA 1
ATOM 11824 C C . THR B 1 566 ? 23.891 50.031 10.945 1 93.5 566 THR B C 1
ATOM 11826 O O . THR B 1 566 ? 23.562 50.906 11.773 1 93.5 566 THR B O 1
ATOM 11829 N N . ALA B 1 567 ? 25.031 49.406 10.906 1 91.19 567 ALA B N 1
ATOM 11830 C CA . ALA B 1 567 ? 26.141 49.781 11.789 1 91.19 567 ALA B CA 1
ATOM 11831 C C . ALA B 1 567 ? 27 50.875 11.164 1 91.19 567 ALA B C 1
ATOM 11833 O O . ALA B 1 567 ? 27.094 50.969 9.938 1 91.19 567 ALA B O 1
ATOM 11834 N N . PRO B 1 568 ? 27.609 51.656 12.055 1 87.62 568 PRO B N 1
ATOM 11835 C CA . PRO B 1 568 ? 28.406 52.781 11.531 1 87.62 568 PRO B CA 1
ATOM 11836 C C . PRO B 1 568 ? 29.672 52.312 10.828 1 87.62 568 PRO B C 1
ATOM 11838 O O . PRO B 1 568 ? 30.297 51.344 11.258 1 87.62 568 PRO B O 1
ATOM 11841 N N . ASN B 1 569 ? 30.078 52.969 9.75 1 84.62 569 ASN B N 1
ATOM 11842 C CA . ASN B 1 569 ? 31.312 52.781 8.984 1 84.62 569 ASN B CA 1
ATOM 11843 C C . ASN B 1 569 ? 31.359 51.406 8.328 1 84.62 569 ASN B C 1
ATOM 11845 O O . ASN B 1 569 ? 32.406 50.75 8.328 1 84.62 569 ASN B O 1
ATOM 11849 N N . CYS B 1 570 ? 30.266 50.906 8.023 1 89.56 570 CYS B N 1
ATOM 11850 C CA . CYS B 1 570 ? 30.156 49.656 7.285 1 89.56 570 CYS B CA 1
ATOM 11851 C C . CYS B 1 570 ? 29.484 49.844 5.938 1 89.56 570 CYS B C 1
ATOM 11853 O O . CYS B 1 570 ? 28.734 50.812 5.762 1 89.56 570 CYS B O 1
ATOM 11855 N N . GLN B 1 571 ? 29.875 49 5.027 1 90.5 571 GLN B N 1
ATOM 11856 C CA . GLN B 1 571 ? 29.25 49.031 3.711 1 90.5 571 GLN B CA 1
ATOM 11857 C C . GLN B 1 571 ? 28.266 47.906 3.543 1 90.5 571 GLN B C 1
ATOM 11859 O O . GLN B 1 571 ? 28.516 46.781 3.973 1 90.5 571 GLN B O 1
ATOM 11864 N N . TYR B 1 572 ? 27.078 48.25 2.998 1 94.19 572 TYR B N 1
ATOM 11865 C CA . TYR B 1 572 ? 26.031 47.25 2.799 1 94.19 572 TYR B CA 1
ATOM 11866 C C . TYR B 1 572 ? 25.688 47.125 1.321 1 94.19 572 TYR B C 1
ATOM 11868 O O . TYR B 1 572 ? 25.609 48.125 0.601 1 94.19 572 TYR B O 1
ATOM 11876 N N . LYS B 1 573 ? 25.609 45.875 0.891 1 94.62 573 LYS B N 1
ATOM 11877 C CA . LYS B 1 573 ? 25.156 45.531 -0.458 1 94.62 573 LYS B CA 1
ATOM 11878 C C . LYS B 1 573 ? 23.906 44.656 -0.42 1 94.62 573 LYS B C 1
ATOM 11880 O O . LYS B 1 573 ? 23.891 43.625 0.267 1 94.62 573 LYS B O 1
ATOM 11885 N N . VAL B 1 574 ? 22.828 45.094 -1.13 1 95.88 574 VAL B N 1
ATOM 11886 C CA . VAL B 1 574 ? 21.578 44.344 -1.168 1 95.88 574 VAL B CA 1
ATOM 11887 C C . VAL B 1 574 ? 21.344 43.781 -2.572 1 95.88 574 VAL B C 1
ATOM 11889 O O . VAL B 1 574 ? 21.375 44.531 -3.555 1 95.88 574 VAL B O 1
ATOM 11892 N N . SER B 1 575 ? 21.203 42.469 -2.646 1 95.75 575 SER B N 1
ATOM 11893 C CA . SER B 1 575 ? 20.891 41.781 -3.898 1 95.75 575 SER B CA 1
ATOM 11894 C C . SER B 1 575 ? 19.5 41.125 -3.857 1 95.75 575 SER B C 1
ATOM 11896 O O . SER B 1 575 ? 19.156 40.469 -2.887 1 95.75 575 SER B O 1
ATOM 11898 N N . VAL B 1 576 ? 18.688 41.438 -4.895 1 95.88 576 VAL B N 1
ATOM 11899 C CA . VAL B 1 576 ? 17.328 40.906 -4.98 1 95.88 576 VAL B CA 1
ATOM 11900 C C . VAL B 1 576 ? 17.234 39.969 -6.172 1 95.88 576 VAL B C 1
ATOM 11902 O O . VAL B 1 576 ? 17.562 40.344 -7.301 1 95.88 576 VAL B O 1
ATOM 11905 N N . ARG B 1 577 ? 16.781 38.719 -5.891 1 95.81 577 ARG B N 1
ATOM 11906 C CA . ARG B 1 577 ? 16.562 37.719 -6.93 1 95.81 577 ARG B CA 1
ATOM 11907 C C . ARG B 1 577 ? 15.203 37.062 -6.777 1 95.81 577 ARG B C 1
ATOM 11909 O O . ARG B 1 577 ? 14.711 36.906 -5.66 1 95.81 577 ARG B O 1
ATOM 11916 N N . THR B 1 578 ? 14.633 36.719 -7.949 1 95.62 578 THR B N 1
ATOM 11917 C CA . THR B 1 578 ? 13.367 36 -7.906 1 95.62 578 THR B CA 1
ATOM 11918 C C . THR B 1 578 ? 13.594 34.531 -7.551 1 95.62 578 THR B C 1
ATOM 11920 O O . THR B 1 578 ? 14.555 33.906 -8.016 1 95.62 578 THR B O 1
ATOM 11923 N N . SER B 1 579 ? 12.828 34 -6.664 1 94.69 579 SER B N 1
ATOM 11924 C CA . SER B 1 579 ? 12.883 32.594 -6.297 1 94.69 579 SER B CA 1
ATOM 11925 C C . SER B 1 579 ? 11.719 31.812 -6.91 1 94.69 579 SER B C 1
ATOM 11927 O O . SER B 1 579 ? 10.586 31.922 -6.441 1 94.69 579 SER B O 1
ATOM 11929 N N . LEU B 1 580 ? 11.992 30.922 -7.832 1 94.5 580 LEU B N 1
ATOM 11930 C CA . LEU B 1 580 ? 10.953 30.188 -8.547 1 94.5 580 LEU B CA 1
ATOM 11931 C C . LEU B 1 580 ? 10.203 29.25 -7.613 1 94.5 580 LEU B C 1
ATOM 11933 O O . LEU B 1 580 ? 8.969 29.203 -7.617 1 94.5 580 LEU B O 1
ATOM 11937 N N . PRO B 1 581 ? 10.883 28.406 -6.711 1 95.06 581 PRO B N 1
ATOM 11938 C CA . PRO B 1 581 ? 10.125 27.531 -5.805 1 95.06 581 PRO B CA 1
ATOM 11939 C C . PRO B 1 581 ? 9.188 28.312 -4.891 1 95.06 581 PRO B C 1
ATOM 11941 O O . PRO B 1 581 ? 8.07 27.875 -4.621 1 95.06 581 PRO B O 1
ATOM 11944 N N . ARG B 1 582 ? 9.578 29.516 -4.434 1 95.94 582 ARG B N 1
ATOM 11945 C CA . ARG B 1 582 ? 8.734 30.312 -3.547 1 95.94 582 ARG B CA 1
ATOM 11946 C C . ARG B 1 582 ? 7.562 30.922 -4.309 1 95.94 582 ARG B C 1
ATOM 11948 O O . ARG B 1 582 ? 6.473 31.094 -3.754 1 95.94 582 ARG B O 1
ATOM 11955 N N . VAL B 1 583 ? 7.82 31.219 -5.574 1 96.06 583 VAL B N 1
ATOM 11956 C CA . VAL B 1 583 ? 6.734 31.719 -6.41 1 96.06 583 VAL B CA 1
ATOM 11957 C C . VAL B 1 583 ? 5.664 30.641 -6.574 1 96.06 583 VAL B C 1
ATOM 11959 O O . VAL B 1 583 ? 4.473 30.922 -6.426 1 96.06 583 VAL B O 1
ATOM 11962 N N . LEU B 1 584 ? 6.121 29.438 -6.855 1 95.75 584 LEU B N 1
ATOM 11963 C CA . LEU B 1 584 ? 5.184 28.328 -6.992 1 95.75 584 LEU B CA 1
ATOM 11964 C C . LEU B 1 584 ? 4.441 28.078 -5.684 1 95.75 584 LEU B C 1
ATOM 11966 O O . LEU B 1 584 ? 3.246 27.781 -5.691 1 95.75 584 LEU B O 1
ATOM 11970 N N . GLY B 1 585 ? 5.176 28.188 -4.562 1 96.25 585 GLY B N 1
ATOM 11971 C CA . GLY B 1 585 ? 4.535 28.062 -3.264 1 96.25 585 GLY B CA 1
ATOM 11972 C C . GLY B 1 585 ? 3.469 29.109 -3.023 1 96.25 585 GLY B C 1
ATOM 11973 O O . GLY B 1 585 ? 2.391 28.812 -2.512 1 96.25 585 GLY B O 1
ATOM 11974 N N . GLN B 1 586 ? 3.703 30.344 -3.438 1 95.88 586 GLN B N 1
ATOM 11975 C CA . GLN B 1 586 ? 2.754 31.438 -3.287 1 95.88 586 GLN B CA 1
ATOM 11976 C C . GLN B 1 586 ? 1.526 31.234 -4.168 1 95.88 586 GLN B C 1
ATOM 11978 O O . GLN B 1 586 ? 0.399 31.5 -3.744 1 95.88 586 GLN B O 1
ATOM 11983 N N . ILE B 1 587 ? 1.789 30.719 -5.328 1 95.25 587 ILE B N 1
ATOM 11984 C CA . ILE B 1 587 ? 0.68 30.453 -6.238 1 95.25 587 ILE B CA 1
ATOM 11985 C C . ILE B 1 587 ? -0.25 29.406 -5.625 1 95.25 587 ILE B C 1
ATOM 11987 O O . ILE B 1 587 ? -1.471 29.578 -5.617 1 95.25 587 ILE B O 1
ATOM 11991 N N . LEU B 1 588 ? 0.298 28.422 -5.066 1 95.56 588 LEU B N 1
ATOM 11992 C CA . LEU B 1 588 ? -0.509 27.359 -4.477 1 95.56 588 LEU B CA 1
ATOM 11993 C C . LEU B 1 588 ? -1.164 27.828 -3.184 1 95.56 588 LEU B C 1
ATOM 11995 O O . LEU B 1 588 ? -2.258 27.375 -2.838 1 95.56 588 LEU B O 1
ATOM 11999 N N . ARG B 1 589 ? -0.536 28.688 -2.459 1 95.44 589 ARG B N 1
ATOM 12000 C CA . ARG B 1 589 ? -1.083 29.219 -1.219 1 95.44 589 ARG B CA 1
ATOM 12001 C C . ARG B 1 589 ? -2.369 30 -1.479 1 95.44 589 ARG B C 1
ATOM 12003 O O . ARG B 1 589 ? -3.332 29.891 -0.716 1 95.44 589 ARG B O 1
ATOM 12010 N N . PHE B 1 590 ? -2.416 30.688 -2.615 1 95.19 590 PHE B N 1
ATOM 12011 C CA . PHE B 1 590 ? -3.539 31.578 -2.875 1 95.19 590 PHE B CA 1
ATOM 12012 C C . PHE B 1 590 ? -4.508 30.953 -3.873 1 95.19 590 PHE B C 1
ATOM 12014 O O . PHE B 1 590 ? -5.719 31.156 -3.781 1 95.19 590 PHE B O 1
ATOM 12021 N N . CYS B 1 591 ? -4.012 30.125 -4.832 1 94.5 591 CYS B N 1
ATOM 12022 C CA . CYS B 1 591 ? -4.859 29.562 -5.883 1 94.5 591 CYS B CA 1
ATOM 12023 C C . CYS B 1 591 ? -4.965 28.047 -5.762 1 94.5 591 CYS B C 1
ATOM 12025 O O . CYS B 1 591 ? -5.488 27.391 -6.656 1 94.5 591 CYS B O 1
ATOM 12027 N N . GLY B 1 592 ? -4.508 27.484 -4.707 1 92.69 592 GLY B N 1
ATOM 12028 C CA . GLY B 1 592 ? -4.492 26.031 -4.504 1 92.69 592 GLY B CA 1
ATOM 12029 C C . GLY B 1 592 ? -5.852 25.391 -4.68 1 92.69 592 GLY B C 1
ATOM 12030 O O . GLY B 1 592 ? -5.965 24.312 -5.266 1 92.69 592 GLY B O 1
ATOM 12031 N N . PRO B 1 593 ? -6.961 26.016 -4.293 1 91.69 593 PRO B N 1
ATOM 12032 C CA . PRO B 1 593 ? -8.297 25.438 -4.387 1 91.69 593 PRO B CA 1
ATOM 12033 C C . PRO B 1 593 ? -8.758 25.25 -5.832 1 91.69 593 PRO B C 1
ATOM 12035 O O . PRO B 1 593 ? -9.734 24.531 -6.086 1 91.69 593 PRO B O 1
ATOM 12038 N N . THR B 1 594 ? -8.102 25.828 -6.777 1 94.88 594 THR B N 1
ATOM 12039 C CA . THR B 1 594 ? -8.484 25.703 -8.18 1 94.88 594 THR B CA 1
ATOM 12040 C C . THR B 1 594 ? -7.953 24.391 -8.766 1 94.88 594 THR B C 1
ATOM 12042 O O . THR B 1 594 ? -8.453 23.906 -9.781 1 94.88 594 THR B O 1
ATOM 12045 N N . VAL B 1 595 ? -6.953 23.844 -8.117 1 96 595 VAL B N 1
ATOM 12046 C CA . VAL B 1 595 ? -6.328 22.625 -8.633 1 96 595 VAL B CA 1
ATOM 12047 C C . VAL B 1 595 ? -7.336 21.484 -8.625 1 96 595 VAL B C 1
ATOM 12049 O O . VAL B 1 595 ? -7.516 20.797 -9.641 1 96 595 VAL B O 1
ATOM 12052 N N . PRO B 1 596 ? -8.102 21.234 -7.559 1 96.12 596 PRO B N 1
ATOM 12053 C CA . PRO B 1 596 ? -9.109 20.172 -7.59 1 96.12 596 PRO B CA 1
ATOM 12054 C C . PRO B 1 596 ? -10.195 20.422 -8.633 1 96.12 596 PRO B C 1
ATOM 12056 O O . PRO B 1 596 ? -10.758 19.469 -9.188 1 96.12 596 PRO B O 1
ATOM 12059 N N . VAL B 1 597 ? -10.516 21.672 -8.938 1 97.31 597 VAL B N 1
ATOM 12060 C CA . VAL B 1 597 ? -11.508 22 -9.961 1 97.31 597 VAL B CA 1
ATOM 12061 C C . VAL B 1 597 ? -11.008 21.547 -11.328 1 97.31 597 VAL B C 1
ATOM 12063 O O . VAL B 1 597 ? -11.727 20.875 -12.062 1 97.31 597 VAL B O 1
ATOM 12066 N N . TYR B 1 598 ? -9.789 21.875 -11.602 1 97.62 598 TYR B N 1
ATOM 12067 C CA . TYR B 1 598 ? -9.227 21.5 -12.898 1 97.62 598 TYR B CA 1
ATOM 12068 C C . TYR B 1 598 ? -9 20 -12.969 1 97.62 598 TYR B C 1
ATOM 12070 O O . TYR B 1 598 ? -9.016 19.422 -14.062 1 97.62 598 TYR B O 1
ATOM 12078 N N . THR B 1 599 ? -8.734 19.359 -11.812 1 98 599 THR B N 1
ATOM 12079 C CA . THR B 1 599 ? -8.688 17.906 -11.789 1 98 599 THR B CA 1
ATOM 12080 C C . THR B 1 599 ? -10.031 17.312 -12.195 1 98 599 THR B C 1
ATOM 12082 O O . THR B 1 599 ? -10.086 16.406 -13.031 1 98 599 THR B O 1
ATOM 12085 N N . ALA B 1 600 ? -11.125 17.859 -11.672 1 98.25 600 ALA B N 1
ATOM 12086 C CA . ALA B 1 600 ? -12.469 17.406 -12.008 1 98.25 600 ALA B CA 1
ATOM 12087 C C . ALA B 1 600 ? -12.789 17.672 -13.477 1 98.25 600 ALA B C 1
ATOM 12089 O O . ALA B 1 600 ? -13.383 16.844 -14.148 1 98.25 600 ALA B O 1
ATOM 12090 N N . VAL B 1 601 ? -12.344 18.797 -13.945 1 98.12 601 VAL B N 1
ATOM 12091 C CA . VAL B 1 601 ? -12.555 19.188 -15.336 1 98.12 601 VAL B CA 1
ATOM 12092 C C . VAL B 1 601 ? -11.859 18.188 -16.266 1 98.12 601 VAL B C 1
ATOM 12094 O O . VAL B 1 601 ? -12.461 17.719 -17.234 1 98.12 601 VAL B O 1
ATOM 12097 N N . THR B 1 602 ? -10.664 17.875 -15.922 1 98.12 602 THR B N 1
ATOM 12098 C CA . THR B 1 602 ? -9.883 16.953 -16.734 1 98.12 602 THR B CA 1
ATOM 12099 C C . THR B 1 602 ? -10.531 15.562 -16.734 1 98.12 602 THR B C 1
ATOM 12101 O O . THR B 1 602 ? -10.617 14.914 -17.781 1 98.12 602 THR B O 1
ATOM 12104 N N . LEU B 1 603 ? -10.992 15.125 -15.625 1 98.06 603 LEU B N 1
ATOM 12105 C CA . LEU B 1 603 ? -11.609 13.812 -15.516 1 98.06 603 LEU B CA 1
ATOM 12106 C C . LEU B 1 603 ? -12.93 13.773 -16.281 1 98.06 603 LEU B C 1
ATOM 12108 O O . LEU B 1 603 ? -13.266 12.766 -16.906 1 98.06 603 LEU B O 1
ATOM 12112 N N . LEU B 1 604 ? -13.703 14.836 -16.203 1 98.06 604 LEU B N 1
ATOM 12113 C CA . LEU B 1 604 ? -14.961 14.914 -16.938 1 98.06 604 LEU B CA 1
ATOM 12114 C C . LEU B 1 604 ? -14.711 14.859 -18.453 1 98.06 604 LEU B C 1
ATOM 12116 O O . LEU B 1 604 ? -15.422 14.156 -19.172 1 98.06 604 LEU B O 1
ATOM 12120 N N . LEU B 1 605 ? -13.719 15.547 -18.875 1 97.94 605 LEU B N 1
ATOM 12121 C CA . LEU B 1 605 ? -13.375 15.531 -20.297 1 97.94 605 LEU B CA 1
ATOM 12122 C C . LEU B 1 605 ? -12.82 14.172 -20.703 1 97.94 605 LEU B C 1
ATOM 12124 O O . LEU B 1 605 ? -13.039 13.727 -21.844 1 97.94 605 LEU B O 1
ATOM 12128 N N . ALA B 1 606 ? -12.047 13.578 -19.812 1 97.56 606 ALA B N 1
ATOM 12129 C CA . ALA B 1 606 ? -11.578 12.227 -20.078 1 97.56 606 ALA B CA 1
ATOM 12130 C C . ALA B 1 606 ? -12.75 11.266 -20.281 1 97.56 606 ALA B C 1
ATOM 12132 O O . ALA B 1 606 ? -12.703 10.391 -21.141 1 97.56 606 ALA B O 1
ATOM 12133 N N . CYS B 1 607 ? -13.781 11.398 -19.469 1 97.06 607 CYS B N 1
ATOM 12134 C CA . CYS B 1 607 ? -14.984 10.594 -19.641 1 97.06 607 CYS B CA 1
ATOM 12135 C C . CYS B 1 607 ? -15.625 10.852 -21 1 97.06 607 CYS B C 1
ATOM 12137 O O . CYS B 1 607 ? -16.062 9.914 -21.672 1 97.06 607 CYS B O 1
ATOM 12139 N N . GLY B 1 608 ? -15.625 12.141 -21.422 1 96.75 608 GLY B N 1
ATOM 12140 C CA . GLY B 1 608 ? -16.109 12.469 -22.75 1 96.75 608 GLY B CA 1
ATOM 12141 C C . GLY B 1 608 ? -15.289 11.828 -23.859 1 96.75 608 GLY B C 1
ATOM 12142 O O . GLY B 1 608 ? -15.852 11.352 -24.844 1 96.75 608 GLY B O 1
ATOM 12143 N N . GLY B 1 609 ? -13.992 11.789 -23.641 1 96 609 GLY B N 1
ATOM 12144 C CA . GLY B 1 609 ? -13.117 11.125 -24.594 1 96 609 GLY B CA 1
ATOM 12145 C C . GLY B 1 609 ? -13.367 9.625 -24.688 1 96 609 GLY B C 1
ATOM 12146 O O . GLY B 1 609 ? -13.305 9.047 -25.766 1 96 609 GLY B O 1
ATOM 12147 N N . GLN B 1 610 ? -13.641 9.016 -23.594 1 96.31 610 GLN B N 1
ATOM 12148 C CA . GLN B 1 610 ? -13.938 7.59 -23.547 1 96.31 610 GLN B CA 1
ATOM 12149 C C . GLN B 1 610 ? -15.227 7.273 -24.297 1 96.31 610 GLN B C 1
ATOM 12151 O O . GLN B 1 610 ? -15.289 6.305 -25.047 1 96.31 610 GLN B O 1
ATOM 12156 N N . LEU B 1 611 ? -16.266 8.133 -24.109 1 96.69 611 LEU B N 1
ATOM 12157 C CA . LEU B 1 611 ? -17.547 7.949 -24.781 1 96.69 611 LEU B CA 1
ATOM 12158 C C . LEU B 1 611 ? -17.422 8.18 -26.281 1 96.69 611 LEU B C 1
ATOM 12160 O O . LEU B 1 611 ? -18.047 7.473 -27.078 1 96.69 611 LEU B O 1
ATOM 12164 N N . SER B 1 612 ? -16.609 9.094 -26.625 1 95.94 612 SER B N 1
ATOM 12165 C CA . SER B 1 612 ? -16.375 9.359 -28.047 1 95.94 612 SER B CA 1
ATOM 12166 C C . SER B 1 612 ? -15.656 8.188 -28.719 1 95.94 612 SER B C 1
ATOM 12168 O O . SER B 1 612 ? -15.953 7.848 -29.859 1 95.94 612 SER B O 1
ATOM 12170 N N . SER B 1 613 ? -14.719 7.613 -28 1 96.44 613 SER B N 1
ATOM 12171 C CA . SER B 1 613 ? -14.023 6.441 -28.531 1 96.44 613 SER B CA 1
ATOM 12172 C C . SER B 1 613 ? -14.984 5.277 -28.75 1 96.44 613 SER B C 1
ATOM 12174 O O . SER B 1 613 ? -14.922 4.582 -29.766 1 96.44 613 SER B O 1
ATOM 12176 N N . ILE B 1 614 ? -15.883 5.082 -27.844 1 96.31 614 ILE B N 1
ATOM 12177 C CA . ILE B 1 614 ? -16.859 4 -27.938 1 96.31 614 ILE B CA 1
ATOM 12178 C C . ILE B 1 614 ? -17.828 4.277 -29.078 1 96.31 614 ILE B C 1
ATOM 12180 O O . ILE B 1 614 ? -18.234 3.355 -29.797 1 96.31 614 ILE B O 1
ATOM 12184 N N . LEU B 1 615 ? -18.188 5.516 -29.234 1 95.19 615 LEU B N 1
ATOM 12185 C CA . LEU B 1 615 ? -19.094 5.906 -30.312 1 95.19 615 LEU B CA 1
ATOM 12186 C C . LEU B 1 615 ? -18.453 5.688 -31.672 1 95.19 615 LEU B C 1
ATOM 12188 O O . LEU B 1 615 ? -19.094 5.164 -32.594 1 95.19 615 LEU B O 1
ATOM 12192 N N . ASN B 1 616 ? -17.188 5.996 -31.828 1 94.31 616 ASN B N 1
ATOM 12193 C CA . ASN B 1 616 ? -16.5 5.957 -33.125 1 94.31 616 ASN B CA 1
ATOM 12194 C C . ASN B 1 616 ? -15.969 4.559 -33.438 1 94.31 616 ASN B C 1
ATOM 12196 O O . ASN B 1 616 ? -16.078 4.082 -34.562 1 94.31 616 ASN B O 1
ATOM 12200 N N . SER B 1 617 ? -15.375 3.832 -32.438 1 93.44 617 SER B N 1
ATOM 12201 C CA . SER B 1 617 ? -14.688 2.574 -32.688 1 93.44 617 SER B CA 1
ATOM 12202 C C . SER B 1 617 ? -15.406 1.399 -32.031 1 93.44 617 SER B C 1
ATOM 12204 O O . SER B 1 617 ? -15 0.247 -32.219 1 93.44 617 SER B O 1
ATOM 12206 N N . ARG B 1 618 ? -16.453 1.595 -31.25 1 91.5 618 ARG B N 1
ATOM 12207 C CA . ARG B 1 618 ? -17.203 0.577 -30.531 1 91.5 618 ARG B CA 1
ATOM 12208 C C . ARG B 1 618 ? -16.328 -0.112 -29.484 1 91.5 618 ARG B C 1
ATOM 12210 O O . ARG B 1 618 ? -16.625 -1.227 -29.047 1 91.5 618 ARG B O 1
ATOM 12217 N N . SER B 1 619 ? -15.086 0.5 -29.234 1 93.88 619 SER B N 1
ATOM 12218 C CA . SER B 1 619 ? -14.172 0.002 -28.203 1 93.88 619 SER B CA 1
ATOM 12219 C C . SER B 1 619 ? -13.703 1.125 -27.297 1 93.88 619 SER B C 1
ATOM 12221 O O . SER B 1 619 ? -13.734 2.297 -27.672 1 93.88 619 SER B O 1
ATOM 12223 N N . ALA B 1 620 ? -13.453 0.774 -26.062 1 96 620 ALA B N 1
ATOM 12224 C CA . ALA B 1 620 ? -12.953 1.757 -25.109 1 96 620 ALA B CA 1
ATOM 12225 C C . ALA B 1 620 ? -11.453 1.983 -25.281 1 96 620 ALA B C 1
ATOM 12227 O O . ALA B 1 620 ? -10.734 1.092 -25.734 1 96 620 ALA B O 1
ATOM 12228 N N . ALA B 1 621 ? -11.039 3.156 -25.078 1 95.5 621 ALA B N 1
ATOM 12229 C CA . ALA B 1 621 ? -9.617 3.494 -25.125 1 95.5 621 ALA B CA 1
ATOM 12230 C C . ALA B 1 621 ? -8.953 3.285 -23.766 1 95.5 621 ALA B C 1
ATOM 12232 O O . ALA B 1 621 ? -9.641 3.107 -22.766 1 95.5 621 ALA B O 1
ATOM 12233 N N . ASP B 1 622 ? -7.617 3.273 -23.781 1 94.06 622 ASP B N 1
ATOM 12234 C CA . ASP B 1 622 ? -6.879 3.162 -22.531 1 94.06 622 ASP B CA 1
ATOM 12235 C C . ASP B 1 622 ? -7.109 4.387 -21.641 1 94.06 622 ASP B C 1
ATOM 12237 O O . ASP B 1 622 ? -7.109 5.52 -22.125 1 94.06 622 ASP B O 1
ATOM 12241 N N . MET B 1 623 ? -7.375 4.188 -20.375 1 94.31 623 MET B N 1
ATOM 12242 C CA . MET B 1 623 ? -7.691 5.25 -19.422 1 94.31 623 MET B CA 1
ATOM 12243 C C . MET B 1 623 ? -6.594 6.309 -19.406 1 94.31 623 MET B C 1
ATOM 12245 O O . MET B 1 623 ? -6.879 7.504 -19.375 1 94.31 623 MET B O 1
ATOM 12249 N N . SER B 1 624 ? -5.258 5.848 -19.469 1 92.69 624 SER B N 1
ATOM 12250 C CA . SER B 1 624 ? -4.137 6.781 -19.438 1 92.69 624 SER B CA 1
ATOM 12251 C C . SER B 1 624 ? -4.137 7.699 -20.656 1 92.69 624 SER B C 1
ATOM 12253 O O . SER B 1 624 ? -3.807 8.883 -20.547 1 92.69 624 SER B O 1
ATOM 12255 N N . GLN B 1 625 ? -4.621 7.211 -21.781 1 94.38 625 GLN B N 1
ATOM 12256 C CA . GLN B 1 625 ? -4.652 7.996 -23.016 1 94.38 625 GLN B CA 1
ATOM 12257 C C . GLN B 1 625 ? -5.785 9.016 -22.984 1 94.38 625 GLN B C 1
ATOM 12259 O O . GLN B 1 625 ? -5.602 10.172 -23.375 1 94.38 625 GLN B O 1
ATOM 12264 N N . VAL B 1 626 ? -6.887 8.625 -22.5 1 95.81 626 VAL B N 1
ATOM 12265 C CA . VAL B 1 626 ? -8.039 9.516 -22.484 1 95.81 626 VAL B CA 1
ATOM 12266 C C . VAL B 1 626 ? -7.828 10.617 -21.453 1 95.81 626 VAL B C 1
ATOM 12268 O O . VAL B 1 626 ? -8.227 11.766 -21.672 1 95.81 626 VAL B O 1
ATOM 12271 N N . VAL B 1 627 ? -7.277 10.344 -20.297 1 96.62 627 VAL B N 1
ATOM 12272 C CA . VAL B 1 627 ? -7.027 11.352 -19.266 1 96.62 627 VAL B CA 1
ATOM 12273 C C . VAL B 1 627 ? -5.957 12.328 -19.75 1 96.62 627 VAL B C 1
ATOM 12275 O O . VAL B 1 627 ? -6.043 13.531 -19.5 1 96.62 627 VAL B O 1
ATOM 12278 N N . ALA B 1 628 ? -4.934 11.789 -20.484 1 95.81 628 ALA B N 1
ATOM 12279 C CA . ALA B 1 628 ? -3.887 12.648 -21.031 1 95.81 628 ALA B CA 1
ATOM 12280 C C . ALA B 1 628 ? -4.465 13.641 -22.031 1 95.81 628 ALA B C 1
ATOM 12282 O O . ALA B 1 628 ? -4.051 14.805 -22.062 1 95.81 628 ALA B O 1
ATOM 12283 N N . LYS B 1 629 ? -5.441 13.211 -22.719 1 94.69 629 LYS B N 1
ATOM 12284 C CA . LYS B 1 629 ? -6.059 14.07 -23.719 1 94.69 629 LYS B CA 1
ATOM 12285 C C . LYS B 1 629 ? -7.098 14.992 -23.094 1 94.69 629 LYS B C 1
ATOM 12287 O O . LYS B 1 629 ? -7.629 15.891 -23.75 1 94.69 629 LYS B O 1
ATOM 12292 N N . GLY B 1 630 ? -7.375 14.75 -21.812 1 94 630 GLY B N 1
ATOM 12293 C CA . GLY B 1 630 ? -8.344 15.586 -21.109 1 94 630 GLY B CA 1
ATOM 12294 C C . GLY B 1 630 ? -7.875 17.016 -20.938 1 94 630 GLY B C 1
ATOM 12295 O O . GLY B 1 630 ? -8.688 17.906 -20.672 1 94 630 GLY B O 1
ATOM 12296 N N . LEU B 1 631 ? -6.578 17.281 -21.031 1 95 631 LEU B N 1
ATOM 12297 C CA . LEU B 1 631 ? -6.043 18.625 -20.969 1 95 631 LEU B CA 1
ATOM 12298 C C . LEU B 1 631 ? -6.277 19.375 -22.281 1 95 631 LEU B C 1
ATOM 12300 O O . LEU B 1 631 ? -5.551 19.172 -23.25 1 95 631 LEU B O 1
ATOM 12304 N N . GLN B 1 632 ? -7.336 20.188 -22.219 1 95.38 632 GLN B N 1
ATOM 12305 C CA . GLN B 1 632 ? -7.715 20.953 -23.406 1 95.38 632 GLN B CA 1
ATOM 12306 C C . GLN B 1 632 ? -7.809 22.453 -23.094 1 95.38 632 GLN B C 1
ATOM 12308 O O . GLN B 1 632 ? -8.898 23.031 -23.141 1 95.38 632 GLN B O 1
ATOM 12313 N N . PRO B 1 633 ? -6.695 23.062 -22.938 1 92.38 633 PRO B N 1
ATOM 12314 C CA . PRO B 1 633 ? -6.719 24.484 -22.578 1 92.38 633 PRO B CA 1
ATOM 12315 C C . PRO B 1 633 ? -7.277 25.375 -23.688 1 92.38 633 PRO B C 1
ATOM 12317 O O . PRO B 1 633 ? -7.902 26.391 -23.422 1 92.38 633 PRO B O 1
ATOM 12320 N N . HIS B 1 634 ? -7.184 24.906 -24.922 1 92.31 634 HIS B N 1
ATOM 12321 C CA . HIS B 1 634 ? -7.652 25.719 -26.047 1 92.31 634 HIS B CA 1
ATOM 12322 C C . HIS B 1 634 ? -9.172 25.766 -26.094 1 92.31 634 HIS B C 1
ATOM 12324 O O . HIS B 1 634 ? -9.75 26.703 -26.641 1 92.31 634 HIS B O 1
ATOM 12330 N N . LYS B 1 635 ? -9.797 24.859 -25.484 1 93.81 635 LYS B N 1
ATOM 12331 C CA . LYS B 1 635 ? -11.258 24.875 -25.469 1 93.81 635 LYS B CA 1
ATOM 12332 C C . LYS B 1 635 ? -11.789 25.438 -24.156 1 93.81 635 LYS B C 1
ATOM 12334 O O . LYS B 1 635 ? -12.68 26.297 -24.156 1 93.81 635 LYS B O 1
ATOM 12339 N N . VAL B 1 636 ? -11.203 25.031 -23.078 1 94.62 636 VAL B N 1
ATOM 12340 C CA . VAL B 1 636 ? -11.727 25.391 -21.766 1 94.62 636 VAL B CA 1
ATOM 12341 C C . VAL B 1 636 ? -11.242 26.781 -21.375 1 94.62 636 VAL B C 1
ATOM 12343 O O . VAL B 1 636 ? -12.055 27.672 -21.094 1 94.62 636 VAL B O 1
ATOM 12346 N N . SER B 1 637 ? -9.938 27.047 -21.469 1 91.75 637 SER B N 1
ATOM 12347 C CA . SER B 1 637 ? -9.367 28.297 -21 1 91.75 637 SER B CA 1
ATOM 12348 C C . SER B 1 637 ? -9.82 29.469 -21.859 1 91.75 637 SER B C 1
ATOM 12350 O O . SER B 1 637 ? -10.07 30.562 -21.344 1 91.75 637 SER B O 1
ATOM 12352 N N . ILE B 1 638 ? -9.938 29.219 -23.141 1 91.62 638 ILE B N 1
ATOM 12353 C CA . ILE B 1 638 ? -10.359 30.297 -24.047 1 91.62 638 ILE B CA 1
ATOM 12354 C C . ILE B 1 638 ? -11.82 30.641 -23.797 1 91.62 638 ILE B C 1
ATOM 12356 O O . ILE B 1 638 ? -12.188 31.812 -23.766 1 91.62 638 ILE B O 1
ATOM 12360 N N . SER B 1 639 ? -12.609 29.656 -23.578 1 93.12 639 SER B N 1
ATOM 12361 C CA . SER B 1 639 ? -14.023 29.906 -23.297 1 93.12 639 SER B CA 1
ATOM 12362 C C . SER B 1 639 ? -14.211 30.641 -21.984 1 93.12 639 SER B C 1
ATOM 12364 O O . SER B 1 639 ? -15.062 31.531 -21.875 1 93.12 639 SER B O 1
ATOM 12366 N N . VAL B 1 640 ? -13.461 30.281 -21.031 1 91.44 640 VAL B N 1
ATOM 12367 C CA . VAL B 1 640 ? -13.539 30.938 -19.734 1 91.44 640 VAL B CA 1
ATOM 12368 C C . VAL B 1 640 ? -13.102 32.406 -19.859 1 91.44 640 VAL B C 1
ATOM 12370 O O . VAL B 1 640 ? -13.727 33.281 -19.297 1 91.44 640 VAL B O 1
ATOM 12373 N N . CYS B 1 641 ? -12.047 32.656 -20.672 1 88.69 641 CYS B N 1
ATOM 12374 C CA . CYS B 1 641 ? -11.539 34 -20.875 1 88.69 641 CYS B CA 1
ATOM 12375 C C . CYS B 1 641 ? -12.547 34.844 -21.641 1 88.69 641 CYS B C 1
ATOM 12377 O O . CYS B 1 641 ? -12.719 36.031 -21.344 1 88.69 641 CYS B O 1
ATOM 12379 N N . VAL B 1 642 ? -13.18 34.25 -22.547 1 90.12 642 VAL B N 1
ATOM 12380 C CA . VAL B 1 642 ? -14.188 34.969 -23.344 1 90.12 642 VAL B CA 1
ATOM 12381 C C . VAL B 1 642 ? -15.375 35.312 -22.453 1 90.12 642 VAL B C 1
ATOM 12383 O O . VAL B 1 642 ? -15.875 36.438 -22.516 1 90.12 642 VAL B O 1
ATOM 12386 N N . LEU B 1 643 ? -15.797 34.406 -21.719 1 88.25 643 LEU B N 1
ATOM 12387 C CA . LEU B 1 643 ? -16.922 34.656 -20.828 1 88.25 643 LEU B CA 1
ATOM 12388 C C . LEU B 1 643 ? -16.562 35.75 -19.812 1 88.25 643 LEU B C 1
ATOM 12390 O O . LEU B 1 643 ? -17.391 36.625 -19.5 1 88.25 643 LEU B O 1
ATOM 12394 N N . HIS B 1 644 ? -15.383 35.719 -19.312 1 85.19 644 HIS B N 1
ATOM 12395 C CA . HIS B 1 644 ? -14.914 36.719 -18.391 1 85.19 644 HIS B CA 1
ATOM 12396 C C . HIS B 1 644 ? -14.914 38.094 -19.047 1 85.19 644 HIS B C 1
ATOM 12398 O O . HIS B 1 644 ? -15.32 39.094 -18.438 1 85.19 644 HIS B O 1
ATOM 12404 N N . SER B 1 645 ? -14.516 38.156 -20.312 1 86.44 645 SER B N 1
ATOM 12405 C CA . SER B 1 645 ? -14.477 39.406 -21.062 1 86.44 645 SER B CA 1
ATOM 12406 C C . SER B 1 645 ? -15.883 39.906 -21.344 1 86.44 645 SER B C 1
ATOM 12408 O O . SER B 1 645 ? -16.141 41.125 -21.281 1 86.44 645 SER B O 1
ATOM 12410 N N . LEU B 1 646 ? -16.719 39.031 -21.594 1 88.88 646 LEU B N 1
ATOM 12411 C CA . LEU B 1 646 ? -18.109 39.406 -21.859 1 88.88 646 LEU B CA 1
ATOM 12412 C C . LEU B 1 646 ? -18.781 39.938 -20.594 1 88.88 646 LEU B C 1
ATOM 12414 O O . LEU B 1 646 ? -19.547 40.906 -20.641 1 88.88 646 LEU B O 1
ATOM 12418 N N . LEU B 1 647 ? -18.547 39.344 -19.562 1 86.06 647 LEU B N 1
ATOM 12419 C CA . LEU B 1 647 ? -19.172 39.719 -18.297 1 86.06 647 LEU B CA 1
ATOM 12420 C C . LEU B 1 647 ? -18.578 41.031 -17.781 1 86.06 647 LEU B C 1
ATOM 12422 O O . LEU B 1 647 ? -19.156 41.656 -16.906 1 86.06 647 LEU B O 1
ATOM 12426 N N . SER B 1 648 ? -17.344 41.406 -18.312 1 81.19 648 SER B N 1
ATOM 12427 C CA . SER B 1 648 ? -16.75 42.688 -17.953 1 81.19 648 SER B CA 1
ATOM 12428 C C . SER B 1 648 ? -17.438 43.844 -18.672 1 81.19 648 SER B C 1
ATOM 12430 O O . SER B 1 648 ? -17.297 45 -18.281 1 81.19 648 SER B O 1
ATOM 12432 N N . CYS B 1 649 ? -18.25 43.438 -19.625 1 86.12 649 CYS B N 1
ATOM 12433 C CA . CYS B 1 649 ? -19.016 44.438 -20.359 1 86.12 649 CYS B CA 1
ATOM 12434 C C . CYS B 1 649 ? -20.328 44.75 -19.656 1 86.12 649 CYS B C 1
ATOM 12436 O O . CYS B 1 649 ? -21.047 43.812 -19.25 1 86.12 649 CYS B O 1
ATOM 12438 N N . SER B 1 650 ? -20.625 46 -19.531 1 86.25 650 SER B N 1
ATOM 12439 C CA . SER B 1 650 ? -21.781 46.469 -18.766 1 86.25 650 SER B CA 1
ATOM 12440 C C . SER B 1 650 ? -23.094 45.938 -19.375 1 86.25 650 SER B C 1
ATOM 12442 O O . SER B 1 650 ? -23.984 45.5 -18.641 1 86.25 650 SER B O 1
ATOM 12444 N N . TRP B 1 651 ? -23.172 45.938 -20.656 1 88.31 651 TRP B N 1
ATOM 12445 C CA . TRP B 1 651 ? -24.406 45.5 -21.297 1 88.31 651 TRP B CA 1
ATOM 12446 C C . TRP B 1 651 ? -24.641 44 -21.047 1 88.31 651 TRP B C 1
ATOM 12448 O O . TRP B 1 651 ? -25.781 43.594 -20.812 1 88.31 651 TRP B O 1
ATOM 12458 N N . PHE B 1 652 ? -23.641 43.25 -21.125 1 89.62 652 PHE B N 1
ATOM 12459 C CA . PHE B 1 652 ? -23.75 41.812 -20.922 1 89.62 652 PHE B CA 1
ATOM 12460 C C . PHE B 1 652 ? -24.031 41.469 -19.469 1 89.62 652 PHE B C 1
ATOM 12462 O O . PHE B 1 652 ? -24.766 40.531 -19.156 1 89.62 652 PHE B O 1
ATOM 12469 N N . GLN B 1 653 ? -23.484 42.188 -18.656 1 87.62 653 GLN B N 1
ATOM 12470 C CA . GLN B 1 653 ? -23.719 42 -17.234 1 87.62 653 GLN B CA 1
ATOM 12471 C C . GLN B 1 653 ? -25.188 42.25 -16.859 1 87.62 653 GLN B C 1
ATOM 12473 O O . GLN B 1 653 ? -25.734 41.562 -16 1 87.62 653 GLN B O 1
ATOM 12478 N N . GLU B 1 654 ? -25.812 43.219 -17.516 1 89.06 654 GLU B N 1
ATOM 12479 C CA . GLU B 1 654 ? -27.219 43.5 -17.281 1 89.06 654 GLU B CA 1
ATOM 12480 C C . GLU B 1 654 ? -28.109 42.344 -17.766 1 89.06 654 GLU B C 1
ATOM 12482 O O . GLU B 1 654 ? -29.047 41.938 -17.078 1 89.06 654 GLU B O 1
ATOM 12487 N N . VAL B 1 655 ? -27.781 41.844 -18.844 1 91.06 655 VAL B N 1
ATOM 12488 C CA . VAL B 1 655 ? -28.531 40.719 -19.375 1 91.06 655 VAL B CA 1
ATOM 12489 C C . VAL B 1 655 ? -28.344 39.5 -18.453 1 91.06 655 VAL B C 1
ATOM 12491 O O . VAL B 1 655 ? -29.297 38.75 -18.188 1 91.06 655 VAL B O 1
ATOM 12494 N N . TRP B 1 656 ? -27.078 39.312 -18 1 89.5 656 TRP B N 1
ATOM 12495 C CA . TRP B 1 656 ? -26.734 38.219 -17.109 1 89.5 656 TRP B CA 1
ATOM 12496 C C . TRP B 1 656 ? -27.516 38.312 -15.805 1 89.5 656 TRP B C 1
ATOM 12498 O O . TRP B 1 656 ? -28.016 37.281 -15.297 1 89.5 656 TRP B O 1
ATOM 12508 N N . SER B 1 657 ? -27.75 39.469 -15.367 1 88.38 657 SER B N 1
ATOM 12509 C CA . SER B 1 657 ? -28.469 39.688 -14.117 1 88.38 657 SER B CA 1
ATOM 12510 C C . SER B 1 657 ? -29.969 39.531 -14.305 1 88.38 657 SER B C 1
ATOM 12512 O O . SER B 1 657 ? -30.672 39.062 -13.406 1 88.38 657 SER B O 1
ATOM 12514 N N . VAL B 1 658 ? -30.5 39.844 -15.477 1 89.31 658 VAL B N 1
ATOM 12515 C CA . VAL B 1 658 ? -31.922 39.719 -15.766 1 89.31 658 VAL B CA 1
ATOM 12516 C C . VAL B 1 658 ? -32.312 38.25 -15.836 1 89.31 658 VAL B C 1
ATOM 12518 O O . VAL B 1 658 ? -33.406 37.875 -15.414 1 89.31 658 VAL B O 1
ATOM 12521 N N . LEU B 1 659 ? -31.312 37.5 -16.234 1 91.06 659 LEU B N 1
ATOM 12522 C CA . LEU B 1 659 ? -31.562 36.062 -16.328 1 91.06 659 LEU B CA 1
ATOM 12523 C C . LEU B 1 659 ? -31.312 35.406 -14.984 1 91.06 659 LEU B C 1
ATOM 12525 O O . LEU B 1 659 ? -31.438 34.188 -14.875 1 91.06 659 LEU B O 1
ATOM 12529 N N . CYS B 1 660 ? -30.953 35.969 -14.016 1 89.44 660 CYS B N 1
ATOM 12530 C CA . CYS B 1 660 ? -30.75 35.5 -12.648 1 89.44 660 CYS B CA 1
ATOM 12531 C C . CYS B 1 660 ? -29.688 34.406 -12.602 1 89.44 660 CYS B C 1
ATOM 12533 O O . CYS B 1 660 ? -29.844 33.406 -11.898 1 89.44 660 CYS B O 1
ATOM 12535 N N . LEU B 1 661 ? -28.641 34.625 -13.398 1 87.75 661 LEU B N 1
ATOM 12536 C CA . LEU B 1 661 ? -27.516 33.719 -13.391 1 87.75 661 LEU B CA 1
ATOM 12537 C C . LEU B 1 661 ? -26.484 34.125 -12.352 1 87.75 661 LEU B C 1
ATOM 12539 O O . LEU B 1 661 ? -26.312 35.312 -12.078 1 87.75 661 LEU B O 1
ATOM 12543 N N . PRO B 1 662 ? -25.906 33.094 -11.797 1 86.56 662 PRO B N 1
ATOM 12544 C CA . PRO B 1 662 ? -24.922 33.438 -10.766 1 86.56 662 PRO B CA 1
ATOM 12545 C C . PRO B 1 662 ? -23.672 34.125 -11.344 1 86.56 662 PRO B C 1
ATOM 12547 O O . PRO B 1 662 ? -23.297 33.875 -12.484 1 86.56 662 PRO B O 1
ATOM 12550 N N . PRO B 1 663 ? -23.141 34.969 -10.602 1 86.19 663 PRO B N 1
ATOM 12551 C CA . PRO B 1 663 ? -21.891 35.594 -11.055 1 86.19 663 PRO B CA 1
ATOM 12552 C C . PRO B 1 663 ? -20.734 34.594 -11.094 1 86.19 663 PRO B C 1
ATOM 12554 O O . PRO B 1 663 ? -20.797 33.531 -10.453 1 86.19 663 PRO B O 1
ATOM 12557 N N . MET B 1 664 ? -19.719 34.938 -11.844 1 88.81 664 MET B N 1
ATOM 12558 C CA . MET B 1 664 ? -18.531 34.094 -11.922 1 88.81 664 MET B CA 1
ATOM 12559 C C . MET B 1 664 ? -17.844 34 -10.57 1 88.81 664 MET B C 1
ATOM 12561 O O . MET B 1 664 ? -17.766 35 -9.836 1 88.81 664 MET B O 1
ATOM 12565 N N . ASP B 1 665 ? -17.422 32.844 -10.25 1 89.44 665 ASP B N 1
ATOM 12566 C CA . ASP B 1 665 ? -16.734 32.625 -8.977 1 89.44 665 ASP B CA 1
ATOM 12567 C C . ASP B 1 665 ? -15.383 33.344 -8.969 1 89.44 665 ASP B C 1
ATOM 12569 O O . ASP B 1 665 ? -14.664 33.312 -9.969 1 89.44 665 ASP B O 1
ATOM 12573 N N . VAL B 1 666 ? -15.148 34.031 -7.902 1 85.94 666 VAL B N 1
ATOM 12574 C CA . VAL B 1 666 ? -13.852 34.656 -7.703 1 85.94 666 VAL B CA 1
ATOM 12575 C C . VAL B 1 666 ? -13.242 34.188 -6.383 1 85.94 666 VAL B C 1
ATOM 12577 O O . VAL B 1 666 ? -13.953 34.031 -5.391 1 85.94 666 VAL B O 1
ATOM 12580 N N . LEU B 1 667 ? -11.945 34.031 -6.391 1 89.56 667 LEU B N 1
ATOM 12581 C CA . LEU B 1 667 ? -11.227 33.656 -5.168 1 89.56 667 LEU B CA 1
ATOM 12582 C C . LEU B 1 667 ? -11.258 34.812 -4.172 1 89.56 667 LEU B C 1
ATOM 12584 O O . LEU B 1 667 ? -11.508 35.969 -4.551 1 89.56 667 LEU B O 1
ATOM 12588 N N . PRO B 1 668 ? -11.102 34.531 -2.895 1 88.38 668 PRO B N 1
ATOM 12589 C CA . PRO B 1 668 ? -11.062 35.594 -1.905 1 88.38 668 PRO B CA 1
ATOM 12590 C C . PRO B 1 668 ? -10.023 36.656 -2.238 1 88.38 668 PRO B C 1
ATOM 12592 O O . PRO B 1 668 ? -8.938 36.344 -2.719 1 88.38 668 PRO B O 1
ATOM 12595 N N . PRO B 1 669 ? -10.398 37.812 -2.064 1 85.69 669 PRO B N 1
ATOM 12596 C CA . PRO B 1 669 ? -9.492 38.906 -2.42 1 85.69 669 PRO B CA 1
ATOM 12597 C C . PRO B 1 669 ? -8.203 38.906 -1.607 1 85.69 669 PRO B C 1
ATOM 12599 O O . PRO B 1 669 ? -8.195 38.438 -0.457 1 85.69 669 PRO B O 1
ATOM 12602 N N . THR B 1 670 ? -7.172 39.438 -2.209 1 89.38 670 THR B N 1
ATOM 12603 C CA . THR B 1 670 ? -5.863 39.469 -1.564 1 89.38 670 THR B CA 1
ATOM 12604 C C . THR B 1 670 ? -5.598 40.844 -0.935 1 89.38 670 THR B C 1
ATOM 12606 O O . THR B 1 670 ? -4.676 41 -0.13 1 89.38 670 THR B O 1
ATOM 12609 N N . SER B 1 671 ? -6.426 41.781 -1.207 1 85.81 671 SER B N 1
ATOM 12610 C CA . SER B 1 671 ? -6.262 43.125 -0.617 1 85.81 671 SER B CA 1
ATOM 12611 C C . SER B 1 671 ? -7.074 43.25 0.664 1 85.81 671 SER B C 1
ATOM 12613 O O . SER B 1 671 ? -8.195 42.75 0.754 1 85.81 671 SER B O 1
ATOM 12615 N N . PRO B 1 672 ? -6.512 43.719 1.763 1 75.44 672 PRO B N 1
ATOM 12616 C CA . PRO B 1 672 ? -7.23 43.812 3.035 1 75.44 672 PRO B CA 1
ATOM 12617 C C . PRO B 1 672 ? -8.438 44.75 2.955 1 75.44 672 PRO B C 1
ATOM 12619 O O . PRO B 1 672 ? -9.484 44.469 3.549 1 75.44 672 PRO B O 1
ATOM 12622 N N . ASP B 1 673 ? -8.359 46.094 2.629 1 62.38 673 ASP B N 1
ATOM 12623 C CA . ASP B 1 673 ? -9.391 47.125 2.764 1 62.38 673 ASP B CA 1
ATOM 12624 C C . ASP B 1 673 ? -10.188 47.281 1.47 1 62.38 673 ASP B C 1
ATOM 12626 O O . ASP B 1 673 ? -9.93 48.188 0.685 1 62.38 673 ASP B O 1
ATOM 12630 N N . MET B 1 674 ? -10.516 46.156 0.955 1 55.56 674 MET B N 1
ATOM 12631 C CA . MET B 1 674 ? -11.273 46.469 -0.251 1 55.56 674 MET B CA 1
ATOM 12632 C C . MET B 1 674 ? -12.602 47.125 0.102 1 55.56 674 MET B C 1
ATOM 12634 O O . MET B 1 674 ? -13.266 46.719 1.062 1 55.56 674 MET B O 1
ATOM 12638 N N . THR B 1 675 ? -12.602 48.469 -0.054 1 48.97 675 THR B N 1
ATOM 12639 C CA . THR B 1 675 ? -13.891 49.125 0.086 1 48.97 675 THR B CA 1
ATOM 12640 C C . THR B 1 675 ? -15.031 48.188 -0.311 1 48.97 675 THR B C 1
ATOM 12642 O O . THR B 1 675 ? -15.164 47.844 -1.48 1 48.97 675 THR B O 1
ATOM 12645 N N . PHE B 1 676 ? -15.227 47.188 0.53 1 51.62 676 PHE B N 1
ATOM 12646 C CA . PHE B 1 676 ? -16.422 46.375 0.292 1 51.62 676 PHE B CA 1
ATOM 12647 C C . PHE B 1 676 ? -17.594 47.25 -0.113 1 51.62 676 PHE B C 1
ATOM 12649 O O . PHE B 1 676 ? -18.344 47.719 0.743 1 51.62 676 PHE B O 1
ATOM 12656 N N . HIS B 1 677 ? -17.297 48.281 -0.834 1 46.06 677 HIS B N 1
ATOM 12657 C CA . HIS B 1 677 ? -18.469 49 -1.333 1 46.06 677 HIS B CA 1
ATOM 12658 C C . HIS B 1 677 ? -19.484 48.031 -1.947 1 46.06 677 HIS B C 1
ATOM 12660 O O . HIS B 1 677 ? -19.109 46.938 -2.412 1 46.06 677 HIS B O 1
ATOM 12666 N N . GLU B 1 678 ? -20.672 48.156 -1.489 1 49.03 678 GLU B N 1
ATOM 12667 C CA . GLU B 1 678 ? -21.859 47.438 -1.965 1 49.03 678 GLU B CA 1
ATOM 12668 C C . GLU B 1 678 ? -21.672 46.938 -3.396 1 49.03 678 GLU B C 1
ATOM 12670 O O . GLU B 1 678 ? -22.422 46.094 -3.873 1 49.03 678 GLU B O 1
ATOM 12675 N N . GLY B 1 679 ? -20.594 47.406 -4.156 1 46.56 679 GLY B N 1
ATOM 12676 C CA . GLY B 1 679 ? -20.531 47.094 -5.574 1 46.56 679 GLY B CA 1
ATOM 12677 C C . GLY B 1 679 ? -19.531 46 -5.883 1 46.56 679 GLY B C 1
ATOM 12678 O O . GLY B 1 679 ? -18.938 45.406 -4.973 1 46.56 679 GLY B O 1
ATOM 12679 N N . VAL B 1 680 ? -19.391 45.5 -7.246 1 51.66 680 VAL B N 1
ATOM 12680 C CA . VAL B 1 680 ? -18.641 44.406 -7.859 1 51.66 680 VAL B CA 1
ATOM 12681 C C . VAL B 1 680 ? -17.156 44.562 -7.555 1 51.66 680 VAL B C 1
ATOM 12683 O O . VAL B 1 680 ? -16.562 45.594 -7.902 1 51.66 680 VAL B O 1
ATOM 12686 N N . THR B 1 681 ? -16.641 44.094 -6.516 1 53.91 681 THR B N 1
ATOM 12687 C CA . THR B 1 681 ? -15.203 44.062 -6.312 1 53.91 681 THR B CA 1
ATOM 12688 C C . THR B 1 681 ? -14.477 43.719 -7.621 1 53.91 681 THR B C 1
ATOM 12690 O O . THR B 1 681 ? -14.859 42.812 -8.336 1 53.91 681 THR B O 1
ATOM 12693 N N . PRO B 1 682 ? -13.648 44.688 -8.172 1 56 682 PRO B N 1
ATOM 12694 C CA . PRO B 1 682 ? -12.914 44.312 -9.391 1 56 682 PRO B CA 1
ATOM 12695 C C . PRO B 1 682 ? -12.102 43.031 -9.242 1 56 682 PRO B C 1
ATOM 12697 O O . PRO B 1 682 ? -11.398 42.875 -8.242 1 56 682 PRO B O 1
ATOM 12700 N N . ALA B 1 683 ? -12.508 42 -9.883 1 62.5 683 ALA B N 1
ATOM 12701 C CA . ALA B 1 683 ? -11.836 40.719 -9.898 1 62.5 683 ALA B CA 1
ATOM 12702 C C . ALA B 1 683 ? -10.375 40.844 -10.305 1 62.5 683 ALA B C 1
ATOM 12704 O O . ALA B 1 683 ? -10.055 41.594 -11.25 1 62.5 683 ALA B O 1
ATOM 12705 N N . GLU B 1 684 ? -9.406 40.531 -9.32 1 75.06 684 GLU B N 1
ATOM 12706 C CA . GLU B 1 684 ? -7.992 40.469 -9.68 1 75.06 684 GLU B CA 1
ATOM 12707 C C . GLU B 1 684 ? -7.77 39.656 -10.953 1 75.06 684 GLU B C 1
ATOM 12709 O O . GLU B 1 684 ? -8.422 38.625 -11.156 1 75.06 684 GLU B O 1
ATOM 12714 N N . GLU B 1 685 ? -6.992 40.125 -11.875 1 78.56 685 GLU B N 1
ATOM 12715 C CA . GLU B 1 685 ? -6.812 39.5 -13.188 1 78.56 685 GLU B CA 1
ATOM 12716 C C . GLU B 1 685 ? -5.695 38.469 -13.172 1 78.56 685 GLU B C 1
ATOM 12718 O O . GLU B 1 685 ? -5.676 37.562 -14 1 78.56 685 GLU B O 1
ATOM 12723 N N . TRP B 1 686 ? -4.867 38.531 -12.172 1 82.75 686 TRP B N 1
ATOM 12724 C CA . TRP B 1 686 ? -3.666 37.719 -12.242 1 82.75 686 TRP B CA 1
ATOM 12725 C C . TRP B 1 686 ? -4.012 36.219 -12.086 1 82.75 686 TRP B C 1
ATOM 12727 O O . TRP B 1 686 ? -3.346 35.375 -12.664 1 82.75 686 TRP B O 1
ATOM 12737 N N . PRO B 1 687 ? -5.02 35.938 -11.359 1 83.12 687 PRO B N 1
ATOM 12738 C CA . PRO B 1 687 ? -5.332 34.5 -11.297 1 83.12 687 PRO B CA 1
ATOM 12739 C C . PRO B 1 687 ? -5.766 33.938 -12.648 1 83.12 687 PRO B C 1
ATOM 12741 O O . PRO B 1 687 ? -5.547 32.75 -12.922 1 83.12 687 PRO B O 1
ATOM 12744 N N . HIS B 1 688 ? -6.332 34.75 -13.43 1 83.94 688 HIS B N 1
ATOM 12745 C CA . HIS B 1 688 ? -6.73 34.312 -14.766 1 83.94 688 HIS B CA 1
ATOM 12746 C C . HIS B 1 688 ? -5.516 34.062 -15.648 1 83.94 688 HIS B C 1
ATOM 12748 O O . HIS B 1 688 ? -5.535 33.156 -16.516 1 83.94 688 HIS B O 1
ATOM 12754 N N . LEU B 1 689 ? -4.562 34.812 -15.359 1 86.06 689 LEU B N 1
ATOM 12755 C CA . LEU B 1 689 ? -3.334 34.625 -16.125 1 86.06 689 LEU B CA 1
ATOM 12756 C C . LEU B 1 689 ? -2.615 33.344 -15.727 1 86.06 689 LEU B C 1
ATOM 12758 O O . LEU B 1 689 ? -1.873 32.781 -16.516 1 86.06 689 LEU B O 1
ATOM 12762 N N . LEU B 1 690 ? -2.83 32.969 -14.555 1 90.75 690 LEU B N 1
ATOM 12763 C CA . LEU B 1 690 ? -2.18 31.75 -14.039 1 90.75 690 LEU B CA 1
ATOM 12764 C C . LEU B 1 690 ? -3.039 30.516 -14.297 1 90.75 690 LEU B C 1
ATOM 12766 O O . LEU B 1 690 ? -2.621 29.391 -14.008 1 90.75 690 LEU B O 1
ATOM 12770 N N . SER B 1 691 ? -4.18 30.641 -14.867 1 91.38 691 SER B N 1
ATOM 12771 C CA . SER B 1 691 ? -5.148 29.562 -15.031 1 91.38 691 SER B CA 1
ATOM 12772 C C . SER B 1 691 ? -4.578 28.438 -15.883 1 91.38 691 SER B C 1
ATOM 12774 O O . SER B 1 691 ? -4.797 27.25 -15.578 1 91.38 691 SER B O 1
ATOM 12776 N N . PRO B 1 692 ? -3.768 28.75 -16.922 1 92.25 692 PRO B N 1
ATOM 12777 C CA . PRO B 1 692 ? -3.209 27.641 -17.703 1 92.25 692 PRO B CA 1
ATOM 12778 C C . PRO B 1 692 ? -2.248 26.781 -16.891 1 92.25 692 PRO B C 1
ATOM 12780 O O . PRO B 1 692 ? -2.236 25.562 -17.031 1 92.25 692 PRO B O 1
ATOM 12783 N N . LEU B 1 693 ? -1.479 27.438 -16.109 1 94 693 LEU B N 1
ATOM 12784 C CA . LEU B 1 693 ? -0.562 26.672 -15.258 1 94 693 LEU B CA 1
ATOM 12785 C C . LEU B 1 693 ? -1.328 25.812 -14.258 1 94 693 LEU B C 1
ATOM 12787 O O . LEU B 1 693 ? -0.997 24.641 -14.062 1 94 693 LEU B O 1
ATOM 12791 N N . LEU B 1 694 ? -2.307 26.375 -13.633 1 95.81 694 LEU B N 1
ATOM 12792 C CA . LEU B 1 694 ? -3.111 25.641 -12.664 1 95.81 694 LEU B CA 1
ATOM 12793 C C . LEU B 1 694 ? -3.863 24.5 -13.336 1 95.81 694 LEU B C 1
ATOM 12795 O O . LEU B 1 694 ? -4.055 23.438 -12.742 1 95.81 694 LEU B O 1
ATOM 12799 N N . TYR B 1 695 ? -4.273 24.703 -14.555 1 96.75 695 TYR B N 1
ATOM 12800 C CA . TYR B 1 695 ? -4.938 23.656 -15.328 1 96.75 695 TYR B CA 1
ATOM 12801 C C . TYR B 1 695 ? -3.994 22.5 -15.609 1 96.75 695 TYR B C 1
ATOM 12803 O O . TYR B 1 695 ? -4.375 21.344 -15.469 1 96.75 695 TYR B O 1
ATOM 12811 N N . VAL B 1 696 ? -2.758 22.828 -15.938 1 97.19 696 VAL B N 1
ATOM 12812 C CA . VAL B 1 696 ? -1.76 21.797 -16.188 1 97.19 696 VAL B CA 1
ATOM 12813 C C . VAL B 1 696 ? -1.502 21.016 -14.898 1 97.19 696 VAL B C 1
ATOM 12815 O O . VAL B 1 696 ? -1.389 19.781 -14.922 1 97.19 696 VAL B O 1
ATOM 12818 N N . LEU B 1 697 ? -1.402 21.688 -13.797 1 97.56 697 LEU B N 1
ATOM 12819 C CA . LEU B 1 697 ? -1.181 21.031 -12.516 1 97.56 697 LEU B CA 1
ATOM 12820 C C . LEU B 1 697 ? -2.371 20.141 -12.148 1 97.56 697 LEU B C 1
ATOM 12822 O O . LEU B 1 697 ? -2.193 19.031 -11.664 1 97.56 697 LEU B O 1
ATOM 12826 N N . GLY B 1 698 ? -3.57 20.672 -12.383 1 97.88 698 GLY B N 1
ATOM 12827 C CA . GLY B 1 698 ? -4.754 19.859 -12.133 1 97.88 698 GLY B CA 1
ATOM 12828 C C . GLY B 1 698 ? -4.832 18.625 -13.008 1 97.88 698 GLY B C 1
ATOM 12829 O O . GLY B 1 698 ? -5.234 17.562 -12.555 1 97.88 698 GLY B O 1
ATOM 12830 N N . ALA B 1 699 ? -4.457 18.781 -14.219 1 98 699 ALA B N 1
ATOM 12831 C CA . ALA B 1 699 ? -4.438 17.656 -15.148 1 98 699 ALA B CA 1
ATOM 12832 C C . ALA B 1 699 ? -3.4 16.609 -14.734 1 98 699 ALA B C 1
ATOM 12834 O O . ALA B 1 699 ? -3.609 15.414 -14.914 1 98 699 ALA B O 1
ATOM 12835 N N . ALA B 1 700 ? -2.268 17.109 -14.234 1 97.88 700 ALA B N 1
ATOM 12836 C CA . ALA B 1 700 ? -1.238 16.203 -13.75 1 97.88 700 ALA B CA 1
ATOM 12837 C C . ALA B 1 700 ? -1.755 15.367 -12.578 1 97.88 700 ALA B C 1
ATOM 12839 O O . ALA B 1 700 ? -1.473 14.172 -12.484 1 97.88 700 ALA B O 1
ATOM 12840 N N . VAL B 1 701 ? -2.504 15.984 -11.68 1 97.62 701 VAL B N 1
ATOM 12841 C CA . VAL B 1 701 ? -3.088 15.266 -10.555 1 97.62 701 VAL B CA 1
ATOM 12842 C C . VAL B 1 701 ? -4.078 14.219 -11.062 1 97.62 701 VAL B C 1
ATOM 12844 O O . VAL B 1 701 ? -4.121 13.094 -10.555 1 97.62 701 VAL B O 1
ATOM 12847 N N . ALA B 1 702 ? -4.828 14.547 -12.07 1 98 702 ALA B N 1
ATOM 12848 C CA . ALA B 1 702 ? -5.777 13.602 -12.648 1 98 702 ALA B CA 1
ATOM 12849 C C . ALA B 1 702 ? -5.051 12.414 -13.289 1 98 702 ALA B C 1
ATOM 12851 O O . ALA B 1 702 ? -5.418 11.258 -13.07 1 98 702 ALA B O 1
ATOM 12852 N N . TYR B 1 703 ? -3.998 12.68 -14.055 1 97.75 703 TYR B N 1
ATOM 12853 C CA . TYR B 1 703 ? -3.258 11.648 -14.766 1 97.75 703 TYR B CA 1
ATOM 12854 C C . TYR B 1 703 ? -2.604 10.672 -13.797 1 97.75 703 TYR B C 1
ATOM 12856 O O . TYR B 1 703 ? -2.789 9.461 -13.898 1 97.75 703 TYR B O 1
ATOM 12864 N N . TRP B 1 704 ? -1.854 11.234 -12.844 1 96.38 704 TRP B N 1
ATOM 12865 C CA . TRP B 1 704 ? -1.136 10.375 -11.906 1 96.38 704 TRP B CA 1
ATOM 12866 C C . TRP B 1 704 ? -2.088 9.773 -10.883 1 96.38 704 TRP B C 1
ATOM 12868 O O . TRP B 1 704 ? -1.846 8.68 -10.367 1 96.38 704 TRP B O 1
ATOM 12878 N N . GLY B 1 705 ? -3.205 10.508 -10.5 1 96.19 705 GLY B N 1
ATOM 12879 C CA . GLY B 1 705 ? -4.234 9.938 -9.641 1 96.19 705 GLY B CA 1
ATOM 12880 C C . GLY B 1 705 ? -4.902 8.719 -10.242 1 96.19 705 GLY B C 1
ATOM 12881 O O . GLY B 1 705 ? -5.133 7.727 -9.555 1 96.19 705 GLY B O 1
ATOM 12882 N N . CYS B 1 706 ? -5.168 8.742 -11.492 1 96.25 706 CYS B N 1
ATOM 12883 C CA . CYS B 1 706 ? -5.785 7.617 -12.188 1 96.25 706 CYS B CA 1
ATOM 12884 C C . CYS B 1 706 ? -4.812 6.449 -12.305 1 96.25 706 CYS B C 1
ATOM 12886 O O . CYS B 1 706 ? -5.211 5.289 -12.188 1 96.25 706 CYS B O 1
ATOM 12888 N N . THR B 1 707 ? -3.535 6.766 -12.539 1 95.19 707 THR B N 1
ATOM 12889 C CA . THR B 1 707 ? -2.521 5.719 -12.602 1 95.19 707 THR B CA 1
ATOM 12890 C C . THR B 1 707 ? -2.391 5.016 -11.25 1 95.19 707 THR B C 1
ATOM 12892 O O . THR B 1 707 ? -2.295 3.787 -11.195 1 95.19 707 THR B O 1
ATOM 12895 N N . LEU B 1 708 ? -2.395 5.793 -10.219 1 94.56 708 LEU B N 1
ATOM 12896 C CA . LEU B 1 708 ? -2.328 5.227 -8.875 1 94.56 708 LEU B CA 1
ATOM 12897 C C . LEU B 1 708 ? -3.576 4.402 -8.57 1 94.56 708 LEU B C 1
ATOM 12899 O O . LEU B 1 708 ? -3.484 3.326 -7.977 1 94.56 708 LEU B O 1
ATOM 12903 N N . LEU B 1 709 ? -4.711 4.891 -8.953 1 95.06 709 LEU B N 1
ATOM 12904 C CA . LEU B 1 709 ? -5.957 4.164 -8.75 1 95.06 709 LEU B CA 1
ATOM 12905 C C . LEU B 1 709 ? -5.926 2.818 -9.469 1 95.06 709 LEU B C 1
ATOM 12907 O O . LEU B 1 709 ? -6.316 1.797 -8.898 1 95.06 709 LEU B O 1
ATOM 12911 N N . SER B 1 710 ? -5.461 2.809 -10.664 1 95.88 710 SER B N 1
ATOM 12912 C CA . SER B 1 710 ? -5.367 1.571 -11.438 1 95.88 710 SER B CA 1
ATOM 12913 C C . SER B 1 710 ? -4.414 0.582 -10.773 1 95.88 710 SER B C 1
ATOM 12915 O O . SER B 1 710 ? -4.695 -0.617 -10.711 1 95.88 710 SER B O 1
ATOM 12917 N N . LEU B 1 711 ? -3.305 1.104 -10.227 1 93.94 711 LEU B N 1
ATOM 12918 C CA . LEU B 1 711 ? -2.342 0.25 -9.539 1 93.94 711 LEU B CA 1
ATOM 12919 C C . LEU B 1 711 ? -2.949 -0.342 -8.273 1 93.94 711 LEU B C 1
ATOM 12921 O O . LEU B 1 711 ? -2.77 -1.528 -7.988 1 93.94 711 LEU B O 1
ATOM 12925 N N . ILE B 1 712 ? -3.648 0.415 -7.586 1 93.38 712 ILE B N 1
ATOM 12926 C CA . ILE B 1 712 ? -4.285 -0.039 -6.352 1 93.38 712 ILE B CA 1
ATOM 12927 C C . ILE B 1 712 ? -5.344 -1.092 -6.676 1 93.38 712 ILE B C 1
ATOM 12929 O O . ILE B 1 712 ? -5.449 -2.105 -5.984 1 93.38 712 ILE B O 1
ATOM 12933 N N . ILE B 1 713 ? -6.086 -0.875 -7.738 1 95.31 713 ILE B N 1
ATOM 12934 C CA . ILE B 1 713 ? -7.117 -1.824 -8.148 1 95.31 713 ILE B CA 1
ATOM 12935 C C . ILE B 1 713 ? -6.465 -3.139 -8.57 1 95.31 713 ILE B C 1
ATOM 12937 O O . ILE B 1 713 ? -6.957 -4.219 -8.234 1 95.31 713 ILE B O 1
ATOM 12941 N N . ARG B 1 714 ? -5.348 -3.061 -9.227 1 94.31 714 ARG B N 1
ATOM 12942 C CA . ARG B 1 714 ? -4.629 -4.266 -9.633 1 94.31 714 ARG B CA 1
ATOM 12943 C C . ARG B 1 714 ? -4.125 -5.035 -8.422 1 94.31 714 ARG B C 1
ATOM 12945 O O . ARG B 1 714 ? -4.258 -6.258 -8.352 1 94.31 714 ARG B O 1
ATOM 12952 N N . LEU B 1 715 ? -3.66 -4.336 -7.418 1 90.31 715 LEU B N 1
ATOM 12953 C CA . LEU B 1 715 ? -3.125 -4.965 -6.215 1 90.31 715 LEU B CA 1
ATOM 12954 C C . LEU B 1 715 ? -4.246 -5.57 -5.375 1 90.31 715 LEU B C 1
ATOM 12956 O O . LEU B 1 715 ? -4.141 -6.719 -4.934 1 90.31 715 LEU B O 1
ATOM 12960 N N . ILE B 1 716 ? -5.309 -4.879 -5.23 1 92.38 716 ILE B N 1
ATOM 12961 C CA . ILE B 1 716 ? -6.426 -5.363 -4.43 1 92.38 716 ILE B CA 1
ATOM 12962 C C . ILE B 1 716 ? -7.086 -6.547 -5.137 1 92.38 716 ILE B C 1
ATOM 12964 O O . ILE B 1 716 ? -7.535 -7.492 -4.488 1 92.38 716 ILE B O 1
ATOM 12968 N N . SER B 1 717 ? -7.16 -6.477 -6.453 1 94.31 717 SER B N 1
ATOM 12969 C CA . SER B 1 717 ? -7.75 -7.574 -7.207 1 94.31 717 SER B CA 1
ATOM 12970 C C . SER B 1 717 ? -6.938 -8.852 -7.047 1 94.31 717 SER B C 1
ATOM 12972 O O . SER B 1 717 ? -7.496 -9.953 -7 1 94.31 717 SER B O 1
ATOM 12974 N N . LEU B 1 718 ? -5.629 -8.727 -6.859 1 89.5 718 LEU B N 1
ATOM 12975 C CA . LEU B 1 718 ? -4.77 -9.883 -6.645 1 89.5 718 LEU B CA 1
ATOM 12976 C C . LEU B 1 718 ? -5.074 -10.539 -5.301 1 89.5 718 LEU B C 1
ATOM 12978 O O . LEU B 1 718 ? -5.145 -11.766 -5.207 1 89.5 718 LEU B O 1
ATOM 12982 N N . MET B 1 719 ? -5.32 -9.805 -4.352 1 86.94 719 MET B N 1
ATOM 12983 C CA . MET B 1 719 ? -5.633 -10.297 -3.016 1 86.94 719 MET B CA 1
ATOM 12984 C C . MET B 1 719 ? -7.039 -10.883 -2.969 1 86.94 719 MET B C 1
ATOM 12986 O O . MET B 1 719 ? -7.262 -11.938 -2.367 1 86.94 719 MET B O 1
ATOM 12990 N N . LEU B 1 720 ? -7.941 -10.242 -3.672 1 88.75 720 LEU B N 1
ATOM 12991 C CA . LEU B 1 720 ? -9.336 -10.664 -3.645 1 88.75 720 LEU B CA 1
ATOM 12992 C C . LEU B 1 720 ? -9.539 -11.922 -4.477 1 88.75 720 LEU B C 1
ATOM 12994 O O . LEU B 1 720 ? -10.477 -12.688 -4.23 1 88.75 720 LEU B O 1
ATOM 12998 N N . ALA B 1 721 ? -8.656 -12.102 -5.402 1 87.81 721 ALA B N 1
ATOM 12999 C CA . ALA B 1 721 ? -8.766 -13.273 -6.27 1 87.81 721 ALA B CA 1
ATOM 13000 C C . ALA B 1 721 ? -8.617 -14.562 -5.469 1 87.81 721 ALA B C 1
ATOM 13002 O O . ALA B 1 721 ? -9.172 -15.602 -5.844 1 87.81 721 ALA B O 1
ATOM 13003 N N . LEU B 1 722 ? -7.984 -14.469 -4.336 1 79.69 722 LEU B N 1
ATOM 13004 C CA . LEU B 1 722 ? -7.785 -15.633 -3.482 1 79.69 722 LEU B CA 1
ATOM 13005 C C . LEU B 1 722 ? -9.109 -16.094 -2.887 1 79.69 722 LEU B C 1
ATOM 13007 O O . LEU B 1 722 ? -9.266 -17.281 -2.553 1 79.69 722 LEU B O 1
ATOM 13011 N N . PHE B 1 723 ? -10.086 -15.203 -2.9 1 82 723 PHE B N 1
ATOM 13012 C CA . PHE B 1 723 ? -11.344 -15.5 -2.223 1 82 723 PHE B CA 1
ATOM 13013 C C . PHE B 1 723 ? -12.453 -15.766 -3.23 1 82 723 PHE B C 1
ATOM 13015 O O . PHE B 1 723 ? -13.562 -16.141 -2.854 1 82 723 PHE B O 1
ATOM 13022 N N . HIS B 1 724 ? -12.078 -15.609 -4.602 1 83.88 724 HIS B N 1
ATOM 13023 C CA . HIS B 1 724 ? -13.109 -15.758 -5.625 1 83.88 724 HIS B CA 1
ATOM 13024 C C . HIS B 1 724 ? -12.742 -16.859 -6.617 1 83.88 724 HIS B C 1
ATOM 13026 O O . HIS B 1 724 ? -11.562 -17.125 -6.836 1 83.88 724 HIS B O 1
ATOM 13032 N N . ARG B 1 725 ? -13.781 -17.453 -7.117 1 76.94 725 ARG B N 1
ATOM 13033 C CA . ARG B 1 725 ? -13.594 -18.375 -8.234 1 76.94 725 ARG B CA 1
ATOM 13034 C C . ARG B 1 725 ? -13.398 -17.625 -9.547 1 76.94 725 ARG B C 1
ATOM 13036 O O . ARG B 1 725 ? -13.992 -16.562 -9.75 1 76.94 725 ARG B O 1
ATOM 13043 N N . PRO B 1 726 ? -12.445 -18.031 -10.328 1 78.69 726 PRO B N 1
ATOM 13044 C CA . PRO B 1 726 ? -12.219 -17.328 -11.602 1 78.69 726 PRO B CA 1
ATOM 13045 C C . PRO B 1 726 ? -13.461 -17.312 -12.484 1 78.69 726 PRO B C 1
ATOM 13047 O O . PRO B 1 726 ? -14.227 -18.281 -12.508 1 78.69 726 PRO B O 1
ATOM 13050 N N . SER B 1 727 ? -13.789 -16.141 -12.953 1 80.94 727 SER B N 1
ATOM 13051 C CA . SER B 1 727 ? -14.914 -15.969 -13.859 1 80.94 727 SER B CA 1
ATOM 13052 C C . SER B 1 727 ? -14.438 -15.586 -15.258 1 80.94 727 SER B C 1
ATOM 13054 O O . SER B 1 727 ? -13.383 -14.969 -15.414 1 80.94 727 SER B O 1
ATOM 13056 N N . ILE B 1 728 ? -15.203 -16.031 -16.297 1 79.19 728 ILE B N 1
ATOM 13057 C CA . ILE B 1 728 ? -14.797 -15.75 -17.672 1 79.19 728 ILE B CA 1
ATOM 13058 C C . ILE B 1 728 ? -15.859 -14.883 -18.359 1 79.19 728 ILE B C 1
ATOM 13060 O O . ILE B 1 728 ? -15.68 -14.469 -19.5 1 79.19 728 ILE B O 1
ATOM 13064 N N . SER B 1 729 ? -16.797 -14.445 -17.5 1 84.94 729 SER B N 1
ATOM 13065 C CA . SER B 1 729 ? -17.891 -13.695 -18.109 1 84.94 729 SER B CA 1
ATOM 13066 C C . SER B 1 729 ? -17.672 -12.195 -17.969 1 84.94 729 SER B C 1
ATOM 13068 O O . SER B 1 729 ? -17.141 -11.734 -16.953 1 84.94 729 SER B O 1
ATOM 13070 N N . ARG B 1 730 ? -18.094 -11.422 -18.953 1 87.81 730 ARG B N 1
ATOM 13071 C CA . ARG B 1 730 ? -18 -9.969 -18.922 1 87.81 730 ARG B CA 1
ATOM 13072 C C . ARG B 1 730 ? -18.984 -9.383 -17.906 1 87.81 730 ARG B C 1
ATOM 13074 O O . ARG B 1 730 ? -18.797 -8.258 -17.453 1 87.81 730 ARG B O 1
ATOM 13081 N N . ASP B 1 731 ? -20 -10.141 -17.5 1 89.5 731 ASP B N 1
ATOM 13082 C CA . ASP B 1 731 ? -21.031 -9.656 -16.578 1 89.5 731 ASP B CA 1
ATOM 13083 C C . ASP B 1 731 ? -20.672 -10 -15.141 1 89.5 731 ASP B C 1
ATOM 13085 O O . ASP B 1 731 ? -21.531 -9.977 -14.258 1 89.5 731 ASP B O 1
ATOM 13089 N N . CYS B 1 732 ? -19.422 -10.234 -14.977 1 90.38 732 CYS B N 1
ATOM 13090 C CA . CYS B 1 732 ? -18.984 -10.516 -13.609 1 90.38 732 CYS B CA 1
ATOM 13091 C C . CYS B 1 732 ? -19.141 -9.281 -12.727 1 90.38 732 CYS B C 1
ATOM 13093 O O . CYS B 1 732 ? -18.859 -8.164 -13.156 1 90.38 732 CYS B O 1
ATOM 13095 N N . GLY B 1 733 ? -19.766 -9.391 -11.586 1 90.44 733 GLY B N 1
ATOM 13096 C CA . GLY B 1 733 ? -19.906 -8.312 -10.625 1 90.44 733 GLY B CA 1
ATOM 13097 C C . GLY B 1 733 ? -21.141 -7.457 -10.867 1 90.44 733 GLY B C 1
ATOM 13098 O O . GLY B 1 733 ? -21.344 -6.457 -10.18 1 90.44 733 GLY B O 1
ATOM 13099 N N . THR B 1 734 ? -21.891 -7.723 -11.953 1 94.06 734 THR B N 1
ATOM 13100 C CA . THR B 1 734 ? -23.125 -6.98 -12.188 1 94.06 734 THR B CA 1
ATOM 13101 C C . THR B 1 734 ? -24.188 -7.387 -11.18 1 94.06 734 THR B C 1
ATOM 13103 O O . THR B 1 734 ? -24.062 -8.406 -10.5 1 94.06 734 THR B O 1
ATOM 13106 N N . LEU B 1 735 ? -25.125 -6.516 -10.992 1 94.5 735 LEU B N 1
ATOM 13107 C CA . LEU B 1 735 ? -26.203 -6.742 -10.047 1 94.5 735 LEU B CA 1
ATOM 13108 C C . LEU B 1 735 ? -27.516 -7.027 -10.773 1 94.5 735 LEU B C 1
ATOM 13110 O O . LEU B 1 735 ? -27.812 -6.402 -11.797 1 94.5 735 LEU B O 1
ATOM 13114 N N . GLN B 1 736 ? -28.25 -7.977 -10.258 1 94.62 736 GLN B N 1
ATOM 13115 C CA . GLN B 1 736 ? -29.594 -8.211 -10.781 1 94.62 736 GLN B CA 1
ATOM 13116 C C . GLN B 1 736 ? -30.5 -7.016 -10.539 1 94.62 736 GLN B C 1
ATOM 13118 O O . GLN B 1 736 ? -30.344 -6.309 -9.539 1 94.62 736 GLN B O 1
ATOM 13123 N N . PRO B 1 737 ? -31.422 -6.68 -11.398 1 93.19 737 PRO B N 1
ATOM 13124 C CA . PRO B 1 737 ? -32.25 -5.492 -11.281 1 93.19 737 PRO B CA 1
ATOM 13125 C C . PRO B 1 737 ? -33.031 -5.441 -9.953 1 93.19 737 PRO B C 1
ATOM 13127 O O . PRO B 1 737 ? -33.188 -4.363 -9.375 1 93.19 737 PRO B O 1
ATOM 13130 N N . ARG B 1 738 ? -33.406 -6.586 -9.391 1 94.81 738 ARG B N 1
ATOM 13131 C CA . ARG B 1 738 ? -34.125 -6.594 -8.109 1 94.81 738 ARG B CA 1
ATOM 13132 C C . ARG B 1 738 ? -33.156 -6.227 -6.973 1 94.81 738 ARG B C 1
ATOM 13134 O O . ARG B 1 738 ? -33.531 -5.461 -6.074 1 94.81 738 ARG B O 1
ATOM 13141 N N . THR B 1 739 ? -31.953 -6.766 -6.992 1 95.31 739 THR B N 1
ATOM 13142 C CA . THR B 1 739 ? -30.953 -6.445 -5.984 1 95.31 739 THR B CA 1
ATOM 13143 C C . THR B 1 739 ? -30.531 -4.988 -6.09 1 95.31 739 THR B C 1
ATOM 13145 O O . THR B 1 739 ? -30.266 -4.332 -5.078 1 95.31 739 THR B O 1
ATOM 13148 N N . GLN B 1 740 ? -30.5 -4.504 -7.312 1 95.56 740 GLN B N 1
ATOM 13149 C CA . GLN B 1 740 ? -30.156 -3.105 -7.535 1 95.56 740 GLN B CA 1
ATOM 13150 C C . GLN B 1 740 ? -31.188 -2.17 -6.918 1 95.56 740 GLN B C 1
ATOM 13152 O O . GLN B 1 740 ? -30.828 -1.183 -6.273 1 95.56 740 GLN B O 1
ATOM 13157 N N . LEU B 1 741 ? -32.438 -2.484 -7.105 1 96 741 LEU B N 1
ATOM 13158 C CA . LEU B 1 741 ? -33.531 -1.673 -6.547 1 96 741 LEU B CA 1
ATOM 13159 C C . LEU B 1 741 ? -33.5 -1.727 -5.023 1 96 741 LEU B C 1
ATOM 13161 O O . LEU B 1 741 ? -33.688 -0.701 -4.359 1 96 741 LEU B O 1
ATOM 13165 N N . LEU B 1 742 ? -33.25 -2.885 -4.449 1 97.12 742 LEU B N 1
ATOM 13166 C CA . LEU B 1 742 ? -33.219 -3.047 -3.002 1 97.12 742 LEU B CA 1
ATOM 13167 C C . LEU B 1 742 ? -32.031 -2.291 -2.404 1 97.12 742 LEU B C 1
ATOM 13169 O O . LEU B 1 742 ? -32.188 -1.616 -1.381 1 97.12 742 LEU B O 1
ATOM 13173 N N . LEU B 1 743 ? -30.906 -2.422 -3.068 1 96.88 743 LEU B N 1
ATOM 13174 C CA . LEU B 1 743 ? -29.719 -1.73 -2.574 1 96.88 743 LEU B CA 1
ATOM 13175 C C . LEU B 1 743 ? -29.891 -0.219 -2.668 1 96.88 743 LEU B C 1
ATOM 13177 O O . LEU B 1 743 ? -29.469 0.517 -1.775 1 96.88 743 LEU B O 1
ATOM 13181 N N . THR B 1 744 ? -30.531 0.278 -3.766 1 97.5 744 THR B N 1
ATOM 13182 C CA . THR B 1 744 ? -30.781 1.707 -3.926 1 97.5 744 THR B CA 1
ATOM 13183 C C . THR B 1 744 ? -31.703 2.221 -2.822 1 97.5 744 THR B C 1
ATOM 13185 O O . THR B 1 744 ? -31.453 3.281 -2.242 1 97.5 744 THR B O 1
ATOM 13188 N N . LEU B 1 745 ? -32.688 1.439 -2.512 1 97.38 745 LEU B N 1
ATOM 13189 C CA . LEU B 1 745 ? -33.625 1.832 -1.464 1 97.38 745 LEU B CA 1
ATOM 13190 C C . LEU B 1 745 ? -32.938 1.817 -0.098 1 97.38 745 LEU B C 1
ATOM 13192 O O . LEU B 1 745 ? -33.094 2.75 0.691 1 97.38 745 LEU B O 1
ATOM 13196 N N . CYS B 1 746 ? -32.188 0.806 0.158 1 97.62 746 CYS B N 1
ATOM 13197 C CA . CYS B 1 746 ? -31.469 0.696 1.43 1 97.62 746 CYS B CA 1
ATOM 13198 C C . CYS B 1 746 ? -30.469 1.834 1.599 1 97.62 746 CYS B C 1
ATOM 13200 O O . CYS B 1 746 ? -30.375 2.424 2.676 1 97.62 746 CYS B O 1
ATOM 13202 N N . LEU B 1 747 ? -29.766 2.162 0.53 1 97.88 747 LEU B N 1
ATOM 13203 C CA . LEU B 1 747 ? -28.75 3.211 0.593 1 97.88 747 LEU B CA 1
ATOM 13204 C C . LEU B 1 747 ? -29.406 4.582 0.745 1 97.88 747 LEU B C 1
ATOM 13206 O O . LEU B 1 747 ? -28.859 5.457 1.426 1 97.88 747 LEU B O 1
ATOM 13210 N N . THR B 1 748 ? -30.562 4.766 0.127 1 97.12 748 THR B N 1
ATOM 13211 C CA . THR B 1 748 ? -31.281 6.02 0.273 1 97.12 748 THR B CA 1
ATOM 13212 C C . THR B 1 748 ? -31.766 6.203 1.709 1 97.12 748 THR B C 1
ATOM 13214 O O . THR B 1 748 ? -31.672 7.297 2.27 1 97.12 748 THR B O 1
ATOM 13217 N N . VAL B 1 749 ? -32.188 5.141 2.326 1 96.81 749 VAL B N 1
ATOM 13218 C CA . VAL B 1 749 ? -32.656 5.191 3.711 1 96.81 749 VAL B CA 1
ATOM 13219 C C . VAL B 1 749 ? -31.469 5.434 4.641 1 96.81 749 VAL B C 1
ATOM 13221 O O . VAL B 1 749 ? -31.547 6.234 5.574 1 96.81 749 VAL B O 1
ATOM 13224 N N . LEU B 1 750 ? -30.422 4.793 4.344 1 95.88 750 LEU B N 1
ATOM 13225 C CA . LEU B 1 750 ? -29.203 4.977 5.129 1 95.88 750 LEU B CA 1
ATOM 13226 C C . LEU B 1 750 ? -28.734 6.422 5.062 1 95.88 750 LEU B C 1
ATOM 13228 O O . LEU B 1 750 ? -28.312 6.988 6.07 1 95.88 750 LEU B O 1
ATOM 13232 N N . GLY B 1 751 ? -28.797 7.066 3.838 1 95.25 751 GLY B N 1
ATOM 13233 C CA . GLY B 1 751 ? -28.391 8.453 3.672 1 95.25 751 GLY B CA 1
ATOM 13234 C C . GLY B 1 751 ? -29.297 9.43 4.402 1 95.25 751 GLY B C 1
ATOM 13235 O O . GLY B 1 751 ? -28.828 10.422 4.961 1 95.25 751 GLY B O 1
ATOM 13236 N N . GLY B 1 752 ? -30.547 9.102 4.516 1 93.88 752 GLY B N 1
ATOM 13237 C CA . GLY B 1 752 ? -31.516 9.984 5.164 1 93.88 752 GLY B CA 1
ATOM 13238 C C . GLY B 1 752 ? -31.547 9.828 6.676 1 93.88 752 GLY B C 1
ATOM 13239 O O . GLY B 1 752 ? -31.828 10.781 7.398 1 93.88 752 GLY B O 1
ATOM 13240 N N . THR B 1 753 ? -31.125 8.664 7.156 1 94.62 753 THR B N 1
ATOM 13241 C CA . THR B 1 753 ? -31.234 8.398 8.586 1 94.62 753 THR B CA 1
ATOM 13242 C C . THR B 1 753 ? -29.891 8.547 9.273 1 94.62 753 THR B C 1
ATOM 13244 O O . THR B 1 753 ? -29.828 8.797 10.484 1 94.62 753 THR B O 1
ATOM 13247 N N . CYS B 1 754 ? -28.812 8.398 8.602 1 95.88 754 CYS B N 1
ATOM 13248 C CA . CYS B 1 754 ? -27.469 8.492 9.188 1 95.88 754 CYS B CA 1
ATOM 13249 C C . CYS B 1 754 ? -26.703 9.664 8.586 1 95.88 754 CYS B C 1
ATOM 13251 O O . CYS B 1 754 ? -26.828 10.805 9.039 1 95.88 754 CYS B O 1
ATOM 13253 N N . CYS B 1 755 ? -26.016 9.445 7.48 1 96.25 755 CYS B N 1
ATOM 13254 C CA . CYS B 1 755 ? -25.188 10.445 6.809 1 96.25 755 CYS B CA 1
ATOM 13255 C C . CYS B 1 755 ? -25.188 10.219 5.301 1 96.25 755 CYS B C 1
ATOM 13257 O O . CYS B 1 755 ? -24.969 9.094 4.84 1 96.25 755 CYS B O 1
ATOM 13259 N N . GLY B 1 756 ? -25.5 11.211 4.555 1 96.81 756 GLY B N 1
ATOM 13260 C CA . GLY B 1 756 ? -25.5 11.117 3.104 1 96.81 756 GLY B CA 1
ATOM 13261 C C . GLY B 1 756 ? -24.156 10.688 2.527 1 96.81 756 GLY B C 1
ATOM 13262 O O . GLY B 1 756 ? -24.109 9.914 1.57 1 96.81 756 GLY B O 1
ATOM 13263 N N . ALA B 1 757 ? -23.078 11.227 3.049 1 96.75 757 ALA B N 1
ATOM 13264 C CA . ALA B 1 757 ? -21.734 10.883 2.566 1 96.75 757 ALA B CA 1
ATOM 13265 C C . ALA B 1 757 ? -21.469 9.391 2.725 1 96.75 757 ALA B C 1
ATOM 13267 O O . ALA B 1 757 ? -20.766 8.789 1.904 1 96.75 757 ALA B O 1
ATOM 13268 N N . LEU B 1 758 ? -22 8.742 3.793 1 96.81 758 LEU B N 1
ATOM 13269 C CA . LEU B 1 758 ? -21.859 7.309 4.004 1 96.81 758 LEU B CA 1
ATOM 13270 C C . LEU B 1 758 ? -22.484 6.523 2.855 1 96.81 758 LEU B C 1
ATOM 13272 O O . LEU B 1 758 ? -21.906 5.555 2.367 1 96.81 758 LEU B O 1
ATOM 13276 N N . SER B 1 759 ? -23.641 6.941 2.479 1 97.56 759 SER B N 1
ATOM 13277 C CA . SER B 1 759 ? -24.344 6.273 1.385 1 97.56 759 SER B CA 1
ATOM 13278 C C . SER B 1 759 ? -23.594 6.438 0.068 1 97.56 759 SER B C 1
ATOM 13280 O O . SER B 1 759 ? -23.578 5.523 -0.76 1 97.56 759 SER B O 1
ATOM 13282 N N . ILE B 1 760 ? -23.031 7.586 -0.156 1 97.5 760 ILE B N 1
ATOM 13283 C CA . ILE B 1 760 ? -22.266 7.828 -1.371 1 97.5 760 ILE B CA 1
ATOM 13284 C C . ILE B 1 760 ? -21.016 6.938 -1.382 1 97.5 760 ILE B C 1
ATOM 13286 O O . ILE B 1 760 ? -20.688 6.34 -2.408 1 97.5 760 ILE B O 1
ATOM 13290 N N . ILE B 1 761 ? -20.328 6.781 -0.24 1 97.19 761 ILE B N 1
ATOM 13291 C CA . ILE B 1 761 ? -19.141 5.938 -0.121 1 97.19 761 ILE B CA 1
ATOM 13292 C C . ILE B 1 761 ? -19.516 4.477 -0.373 1 97.19 761 ILE B C 1
ATOM 13294 O O . ILE B 1 761 ? -18.844 3.773 -1.116 1 97.19 761 ILE B O 1
ATOM 13298 N N . ALA B 1 762 ? -20.641 4.062 0.193 1 97.62 762 ALA B N 1
ATOM 13299 C CA . ALA B 1 762 ? -21.094 2.684 0.017 1 97.62 762 ALA B CA 1
ATOM 13300 C C . ALA B 1 762 ? -21.422 2.396 -1.445 1 97.62 762 ALA B C 1
ATOM 13302 O O . ALA B 1 762 ? -21.078 1.334 -1.968 1 97.62 762 ALA B O 1
ATOM 13303 N N . SER B 1 763 ? -22.062 3.305 -2.045 1 97.62 763 SER B N 1
ATOM 13304 C CA . SER B 1 763 ? -22.391 3.143 -3.459 1 97.62 763 SER B CA 1
ATOM 13305 C C . SER B 1 763 ? -21.125 3.049 -4.305 1 97.62 763 SER B C 1
ATOM 13307 O O . SER B 1 763 ? -21.062 2.27 -5.258 1 97.62 763 SER B O 1
ATOM 13309 N N . PHE B 1 764 ? -20.109 3.805 -3.977 1 97.88 764 PHE B N 1
ATOM 13310 C CA . PHE B 1 764 ? -18.828 3.77 -4.676 1 97.88 764 PHE B CA 1
ATOM 13311 C C . PHE B 1 764 ? -18.156 2.414 -4.5 1 97.88 764 PHE B C 1
ATOM 13313 O O . PHE B 1 764 ? -17.578 1.871 -5.449 1 97.88 764 PHE B O 1
ATOM 13320 N N . LEU B 1 765 ? -18.266 1.916 -3.314 1 97.12 765 LEU B N 1
ATOM 13321 C CA . LEU B 1 765 ? -17.641 0.636 -3.025 1 97.12 765 LEU B CA 1
ATOM 13322 C C . LEU B 1 765 ? -18.297 -0.492 -3.807 1 97.12 765 LEU B C 1
ATOM 13324 O O . LEU B 1 765 ? -17.625 -1.433 -4.238 1 97.12 765 LEU B O 1
ATOM 13328 N N . PHE B 1 766 ? -19.609 -0.392 -3.994 1 97.38 766 PHE B N 1
ATOM 13329 C CA . PHE B 1 766 ? -20.281 -1.381 -4.816 1 97.38 766 PHE B CA 1
ATOM 13330 C C . PHE B 1 766 ? -19.797 -1.323 -6.258 1 97.38 766 PHE B C 1
ATOM 13332 O O . PHE B 1 766 ? -19.594 -2.359 -6.895 1 97.38 766 PHE B O 1
ATOM 13339 N N . HIS B 1 767 ? -19.641 -0.115 -6.711 1 97.5 767 HIS B N 1
ATOM 13340 C CA . HIS B 1 767 ? -19.109 0.037 -8.062 1 97.5 767 HIS B CA 1
ATOM 13341 C C . HIS B 1 767 ? -17.672 -0.462 -8.141 1 97.5 767 HIS B C 1
ATOM 13343 O O . HIS B 1 767 ? -17.281 -1.112 -9.117 1 97.5 767 HIS B O 1
ATOM 13349 N N . LEU B 1 768 ? -16.906 -0.097 -7.121 1 97.12 768 LEU B N 1
ATOM 13350 C CA . LEU B 1 768 ? -15.516 -0.521 -7.105 1 97.12 768 LEU B CA 1
ATOM 13351 C C . LEU B 1 768 ? -15.406 -2.041 -7.129 1 97.12 768 LEU B C 1
ATOM 13353 O O . LEU B 1 768 ? -14.484 -2.594 -7.734 1 97.12 768 LEU B O 1
ATOM 13357 N N . TYR B 1 769 ? -16.328 -2.715 -6.5 1 96.81 769 TYR B N 1
ATOM 13358 C CA . TYR B 1 769 ? -16.344 -4.172 -6.512 1 96.81 769 TYR B CA 1
ATOM 13359 C C . TYR B 1 769 ? -16.516 -4.707 -7.93 1 96.81 769 TYR B C 1
ATOM 13361 O O . TYR B 1 769 ? -15.891 -5.703 -8.305 1 96.81 769 TYR B O 1
ATOM 13369 N N . ARG B 1 770 ? -17.328 -4.066 -8.703 1 96.94 770 ARG B N 1
ATOM 13370 C CA . ARG B 1 770 ? -17.484 -4.422 -10.109 1 96.94 770 ARG B CA 1
ATOM 13371 C C . ARG B 1 770 ? -16.172 -4.281 -10.859 1 96.94 770 ARG B C 1
ATOM 13373 O O . ARG B 1 770 ? -15.805 -5.156 -11.648 1 96.94 770 ARG B O 1
ATOM 13380 N N . VAL B 1 771 ? -15.461 -3.193 -10.594 1 97.38 771 VAL B N 1
ATOM 13381 C CA . VAL B 1 771 ? -14.195 -2.939 -11.281 1 97.38 771 VAL B CA 1
ATOM 13382 C C . VAL B 1 771 ? -13.164 -3.992 -10.867 1 97.38 771 VAL B C 1
ATOM 13384 O O . VAL B 1 771 ? -12.406 -4.48 -11.711 1 97.38 771 VAL B O 1
ATOM 13387 N N . LEU B 1 772 ? -13.18 -4.352 -9.633 1 96.44 772 LEU B N 1
ATOM 13388 C CA . LEU B 1 772 ? -12.258 -5.371 -9.133 1 96.44 772 LEU B CA 1
ATOM 13389 C C . LEU B 1 772 ? -12.547 -6.719 -9.789 1 96.44 772 LEU B C 1
ATOM 13391 O O . LEU B 1 772 ? -11.617 -7.438 -10.172 1 96.44 772 LEU B O 1
ATOM 13395 N N . ARG B 1 773 ? -13.805 -7.082 -9.945 1 95.69 773 ARG B N 1
ATOM 13396 C CA . ARG B 1 773 ? -14.18 -8.336 -10.578 1 95.69 773 ARG B CA 1
ATOM 13397 C C . ARG B 1 773 ? -13.766 -8.359 -12.047 1 95.69 773 ARG B C 1
ATOM 13399 O O . ARG B 1 773 ? -13.312 -9.391 -12.555 1 95.69 773 ARG B O 1
ATOM 13406 N N . LEU B 1 774 ? -13.906 -7.25 -12.672 1 96.5 774 LEU B N 1
ATOM 13407 C CA . LEU B 1 774 ? -13.492 -7.145 -14.062 1 96.5 774 LEU B CA 1
ATOM 13408 C C . LEU B 1 774 ? -11.984 -7.328 -14.203 1 96.5 774 LEU B C 1
ATOM 13410 O O . LEU B 1 774 ? -11.516 -8.008 -15.117 1 96.5 774 LEU B O 1
ATOM 13414 N N . GLN B 1 775 ? -11.25 -6.711 -13.289 1 96.38 775 GLN B N 1
ATOM 13415 C CA . GLN B 1 775 ? -9.797 -6.84 -13.312 1 96.38 775 GLN B CA 1
ATOM 13416 C C . GLN B 1 775 ? -9.367 -8.281 -13.078 1 96.38 775 GLN B C 1
ATOM 13418 O O . GLN B 1 775 ? -8.43 -8.766 -13.711 1 96.38 775 GLN B O 1
ATOM 13423 N N . MET B 1 776 ? -10.023 -8.953 -12.211 1 93.88 776 MET B N 1
ATOM 13424 C CA . MET B 1 776 ? -9.734 -10.367 -11.953 1 93.88 776 MET B CA 1
ATOM 13425 C C . MET B 1 776 ? -10.023 -11.211 -13.188 1 93.88 776 MET B C 1
ATOM 13427 O O . MET B 1 776 ? -9.227 -12.086 -13.547 1 93.88 776 MET B O 1
ATOM 13431 N N . THR B 1 777 ? -11.172 -10.984 -13.828 1 92.5 777 THR B N 1
ATOM 13432 C CA . THR B 1 777 ? -11.562 -11.727 -15.023 1 92.5 777 THR B CA 1
ATOM 13433 C C . THR B 1 777 ? -10.57 -11.484 -16.156 1 92.5 777 THR B C 1
ATOM 13435 O O . THR B 1 777 ? -10.234 -12.414 -16.906 1 92.5 777 THR B O 1
ATOM 13438 N N . GLU B 1 778 ? -10.141 -10.242 -16.297 1 93.19 778 GLU B N 1
ATOM 13439 C CA . GLU B 1 778 ? -9.148 -9.914 -17.312 1 93.19 778 GLU B CA 1
ATOM 13440 C C . GLU B 1 778 ? -7.859 -10.711 -17.094 1 93.19 778 GLU B C 1
ATOM 13442 O O . GLU B 1 778 ? -7.273 -11.219 -18.047 1 93.19 778 GLU B O 1
ATOM 13447 N N . ARG B 1 779 ? -7.398 -10.852 -15.93 1 88.5 779 ARG B N 1
ATOM 13448 C CA . ARG B 1 779 ? -6.184 -11.594 -15.617 1 88.5 779 ARG B CA 1
ATOM 13449 C C . ARG B 1 779 ? -6.367 -13.078 -15.883 1 88.5 779 ARG B C 1
ATOM 13451 O O . ARG B 1 779 ? -5.484 -13.734 -16.438 1 88.5 779 ARG B O 1
ATOM 13458 N N . SER B 1 780 ? -7.516 -13.609 -15.469 1 83.62 780 SER B N 1
ATOM 13459 C CA . SER B 1 780 ? -7.793 -15.023 -15.672 1 83.62 780 SER B CA 1
ATOM 13460 C C . SER B 1 780 ? -7.836 -15.367 -17.156 1 83.62 780 SER B C 1
ATOM 13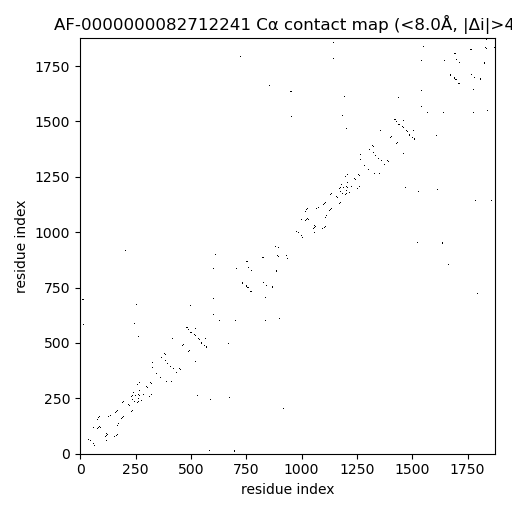462 O O . SER B 1 780 ? -7.234 -16.359 -17.594 1 83.62 780 SER B O 1
ATOM 13464 N N . LEU B 1 781 ? -8.516 -14.531 -17.922 1 81.62 781 LEU B N 1
ATOM 13465 C CA . LEU B 1 781 ? -8.625 -14.766 -19.359 1 81.62 781 LEU B CA 1
ATOM 13466 C C . LEU B 1 781 ? -7.27 -14.609 -20.031 1 81.62 781 LEU B C 1
ATOM 13468 O O . LEU B 1 781 ? -6.934 -15.367 -20.938 1 81.62 781 LEU B O 1
ATOM 13472 N N . SER B 1 782 ? -6.484 -13.594 -19.578 1 83.44 782 SER B N 1
ATOM 13473 C CA . SER B 1 782 ? -5.148 -13.391 -20.125 1 83.44 782 SER B CA 1
ATOM 13474 C C . SER B 1 782 ? -4.238 -14.578 -19.828 1 83.44 782 SER B C 1
ATOM 13476 O O . SER B 1 782 ? -3.457 -14.992 -20.688 1 83.44 782 SER B O 1
ATOM 13478 N N . HIS B 1 783 ? -4.367 -15.125 -18.719 1 72.31 783 HIS B N 1
ATOM 13479 C CA . HIS B 1 783 ? -3.574 -16.281 -18.344 1 72.31 783 HIS B CA 1
ATOM 13480 C C . HIS B 1 783 ? -3.992 -17.516 -19.141 1 72.31 783 HIS B C 1
ATOM 13482 O O . HIS B 1 783 ? -3.146 -18.312 -19.547 1 72.31 783 HIS B O 1
ATOM 13488 N N . MET B 1 784 ? -5.289 -17.672 -19.406 1 66.44 784 MET B N 1
ATOM 13489 C CA . MET B 1 784 ? -5.805 -18.781 -20.188 1 66.44 784 MET B CA 1
ATOM 13490 C C . MET B 1 784 ? -5.305 -18.719 -21.625 1 66.44 784 MET B C 1
ATOM 13492 O O . MET B 1 784 ? -4.973 -19.75 -22.219 1 66.44 784 MET B O 1
ATOM 13496 N N . LEU B 1 785 ? -5.164 -17.547 -22.094 1 64.69 785 LEU B N 1
ATOM 13497 C CA . LEU B 1 785 ? -4.715 -17.359 -23.469 1 64.69 785 LEU B CA 1
ATOM 13498 C C . LEU B 1 785 ? -3.211 -17.578 -23.578 1 64.69 785 LEU B C 1
ATOM 13500 O O . LEU B 1 785 ? -2.729 -18.062 -24.609 1 64.69 785 LEU B O 1
ATOM 13504 N N . ASN B 1 786 ? -2.422 -17.078 -22.609 1 58.34 786 ASN B N 1
ATOM 13505 C CA . ASN B 1 786 ? -0.979 -17.281 -22.625 1 58.34 786 ASN B CA 1
ATOM 13506 C C . ASN B 1 786 ? -0.623 -18.766 -22.562 1 58.34 786 ASN B C 1
ATOM 13508 O O . ASN B 1 786 ? 0.463 -19.156 -22.984 1 58.34 786 ASN B O 1
ATOM 13512 N N . LEU B 1 787 ? -1.462 -19.422 -22.031 1 53.91 787 LEU B N 1
ATOM 13513 C CA . LEU B 1 787 ? -1.237 -20.859 -22.016 1 53.91 787 LEU B CA 1
ATOM 13514 C C . LEU B 1 787 ? -1.44 -21.469 -23.406 1 53.91 787 LEU B C 1
ATOM 13516 O O . LEU B 1 787 ? -0.933 -22.547 -23.688 1 53.91 787 LEU B O 1
ATOM 13520 N N . ALA B 1 788 ? -1.973 -20.578 -24.375 1 52.06 788 ALA B N 1
ATOM 13521 C CA . ALA B 1 788 ? -2.152 -21.031 -25.75 1 52.06 788 ALA B CA 1
ATOM 13522 C C . ALA B 1 788 ? -0.864 -20.875 -26.547 1 52.06 788 ALA B C 1
ATOM 13524 O O . ALA B 1 788 ? -0.182 -19.859 -26.438 1 52.06 788 ALA B O 1
ATOM 13525 N N . PRO B 1 789 ? -0.156 -22.016 -27.016 1 48.53 789 PRO B N 1
ATOM 13526 C CA . PRO B 1 789 ? 1.104 -21.984 -27.766 1 48.53 789 PRO B CA 1
ATOM 13527 C C . PRO B 1 789 ? 1.146 -20.859 -28.797 1 48.53 789 PRO B C 1
ATOM 13529 O O . PRO B 1 789 ? 0.123 -20.531 -29.406 1 48.53 789 PRO B O 1
ATOM 13532 N N . ARG B 1 790 ? 2.061 -19.891 -28.609 1 47.25 790 ARG B N 1
ATOM 13533 C CA . ARG B 1 790 ? 2.293 -18.859 -29.609 1 47.25 790 ARG B CA 1
ATOM 13534 C C . ARG B 1 790 ? 2.5 -19.469 -31 1 47.25 790 ARG B C 1
ATOM 13536 O O . ARG B 1 790 ? 3.252 -20.438 -31.141 1 47.25 790 ARG B O 1
ATOM 13543 N N . LYS B 1 791 ? 1.662 -19.391 -31.984 1 42.19 791 LYS B N 1
ATOM 13544 C CA . LYS B 1 791 ? 1.984 -19.672 -33.375 1 42.19 791 LYS B CA 1
ATOM 13545 C C . LYS B 1 791 ? 3.381 -19.172 -33.75 1 42.19 791 LYS B C 1
ATOM 13547 O O . LYS B 1 791 ? 3.723 -18.031 -33.469 1 42.19 791 LYS B O 1
ATOM 13552 N N . HIS B 1 792 ? 4.281 -20.094 -33.781 1 35.94 792 HIS B N 1
ATOM 13553 C CA . HIS B 1 792 ? 5.535 -19.766 -34.438 1 35.94 792 HIS B CA 1
ATOM 13554 C C . HIS B 1 792 ? 5.289 -19 -35.719 1 35.94 792 HIS B C 1
ATOM 13556 O O . HIS B 1 792 ? 4.637 -19.516 -36.656 1 35.94 792 HIS B O 1
ATOM 13562 N N . THR B 1 793 ? 5.098 -17.797 -35.75 1 34.44 793 THR B N 1
ATOM 13563 C CA . THR B 1 793 ? 5.285 -17.172 -37.062 1 34.44 793 THR B CA 1
ATOM 13564 C C . THR B 1 793 ? 6.602 -17.625 -37.688 1 34.44 793 THR B C 1
ATOM 13566 O O . THR B 1 793 ? 7.672 -17.406 -37.125 1 34.44 793 THR B O 1
ATOM 13569 N N . GLU B 1 794 ? 6.641 -18.766 -38.469 1 33.53 794 GLU B N 1
ATOM 13570 C CA . GLU B 1 794 ? 7.746 -19.062 -39.375 1 33.53 794 GLU B CA 1
ATOM 13571 C C . GLU B 1 794 ? 8.328 -17.797 -39.969 1 33.53 794 GLU B C 1
ATOM 13573 O O . GLU B 1 794 ? 7.605 -17 -40.562 1 33.53 794 GLU B O 1
ATOM 13578 N N . VAL B 1 795 ? 9.367 -17.406 -39.594 1 33.09 795 VAL B N 1
ATOM 13579 C CA . VAL B 1 795 ? 10.203 -16.5 -40.375 1 33.09 795 VAL B CA 1
ATOM 13580 C C . VAL B 1 795 ? 10.406 -17.047 -41.781 1 33.09 795 VAL B C 1
ATOM 13582 O O . VAL B 1 795 ? 10.922 -18.156 -41.938 1 33.09 795 VAL B O 1
ATOM 13585 N N . LYS B 1 796 ? 9.719 -16.562 -42.719 1 34.31 796 LYS B N 1
ATOM 13586 C CA . LYS B 1 796 ? 9.961 -16.516 -44.156 1 34.31 796 LYS B CA 1
ATOM 13587 C C . LYS B 1 796 ? 11.43 -16.234 -44.469 1 34.31 796 LYS B C 1
ATOM 13589 O O . LYS B 1 796 ? 11.914 -15.125 -44.25 1 34.31 796 LYS B O 1
ATOM 13594 N N . ASN B 1 797 ? 12.438 -17.031 -44.406 1 26.53 797 ASN B N 1
ATOM 13595 C CA . ASN B 1 797 ? 13.484 -16.781 -45.375 1 26.53 797 ASN B CA 1
ATOM 13596 C C . ASN B 1 797 ? 12.914 -16.609 -46.781 1 26.53 797 ASN B C 1
ATOM 13598 O O . ASN B 1 797 ? 11.758 -16.969 -47.031 1 26.53 797 ASN B O 1
ATOM 13602 N N . GLY B 1 798 ? 13.82 -16.5 -48.031 1 27.42 798 GLY B N 1
ATOM 13603 C CA . GLY B 1 798 ? 13.711 -16 -49.375 1 27.42 798 GLY B CA 1
ATOM 13604 C C . GLY B 1 798 ? 12.625 -16.688 -50.188 1 27.42 798 GLY B C 1
ATOM 13605 O O . GLY B 1 798 ? 11.875 -16.031 -50.938 1 27.42 798 GLY B O 1
ATOM 13606 N N . THR B 1 799 ? 13.016 -17.938 -50.781 1 26.95 799 THR B N 1
ATOM 13607 C CA . THR B 1 799 ? 12.375 -18.25 -52.031 1 26.95 799 THR B CA 1
ATOM 13608 C C . THR B 1 799 ? 10.859 -18.344 -51.875 1 26.95 799 THR B C 1
ATOM 13610 O O . THR B 1 799 ? 10.367 -19.062 -51 1 26.95 799 THR B O 1
ATOM 13613 N N . ILE B 1 800 ? 10.242 -17.266 -52.5 1 29.14 800 ILE B N 1
ATOM 13614 C CA . ILE B 1 800 ? 8.852 -16.969 -52.812 1 29.14 800 ILE B CA 1
ATOM 13615 C C . ILE B 1 800 ? 8.219 -18.141 -53.531 1 29.14 800 ILE B C 1
ATOM 13617 O O . ILE B 1 800 ? 8.219 -18.188 -54.781 1 29.14 800 ILE B O 1
ATOM 13621 N N . LEU B 1 801 ? 8.75 -19.406 -53.531 1 27.38 801 LEU B N 1
ATOM 13622 C CA . LEU B 1 801 ? 7.879 -20.125 -54.469 1 27.38 801 LEU B CA 1
ATOM 13623 C C . LEU B 1 801 ? 6.41 -19.828 -54.156 1 27.38 801 LEU B C 1
ATOM 13625 O O . LEU B 1 801 ? 5.988 -19.891 -53 1 27.38 801 LEU B O 1
ATOM 13629 N N . SER B 1 802 ? 5.844 -18.984 -55.156 1 26.84 802 SER B N 1
ATOM 13630 C CA . SER B 1 802 ? 4.492 -18.531 -55.469 1 26.84 802 SER B CA 1
ATOM 13631 C C . SER B 1 802 ? 3.48 -19.672 -55.312 1 26.84 802 SER B C 1
ATOM 13633 O O . SER B 1 802 ? 3.082 -20.297 -56.281 1 26.84 802 SER B O 1
ATOM 13635 N N . GLU B 1 803 ? 3.82 -20.859 -54.844 1 27.36 803 GLU B N 1
ATOM 13636 C CA . GLU B 1 803 ? 2.635 -21.672 -55.094 1 27.36 803 GLU B CA 1
ATOM 13637 C C . GLU B 1 803 ? 1.366 -20.953 -54.656 1 27.36 803 GLU B C 1
ATOM 13639 O O . GLU B 1 803 ? 1.4 -20.125 -53.75 1 27.36 803 GLU B O 1
ATOM 13644 N N . SER B 1 804 ? 0.406 -21.016 -55.656 1 27.52 804 SER B N 1
ATOM 13645 C CA . SER B 1 804 ? -0.959 -20.5 -55.75 1 27.52 804 SER B CA 1
ATOM 13646 C C . SER B 1 804 ? -1.652 -20.547 -54.375 1 27.52 804 SER B C 1
ATOM 13648 O O . SER B 1 804 ? -1.483 -21.5 -53.625 1 27.52 804 SER B O 1
ATOM 13650 N N . HIS B 1 805 ? -1.78 -19.281 -54 1 27 805 HIS B N 1
ATOM 13651 C CA . HIS B 1 805 ? -2.609 -18.766 -52.906 1 27 805 HIS B CA 1
ATOM 13652 C C . HIS B 1 805 ? -3.979 -19.438 -52.875 1 27 805 HIS B C 1
ATOM 13654 O O . HIS B 1 805 ? -4.98 -18.828 -53.25 1 27 805 HIS B O 1
ATOM 13660 N N . ASN B 1 806 ? -4.031 -20.656 -53.562 1 26.58 806 ASN B N 1
ATOM 13661 C CA . ASN B 1 806 ? -5.422 -21.031 -53.312 1 26.58 806 ASN B CA 1
ATOM 13662 C C . ASN B 1 806 ? -5.805 -20.875 -51.844 1 26.58 806 ASN B C 1
ATOM 13664 O O . ASN B 1 806 ? -5.195 -21.484 -50.969 1 26.58 806 ASN B O 1
ATOM 13668 N N . SER B 1 807 ? -6.25 -19.594 -51.688 1 28.11 807 SER B N 1
ATOM 13669 C CA . SER B 1 807 ? -6.934 -18.953 -50.562 1 28.11 807 SER B CA 1
ATOM 13670 C C . SER B 1 807 ? -7.945 -19.906 -49.906 1 28.11 807 SER B C 1
ATOM 13672 O O . SER B 1 807 ? -9.062 -20.047 -50.406 1 28.11 807 SER B O 1
ATOM 13674 N N . SER B 1 808 ? -7.711 -21.156 -49.969 1 24.91 808 SER B N 1
ATOM 13675 C CA . SER B 1 808 ? -8.875 -21.641 -49.25 1 24.91 808 SER B CA 1
ATOM 13676 C C . SER B 1 808 ? -9.109 -20.812 -47.969 1 24.91 808 SER B C 1
ATOM 13678 O O . SER B 1 808 ? -8.266 -20.797 -47.062 1 24.91 808 SER B O 1
ATOM 13680 N N . LYS B 1 809 ? -9.734 -19.719 -48.188 1 32.44 809 LYS B N 1
ATOM 13681 C CA . LYS B 1 809 ? -10.594 -18.766 -47.469 1 32.44 809 LYS B CA 1
ATOM 13682 C C . LYS B 1 809 ? -11.258 -19.422 -46.25 1 32.44 809 LYS B C 1
ATOM 13684 O O . LYS B 1 809 ? -12.023 -18.781 -45.531 1 32.44 809 LYS B O 1
ATOM 13689 N N . GLU B 1 810 ? -11.531 -20.625 -46.562 1 28.28 810 GLU B N 1
ATOM 13690 C CA . GLU B 1 810 ? -12.617 -21.047 -45.688 1 28.28 810 GLU B CA 1
ATOM 13691 C C . GLU B 1 810 ? -12.25 -20.875 -44.219 1 28.28 810 GLU B C 1
ATOM 13693 O O . GLU B 1 810 ? -13.078 -20.453 -43.406 1 28.28 810 GLU B O 1
ATOM 13698 N N . TYR B 1 811 ? -11.273 -21.766 -43.688 1 29.34 811 TYR B N 1
ATOM 13699 C CA . TYR B 1 811 ? -11.508 -21.656 -42.25 1 29.34 811 TYR B CA 1
ATOM 13700 C C . TYR B 1 811 ? -10.953 -20.344 -41.719 1 29.34 811 TYR B C 1
ATOM 13702 O O . TYR B 1 811 ? -9.734 -20.188 -41.562 1 29.34 811 TYR B O 1
ATOM 13710 N N . SER B 1 812 ? -11.219 -19.125 -42.375 1 33.56 812 SER B N 1
ATOM 13711 C CA . SER B 1 812 ? -11.195 -17.859 -41.656 1 33.56 812 SER B CA 1
ATOM 13712 C C . SER B 1 812 ? -11.227 -18.094 -40.125 1 33.56 812 SER B C 1
ATOM 13714 O O . SER B 1 812 ? -12.234 -18.547 -39.594 1 33.56 812 SER B O 1
ATOM 13716 N N . GLY B 1 813 ? -10.305 -18.656 -39.688 1 32.84 813 GLY B N 1
ATOM 13717 C CA . GLY B 1 813 ? -10.195 -18.984 -38.281 1 32.84 813 GLY B CA 1
ATOM 13718 C C . GLY B 1 813 ? -10.758 -17.906 -37.375 1 32.84 813 GLY B C 1
ATOM 13719 O O . GLY B 1 813 ? -10.336 -16.75 -37.438 1 32.84 813 GLY B O 1
ATOM 13720 N N . ALA B 1 814 ? -12.055 -17.75 -37.188 1 37.56 814 ALA B N 1
ATOM 13721 C CA . ALA B 1 814 ? -12.773 -17.031 -36.156 1 37.56 814 ALA B CA 1
ATOM 13722 C C . ALA B 1 814 ? -11.875 -16.75 -34.938 1 37.56 814 ALA B C 1
ATOM 13724 O O . ALA B 1 814 ? -11.18 -17.641 -34.469 1 37.56 814 ALA B O 1
ATOM 13725 N N . PRO B 1 815 ? -11.258 -15.547 -34.875 1 43.91 815 PRO B N 1
ATOM 13726 C CA . PRO B 1 815 ? -10.492 -15.281 -33.656 1 43.91 815 PRO B CA 1
ATOM 13727 C C . PRO B 1 815 ? -10.969 -16.109 -32.469 1 43.91 815 PRO B C 1
ATOM 13729 O O . PRO B 1 815 ? -12.172 -16.344 -32.312 1 43.91 815 PRO B O 1
ATOM 13732 N N . LEU B 1 816 ? -10.156 -16.953 -31.906 1 50.03 816 LEU B N 1
ATOM 13733 C CA . LEU B 1 816 ? -10.477 -17.891 -30.828 1 50.03 816 LEU B CA 1
ATOM 13734 C C . LEU B 1 816 ? -11.336 -17.234 -29.766 1 50.03 816 LEU B C 1
ATOM 13736 O O . LEU B 1 816 ? -11.125 -16.062 -29.422 1 50.03 816 LEU B O 1
ATOM 13740 N N . LEU B 1 817 ? -12.688 -17.547 -29.562 1 54.62 817 LEU B N 1
ATOM 13741 C CA . LEU B 1 817 ? -13.695 -17.172 -28.578 1 54.62 817 LEU B CA 1
ATOM 13742 C C . LEU B 1 817 ? -13.039 -16.578 -27.328 1 54.62 817 LEU B C 1
ATOM 13744 O O . LEU B 1 817 ? -13.531 -15.602 -26.766 1 54.62 817 LEU B O 1
ATOM 13748 N N . SER B 1 818 ? -11.734 -16.953 -27.062 1 66.88 818 SER B N 1
ATOM 13749 C CA . SER B 1 818 ? -11.125 -16.5 -25.812 1 66.88 818 SER B CA 1
ATOM 13750 C C . SER B 1 818 ? -10.469 -15.133 -25.984 1 66.88 818 SER B C 1
ATOM 13752 O O . SER B 1 818 ? -10.477 -14.32 -25.062 1 66.88 818 SER B O 1
ATOM 13754 N N . GLU B 1 819 ? -10.094 -14.742 -27.266 1 77.44 819 GLU B N 1
ATOM 13755 C CA . GLU B 1 819 ? -9.477 -13.43 -27.453 1 77.44 819 GLU B CA 1
ATOM 13756 C C . GLU B 1 819 ? -10.531 -12.336 -27.516 1 77.44 819 GLU B C 1
ATOM 13758 O O . GLU B 1 819 ? -10.32 -11.227 -27.016 1 77.44 819 GLU B O 1
ATOM 13763 N N . CYS B 1 820 ? -11.688 -12.68 -28.109 1 79.44 820 CYS B N 1
ATOM 13764 C CA . CYS B 1 820 ? -12.781 -11.727 -28.172 1 79.44 820 CYS B CA 1
ATOM 13765 C C . CYS B 1 820 ? -13.352 -11.445 -26.781 1 79.44 820 CYS B C 1
ATOM 13767 O O . CYS B 1 820 ? -13.641 -10.297 -26.453 1 79.44 820 CYS B O 1
ATOM 13769 N N . ALA B 1 821 ? -13.445 -12.477 -26.031 1 84.5 821 ALA B N 1
ATOM 13770 C CA . ALA B 1 821 ? -13.945 -12.32 -24.672 1 84.5 821 ALA B CA 1
ATOM 13771 C C . ALA B 1 821 ? -12.992 -11.469 -23.828 1 84.5 821 ALA B C 1
ATOM 13773 O O . ALA B 1 821 ? -13.438 -10.648 -23.016 1 84.5 821 ALA B O 1
ATOM 13774 N N . LEU B 1 822 ? -11.719 -11.594 -24.078 1 89.12 822 LEU B N 1
ATOM 13775 C CA . LEU B 1 822 ? -10.727 -10.805 -23.359 1 89.12 822 LEU B CA 1
ATOM 13776 C C . LEU B 1 822 ? -10.805 -9.336 -23.75 1 89.12 822 LEU B C 1
ATOM 13778 O O . LEU B 1 822 ? -10.727 -8.453 -22.875 1 89.12 822 LEU B O 1
ATOM 13782 N N . GLN B 1 823 ? -11.031 -9.094 -25.047 1 90.62 823 GLN B N 1
ATOM 13783 C CA . GLN B 1 823 ? -11.117 -7.703 -25.5 1 90.62 823 GLN B CA 1
ATOM 13784 C C . GLN B 1 823 ? -12.375 -7.027 -24.953 1 90.62 823 GLN B C 1
ATOM 13786 O O . GLN B 1 823 ? -12.344 -5.852 -24.594 1 90.62 823 GLN B O 1
ATOM 13791 N N . GLU B 1 824 ? -13.438 -7.742 -24.859 1 92.75 824 GLU B N 1
ATOM 13792 C CA . GLU B 1 824 ? -14.672 -7.191 -24.297 1 92.75 824 GLU B CA 1
ATOM 13793 C C . GLU B 1 824 ? -14.516 -6.848 -22.828 1 92.75 824 GLU B C 1
ATOM 13795 O O . GLU B 1 824 ? -14.961 -5.789 -22.375 1 92.75 824 GLU B O 1
ATOM 13800 N N . VAL B 1 825 ? -13.891 -7.68 -22.109 1 94.44 825 VAL B N 1
ATOM 13801 C CA . VAL B 1 825 ? -13.672 -7.449 -20.688 1 94.44 825 VAL B CA 1
ATOM 13802 C C . VAL B 1 825 ? -12.703 -6.285 -20.484 1 94.44 825 VAL B C 1
ATOM 13804 O O . VAL B 1 825 ? -12.891 -5.461 -19.594 1 94.44 825 VAL B O 1
ATOM 13807 N N . ARG B 1 826 ? -11.719 -6.23 -21.359 1 95.25 826 ARG B N 1
ATOM 13808 C CA . ARG B 1 826 ? -10.766 -5.133 -21.281 1 95.25 826 ARG B CA 1
ATOM 13809 C C . ARG B 1 826 ? -11.445 -3.797 -21.562 1 95.25 826 ARG B C 1
ATOM 13811 O O . ARG B 1 826 ? -11.164 -2.797 -20.906 1 95.25 826 ARG B O 1
ATOM 13818 N N . ASP B 1 827 ? -12.328 -3.789 -22.484 1 96.06 827 ASP B N 1
ATOM 13819 C CA . ASP B 1 827 ? -13.07 -2.576 -22.828 1 96.06 827 ASP B CA 1
ATOM 13820 C C . ASP B 1 827 ? -13.945 -2.135 -21.656 1 96.06 827 ASP B C 1
ATOM 13822 O O . ASP B 1 827 ? -13.977 -0.953 -21.297 1 96.06 827 ASP B O 1
ATOM 13826 N N . ASP B 1 828 ? -14.641 -3 -21.078 1 96.69 828 ASP B N 1
ATOM 13827 C CA . ASP B 1 828 ? -15.477 -2.67 -19.922 1 96.69 828 ASP B CA 1
ATOM 13828 C C . ASP B 1 828 ? -14.633 -2.197 -18.75 1 96.69 828 ASP B C 1
ATOM 13830 O O . ASP B 1 828 ? -15.031 -1.294 -18 1 96.69 828 ASP B O 1
ATOM 13834 N N . LEU B 1 829 ? -13.492 -2.848 -18.578 1 97.12 829 LEU B N 1
ATOM 13835 C CA . LEU B 1 829 ? -12.594 -2.461 -17.5 1 97.12 829 LEU B CA 1
ATOM 13836 C C . LEU B 1 829 ? -12.125 -1.021 -17.672 1 97.12 829 LEU B C 1
ATOM 13838 O O . LEU B 1 829 ? -12.133 -0.244 -16.703 1 97.12 829 LEU B O 1
ATOM 13842 N N . GLN B 1 830 ? -11.758 -0.655 -18.891 1 97.12 830 GLN B N 1
ATOM 13843 C CA . GLN B 1 830 ? -11.297 0.705 -19.156 1 97.12 830 GLN B CA 1
ATOM 13844 C C . GLN B 1 830 ? -12.422 1.717 -18.938 1 97.12 830 GLN B C 1
ATOM 13846 O O . GLN B 1 830 ? -12.188 2.801 -18.406 1 97.12 830 GLN B O 1
ATOM 13851 N N . LEU B 1 831 ? -13.594 1.362 -19.344 1 97 831 LEU B N 1
ATOM 13852 C CA . LEU B 1 831 ? -14.742 2.229 -19.125 1 97 831 LEU B CA 1
ATOM 13853 C C . LEU B 1 831 ? -14.977 2.451 -17.625 1 97 831 LEU B C 1
ATOM 13855 O O . LEU B 1 831 ? -15.102 3.592 -17.172 1 97 831 LEU B O 1
ATOM 13859 N N . HIS B 1 832 ? -14.977 1.427 -16.859 1 97.5 832 HIS B N 1
ATOM 13860 C CA . HIS B 1 832 ? -15.305 1.518 -15.445 1 97.5 832 HIS B CA 1
ATOM 13861 C C . HIS B 1 832 ? -14.148 2.105 -14.648 1 97.5 832 HIS B C 1
ATOM 13863 O O . HIS B 1 832 ? -14.359 2.674 -13.57 1 97.5 832 HIS B O 1
ATOM 13869 N N . LEU B 1 833 ? -12.938 1.958 -15.133 1 97.44 833 LEU B N 1
ATOM 13870 C CA . LEU B 1 833 ? -11.828 2.648 -14.484 1 97.44 833 LEU B CA 1
ATOM 13871 C C . LEU B 1 833 ? -11.984 4.16 -14.602 1 97.44 833 LEU B C 1
ATOM 13873 O O . LEU B 1 833 ? -11.766 4.891 -13.633 1 97.44 833 LEU B O 1
ATOM 13877 N N . THR B 1 834 ? -12.391 4.609 -15.734 1 97.25 834 THR B N 1
ATOM 13878 C CA . THR B 1 834 ? -12.648 6.031 -15.93 1 97.25 834 THR B CA 1
ATOM 13879 C C . THR B 1 834 ? -13.805 6.504 -15.062 1 97.25 834 THR B C 1
ATOM 13881 O O . THR B 1 834 ? -13.734 7.574 -14.453 1 97.25 834 THR B O 1
ATOM 13884 N N . LEU B 1 835 ? -14.812 5.688 -14.977 1 97.38 835 LEU B N 1
ATOM 13885 C CA . LEU B 1 835 ? -15.961 6.035 -14.141 1 97.38 835 LEU B CA 1
ATOM 13886 C C . LEU B 1 835 ? -15.578 6.055 -12.664 1 97.38 835 LEU B C 1
ATOM 13888 O O . LEU B 1 835 ? -16.047 6.914 -11.914 1 97.38 835 LEU B O 1
ATOM 13892 N N . SER B 1 836 ? -14.766 5.074 -12.273 1 97.62 836 SER B N 1
ATOM 13893 C CA . SER B 1 836 ? -14.344 5.02 -10.883 1 97.62 836 SER B CA 1
ATOM 13894 C C . SER B 1 836 ? -13.602 6.293 -10.484 1 97.62 836 SER B C 1
ATOM 13896 O O . SER B 1 836 ? -13.75 6.777 -9.359 1 97.62 836 SER B O 1
ATOM 13898 N N . ALA B 1 837 ? -12.781 6.84 -11.383 1 97.25 837 ALA B N 1
ATOM 13899 C CA . ALA B 1 837 ? -12.07 8.086 -11.109 1 97.25 837 ALA B CA 1
ATOM 13900 C C . ALA B 1 837 ? -13.055 9.242 -10.922 1 97.25 837 ALA B C 1
ATOM 13902 O O . ALA B 1 837 ? -12.867 10.086 -10.047 1 97.25 837 ALA B O 1
ATOM 13903 N N . LEU B 1 838 ? -14.07 9.258 -11.68 1 97.12 838 LEU B N 1
ATOM 13904 C CA . LEU B 1 838 ? -15.094 10.297 -11.57 1 97.12 838 LEU B CA 1
ATOM 13905 C C . LEU B 1 838 ? -15.906 10.125 -10.297 1 97.12 838 LEU B C 1
ATOM 13907 O O . LEU B 1 838 ? -16.25 11.102 -9.633 1 97.12 838 LEU B O 1
ATOM 13911 N N . PHE B 1 839 ? -16.188 8.875 -9.977 1 97.56 839 PHE B N 1
ATOM 13912 C CA . PHE B 1 839 ? -17 8.578 -8.805 1 97.56 839 PHE B CA 1
ATOM 13913 C C . PHE B 1 839 ? -16.25 8.922 -7.52 1 97.56 839 PHE B C 1
ATOM 13915 O O . PHE B 1 839 ? -16.875 9.125 -6.473 1 97.56 839 PHE B O 1
ATOM 13922 N N . MET B 1 840 ? -14.977 9.023 -7.562 1 96.69 840 MET B N 1
ATOM 13923 C CA . MET B 1 840 ? -14.156 9.312 -6.383 1 96.69 840 MET B CA 1
ATOM 13924 C C . MET B 1 840 ? -14.289 10.773 -5.973 1 96.69 840 MET B C 1
ATOM 13926 O O . MET B 1 840 ? -14.062 11.117 -4.809 1 96.69 840 MET B O 1
ATOM 13930 N N . LEU B 1 841 ? -14.672 11.656 -6.898 1 97 841 LEU B N 1
ATOM 13931 C CA . LEU B 1 841 ? -14.703 13.086 -6.637 1 97 841 LEU B CA 1
ATOM 13932 C C . LEU B 1 841 ? -15.758 13.43 -5.594 1 97 841 LEU B C 1
ATOM 13934 O O . LEU B 1 841 ? -15.461 14.047 -4.574 1 97 841 LEU B O 1
ATOM 13938 N N . PRO B 1 842 ? -17.047 12.93 -5.738 1 96.88 842 PRO B N 1
ATOM 13939 C CA . PRO B 1 842 ? -18.031 13.219 -4.695 1 96.88 842 PRO B CA 1
ATOM 13940 C C . PRO B 1 842 ? -17.672 12.586 -3.352 1 96.88 842 PRO B C 1
ATOM 13942 O O . PRO B 1 842 ? -18 13.141 -2.299 1 96.88 842 PRO B O 1
ATOM 13945 N N . VAL B 1 843 ? -17 11.469 -3.367 1 96.19 843 VAL B N 1
ATOM 13946 C CA . VAL B 1 843 ? -16.547 10.82 -2.139 1 96.19 843 VAL B CA 1
ATOM 13947 C C . VAL B 1 843 ? -15.547 11.719 -1.412 1 96.19 843 VAL B C 1
ATOM 13949 O O . VAL B 1 843 ? -15.641 11.906 -0.197 1 96.19 843 VAL B O 1
ATOM 13952 N N . MET B 1 844 ? -14.641 12.375 -2.16 1 95.25 844 MET B N 1
ATOM 13953 C CA . MET B 1 844 ? -13.633 13.258 -1.583 1 95.25 844 MET B CA 1
ATOM 13954 C C . MET B 1 844 ? -14.281 14.539 -1.05 1 95.25 844 MET B C 1
ATOM 13956 O O . MET B 1 844 ? -13.898 15.031 0.013 1 95.25 844 MET B O 1
ATOM 13960 N N . LEU B 1 845 ? -15.258 15.016 -1.781 1 95.81 845 LEU B N 1
ATOM 13961 C CA . LEU B 1 845 ? -15.922 16.25 -1.385 1 95.81 845 LEU B CA 1
ATOM 13962 C C . LEU B 1 845 ? -16.828 16.016 -0.176 1 95.81 845 LEU B C 1
ATOM 13964 O O . LEU B 1 845 ? -17.078 16.938 0.594 1 95.81 845 LEU B O 1
ATOM 13968 N N . GLY B 1 846 ? -17.266 14.734 0.055 1 95 846 GLY B N 1
ATOM 13969 C CA . GLY B 1 846 ? -18.109 14.406 1.193 1 95 846 GLY B CA 1
ATOM 13970 C C . GLY B 1 846 ? -17.312 13.914 2.393 1 95 846 GLY B C 1
ATOM 13971 O O . GLY B 1 846 ? -17.891 13.68 3.461 1 95 846 GLY B O 1
ATOM 13972 N N . ALA B 1 847 ? -16.016 13.867 2.324 1 94.12 847 ALA B N 1
ATOM 13973 C CA . ALA B 1 847 ? -15.156 13.289 3.363 1 94.12 847 ALA B CA 1
ATOM 13974 C C . ALA B 1 847 ? -15.242 14.102 4.652 1 94.12 847 ALA B C 1
ATOM 13976 O O . ALA B 1 847 ? -15.352 13.531 5.742 1 94.12 847 ALA B O 1
ATOM 13977 N N . PRO B 1 848 ? -15.258 15.484 4.57 1 94.19 848 PRO B N 1
ATOM 13978 C CA . PRO B 1 848 ? -15.305 16.25 5.824 1 94.19 848 PRO B CA 1
ATOM 13979 C C . PRO B 1 848 ? -16.594 16 6.609 1 94.19 848 PRO B C 1
ATOM 13981 O O . PRO B 1 848 ? -16.547 15.82 7.828 1 94.19 848 PRO B O 1
ATOM 13984 N N . SER B 1 849 ? -17.75 15.961 5.934 1 95.25 849 SER B N 1
ATOM 13985 C CA . SER B 1 849 ? -19 15.688 6.625 1 95.25 849 SER B CA 1
ATOM 13986 C C . SER B 1 849 ? -19.047 14.266 7.164 1 95.25 849 SER B C 1
ATOM 13988 O O . SER B 1 849 ? -19.578 14.016 8.25 1 95.25 849 SER B O 1
ATOM 13990 N N . PHE B 1 850 ? -18.5 13.336 6.461 1 95.62 850 PHE B N 1
ATOM 13991 C CA . PHE B 1 850 ? -18.438 11.945 6.895 1 95.62 850 PHE B CA 1
ATOM 13992 C C . PHE B 1 850 ? -17.594 11.805 8.164 1 95.62 850 PHE B C 1
ATOM 13994 O O . PHE B 1 850 ? -18.016 11.156 9.125 1 95.62 850 PHE B O 1
ATOM 14001 N N . LEU B 1 851 ? -16.422 12.445 8.172 1 93.25 851 LEU B N 1
ATOM 14002 C CA . LEU B 1 851 ? -15.523 12.375 9.32 1 93.25 851 LEU B CA 1
ATOM 14003 C C . LEU B 1 851 ? -16.141 13.055 10.531 1 93.25 851 LEU B C 1
ATOM 14005 O O . LEU B 1 851 ? -16 12.562 11.656 1 93.25 851 LEU B O 1
ATOM 14009 N N . HIS B 1 852 ? -16.75 14.242 10.281 1 94.06 852 HIS B N 1
ATOM 14010 C CA . HIS B 1 852 ? -17.453 14.906 11.367 1 94.06 852 HIS B CA 1
ATOM 14011 C C . HIS B 1 852 ? -18.516 14.008 11.969 1 94.06 852 HIS B C 1
ATOM 14013 O O . HIS B 1 852 ? -18.656 13.922 13.195 1 94.06 852 HIS B O 1
ATOM 14019 N N . TRP B 1 853 ? -19.297 13.289 11.156 1 94.5 853 TRP B N 1
ATOM 14020 C CA . TRP B 1 853 ? -20.375 12.406 11.594 1 94.5 853 TRP B CA 1
ATOM 14021 C C . TRP B 1 853 ? -19.828 11.242 12.406 1 94.5 853 TRP B C 1
ATOM 14023 O O . TRP B 1 853 ? -20.359 10.914 13.469 1 94.5 853 TRP B O 1
ATOM 14033 N N . ILE B 1 854 ? -18.734 10.633 11.961 1 92.69 854 ILE B N 1
ATOM 14034 C CA . ILE B 1 854 ? -18.156 9.477 12.641 1 92.69 854 ILE B CA 1
ATOM 14035 C C . ILE B 1 854 ? -17.688 9.875 14.031 1 92.69 854 ILE B C 1
ATOM 14037 O O . ILE B 1 854 ? -17.828 9.117 14.992 1 92.69 854 ILE B O 1
ATOM 14041 N N . ARG B 1 855 ? -17.125 11.062 14.211 1 88.44 855 ARG B N 1
ATOM 14042 C CA . ARG B 1 855 ? -16.594 11.531 15.484 1 88.44 855 ARG B CA 1
ATOM 14043 C C . ARG B 1 855 ? -17.719 11.898 16.453 1 88.44 855 ARG B C 1
ATOM 14045 O O . ARG B 1 855 ? -17.531 11.898 17.672 1 88.44 855 ARG B O 1
ATOM 14052 N N . ASN B 1 856 ? -18.906 12.188 15.93 1 90.94 856 ASN B N 1
ATOM 14053 C CA . ASN B 1 856 ? -20.016 12.617 16.766 1 90.94 856 ASN B CA 1
ATOM 14054 C C . ASN B 1 856 ? -21.078 11.523 16.906 1 90.94 856 ASN B C 1
ATOM 14056 O O . ASN B 1 856 ? -22.188 11.781 17.391 1 90.94 856 ASN B O 1
ATOM 14060 N N . LEU B 1 857 ? -20.75 10.266 16.516 1 90.81 857 LEU B N 1
ATOM 14061 C CA . LEU B 1 857 ? -21.688 9.148 16.516 1 90.81 857 LEU B CA 1
ATOM 14062 C C . LEU B 1 857 ? -22.172 8.844 17.938 1 90.81 857 LEU B C 1
ATOM 14064 O O . LEU B 1 857 ? -23.312 8.391 18.125 1 90.81 857 LEU B O 1
ATOM 14068 N N . ARG B 1 858 ? -21.422 9.156 18.984 1 87.5 858 ARG B N 1
ATOM 14069 C CA . ARG B 1 858 ? -21.766 8.898 20.391 1 87.5 858 ARG B CA 1
ATOM 14070 C C . ARG B 1 858 ? -22.938 9.773 20.828 1 87.5 858 ARG B C 1
ATOM 14072 O O . ARG B 1 858 ? -23.703 9.391 21.719 1 87.5 858 ARG B O 1
ATOM 14079 N N . TYR B 1 859 ? -23.109 10.867 20.203 1 90.25 859 TYR B N 1
ATOM 14080 C CA . TYR B 1 859 ? -24.109 11.82 20.656 1 90.25 859 TYR B CA 1
ATOM 14081 C C . TYR B 1 859 ? -25.312 11.836 19.703 1 90.25 859 TYR B C 1
ATOM 14083 O O . TYR B 1 859 ? -26.453 11.969 20.141 1 90.25 859 TYR B O 1
ATOM 14091 N N . SER B 1 860 ? -24.953 11.742 18.406 1 90.25 860 SER B N 1
ATOM 14092 C CA . SER B 1 860 ? -26.016 11.75 17.406 1 90.25 860 SER B CA 1
ATOM 14093 C C . SER B 1 860 ? -25.734 10.773 16.281 1 90.25 860 SER B C 1
ATOM 14095 O O . SER B 1 860 ? -24.641 10.773 15.703 1 90.25 860 SER B O 1
ATOM 14097 N N . THR B 1 861 ? -26.703 10.016 15.914 1 93.25 861 THR B N 1
ATOM 14098 C CA . THR B 1 861 ? -26.531 9.031 14.852 1 93.25 861 THR B CA 1
ATOM 14099 C C . THR B 1 861 ? -26.828 9.648 13.484 1 93.25 861 THR B C 1
ATOM 14101 O O . THR B 1 861 ? -26.438 9.102 12.453 1 93.25 861 THR B O 1
ATOM 14104 N N . GLN B 1 862 ? -27.594 10.766 13.516 1 95.38 862 GLN B N 1
ATOM 14105 C CA . GLN B 1 862 ? -27.922 11.43 12.266 1 95.38 862 GLN B CA 1
ATOM 14106 C C . GLN B 1 862 ? -27.172 12.75 12.125 1 95.38 862 GLN B C 1
ATOM 14108 O O . GLN B 1 862 ? -27.078 13.523 13.078 1 95.38 862 GLN B O 1
ATOM 14113 N N . LEU B 1 863 ? -26.594 12.93 10.953 1 95.38 863 LEU B N 1
ATOM 14114 C CA . LEU B 1 863 ? -25.938 14.203 10.672 1 95.38 863 LEU B CA 1
ATOM 14115 C C . LEU B 1 863 ? -26.969 15.266 10.281 1 95.38 863 LEU B C 1
ATOM 14117 O O . LEU B 1 863 ? -27.688 15.109 9.289 1 95.38 863 LEU B O 1
ATOM 14121 N N . ASP B 1 864 ? -27.047 16.281 11.039 1 91.94 864 ASP B N 1
ATOM 14122 C CA . ASP B 1 864 ? -27.969 17.391 10.789 1 91.94 864 ASP B CA 1
ATOM 14123 C C . ASP B 1 864 ? -27.281 18.734 11.039 1 91.94 864 ASP B C 1
ATOM 14125 O O . ASP B 1 864 ? -26.906 19.031 12.172 1 91.94 864 ASP B O 1
ATOM 14129 N N . PRO B 1 865 ? -27.266 19.516 10.008 1 94.44 865 PRO B N 1
ATOM 14130 C CA . PRO B 1 865 ? -27.703 19.391 8.617 1 94.44 865 PRO B CA 1
ATOM 14131 C C . PRO B 1 865 ? -26.703 18.609 7.762 1 94.44 865 PRO B C 1
ATOM 14133 O O . PRO B 1 865 ? -25.516 18.625 8.047 1 94.44 865 PRO B O 1
ATOM 14136 N N . ASP B 1 866 ? -27.234 17.906 6.789 1 95.88 866 ASP B N 1
ATOM 14137 C CA . ASP B 1 866 ? -26.406 17.172 5.852 1 95.88 866 ASP B CA 1
ATOM 14138 C C . ASP B 1 866 ? -26.25 17.922 4.531 1 95.88 866 ASP B C 1
ATOM 14140 O O . ASP B 1 866 ? -27.234 18.156 3.828 1 95.88 866 ASP B O 1
ATOM 14144 N N . PRO B 1 867 ? -25.016 18.281 4.199 1 95.56 867 PRO B N 1
ATOM 14145 C CA . PRO B 1 867 ? -24.812 19.047 2.969 1 95.56 867 PRO B CA 1
ATOM 14146 C C . PRO B 1 867 ? -25.078 18.234 1.708 1 95.56 867 PRO B C 1
ATOM 14148 O O . PRO B 1 867 ? -25.281 18.797 0.63 1 95.56 867 PRO B O 1
ATOM 14151 N N . CYS B 1 868 ? -25.062 16.922 1.764 1 94.75 868 CYS B N 1
ATOM 14152 C CA . CYS B 1 868 ? -25.219 16.062 0.594 1 94.75 868 CYS B CA 1
ATOM 14153 C C . CYS B 1 868 ? -26.688 15.766 0.316 1 94.75 868 CYS B C 1
ATOM 14155 O O . CYS B 1 868 ? -27.016 15.125 -0.683 1 94.75 868 CYS B O 1
ATOM 14157 N N . TRP B 1 869 ? -27.672 16.234 1.011 1 92.31 869 TRP B N 1
ATOM 14158 C CA . TRP B 1 869 ? -29.078 15.836 0.967 1 92.31 869 TRP B CA 1
ATOM 14159 C C . TRP B 1 869 ? -29.688 16.141 -0.399 1 92.31 869 TRP B C 1
ATOM 14161 O O . TRP B 1 869 ? -30.5 15.359 -0.912 1 92.31 869 TRP B O 1
ATOM 14171 N N . PRO B 1 870 ? -29.281 17.188 -1.078 1 91.75 870 PRO B N 1
ATOM 14172 C CA . PRO B 1 870 ? -29.938 17.484 -2.348 1 91.75 870 PRO B CA 1
ATOM 14173 C C . PRO B 1 870 ? -29.531 16.531 -3.467 1 91.75 870 PRO B C 1
ATOM 14175 O O . PRO B 1 870 ? -30.281 16.328 -4.422 1 91.75 870 PRO B O 1
ATOM 14178 N N . HIS B 1 871 ? -28.375 15.977 -3.35 1 94.5 871 HIS B N 1
ATOM 14179 C CA . HIS B 1 871 ? -27.906 15.219 -4.504 1 94.5 871 HIS B CA 1
ATOM 14180 C C . HIS B 1 871 ? -27.641 13.766 -4.133 1 94.5 871 HIS B C 1
ATOM 14182 O O . HIS B 1 871 ? -27.141 12.992 -4.957 1 94.5 871 HIS B O 1
ATOM 14188 N N . ILE B 1 872 ? -27.984 13.32 -2.939 1 95.38 872 ILE B N 1
ATOM 14189 C CA . ILE B 1 872 ? -27.672 11.969 -2.492 1 95.38 872 ILE B CA 1
ATOM 14190 C C . ILE B 1 872 ? -28.484 10.953 -3.281 1 95.38 872 ILE B C 1
ATOM 14192 O O . ILE B 1 872 ? -27.953 9.953 -3.764 1 95.38 872 ILE B O 1
ATOM 14196 N N . VAL B 1 873 ? -29.75 11.172 -3.475 1 96.38 873 VAL B N 1
ATOM 14197 C CA . VAL B 1 873 ? -30.641 10.195 -4.094 1 96.38 873 VAL B CA 1
ATOM 14198 C C . VAL B 1 873 ? -30.297 10.047 -5.574 1 96.38 873 VAL B C 1
ATOM 14200 O O . VAL B 1 873 ? -30.047 8.938 -6.051 1 96.38 873 VAL B O 1
ATOM 14203 N N . PRO B 1 874 ? -30.219 11.172 -6.297 1 96.75 874 PRO B N 1
ATOM 14204 C CA . PRO B 1 874 ? -29.859 11.008 -7.707 1 96.75 874 PRO B CA 1
ATOM 14205 C C . PRO B 1 874 ? -28.469 10.391 -7.887 1 96.75 874 PRO B C 1
ATOM 14207 O O . PRO B 1 874 ? -28.25 9.609 -8.82 1 96.75 874 PRO B O 1
ATOM 14210 N N . LEU B 1 875 ? -27.562 10.711 -7.066 1 97.31 875 LEU B N 1
ATOM 14211 C CA . LEU B 1 875 ? -26.203 10.188 -7.191 1 97.31 875 LEU B CA 1
ATOM 14212 C C . LEU B 1 875 ? -26.172 8.68 -6.945 1 97.31 875 LEU B C 1
ATOM 14214 O O . LEU B 1 875 ? -25.5 7.941 -7.66 1 97.31 875 LEU B O 1
ATOM 14218 N N . ILE B 1 876 ? -26.938 8.219 -5.945 1 97.62 876 ILE B N 1
ATOM 14219 C CA . ILE B 1 876 ? -27.016 6.793 -5.629 1 97.62 876 ILE B CA 1
ATOM 14220 C C . ILE B 1 876 ? -27.641 6.039 -6.801 1 97.62 876 ILE B C 1
ATOM 14222 O O . ILE B 1 876 ? -27.125 4.992 -7.211 1 97.62 876 ILE B O 1
ATOM 14226 N N . ILE B 1 877 ? -28.672 6.605 -7.359 1 96.81 877 ILE B N 1
ATOM 14227 C CA . ILE B 1 877 ? -29.359 5.973 -8.477 1 96.81 877 ILE B CA 1
ATOM 14228 C C . ILE B 1 877 ? -28.406 5.844 -9.664 1 96.81 877 ILE B C 1
ATOM 14230 O O . ILE B 1 877 ? -28.297 4.773 -10.266 1 96.81 877 ILE B O 1
ATOM 14234 N N . VAL B 1 878 ? -27.688 6.848 -9.945 1 97.31 878 VAL B N 1
ATOM 14235 C CA . VAL B 1 878 ? -26.766 6.867 -11.086 1 97.31 878 VAL B CA 1
ATOM 14236 C C . VAL B 1 878 ? -25.641 5.859 -10.859 1 97.31 878 VAL B C 1
ATOM 14238 O O . VAL B 1 878 ? -25.297 5.098 -11.766 1 97.31 878 VAL B O 1
ATOM 14241 N N . TYR B 1 879 ? -25.016 5.836 -9.656 1 97.5 879 TYR B N 1
ATOM 14242 C CA . TYR B 1 879 ? -23.938 4.906 -9.352 1 97.5 879 TYR B CA 1
ATOM 14243 C C . TYR B 1 879 ? -24.391 3.463 -9.516 1 97.5 879 TYR B C 1
ATOM 14245 O O . TYR B 1 879 ? -23.688 2.645 -10.109 1 97.5 879 TYR B O 1
ATOM 14253 N N . MET B 1 880 ? -25.625 3.154 -9.07 1 96.88 880 MET B N 1
ATOM 14254 C CA . MET B 1 880 ? -26.141 1.791 -9.117 1 96.88 880 MET B CA 1
ATOM 14255 C C . MET B 1 880 ? -26.453 1.37 -10.547 1 96.88 880 MET B C 1
ATOM 14257 O O . MET B 1 880 ? -26.141 0.247 -10.953 1 96.88 880 MET B O 1
ATOM 14261 N N . LEU B 1 881 ? -26.953 2.271 -11.305 1 95.75 881 LEU B N 1
ATOM 14262 C CA . LEU B 1 881 ? -27.297 1.962 -12.688 1 95.75 881 LEU B CA 1
ATOM 14263 C C . LEU B 1 881 ? -26.047 1.747 -13.523 1 95.75 881 LEU B C 1
ATOM 14265 O O . LEU B 1 881 ? -26.016 0.873 -14.398 1 95.75 881 LEU B O 1
ATOM 14269 N N . LEU B 1 882 ? -25.031 2.479 -13.258 1 97 882 LEU B N 1
ATOM 14270 C CA . LEU B 1 882 ? -23.828 2.441 -14.086 1 97 882 LEU B CA 1
ATOM 14271 C C . LEU B 1 882 ? -22.984 1.209 -13.766 1 97 882 LEU B C 1
ATOM 14273 O O . LEU B 1 882 ? -22.078 0.863 -14.523 1 97 882 LEU B O 1
ATOM 14277 N N . ILE B 1 883 ? -23.281 0.52 -12.68 1 97.06 883 ILE B N 1
ATOM 14278 C CA . ILE B 1 883 ? -22.578 -0.718 -12.367 1 97.06 883 ILE B CA 1
ATOM 14279 C C . ILE B 1 883 ? -22.812 -1.741 -13.477 1 97.06 883 ILE B C 1
ATOM 14281 O O . ILE B 1 883 ? -21.891 -2.461 -13.867 1 97.06 883 ILE B O 1
ATOM 14285 N N . ASN B 1 884 ? -24.031 -1.769 -14.07 1 95.19 884 ASN B N 1
ATOM 14286 C CA . ASN B 1 884 ? -24.391 -2.764 -15.07 1 95.19 884 ASN B CA 1
ATOM 14287 C C . ASN B 1 884 ? -24.094 -2.268 -16.484 1 95.19 884 ASN B C 1
ATOM 14289 O O . ASN B 1 884 ? -24.406 -2.949 -17.469 1 95.19 884 ASN B O 1
ATOM 14293 N N . CYS B 1 885 ? -23.484 -1.163 -16.578 1 95.12 885 CYS B N 1
ATOM 14294 C CA . CYS B 1 885 ? -23.203 -0.593 -17.891 1 95.12 885 CYS B CA 1
ATOM 14295 C C . CYS B 1 885 ? -22.016 -1.287 -18.547 1 95.12 885 CYS B C 1
ATOM 14297 O O . CYS B 1 885 ? -21.062 -1.67 -17.859 1 95.12 885 CYS B O 1
ATOM 14299 N N . ASN B 1 886 ? -22.094 -1.57 -19.797 1 94.38 886 ASN B N 1
ATOM 14300 C CA . ASN B 1 886 ? -21 -2.15 -20.578 1 94.38 886 ASN B CA 1
ATOM 14301 C C . ASN B 1 886 ? -20.844 -1.441 -21.922 1 94.38 886 ASN B C 1
ATOM 14303 O O . ASN B 1 886 ? -21.641 -0.572 -22.266 1 94.38 886 ASN B O 1
ATOM 14307 N N . THR B 1 887 ? -19.781 -1.643 -22.594 1 95 887 THR B N 1
ATOM 14308 C CA . THR B 1 887 ? -19.453 -0.958 -23.828 1 95 887 THR B CA 1
ATOM 14309 C C . THR B 1 887 ? -20.422 -1.354 -24.938 1 95 887 THR B C 1
ATOM 14311 O O . THR B 1 887 ? -20.75 -0.544 -25.812 1 95 887 THR B O 1
ATOM 14314 N N . LEU B 1 888 ? -20.938 -2.566 -24.906 1 93 888 LEU B N 1
ATOM 14315 C CA . LEU B 1 888 ? -21.891 -3.029 -25.906 1 93 888 LEU B CA 1
ATOM 14316 C C . LEU B 1 888 ? -23.219 -2.266 -25.797 1 93 888 LEU B C 1
ATOM 14318 O O . LEU B 1 888 ? -23.75 -1.816 -26.812 1 93 888 LEU B O 1
ATOM 14322 N N . LYS B 1 889 ? -23.703 -2.078 -24.594 1 93.62 889 LYS B N 1
ATOM 14323 C CA . LYS B 1 889 ? -24.938 -1.331 -24.375 1 93.62 889 LYS B CA 1
ATOM 14324 C C . LYS B 1 889 ? -24.781 0.129 -24.781 1 93.62 889 LYS B C 1
ATOM 14326 O O . LYS B 1 889 ? -25.688 0.714 -25.375 1 93.62 889 LYS B O 1
ATOM 14331 N N . LEU B 1 890 ? -23.656 0.707 -24.531 1 95.56 890 LEU B N 1
ATOM 14332 C CA . LEU B 1 890 ? -23.391 2.105 -24.859 1 95.56 890 LEU B CA 1
ATOM 14333 C C . LEU B 1 890 ? -23.281 2.299 -26.359 1 95.56 890 LEU B C 1
ATOM 14335 O O . LEU B 1 890 ? -23.781 3.289 -26.906 1 95.56 890 LEU B O 1
ATOM 14339 N N . SER B 1 891 ? -22.672 1.362 -27.016 1 93.44 891 SER B N 1
ATOM 14340 C CA . SER B 1 891 ? -22.484 1.484 -28.469 1 93.44 891 SER B CA 1
ATOM 14341 C C . SE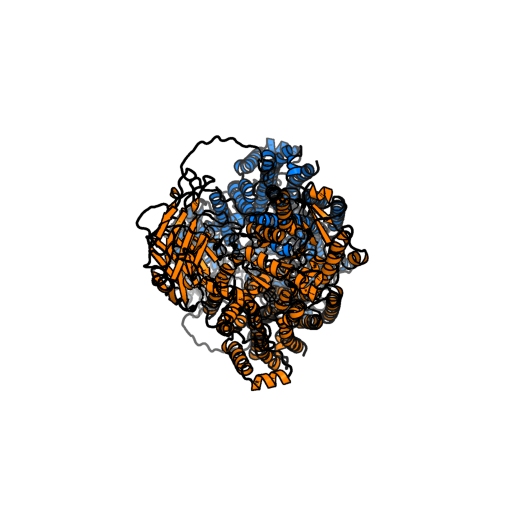R B 1 891 ? -23.812 1.381 -29.203 1 93.44 891 SER B C 1
ATOM 14343 O O . SER B 1 891 ? -23.969 1.94 -30.297 1 93.44 891 SER B O 1
ATOM 14345 N N . HIS B 1 892 ? -24.781 0.747 -28.609 1 92.62 892 HIS B N 1
ATOM 14346 C CA . HIS B 1 892 ? -26.062 0.552 -29.266 1 92.62 892 HIS B CA 1
ATOM 14347 C C . HIS B 1 892 ? -27.062 1.627 -28.844 1 92.62 892 HIS B C 1
ATOM 14349 O O . HIS B 1 892 ? -28.156 1.712 -29.406 1 92.62 892 HIS B O 1
ATOM 14355 N N . SER B 1 893 ? -26.672 2.459 -27.938 1 94.06 893 SER B N 1
ATOM 14356 C CA . SER B 1 893 ? -27.594 3.48 -27.453 1 94.06 893 SER B CA 1
ATOM 14357 C C . SER B 1 893 ? -27.703 4.641 -28.438 1 94.06 893 SER B C 1
ATOM 14359 O O . SER B 1 893 ? -26.703 5.129 -28.938 1 94.06 893 SER B O 1
ATOM 14361 N N . LYS B 1 894 ? -28.906 5.16 -28.594 1 91.75 894 LYS B N 1
ATOM 14362 C CA . LYS B 1 894 ? -29.156 6.27 -29.5 1 91.75 894 LYS B CA 1
ATOM 14363 C C . LYS B 1 894 ? -28.828 7.609 -28.844 1 91.75 894 LYS B C 1
ATOM 14365 O O . LYS B 1 894 ? -28.625 8.609 -29.531 1 91.75 894 LYS B O 1
ATOM 14370 N N . LEU B 1 895 ? -28.734 7.613 -27.562 1 94.75 895 LEU B N 1
ATOM 14371 C CA . LEU B 1 895 ? -28.5 8.844 -26.828 1 94.75 895 LEU B CA 1
ATOM 14372 C C . LEU B 1 895 ? -27.016 9.125 -26.672 1 94.75 895 LEU B C 1
ATOM 14374 O O . LEU B 1 895 ? -26.625 10.188 -26.172 1 94.75 895 LEU B O 1
ATOM 1437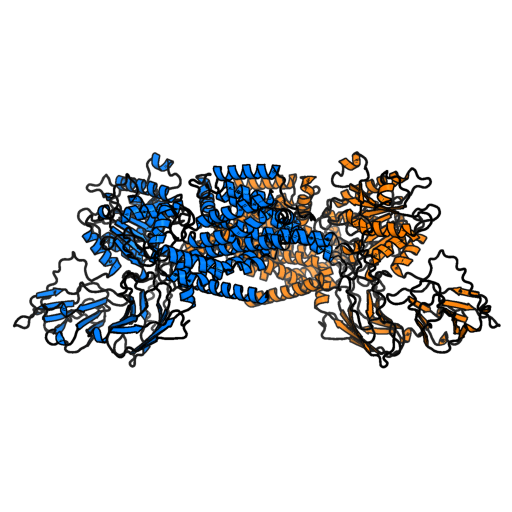8 N N . LEU B 1 896 ? -26.172 8.211 -27.109 1 95.44 896 LEU B N 1
ATOM 14379 C CA . LEU B 1 896 ? -24.75 8.305 -26.875 1 95.44 896 LEU B CA 1
ATOM 14380 C C . LEU B 1 896 ? -24.141 9.5 -27.609 1 95.44 896 LEU B C 1
ATOM 14382 O O . LEU B 1 896 ? -23.281 10.203 -27.062 1 95.44 896 LEU B O 1
ATOM 14386 N N . SER B 1 897 ? -24.625 9.797 -28.812 1 94.44 897 SER B N 1
ATOM 14387 C CA . SER B 1 897 ? -24.094 10.906 -29.594 1 94.44 897 SER B CA 1
ATOM 14388 C C . SER B 1 897 ? -24.344 12.242 -28.906 1 94.44 897 SER B C 1
ATOM 14390 O O . SER B 1 897 ? -23.469 13.109 -28.891 1 94.44 897 SER B O 1
ATOM 14392 N N . MET B 1 898 ? -25.484 12.352 -28.266 1 94.75 898 MET B N 1
ATOM 14393 C CA . MET B 1 898 ? -25.812 13.586 -27.562 1 94.75 898 MET B CA 1
ATOM 14394 C C . MET B 1 898 ? -25.047 13.68 -26.25 1 94.75 898 MET B C 1
ATOM 14396 O O . MET B 1 898 ? -24.625 14.766 -25.844 1 94.75 898 MET B O 1
ATOM 14400 N N . THR B 1 899 ? -24.859 12.594 -25.594 1 95.81 899 THR B N 1
ATOM 14401 C CA . THR B 1 899 ? -24.188 12.57 -24.297 1 95.81 899 THR B CA 1
ATOM 14402 C C . THR B 1 899 ? -22.703 12.898 -24.453 1 95.81 899 THR B C 1
ATOM 14404 O O . THR B 1 899 ? -22.094 13.477 -23.562 1 95.81 899 THR B O 1
ATOM 14407 N N . THR B 1 900 ? -22.062 12.602 -25.609 1 95.56 900 THR B N 1
ATOM 14408 C CA . THR B 1 900 ? -20.656 12.875 -25.859 1 95.56 900 THR B CA 1
ATOM 14409 C C . THR B 1 900 ? -20.406 14.375 -25.984 1 95.56 900 THR B C 1
ATOM 14411 O O . THR B 1 900 ? -19.266 14.836 -25.844 1 95.56 900 THR B O 1
ATOM 14414 N N . CYS B 1 901 ? -21.422 15.203 -26.156 1 94.75 901 CYS B N 1
ATOM 14415 C CA . CYS B 1 901 ? -21.266 16.641 -26.344 1 94.75 901 CYS B CA 1
ATOM 14416 C C . CYS B 1 901 ? -21.438 17.391 -25.031 1 94.75 901 CYS B C 1
ATOM 14418 O O . CYS B 1 901 ? -21.094 18.562 -24.922 1 94.75 901 CYS B O 1
ATOM 14420 N N . LEU B 1 902 ? -21.812 16.766 -24.016 1 95.88 902 LEU B N 1
ATOM 14421 C CA . LEU B 1 902 ? -22.188 17.422 -22.766 1 95.88 902 LEU B CA 1
ATOM 14422 C C . LEU B 1 902 ? -20.953 17.719 -21.906 1 95.88 902 LEU B C 1
ATOM 14424 O O . LEU B 1 902 ? -20.891 18.75 -21.25 1 95.88 902 LEU B O 1
ATOM 14428 N N . PRO B 1 903 ? -19.922 16.875 -21.969 1 96.62 903 PRO B N 1
ATOM 14429 C CA . PRO B 1 903 ? -18.797 17.078 -21.047 1 96.62 903 PRO B CA 1
ATOM 14430 C C . PRO B 1 903 ? -18.078 18.406 -21.266 1 96.62 903 PRO B C 1
ATOM 14432 O O . PRO B 1 903 ? -17.688 19.062 -20.297 1 96.62 903 PRO B O 1
ATOM 14435 N N . LEU B 1 904 ? -17.953 18.953 -22.438 1 96.38 904 LEU B N 1
ATOM 14436 C CA . LEU B 1 904 ? -17.203 20.172 -22.688 1 96.38 904 LEU B CA 1
ATOM 14437 C C . LEU B 1 904 ? -17.922 21.391 -22.109 1 96.38 904 LEU B C 1
ATOM 14439 O O . LEU B 1 904 ? -17.344 22.125 -21.312 1 96.38 904 LEU B O 1
ATOM 14443 N N . PRO B 1 905 ? -19.219 21.625 -22.406 1 96.12 905 PRO B N 1
ATOM 14444 C CA . PRO B 1 905 ? -19.891 22.766 -21.781 1 96.12 905 PRO B CA 1
ATOM 14445 C C . PRO B 1 905 ? -19.953 22.641 -20.25 1 96.12 905 PRO B C 1
ATOM 14447 O O . PRO B 1 905 ? -19.844 23.641 -19.547 1 96.12 905 PRO B O 1
ATOM 14450 N N . LEU B 1 906 ? -20.109 21.453 -19.734 1 97.19 906 LEU B N 1
ATOM 14451 C CA . LEU B 1 906 ? -20.141 21.25 -18.297 1 97.19 906 LEU B CA 1
ATOM 14452 C C . LEU B 1 906 ? -18.766 21.531 -17.688 1 97.19 906 LEU B C 1
ATOM 14454 O O . LEU B 1 906 ? -18.672 22.062 -16.578 1 97.19 906 LEU B O 1
ATOM 14458 N N . ALA B 1 907 ? -17.703 21.141 -18.391 1 97.38 907 ALA B N 1
ATOM 14459 C CA . ALA B 1 907 ? -16.359 21.406 -17.938 1 97.38 907 ALA B CA 1
ATOM 14460 C C . ALA B 1 907 ? -16.094 22.922 -17.875 1 97.38 907 ALA B C 1
ATOM 14462 O O . ALA B 1 907 ? -15.5 23.422 -16.922 1 97.38 907 ALA B O 1
ATOM 14463 N N . ILE B 1 908 ? -16.578 23.625 -18.875 1 95.94 908 ILE B N 1
ATOM 14464 C CA . ILE B 1 908 ? -16.391 25.062 -18.922 1 95.94 908 ILE B CA 1
ATOM 14465 C C . ILE B 1 908 ? -17.156 25.719 -17.781 1 95.94 908 ILE B C 1
ATOM 14467 O O . ILE B 1 908 ? -16.625 26.562 -17.062 1 95.94 908 ILE B O 1
ATOM 14471 N N . THR B 1 909 ? -18.359 25.297 -17.531 1 95.19 909 THR B N 1
ATOM 14472 C CA . THR B 1 909 ? -19.172 25.859 -16.453 1 95.19 909 THR B CA 1
ATOM 14473 C C . THR B 1 909 ? -18.562 25.516 -15.102 1 95.19 909 THR B C 1
ATOM 14475 O O . THR B 1 909 ? -18.609 26.328 -14.172 1 95.19 909 THR B O 1
ATOM 14478 N N . MET B 1 910 ? -18.047 24.359 -14.992 1 96 910 MET B N 1
ATOM 14479 C CA . MET B 1 910 ? -17.406 23.953 -13.75 1 96 910 MET B CA 1
ATOM 14480 C C . MET B 1 910 ? -16.188 24.812 -13.461 1 96 910 MET B C 1
ATOM 14482 O O . MET B 1 910 ? -15.969 25.234 -12.32 1 96 910 MET B O 1
ATOM 14486 N N . ALA B 1 911 ? -15.391 25.125 -14.5 1 95.19 911 ALA B N 1
ATOM 14487 C CA . ALA B 1 911 ? -14.195 25.953 -14.344 1 95.19 911 ALA B CA 1
ATOM 14488 C C . ALA B 1 911 ? -14.562 27.375 -13.961 1 95.19 911 ALA B C 1
ATOM 14490 O O . ALA B 1 911 ? -13.797 28.062 -13.281 1 95.19 911 ALA B O 1
ATOM 14491 N N . VAL B 1 912 ? -15.75 27.781 -14.305 1 93.5 912 VAL B N 1
ATOM 14492 C CA . VAL B 1 912 ? -16.172 29.156 -14.078 1 93.5 912 VAL B CA 1
ATOM 14493 C C . VAL B 1 912 ? -16.859 29.281 -12.711 1 93.5 912 VAL B C 1
ATOM 14495 O O . VAL B 1 912 ? -16.641 30.25 -11.992 1 93.5 912 VAL B O 1
ATOM 14498 N N . PHE B 1 913 ? -17.578 28.281 -12.25 1 94 913 PHE B N 1
ATOM 14499 C CA . PHE B 1 913 ? -18.484 28.484 -11.117 1 94 913 PHE B CA 1
ATOM 14500 C C . PHE B 1 913 ? -18.078 27.625 -9.938 1 94 913 PHE B C 1
ATOM 14502 O O . PHE B 1 913 ? -18.812 27.531 -8.945 1 94 913 PHE B O 1
ATOM 14509 N N . SER B 1 914 ? -16.906 26.984 -9.945 1 94.69 914 SER B N 1
ATOM 14510 C CA . SER B 1 914 ? -16.625 26.047 -8.859 1 94.69 914 SER B CA 1
ATOM 14511 C C . SER B 1 914 ? -15.336 26.438 -8.133 1 94.69 914 SER B C 1
ATOM 14513 O O . SER B 1 914 ? -15.008 25.875 -7.09 1 94.69 914 SER B O 1
ATOM 14515 N N . PRO B 1 915 ? -14.555 27.375 -8.609 1 92.06 915 PRO B N 1
ATOM 14516 C CA . PRO B 1 915 ? -13.32 27.688 -7.887 1 92.06 915 PRO B CA 1
ATOM 14517 C C . PRO B 1 915 ? -13.57 28.094 -6.438 1 92.06 915 PRO B C 1
ATOM 14519 O O . PRO B 1 915 ? -12.844 27.672 -5.535 1 92.06 915 PRO B O 1
ATOM 14522 N N . LEU B 1 916 ? -14.57 28.875 -6.145 1 90.56 916 LEU B N 1
ATOM 14523 C CA . LEU B 1 916 ? -14.922 29.25 -4.777 1 90.56 916 LEU B CA 1
ATOM 14524 C C . LEU B 1 916 ? -15.875 28.234 -4.164 1 90.56 916 LEU B C 1
ATOM 14526 O O . LEU B 1 916 ? -15.703 27.828 -3.012 1 90.56 916 LEU B O 1
ATOM 14530 N N . HIS B 1 917 ? -16.859 27.797 -4.977 1 94.81 917 HIS B N 1
ATOM 14531 C CA . HIS B 1 917 ? -17.891 26.859 -4.535 1 94.81 917 HIS B CA 1
ATOM 14532 C C . HIS B 1 917 ? -17.531 25.422 -4.941 1 94.81 917 HIS B C 1
ATOM 14534 O O . HIS B 1 917 ? -18.188 24.844 -5.816 1 94.81 917 HIS B O 1
ATOM 14540 N N . LEU B 1 918 ? -16.656 24.812 -4.246 1 95.81 918 LEU B N 1
ATOM 14541 C CA . LEU B 1 918 ? -16.125 23.5 -4.602 1 95.81 918 LEU B CA 1
ATOM 14542 C C . LEU B 1 918 ? -17.234 22.453 -4.562 1 95.81 918 LEU B C 1
ATOM 14544 O O . LEU B 1 918 ? -17.203 21.484 -5.328 1 95.81 918 LEU B O 1
ATOM 14548 N N . TYR B 1 919 ? -18.266 22.594 -3.715 1 94.69 919 TYR B N 1
ATOM 14549 C CA . TYR B 1 919 ? -19.328 21.609 -3.578 1 94.69 919 TYR B CA 1
ATOM 14550 C C . TYR B 1 919 ? -20.156 21.516 -4.855 1 94.69 919 TYR B C 1
ATOM 14552 O O . TYR B 1 919 ? -20.859 20.531 -5.074 1 94.69 919 TYR B O 1
ATOM 14560 N N . ARG B 1 920 ? -20.094 22.531 -5.746 1 96.25 920 ARG B N 1
ATOM 14561 C CA . ARG B 1 920 ? -20.875 22.547 -6.977 1 96.25 920 ARG B CA 1
ATOM 14562 C C . ARG B 1 920 ? -20.344 21.531 -7.973 1 96.25 920 ARG B C 1
ATOM 14564 O O . ARG B 1 920 ? -21.016 21.188 -8.945 1 96.25 920 ARG B O 1
ATOM 14571 N N . ILE B 1 921 ? -19.109 21.078 -7.766 1 97.06 921 ILE B N 1
ATOM 14572 C CA . ILE B 1 921 ? -18.516 20.078 -8.648 1 97.06 921 ILE B CA 1
ATOM 14573 C C . ILE B 1 921 ? -19.438 18.859 -8.742 1 97.06 921 ILE B C 1
ATOM 14575 O O . ILE B 1 921 ? -19.641 18.312 -9.828 1 97.06 921 ILE B O 1
ATOM 14579 N N . THR B 1 922 ? -20.062 18.453 -7.621 1 96.81 922 THR B N 1
ATOM 14580 C CA . THR B 1 922 ? -20.922 17.281 -7.574 1 96.81 922 THR B CA 1
ATOM 14581 C C . THR B 1 922 ? -22.156 17.484 -8.438 1 96.81 922 THR B C 1
ATOM 14583 O O . THR B 1 922 ? -22.625 16.547 -9.102 1 96.81 922 THR B O 1
ATOM 14586 N N . TYR B 1 923 ? -22.656 18.688 -8.523 1 96.19 923 TYR B N 1
ATOM 14587 C CA . TYR B 1 923 ? -23.844 18.969 -9.32 1 96.19 923 TYR B CA 1
ATOM 14588 C C . TYR B 1 923 ? -23.516 18.922 -10.812 1 96.19 923 TYR B C 1
ATOM 14590 O O . TYR B 1 923 ? -24.312 18.391 -11.602 1 96.19 923 TYR B O 1
ATOM 14598 N N . PHE B 1 924 ? -22.391 19.438 -11.18 1 96.94 924 PHE B N 1
ATOM 14599 C CA . PHE B 1 924 ? -22 19.375 -12.578 1 96.94 924 PHE B CA 1
ATOM 14600 C C . PHE B 1 924 ? -21.703 17.938 -13 1 96.94 924 PHE B C 1
ATOM 14602 O O . PHE B 1 924 ? -22 17.547 -14.125 1 96.94 924 PHE B O 1
ATOM 14609 N N . LEU B 1 925 ? -21.109 17.219 -12.102 1 96.88 925 LEU B N 1
ATOM 14610 C CA . LEU B 1 925 ? -20.859 15.805 -12.391 1 96.88 925 LEU B CA 1
ATOM 14611 C C . LEU B 1 925 ? -22.172 15.047 -12.57 1 96.88 925 LEU B C 1
ATOM 14613 O O . LEU B 1 925 ? -22.297 14.219 -13.477 1 96.88 925 LEU B O 1
ATOM 14617 N N . LEU B 1 926 ? -23.156 15.344 -11.75 1 97.06 926 LEU B N 1
ATOM 14618 C CA . LEU B 1 926 ? -24.453 14.703 -11.836 1 97.06 926 LEU B CA 1
ATOM 14619 C C . LEU B 1 926 ? -25.141 15.039 -13.164 1 97.06 926 LEU B C 1
ATOM 14621 O O . LEU B 1 926 ? -25.781 14.18 -13.766 1 97.06 926 LEU B O 1
ATOM 14625 N N . ALA B 1 927 ? -24.938 16.219 -13.602 1 96.75 927 ALA B N 1
ATOM 14626 C CA . ALA B 1 927 ? -25.516 16.656 -14.867 1 96.75 927 ALA B CA 1
ATOM 14627 C C . ALA B 1 927 ? -24.938 15.859 -16.031 1 96.75 927 ALA B C 1
ATOM 14629 O O . ALA B 1 927 ? -25.609 15.641 -17.047 1 96.75 927 ALA B O 1
ATOM 14630 N N . GLY B 1 928 ? -23.719 15.43 -15.914 1 95.69 928 GLY B N 1
ATOM 14631 C CA . GLY B 1 928 ? -23.094 14.625 -16.953 1 95.69 928 GLY B CA 1
ATOM 14632 C C . GLY B 1 928 ? -23.359 13.141 -16.797 1 95.69 928 GLY B C 1
ATOM 14633 O O . GLY B 1 928 ? -23.5 12.43 -17.797 1 95.69 928 GLY B O 1
ATOM 14634 N N . LEU B 1 929 ? -23.5 12.664 -15.57 1 96.62 929 LEU B N 1
ATOM 14635 C CA . LEU B 1 929 ? -23.609 11.234 -15.305 1 96.62 929 LEU B CA 1
ATOM 14636 C C . LEU B 1 929 ? -25.047 10.75 -15.5 1 96.62 929 LEU B C 1
ATOM 14638 O O . LEU B 1 929 ? -25.266 9.586 -15.844 1 96.62 929 LEU B O 1
ATOM 14642 N N . VAL B 1 930 ? -26.078 11.602 -15.328 1 96.56 930 VAL B N 1
ATOM 14643 C CA . VAL B 1 930 ? -27.484 11.203 -15.453 1 96.56 930 VAL B CA 1
ATOM 14644 C C . VAL B 1 930 ? -27.781 10.812 -16.891 1 96.56 930 VAL B C 1
ATOM 14646 O O . VAL B 1 930 ? -28.281 9.711 -17.156 1 96.56 930 VAL B O 1
ATOM 14649 N N . PRO B 1 931 ? -27.406 11.641 -17.891 1 96.56 931 PRO B N 1
ATOM 14650 C CA . PRO B 1 931 ? -27.609 11.195 -19.266 1 96.56 931 PRO B CA 1
ATOM 14651 C C . PRO B 1 931 ? -26.812 9.938 -19.609 1 96.56 931 PRO B C 1
ATOM 14653 O O . PRO B 1 931 ? -27.266 9.109 -20.406 1 96.56 931 PRO B O 1
ATOM 14656 N N . LEU B 1 932 ? -25.641 9.836 -19.047 1 96.44 932 LEU B N 1
ATOM 14657 C CA . LEU B 1 932 ? -24.844 8.641 -19.281 1 96.44 932 LEU B CA 1
ATOM 14658 C C . LEU B 1 932 ? -25.562 7.398 -18.766 1 96.44 932 LEU B C 1
ATOM 14660 O O . LEU B 1 932 ? -25.562 6.352 -19.422 1 96.44 932 LEU B O 1
ATOM 14664 N N . ALA B 1 933 ? -26.141 7.473 -17.578 1 96.44 933 ALA B N 1
ATOM 14665 C CA . ALA B 1 933 ? -26.875 6.355 -17 1 96.44 933 ALA B CA 1
ATOM 14666 C C . ALA B 1 933 ? -28.094 6.016 -17.859 1 96.44 933 ALA B C 1
ATOM 14668 O O . ALA B 1 933 ? -28.453 4.844 -18.016 1 96.44 933 ALA B O 1
ATOM 14669 N N . LEU B 1 934 ? -28.656 6.992 -18.484 1 95.5 934 LEU B N 1
ATOM 14670 C CA . LEU B 1 934 ? -29.812 6.773 -19.359 1 95.5 934 LEU B CA 1
ATOM 14671 C C . LEU B 1 934 ? -29.391 6.074 -20.641 1 95.5 934 LEU B C 1
ATOM 14673 O O . LEU B 1 934 ? -30.141 5.273 -21.203 1 95.5 934 LEU B O 1
ATOM 14677 N N . CYS B 1 935 ? -28.234 6.383 -21.109 1 94.94 935 CYS B N 1
ATOM 14678 C CA . CYS B 1 935 ? -27.703 5.703 -22.281 1 94.94 935 CYS B CA 1
ATOM 14679 C C . CYS B 1 935 ? -27.547 4.211 -22.031 1 94.94 935 CYS B C 1
ATOM 14681 O O . CYS B 1 935 ? -27.719 3.398 -22.938 1 94.94 935 CYS B O 1
ATOM 14683 N N . CYS B 1 936 ? -27.219 3.836 -20.812 1 91.88 936 CYS B N 1
ATOM 14684 C CA . CYS B 1 936 ? -26.984 2.434 -20.484 1 91.88 936 CYS B CA 1
ATOM 14685 C C . CYS B 1 936 ? -28.297 1.692 -20.297 1 91.88 936 CYS B C 1
ATOM 14687 O O . CYS B 1 936 ? -28.344 0.463 -20.375 1 91.88 936 CYS B O 1
ATOM 14689 N N . LEU B 1 937 ? -29.438 2.375 -20.109 1 88.06 937 LEU B N 1
ATOM 14690 C CA . LEU B 1 937 ? -30.75 1.759 -19.906 1 88.06 937 LEU B CA 1
ATOM 14691 C C . LEU B 1 937 ? -31.484 1.607 -21.234 1 88.06 937 LEU B C 1
ATOM 14693 O O . LEU B 1 937 ? -32.25 0.658 -21.422 1 88.06 937 LEU B O 1
ATOM 14697 N N . LEU B 1 938 ? -31.234 2.543 -22.156 1 80.62 938 LEU B N 1
ATOM 14698 C CA . LEU B 1 938 ? -32 2.572 -23.391 1 80.62 938 LEU B CA 1
ATOM 14699 C C . LEU B 1 938 ? -31.188 2.053 -24.562 1 80.62 938 LEU B C 1
ATOM 14701 O O . LEU B 1 938 ? -30.031 2.453 -24.734 1 80.62 938 LEU B O 1
#

InterPro domains:
  IPR012908 GPI inositol-deacylase PGAP1-like alpha/beta domain [PF07819] (78-297)
  IPR029058 Alpha/Beta hydrolase fold [G3DSA:3.40.50.1820] (80-297)
  IPR029058 Alpha/Beta hydrolase fold [SSF53474] (79-295)
  IPR039529 GPI inositol-deacylase [PTHR15495] (3-937)
  IPR056824 GPI inositol-deacylase, transmembrane domain [PF25140] (596-936)

Secondary structure (DSSP, 8-state):
-HHHHHHHHHHHHHHHHHHHHHHHH-S----PPBP--SS-EEEEEPPPPHHHHHH-TT-EEEEEEEHHHHHHTTT----SEEEEEE--TT--GGGGHHHHHHHHHHHHTSGGG--EEEEEEE-TT---SS--TTHHHHHHHHHHHHHHHHHTTTTSSS-----EEEEETHHHHHHHHGGGSTT--GGG--EEEEES---SS-S---SHHHHHHHHHHHHHHHHTTGGGTT-EEEEEE--TT--SS-GGGG-----TT-TTEEEEEGGGSTTT-----TTGGGTBHHHHHHHHHHHHHTB-TTTSSB---HHHHHHHHHIIIII--SS-TTS-------GGG-GGGEEE--SSEEEEE--SS----EEEEE-TTTTTT-SEEEEEES----S--EEEE---SSS---SEEE-GGG-EE-SS-EEEEEEGGG-TT-SEEEEE---TT----EEEEEEE-TTTTEEEEEPPPGGGTT--EEEEEE----SEEEEEEET---TT-EEEEEEEEEESS----PPEEEEEE-TTSS--EEEEE-SS-EEEEEEE-SS--SSSS--EEEEEE--TTEEEEEEEEE-HHHHHHHHHHHHTTHHHHHHHHHHHHHHHHHHHHHHHHSSPPPHHHHHHTT--HHHHHHHHHHHHHHHTSHHHHHHHHHTTPPPPP-PPPS-S-----SS-----SHHHHTHHHHHHHHHHHHHHHHHHHHHHHHHHHHHHHTTS-----TTTT---HHHHHHHHHHHHHHHHHT-HHHHHHHHHHHHHHHHHHHHHHHHHHHHHHHTS---------S------------------HHHHHHHHHHHHHHHHHHHHHHHHHHHHHTHHHHHHHHHTTTT-SS-SS-TTTTTHHHHHHHHHHHHT--HHHHHH-TTHHHHTTSHHHHHHHHHHHSSS-TTHHHHHHHHHHHHHHHHHH-/-HHHHHHHHHHHHHHHHHHHHHHHH-S----PPBP--SS-EEEEEPPPPHHHHHH-TT-EEEEEEEHHHHHHTTT----SEEEEEE--TT--GGGGHHHHHHHHHHHHTSGGG--EEEEEEE-TT---SS--TTHHHHHHHHHHHHHHHHHTTTTSSS-----EEEEETHHHHHHHHGGGSTT--GGG--EEEEES---SS-S---SHHHHHHHHHHHHHHHHTGGGGTT-EEEEEE--TT--SS-GGGG-----TT-TTEEEEEGGGSTTT-----TTGGGTBHHHHHHHHHHHHHTEETTTTEE---HHHHHHHHHIIIII--SS-TTS-------GGG-GGGEEE--SSEEEEE--SS----EEEEE-TTTTTT-SEEEEEES----S--EEEE---SSS---SEEE-GGG-EE-SS-EEEEEEGGG-TT-SEEEEE---TT----EEEEEEE-TTTTEEEEEPPPGGGTT--EEEEEE----SEEEEEEET---TT-EEEEEEEEEESS----PPEEEEEE-TTSS--EEEEE-SS-EEEEEEE-SS--SSSS--EEEEEE--TTEEEEEEEEE-HHHHHHHHHHHHTTHHHHHHHHHHHHHHHHHHHHHHHHSSPPPHHHHHHTT--HHHHHHHHHHHHHHHTSHHHHHHHHHTTPPPPP-PPPS-S-----SS-----SHHHHTHHHHHHHHHHHHHHHHHHHHHHHHHHHHHHHTTS-----TTTT---HHHHHHHHHHHHHHHHHT-HHHHHHHHHHHHHHHHHHHHHHHHHHHHHHHTS---------S-----------TT-----HHHHHHHHHHHHHHHHHHHHHHHHHHHHHTHHHHHHHHHTTTT-SS-SS-TTTTTHHHHHHHHHHHHT--HHHHHH-TTHHHHTTSHHHHHHHHHHHSSS-TTHHHHHHHHHHHHHHHHHH-

Solvent-accessible surface area (backbone atoms only — not comparable to full-atom values): 98824 Å² total; per-residue (Å²): 110,67,66,58,51,52,49,50,40,49,50,36,44,48,52,50,50,44,15,47,47,30,43,75,59,65,51,78,77,74,74,47,46,59,57,74,69,89,47,68,79,42,74,44,72,55,90,65,58,69,70,55,46,68,75,37,68,71,46,50,43,30,38,56,29,39,58,67,59,37,63,68,43,67,82,52,68,60,79,46,33,51,33,39,32,30,43,26,54,52,26,54,42,69,60,43,50,42,56,40,40,54,40,53,57,55,24,71,73,39,79,91,75,53,44,67,41,37,30,24,38,30,65,62,41,43,56,50,64,52,28,29,56,56,51,64,59,52,26,53,52,49,55,55,47,54,53,55,55,47,59,47,26,66,86,44,96,67,50,65,70,46,40,36,36,38,12,30,28,54,18,25,46,38,59,59,37,40,73,63,42,87,88,54,64,68,67,42,40,42,41,38,39,24,40,45,16,52,57,62,45,70,85,52,40,44,31,67,52,35,52,50,51,51,50,50,39,48,48,44,45,50,74,43,36,80,80,45,59,71,39,33,37,41,28,34,10,22,34,70,51,8,65,78,52,51,36,46,29,22,30,63,68,48,61,80,80,51,79,43,55,46,51,37,22,32,26,32,21,47,89,40,48,42,47,22,34,79,69,45,56,61,35,19,34,45,54,43,50,40,53,45,53,40,51,62,70,38,40,30,84,88,68,54,26,70,57,87,51,62,68,58,48,47,51,46,48,42,32,44,46,56,41,42,39,28,61,66,87,82,62,77,82,69,71,69,58,67,57,81,79,51,70,90,30,56,45,77,53,87,61,67,60,45,80,45,70,51,56,70,66,53,46,70,35,36,36,36,35,69,35,79,80,40,60,79,76,33,46,29,41,41,37,38,29,50,55,79,67,60,58,81,41,36,32,32,19,43,56,69,100,65,96,60,40,78,54,46,46,79,59,28,61,62,26,32,56,50,96,80,32,32,37,36,71,44,56,49,83,79,42,76,78,40,39,30,40,37,39,56,62,54,26,75,86,36,62,67,37,43,40,39,35,33,67,32,46,64,73,80,34,46,46,77,44,63,58,61,57,80,89,45,67,42,76,48,70,37,74,48,71,49,89,58,58,53,53,60,38,36,36,37,32,38,92,49,45,51,38,58,46,28,32,40,33,39,41,37,40,51,55,86,70,97,66,96,70,68,64,25,40,40,32,46,41,40,82,91,48,49,61,24,43,66,46,79,41,63,83,66,36,77,46,79,44,79,46,70,45,64,46,26,58,79,58,96,78,69,55,30,32,42,35,36,37,45,46,74,70,33,40,40,37,41,36,36,28,35,34,54,52,50,22,41,12,33,40,43,72,75,51,43,65,40,28,63,45,29,20,52,32,17,48,43,33,14,48,25,44,37,47,45,33,21,67,75,68,64,41,48,52,59,50,72,59,29,37,60,62,20,66,46,58,79,60,39,53,49,49,50,51,49,51,54,55,45,54,70,32,70,71,48,38,52,54,42,53,74,67,69,53,81,74,75,49,61,70,83,73,49,37,67,70,56,71,76,48,98,60,84,71,80,74,77,61,64,63,65,70,44,40,64,59,42,38,48,42,7,30,22,50,39,43,54,50,48,51,50,49,52,52,49,45,54,54,51,24,58,61,49,45,68,71,48,78,91,47,87,55,79,68,46,61,48,67,55,71,68,58,46,52,52,51,48,52,50,35,48,49,43,22,74,57,29,36,30,41,54,30,52,44,51,42,46,49,56,39,47,48,25,48,32,39,34,52,41,24,41,50,50,44,50,51,60,51,65,67,42,43,75,75,74,76,74,78,78,74,79,88,64,82,68,74,75,74,72,64,79,61,68,79,62,68,67,75,57,71,65,58,56,50,40,51,54,29,47,26,35,40,28,50,44,51,49,48,49,58,56,57,45,51,54,45,62,58,28,41,50,56,40,45,40,40,63,70,38,44,89,82,38,67,49,51,74,66,52,83,44,64,88,52,39,58,63,49,45,51,37,46,61,55,47,49,63,47,44,55,69,45,40,52,69,16,83,51,42,73,61,50,42,59,44,29,60,62,44,32,40,50,44,68,40,50,17,50,43,40,47,49,49,50,52,56,48,49,46,66,53,45,50,56,49,36,48,19,50,74,78,110,66,66,58,53,52,49,51,40,47,51,36,43,49,52,50,48,44,14,48,47,30,44,75,60,66,51,79,77,74,75,47,46,60,58,74,70,88,46,69,78,41,73,45,75,54,88,65,58,69,69,55,47,67,74,39,67,73,45,49,43,30,38,56,29,40,59,69,60,35,61,67,42,66,81,53,70,63,77,46,33,52,33,39,32,30,42,26,56,52,25,54,39,69,60,42,49,40,53,41,40,55,40,54,57,54,22,72,76,38,79,91,74,54,42,66,41,35,28,24,38,29,66,62,42,42,57,51,65,51,28,27,55,57,52,63,58,53,27,54,51,50,54,54,49,54,54,54,55,48,60,46,27,67,86,46,95,69,49,66,70,48,39,36,38,40,13,31,25,54,18,24,46,38,60,60,38,38,71,65,41,87,88,51,64,68,68,42,41,42,40,38,38,25,38,46,18,51,56,61,44,71,84,52,39,45,32,66,51,36,52,52,52,51,49,50,41,46,48,44,44,50,76,43,37,79,80,45,59,72,38,33,36,41,26,34,9,23,32,69,52,8,65,76,52,51,36,47,28,23,30,63,68,47,61,78,78,51,79,42,56,48,53,35,21,32,27,33,21,47,87,41,47,41,46,21,33,78,70,46,56,60,35,20,35,45,55,44,51,40,52,45,53,39,51,62,70,38,39,30,84,87,70,54,27,71,56,87,50,61,66,59,49,47,50,45,47,42,32,43,46,56,42,41,39,29,60,65,87,82,59,76,82,67,72,70,59,66,57,80,80,52,72,88,30,57,43,78,54,87,61,64,61,45,81,47,68,50,57,72,65,53,43,70,36,35,38,36,36,70,35,79,80,39,59,80,74,32,46,30,42,40,36,37,30,50,55,77,68,61,57,82,42,37,32,33,19,43,57,69,98,66,96,57,40,78,55,46,46,79,58,29,62,62,26,33,57,51,95,78,31,32,37,34,71,42,56,48,81,79,40,76,78,41,40,30,40,36,40,56,62,52,27,74,86,36,63,67,38,43,41,40,35,35,68,33,46,62,73,81,34,47,46,79,44,64,60,60,60,78,88,45,67,42,75,49,70,37,76,47,72,50,89,57,56,52,54,60,38,37,36,36,32,39,90,49,45,51,38,59,44,27,32,39,33,38,41,36,39,50,55,86,69,96,65,95,70,69,64,25,40,40,33,45,40,39,84,91,47,49,60,24,43,65,46,79,40,64,84,65,38,76,46,80,44,78,47,68,45,63,47,25,59,82,57,97,78,68,56,30,33,40,36,35,37,45,44,73,71,33,42,39,37,41,36,36,26,34,35,53,53,50,22,42,12,33,41,42,73,76,51,42,65,40,27,63,44,29,20,51,33,17,47,44,33,13,49,26,45,37,47,45,34,20,67,75,68,62,40,48,50,60,50,72,58,28,36,61,61,19,66,46,58,80,60,40,52,48,49,50,50,48,52,53,54,43,54,70,32,70,71,47,37,51,52,43,54,74,66,70,52,81,74,75,47,62,70,83,72,49,38,68,71,54,73,78,46,98,61,84,71,82,74,78,61,63,64,66,70,45,40,65,59,42,38,48,43,6,31,23,51,39,44,54,49,48,52,50,48,52,51,49,45,54,54,51,23,58,61,50,45,70,71,47,78,89,48,86,56,76,69,46,63,47,66,55,72,67,58,45,53,51,49,47,51,51,36,48,50,42,22,75,56,28,38,31,39,55,31,50,45,52,44,47,50,55,38,48,48,25,48,32,40,32,52,40,24,40,50,49,44,51,52,59,50,65,67,41,44,75,76,74,75,74,77,76,74,78,86,70,78,72,69,78,73,75,64,77,62,66,81,63,70,66,75,57,73,65,57,58,51,39,51,53,29,47,26,35,41,28,51,43,51,48,48,50,59,55,56,44,49,54,45,60,59,28,41,50,56,39,45,39,39,64,69,38,44,91,82,39,67,49,50,74,64,52,83,42,64,87,51,39,58,65,48,44,51,36,47,60,53,46,51,63,47,43,56,68,46,40,53,70,15,83,51,41,72,63,50,42,61,45,30,60,63,46,31,39,49,44,68,40,51,17,49,43,40,46,48,50,50,51,57,50,49,48,65,53,43,50,56,50,34,48,19,50,75,79

Radius of gyration: 46.82 Å; Cα contacts (8 Å, |Δi|>4): 3510; chains: 2; bounding box: 73×156×105 Å

Organism: NCBI:txid210632